Protein 2COP (pdb70)

Structure (mmCIF, N/CA/C/O backbone):
data_2COP
#
_entry.id   2COP
#
loop_
_atom_site.group_PDB
_atom_site.id
_atom_site.type_symbol
_atom_site.label_atom_id
_atom_site.label_alt_id
_atom_site.label_comp_id
_atom_site.label_asym_id
_atom_site.label_entity_id
_atom_site.label_seq_id
_atom_site.pdbx_PDB_ins_code
_atom_site.Cartn_x
_atom_site.Cartn_y
_atom_site.Cartn_z
_atom_site.occupancy
_atom_site.B_iso_or_equiv
_atom_site.auth_seq_id
_atom_site.auth_comp_id
_atom_site.auth_asym_id
_atom_site.auth_atom_id
_atom_site.pdbx_PDB_model_num
ATOM 1 N N . GLY A 1 1 ? -19.188 14.189 -24.913 1.00 0.00 1 GLY A N 1
ATOM 2 C CA . GLY A 1 1 ? -18.427 14.220 -26.149 1.00 0.00 1 GLY A CA 1
ATOM 3 C C . GLY A 1 1 ? -16.938 14.061 -25.916 1.00 0.00 1 GLY A C 1
ATOM 4 O O . GLY A 1 1 ? -16.325 13.110 -26.401 1.00 0.00 1 GLY A O 1
ATOM 8 N N . SER A 1 2 ? -16.353 14.995 -25.173 1.00 0.00 2 SER A N 1
ATOM 9 C CA . SER A 1 2 ? -14.925 14.957 -24.881 1.00 0.00 2 SER A CA 1
ATOM 10 C C . SER A 1 2 ? -14.680 14.761 -23.388 1.00 0.00 2 SER A C 1
ATOM 11 O O . SER A 1 2 ? -15.618 14.737 -22.592 1.00 0.00 2 SER A O 1
ATOM 19 N N . SER A 1 3 ? -13.412 14.622 -23.016 1.00 0.00 3 SER A N 1
ATOM 20 C CA . SER A 1 3 ? -13.042 14.424 -21.620 1.00 0.00 3 SER A CA 1
ATOM 21 C C . SER A 1 3 ? -13.812 15.379 -20.713 1.00 0.00 3 SER A C 1
ATOM 22 O O . SER A 1 3 ? -14.340 16.394 -21.167 1.00 0.00 3 SER A O 1
ATOM 30 N N . GLY A 1 4 ? -13.872 15.046 -19.427 1.00 0.00 4 GLY A N 1
ATOM 31 C CA . GLY A 1 4 ? -14.579 15.884 -18.476 1.00 0.00 4 GLY A CA 1
ATOM 32 C C . GLY A 1 4 ? -13.666 16.881 -17.791 1.00 0.00 4 GLY A C 1
ATOM 33 O O . GLY A 1 4 ? -12.469 16.638 -17.644 1.00 0.00 4 GLY A O 1
ATOM 37 N N . SER A 1 5 ? -14.233 18.008 -17.371 1.00 0.00 5 SER A N 1
ATOM 38 C CA . SER A 1 5 ? -13.460 19.048 -16.702 1.00 0.00 5 SER A CA 1
ATOM 39 C C . SER A 1 5 ? -13.847 19.149 -15.229 1.00 0.00 5 SER A C 1
ATOM 40 O O . SER A 1 5 ? -13.879 20.239 -14.658 1.00 0.00 5 SER A O 1
ATOM 48 N N . SER A 1 6 ? -14.139 18.004 -14.621 1.00 0.00 6 SER A N 1
ATOM 49 C CA . SER A 1 6 ? -14.527 17.963 -13.215 1.00 0.00 6 SER A CA 1
ATOM 50 C C . SER A 1 6 ? -13.309 18.124 -12.311 1.00 0.00 6 SER A C 1
ATOM 51 O O . SER A 1 6 ? -12.173 17.915 -12.736 1.00 0.00 6 SER A O 1
ATOM 59 N N . GLY A 1 7 ? -13.555 18.496 -11.058 1.00 0.00 7 GLY A N 1
ATOM 60 C CA . GLY A 1 7 ? -12.470 18.679 -10.112 1.00 0.00 7 GLY A CA 1
ATOM 61 C C . GLY A 1 7 ? -11.610 17.439 -9.969 1.00 0.00 7 GLY A C 1
ATOM 62 O O . GLY A 1 7 ? -12.050 16.331 -10.276 1.00 0.00 7 GLY A O 1
ATOM 66 N N . LEU A 1 8 ? -10.380 17.625 -9.503 1.00 0.00 8 LEU A N 1
ATOM 67 C CA . LEU A 1 8 ? -9.454 16.512 -9.321 1.00 0.00 8 LEU A CA 1
ATOM 68 C C . LEU A 1 8 ? -9.537 15.961 -7.901 1.00 0.00 8 LEU A C 1
ATOM 69 O O . LEU A 1 8 ? -9.797 14.775 -7.699 1.00 0.00 8 LEU A O 1
ATOM 85 N N . ALA A 1 9 ? -9.318 16.831 -6.920 1.00 0.00 9 ALA A N 1
ATOM 86 C CA . ALA A 1 9 ? -9.372 16.433 -5.519 1.00 0.00 9 ALA A CA 1
ATOM 87 C C . ALA A 1 9 ? -10.635 15.631 -5.225 1.00 0.00 9 ALA A C 1
ATOM 88 O O . ALA A 1 9 ? -10.566 14.506 -4.731 1.00 0.00 9 ALA A O 1
ATOM 95 N N . GLU A 1 10 ? -11.788 16.218 -5.532 1.00 0.00 10 GLU A N 1
ATOM 96 C CA . GLU A 1 10 ? -13.067 15.557 -5.298 1.00 0.00 10 GLU A CA 1
ATOM 97 C C . GLU A 1 10 ? -12.952 14.053 -5.529 1.00 0.00 10 GLU A C 1
ATOM 98 O O . GLU A 1 10 ? -13.439 13.251 -4.730 1.00 0.00 10 GLU A O 1
ATOM 110 N N . LEU A 1 11 ? -12.305 13.677 -6.627 1.00 0.00 11 LEU A N 1
ATOM 111 C CA . LEU A 1 11 ? -12.126 12.269 -6.965 1.00 0.00 11 LEU A CA 1
ATOM 112 C C . LEU A 1 11 ? -11.220 11.577 -5.952 1.00 0.00 11 LEU A C 1
ATOM 113 O O . LEU A 1 11 ? -11.567 10.528 -5.407 1.00 0.00 11 LEU A O 1
ATOM 129 N N . PHE A 1 12 ? -10.058 12.171 -5.702 1.00 0.00 12 PHE A N 1
ATOM 130 C CA . PHE A 1 12 ? -9.102 11.613 -4.753 1.00 0.00 12 PHE A CA 1
ATOM 131 C C . PHE A 1 12 ? -9.795 11.214 -3.453 1.00 0.00 12 PHE A C 1
ATOM 132 O O . PHE A 1 12 ? -9.380 10.270 -2.781 1.00 0.00 12 PHE A O 1
ATOM 149 N N . GLU A 1 13 ? -10.853 11.941 -3.106 1.00 0.00 13 GLU A N 1
ATOM 150 C CA . GLU A 1 13 ? -11.603 11.664 -1.887 1.00 0.00 13 GLU A CA 1
ATOM 151 C C . GLU A 1 13 ? -12.409 10.375 -2.025 1.00 0.00 13 GLU A C 1
ATOM 152 O O . GLU A 1 13 ? -12.359 9.502 -1.158 1.00 0.00 13 GLU A O 1
ATOM 164 N N . LYS A 1 14 ? -13.152 10.264 -3.120 1.00 0.00 14 LYS A N 1
ATOM 165 C CA . LYS A 1 14 ? -13.970 9.083 -3.374 1.00 0.00 14 LYS A CA 1
ATOM 166 C C . LYS A 1 14 ? -13.099 7.838 -3.507 1.00 0.00 14 LYS A C 1
ATOM 167 O O . LYS A 1 14 ? -13.255 6.877 -2.753 1.00 0.00 14 LYS A O 1
ATOM 186 N N . ALA A 1 15 ? -12.182 7.861 -4.468 1.00 0.00 15 ALA A N 1
ATOM 187 C CA . ALA A 1 15 ? -11.285 6.735 -4.696 1.00 0.00 15 ALA A CA 1
ATOM 188 C C . ALA A 1 15 ? -10.745 6.188 -3.379 1.00 0.00 15 ALA A C 1
ATOM 189 O O . ALA A 1 15 ? -10.801 4.985 -3.126 1.00 0.00 15 ALA A O 1
ATOM 196 N N . ALA A 1 16 ? -10.220 7.080 -2.545 1.00 0.00 16 ALA A N 1
ATOM 197 C CA . ALA A 1 16 ? -9.671 6.686 -1.253 1.00 0.00 16 ALA A CA 1
ATOM 198 C C . ALA A 1 16 ? -10.596 5.707 -0.539 1.00 0.00 16 ALA A C 1
ATOM 199 O O . ALA A 1 16 ? -10.152 4.678 -0.029 1.00 0.00 16 ALA A O 1
ATOM 206 N N . ALA A 1 17 ? -11.883 6.034 -0.504 1.00 0.00 17 ALA A N 1
ATOM 207 C CA . ALA A 1 17 ? -12.871 5.182 0.147 1.00 0.00 17 ALA A CA 1
ATOM 208 C C . ALA A 1 17 ? -12.986 3.835 -0.559 1.00 0.00 17 ALA A C 1
ATOM 209 O O . ALA A 1 17 ? -13.276 2.816 0.068 1.00 0.00 17 ALA A O 1
ATOM 216 N N . HIS A 1 18 ? -12.757 3.838 -1.869 1.00 0.00 18 HIS A N 1
ATOM 217 C CA . HIS A 1 18 ? -12.835 2.616 -2.661 1.00 0.00 18 HIS A CA 1
ATOM 218 C C . HIS A 1 18 ? -11.639 1.710 -2.382 1.00 0.00 18 HIS A C 1
ATOM 219 O O . HIS A 1 18 ? -11.753 0.484 -2.422 1.00 0.00 18 HIS A O 1
ATOM 234 N N . LEU A 1 19 ? -10.494 2.321 -2.099 1.00 0.00 19 LEU A N 1
ATOM 235 C CA . LEU A 1 19 ? -9.276 1.570 -1.814 1.00 0.00 19 LEU A CA 1
ATOM 236 C C . LEU A 1 19 ? -9.561 0.411 -0.864 1.00 0.00 19 LEU A C 1
ATOM 237 O O . LEU A 1 19 ? -9.235 -0.739 -1.158 1.00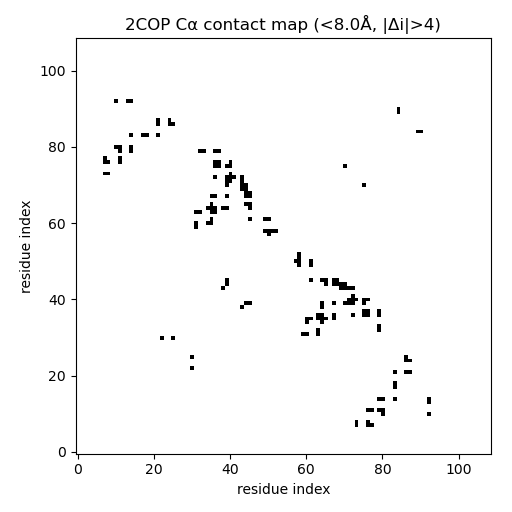 0.00 19 LEU A O 1
ATOM 253 N N . GLN A 1 20 ? -10.173 0.722 0.274 1.00 0.00 20 GLN A N 1
ATOM 254 C CA . GLN A 1 20 ? -10.504 -0.295 1.266 1.00 0.00 20 GLN A CA 1
ATOM 255 C C . GLN A 1 20 ? -11.342 -1.408 0.646 1.00 0.00 20 GLN A C 1
ATOM 256 O O . GLN A 1 20 ? -11.321 -2.547 1.111 1.00 0.00 20 GLN A O 1
ATOM 270 N N . GLY A 1 21 ? -12.080 -1.070 -0.407 1.00 0.00 21 GLY A N 1
ATOM 271 C CA . GLY A 1 21 ? -12.915 -2.052 -1.074 1.00 0.00 21 GLY A CA 1
ATOM 272 C C . GLY A 1 21 ? -12.194 -2.753 -2.208 1.00 0.00 21 GLY A C 1
ATOM 273 O O . GLY A 1 21 ? -12.661 -3.775 -2.713 1.00 0.00 21 GLY A O 1
ATOM 277 N N . LEU A 1 22 ? -11.054 -2.203 -2.612 1.00 0.00 22 LEU A N 1
ATOM 278 C CA . LEU A 1 22 ? -10.268 -2.780 -3.696 1.00 0.00 22 LEU A CA 1
ATOM 279 C C . LEU A 1 22 ? -8.971 -3.385 -3.166 1.00 0.00 22 LEU A C 1
ATOM 280 O O . LEU A 1 22 ? -8.023 -3.603 -3.920 1.00 0.00 22 LEU A O 1
ATOM 296 N N . ILE A 1 23 ? -8.939 -3.654 -1.865 1.00 0.00 23 ILE A N 1
ATOM 297 C CA . ILE A 1 23 ? -7.760 -4.237 -1.235 1.00 0.00 23 ILE A CA 1
ATOM 298 C C . ILE A 1 23 ? -7.521 -5.660 -1.727 1.00 0.00 23 ILE A C 1
ATOM 299 O O . ILE A 1 23 ? -6.380 -6.070 -1.940 1.00 0.00 23 ILE A O 1
ATOM 315 N N . GLN A 1 24 ? -8.605 -6.408 -1.906 1.00 0.00 24 GLN A N 1
ATOM 316 C CA . GLN A 1 24 ? -8.512 -7.786 -2.374 1.00 0.00 24 GLN A CA 1
ATOM 317 C C . GLN A 1 24 ? -8.033 -7.839 -3.821 1.00 0.00 24 GLN A C 1
ATOM 318 O O . GLN A 1 24 ? -7.438 -8.826 -4.253 1.00 0.00 24 GLN A O 1
ATOM 332 N N . VAL A 1 25 ? -8.296 -6.770 -4.565 1.00 0.00 25 VAL A N 1
ATOM 333 C CA . VAL A 1 25 ? -7.891 -6.694 -5.964 1.00 0.00 25 VAL A CA 1
ATOM 334 C C . VAL A 1 25 ? -6.576 -5.937 -6.115 1.00 0.00 25 VAL A C 1
ATOM 335 O O . VAL A 1 25 ? -5.962 -5.945 -7.181 1.00 0.00 25 VAL A O 1
ATOM 348 N N . ALA A 1 26 ? -6.150 -5.282 -5.039 1.00 0.00 26 ALA A N 1
ATOM 349 C CA . ALA A 1 26 ? -4.906 -4.522 -5.051 1.00 0.00 26 ALA A CA 1
ATOM 350 C C . ALA A 1 26 ? -3.755 -5.344 -4.482 1.00 0.00 26 ALA A C 1
ATOM 351 O O . ALA A 1 26 ? -3.857 -5.899 -3.389 1.00 0.00 26 ALA A O 1
ATOM 358 N N . SER A 1 27 ? -2.660 -5.417 -5.232 1.00 0.00 27 SER A N 1
ATOM 359 C CA . SER A 1 27 ? -1.490 -6.176 -4.804 1.00 0.00 27 SER A CA 1
ATOM 360 C C . SER A 1 27 ? -0.670 -5.384 -3.789 1.00 0.00 27 SER A C 1
ATOM 361 O O . SER A 1 27 ? -0.764 -4.158 -3.720 1.00 0.00 27 SER A O 1
ATOM 369 N N . ARG A 1 28 ? 0.133 -6.093 -3.004 1.00 0.00 28 ARG A N 1
ATOM 370 C CA . ARG A 1 28 ? 0.969 -5.458 -1.992 1.00 0.00 28 ARG A CA 1
ATOM 371 C C . ARG A 1 28 ? 1.560 -4.153 -2.516 1.00 0.00 28 ARG A C 1
ATOM 372 O O . ARG A 1 28 ? 1.426 -3.104 -1.887 1.00 0.00 28 ARG A O 1
ATOM 393 N N . GLU A 1 29 ? 2.214 -4.227 -3.672 1.00 0.00 29 GLU A N 1
ATOM 394 C CA . GLU A 1 29 ? 2.826 -3.051 -4.279 1.00 0.00 29 GLU A CA 1
ATOM 395 C C . GLU A 1 29 ? 1.779 -1.980 -4.567 1.00 0.00 29 GLU A C 1
ATOM 396 O O . GLU A 1 29 ? 2.013 -0.792 -4.344 1.00 0.00 29 GLU A O 1
ATOM 408 N N . GLN A 1 30 ? 0.624 -2.409 -5.066 1.00 0.00 30 GLN A N 1
ATOM 409 C CA . GLN A 1 30 ? -0.459 -1.487 -5.386 1.00 0.00 30 GLN A CA 1
ATOM 410 C C . GLN A 1 30 ? -0.876 -0.688 -4.156 1.00 0.00 30 GLN A C 1
ATOM 411 O O . GLN A 1 30 ? -1.177 0.503 -4.249 1.00 0.00 30 GLN A O 1
ATOM 425 N N . LEU A 1 31 ? -0.892 -1.349 -3.004 1.00 0.00 31 LEU A N 1
ATOM 426 C CA . LEU A 1 31 ? -1.272 -0.701 -1.754 1.00 0.00 31 LEU A CA 1
ATOM 427 C C . LEU A 1 31 ? -0.340 0.465 -1.440 1.00 0.00 31 LEU A C 1
ATOM 428 O O . LEU A 1 31 ? -0.785 1.533 -1.017 1.00 0.00 31 LEU A O 1
ATOM 444 N N . LEU A 1 32 ? 0.954 0.255 -1.652 1.00 0.00 32 LEU A N 1
ATOM 445 C CA . LEU A 1 32 ? 1.950 1.290 -1.395 1.00 0.00 32 LEU A CA 1
ATOM 446 C C . LEU A 1 32 ? 1.866 2.399 -2.438 1.00 0.00 32 LEU A C 1
ATOM 447 O O . LEU A 1 32 ? 1.789 3.580 -2.099 1.00 0.00 32 LEU A O 1
ATOM 463 N N . TYR A 1 33 ? 1.878 2.010 -3.709 1.00 0.00 33 TYR A N 1
ATOM 464 C CA . TYR A 1 33 ? 1.804 2.971 -4.803 1.00 0.00 33 TYR A CA 1
ATOM 465 C C . TYR A 1 33 ? 0.842 4.106 -4.466 1.00 0.00 33 TYR A C 1
ATOM 466 O O . TYR A 1 33 ? 1.109 5.272 -4.762 1.00 0.00 33 TYR A O 1
ATOM 484 N N . LEU A 1 34 ? -0.279 3.758 -3.844 1.00 0.00 34 LEU A N 1
ATOM 485 C CA . LEU A 1 34 ? -1.283 4.746 -3.465 1.00 0.00 34 LEU A CA 1
ATOM 486 C C . LEU A 1 34 ? -0.868 5.484 -2.196 1.00 0.00 34 LEU A C 1
ATOM 487 O O . LEU A 1 34 ? -1.150 6.672 -2.036 1.00 0.00 34 LEU A O 1
ATOM 503 N N . TYR A 1 35 ? -0.197 4.773 -1.297 1.00 0.00 35 TYR A N 1
ATOM 504 C CA . TYR A 1 35 ? 0.257 5.360 -0.042 1.00 0.00 35 TYR A CA 1
ATOM 505 C C . TYR A 1 35 ? 1.231 6.507 -0.297 1.00 0.00 35 TYR A C 1
ATOM 506 O O . TYR A 1 35 ? 0.978 7.648 0.089 1.00 0.00 35 TYR A O 1
ATOM 524 N N . ALA A 1 36 ? 2.344 6.194 -0.951 1.00 0.00 36 ALA A N 1
ATOM 525 C CA . ALA A 1 36 ? 3.355 7.197 -1.261 1.00 0.00 36 ALA A CA 1
ATOM 526 C C . ALA A 1 36 ? 2.714 8.487 -1.760 1.00 0.00 36 ALA A C 1
ATOM 527 O O . ALA A 1 36 ? 2.825 9.534 -1.123 1.00 0.00 36 ALA A O 1
ATOM 534 N N . ARG A 1 37 ? 2.042 8.405 -2.905 1.00 0.00 37 ARG A N 1
ATOM 535 C CA . ARG A 1 37 ? 1.384 9.567 -3.490 1.00 0.00 37 ARG A CA 1
ATOM 536 C C . ARG A 1 37 ? 0.406 10.193 -2.501 1.00 0.00 37 ARG A C 1
ATOM 537 O O . ARG A 1 37 ? 0.349 11.415 -2.357 1.00 0.00 37 ARG A O 1
ATOM 558 N N . TYR A 1 38 ? -0.363 9.349 -1.822 1.00 0.00 38 TYR A N 1
ATOM 559 C CA . TYR A 1 38 ? -1.341 9.819 -0.849 1.00 0.00 38 TYR A CA 1
ATOM 560 C C . TYR A 1 38 ? -0.666 10.629 0.255 1.00 0.00 38 TYR A C 1
ATOM 561 O O . TYR A 1 38 ? -1.284 11.496 0.872 1.00 0.00 38 TYR A O 1
ATOM 579 N N . LYS A 1 39 ? 0.608 10.339 0.497 1.00 0.00 39 LYS A N 1
ATOM 580 C CA . LYS A 1 39 ? 1.370 11.040 1.523 1.00 0.00 39 LYS A CA 1
ATOM 581 C C . LYS A 1 39 ? 1.969 12.329 0.972 1.00 0.00 39 LYS A C 1
ATOM 582 O O . LYS A 1 39 ? 2.201 13.283 1.714 1.00 0.00 39 LYS A O 1
ATOM 601 N N . GLN A 1 40 ? 2.215 12.351 -0.334 1.00 0.00 40 GLN A N 1
ATOM 602 C CA . GLN A 1 40 ? 2.786 13.525 -0.984 1.00 0.00 40 GLN A CA 1
ATOM 603 C C . GLN A 1 40 ? 1.723 14.596 -1.204 1.00 0.00 40 GLN A C 1
ATOM 604 O O . GLN A 1 40 ? 2.036 15.780 -1.326 1.00 0.00 40 GLN A O 1
ATOM 618 N N . VAL A 1 41 ? 0.464 14.172 -1.254 1.00 0.00 41 VAL A N 1
ATOM 619 C CA . VAL A 1 41 ? -0.646 15.095 -1.459 1.00 0.00 41 VAL A CA 1
ATOM 620 C C . VAL A 1 41 ? -1.155 15.645 -0.131 1.00 0.00 41 VAL A C 1
ATOM 621 O O . VAL A 1 41 ? -1.638 16.776 -0.058 1.00 0.00 41 VAL A O 1
ATOM 634 N N . LYS A 1 42 ? -1.044 14.838 0.919 1.00 0.00 42 LYS A N 1
ATOM 635 C CA . LYS A 1 42 ? -1.492 15.243 2.246 1.00 0.00 42 LYS A CA 1
ATOM 636 C C . LYS A 1 42 ? -0.394 16.005 2.981 1.00 0.00 42 LYS A C 1
ATOM 637 O O . LYS A 1 42 ? -0.627 17.091 3.513 1.00 0.00 42 LYS A O 1
ATOM 656 N N . VAL A 1 43 ? 0.805 15.431 3.006 1.00 0.00 43 VAL A N 1
ATOM 657 C CA . VAL A 1 43 ? 1.940 16.057 3.673 1.00 0.00 43 VAL A CA 1
ATOM 658 C C . VAL A 1 43 ? 2.799 16.835 2.683 1.00 0.00 43 VAL A C 1
ATOM 659 O O . VAL A 1 43 ? 2.900 18.059 2.761 1.00 0.00 43 VAL A O 1
ATOM 672 N N . GLY A 1 44 ? 3.416 16.116 1.750 1.00 0.00 44 GLY A N 1
ATOM 673 C CA . GLY A 1 44 ? 4.258 16.756 0.757 1.00 0.00 44 GLY A CA 1
ATOM 674 C C . GLY A 1 44 ? 5.674 16.215 0.762 1.00 0.00 44 GLY A C 1
ATOM 675 O O . GLY A 1 44 ? 5.889 15.016 0.587 1.00 0.00 44 GLY A O 1
ATOM 679 N N . ASN A 1 45 ? 6.644 17.101 0.964 1.00 0.00 45 ASN A N 1
ATOM 680 C CA . ASN A 1 45 ? 8.047 16.707 0.989 1.00 0.00 45 ASN A CA 1
ATOM 681 C C . ASN A 1 45 ? 8.314 15.719 2.122 1.00 0.00 45 ASN A C 1
ATOM 682 O O . ASN A 1 45 ? 7.963 15.972 3.275 1.00 0.00 45 ASN A O 1
ATOM 693 N N . CYS A 1 46 ? 8.937 14.596 1.785 1.00 0.00 46 CYS A N 1
ATOM 694 C CA . CYS A 1 46 ? 9.252 13.570 2.772 1.00 0.00 46 CYS A CA 1
ATOM 695 C C . CYS A 1 46 ? 9.646 14.200 4.104 1.00 0.00 46 CYS A C 1
ATOM 696 O O . CYS A 1 46 ? 9.123 13.832 5.155 1.00 0.00 46 CYS A O 1
ATOM 704 N N . ASN A 1 47 ? 10.574 15.150 4.051 1.00 0.00 47 ASN A N 1
ATOM 705 C CA . ASN A 1 47 ? 11.041 15.830 5.254 1.00 0.00 47 ASN A CA 1
ATOM 706 C C . ASN A 1 47 ? 11.076 14.872 6.441 1.00 0.00 47 ASN A C 1
ATOM 707 O O . ASN A 1 47 ? 10.803 15.263 7.577 1.00 0.00 47 ASN A O 1
ATOM 718 N N . THR A 1 48 ? 11.413 13.615 6.172 1.00 0.00 48 THR A N 1
ATOM 719 C CA . THR A 1 48 ? 11.482 12.601 7.217 1.00 0.00 48 THR A CA 1
ATOM 720 C C . THR A 1 48 ? 12.745 11.758 7.081 1.00 0.00 48 THR A C 1
ATOM 721 O O . THR A 1 48 ? 13.242 11.514 5.982 1.00 0.00 48 THR A O 1
ATOM 732 N N . PRO A 1 49 ? 13.277 11.300 8.224 1.00 0.00 49 PRO A N 1
ATOM 733 C CA . PRO A 1 49 ? 14.488 10.475 8.259 1.00 0.00 49 PRO A CA 1
ATOM 734 C C . PRO A 1 49 ? 14.255 9.079 7.693 1.00 0.00 49 PRO A C 1
ATOM 735 O O . PRO A 1 49 ? 13.194 8.486 7.892 1.00 0.00 49 PRO A O 1
ATOM 746 N N . LYS A 1 50 ? 15.253 8.557 6.988 1.00 0.00 50 LYS A N 1
ATOM 747 C CA . LYS A 1 50 ? 15.158 7.228 6.395 1.00 0.00 50 LYS A CA 1
ATOM 748 C C . LYS A 1 50 ? 14.987 6.162 7.472 1.00 0.00 50 LYS A C 1
ATOM 749 O O . LYS A 1 50 ? 15.617 6.206 8.529 1.00 0.00 50 LYS A O 1
ATOM 768 N N . PRO A 1 51 ? 14.115 5.179 7.201 1.00 0.00 51 PRO A N 1
ATOM 769 C CA . PRO A 1 51 ? 13.843 4.082 8.134 1.00 0.00 51 PRO A CA 1
ATOM 770 C C . PRO A 1 51 ? 15.026 3.129 8.269 1.00 0.00 51 PRO A C 1
ATOM 771 O O . PRO A 1 51 ? 15.972 3.183 7.483 1.00 0.00 51 PRO A O 1
ATOM 782 N N . SER A 1 52 ? 14.966 2.257 9.270 1.00 0.00 52 SER A N 1
ATOM 783 C CA . SER A 1 52 ? 16.034 1.294 9.510 1.00 0.00 52 SER A CA 1
ATOM 784 C C . SER A 1 52 ? 16.125 0.287 8.367 1.00 0.00 52 SER A C 1
ATOM 785 O O . SER A 1 52 ? 15.134 0.006 7.692 1.00 0.00 52 SER A O 1
ATOM 793 N N . PHE A 1 53 ? 17.321 -0.252 8.155 1.00 0.00 53 PHE A N 1
ATOM 794 C CA . PHE A 1 53 ? 17.543 -1.226 7.094 1.00 0.00 53 PHE A CA 1
ATOM 795 C C . PHE A 1 53 ? 16.707 -2.482 7.324 1.00 0.00 53 PHE A C 1
ATOM 796 O O . PHE A 1 53 ? 16.016 -2.955 6.422 1.00 0.00 53 PHE A O 1
ATOM 813 N N . PHE A 1 54 ? 16.776 -3.016 8.539 1.00 0.00 54 PHE A N 1
ATOM 814 C CA . PHE A 1 54 ? 16.027 -4.218 8.889 1.00 0.00 54 PHE A CA 1
ATOM 815 C C . PHE A 1 54 ? 14.530 -4.005 8.682 1.00 0.00 54 PHE A C 1
ATOM 816 O O . PHE A 1 54 ? 13.831 -4.886 8.181 1.00 0.00 54 PHE A O 1
ATOM 833 N N . ASP A 1 55 ? 14.046 -2.831 9.071 1.00 0.00 55 ASP A N 1
ATOM 834 C CA . ASP A 1 55 ? 12.633 -2.501 8.928 1.00 0.00 55 ASP A CA 1
ATOM 835 C C . ASP A 1 55 ? 12.258 -2.342 7.458 1.00 0.00 55 ASP A C 1
ATOM 836 O O . ASP A 1 55 ? 12.139 -1.225 6.954 1.00 0.00 55 ASP A O 1
ATOM 845 N N . PHE A 1 56 ? 12.074 -3.466 6.774 1.00 0.00 56 PHE A N 1
ATOM 846 C CA . PHE A 1 56 ? 11.714 -3.452 5.361 1.00 0.00 56 PHE A CA 1
ATOM 847 C C . PHE A 1 56 ? 10.331 -2.841 5.158 1.00 0.00 56 PHE A C 1
ATOM 848 O O . PHE A 1 56 ? 10.184 -1.823 4.483 1.00 0.00 56 PHE A O 1
ATOM 865 N N . GLU A 1 57 ? 9.320 -3.472 5.747 1.00 0.00 57 GLU A N 1
ATOM 866 C CA . GLU A 1 57 ? 7.948 -2.992 5.629 1.00 0.00 57 GLU A CA 1
ATOM 867 C C . GLU A 1 57 ? 7.907 -1.467 5.595 1.00 0.00 57 GLU A C 1
ATOM 868 O O . GLU A 1 57 ? 7.348 -0.870 4.676 1.00 0.00 57 GLU A O 1
ATOM 880 N N . GLY A 1 58 ? 8.503 -0.842 6.606 1.00 0.00 58 GLY A N 1
ATOM 881 C CA . GLY A 1 58 ? 8.522 0.608 6.674 1.00 0.00 58 GLY A CA 1
ATOM 882 C C . GLY A 1 58 ? 9.456 1.223 5.651 1.00 0.00 58 GLY A C 1
ATOM 883 O O . GLY A 1 58 ? 9.237 2.346 5.195 1.00 0.00 58 GLY A O 1
ATOM 887 N N . LYS A 1 59 ? 10.502 0.489 5.289 1.00 0.00 59 LYS A N 1
ATOM 888 C CA . LYS A 1 59 ? 11.474 0.968 4.314 1.00 0.00 59 LYS A CA 1
ATOM 889 C C . LYS A 1 59 ? 10.792 1.328 2.998 1.00 0.00 59 LYS A C 1
ATOM 890 O O . LYS A 1 59 ? 10.839 2.477 2.559 1.00 0.00 59 LYS A O 1
ATOM 909 N N . GLN A 1 60 ? 10.158 0.340 2.375 1.00 0.00 60 GLN A N 1
ATOM 910 C CA . GLN A 1 60 ? 9.465 0.555 1.110 1.00 0.00 60 GLN A CA 1
ATOM 911 C C . GLN A 1 60 ? 8.606 1.813 1.167 1.00 0.00 60 GLN A C 1
ATOM 912 O O . GLN A 1 60 ? 8.666 2.660 0.275 1.00 0.00 60 GLN A O 1
ATOM 926 N N . LYS A 1 61 ? 7.805 1.930 2.221 1.00 0.00 61 LYS A N 1
ATOM 927 C CA . LYS A 1 61 ? 6.932 3.085 2.395 1.00 0.00 61 LYS A CA 1
ATOM 928 C C . LYS A 1 61 ? 7.710 4.385 2.221 1.00 0.00 61 LYS A C 1
ATOM 929 O O . LYS A 1 61 ? 7.447 5.158 1.300 1.00 0.00 61 LYS A O 1
ATOM 948 N N . TRP A 1 62 ? 8.668 4.619 3.110 1.00 0.00 62 TRP A N 1
ATOM 949 C CA . TRP A 1 62 ? 9.486 5.826 3.053 1.00 0.00 62 TRP A CA 1
ATOM 950 C C . TRP A 1 62 ? 10.063 6.027 1.656 1.00 0.00 62 TRP A C 1
ATOM 951 O O . TRP A 1 62 ? 10.089 7.144 1.141 1.00 0.00 62 TRP A O 1
ATOM 972 N N . GLU A 1 63 ? 10.525 4.938 1.049 1.00 0.00 63 GLU A N 1
ATOM 973 C CA . GLU A 1 63 ? 11.103 4.998 -0.288 1.00 0.00 63 GLU A CA 1
ATOM 974 C C . GLU A 1 63 ? 10.098 5.558 -1.291 1.00 0.00 63 GLU A C 1
ATOM 975 O O . GLU A 1 63 ? 10.296 6.638 -1.846 1.00 0.00 63 GLU A O 1
ATOM 987 N N . ALA A 1 64 ? 9.019 4.815 -1.517 1.00 0.00 64 ALA A N 1
ATOM 988 C CA . ALA A 1 64 ? 7.983 5.237 -2.450 1.00 0.00 64 ALA A CA 1
ATOM 989 C C . ALA A 1 64 ? 7.587 6.690 -2.211 1.00 0.00 64 ALA A C 1
ATOM 990 O O . ALA A 1 64 ? 7.471 7.475 -3.153 1.00 0.00 64 ALA A O 1
ATOM 997 N N . TRP A 1 65 ? 7.382 7.042 -0.947 1.00 0.00 65 TRP A N 1
ATOM 998 C CA . TRP A 1 65 ? 6.999 8.402 -0.585 1.00 0.00 65 TRP A CA 1
ATOM 999 C C . TRP A 1 65 ? 8.193 9.346 -0.673 1.00 0.00 65 TRP A C 1
ATOM 1000 O O . TRP A 1 65 ? 8.031 10.557 -0.828 1.00 0.00 65 TRP A O 1
ATOM 1021 N N . LYS A 1 66 ? 9.393 8.785 -0.574 1.00 0.00 66 LYS A N 1
ATOM 1022 C CA . LYS A 1 66 ? 10.616 9.576 -0.644 1.00 0.00 66 LYS A CA 1
ATOM 1023 C C . LYS A 1 66 ? 10.900 10.014 -2.077 1.00 0.00 66 LYS A C 1
ATOM 1024 O O . LYS A 1 66 ? 11.296 11.154 -2.320 1.00 0.00 66 LYS A O 1
ATOM 1043 N N . ALA A 1 67 ? 10.692 9.103 -3.022 1.00 0.00 67 ALA A N 1
ATOM 1044 C CA . ALA A 1 67 ? 10.922 9.398 -4.431 1.00 0.00 67 ALA A CA 1
ATOM 1045 C C . ALA A 1 67 ? 10.176 10.658 -4.857 1.00 0.00 67 ALA A C 1
ATOM 1046 O O . ALA A 1 67 ? 10.581 11.343 -5.797 1.00 0.00 67 ALA A O 1
ATOM 1053 N N . LEU A 1 68 ? 9.084 10.957 -4.162 1.00 0.00 68 LEU A N 1
ATOM 1054 C CA . LEU A 1 68 ? 8.281 12.135 -4.469 1.00 0.00 68 LEU A CA 1
ATOM 1055 C C . LEU A 1 68 ? 8.858 13.378 -3.800 1.00 0.00 68 LEU A C 1
ATOM 1056 O O . LEU A 1 68 ? 8.165 14.078 -3.063 1.00 0.00 68 LEU A O 1
ATOM 1072 N N . GLY A 1 69 ? 10.134 13.647 -4.063 1.00 0.00 69 GLY A N 1
ATOM 1073 C CA . GLY A 1 69 ? 10.783 14.807 -3.481 1.00 0.00 69 GLY A CA 1
ATOM 1074 C C . GLY A 1 69 ? 9.857 16.003 -3.386 1.00 0.00 69 GLY A C 1
ATOM 1075 O O . GLY A 1 69 ? 9.322 16.300 -2.318 1.00 0.00 69 GLY A O 1
ATOM 1079 N N . ASP A 1 70 ? 9.668 16.693 -4.506 1.00 0.00 70 ASP A N 1
ATOM 1080 C CA . ASP A 1 70 ? 8.801 17.864 -4.546 1.00 0.00 70 ASP A CA 1
ATOM 1081 C C . ASP A 1 70 ? 7.719 17.704 -5.609 1.00 0.00 70 ASP A C 1
ATOM 1082 O O . ASP A 1 70 ? 7.522 18.584 -6.447 1.00 0.00 70 ASP A O 1
ATOM 1091 N N . SER A 1 71 ? 7.020 16.574 -5.569 1.00 0.00 71 SER A N 1
ATOM 1092 C CA . SER A 1 71 ? 5.961 16.295 -6.532 1.00 0.00 71 SER A CA 1
ATOM 1093 C C . SER A 1 71 ? 4.675 17.021 -6.150 1.00 0.00 71 SER A C 1
ATOM 1094 O O . SER A 1 71 ? 4.401 17.243 -4.970 1.00 0.00 71 SER A O 1
ATOM 1102 N N . SER A 1 72 ? 3.889 17.389 -7.157 1.00 0.00 72 SER A N 1
ATOM 1103 C CA . SER A 1 72 ? 2.633 18.094 -6.928 1.00 0.00 72 SER A CA 1
ATOM 1104 C C . SER A 1 72 ? 1.571 17.147 -6.378 1.00 0.00 72 SER A C 1
ATOM 1105 O O . SER A 1 72 ? 1.637 15.930 -6.553 1.00 0.00 72 SER A O 1
ATOM 1113 N N . PRO A 1 73 ? 0.567 17.717 -5.696 1.00 0.00 73 PRO A N 1
ATOM 1114 C CA . PRO A 1 73 ? -0.530 16.943 -5.106 1.00 0.00 73 PRO A CA 1
ATOM 1115 C C . PRO A 1 73 ? -1.454 16.349 -6.163 1.00 0.00 73 PRO A C 1
ATOM 1116 O O . PRO A 1 73 ? -1.745 15.153 -6.146 1.00 0.00 73 PRO A O 1
ATOM 1127 N N . SER A 1 74 ? -1.913 17.193 -7.082 1.00 0.00 74 SER A N 1
ATOM 1128 C CA . SER A 1 74 ? -2.808 16.752 -8.146 1.00 0.00 74 SER A CA 1
ATOM 1129 C C . SER A 1 74 ? -2.170 15.633 -8.963 1.00 0.00 74 SER A C 1
ATOM 1130 O O . SER A 1 74 ? -2.816 14.633 -9.275 1.00 0.00 74 SER A O 1
ATOM 1138 N N . GLN A 1 75 ? -0.899 15.811 -9.307 1.00 0.00 75 GLN A N 1
ATOM 1139 C CA . GLN A 1 75 ? -0.173 14.817 -10.089 1.00 0.00 75 GLN A CA 1
ATOM 1140 C C . GLN A 1 75 ? -0.128 13.478 -9.360 1.00 0.00 75 GLN A C 1
ATOM 1141 O O . GLN A 1 75 ? 0.010 12.426 -9.983 1.00 0.00 75 GLN A O 1
ATOM 1155 N N . ALA A 1 76 ? -0.245 13.526 -8.037 1.00 0.00 76 ALA A N 1
ATOM 1156 C CA . ALA A 1 76 ? -0.219 12.316 -7.224 1.00 0.00 76 ALA A CA 1
ATOM 1157 C C . ALA A 1 76 ? -1.608 11.698 -7.115 1.00 0.00 76 ALA A C 1
ATOM 1158 O O . ALA A 1 76 ? -1.747 10.493 -6.909 1.00 0.00 76 ALA A O 1
ATOM 1165 N N . MET A 1 77 ? -2.634 12.531 -7.254 1.00 0.00 77 MET A N 1
ATOM 1166 C CA . MET A 1 77 ? -4.013 12.065 -7.171 1.00 0.00 77 MET A CA 1
ATOM 1167 C C . MET A 1 77 ? -4.449 11.422 -8.483 1.00 0.00 77 MET A C 1
ATOM 1168 O O . MET A 1 77 ? -5.268 10.503 -8.491 1.00 0.00 77 MET A O 1
ATOM 1182 N N . GLN A 1 78 ? -3.897 11.910 -9.589 1.00 0.00 78 GLN A N 1
ATOM 1183 C CA . GLN A 1 78 ? -4.231 11.382 -10.906 1.00 0.00 78 GLN A CA 1
ATOM 1184 C C . GLN A 1 78 ? -3.912 9.893 -10.993 1.00 0.00 78 GLN A C 1
ATOM 1185 O O . GLN A 1 78 ? -4.760 9.089 -11.377 1.00 0.00 78 GLN A O 1
ATOM 1199 N N . GLU A 1 79 ? -2.684 9.534 -10.633 1.00 0.00 79 GLU A N 1
ATOM 1200 C CA . GLU A 1 79 ? -2.253 8.142 -10.672 1.00 0.00 79 GLU A CA 1
ATOM 1201 C C . GLU A 1 79 ? -2.895 7.342 -9.541 1.00 0.00 79 GLU A C 1
ATOM 1202 O O . GLU A 1 79 ? -3.169 6.151 -9.686 1.00 0.00 79 GLU A O 1
ATOM 1214 N N . TYR A 1 80 ? -3.130 8.007 -8.415 1.00 0.00 80 TYR A N 1
ATOM 1215 C CA . TYR A 1 80 ? -3.737 7.359 -7.258 1.00 0.00 80 TYR A CA 1
ATOM 1216 C C . TYR A 1 80 ? -5.164 6.918 -7.566 1.00 0.00 80 TYR A C 1
ATOM 1217 O O . TYR A 1 80 ? -5.684 5.986 -6.951 1.00 0.00 80 TYR A O 1
ATOM 1235 N N . ILE A 1 81 ? -5.792 7.594 -8.522 1.00 0.00 81 ILE A N 1
ATOM 1236 C CA . ILE A 1 81 ? -7.158 7.272 -8.914 1.00 0.00 81 ILE A CA 1
ATOM 1237 C C . ILE A 1 81 ? -7.180 6.247 -10.042 1.00 0.00 81 ILE A C 1
ATOM 1238 O O . ILE A 1 81 ? -7.645 5.121 -9.863 1.00 0.00 81 ILE A O 1
ATOM 1254 N N . ALA A 1 82 ? -6.671 6.642 -11.204 1.00 0.00 82 ALA A N 1
AT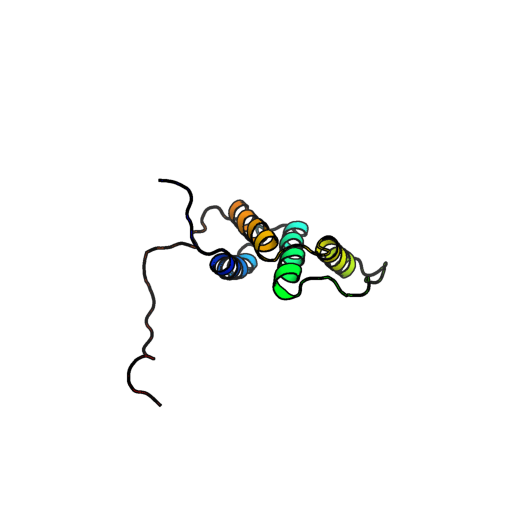OM 1255 C CA . ALA A 1 82 ? -6.628 5.756 -12.361 1.00 0.00 82 ALA A CA 1
ATOM 1256 C C . ALA A 1 82 ? -6.437 4.305 -11.934 1.00 0.00 82 ALA A C 1
ATOM 1257 O O . ALA A 1 82 ? -7.256 3.442 -12.248 1.00 0.00 82 ALA A O 1
ATOM 1264 N N . VAL A 1 83 ? -5.349 4.043 -11.216 1.00 0.00 83 VAL A N 1
ATOM 1265 C CA . VAL A 1 83 ? -5.050 2.696 -10.745 1.00 0.00 83 VAL A CA 1
ATOM 1266 C C . VAL A 1 83 ? -6.313 1.989 -10.264 1.00 0.00 83 VAL A C 1
ATOM 1267 O O . VAL A 1 83 ? -6.688 0.940 -10.788 1.00 0.00 83 VAL A O 1
ATOM 1280 N N . VAL A 1 84 ? -6.965 2.571 -9.263 1.00 0.00 84 VAL A N 1
ATOM 1281 C CA . VAL A 1 84 ? -8.187 1.998 -8.711 1.00 0.00 84 VAL A CA 1
ATOM 1282 C C . VAL A 1 84 ? -9.177 1.648 -9.816 1.00 0.00 84 VAL A C 1
ATOM 1283 O O . VAL A 1 84 ? -9.977 0.722 -9.678 1.00 0.00 84 VAL A O 1
ATOM 1296 N N . LYS A 1 85 ? -9.118 2.393 -10.915 1.00 0.00 85 LYS A N 1
ATOM 1297 C CA . LYS A 1 85 ? -10.008 2.162 -12.046 1.00 0.00 85 LYS A CA 1
ATOM 1298 C C . LYS A 1 85 ? -9.659 0.856 -12.754 1.00 0.00 85 LYS A C 1
ATOM 1299 O O . LYS A 1 85 ? -10.539 0.155 -13.255 1.00 0.00 85 LYS A O 1
ATOM 1318 N N . LYS A 1 86 ? -8.371 0.534 -12.791 1.00 0.00 86 LYS A N 1
ATOM 1319 C CA . LYS A 1 86 ? -7.905 -0.689 -13.434 1.00 0.00 86 LYS A CA 1
ATOM 1320 C C . LYS A 1 86 ? -8.306 -1.917 -12.623 1.00 0.00 86 LYS A C 1
ATOM 1321 O O . LYS A 1 86 ? -8.599 -2.974 -13.183 1.00 0.00 86 LYS A O 1
ATOM 1340 N N . LEU A 1 87 ? -8.318 -1.771 -11.303 1.00 0.00 87 LEU A N 1
ATOM 1341 C CA . LEU A 1 87 ? -8.685 -2.868 -10.415 1.00 0.00 87 LEU A CA 1
ATOM 1342 C C . LEU A 1 87 ? -10.191 -3.109 -10.441 1.00 0.00 87 LEU A C 1
ATOM 1343 O O . LEU A 1 87 ? -10.647 -4.253 -10.410 1.00 0.00 87 LEU A O 1
ATOM 1359 N N . ASP A 1 88 ? -10.958 -2.026 -10.500 1.00 0.00 88 ASP A N 1
ATOM 1360 C CA . ASP A 1 88 ? -12.413 -2.120 -10.534 1.00 0.00 88 ASP A CA 1
ATOM 1361 C C . ASP A 1 88 ? -12.990 -1.212 -11.616 1.00 0.00 88 ASP A C 1
ATOM 1362 O O . ASP A 1 88 ? -13.230 -0.024 -11.401 1.00 0.00 88 ASP A O 1
ATOM 1371 N N . PRO A 1 89 ? -13.219 -1.784 -12.807 1.00 0.00 89 PRO A N 1
ATOM 1372 C CA . PRO A 1 89 ? -13.771 -1.044 -13.947 1.00 0.00 89 PRO A CA 1
ATOM 1373 C C . PRO A 1 89 ? -15.233 -0.665 -13.738 1.00 0.00 89 PRO A C 1
ATOM 1374 O O . PRO A 1 89 ? -15.783 0.154 -14.473 1.00 0.00 89 PRO A O 1
ATOM 1385 N N . GLY A 1 90 ? -15.858 -1.265 -12.729 1.00 0.00 90 GLY A N 1
ATOM 1386 C CA . GLY A 1 90 ? -17.251 -0.976 -12.442 1.00 0.00 90 GLY A CA 1
ATOM 1387 C C . GLY A 1 90 ? -17.414 0.125 -11.413 1.00 0.00 90 GLY A C 1
ATOM 1388 O O . GLY A 1 90 ? -18.321 0.077 -10.582 1.00 0.00 90 GLY A O 1
ATOM 1392 N N . TRP A 1 91 ? -16.535 1.118 -11.468 1.00 0.00 91 TRP A N 1
ATOM 1393 C CA . TRP A 1 91 ? -16.585 2.236 -10.532 1.00 0.00 91 TRP A CA 1
ATOM 1394 C C . TRP A 1 91 ? -17.033 3.513 -11.234 1.00 0.00 91 TRP A C 1
ATOM 1395 O O . TRP A 1 91 ? -16.466 3.903 -12.254 1.00 0.00 91 TRP A O 1
ATOM 1416 N N . ASN A 1 92 ? -18.053 4.161 -10.680 1.00 0.00 92 ASN A N 1
ATOM 1417 C CA . ASN A 1 92 ? -18.576 5.395 -11.254 1.00 0.00 92 ASN A CA 1
ATOM 1418 C C . ASN A 1 92 ? -18.700 6.481 -10.189 1.00 0.00 92 ASN A C 1
ATOM 1419 O O . ASN A 1 92 ? -19.750 6.664 -9.573 1.00 0.00 92 ASN A O 1
ATOM 1430 N N . PRO A 1 93 ? -17.602 7.219 -9.967 1.00 0.00 93 PRO A N 1
ATOM 1431 C CA . PRO A 1 93 ? -17.563 8.300 -8.978 1.00 0.00 93 PRO A CA 1
ATOM 1432 C C . PRO A 1 93 ? -18.405 9.501 -9.396 1.00 0.00 93 PRO A C 1
ATOM 1433 O O . PRO A 1 93 ? -19.079 10.115 -8.570 1.00 0.00 93 PRO A O 1
ATOM 1444 N N . GLN A 1 94 ? -18.361 9.829 -10.684 1.00 0.00 94 GLN A N 1
ATOM 1445 C CA . GLN A 1 94 ? -19.120 10.956 -11.211 1.00 0.00 94 GLN A CA 1
ATOM 1446 C C . GLN A 1 94 ? -20.525 10.523 -11.619 1.00 0.00 94 GLN A C 1
ATOM 1447 O O . GLN A 1 94 ? -20.767 10.182 -12.777 1.00 0.00 94 GLN A O 1
ATOM 1461 N N . ILE A 1 95 ? -21.445 10.539 -10.661 1.00 0.00 95 ILE A N 1
ATOM 1462 C CA . ILE A 1 95 ? -22.825 10.149 -10.921 1.00 0.00 95 ILE A CA 1
ATOM 1463 C C . ILE A 1 95 ? -23.761 11.350 -10.841 1.00 0.00 95 ILE A C 1
ATOM 1464 O O . ILE A 1 95 ? -23.770 12.097 -9.862 1.00 0.00 95 ILE A O 1
ATOM 1480 N N . PRO A 1 96 ? -24.569 11.542 -11.894 1.00 0.00 96 PRO A N 1
ATOM 1481 C CA . PRO A 1 96 ? -25.526 12.651 -11.966 1.00 0.00 96 PRO A CA 1
ATOM 1482 C C . PRO A 1 96 ? -26.681 12.484 -10.986 1.00 0.00 96 PRO A C 1
ATOM 1483 O O . PRO A 1 96 ? -27.159 13.457 -10.405 1.00 0.00 96 PRO A O 1
ATOM 1494 N N . GLU A 1 97 ? -27.125 11.243 -10.806 1.00 0.00 97 GLU A N 1
ATOM 1495 C CA . GLU A 1 97 ? -28.225 10.950 -9.895 1.00 0.00 97 GLU A CA 1
ATOM 1496 C C . GLU A 1 97 ? -28.019 11.645 -8.552 1.00 0.00 97 GLU A C 1
ATOM 1497 O O . GLU A 1 97 ? -26.935 12.151 -8.262 1.00 0.00 97 GLU A O 1
ATOM 1509 N N . LYS A 1 98 ? -29.067 11.665 -7.736 1.00 0.00 98 LYS A N 1
ATOM 1510 C CA . LYS A 1 98 ? -29.003 12.295 -6.423 1.00 0.00 98 LYS A CA 1
ATOM 1511 C C . LYS A 1 98 ? -29.783 11.485 -5.392 1.00 0.00 98 LYS A C 1
ATOM 1512 O O . LYS A 1 98 ? -31.013 11.438 -5.425 1.00 0.00 98 LYS A O 1
ATOM 1531 N N . LYS A 1 99 ? -29.060 10.850 -4.476 1.00 0.00 99 LYS A N 1
ATOM 1532 C CA . LYS A 1 99 ? -29.683 10.044 -3.433 1.00 0.00 99 LYS A CA 1
ATOM 1533 C C . LYS A 1 99 ? -29.140 10.420 -2.058 1.00 0.00 99 LYS A C 1
ATOM 1534 O O . LYS A 1 99 ? -28.087 9.938 -1.643 1.00 0.00 99 LYS A O 1
ATOM 1553 N N . GLY A 1 100 ? -29.867 11.282 -1.354 1.00 0.00 100 GLY A N 1
ATOM 1554 C CA . GLY A 1 100 ? -29.443 11.706 -0.033 1.00 0.00 100 GLY A CA 1
ATOM 1555 C C . GLY A 1 100 ? -30.378 12.733 0.575 1.00 0.00 100 GLY A C 1
ATOM 1556 O O . GLY A 1 100 ? -30.813 13.665 -0.102 1.00 0.00 100 GLY A O 1
ATOM 1560 N N . LYS A 1 101 ? -30.689 12.563 1.855 1.00 0.00 101 LYS A N 1
ATOM 1561 C CA . LYS A 1 101 ? -31.579 13.482 2.555 1.00 0.00 101 LYS A CA 1
ATOM 1562 C C . LYS A 1 101 ? -30.857 14.160 3.716 1.00 0.00 101 LYS A C 1
ATOM 1563 O O . LYS A 1 101 ? -30.261 13.493 4.561 1.00 0.00 101 LYS A O 1
ATOM 1582 N N . GLU A 1 102 ? -30.917 15.487 3.750 1.00 0.00 102 GLU A N 1
ATOM 1583 C CA . GLU A 1 102 ? -30.269 16.254 4.809 1.00 0.00 102 GLU A CA 1
ATOM 1584 C C . GLU A 1 102 ? -31.252 17.225 5.456 1.00 0.00 102 GLU A C 1
ATOM 1585 O O . GLU A 1 102 ? -31.566 18.274 4.894 1.00 0.00 102 GLU A O 1
ATOM 1597 N N . ALA A 1 103 ? -31.734 16.867 6.642 1.00 0.00 103 ALA A N 1
ATOM 1598 C CA . ALA A 1 103 ? -32.679 17.706 7.368 1.00 0.00 103 ALA A CA 1
ATOM 1599 C C . ALA A 1 103 ? -32.062 19.058 7.711 1.00 0.00 103 ALA A C 1
ATOM 1600 O O . ALA A 1 103 ? -32.691 20.101 7.534 1.00 0.00 103 ALA A O 1
ATOM 1607 N N . SER A 1 104 ? -30.828 19.032 8.203 1.00 0.00 104 SER A N 1
ATOM 1608 C CA . SER A 1 104 ? -30.127 20.255 8.575 1.00 0.00 104 SER A CA 1
ATOM 1609 C C . SER A 1 104 ? -30.159 21.268 7.434 1.00 0.00 104 SER A C 1
ATOM 1610 O O . SER A 1 104 ? -29.392 21.166 6.478 1.00 0.00 104 SER A O 1
ATOM 1618 N N . GLY A 1 105 ? -31.053 22.246 7.543 1.00 0.00 105 GLY A N 1
ATOM 1619 C CA . GLY A 1 105 ? -31.168 23.263 6.515 1.00 0.00 105 GLY A CA 1
ATOM 1620 C C . GLY A 1 105 ? -31.769 24.552 7.039 1.00 0.00 105 GLY A C 1
ATOM 1621 O O . GLY A 1 105 ? -31.085 25.566 7.188 1.00 0.00 105 GLY A O 1
ATOM 1625 N N . PRO A 1 106 ? -33.078 24.525 7.328 1.00 0.00 106 PRO A N 1
ATOM 1626 C CA . PRO A 1 106 ? -33.800 25.693 7.843 1.00 0.00 106 PRO A CA 1
ATOM 1627 C C . PRO A 1 106 ? -33.393 26.044 9.269 1.00 0.00 106 PRO A C 1
ATOM 1628 O O . PRO A 1 106 ? -32.482 25.436 9.832 1.00 0.00 106 PRO A O 1
ATOM 1639 N N . SER A 1 107 ? -34.073 27.028 9.849 1.00 0.00 107 SER A N 1
ATOM 1640 C CA . SER A 1 107 ? -33.779 27.463 11.209 1.00 0.00 107 SER A CA 1
ATOM 1641 C C . SER A 1 107 ? -33.598 26.264 12.135 1.00 0.00 107 SER A C 1
ATOM 1642 O O . SER A 1 107 ? -34.430 25.357 12.165 1.00 0.00 107 SER A O 1
ATOM 1650 N N . SER A 1 108 ? -32.504 26.267 12.891 1.00 0.00 108 SER A N 1
ATOM 1651 C CA . SER A 1 108 ? -32.211 25.178 13.816 1.00 0.00 108 SER A CA 1
ATOM 1652 C C . SER A 1 108 ? -31.349 25.668 14.975 1.00 0.00 108 SER A C 1
ATOM 1653 O O . SER A 1 108 ? -30.955 26.832 15.022 1.00 0.00 108 SER A O 1
ATOM 1661 N N . GLY A 1 109 ? -31.060 24.768 15.911 1.00 0.00 109 GLY A N 1
ATOM 1662 C CA . GLY A 1 109 ? -30.247 25.126 17.058 1.00 0.00 109 GLY A CA 1
ATOM 1663 C C . GLY A 1 109 ? -29.551 23.928 17.672 1.00 0.00 109 GLY A C 1
ATOM 1664 O O . GLY A 1 109 ? -28.378 23.675 17.397 1.00 0.00 109 GLY A O 1
ATOM 1668 N N . GLY A 1 1 ? -20.461 12.568 -23.528 1.00 0.00 1 GLY A N 2
ATOM 1669 C CA . GLY A 1 1 ? -19.727 13.585 -24.259 1.00 0.00 1 GLY A CA 2
ATOM 167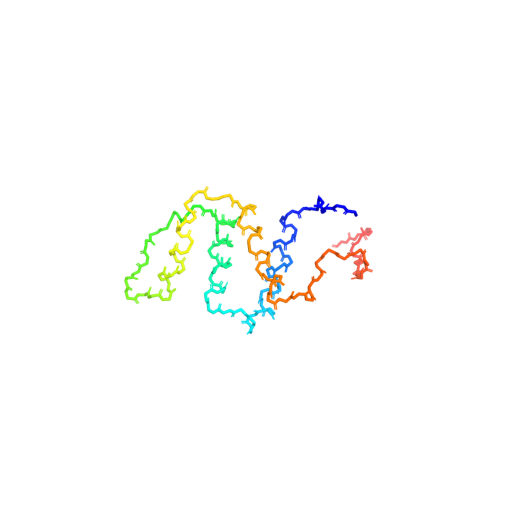0 C C . GLY A 1 1 ? -18.934 14.498 -23.345 1.00 0.00 1 GLY A C 2
ATOM 1671 O O . GLY A 1 1 ? -19.008 15.721 -23.462 1.00 0.00 1 GLY A O 2
ATOM 1675 N N . SER A 1 2 ? -18.175 13.903 -22.431 1.00 0.00 2 SER A N 2
ATOM 1676 C CA . SER A 1 2 ? -17.369 14.671 -21.489 1.00 0.00 2 SER A CA 2
ATOM 1677 C C . SER A 1 2 ? -15.964 14.089 -21.375 1.00 0.00 2 SER A C 2
ATOM 1678 O O . SER A 1 2 ? -15.710 12.963 -21.804 1.00 0.00 2 SER A O 2
ATOM 1686 N N . SER A 1 3 ? -15.054 14.864 -20.793 1.00 0.00 3 SER A N 2
ATOM 1687 C CA . SER A 1 3 ? -13.673 14.428 -20.625 1.00 0.00 3 SER A CA 2
ATOM 1688 C C . SER A 1 3 ? -13.064 15.026 -19.360 1.00 0.00 3 SER A C 2
ATOM 1689 O O . SER A 1 3 ? -13.395 16.144 -18.968 1.00 0.00 3 SER A O 2
ATOM 1697 N N . GLY A 1 4 ? -12.172 14.271 -18.726 1.00 0.00 4 GLY A N 2
ATOM 1698 C CA . GLY A 1 4 ? -11.531 14.741 -17.512 1.00 0.00 4 GLY A CA 2
ATOM 1699 C C . GLY A 1 4 ? -12.524 15.010 -16.399 1.00 0.00 4 GLY A C 2
ATOM 1700 O O . GLY A 1 4 ? -13.325 15.942 -16.484 1.00 0.00 4 GLY A O 2
ATOM 1704 N N . SER A 1 5 ? -12.475 14.192 -15.353 1.00 0.00 5 SER A N 2
ATOM 1705 C CA . SER A 1 5 ? -13.381 14.343 -14.220 1.00 0.00 5 SER A CA 2
ATOM 1706 C C . SER A 1 5 ? -13.007 15.564 -13.385 1.00 0.00 5 SER A C 2
ATOM 1707 O O . SER A 1 5 ? -11.890 15.664 -12.877 1.00 0.00 5 SER A O 2
ATOM 1715 N N . SER A 1 6 ? -13.951 16.490 -13.247 1.00 0.00 6 SER A N 2
ATOM 1716 C CA . SER A 1 6 ? -13.721 17.707 -12.477 1.00 0.00 6 SER A CA 2
ATOM 1717 C C . SER A 1 6 ? -13.514 17.384 -11.000 1.00 0.00 6 SER A C 2
ATOM 1718 O O . SER A 1 6 ? -13.811 16.279 -10.547 1.00 0.00 6 SER A O 2
ATOM 1726 N N . GLY A 1 7 ? -13.003 18.358 -10.254 1.00 0.00 7 GLY A N 2
ATOM 1727 C CA . GLY A 1 7 ? -12.764 18.159 -8.836 1.00 0.00 7 GLY A CA 2
ATOM 1728 C C . GLY A 1 7 ? -11.698 17.116 -8.569 1.00 0.00 7 GLY A C 2
ATOM 1729 O O . GLY A 1 7 ? -11.926 16.161 -7.824 1.00 0.00 7 GLY A O 2
ATOM 1733 N N . LEU A 1 8 ? -10.531 17.295 -9.177 1.00 0.00 8 LEU A N 2
ATOM 1734 C CA . LEU A 1 8 ? -9.425 16.360 -9.002 1.00 0.00 8 LEU A CA 2
ATOM 1735 C C . LEU A 1 8 ? -9.316 15.912 -7.549 1.00 0.00 8 LEU A C 2
ATOM 1736 O O . LEU A 1 8 ? -9.076 14.738 -7.267 1.00 0.00 8 LEU A O 2
ATOM 1752 N N . ALA A 1 9 ? -9.496 16.854 -6.629 1.00 0.00 9 ALA A N 2
ATOM 1753 C CA . ALA A 1 9 ? -9.423 16.555 -5.204 1.00 0.00 9 ALA A CA 2
ATOM 1754 C C . ALA A 1 9 ? -10.637 15.753 -4.748 1.00 0.00 9 ALA A C 2
ATOM 1755 O O . ALA A 1 9 ? -10.500 14.652 -4.215 1.00 0.00 9 ALA A O 2
ATOM 1762 N N . GLU A 1 10 ? -11.824 16.312 -4.961 1.00 0.00 10 GLU A N 2
ATOM 1763 C CA . GLU A 1 10 ? -13.062 15.648 -4.569 1.00 0.00 10 GLU A CA 2
ATOM 1764 C C . GLU A 1 10 ? -12.949 14.137 -4.751 1.00 0.00 10 GLU A C 2
ATOM 1765 O O . GLU A 1 10 ? -13.300 13.365 -3.858 1.00 0.00 10 GLU A O 2
ATOM 1777 N N . LEU A 1 11 ? -12.458 13.722 -5.913 1.00 0.00 11 LEU A N 2
ATOM 1778 C CA . LEU A 1 11 ? -12.300 12.303 -6.214 1.00 0.00 11 LEU A CA 2
ATOM 1779 C C . LEU A 1 11 ? -11.268 11.663 -5.291 1.00 0.00 11 LEU A C 2
ATOM 1780 O O . LEU A 1 11 ? -11.528 10.631 -4.672 1.00 0.00 11 LEU A O 2
ATOM 1796 N N . PHE A 1 12 ? -10.096 12.283 -5.203 1.00 0.00 12 PHE A N 2
ATOM 1797 C CA . PHE A 1 12 ? -9.024 11.775 -4.354 1.00 0.00 12 PHE A CA 2
ATOM 1798 C C . PHE A 1 12 ? -9.565 11.346 -2.993 1.00 0.00 12 PHE A C 2
ATOM 1799 O O . PHE A 1 12 ? -8.973 10.507 -2.315 1.00 0.00 12 PHE A O 2
ATOM 1816 N N . GLU A 1 13 ? -10.692 11.931 -2.600 1.00 0.00 13 GLU A N 2
ATOM 1817 C CA . GLU A 1 13 ? -11.312 11.611 -1.320 1.00 0.00 13 GLU A CA 2
ATOM 1818 C C . GLU A 1 13 ? -12.181 10.361 -1.433 1.00 0.00 13 GLU A C 2
ATOM 1819 O O . GLU A 1 13 ? -12.069 9.439 -0.625 1.00 0.00 13 GLU A O 2
ATOM 1831 N N . LYS A 1 14 ? -13.046 10.339 -2.440 1.00 0.00 14 LYS A N 2
ATOM 1832 C CA . LYS A 1 14 ? -13.934 9.204 -2.662 1.00 0.00 14 LYS A CA 2
ATOM 1833 C C . LYS A 1 14 ? -13.137 7.945 -2.989 1.00 0.00 14 LYS A C 2
ATOM 1834 O O . LYS A 1 14 ? -13.350 6.891 -2.391 1.00 0.00 14 LYS A O 2
ATOM 1853 N N . ALA A 1 15 ? -12.218 8.063 -3.942 1.00 0.00 15 ALA A N 2
ATOM 1854 C CA . ALA A 1 15 ? -11.387 6.936 -4.346 1.00 0.00 15 ALA A CA 2
ATOM 1855 C C . ALA A 1 15 ? -10.766 6.250 -3.134 1.00 0.00 15 ALA A C 2
ATOM 1856 O O . ALA A 1 15 ? -10.780 5.024 -3.028 1.00 0.00 15 ALA A O 2
ATOM 1863 N N . ALA A 1 16 ? -10.221 7.048 -2.222 1.00 0.00 16 ALA A N 2
ATOM 1864 C CA . ALA A 1 16 ? -9.596 6.518 -1.017 1.00 0.00 16 ALA A CA 2
ATOM 1865 C C . ALA A 1 16 ? -10.519 5.532 -0.309 1.00 0.00 16 ALA A C 2
ATOM 1866 O O . ALA A 1 16 ? -10.089 4.461 0.118 1.00 0.00 16 ALA A O 2
ATOM 1873 N N . ALA A 1 17 ? -11.790 5.901 -0.187 1.00 0.00 17 ALA A N 2
ATOM 1874 C CA . ALA A 1 17 ? -12.774 5.048 0.469 1.00 0.00 17 ALA A CA 2
ATOM 1875 C C . ALA A 1 17 ? -12.985 3.754 -0.310 1.00 0.00 17 ALA A C 2
ATOM 1876 O O . ALA A 1 17 ? -13.381 2.735 0.255 1.00 0.00 17 ALA A O 2
ATOM 1883 N N . HIS A 1 18 ? -12.719 3.803 -1.612 1.00 0.00 18 HIS A N 2
ATOM 1884 C CA . HIS A 1 18 ? -12.880 2.633 -2.469 1.00 0.00 18 HIS A CA 2
ATOM 1885 C C . HIS A 1 18 ? -11.684 1.695 -2.339 1.00 0.00 18 HIS A C 2
ATOM 1886 O O . HIS A 1 18 ? -11.806 0.486 -2.536 1.00 0.00 18 HIS A O 2
ATOM 1901 N N . LEU A 1 19 ? -10.529 2.261 -2.007 1.00 0.00 19 LEU A N 2
ATOM 1902 C CA . LEU A 1 19 ? -9.309 1.475 -1.852 1.00 0.00 19 LEU A CA 2
ATOM 1903 C C . LEU A 1 19 ? -9.552 0.265 -0.955 1.00 0.00 19 LEU A C 2
ATOM 1904 O O . LEU A 1 19 ? -9.150 -0.851 -1.281 1.00 0.00 19 LEU A O 2
ATOM 1920 N N . GLN A 1 20 ? -10.212 0.496 0.175 1.00 0.00 20 GLN A N 2
ATOM 1921 C CA . GLN A 1 20 ? -10.510 -0.576 1.118 1.00 0.00 20 GLN A CA 2
ATOM 1922 C C . GLN A 1 20 ? -11.376 -1.649 0.467 1.00 0.00 20 GLN A C 2
ATOM 1923 O O . GLN A 1 20 ? -11.399 -2.797 0.911 1.00 0.00 20 GLN A O 2
ATOM 1937 N N . GLY A 1 21 ? -12.088 -1.268 -0.589 1.00 0.00 21 GLY A N 2
ATOM 1938 C CA . GLY A 1 21 ? -12.947 -2.209 -1.284 1.00 0.00 21 GLY A CA 2
ATOM 1939 C C . GLY A 1 21 ? -12.241 -2.896 -2.437 1.00 0.00 21 GLY A C 2
ATOM 1940 O O . GLY A 1 21 ? -12.755 -3.862 -3.001 1.00 0.00 21 GLY A O 2
ATOM 1944 N N . LEU A 1 22 ? -11.062 -2.395 -2.789 1.00 0.00 22 LEU A N 2
ATOM 1945 C CA . LEU A 1 22 ? -10.285 -2.965 -3.884 1.00 0.00 22 LEU A CA 2
ATOM 1946 C C . LEU A 1 22 ? -9.014 -3.627 -3.362 1.00 0.00 22 LEU A C 2
ATOM 1947 O O . LEU A 1 22 ? -8.077 -3.879 -4.121 1.00 0.00 22 LEU A O 2
ATOM 1963 N N . ILE A 1 23 ? -8.989 -3.907 -2.064 1.00 0.00 23 ILE A N 2
ATOM 1964 C CA . ILE A 1 23 ? -7.833 -4.542 -1.442 1.00 0.00 23 ILE A CA 2
ATOM 1965 C C . ILE A 1 23 ? -7.659 -5.973 -1.940 1.00 0.00 23 ILE A C 2
ATOM 1966 O O . ILE A 1 23 ? -6.536 -6.447 -2.113 1.00 0.00 23 ILE A O 2
ATOM 1982 N N . GLN A 1 24 ? -8.776 -6.655 -2.169 1.00 0.00 24 GLN A N 2
ATOM 1983 C CA . GLN A 1 24 ? -8.746 -8.031 -2.649 1.00 0.00 24 GLN A CA 2
ATOM 1984 C C . GLN A 1 24 ? -8.260 -8.094 -4.093 1.00 0.00 24 GLN A C 2
ATOM 1985 O O . GLN A 1 24 ? -7.753 -9.122 -4.545 1.00 0.00 24 GLN A O 2
ATOM 1999 N N . VAL A 1 25 ? -8.417 -6.988 -4.814 1.00 0.00 25 VAL A N 2
ATOM 2000 C CA . VAL A 1 25 ? -7.993 -6.917 -6.207 1.00 0.00 25 VAL A CA 2
ATOM 2001 C C . VAL A 1 25 ? -6.668 -6.174 -6.342 1.00 0.00 25 VAL A C 2
ATOM 2002 O O . VAL A 1 25 ? -6.015 -6.232 -7.383 1.00 0.00 25 VAL A O 2
ATOM 2015 N N . ALA A 1 26 ? -6.277 -5.477 -5.280 1.00 0.00 26 ALA A N 2
ATOM 2016 C CA . ALA A 1 26 ? -5.029 -4.724 -5.278 1.00 0.00 26 ALA A CA 2
ATOM 2017 C C . ALA A 1 26 ? -3.874 -5.577 -4.765 1.00 0.00 26 ALA A C 2
ATOM 2018 O O . ALA A 1 26 ? -4.024 -6.325 -3.799 1.00 0.00 26 ALA A O 2
ATOM 2025 N N . SER A 1 27 ? -2.722 -5.460 -5.418 1.00 0.00 27 SER A N 2
ATOM 2026 C CA . SER A 1 27 ? -1.543 -6.224 -5.030 1.00 0.00 27 SER A CA 2
ATOM 2027 C C . SER A 1 27 ? -0.716 -5.462 -3.999 1.00 0.00 27 SER A C 2
ATOM 2028 O O . SER A 1 27 ? -0.697 -4.231 -3.990 1.00 0.00 27 SER A O 2
ATOM 2036 N N . ARG A 1 28 ? -0.035 -6.203 -3.130 1.00 0.00 28 ARG A N 2
ATOM 2037 C CA . ARG A 1 28 ? 0.792 -5.598 -2.094 1.00 0.00 28 ARG A CA 2
ATOM 2038 C C . ARG A 1 28 ? 1.535 -4.379 -2.633 1.00 0.00 28 ARG A C 2
ATOM 2039 O O . ARG A 1 28 ? 1.788 -3.421 -1.903 1.00 0.00 28 ARG A O 2
ATOM 2060 N N . GLU A 1 29 ? 1.882 -4.424 -3.916 1.00 0.00 29 GLU A N 2
ATOM 2061 C CA . GLU A 1 29 ? 2.597 -3.324 -4.552 1.00 0.00 29 GLU A CA 2
ATOM 2062 C C . GLU A 1 29 ? 1.668 -2.136 -4.789 1.00 0.00 29 GLU A C 2
ATOM 2063 O O . GLU A 1 29 ? 1.984 -1.006 -4.420 1.00 0.00 29 GLU A O 2
ATOM 2075 N N . GLN A 1 30 ? 0.523 -2.403 -5.409 1.00 0.00 30 GLN A N 2
ATOM 2076 C CA . GLN A 1 30 ? -0.451 -1.357 -5.697 1.00 0.00 30 GLN A CA 2
ATOM 2077 C C . GLN A 1 30 ? -0.804 -0.579 -4.434 1.00 0.00 30 GLN A C 2
ATOM 2078 O O . GLN A 1 30 ? -0.867 0.651 -4.446 1.00 0.00 30 GLN A O 2
ATOM 2092 N N . LEU A 1 31 ? -1.034 -1.304 -3.344 1.00 0.00 31 LEU A N 2
ATOM 2093 C CA . LEU A 1 31 ? -1.382 -0.682 -2.071 1.00 0.00 31 LEU A CA 2
ATOM 2094 C C . LEU A 1 31 ? -0.396 0.428 -1.720 1.00 0.00 31 LEU A C 2
ATOM 2095 O O . LEU A 1 31 ? -0.785 1.479 -1.208 1.00 0.00 31 LEU A O 2
ATOM 2111 N N . LEU A 1 32 ? 0.880 0.188 -2.000 1.00 0.00 32 LEU A N 2
ATOM 2112 C CA . LEU A 1 32 ? 1.922 1.168 -1.715 1.00 0.00 32 LEU A CA 2
ATOM 2113 C C . LEU A 1 32 ? 1.894 2.304 -2.733 1.00 0.00 32 LEU A C 2
ATOM 2114 O O . LEU A 1 32 ? 1.925 3.480 -2.367 1.00 0.00 32 LEU A O 2
ATOM 2130 N N . TYR A 1 33 ? 1.833 1.946 -4.010 1.00 0.00 33 TYR A N 2
ATOM 2131 C CA . TYR A 1 33 ? 1.800 2.935 -5.081 1.00 0.00 33 TYR A CA 2
ATOM 2132 C C . TYR A 1 33 ? 0.862 4.086 -4.731 1.00 0.00 33 TYR A C 2
ATOM 2133 O O . TYR A 1 33 ? 1.122 5.241 -5.071 1.00 0.00 33 TYR A O 2
ATOM 2151 N N . LEU A 1 34 ? -0.231 3.763 -4.048 1.00 0.00 34 LEU A N 2
ATOM 2152 C CA . LEU A 1 34 ? -1.210 4.768 -3.650 1.00 0.00 34 LEU A CA 2
ATOM 2153 C C . LEU A 1 34 ? -0.782 5.464 -2.362 1.00 0.00 34 LEU A C 2
ATOM 2154 O O . LEU A 1 34 ? -1.079 6.641 -2.152 1.00 0.00 34 LEU A O 2
ATOM 2170 N N . TYR A 1 35 ? -0.083 4.731 -1.503 1.00 0.00 35 TYR A N 2
ATOM 2171 C CA . TYR A 1 35 ? 0.386 5.277 -0.236 1.00 0.00 35 TYR A CA 2
ATOM 2172 C C . TYR A 1 35 ? 1.356 6.432 -0.466 1.00 0.00 35 TYR A C 2
ATOM 2173 O O . TYR A 1 35 ? 1.141 7.544 0.017 1.00 0.00 35 TYR A O 2
ATOM 2191 N N . ALA A 1 36 ? 2.424 6.161 -1.208 1.00 0.00 36 ALA A N 2
ATOM 2192 C CA . ALA A 1 36 ? 3.426 7.176 -1.505 1.00 0.00 36 ALA A CA 2
ATOM 2193 C C . ALA A 1 36 ? 2.775 8.458 -2.014 1.00 0.00 36 ALA A C 2
ATOM 2194 O O . ALA A 1 36 ? 2.880 9.511 -1.384 1.00 0.00 36 ALA A O 2
ATOM 2201 N N . ARG A 1 37 ? 2.104 8.361 -3.157 1.00 0.00 37 ARG A N 2
ATOM 2202 C CA . ARG A 1 37 ? 1.437 9.514 -3.751 1.00 0.00 37 ARG A CA 2
ATOM 2203 C C . ARG A 1 37 ? 0.498 10.176 -2.747 1.00 0.00 37 ARG A C 2
ATOM 2204 O O . ARG A 1 37 ? 0.509 11.397 -2.582 1.00 0.00 37 ARG A O 2
ATOM 2225 N N . TYR A 1 38 ? -0.313 9.364 -2.078 1.00 0.00 38 TYR A N 2
ATOM 2226 C CA . TYR A 1 38 ? -1.260 9.871 -1.092 1.00 0.00 38 TYR A CA 2
ATOM 2227 C C . TYR A 1 38 ? -0.533 10.579 0.047 1.00 0.00 38 TYR A C 2
ATOM 2228 O O . TYR A 1 38 ? -1.057 11.519 0.646 1.00 0.00 38 TYR A O 2
ATOM 2246 N N . LYS A 1 39 ? 0.679 10.121 0.343 1.00 0.00 39 LYS A N 2
ATOM 2247 C CA . LYS A 1 39 ? 1.481 10.709 1.409 1.00 0.00 39 LYS A CA 2
ATOM 2248 C C . LYS A 1 39 ? 2.133 12.007 0.945 1.00 0.00 39 LYS A C 2
ATOM 2249 O O . LYS A 1 39 ? 2.468 12.868 1.759 1.00 0.00 39 LYS A O 2
ATOM 2268 N N . GLN A 1 40 ? 2.309 12.141 -0.365 1.00 0.00 40 GLN A N 2
ATOM 2269 C CA . GLN A 1 40 ? 2.921 13.336 -0.935 1.00 0.00 40 GLN A CA 2
ATOM 2270 C C . GLN A 1 40 ? 1.916 14.481 -1.006 1.00 0.00 40 GLN A C 2
ATOM 2271 O O . GLN A 1 40 ? 2.228 15.618 -0.651 1.00 0.00 40 GLN A O 2
ATOM 2285 N N . VAL A 1 41 ? 0.708 14.174 -1.467 1.00 0.00 41 VAL A N 2
ATOM 2286 C CA . VAL A 1 41 ? -0.344 15.177 -1.584 1.00 0.00 41 VAL A CA 2
ATOM 2287 C C . VAL A 1 41 ? -0.787 15.671 -0.212 1.00 0.00 41 VAL A C 2
ATOM 2288 O O . VAL A 1 41 ? -1.301 16.782 -0.075 1.00 0.00 41 VAL A O 2
ATOM 2301 N N . LYS A 1 42 ? -0.584 14.839 0.804 1.00 0.00 42 LYS A N 2
ATOM 2302 C CA . LYS A 1 42 ? -0.961 15.191 2.168 1.00 0.00 42 LYS A CA 2
ATOM 2303 C C . LYS A 1 42 ? 0.190 15.886 2.888 1.00 0.00 42 LYS A C 2
ATOM 2304 O O . LYS A 1 42 ? 0.025 16.975 3.438 1.00 0.00 42 LYS A O 2
ATOM 2323 N N . VAL A 1 43 ? 1.358 15.250 2.881 1.00 0.00 43 VAL A N 2
ATOM 2324 C CA . VAL A 1 43 ? 2.537 15.809 3.531 1.00 0.00 43 VAL A CA 2
ATOM 2325 C C . VAL A 1 43 ? 3.356 16.648 2.556 1.00 0.00 43 VAL A C 2
ATOM 2326 O O . VAL A 1 43 ? 3.504 17.857 2.733 1.00 0.00 43 VAL A O 2
ATOM 2339 N N . GLY A 1 44 ? 3.888 15.997 1.526 1.00 0.00 44 GLY A N 2
ATOM 2340 C CA . GLY A 1 44 ? 4.686 16.699 0.537 1.00 0.00 44 GLY A CA 2
ATOM 2341 C C . GLY A 1 44 ? 6.146 16.292 0.576 1.00 0.00 44 GLY A C 2
ATOM 2342 O O . GLY A 1 44 ? 6.466 15.125 0.795 1.00 0.00 44 GLY A O 2
ATOM 2346 N N . ASN A 1 45 ? 7.033 17.257 0.360 1.00 0.00 45 ASN A N 2
ATOM 2347 C CA . ASN A 1 45 ? 8.467 16.993 0.368 1.00 0.00 45 ASN A CA 2
ATOM 2348 C C . ASN A 1 45 ? 8.856 16.140 1.572 1.00 0.00 45 ASN A C 2
ATOM 2349 O O . ASN A 1 45 ? 8.881 16.621 2.705 1.00 0.00 45 ASN A O 2
ATOM 2360 N N . CYS A 1 46 ? 9.159 14.871 1.318 1.00 0.00 46 CYS A N 2
ATOM 2361 C CA . CYS A 1 46 ? 9.546 13.950 2.381 1.00 0.00 46 CYS A CA 2
ATOM 2362 C C . CYS A 1 46 ? 10.416 14.652 3.418 1.00 0.00 46 CYS A C 2
ATOM 2363 O O . CYS A 1 46 ? 11.403 15.303 3.077 1.00 0.00 46 CYS A O 2
ATOM 2371 N N . ASN A 1 47 ? 10.042 14.516 4.686 1.00 0.00 47 ASN A N 2
ATOM 2372 C CA . ASN A 1 47 ? 10.788 15.139 5.774 1.00 0.00 47 ASN A CA 2
ATOM 2373 C C . ASN A 1 47 ? 11.139 14.115 6.849 1.00 0.00 47 ASN A C 2
ATOM 2374 O O . ASN A 1 47 ? 12.184 14.208 7.494 1.00 0.00 47 ASN A O 2
ATOM 2385 N N . THR A 1 48 ? 10.258 13.138 7.038 1.00 0.00 48 THR A N 2
ATOM 2386 C CA . THR A 1 48 ? 10.473 12.097 8.035 1.00 0.00 48 THR A CA 2
ATOM 2387 C C . THR A 1 48 ? 11.849 11.461 7.877 1.00 0.00 48 THR A C 2
ATOM 2388 O O . THR A 1 48 ? 12.413 11.407 6.784 1.00 0.00 48 THR A O 2
ATOM 2399 N N . PRO A 1 49 ? 12.405 10.965 8.993 1.00 0.00 49 PRO A N 2
ATOM 2400 C CA . PRO A 1 49 ? 13.722 10.322 9.003 1.00 0.00 49 PRO A CA 2
ATOM 2401 C C . PRO A 1 49 ? 13.715 8.974 8.291 1.00 0.00 49 PRO A C 2
ATOM 2402 O O . PRO A 1 49 ? 12.749 8.216 8.384 1.00 0.00 49 PRO A O 2
ATOM 2413 N N . LYS A 1 50 ? 14.798 8.679 7.581 1.00 0.00 50 LYS A N 2
ATOM 2414 C CA . LYS A 1 50 ? 14.918 7.421 6.853 1.00 0.00 50 LYS A CA 2
ATOM 2415 C C . LYS A 1 50 ? 14.788 6.232 7.799 1.00 0.00 50 LYS A C 2
ATOM 2416 O O . LYS A 1 50 ? 15.462 6.149 8.827 1.00 0.00 50 LYS A O 2
ATOM 2435 N N . PRO A 1 51 ? 13.904 5.287 7.446 1.00 0.00 51 PRO A N 2
ATOM 2436 C CA . PRO A 1 51 ? 13.667 4.084 8.250 1.00 0.00 51 PRO A CA 2
ATOM 2437 C C . PRO A 1 51 ? 14.852 3.125 8.219 1.00 0.00 51 PRO A C 2
ATOM 2438 O O . PRO A 1 51 ? 15.377 2.806 7.152 1.00 0.00 51 PRO A O 2
ATOM 2449 N N . SER A 1 52 ? 15.267 2.666 9.396 1.00 0.00 52 SER A N 2
ATOM 2450 C CA . SER A 1 52 ? 16.392 1.745 9.503 1.00 0.00 52 SER A CA 2
ATOM 2451 C C . SER A 1 52 ? 16.248 0.594 8.513 1.00 0.00 52 SER A C 2
ATOM 2452 O O . SER A 1 52 ? 15.138 0.220 8.135 1.00 0.00 52 SER A O 2
ATOM 2460 N N . PHE A 1 53 ? 17.380 0.036 8.095 1.00 0.00 53 PHE A N 2
ATOM 2461 C CA . PHE A 1 53 ? 17.382 -1.072 7.148 1.00 0.00 53 PHE A CA 2
ATOM 2462 C C . PHE A 1 53 ? 16.504 -2.216 7.647 1.00 0.00 53 PHE A C 2
ATOM 2463 O O . PHE A 1 53 ? 15.715 -2.784 6.891 1.00 0.00 53 PHE A O 2
ATOM 2480 N N . PHE A 1 54 ? 16.648 -2.551 8.925 1.00 0.00 54 PHE A N 2
ATOM 2481 C CA . PHE A 1 54 ? 15.871 -3.628 9.526 1.00 0.00 54 PHE A CA 2
ATOM 2482 C C . PHE A 1 54 ? 14.385 -3.461 9.222 1.00 0.00 54 PHE A C 2
ATOM 2483 O O . PHE A 1 54 ? 13.712 -4.410 8.820 1.00 0.00 54 PHE A O 2
ATOM 2500 N N . ASP A 1 55 ? 13.880 -2.248 9.418 1.00 0.00 55 ASP A N 2
ATOM 2501 C CA . ASP A 1 55 ? 12.474 -1.954 9.166 1.00 0.00 55 ASP A CA 2
ATOM 2502 C C . ASP A 1 55 ? 12.194 -1.887 7.668 1.00 0.00 55 ASP A C 2
ATOM 2503 O O . ASP A 1 55 ? 12.072 -0.803 7.097 1.00 0.00 55 ASP A O 2
ATOM 2512 N N . PHE A 1 56 ? 12.094 -3.052 7.037 1.00 0.00 56 PHE A N 2
ATOM 2513 C CA . PHE A 1 56 ? 11.830 -3.125 5.604 1.00 0.00 56 PHE A CA 2
ATOM 2514 C C . PHE A 1 56 ? 10.433 -2.604 5.281 1.00 0.00 56 PHE A C 2
ATOM 2515 O O . PHE A 1 56 ? 10.275 -1.660 4.508 1.00 0.00 56 PHE A O 2
ATOM 2532 N N . GLU A 1 57 ? 9.422 -3.227 5.879 1.00 0.00 57 GLU A N 2
ATOM 2533 C CA . GLU A 1 57 ? 8.038 -2.826 5.654 1.00 0.00 57 GLU A CA 2
ATOM 2534 C C . GLU A 1 57 ? 7.920 -1.308 5.558 1.00 0.00 57 GLU A C 2
ATOM 2535 O O . GLU A 1 57 ? 7.416 -0.775 4.570 1.00 0.00 57 GLU A O 2
ATOM 2547 N N . GLY A 1 58 ? 8.388 -0.617 6.592 1.00 0.00 58 GLY A N 2
ATOM 2548 C CA . GLY A 1 58 ? 8.325 0.833 6.606 1.00 0.00 58 GLY A CA 2
ATOM 2549 C C . GLY A 1 58 ? 9.285 1.464 5.617 1.00 0.00 58 GLY A C 2
ATOM 2550 O O . GLY A 1 58 ? 9.112 2.618 5.222 1.00 0.00 58 GLY A O 2
ATOM 2554 N N . LYS A 1 59 ? 10.301 0.708 5.216 1.00 0.00 59 LYS A N 2
ATOM 2555 C CA . LYS A 1 59 ? 11.293 1.199 4.267 1.00 0.00 59 LYS A CA 2
ATOM 2556 C C . LYS A 1 59 ? 10.657 1.474 2.908 1.00 0.00 59 LYS A C 2
ATOM 2557 O O . LYS A 1 59 ? 10.760 2.579 2.377 1.00 0.00 59 LYS A O 2
ATOM 2576 N N . GLN A 1 60 ? 9.999 0.462 2.352 1.00 0.00 60 GLN A N 2
ATOM 2577 C CA . GLN A 1 60 ? 9.346 0.596 1.056 1.00 0.00 60 GLN A CA 2
ATOM 2578 C C . GLN A 1 60 ? 8.411 1.801 1.039 1.00 0.00 60 GLN A C 2
ATOM 2579 O O . GLN A 1 60 ? 8.389 2.570 0.078 1.00 0.00 60 GLN A O 2
ATOM 2593 N N . LYS A 1 61 ? 7.640 1.960 2.109 1.00 0.00 61 LYS A N 2
ATOM 2594 C CA . LYS A 1 61 ? 6.703 3.072 2.220 1.00 0.00 61 LYS A CA 2
ATOM 2595 C C . LYS A 1 61 ? 7.439 4.408 2.200 1.00 0.00 61 LYS A C 2
ATOM 2596 O O . LYS A 1 61 ? 7.050 5.331 1.484 1.00 0.00 61 LYS A O 2
ATOM 2615 N N . TRP A 1 62 ? 8.504 4.503 2.988 1.00 0.00 62 TRP A N 2
ATOM 2616 C CA . TRP A 1 62 ? 9.295 5.726 3.059 1.00 0.00 62 TRP A CA 2
ATOM 2617 C C . TRP A 1 62 ? 9.929 6.044 1.709 1.00 0.00 62 TRP A C 2
ATOM 2618 O O . TRP A 1 62 ? 9.920 7.191 1.265 1.00 0.00 62 TRP A O 2
ATOM 2639 N N . GLU A 1 63 ? 10.477 5.020 1.062 1.00 0.00 63 GLU A N 2
ATOM 2640 C CA . GLU A 1 63 ? 11.115 5.193 -0.238 1.00 0.00 63 GLU A CA 2
ATOM 2641 C C . GLU A 1 63 ? 10.128 5.753 -1.259 1.00 0.00 63 GLU A C 2
ATOM 2642 O O . GLU A 1 63 ? 10.289 6.873 -1.743 1.00 0.00 63 GLU A O 2
ATOM 2654 N N . ALA A 1 64 ? 9.108 4.965 -1.581 1.00 0.00 64 ALA A N 2
ATOM 2655 C CA . ALA A 1 64 ? 8.094 5.382 -2.542 1.00 0.00 64 ALA A CA 2
ATOM 2656 C C . ALA A 1 64 ? 7.750 6.858 -2.371 1.00 0.00 64 ALA A C 2
ATOM 2657 O O . ALA A 1 64 ? 7.806 7.632 -3.326 1.00 0.00 64 ALA A O 2
ATOM 2664 N N . TRP A 1 65 ? 7.393 7.240 -1.150 1.00 0.00 65 TRP A N 2
ATOM 2665 C CA . TRP A 1 65 ? 7.038 8.623 -0.856 1.00 0.00 65 TRP A CA 2
ATOM 2666 C C . TRP A 1 65 ? 8.252 9.536 -0.987 1.00 0.00 65 TRP A C 2
ATOM 2667 O O . TRP A 1 65 ? 8.141 10.672 -1.449 1.00 0.00 65 TRP A O 2
ATOM 2688 N N . LYS A 1 66 ? 9.412 9.033 -0.578 1.00 0.00 66 LYS A N 2
ATOM 2689 C CA . LYS A 1 66 ? 10.649 9.802 -0.651 1.00 0.00 66 LYS A CA 2
ATOM 2690 C C . LYS A 1 66 ? 10.924 10.255 -2.081 1.00 0.00 66 LYS A C 2
ATOM 2691 O O . LYS A 1 66 ? 11.172 11.434 -2.332 1.00 0.00 66 LYS A O 2
ATOM 2710 N N . ALA A 1 67 ? 10.878 9.311 -3.015 1.00 0.00 67 ALA A N 2
ATOM 2711 C CA . ALA A 1 67 ? 11.119 9.613 -4.420 1.00 0.00 67 ALA A CA 2
ATOM 2712 C C . ALA A 1 67 ? 10.350 10.857 -4.854 1.00 0.00 67 ALA A C 2
ATOM 2713 O O . ALA A 1 67 ? 10.835 11.649 -5.663 1.00 0.00 67 ALA A O 2
ATOM 2720 N N . LEU A 1 68 ? 9.148 11.022 -4.311 1.00 0.00 68 LEU A N 2
ATOM 2721 C CA . LEU A 1 68 ? 8.311 12.170 -4.643 1.00 0.00 68 LEU A CA 2
ATOM 2722 C C . LEU A 1 68 ? 8.800 13.425 -3.927 1.00 0.00 68 LEU A C 2
ATOM 2723 O O . LEU A 1 68 ? 8.020 14.134 -3.293 1.00 0.00 68 LEU A O 2
ATOM 2739 N N . GLY A 1 69 ? 10.097 13.695 -4.036 1.00 0.00 69 GLY A N 2
ATOM 2740 C CA . GLY A 1 69 ? 10.667 14.867 -3.396 1.00 0.00 69 GLY A CA 2
ATOM 2741 C C . GLY A 1 69 ? 9.830 16.111 -3.614 1.00 0.00 69 GLY A C 2
ATOM 2742 O O . GLY A 1 69 ? 9.143 16.573 -2.702 1.00 0.00 69 GLY A O 2
ATOM 2746 N N . ASP A 1 70 ? 9.888 16.657 -4.824 1.00 0.00 70 ASP A N 2
ATOM 2747 C CA . ASP A 1 70 ? 9.130 17.857 -5.159 1.00 0.00 70 ASP A CA 2
ATOM 2748 C C . ASP A 1 70 ? 8.047 17.546 -6.187 1.00 0.00 70 ASP A C 2
ATOM 2749 O O . ASP A 1 70 ? 7.925 18.231 -7.202 1.00 0.00 70 ASP A O 2
ATOM 2758 N N . SER A 1 71 ? 7.262 16.507 -5.918 1.00 0.00 71 SER A N 2
ATOM 2759 C CA . SER A 1 71 ? 6.193 16.102 -6.822 1.00 0.00 71 SER A CA 2
ATOM 2760 C C . SER A 1 71 ? 4.887 16.808 -6.469 1.00 0.00 71 SER A C 2
ATOM 2761 O O . SER A 1 71 ? 4.526 16.921 -5.298 1.00 0.00 71 SER A O 2
ATOM 2769 N N . SER A 1 72 ? 4.183 17.281 -7.492 1.00 0.00 72 SER A N 2
ATOM 2770 C CA . SER A 1 72 ? 2.918 17.980 -7.292 1.00 0.00 72 SER A CA 2
ATOM 2771 C C . SER A 1 72 ? 1.878 17.053 -6.672 1.00 0.00 72 SER A C 2
ATOM 2772 O O . SER A 1 72 ? 1.895 15.838 -6.870 1.00 0.00 72 SER A O 2
ATOM 2780 N N . PRO A 1 73 ? 0.948 17.638 -5.902 1.00 0.00 73 PRO A N 2
ATOM 2781 C CA . PRO A 1 73 ? -0.118 16.884 -5.237 1.00 0.00 73 PRO A CA 2
ATOM 2782 C C . PRO A 1 73 ? -1.142 16.335 -6.224 1.00 0.00 73 PRO A C 2
ATOM 2783 O O . PRO A 1 73 ? -1.471 15.149 -6.196 1.00 0.00 73 PRO A O 2
ATOM 2794 N N . SER A 1 74 ? -1.642 17.204 -7.097 1.00 0.00 74 SER A N 2
ATOM 2795 C CA . SER A 1 74 ? -2.631 16.806 -8.091 1.00 0.00 74 SER A CA 2
ATOM 2796 C C . SER A 1 74 ? -2.120 15.636 -8.927 1.00 0.00 74 SER A C 2
ATOM 2797 O O . SER A 1 74 ? -2.840 14.665 -9.159 1.00 0.00 74 SER A O 2
ATOM 2805 N N . GLN A 1 75 ? -0.874 15.739 -9.377 1.00 0.00 75 GLN A N 2
ATOM 2806 C CA . GLN A 1 75 ? -0.267 14.690 -10.188 1.00 0.00 75 GLN A CA 2
ATOM 2807 C C . GLN A 1 75 ? -0.272 13.357 -9.448 1.00 0.00 75 GLN A C 2
ATOM 2808 O O . GLN A 1 75 ? -0.291 12.293 -10.065 1.00 0.00 75 GLN A O 2
ATOM 2822 N N . ALA A 1 76 ? -0.255 13.423 -8.120 1.00 0.00 76 ALA A N 2
ATOM 2823 C CA . ALA A 1 76 ? -0.259 12.221 -7.295 1.00 0.00 76 ALA A CA 2
ATOM 2824 C C . ALA A 1 76 ? -1.675 11.684 -7.116 1.00 0.00 76 ALA A C 2
ATOM 2825 O O . ALA A 1 76 ? -1.871 10.491 -6.885 1.00 0.00 76 ALA A O 2
ATOM 2832 N N . MET A 1 77 ? -2.658 12.572 -7.223 1.00 0.00 77 MET A N 2
ATOM 2833 C CA . MET A 1 77 ? -4.056 12.185 -7.073 1.00 0.00 77 MET A CA 2
ATOM 2834 C C . MET A 1 77 ? -4.577 11.525 -8.346 1.00 0.00 77 MET A C 2
ATOM 2835 O O . MET A 1 77 ? -5.427 10.637 -8.291 1.00 0.00 77 MET A O 2
ATOM 2849 N N . GLN A 1 78 ? -4.063 11.966 -9.489 1.00 0.00 78 GLN A N 2
ATOM 2850 C CA . GLN A 1 78 ? -4.478 11.418 -10.775 1.00 0.00 78 GLN A CA 2
ATOM 2851 C C . GLN A 1 78 ? -4.201 9.920 -10.843 1.00 0.00 78 GLN A C 2
ATOM 2852 O O . GLN A 1 78 ? -5.098 9.126 -11.125 1.00 0.00 78 GLN A O 2
ATOM 2866 N N . GLU A 1 79 ? -2.953 9.541 -10.583 1.00 0.00 79 GLU A N 2
ATOM 2867 C CA . GLU A 1 79 ? -2.559 8.138 -10.617 1.00 0.00 79 GLU A CA 2
ATOM 2868 C C . GLU A 1 79 ? -3.240 7.354 -9.498 1.00 0.00 79 GLU A C 2
ATOM 2869 O O . GLU A 1 79 ? -3.733 6.247 -9.713 1.00 0.00 79 GLU A O 2
ATOM 2881 N N . TYR A 1 80 ? -3.264 7.937 -8.305 1.00 0.00 80 TYR A N 2
ATOM 2882 C CA . TYR A 1 80 ? -3.882 7.294 -7.152 1.00 0.00 80 TYR A CA 2
ATOM 2883 C C . TYR A 1 80 ? -5.315 6.874 -7.465 1.00 0.00 80 TYR A C 2
ATOM 2884 O O . TYR A 1 80 ? -5.780 5.828 -7.011 1.00 0.00 80 TYR A O 2
ATOM 2902 N N . ILE A 1 81 ? -6.008 7.697 -8.244 1.00 0.00 81 ILE A N 2
ATOM 2903 C CA . ILE A 1 81 ? -7.387 7.412 -8.620 1.00 0.00 81 ILE A CA 2
ATOM 2904 C C . ILE A 1 81 ? -7.447 6.446 -9.798 1.00 0.00 81 ILE A C 2
ATOM 2905 O O . ILE A 1 81 ? -7.918 5.317 -9.665 1.00 0.00 81 ILE A O 2
ATOM 2921 N N . ALA A 1 82 ? -6.965 6.897 -10.952 1.00 0.00 82 ALA A N 2
ATOM 2922 C CA . ALA A 1 82 ? -6.960 6.072 -12.153 1.00 0.00 82 ALA A CA 2
ATOM 2923 C C . ALA A 1 82 ? -6.771 4.599 -11.806 1.00 0.00 82 ALA A C 2
ATOM 2924 O O . ALA A 1 82 ? -7.595 3.756 -12.162 1.00 0.00 82 ALA A O 2
ATOM 2931 N N . VAL A 1 83 ? -5.681 4.294 -11.109 1.00 0.00 83 VAL A N 2
ATOM 2932 C CA . VAL A 1 83 ? -5.384 2.923 -10.714 1.00 0.00 83 VAL A CA 2
ATOM 2933 C C . VAL A 1 83 ? -6.623 2.232 -10.154 1.00 0.00 83 VAL A C 2
ATOM 2934 O O . VAL A 1 83 ? -7.034 1.179 -10.641 1.00 0.00 83 VAL A O 2
ATOM 2947 N N . VAL A 1 84 ? -7.215 2.834 -9.127 1.00 0.00 84 VAL A N 2
ATOM 2948 C CA . VAL A 1 84 ? -8.409 2.278 -8.500 1.00 0.00 84 VAL A CA 2
ATOM 2949 C C . VAL A 1 84 ? -9.473 1.947 -9.541 1.00 0.00 84 VAL A C 2
ATOM 2950 O O . VAL A 1 84 ? -10.347 1.112 -9.309 1.00 0.00 84 VAL A O 2
ATOM 2963 N N . LYS A 1 85 ? -9.392 2.608 -10.691 1.00 0.00 85 LYS A N 2
ATOM 2964 C CA . LYS A 1 85 ? -10.347 2.384 -11.771 1.00 0.00 85 LYS A CA 2
ATOM 2965 C C . LYS A 1 85 ? -10.014 1.106 -12.534 1.00 0.00 85 LYS A C 2
ATOM 2966 O O . LYS A 1 85 ? -10.908 0.360 -12.936 1.00 0.00 85 LYS A O 2
ATOM 2985 N N . LYS A 1 86 ? -8.724 0.858 -12.731 1.00 0.00 86 LYS A N 2
ATOM 2986 C CA . LYS A 1 86 ? -8.272 -0.331 -13.443 1.00 0.00 86 LYS A CA 2
ATOM 2987 C C . LYS A 1 86 ? -8.647 -1.598 -12.680 1.00 0.00 86 LYS A C 2
ATOM 2988 O O . LYS A 1 86 ? -8.871 -2.651 -13.278 1.00 0.00 86 LYS A O 2
ATOM 3007 N N . LEU A 1 87 ? -8.714 -1.488 -11.358 1.00 0.00 87 LEU A N 2
ATOM 3008 C CA . LEU A 1 87 ? -9.064 -2.625 -10.513 1.00 0.00 87 LEU A CA 2
ATOM 3009 C C . LEU A 1 87 ? -10.572 -2.850 -10.500 1.00 0.00 87 LEU A C 2
ATOM 3010 O O . LEU A 1 87 ? -11.040 -3.988 -10.546 1.00 0.00 87 LEU A O 2
ATOM 3026 N N . ASP A 1 88 ? -11.328 -1.759 -10.440 1.00 0.00 88 ASP A N 2
ATOM 3027 C CA . ASP A 1 88 ? -12.784 -1.837 -10.424 1.00 0.00 88 ASP A CA 2
ATOM 3028 C C . ASP A 1 88 ? -13.393 -0.822 -11.386 1.00 0.00 88 ASP A C 2
ATOM 3029 O O . ASP A 1 88 ? -13.607 0.342 -11.045 1.00 0.00 88 ASP A O 2
ATOM 3038 N N . PRO A 1 89 ? -13.678 -1.270 -12.618 1.00 0.00 89 PRO A N 2
ATOM 3039 C CA . PRO A 1 89 ? -14.265 -0.416 -13.654 1.00 0.00 89 PRO A CA 2
ATOM 3040 C C . PRO A 1 89 ? -15.712 -0.044 -13.348 1.00 0.00 89 PRO A C 2
ATOM 3041 O O . PRO A 1 89 ? -16.314 0.772 -14.044 1.00 0.00 89 PRO A O 2
ATOM 3052 N N . GLY A 1 90 ? -16.265 -0.650 -12.301 1.00 0.00 90 GLY A N 2
ATOM 3053 C CA . GLY A 1 90 ? -17.637 -0.369 -11.921 1.00 0.00 90 GLY A CA 2
ATOM 3054 C C . GLY A 1 90 ? -17.736 0.701 -10.852 1.00 0.00 90 GLY A C 2
ATOM 3055 O O . GLY A 1 90 ? -18.478 0.551 -9.881 1.00 0.00 90 GLY A O 2
ATOM 3059 N N . TRP A 1 91 ? -16.985 1.782 -11.028 1.00 0.00 91 TRP A N 2
ATOM 3060 C CA . TRP A 1 91 ? -16.990 2.880 -10.069 1.00 0.00 91 TRP A CA 2
ATOM 3061 C C . TRP A 1 91 ? -17.275 4.208 -10.763 1.00 0.00 91 TRP A C 2
ATOM 3062 O O . TRP A 1 91 ? -16.593 4.579 -11.716 1.00 0.00 91 TRP A O 2
ATOM 3083 N N . ASN A 1 92 ? -18.288 4.919 -10.277 1.00 0.00 92 ASN A N 2
ATOM 3084 C CA . ASN A 1 92 ? -18.663 6.206 -10.852 1.00 0.00 92 ASN A CA 2
ATOM 3085 C C . ASN A 1 92 ? -18.866 7.251 -9.759 1.00 0.00 92 ASN A C 2
ATOM 3086 O O . ASN A 1 92 ? -19.979 7.481 -9.285 1.00 0.00 92 ASN A O 2
ATOM 3097 N N . PRO A 1 93 ? -17.766 7.901 -9.350 1.00 0.00 93 PRO A N 2
ATOM 3098 C CA . PRO A 1 93 ? -17.798 8.933 -8.310 1.00 0.00 93 PRO A CA 2
ATOM 3099 C C . PRO A 1 93 ? -18.495 10.206 -8.778 1.00 0.00 93 PRO A C 2
ATOM 3100 O O . PRO A 1 93 ? -18.950 11.009 -7.964 1.00 0.00 93 PRO A O 2
ATOM 3111 N N . GLN A 1 94 ? -18.575 10.382 -10.093 1.00 0.00 94 GLN A N 2
ATOM 3112 C CA . GLN A 1 94 ? -19.217 11.559 -10.667 1.00 0.00 94 GLN A CA 2
ATOM 3113 C C . GLN A 1 94 ? -19.768 11.254 -12.056 1.00 0.00 94 GLN A C 2
ATOM 3114 O O . GLN A 1 94 ? -19.045 10.770 -12.929 1.00 0.00 94 GLN A O 2
ATOM 3128 N N . ILE A 1 95 ? -21.050 11.540 -12.255 1.00 0.00 95 ILE A N 2
ATOM 3129 C CA . ILE A 1 95 ? -21.697 11.297 -13.539 1.00 0.00 95 ILE A CA 2
ATOM 3130 C C . ILE A 1 95 ? -21.840 12.589 -14.335 1.00 0.00 95 ILE A C 2
ATOM 3131 O O . ILE A 1 95 ? -22.302 13.612 -13.829 1.00 0.00 95 ILE A O 2
ATOM 3147 N N . PRO A 1 96 ? -21.436 12.544 -15.614 1.00 0.00 96 PRO A N 2
ATOM 3148 C CA . PRO A 1 96 ? -21.512 13.702 -16.509 1.00 0.00 96 PRO A CA 2
ATOM 3149 C C . PRO A 1 96 ? -22.948 14.061 -16.873 1.00 0.00 96 PRO A C 2
ATOM 3150 O O . PRO A 1 96 ? -23.343 15.224 -16.804 1.00 0.00 96 PRO A O 2
ATOM 3161 N N . GLU A 1 97 ? -23.725 13.054 -17.260 1.00 0.00 97 GLU A N 2
ATOM 3162 C CA . GLU A 1 97 ? -25.118 13.265 -17.635 1.00 0.00 97 GLU A CA 2
ATOM 3163 C C . GLU A 1 97 ? -25.828 14.152 -16.616 1.00 0.00 97 GLU A C 2
ATOM 3164 O O . GLU A 1 97 ? -25.454 14.192 -15.443 1.00 0.00 97 GLU A O 2
ATOM 3176 N N . LYS A 1 98 ? -26.853 14.863 -17.071 1.00 0.00 98 LYS A N 2
ATOM 3177 C CA . LYS A 1 98 ? -27.617 15.750 -16.201 1.00 0.00 98 LYS A CA 2
ATOM 3178 C C . LYS A 1 98 ? -29.116 15.545 -16.397 1.00 0.00 98 LYS A C 2
ATOM 3179 O O . LYS A 1 98 ? -29.560 15.107 -17.458 1.00 0.00 98 LYS A O 2
ATOM 3198 N N . LYS A 1 99 ? -29.891 15.866 -15.367 1.00 0.00 99 LYS A N 2
ATOM 3199 C CA . LYS A 1 99 ? -31.341 15.721 -15.425 1.00 0.00 99 LYS A CA 2
ATOM 3200 C C . LYS A 1 99 ? -31.999 17.012 -15.901 1.00 0.00 99 LYS A C 2
ATOM 3201 O O . LYS A 1 99 ? -31.803 18.074 -15.311 1.00 0.00 99 LYS A O 2
ATOM 3220 N N . GLY A 1 100 ? -32.781 16.913 -16.972 1.00 0.00 100 GLY A N 2
ATOM 3221 C CA . GLY A 1 100 ? -33.456 18.081 -17.507 1.00 0.00 100 GLY A CA 2
ATOM 3222 C C . GLY A 1 100 ? -34.603 17.715 -18.430 1.00 0.00 100 GLY A C 2
ATOM 3223 O O . GLY A 1 100 ? -34.527 16.732 -19.167 1.00 0.00 100 GLY A O 2
ATOM 3227 N N . LYS A 1 101 ? -35.669 18.507 -18.388 1.00 0.00 101 LYS A N 2
ATOM 3228 C CA . LYS A 1 101 ? -36.837 18.262 -19.226 1.00 0.00 101 LYS A CA 2
ATOM 3229 C C . LYS A 1 101 ? -36.604 18.767 -20.646 1.00 0.00 101 LYS A C 2
ATOM 3230 O O . LYS A 1 101 ? -36.151 19.893 -20.847 1.00 0.00 101 LYS A O 2
ATOM 3249 N N . GLU A 1 102 ? -36.917 17.926 -21.627 1.00 0.00 102 GLU A N 2
ATOM 3250 C CA . GLU A 1 102 ? -36.741 18.289 -23.028 1.00 0.00 102 GLU A CA 2
ATOM 3251 C C . GLU A 1 102 ? -37.415 19.624 -23.333 1.00 0.00 102 GLU A C 2
ATOM 3252 O O . GLU A 1 102 ? -38.578 19.667 -23.733 1.00 0.00 102 GLU A O 2
ATOM 3264 N N . ALA A 1 103 ? -36.676 20.711 -23.141 1.00 0.00 103 ALA A N 2
ATOM 3265 C CA . ALA A 1 103 ? -37.200 22.047 -23.396 1.00 0.00 103 ALA A CA 2
ATOM 3266 C C . ALA A 1 103 ? -37.790 22.146 -24.799 1.00 0.00 103 ALA A C 2
ATOM 3267 O O . ALA A 1 103 ? -37.082 21.987 -25.793 1.00 0.00 103 ALA A O 2
ATOM 3274 N N . SER A 1 104 ? -39.091 22.409 -24.872 1.00 0.00 104 SER A N 2
ATOM 3275 C CA . SER A 1 104 ? -39.777 22.524 -26.153 1.00 0.00 104 SER A CA 2
ATOM 3276 C C . SER A 1 104 ? -39.255 23.721 -26.943 1.00 0.00 104 SER A C 2
ATOM 3277 O O . SER A 1 104 ? -38.780 24.699 -26.368 1.00 0.00 104 SER A O 2
ATOM 3285 N N . GLY A 1 105 ? -39.348 23.635 -28.266 1.00 0.00 105 GLY A N 2
ATOM 3286 C CA . GLY A 1 105 ? -38.881 24.716 -29.115 1.00 0.00 105 GLY A CA 2
ATOM 3287 C C . GLY A 1 105 ? -38.094 24.217 -30.310 1.00 0.00 105 GLY A C 2
ATOM 3288 O O . GLY A 1 105 ? -36.866 24.302 -30.351 1.00 0.00 105 GLY A O 2
ATOM 3292 N N . PRO A 1 106 ? -38.807 23.680 -31.311 1.00 0.00 106 PRO A N 2
ATOM 3293 C CA . PRO A 1 106 ? -38.187 23.153 -32.530 1.00 0.00 106 PRO A CA 2
ATOM 3294 C C . PRO A 1 106 ? -37.604 24.256 -33.407 1.00 0.00 106 PRO A C 2
ATOM 3295 O O . PRO A 1 106 ? -38.171 25.343 -33.513 1.00 0.00 106 PRO A O 2
ATOM 3306 N N . SER A 1 107 ? -36.467 23.969 -34.034 1.00 0.00 107 SER A N 2
ATOM 3307 C CA . SER A 1 107 ? -35.805 24.938 -34.899 1.00 0.00 107 SER A CA 2
ATOM 3308 C C . SER A 1 107 ? -35.305 24.272 -36.178 1.00 0.00 107 SER A C 2
ATOM 3309 O O . SER A 1 107 ? -34.987 23.084 -36.188 1.00 0.00 107 SER A O 2
ATOM 3317 N N . SER A 1 108 ? -35.240 25.049 -37.254 1.00 0.00 108 SER A N 2
ATOM 3318 C CA . SER A 1 108 ? -34.783 24.535 -38.540 1.00 0.00 108 SER A CA 2
ATOM 3319 C C . SER A 1 108 ? -35.523 23.253 -38.907 1.00 0.00 108 SER A C 2
ATOM 3320 O O . SER A 1 108 ? -34.925 22.295 -39.395 1.00 0.00 108 SER A O 2
ATOM 3328 N N . GLY A 1 109 ? -36.831 23.243 -38.669 1.00 0.00 109 GLY A N 2
ATOM 3329 C CA . GLY A 1 109 ? -37.633 22.074 -38.979 1.00 0.00 109 GLY A CA 2
ATOM 3330 C C . GLY A 1 109 ? -37.198 20.849 -38.200 1.00 0.00 109 GLY A C 2
ATOM 3331 O O . GLY A 1 109 ? -37.283 19.726 -38.698 1.00 0.00 109 GLY A O 2
ATOM 3335 N N . GLY A 1 1 ? -4.416 13.728 -22.607 1.00 0.00 1 GLY A N 3
ATOM 3336 C CA . GLY A 1 1 ? -5.795 13.439 -22.954 1.00 0.00 1 GLY A CA 3
ATOM 3337 C C . GLY A 1 1 ? -6.782 14.212 -22.102 1.00 0.00 1 GLY A C 3
ATOM 3338 O O . GLY A 1 1 ? -7.394 13.656 -21.191 1.00 0.00 1 GLY A O 3
ATOM 3342 N N . SER A 1 2 ? -6.934 15.499 -22.396 1.00 0.00 2 SER A N 3
ATOM 3343 C CA . SER A 1 2 ? -7.849 16.352 -21.646 1.00 0.00 2 SER A CA 3
ATOM 3344 C C . SER A 1 2 ? -9.299 15.959 -21.912 1.00 0.00 2 SER A C 3
ATOM 3345 O O . SER A 1 2 ? -9.907 16.408 -22.884 1.00 0.00 2 SER A O 3
ATOM 3353 N N . SER A 1 3 ? -9.847 15.118 -21.042 1.00 0.00 3 SER A N 3
ATOM 3354 C CA . SER A 1 3 ? -11.225 14.661 -21.184 1.00 0.00 3 SER A CA 3
ATOM 3355 C C . SER A 1 3 ? -12.194 15.646 -20.538 1.00 0.00 3 SER A C 3
ATOM 3356 O O . SER A 1 3 ? -13.125 16.130 -21.180 1.00 0.00 3 SER A O 3
ATOM 3364 N N . GLY A 1 4 ? -11.966 15.940 -19.261 1.00 0.00 4 GLY A N 3
ATOM 3365 C CA . GLY A 1 4 ? -12.827 16.866 -18.548 1.00 0.00 4 GLY A CA 3
ATOM 3366 C C . GLY A 1 4 ? -13.007 16.486 -17.092 1.00 0.00 4 GLY A C 3
ATOM 3367 O O . GLY A 1 4 ? -14.130 16.289 -16.629 1.00 0.00 4 GLY A O 3
ATOM 3371 N N . SER A 1 5 ? -11.897 16.380 -16.367 1.00 0.00 5 SER A N 3
ATOM 3372 C CA . SER A 1 5 ? -11.937 16.016 -14.956 1.00 0.00 5 SER A CA 3
ATOM 3373 C C . SER A 1 5 ? -11.700 17.237 -14.072 1.00 0.00 5 SER A C 3
ATOM 3374 O O . SER A 1 5 ? -10.562 17.563 -13.738 1.00 0.00 5 SER A O 3
ATOM 3382 N N . SER A 1 6 ? -12.785 17.908 -13.699 1.00 0.00 6 SER A N 3
ATOM 3383 C CA . SER A 1 6 ? -12.697 19.096 -12.857 1.00 0.00 6 SER A CA 3
ATOM 3384 C C . SER A 1 6 ? -12.938 18.743 -11.393 1.00 0.00 6 SER A C 3
ATOM 3385 O O . SER A 1 6 ? -13.977 18.186 -11.040 1.00 0.00 6 SER A O 3
ATOM 3393 N N . GLY A 1 7 ? -11.969 19.072 -10.543 1.00 0.00 7 GLY A N 3
ATOM 3394 C CA . GLY A 1 7 ? -12.095 18.783 -9.127 1.00 0.00 7 GLY A CA 3
ATOM 3395 C C . GLY A 1 7 ? -11.340 17.533 -8.721 1.00 0.00 7 GLY A C 3
ATOM 3396 O O . GLY A 1 7 ? -11.811 16.755 -7.890 1.00 0.00 7 GLY A O 3
ATOM 3400 N N . LEU A 1 8 ? -10.165 17.336 -9.310 1.00 0.00 8 LEU A N 3
ATOM 3401 C CA . LEU A 1 8 ? -9.343 16.170 -9.006 1.00 0.00 8 LEU A CA 3
ATOM 3402 C C . LEU A 1 8 ? -9.481 15.773 -7.540 1.00 0.00 8 LEU A C 3
ATOM 3403 O O . LEU A 1 8 ? -9.702 14.605 -7.221 1.00 0.00 8 LEU A O 3
ATOM 3419 N N . ALA A 1 9 ? -9.350 16.753 -6.652 1.00 0.00 9 ALA A N 3
ATOM 3420 C CA . ALA A 1 9 ? -9.464 16.507 -5.220 1.00 0.00 9 ALA A CA 3
ATOM 3421 C C . ALA A 1 9 ? -10.683 15.647 -4.906 1.00 0.00 9 ALA A C 3
ATOM 3422 O O . ALA A 1 9 ? -10.553 14.530 -4.408 1.00 0.00 9 ALA A O 3
ATOM 3429 N N . GLU A 1 10 ? -11.866 16.176 -5.201 1.00 0.00 10 GLU A N 3
ATOM 3430 C CA . GLU A 1 10 ? -13.109 15.455 -4.948 1.00 0.00 10 GLU A CA 3
ATOM 3431 C C . GLU A 1 10 ? -12.926 13.958 -5.178 1.00 0.00 10 GLU A C 3
ATOM 3432 O O . GLU A 1 10 ? -13.250 13.141 -4.315 1.00 0.00 10 GLU A O 3
ATOM 3444 N N . LEU A 1 11 ? -12.404 13.605 -6.348 1.00 0.00 11 LEU A N 3
ATOM 3445 C CA . LEU A 1 11 ? -12.178 12.206 -6.693 1.00 0.00 11 LEU A CA 3
ATOM 3446 C C . LEU A 1 11 ? -11.202 11.555 -5.718 1.00 0.00 11 LEU A C 3
ATOM 3447 O O . LEU A 1 11 ? -11.439 10.449 -5.232 1.00 0.00 11 LEU A O 3
ATOM 3463 N N . PHE A 1 12 ? -10.105 12.250 -5.435 1.00 0.00 12 PHE A N 3
ATOM 3464 C CA . PHE A 1 12 ? -9.093 11.740 -4.516 1.00 0.00 12 PHE A CA 3
ATOM 3465 C C . PHE A 1 12 ? -9.734 11.239 -3.225 1.00 0.00 12 PHE A C 3
ATOM 3466 O O . PHE A 1 12 ? -9.303 10.237 -2.655 1.00 0.00 12 PHE A O 3
ATOM 3483 N N . GLU A 1 13 ? -10.765 11.944 -2.771 1.00 0.00 13 GLU A N 3
ATOM 3484 C CA . GLU A 1 13 ? -11.464 11.571 -1.546 1.00 0.00 13 GLU A CA 3
ATOM 3485 C C . GLU A 1 13 ? -12.244 10.273 -1.739 1.00 0.00 13 GLU A C 3
ATOM 3486 O O . GLU A 1 13 ? -12.041 9.299 -1.014 1.00 0.00 13 GLU A O 3
ATOM 3498 N N . LYS A 1 14 ? -13.139 10.268 -2.721 1.00 0.00 14 LYS A N 3
ATOM 3499 C CA . LYS A 1 14 ? -13.950 9.092 -3.011 1.00 0.00 14 LYS A CA 3
ATOM 3500 C C . LYS A 1 14 ? -13.071 7.868 -3.243 1.00 0.00 14 LYS A C 3
ATOM 3501 O O . LYS A 1 14 ? -13.207 6.855 -2.557 1.00 0.00 14 LYS A O 3
ATOM 3520 N N . ALA A 1 15 ? -12.167 7.968 -4.213 1.00 0.00 15 ALA A N 3
ATOM 3521 C CA . ALA A 1 15 ? -11.263 6.871 -4.531 1.00 0.00 15 ALA A CA 3
ATOM 3522 C C . ALA A 1 15 ? -10.736 6.207 -3.263 1.00 0.00 15 ALA A C 3
ATOM 3523 O O . ALA A 1 15 ? -10.850 4.994 -3.093 1.00 0.00 15 ALA A O 3
ATOM 3530 N N . ALA A 1 16 ? -10.159 7.012 -2.377 1.00 0.00 16 ALA A N 3
ATOM 3531 C CA . ALA A 1 16 ? -9.616 6.502 -1.123 1.00 0.00 16 ALA A CA 3
ATOM 3532 C C . ALA A 1 16 ? -10.587 5.534 -0.457 1.00 0.00 16 ALA A C 3
ATOM 3533 O O . ALA A 1 16 ? -10.198 4.452 -0.019 1.00 0.00 16 ALA A O 3
ATOM 3540 N N . ALA A 1 17 ? -11.854 5.931 -0.384 1.00 0.00 17 ALA A N 3
ATOM 3541 C CA . ALA A 1 17 ? -12.881 5.097 0.228 1.00 0.00 17 ALA A CA 3
ATOM 3542 C C . ALA A 1 17 ? -13.036 3.778 -0.521 1.00 0.00 17 ALA A C 3
ATOM 3543 O O . ALA A 1 17 ? -13.414 2.762 0.062 1.00 0.00 17 ALA A O 3
ATOM 3550 N N . HIS A 1 18 ? -12.741 3.801 -1.817 1.00 0.00 18 HIS A N 3
ATOM 3551 C CA . HIS A 1 18 ? -12.848 2.605 -2.646 1.00 0.00 18 HIS A CA 3
ATOM 3552 C C . HIS A 1 18 ? -11.659 1.677 -2.416 1.00 0.00 18 HIS A C 3
ATOM 3553 O O . HIS A 1 18 ? -11.776 0.457 -2.548 1.00 0.00 18 HIS A O 3
ATOM 3568 N N . LEU A 1 19 ? -10.516 2.260 -2.073 1.00 0.00 19 LEU A N 3
ATOM 3569 C CA . LEU A 1 19 ? -9.306 1.485 -1.825 1.00 0.00 19 LEU A CA 3
ATOM 3570 C C . LEU A 1 19 ? -9.604 0.275 -0.946 1.00 0.00 19 LEU A C 3
ATOM 3571 O O . LEU A 1 19 ? -9.190 -0.843 -1.252 1.00 0.00 19 LEU A O 3
ATOM 3587 N N . GLN A 1 20 ? -10.327 0.506 0.145 1.00 0.00 20 GLN A N 3
ATOM 3588 C CA . GLN A 1 20 ? -10.683 -0.567 1.066 1.00 0.00 20 GLN A CA 3
ATOM 3589 C C . GLN A 1 20 ? -11.435 -1.679 0.343 1.00 0.00 20 GLN A C 3
ATOM 3590 O O . GLN A 1 20 ? -11.355 -2.846 0.724 1.00 0.00 20 GLN A O 3
ATOM 3604 N N . GLY A 1 21 ? -12.167 -1.309 -0.703 1.00 0.00 21 GLY A N 3
ATOM 3605 C CA . GLY A 1 21 ? -12.924 -2.287 -1.463 1.00 0.00 21 GLY A CA 3
ATOM 3606 C C . GLY A 1 21 ? -12.097 -2.941 -2.552 1.00 0.00 21 GLY A C 3
ATOM 3607 O O . GLY A 1 21 ? -12.498 -3.957 -3.121 1.00 0.00 21 GLY A O 3
ATOM 3611 N N . LEU A 1 22 ? -10.940 -2.358 -2.844 1.00 0.00 22 LEU A N 3
ATOM 3612 C CA . LEU A 1 22 ? -10.054 -2.890 -3.874 1.00 0.00 22 LEU A CA 3
ATOM 3613 C C . LEU A 1 22 ? -8.828 -3.550 -3.251 1.00 0.00 22 LEU A C 3
ATOM 3614 O O . LEU A 1 22 ? -7.821 -3.771 -3.923 1.00 0.00 22 LEU A O 3
ATOM 3630 N N . ILE A 1 23 ? -8.923 -3.865 -1.963 1.00 0.00 23 ILE A N 3
ATOM 3631 C CA . ILE A 1 23 ? -7.823 -4.503 -1.250 1.00 0.00 23 ILE A CA 3
ATOM 3632 C C . ILE A 1 23 ? -7.580 -5.917 -1.767 1.00 0.00 23 ILE A C 3
ATOM 3633 O O . ILE A 1 23 ? -6.453 -6.410 -1.747 1.00 0.00 23 ILE A O 3
ATOM 3649 N N . GLN A 1 24 ? -8.645 -6.562 -2.232 1.00 0.00 24 GLN A N 3
ATOM 3650 C CA . GLN A 1 24 ? -8.546 -7.920 -2.755 1.00 0.00 24 GLN A CA 3
ATOM 3651 C C . GLN A 1 24 ? -8.043 -7.913 -4.195 1.00 0.00 24 GLN A C 3
ATOM 3652 O O . GLN A 1 24 ? -7.568 -8.928 -4.703 1.00 0.00 24 GLN A O 3
ATOM 3666 N N . VAL A 1 25 ? -8.152 -6.760 -4.849 1.00 0.00 25 VAL A N 3
ATOM 3667 C CA . VAL A 1 25 ? -7.707 -6.620 -6.230 1.00 0.00 25 VAL A CA 3
ATOM 3668 C C . VAL A 1 25 ? -6.389 -5.859 -6.309 1.00 0.00 25 VAL A C 3
ATOM 3669 O O . VAL A 1 25 ? -5.711 -5.876 -7.336 1.00 0.00 25 VAL A O 3
ATOM 3682 N N . ALA A 1 26 ? -6.030 -5.193 -5.216 1.00 0.00 26 ALA A N 3
ATOM 3683 C CA . ALA A 1 26 ? -4.791 -4.427 -5.161 1.00 0.00 26 ALA A CA 3
ATOM 3684 C C . ALA A 1 26 ? -3.640 -5.283 -4.644 1.00 0.00 26 ALA A C 3
ATOM 3685 O O . ALA A 1 26 ? -3.713 -5.844 -3.551 1.00 0.00 26 ALA A O 3
ATOM 3692 N N . SER A 1 27 ? -2.578 -5.380 -5.438 1.00 0.00 27 SER A N 3
ATOM 3693 C CA . SER A 1 27 ? -1.412 -6.172 -5.062 1.00 0.00 27 SER A CA 3
ATOM 3694 C C . SER A 1 27 ? -0.620 -5.482 -3.956 1.00 0.00 27 SER A C 3
ATOM 3695 O O . SER A 1 27 ? -0.683 -4.262 -3.801 1.00 0.00 27 SER A O 3
ATOM 3703 N N . ARG A 1 28 ? 0.125 -6.271 -3.190 1.00 0.00 28 ARG A N 3
ATOM 3704 C CA . ARG A 1 28 ? 0.929 -5.738 -2.097 1.00 0.00 28 ARG A CA 3
ATOM 3705 C C . ARG A 1 28 ? 1.624 -4.445 -2.514 1.00 0.00 28 ARG A C 3
ATOM 3706 O O . ARG A 1 28 ? 1.852 -3.559 -1.691 1.00 0.00 28 ARG A O 3
ATOM 3727 N N . GLU A 1 29 ? 1.957 -4.346 -3.797 1.00 0.00 29 GLU A N 3
ATOM 3728 C CA . GLU A 1 29 ? 2.627 -3.162 -4.322 1.00 0.00 29 GLU A CA 3
ATOM 3729 C C . GLU A 1 29 ? 1.645 -2.004 -4.476 1.00 0.00 29 GLU A C 3
ATOM 3730 O O . GLU A 1 29 ? 1.937 -0.874 -4.085 1.00 0.00 29 GLU A O 3
ATOM 3742 N N . GLN A 1 30 ? 0.482 -2.295 -5.049 1.00 0.00 30 GLN A N 3
ATOM 3743 C CA . GLN A 1 30 ? -0.543 -1.278 -5.255 1.00 0.00 30 GLN A CA 3
ATOM 3744 C C . GLN A 1 30 ? -0.879 -0.570 -3.947 1.00 0.00 30 GLN A C 3
ATOM 3745 O O . GLN A 1 30 ? -0.971 0.657 -3.898 1.00 0.00 30 GLN A O 3
ATOM 3759 N N . LEU A 1 31 ? -1.062 -1.351 -2.888 1.00 0.00 31 LEU A N 3
ATOM 3760 C CA . LEU A 1 31 ? -1.389 -0.799 -1.578 1.00 0.00 31 LEU A CA 3
ATOM 3761 C C . LEU A 1 31 ? -0.425 0.321 -1.203 1.00 0.00 31 LEU A C 3
ATOM 3762 O O . LEU A 1 31 ? -0.838 1.371 -0.709 1.00 0.00 31 LEU A O 3
ATOM 3778 N N . LEU A 1 32 ? 0.862 0.092 -1.442 1.00 0.00 32 LEU A N 3
ATOM 3779 C CA . LEU A 1 32 ? 1.886 1.083 -1.132 1.00 0.00 32 LEU A CA 3
ATOM 3780 C C . LEU A 1 32 ? 1.839 2.243 -2.121 1.00 0.00 32 LEU A C 3
ATOM 3781 O O . LEU A 1 32 ? 1.916 3.408 -1.731 1.00 0.00 32 LEU A O 3
ATOM 3797 N N . TYR A 1 33 ? 1.710 1.916 -3.402 1.00 0.00 33 TYR A N 3
ATOM 3798 C CA . TYR A 1 33 ? 1.652 2.931 -4.448 1.00 0.00 33 TYR A CA 3
ATOM 3799 C C . TYR A 1 33 ? 0.673 4.040 -4.077 1.00 0.00 33 TYR A C 3
ATOM 3800 O O . TYR A 1 33 ? 1.018 5.223 -4.101 1.00 0.00 33 TYR A O 3
ATOM 3818 N N . LEU A 1 34 ? -0.550 3.651 -3.734 1.00 0.00 34 LEU A N 3
ATOM 3819 C CA . LEU A 1 34 ? -1.581 4.611 -3.357 1.00 0.00 34 LEU A CA 3
ATOM 3820 C C . LEU A 1 34 ? -1.176 5.381 -2.103 1.00 0.00 34 LEU A C 3
ATOM 3821 O O . LEU A 1 34 ? -1.646 6.494 -1.868 1.00 0.00 34 LEU A O 3
ATOM 3837 N N . TYR A 1 35 ? -0.301 4.781 -1.304 1.00 0.00 35 TYR A N 3
ATOM 3838 C CA . TYR A 1 35 ? 0.167 5.410 -0.075 1.00 0.00 35 TYR A CA 3
ATOM 3839 C C . TYR A 1 35 ? 1.249 6.445 -0.370 1.00 0.00 35 TYR A C 3
ATOM 3840 O O . TYR A 1 35 ? 1.217 7.558 0.154 1.00 0.00 35 TYR A O 3
ATOM 3858 N N . ALA A 1 36 ? 2.204 6.069 -1.214 1.00 0.00 36 ALA A N 3
ATOM 3859 C CA . ALA A 1 36 ? 3.294 6.964 -1.582 1.00 0.00 36 ALA A CA 3
ATOM 3860 C C . ALA A 1 36 ? 2.767 8.342 -1.964 1.00 0.00 36 ALA A C 3
ATOM 3861 O O . ALA A 1 36 ? 3.060 9.336 -1.299 1.00 0.00 36 ALA A O 3
ATOM 3868 N N . ARG A 1 37 ? 1.988 8.395 -3.040 1.00 0.00 37 ARG A N 3
ATOM 3869 C CA . ARG A 1 37 ? 1.422 9.653 -3.512 1.00 0.00 37 ARG A CA 3
ATOM 3870 C C . ARG A 1 37 ? 0.450 10.230 -2.487 1.00 0.00 37 ARG A C 3
ATOM 3871 O O . ARG A 1 37 ? 0.507 11.416 -2.161 1.00 0.00 37 ARG A O 3
ATOM 3892 N N . TYR A 1 38 ? -0.441 9.384 -1.983 1.00 0.00 38 TYR A N 3
ATOM 3893 C CA . TYR A 1 38 ? -1.428 9.810 -0.997 1.00 0.00 38 TYR A CA 3
ATOM 3894 C C . TYR A 1 38 ? -0.769 10.610 0.123 1.00 0.00 38 TYR A C 3
ATOM 3895 O O . TYR A 1 38 ? -1.310 11.613 0.588 1.00 0.00 38 TYR A O 3
ATOM 3913 N N . LYS A 1 39 ? 0.405 10.158 0.551 1.00 0.00 39 LYS A N 3
ATOM 3914 C CA . LYS A 1 39 ? 1.142 10.830 1.615 1.00 0.00 39 LYS A CA 3
ATOM 3915 C C . LYS A 1 39 ? 1.811 12.099 1.096 1.00 0.00 39 LYS A C 3
ATOM 3916 O O . LYS A 1 39 ? 2.023 13.051 1.846 1.00 0.00 39 LYS A O 3
ATOM 3935 N N . GLN A 1 40 ? 2.141 12.104 -0.192 1.00 0.00 40 GLN A N 3
ATOM 3936 C CA . GLN A 1 40 ? 2.785 13.257 -0.810 1.00 0.00 40 GLN A CA 3
ATOM 3937 C C . GLN A 1 40 ? 1.794 14.400 -0.996 1.00 0.00 40 GLN A C 3
ATOM 3938 O O . GLN A 1 40 ? 2.154 15.572 -0.888 1.00 0.00 40 GLN A O 3
ATOM 3952 N N . VAL A 1 41 ? 0.542 14.052 -1.277 1.00 0.00 41 VAL A N 3
ATOM 3953 C CA . VAL A 1 41 ? -0.503 15.049 -1.478 1.00 0.00 41 VAL A CA 3
ATOM 3954 C C . VAL A 1 41 ? -0.996 15.604 -0.146 1.00 0.00 41 VAL A C 3
ATOM 3955 O O . VAL A 1 41 ? -1.510 16.720 -0.078 1.00 0.00 41 VAL A O 3
ATOM 3968 N N . LYS A 1 42 ? -0.835 14.817 0.912 1.00 0.00 42 LYS A N 3
ATOM 3969 C CA . LYS A 1 42 ? -1.262 15.228 2.244 1.00 0.00 42 LYS A CA 3
ATOM 3970 C C . LYS A 1 42 ? -0.159 16.010 2.951 1.00 0.00 42 LYS A C 3
ATOM 3971 O O . LYS A 1 42 ? -0.396 17.095 3.482 1.00 0.00 42 LYS A O 3
ATOM 3990 N N . VAL A 1 43 ? 1.047 15.452 2.954 1.00 0.00 43 VAL A N 3
ATOM 3991 C CA . VAL A 1 43 ? 2.187 16.098 3.593 1.00 0.00 43 VAL A CA 3
ATOM 3992 C C . VAL A 1 43 ? 3.000 16.902 2.585 1.00 0.00 43 VAL A C 3
ATOM 3993 O O . VAL A 1 43 ? 3.072 18.128 2.667 1.00 0.00 43 VAL A O 3
ATOM 4006 N N . GLY A 1 44 ? 3.611 16.203 1.633 1.00 0.00 44 GLY A N 3
ATOM 4007 C CA . GLY A 1 44 ? 4.411 16.869 0.622 1.00 0.00 44 GLY A CA 3
ATOM 4008 C C . GLY A 1 44 ? 5.836 16.354 0.577 1.00 0.00 44 GLY A C 3
ATOM 4009 O O . GLY A 1 44 ? 6.075 15.157 0.732 1.00 0.00 44 GLY A O 3
ATOM 4013 N N . ASN A 1 45 ? 6.785 17.260 0.364 1.00 0.00 45 ASN A N 3
ATOM 4014 C CA . ASN A 1 45 ? 8.194 16.889 0.297 1.00 0.00 45 ASN A CA 3
ATOM 4015 C C . ASN A 1 45 ? 8.577 15.993 1.471 1.00 0.00 45 ASN A C 3
ATOM 4016 O O . ASN A 1 45 ? 8.402 16.365 2.632 1.00 0.00 45 ASN A O 3
ATOM 4027 N N . CYS A 1 46 ? 9.100 14.812 1.160 1.00 0.00 46 CYS A N 3
ATOM 4028 C CA . CYS A 1 46 ? 9.508 13.862 2.189 1.00 0.00 46 CYS A CA 3
ATOM 4029 C C . CYS A 1 46 ? 10.550 14.479 3.116 1.00 0.00 46 CYS A C 3
ATOM 4030 O O . CYS A 1 46 ? 11.658 14.806 2.691 1.00 0.00 46 CYS A O 3
ATOM 4038 N N . ASN A 1 47 ? 10.187 14.638 4.384 1.00 0.00 47 ASN A N 3
ATOM 4039 C CA . ASN A 1 47 ? 11.090 15.218 5.372 1.00 0.00 47 ASN A CA 3
ATOM 4040 C C . ASN A 1 47 ? 11.460 14.193 6.439 1.00 0.00 47 ASN A C 3
ATOM 4041 O O . ASN A 1 47 ? 12.581 14.187 6.949 1.00 0.00 47 ASN A O 3
ATOM 4052 N N . THR A 1 48 ? 10.509 13.326 6.775 1.00 0.00 48 THR A N 3
ATOM 4053 C CA . THR A 1 48 ? 10.734 12.297 7.782 1.00 0.00 48 THR A CA 3
ATOM 4054 C C . THR A 1 48 ? 12.086 11.622 7.585 1.00 0.00 48 THR A C 3
ATOM 4055 O O . THR A 1 48 ? 12.582 11.484 6.467 1.00 0.00 48 THR A O 3
ATOM 4066 N N . PRO A 1 49 ? 12.699 11.189 8.697 1.00 0.00 49 PRO A N 3
ATOM 4067 C CA . PRO A 1 49 ? 14.003 10.519 8.672 1.00 0.00 49 PRO A CA 3
ATOM 4068 C C . PRO A 1 49 ? 13.928 9.127 8.054 1.00 0.00 49 PRO A C 3
ATOM 4069 O O . PRO A 1 49 ? 12.948 8.405 8.240 1.00 0.00 49 PRO A O 3
ATOM 4080 N N . LYS A 1 50 ? 14.969 8.756 7.317 1.00 0.00 50 LYS A N 3
ATOM 4081 C CA . LYS A 1 50 ? 15.023 7.449 6.671 1.00 0.00 50 LYS A CA 3
ATOM 4082 C C . LYS A 1 50 ? 14.867 6.330 7.695 1.00 0.00 50 LYS A C 3
ATOM 4083 O O . LYS A 1 50 ? 15.459 6.356 8.775 1.00 0.00 50 LYS A O 3
ATOM 4102 N N . PRO A 1 51 ? 14.052 5.321 7.351 1.00 0.00 51 PRO A N 3
ATOM 4103 C CA . PRO A 1 51 ? 13.801 4.172 8.226 1.00 0.00 51 PRO A CA 3
ATOM 4104 C C . PRO A 1 51 ? 15.022 3.269 8.362 1.00 0.00 51 PRO A C 3
ATOM 4105 O O . PRO A 1 51 ? 16.028 3.462 7.679 1.00 0.00 51 PRO A O 3
ATOM 4116 N N . SER A 1 52 ? 14.927 2.283 9.248 1.00 0.00 52 SER A N 3
ATOM 4117 C CA . SER A 1 52 ? 16.026 1.351 9.476 1.00 0.00 52 SER A CA 3
ATOM 4118 C C . SER A 1 52 ? 16.068 0.284 8.386 1.00 0.00 52 SER A C 3
ATOM 4119 O O . SER A 1 52 ? 15.029 -0.194 7.929 1.00 0.00 52 SER A O 3
ATOM 4127 N N . PHE A 1 53 ? 17.276 -0.086 7.975 1.00 0.00 53 PHE A N 3
ATOM 4128 C CA . PHE A 1 53 ? 17.455 -1.096 6.939 1.00 0.00 53 PHE A CA 3
ATOM 4129 C C . PHE A 1 53 ? 16.640 -2.347 7.253 1.00 0.00 53 PHE A C 3
ATOM 4130 O O . PHE A 1 53 ? 15.926 -2.868 6.396 1.00 0.00 53 PHE A O 3
ATOM 4147 N N . PHE A 1 54 ? 16.753 -2.825 8.488 1.00 0.00 54 PHE A N 3
ATOM 4148 C CA . PHE A 1 54 ? 16.029 -4.016 8.915 1.00 0.00 54 PHE A CA 3
ATOM 4149 C C . PHE A 1 54 ? 14.522 -3.817 8.774 1.00 0.00 54 PHE A C 3
ATOM 4150 O O . PHE A 1 54 ? 13.790 -4.751 8.445 1.00 0.00 54 PHE A O 3
ATOM 4167 N N . ASP A 1 55 ? 14.068 -2.594 9.024 1.00 0.00 55 ASP A N 3
ATOM 4168 C CA . ASP A 1 55 ? 12.649 -2.271 8.924 1.00 0.00 55 ASP A CA 3
ATOM 4169 C C . ASP A 1 55 ? 12.219 -2.156 7.465 1.00 0.00 55 ASP A C 3
ATOM 4170 O O . ASP A 1 55 ? 12.071 -1.055 6.935 1.00 0.00 55 ASP A O 3
ATOM 4179 N N . PHE A 1 56 ? 12.021 -3.301 6.820 1.00 0.00 56 PHE A N 3
ATOM 4180 C CA . PHE A 1 56 ? 11.610 -3.330 5.422 1.00 0.00 56 PHE A CA 3
ATOM 4181 C C . PHE A 1 56 ? 10.229 -2.705 5.248 1.00 0.00 56 PHE A C 3
ATOM 4182 O O . PHE A 1 56 ? 10.057 -1.762 4.476 1.00 0.00 56 PHE A O 3
ATOM 4199 N N . GLU A 1 57 ? 9.249 -3.238 5.970 1.00 0.00 57 GLU A N 3
ATOM 4200 C CA . GLU A 1 57 ? 7.883 -2.734 5.895 1.00 0.00 57 GLU A CA 3
ATOM 4201 C C . GLU A 1 57 ? 7.872 -1.221 5.694 1.00 0.00 57 GLU A C 3
ATOM 4202 O O . GLU A 1 57 ? 7.310 -0.717 4.723 1.00 0.00 57 GLU A O 3
ATOM 4214 N N . GLY A 1 58 ? 8.498 -0.502 6.622 1.00 0.00 58 GLY A N 3
ATOM 4215 C CA . GLY A 1 58 ? 8.548 0.945 6.529 1.00 0.00 58 GLY A CA 3
ATOM 4216 C C . GLY A 1 58 ? 9.463 1.424 5.420 1.00 0.00 58 GLY A C 3
ATOM 4217 O O . GLY A 1 58 ? 9.125 2.348 4.681 1.00 0.00 58 GLY A O 3
ATOM 4221 N N . LYS A 1 59 ? 10.628 0.796 5.303 1.00 0.00 59 LYS A N 3
ATOM 4222 C CA . LYS A 1 59 ? 11.597 1.162 4.277 1.00 0.00 59 LYS A CA 3
ATOM 4223 C C . LYS A 1 59 ? 10.900 1.453 2.951 1.00 0.00 59 LYS A C 3
ATOM 4224 O O . LYS A 1 59 ? 11.048 2.536 2.387 1.00 0.00 59 LYS A O 3
ATOM 4243 N N . GLN A 1 60 ? 10.141 0.479 2.461 1.00 0.00 60 GLN A N 3
ATOM 4244 C CA . GLN A 1 60 ? 9.421 0.631 1.202 1.00 0.00 60 GLN A CA 3
ATOM 4245 C C . GLN A 1 60 ? 8.527 1.867 1.232 1.00 0.00 60 GLN A C 3
ATOM 4246 O O . GLN A 1 60 ? 8.474 2.632 0.269 1.00 0.00 60 GLN A O 3
ATOM 4260 N N . LYS A 1 61 ? 7.825 2.056 2.345 1.00 0.00 61 LYS A N 3
ATOM 4261 C CA . LYS A 1 61 ? 6.933 3.198 2.502 1.00 0.00 61 LYS A CA 3
ATOM 4262 C C . LYS A 1 61 ? 7.696 4.510 2.345 1.00 0.00 61 LYS A C 3
ATOM 4263 O O . LYS A 1 61 ? 7.397 5.309 1.458 1.00 0.00 61 LYS A O 3
ATOM 4282 N N . TRP A 1 62 ? 8.682 4.723 3.208 1.00 0.00 62 TRP A N 3
ATOM 4283 C CA . TRP A 1 62 ? 9.488 5.937 3.163 1.00 0.00 62 TRP A CA 3
ATOM 4284 C C . TRP A 1 62 ? 10.118 6.121 1.787 1.00 0.00 62 TRP A C 3
ATOM 4285 O O . TRP A 1 62 ? 10.208 7.240 1.281 1.00 0.00 62 TRP A O 3
ATOM 4306 N N . GLU A 1 63 ? 10.552 5.018 1.187 1.00 0.00 63 GLU A N 3
ATOM 4307 C CA . GLU A 1 63 ? 11.174 5.060 -0.132 1.00 0.00 63 GLU A CA 3
ATOM 4308 C C . GLU A 1 63 ? 10.191 5.571 -1.181 1.00 0.00 63 GLU A C 3
ATOM 4309 O O . GLU A 1 63 ? 10.320 6.691 -1.675 1.00 0.00 63 GLU A O 3
ATOM 4321 N N . ALA A 1 64 ? 9.208 4.741 -1.516 1.00 0.00 64 ALA A N 3
ATOM 4322 C CA . ALA A 1 64 ? 8.202 5.109 -2.505 1.00 0.00 64 ALA A CA 3
ATOM 4323 C C . ALA A 1 64 ? 7.822 6.580 -2.381 1.00 0.00 64 ALA A C 3
ATOM 4324 O O . ALA A 1 64 ? 7.926 7.341 -3.343 1.00 0.00 64 ALA A O 3
ATOM 4331 N N . TRP A 1 65 ? 7.382 6.974 -1.191 1.00 0.00 65 TRP A N 3
ATOM 4332 C CA . TRP A 1 65 ? 6.985 8.355 -0.942 1.00 0.00 65 TRP A CA 3
ATOM 4333 C C . TRP A 1 65 ? 8.170 9.301 -1.111 1.00 0.00 65 TRP A C 3
ATOM 4334 O O . TRP A 1 65 ? 8.050 10.358 -1.731 1.00 0.00 65 TRP A O 3
ATOM 4355 N N . LYS A 1 66 ? 9.313 8.914 -0.556 1.00 0.00 66 LYS A N 3
ATOM 4356 C CA . LYS A 1 66 ? 10.521 9.726 -0.646 1.00 0.00 66 LYS A CA 3
ATOM 4357 C C . LYS A 1 66 ? 10.781 10.156 -2.087 1.00 0.00 66 LYS A C 3
ATOM 4358 O O . LYS A 1 66 ? 11.058 11.325 -2.355 1.00 0.00 66 LYS A O 3
ATOM 4377 N N . ALA A 1 67 ? 10.689 9.204 -3.010 1.00 0.00 67 ALA A N 3
ATOM 4378 C CA . ALA A 1 67 ? 10.911 9.486 -4.422 1.00 0.00 67 ALA A CA 3
ATOM 4379 C C . ALA A 1 67 ? 10.089 10.687 -4.878 1.00 0.00 67 ALA A C 3
ATOM 4380 O O . ALA A 1 67 ? 10.456 11.379 -5.829 1.00 0.00 67 ALA A O 3
ATOM 4387 N N . LEU A 1 68 ? 8.976 10.930 -4.195 1.00 0.00 68 LEU A N 3
ATOM 4388 C CA . LEU A 1 68 ? 8.101 12.048 -4.530 1.00 0.00 68 LEU A CA 3
ATOM 4389 C C . LEU A 1 68 ? 8.508 13.305 -3.768 1.00 0.00 68 LEU A C 3
ATOM 4390 O O . LEU A 1 68 ? 7.677 13.953 -3.132 1.00 0.00 68 LEU A O 3
ATOM 4406 N N . GLY A 1 69 ? 9.791 13.645 -3.837 1.00 0.00 69 GLY A N 3
ATOM 4407 C CA . GLY A 1 69 ? 10.285 14.824 -3.151 1.00 0.00 69 GLY A CA 3
ATOM 4408 C C . GLY A 1 69 ? 9.842 16.112 -3.818 1.00 0.00 69 GLY A C 3
ATOM 4409 O O . GLY A 1 69 ? 9.371 17.034 -3.152 1.00 0.00 69 GLY A O 3
ATOM 4413 N N . ASP A 1 70 ? 9.995 16.176 -5.136 1.00 0.00 70 ASP A N 3
ATOM 4414 C CA . ASP A 1 70 ? 9.608 17.360 -5.894 1.00 0.00 70 ASP A CA 3
ATOM 4415 C C . ASP A 1 70 ? 8.355 17.090 -6.721 1.00 0.00 70 ASP A C 3
ATOM 4416 O O . ASP A 1 70 ? 8.210 17.602 -7.831 1.00 0.00 70 ASP A O 3
ATOM 4425 N N . SER A 1 71 ? 7.452 16.283 -6.172 1.00 0.00 71 SER A N 3
ATOM 4426 C CA . SER A 1 71 ? 6.213 15.942 -6.861 1.00 0.00 71 SER A CA 3
ATOM 4427 C C . SER A 1 71 ? 5.052 16.783 -6.340 1.00 0.00 71 SER A C 3
ATOM 4428 O O . SER A 1 71 ? 4.984 17.099 -5.152 1.00 0.00 71 SER A O 3
ATOM 4436 N N . SER A 1 72 ? 4.140 17.142 -7.237 1.00 0.00 72 SER A N 3
ATOM 4437 C CA . SER A 1 72 ? 2.983 17.951 -6.870 1.00 0.00 72 SER A CA 3
ATOM 4438 C C . SER A 1 72 ? 1.873 17.078 -6.293 1.00 0.00 72 SER A C 3
ATOM 4439 O O . SER A 1 72 ? 1.844 15.862 -6.479 1.00 0.00 72 SER A O 3
ATOM 4447 N N . PRO A 1 73 ? 0.935 17.714 -5.574 1.00 0.00 73 PRO A N 3
ATOM 4448 C CA . PRO A 1 73 ? -0.195 17.017 -4.954 1.00 0.00 73 PRO A CA 3
ATOM 4449 C C . PRO A 1 73 ? -1.195 16.503 -5.985 1.00 0.00 73 PRO A C 3
ATOM 4450 O O . PRO A 1 73 ? -1.573 15.331 -5.966 1.00 0.00 73 PRO A O 3
ATOM 4461 N N . SER A 1 74 ? -1.618 17.386 -6.884 1.00 0.00 74 SER A N 3
ATOM 4462 C CA . SER A 1 74 ? -2.577 17.021 -7.920 1.00 0.00 74 SER A CA 3
ATOM 4463 C C . SER A 1 74 ? -2.017 15.919 -8.815 1.00 0.00 74 SER A C 3
ATOM 4464 O O . SER A 1 74 ? -2.713 14.959 -9.143 1.00 0.00 74 SER A O 3
ATOM 4472 N N . GLN A 1 75 ? -0.754 16.066 -9.204 1.00 0.00 75 GLN A N 3
ATOM 4473 C CA . GLN A 1 75 ? -0.101 15.084 -10.061 1.00 0.00 75 GLN A CA 3
ATOM 4474 C C . GLN A 1 75 ? -0.037 13.722 -9.377 1.00 0.00 75 GLN A C 3
ATOM 4475 O O . GLN A 1 75 ? 0.208 12.703 -10.023 1.00 0.00 75 GLN A O 3
ATOM 4489 N N . ALA A 1 76 ? -0.258 13.712 -8.067 1.00 0.00 76 ALA A N 3
ATOM 4490 C CA . ALA A 1 76 ? -0.227 12.476 -7.296 1.00 0.00 76 ALA A CA 3
ATOM 4491 C C . ALA A 1 76 ? -1.621 11.869 -7.174 1.00 0.00 76 ALA A C 3
ATOM 4492 O O . ALA A 1 76 ? -1.770 10.656 -7.037 1.00 0.00 76 ALA A O 3
ATOM 4499 N N . MET A 1 77 ? -2.638 12.723 -7.224 1.00 0.00 77 MET A N 3
ATOM 4500 C CA . MET A 1 77 ? -4.020 12.270 -7.119 1.00 0.00 77 MET A CA 3
ATOM 4501 C C . MET A 1 77 ? -4.485 11.634 -8.426 1.00 0.00 77 MET A C 3
ATOM 4502 O O . MET A 1 77 ? -5.301 10.714 -8.423 1.00 0.00 77 MET A O 3
ATOM 4516 N N . GLN A 1 78 ? -3.959 12.132 -9.541 1.00 0.00 78 GLN A N 3
ATOM 4517 C CA . GLN A 1 78 ? -4.321 11.613 -10.854 1.00 0.00 78 GLN A CA 3
ATOM 4518 C C . GLN A 1 78 ? -4.022 10.120 -10.951 1.00 0.00 78 GLN A C 3
ATOM 4519 O O . GLN A 1 78 ? -4.851 9.342 -11.420 1.00 0.00 78 GLN A O 3
ATOM 4533 N N . GLU A 1 79 ? -2.833 9.730 -10.503 1.00 0.00 79 GLU A N 3
ATOM 4534 C CA . GLU A 1 79 ? -2.425 8.330 -10.541 1.00 0.00 79 GLU A CA 3
ATOM 4535 C C . GLU A 1 79 ? -3.108 7.535 -9.432 1.00 0.00 79 GLU A C 3
ATOM 4536 O O . GLU A 1 79 ? -3.494 6.382 -9.628 1.00 0.00 79 GLU A O 3
ATOM 4548 N N . TYR A 1 80 ? -3.253 8.158 -8.269 1.00 0.00 80 TYR A N 3
ATOM 4549 C CA . TYR A 1 80 ? -3.887 7.508 -7.127 1.00 0.00 80 TYR A CA 3
ATOM 4550 C C . TYR A 1 80 ? -5.320 7.103 -7.457 1.00 0.00 80 TYR A C 3
ATOM 4551 O O . TYR A 1 80 ? -5.869 6.180 -6.855 1.00 0.00 80 TYR A O 3
ATOM 4569 N N . ILE A 1 81 ? -5.918 7.799 -8.417 1.00 0.00 81 ILE A N 3
ATOM 4570 C CA . ILE A 1 81 ? -7.287 7.511 -8.829 1.00 0.00 81 ILE A CA 3
ATOM 4571 C C . ILE A 1 81 ? -7.315 6.512 -9.981 1.00 0.00 81 ILE A C 3
ATOM 4572 O O . ILE A 1 81 ? -7.802 5.391 -9.832 1.00 0.00 81 ILE A O 3
ATOM 4588 N N . ALA A 1 82 ? -6.788 6.925 -11.129 1.00 0.00 82 ALA A N 3
ATOM 4589 C CA . ALA A 1 82 ? -6.749 6.065 -12.305 1.00 0.00 82 ALA A CA 3
ATOM 4590 C C . ALA A 1 82 ? -6.578 4.602 -11.909 1.00 0.00 82 ALA A C 3
ATOM 4591 O O . ALA A 1 82 ? -7.383 3.749 -12.285 1.00 0.00 82 ALA A O 3
ATOM 4598 N N . VAL A 1 83 ? -5.525 4.318 -11.150 1.00 0.00 83 VAL A N 3
ATOM 4599 C CA . VAL A 1 83 ? -5.249 2.957 -10.704 1.00 0.00 83 VAL A CA 3
ATOM 4600 C C . VAL A 1 83 ? -6.517 2.274 -10.205 1.00 0.00 83 VAL A C 3
ATOM 4601 O O . VAL A 1 83 ? -6.919 1.232 -10.724 1.00 0.00 83 VAL A O 3
ATOM 4614 N N . VAL A 1 84 ? -7.145 2.869 -9.196 1.00 0.00 84 VAL A N 3
ATOM 4615 C CA . VAL A 1 84 ? -8.370 2.319 -8.627 1.00 0.00 84 VAL A CA 3
ATOM 4616 C C . VAL A 1 84 ? -9.381 1.985 -9.718 1.00 0.00 84 VAL A C 3
ATOM 4617 O O . VAL A 1 84 ? -10.279 1.168 -9.519 1.00 0.00 84 VAL A O 3
ATOM 4630 N N . LYS A 1 85 ? -9.228 2.623 -10.874 1.00 0.00 85 LYS A N 3
ATOM 4631 C CA . LYS A 1 85 ? -10.126 2.394 -12.000 1.00 0.00 85 LYS A CA 3
ATOM 4632 C C . LYS A 1 85 ? -9.757 1.111 -12.737 1.00 0.00 85 LYS A C 3
ATOM 4633 O O . LYS A 1 85 ? -10.629 0.380 -13.208 1.00 0.00 85 LYS A O 3
ATOM 4652 N N . LYS A 1 86 ? -8.459 0.842 -12.834 1.00 0.00 86 LYS A N 3
ATOM 4653 C CA . LYS A 1 86 ? -7.974 -0.354 -13.512 1.00 0.00 86 LYS A CA 3
ATOM 4654 C C . LYS A 1 86 ? -8.371 -1.612 -12.746 1.00 0.00 86 LYS A C 3
ATOM 4655 O O . LYS A 1 86 ? -8.538 -2.682 -13.334 1.00 0.00 86 LYS A O 3
ATOM 4674 N N . LEU A 1 87 ? -8.522 -1.477 -11.433 1.00 0.00 87 LEU A N 3
ATOM 4675 C CA . LEU A 1 87 ? -8.901 -2.603 -10.587 1.00 0.00 87 LEU A CA 3
ATOM 4676 C C . LEU A 1 87 ? -10.413 -2.807 -10.597 1.00 0.00 87 LEU A C 3
ATOM 4677 O O . LEU A 1 87 ? -10.896 -3.939 -10.576 1.00 0.00 87 LEU A O 3
ATOM 4693 N N . ASP A 1 88 ? -11.153 -1.705 -10.632 1.00 0.00 88 ASP A N 3
ATOM 4694 C CA . ASP A 1 88 ? -12.610 -1.762 -10.649 1.00 0.00 88 ASP A CA 3
ATOM 4695 C C . ASP A 1 88 ? -13.179 -0.807 -11.693 1.00 0.00 88 ASP A C 3
ATOM 4696 O O . ASP A 1 88 ? -13.399 0.376 -11.433 1.00 0.00 88 ASP A O 3
ATOM 4705 N N . PRO A 1 89 ? -13.424 -1.331 -12.904 1.00 0.00 89 PRO A N 3
ATOM 4706 C CA . PRO A 1 89 ? -13.971 -0.542 -14.012 1.00 0.00 89 PRO A CA 3
ATOM 4707 C C . PRO A 1 89 ? -15.425 -0.147 -13.780 1.00 0.00 89 PRO A C 3
ATOM 4708 O O . PRO A 1 89 ? -15.991 0.645 -14.532 1.00 0.00 89 PRO A O 3
ATOM 4719 N N . GLY A 1 90 ? -16.026 -0.705 -12.733 1.00 0.00 90 GLY A N 3
ATOM 4720 C CA . GLY A 1 90 ? -17.410 -0.399 -12.421 1.00 0.00 90 GLY A CA 3
ATOM 4721 C C . GLY A 1 90 ? -17.547 0.818 -11.528 1.00 0.00 90 GLY A C 3
ATOM 4722 O O . GLY A 1 90 ? -18.650 1.323 -11.322 1.00 0.00 90 GLY A O 3
ATOM 4726 N N . TRP A 1 91 ? -16.425 1.288 -10.995 1.00 0.00 91 TRP A N 3
ATOM 4727 C CA . TRP A 1 91 ? -16.425 2.452 -10.116 1.00 0.00 91 TRP A CA 3
ATOM 4728 C C . TRP A 1 91 ? -16.770 3.719 -10.892 1.00 0.00 91 TRP A C 3
ATOM 4729 O O . TRP A 1 91 ? -16.129 4.039 -11.892 1.00 0.00 91 TRP A O 3
ATOM 4750 N N . ASN A 1 92 ? -17.786 4.437 -10.423 1.00 0.00 92 ASN A N 3
ATOM 4751 C CA . ASN A 1 92 ? -18.215 5.669 -11.074 1.00 0.00 92 ASN A CA 3
ATOM 4752 C C . ASN A 1 92 ? -18.458 6.771 -10.047 1.00 0.00 92 ASN A C 3
ATOM 4753 O O . ASN A 1 92 ? -19.579 6.989 -9.587 1.00 0.00 92 ASN A O 3
ATOM 4764 N N . PRO A 1 93 ? -17.383 7.483 -9.678 1.00 0.00 93 PRO A N 3
ATOM 4765 C CA . PRO A 1 93 ? -17.453 8.575 -8.702 1.00 0.00 93 PRO A CA 3
ATOM 4766 C C . PRO A 1 93 ? -18.194 9.791 -9.246 1.00 0.00 93 PRO A C 3
ATOM 4767 O O . PRO A 1 93 ? -18.991 10.409 -8.541 1.00 0.00 93 PRO A O 3
ATOM 4778 N N . GLN A 1 94 ? -17.926 10.129 -10.503 1.00 0.00 94 GLN A N 3
ATOM 4779 C CA . GLN A 1 94 ? -18.568 11.272 -11.141 1.00 0.00 94 GLN A CA 3
ATOM 4780 C C . GLN A 1 94 ? -19.432 10.826 -12.316 1.00 0.00 94 GLN A C 3
ATOM 4781 O O . GLN A 1 94 ? -18.925 10.292 -13.303 1.00 0.00 94 GLN A O 3
ATOM 4795 N N . ILE A 1 95 ? -20.737 11.049 -12.203 1.00 0.00 95 ILE A N 3
ATOM 4796 C CA . ILE A 1 95 ? -21.670 10.670 -13.257 1.00 0.00 95 ILE A CA 3
ATOM 4797 C C . ILE A 1 95 ? -22.155 11.894 -14.027 1.00 0.00 95 ILE A C 3
ATOM 4798 O O . ILE A 1 95 ? -22.597 12.887 -13.449 1.00 0.00 95 ILE A O 3
ATOM 4814 N N . PRO A 1 96 ? -22.072 11.822 -15.364 1.00 0.00 96 PRO A N 3
ATOM 4815 C CA . PRO A 1 96 ? -22.500 12.914 -16.243 1.00 0.00 96 PRO A CA 3
ATOM 4816 C C . PRO A 1 96 ? -24.014 13.095 -16.248 1.00 0.00 96 PRO A C 3
ATOM 4817 O O . PRO A 1 96 ? -24.514 14.219 -16.213 1.00 0.00 96 PRO A O 3
ATOM 4828 N N . GLU A 1 97 ? -24.739 11.981 -16.292 1.00 0.00 97 GLU A N 3
ATOM 4829 C CA . GLU A 1 97 ? -26.196 12.018 -16.302 1.00 0.00 97 GLU A CA 3
ATOM 4830 C C . GLU A 1 97 ? -26.727 12.841 -15.132 1.00 0.00 97 GLU A C 3
ATOM 4831 O O . GLU A 1 97 ? -26.091 12.930 -14.081 1.00 0.00 97 GLU A O 3
ATOM 4843 N N . LYS A 1 98 ? -27.898 13.441 -15.321 1.00 0.00 98 LYS A N 3
ATOM 4844 C CA . LYS A 1 98 ? -28.517 14.256 -14.283 1.00 0.00 98 LYS A CA 3
ATOM 4845 C C . LYS A 1 98 ? -30.006 13.947 -14.163 1.00 0.00 98 LYS A C 3
ATOM 4846 O O . LYS A 1 98 ? -30.663 13.615 -15.151 1.00 0.00 98 LYS A O 3
ATOM 4865 N N . LYS A 1 99 ? -30.533 14.058 -12.949 1.00 0.00 99 LYS A N 3
ATOM 4866 C CA . LYS A 1 99 ? -31.945 13.793 -12.700 1.00 0.00 99 LYS A CA 3
ATOM 4867 C C . LYS A 1 99 ? -32.825 14.588 -13.659 1.00 0.00 99 LYS A C 3
ATOM 4868 O O . LYS A 1 99 ? -32.343 15.461 -14.380 1.00 0.00 99 LYS A O 3
ATOM 4887 N N . GLY A 1 100 ? -34.119 14.281 -13.662 1.00 0.00 100 GLY A N 3
ATOM 4888 C CA . GLY A 1 100 ? -35.045 14.977 -14.535 1.00 0.00 100 GLY A CA 3
ATOM 4889 C C . GLY A 1 100 ? -35.776 16.101 -13.828 1.00 0.00 100 GLY A C 3
ATOM 4890 O O . GLY A 1 100 ? -36.965 15.988 -13.531 1.00 0.00 100 GLY A O 3
ATOM 4894 N N . LYS A 1 101 ? -35.063 17.188 -13.555 1.00 0.00 101 LYS A N 3
ATOM 4895 C CA . LYS A 1 101 ? -35.650 18.338 -12.877 1.00 0.00 101 LYS A CA 3
ATOM 4896 C C . LYS A 1 101 ? -35.805 19.514 -13.836 1.00 0.00 101 LYS A C 3
ATOM 4897 O O . LYS A 1 101 ? -35.528 20.659 -13.478 1.00 0.00 101 LYS A O 3
ATOM 4916 N N . GLU A 1 102 ? -36.250 19.224 -15.055 1.00 0.00 102 GLU A N 3
ATOM 4917 C CA . GLU A 1 102 ? -36.442 20.259 -16.064 1.00 0.00 102 GLU A CA 3
ATOM 4918 C C . GLU A 1 102 ? -37.877 20.254 -16.582 1.00 0.00 102 GLU A C 3
ATOM 4919 O O . GLU A 1 102 ? -38.445 19.197 -16.857 1.00 0.00 102 GLU A O 3
ATOM 4931 N N . ALA A 1 103 ? -38.457 21.442 -16.713 1.00 0.00 103 ALA A N 3
ATOM 4932 C CA . ALA A 1 103 ? -39.825 21.575 -17.200 1.00 0.00 103 ALA A CA 3
ATOM 4933 C C . ALA A 1 103 ? -40.188 23.039 -17.425 1.00 0.00 103 ALA A C 3
ATOM 4934 O O . ALA A 1 103 ? -39.811 23.910 -16.639 1.00 0.00 103 ALA A O 3
ATOM 4941 N N . SER A 1 104 ? -40.920 23.304 -18.502 1.00 0.00 104 SER A N 3
ATOM 4942 C CA . SER A 1 104 ? -41.329 24.664 -18.832 1.00 0.00 104 SER A CA 3
ATOM 4943 C C . SER A 1 104 ? -42.120 25.287 -17.686 1.00 0.00 104 SER A C 3
ATOM 4944 O O . SER A 1 104 ? -41.816 26.391 -17.235 1.00 0.00 104 SER A O 3
ATOM 4952 N N . GLY A 1 105 ? -43.138 24.570 -17.219 1.00 0.00 105 GLY A N 3
ATOM 4953 C CA . GLY A 1 105 ? -43.957 25.068 -16.129 1.00 0.00 105 GLY A CA 3
ATOM 4954 C C . GLY A 1 105 ? -45.158 25.852 -16.618 1.00 0.00 105 GLY A C 3
ATOM 4955 O O . GLY A 1 105 ? -45.168 26.387 -17.727 1.00 0.00 105 GLY A O 3
ATOM 4959 N N . PRO A 1 106 ? -46.203 25.926 -15.780 1.00 0.00 106 PRO A N 3
ATOM 4960 C CA . PRO A 1 106 ? -47.435 26.648 -16.113 1.00 0.00 106 PRO A CA 3
ATOM 4961 C C . PRO A 1 106 ? -47.231 28.158 -16.148 1.00 0.00 106 PRO A C 3
ATOM 4962 O O . PRO A 1 106 ? -48.175 28.917 -16.366 1.00 0.00 106 PRO A O 3
ATOM 4973 N N . SER A 1 107 ? -45.992 28.588 -15.933 1.00 0.00 107 SER A N 3
ATOM 4974 C CA . SER A 1 107 ? -45.664 30.010 -15.937 1.00 0.00 107 SER A CA 3
ATOM 4975 C C . SER A 1 107 ? -46.495 30.755 -16.977 1.00 0.00 107 SER A C 3
ATOM 4976 O O . SER A 1 107 ? -47.146 31.754 -16.668 1.00 0.00 107 SER A O 3
ATOM 4984 N N . SER A 1 108 ? -46.467 30.262 -18.211 1.00 0.00 108 SER A N 3
ATOM 4985 C CA . SER A 1 108 ? -47.214 30.883 -19.299 1.00 0.00 108 SER A CA 3
ATOM 4986 C C . SER A 1 108 ? -46.631 32.250 -19.648 1.00 0.00 108 SER A C 3
ATOM 4987 O O . SER A 1 108 ? -47.360 33.231 -19.783 1.00 0.00 108 SER A O 3
ATOM 4995 N N . GLY A 1 109 ? -45.310 32.303 -19.791 1.00 0.00 109 GLY A N 3
ATOM 4996 C CA . GLY A 1 109 ? -44.651 33.553 -20.122 1.00 0.00 109 GLY A CA 3
ATOM 4997 C C . GLY A 1 109 ? -44.532 34.480 -18.929 1.00 0.00 109 GLY A C 3
ATOM 4998 O O . GLY A 1 109 ? -44.281 35.675 -19.085 1.00 0.00 109 GLY A O 3
ATOM 5002 N N . GLY A 1 1 ? -27.648 28.082 -16.536 1.00 0.00 1 GLY A N 4
ATOM 5003 C CA . GLY A 1 1 ? -26.214 28.101 -16.311 1.00 0.00 1 GLY A CA 4
ATOM 5004 C C . GLY A 1 1 ? -25.547 26.801 -16.715 1.00 0.00 1 GLY A C 4
ATOM 5005 O O . GLY A 1 1 ? -25.774 25.761 -16.098 1.00 0.00 1 GLY A O 4
ATOM 5009 N N . SER A 1 2 ? -24.722 26.860 -17.756 1.00 0.00 2 SER A N 4
ATOM 5010 C CA . SER A 1 2 ? -24.024 25.678 -18.246 1.00 0.00 2 SER A CA 4
ATOM 5011 C C . SER A 1 2 ? -22.733 25.447 -17.465 1.00 0.00 2 SER A C 4
ATOM 5012 O O . SER A 1 2 ? -21.654 25.855 -17.894 1.00 0.00 2 SER A O 4
ATOM 5020 N N . SER A 1 3 ? -22.853 24.789 -16.317 1.00 0.00 3 SER A N 4
ATOM 5021 C CA . SER A 1 3 ? -21.698 24.506 -15.473 1.00 0.00 3 SER A CA 4
ATOM 5022 C C . SER A 1 3 ? -21.049 23.182 -15.866 1.00 0.00 3 SER A C 4
ATOM 5023 O O . SER A 1 3 ? -21.674 22.338 -16.507 1.00 0.00 3 SER A O 4
ATOM 5031 N N . GLY A 1 4 ? -19.790 23.008 -15.477 1.00 0.00 4 GLY A N 4
ATOM 5032 C CA . GLY A 1 4 ? -19.077 21.786 -15.796 1.00 0.00 4 GLY A CA 4
ATOM 5033 C C . GLY A 1 4 ? -17.681 21.757 -15.205 1.00 0.00 4 GLY A C 4
ATOM 5034 O O . GLY A 1 4 ? -16.732 21.323 -15.857 1.00 0.00 4 GLY A O 4
ATOM 5038 N N . SER A 1 5 ? -17.555 22.223 -13.966 1.00 0.00 5 SER A N 4
ATOM 5039 C CA . SER A 1 5 ? -16.264 22.254 -13.289 1.00 0.00 5 SER A CA 4
ATOM 5040 C C . SER A 1 5 ? -15.743 20.840 -13.047 1.00 0.00 5 SER A C 4
ATOM 5041 O O . SER A 1 5 ? -16.511 19.927 -12.743 1.00 0.00 5 SER A O 4
ATOM 5049 N N . SER A 1 6 ? -14.433 20.668 -13.186 1.00 0.00 6 SER A N 4
ATOM 5050 C CA . SER A 1 6 ? -13.808 19.365 -12.987 1.00 0.00 6 SER A CA 4
ATOM 5051 C C . SER A 1 6 ? -12.870 19.391 -11.784 1.00 0.00 6 SER A C 4
ATOM 5052 O O . SER A 1 6 ? -11.756 19.907 -11.863 1.00 0.00 6 SER A O 4
ATOM 5060 N N . GLY A 1 7 ? -13.330 18.829 -10.670 1.00 0.00 7 GLY A N 4
ATOM 5061 C CA . GLY A 1 7 ? -12.521 18.798 -9.466 1.00 0.00 7 GLY A CA 4
ATOM 5062 C C . GLY A 1 7 ? -11.801 17.476 -9.286 1.00 0.00 7 GLY A C 4
ATOM 5063 O O . GLY A 1 7 ? -12.428 16.417 -9.260 1.00 0.00 7 GLY A O 4
ATOM 5067 N N . LEU A 1 8 ? -10.479 17.537 -9.162 1.00 0.00 8 LEU A N 4
ATOM 5068 C CA . LEU A 1 8 ? -9.672 16.335 -8.985 1.00 0.00 8 LEU A CA 4
ATOM 5069 C C . LEU A 1 8 ? -9.656 15.900 -7.524 1.00 0.00 8 LEU A C 4
ATOM 5070 O O . LEU A 1 8 ? -9.925 14.741 -7.208 1.00 0.00 8 LEU A O 4
ATOM 5086 N N . ALA A 1 9 ? -9.341 16.837 -6.636 1.00 0.00 9 ALA A N 4
ATOM 5087 C CA . ALA A 1 9 ? -9.295 16.552 -5.207 1.00 0.00 9 ALA A CA 4
ATOM 5088 C C . ALA A 1 9 ? -10.552 15.819 -4.753 1.00 0.00 9 ALA A C 4
ATOM 5089 O O . ALA A 1 9 ? -10.473 14.769 -4.115 1.00 0.00 9 ALA A O 4
ATOM 5096 N N . GLU A 1 10 ? -11.711 16.379 -5.085 1.00 0.00 10 GLU A N 4
ATOM 5097 C CA . GLU A 1 10 ? -12.985 15.778 -4.709 1.00 0.00 10 GLU A CA 4
ATOM 5098 C C . GLU A 1 10 ? -12.958 14.267 -4.922 1.00 0.00 10 GLU A C 4
ATOM 5099 O O . GLU A 1 10 ? -13.416 13.501 -4.073 1.00 0.00 10 GLU A O 4
ATOM 5111 N N . LEU A 1 11 ? -12.418 13.846 -6.060 1.00 0.00 11 LEU A N 4
ATOM 5112 C CA . LEU A 1 11 ? -12.330 12.427 -6.386 1.00 0.00 11 LEU A CA 4
ATOM 5113 C C . LEU A 1 11 ? -11.317 11.723 -5.489 1.00 0.00 11 LEU A C 4
ATOM 5114 O O . LEU A 1 11 ? -11.622 10.703 -4.872 1.00 0.00 11 LEU A O 4
ATOM 5130 N N . PHE A 1 12 ? -10.111 12.277 -5.421 1.00 0.00 12 PHE A N 4
ATOM 5131 C CA . PHE A 1 12 ? -9.052 11.703 -4.598 1.00 0.00 12 PHE A CA 4
ATOM 5132 C C . PHE A 1 12 ? -9.594 11.268 -3.240 1.00 0.00 12 PHE A C 4
ATOM 5133 O O . PHE A 1 12 ? -9.156 10.264 -2.678 1.00 0.00 12 PHE A O 4
ATOM 5150 N N . GLU A 1 13 ? -10.549 12.031 -2.718 1.00 0.00 13 GLU A N 4
ATOM 5151 C CA . GLU A 1 13 ? -11.150 11.725 -1.425 1.00 0.00 13 GLU A CA 4
ATOM 5152 C C . GLU A 1 13 ? -11.967 10.438 -1.496 1.00 0.00 13 GLU A C 4
ATOM 5153 O O . GLU A 1 13 ? -11.756 9.512 -0.712 1.00 0.00 13 GLU A O 4
ATOM 5165 N N . LYS A 1 14 ? -12.900 10.387 -2.440 1.00 0.00 14 LYS A N 4
ATOM 5166 C CA . LYS A 1 14 ? -13.748 9.215 -2.616 1.00 0.00 14 LYS A CA 4
ATOM 5167 C C . LYS A 1 14 ? -12.910 7.974 -2.905 1.00 0.00 14 LYS A C 4
ATOM 5168 O O . LYS A 1 14 ? -12.989 6.978 -2.185 1.00 0.00 14 LYS A O 4
ATOM 5187 N N . ALA A 1 15 ? -12.106 8.041 -3.961 1.00 0.00 15 ALA A N 4
ATOM 5188 C CA . ALA A 1 15 ? -11.250 6.925 -4.342 1.00 0.00 15 ALA A CA 4
ATOM 5189 C C . ALA A 1 15 ? -10.623 6.270 -3.116 1.00 0.00 15 ALA A C 4
ATOM 5190 O O . ALA A 1 15 ? -10.640 5.047 -2.976 1.00 0.00 15 ALA A O 4
ATOM 5197 N N . ALA A 1 16 ? -10.070 7.091 -2.229 1.00 0.00 16 ALA A N 4
ATOM 5198 C CA . ALA A 1 16 ? -9.439 6.591 -1.014 1.00 0.00 16 ALA A CA 4
ATOM 5199 C C . ALA A 1 16 ? -10.356 5.620 -0.279 1.00 0.00 16 ALA A C 4
ATOM 5200 O O . ALA A 1 16 ? -9.921 4.561 0.171 1.00 0.00 16 ALA A O 4
ATOM 5207 N N . ALA A 1 17 ? -11.628 5.989 -0.161 1.00 0.00 17 ALA A N 4
ATOM 5208 C CA . ALA A 1 17 ? -12.606 5.149 0.519 1.00 0.00 17 ALA A CA 4
ATOM 5209 C C . ALA A 1 17 ? -12.800 3.827 -0.216 1.00 0.00 17 ALA A C 4
ATOM 5210 O O . ALA A 1 17 ? -13.124 2.808 0.395 1.00 0.00 17 ALA A O 4
ATOM 5217 N N . HIS A 1 18 ? -12.601 3.851 -1.530 1.00 0.00 18 HIS A N 4
ATOM 5218 C CA . HIS A 1 18 ? -12.755 2.653 -2.348 1.00 0.00 18 HIS A CA 4
ATOM 5219 C C . HIS A 1 18 ? -11.564 1.716 -2.168 1.00 0.00 18 HIS A C 4
ATOM 5220 O O . HIS A 1 18 ? -11.714 0.494 -2.189 1.00 0.00 18 HIS A O 4
ATOM 5235 N N . LEU A 1 19 ? -10.382 2.296 -1.991 1.00 0.00 19 LEU A N 4
ATOM 5236 C CA . LEU A 1 19 ? -9.165 1.513 -1.808 1.00 0.00 19 LEU A CA 4
ATOM 5237 C C . LEU A 1 19 ? -9.408 0.343 -0.860 1.00 0.00 19 LEU A C 4
ATOM 5238 O O . LEU A 1 19 ? -9.008 -0.786 -1.139 1.00 0.00 19 LEU A O 4
ATOM 5254 N N . GLN A 1 20 ? -10.069 0.622 0.259 1.00 0.00 20 GLN A N 4
ATOM 5255 C CA . GLN A 1 20 ? -10.366 -0.408 1.247 1.00 0.00 20 GLN A CA 4
ATOM 5256 C C . GLN A 1 20 ? -11.233 -1.508 0.642 1.00 0.00 20 GLN A C 4
ATOM 5257 O O . GLN A 1 20 ? -11.127 -2.674 1.020 1.00 0.00 20 GLN A O 4
ATOM 5271 N N . GLY A 1 21 ? -12.092 -1.127 -0.299 1.00 0.00 21 GLY A N 4
ATOM 5272 C CA . GLY A 1 21 ? -12.965 -2.093 -0.940 1.00 0.00 21 GLY A CA 4
ATOM 5273 C C . GLY A 1 21 ? -12.295 -2.799 -2.102 1.00 0.00 21 GLY A C 4
ATOM 5274 O O . GLY A 1 21 ? -12.844 -3.750 -2.660 1.00 0.00 21 GLY A O 4
ATOM 5278 N N . LEU A 1 22 ? -11.106 -2.333 -2.469 1.00 0.00 22 LEU A N 4
ATOM 5279 C CA . LEU A 1 22 ? -10.360 -2.925 -3.574 1.00 0.00 22 LEU A CA 4
ATOM 5280 C C . LEU A 1 22 ? -9.092 -3.608 -3.070 1.00 0.00 22 LEU A C 4
ATOM 5281 O O . LEU A 1 22 ? -8.217 -3.971 -3.857 1.00 0.00 22 LEU A O 4
ATOM 5297 N N . ILE A 1 23 ? -9.002 -3.782 -1.756 1.00 0.00 23 ILE A N 4
ATOM 5298 C CA . ILE A 1 23 ? -7.843 -4.425 -1.149 1.00 0.00 23 ILE A CA 4
ATOM 5299 C C . ILE A 1 23 ? -7.693 -5.862 -1.637 1.00 0.00 23 ILE A C 4
ATOM 5300 O O . ILE A 1 23 ? -6.583 -6.387 -1.715 1.00 0.00 23 ILE A O 4
ATOM 5316 N N . GLN A 1 24 ? -8.817 -6.490 -1.966 1.00 0.00 24 GLN A N 4
ATOM 5317 C CA . GLN A 1 24 ? -8.810 -7.866 -2.448 1.00 0.00 24 GLN A CA 4
ATOM 5318 C C . GLN A 1 24 ? -8.372 -7.929 -3.907 1.00 0.00 24 GLN A C 4
ATOM 5319 O O . GLN A 1 24 ? -7.981 -8.986 -4.404 1.00 0.00 24 GLN A O 4
ATOM 5333 N N . VAL A 1 25 ? -8.440 -6.791 -4.590 1.00 0.00 25 VAL A N 4
ATOM 5334 C CA . VAL A 1 25 ? -8.050 -6.717 -5.993 1.00 0.00 25 VAL A CA 4
ATOM 5335 C C . VAL A 1 25 ? -6.727 -5.977 -6.157 1.00 0.00 25 VAL A C 4
ATOM 5336 O O . VAL A 1 25 ? -6.122 -5.997 -7.228 1.00 0.00 25 VAL A O 4
ATOM 5349 N N . ALA A 1 26 ? -6.285 -5.323 -5.088 1.00 0.00 26 ALA A N 4
ATOM 5350 C CA . ALA A 1 26 ? -5.032 -4.578 -5.113 1.00 0.00 26 ALA A CA 4
ATOM 5351 C C . ALA A 1 26 ? -3.864 -5.452 -4.669 1.00 0.00 26 ALA A C 4
ATOM 5352 O O . ALA A 1 26 ? -3.970 -6.199 -3.696 1.00 0.00 26 ALA A O 4
ATOM 5359 N N . SER A 1 27 ? -2.751 -5.355 -5.389 1.00 0.00 27 SER A N 4
ATOM 5360 C CA . SER A 1 27 ? -1.565 -6.141 -5.072 1.00 0.00 27 SER A CA 4
ATOM 5361 C C . SER A 1 27 ? -0.709 -5.434 -4.025 1.00 0.00 27 SER A C 4
ATOM 5362 O O . SER A 1 27 ? -0.715 -4.207 -3.927 1.00 0.00 27 SER A O 4
ATOM 5370 N N . ARG A 1 28 ? 0.026 -6.218 -3.243 1.00 0.00 28 ARG A N 4
ATOM 5371 C CA . ARG A 1 28 ? 0.887 -5.669 -2.202 1.00 0.00 28 ARG A CA 4
ATOM 5372 C C . ARG A 1 28 ? 1.671 -4.468 -2.722 1.00 0.00 28 ARG A C 4
ATOM 5373 O O . ARG A 1 28 ? 1.989 -3.549 -1.968 1.00 0.00 28 ARG A O 4
ATOM 5394 N N . GLU A 1 29 ? 1.978 -4.483 -4.016 1.00 0.00 29 GLU A N 4
ATOM 5395 C CA . GLU A 1 29 ? 2.726 -3.395 -4.635 1.00 0.00 29 GLU A CA 4
ATOM 5396 C C . GLU A 1 29 ? 1.814 -2.209 -4.934 1.00 0.00 29 GLU A C 4
ATOM 5397 O O . GLU A 1 29 ? 2.209 -1.055 -4.776 1.00 0.00 29 GLU A O 4
ATOM 5409 N N . GLN A 1 30 ? 0.592 -2.504 -5.367 1.00 0.00 30 GLN A N 4
ATOM 5410 C CA . GLN A 1 30 ? -0.376 -1.462 -5.690 1.00 0.00 30 GLN A CA 4
ATOM 5411 C C . GLN A 1 30 ? -0.739 -0.654 -4.448 1.00 0.00 30 GLN A C 4
ATOM 5412 O O . GLN A 1 30 ? -0.835 0.573 -4.499 1.00 0.00 30 GLN A O 4
ATOM 5426 N N . LEU A 1 31 ? -0.941 -1.349 -3.334 1.00 0.00 31 LEU A N 4
ATOM 5427 C CA . LEU A 1 31 ? -1.295 -0.696 -2.079 1.00 0.00 31 LEU A CA 4
ATOM 5428 C C . LEU A 1 31 ? -0.283 0.388 -1.725 1.00 0.00 31 LEU A C 4
ATOM 5429 O O . LEU A 1 31 ? -0.649 1.460 -1.241 1.00 0.00 31 LEU A O 4
ATOM 5445 N N . LEU A 1 32 ? 0.991 0.104 -1.972 1.00 0.00 32 LEU A N 4
ATOM 5446 C CA . LEU A 1 32 ? 2.058 1.057 -1.681 1.00 0.00 32 LEU A CA 4
ATOM 5447 C C . LEU A 1 32 ? 2.046 2.208 -2.682 1.00 0.00 32 LEU A C 4
ATOM 5448 O O . LEU A 1 32 ? 2.178 3.373 -2.304 1.00 0.00 32 LEU A O 4
ATOM 5464 N N . TYR A 1 33 ? 1.886 1.875 -3.957 1.00 0.00 33 TYR A N 4
ATOM 5465 C CA . TYR A 1 33 ? 1.858 2.881 -5.012 1.00 0.00 33 TYR A CA 4
ATOM 5466 C C . TYR A 1 33 ? 0.930 4.034 -4.641 1.00 0.00 33 TYR A C 4
ATOM 5467 O O . TYR A 1 33 ? 1.228 5.198 -4.912 1.00 0.00 33 TYR A O 4
ATOM 5485 N N . LEU A 1 34 ? -0.196 3.702 -4.018 1.00 0.00 34 LEU A N 4
ATOM 5486 C CA . LEU A 1 34 ? -1.169 4.708 -3.608 1.00 0.00 34 LEU A CA 4
ATOM 5487 C C . LEU A 1 34 ? -0.749 5.369 -2.299 1.00 0.00 34 LEU A C 4
ATOM 5488 O O . LEU A 1 34 ? -1.193 6.471 -1.978 1.00 0.00 34 LEU A O 4
ATOM 5504 N N . TYR A 1 35 ? 0.110 4.689 -1.548 1.00 0.00 35 TYR A N 4
ATOM 5505 C CA . TYR A 1 35 ? 0.590 5.210 -0.273 1.00 0.00 35 TYR A CA 4
ATOM 5506 C C . TYR A 1 35 ? 1.570 6.360 -0.489 1.00 0.00 35 TYR A C 4
ATOM 5507 O O . TYR A 1 35 ? 1.490 7.391 0.178 1.00 0.00 35 TYR A O 4
ATOM 5525 N N . ALA A 1 36 ? 2.493 6.174 -1.426 1.00 0.00 36 ALA A N 4
ATOM 5526 C CA . ALA A 1 36 ? 3.487 7.195 -1.732 1.00 0.00 36 ALA A CA 4
ATOM 5527 C C . ALA A 1 36 ? 2.822 8.486 -2.197 1.00 0.00 36 ALA A C 4
ATOM 5528 O O . ALA A 1 36 ? 2.928 9.522 -1.540 1.00 0.00 36 ALA A O 4
ATOM 5535 N N . ARG A 1 37 ? 2.136 8.417 -3.334 1.00 0.00 37 ARG A N 4
ATOM 5536 C CA . ARG A 1 37 ? 1.456 9.582 -3.887 1.00 0.00 37 ARG A CA 4
ATOM 5537 C C . ARG A 1 37 ? 0.502 10.191 -2.864 1.00 0.00 37 ARG A C 4
ATOM 5538 O O . ARG A 1 37 ? 0.489 11.405 -2.657 1.00 0.00 37 ARG A O 4
ATOM 5559 N N . TYR A 1 38 ? -0.295 9.341 -2.226 1.00 0.00 38 TYR A N 4
ATOM 5560 C CA . TYR A 1 38 ? -1.255 9.796 -1.227 1.00 0.00 38 TYR A CA 4
ATOM 5561 C C . TYR A 1 38 ? -0.552 10.543 -0.097 1.00 0.00 38 TYR A C 4
ATOM 5562 O O . TYR A 1 38 ? -1.041 11.563 0.388 1.00 0.00 38 TYR A O 4
ATOM 5580 N N . LYS A 1 39 ? 0.600 10.027 0.317 1.00 0.00 39 LYS A N 4
ATOM 5581 C CA . LYS A 1 39 ? 1.374 10.643 1.388 1.00 0.00 39 LYS A CA 4
ATOM 5582 C C . LYS A 1 39 ? 2.013 11.946 0.917 1.00 0.00 39 LYS A C 4
ATOM 5583 O O . LYS A 1 39 ? 2.406 12.783 1.729 1.00 0.00 39 LYS A O 4
ATOM 5602 N N . GLN A 1 40 ? 2.111 12.110 -0.398 1.00 0.00 40 GLN A N 4
ATOM 5603 C CA . GLN A 1 40 ? 2.701 13.312 -0.976 1.00 0.00 40 GLN A CA 4
ATOM 5604 C C . GLN A 1 40 ? 1.681 14.445 -1.035 1.00 0.00 40 GLN A C 4
ATOM 5605 O O . GLN A 1 40 ? 1.969 15.575 -0.640 1.00 0.00 40 GLN A O 4
ATOM 5619 N N . VAL A 1 41 ? 0.488 14.135 -1.533 1.00 0.00 41 VAL A N 4
ATOM 5620 C CA . VAL A 1 41 ? -0.575 15.126 -1.643 1.00 0.00 41 VAL A CA 4
ATOM 5621 C C . VAL A 1 41 ? -1.039 15.590 -0.267 1.00 0.00 41 VAL A C 4
ATOM 5622 O O . VAL A 1 41 ? -1.527 16.710 -0.108 1.00 0.00 41 VAL A O 4
ATOM 5635 N N . LYS A 1 42 ? -0.885 14.722 0.727 1.00 0.00 42 LYS A N 4
ATOM 5636 C CA . LYS A 1 42 ? -1.287 15.041 2.091 1.00 0.00 42 LYS A CA 4
ATOM 5637 C C . LYS A 1 42 ? -0.164 15.758 2.835 1.00 0.00 42 LYS A C 4
ATOM 5638 O O . LYS A 1 42 ? -0.376 16.816 3.429 1.00 0.00 42 LYS A O 4
ATOM 5657 N N . VAL A 1 43 ? 1.030 15.176 2.798 1.00 0.00 43 VAL A N 4
ATOM 5658 C CA . VAL A 1 43 ? 2.187 15.761 3.466 1.00 0.00 43 VAL A CA 4
ATOM 5659 C C . VAL A 1 43 ? 3.005 16.613 2.503 1.00 0.00 43 VAL A C 4
ATOM 5660 O O . VAL A 1 43 ? 3.113 17.827 2.669 1.00 0.00 43 VAL A O 4
ATOM 5673 N N . GLY A 1 44 ? 3.581 15.968 1.492 1.00 0.00 44 GLY A N 4
ATOM 5674 C CA . GLY A 1 44 ? 4.382 16.682 0.516 1.00 0.00 44 GLY A CA 4
ATOM 5675 C C . GLY A 1 44 ? 5.825 16.219 0.500 1.00 0.00 44 GLY A C 4
ATOM 5676 O O . GLY A 1 44 ? 6.098 15.020 0.455 1.00 0.00 44 GLY A O 4
ATOM 5680 N N . ASN A 1 45 ? 6.752 17.171 0.536 1.00 0.00 45 ASN A N 4
ATOM 5681 C CA . ASN A 1 45 ? 8.175 16.854 0.522 1.00 0.00 45 ASN A CA 4
ATOM 5682 C C . ASN A 1 45 ? 8.548 15.977 1.714 1.00 0.00 45 ASN A C 4
ATOM 5683 O O . ASN A 1 45 ? 8.341 16.359 2.867 1.00 0.00 45 ASN A O 4
ATOM 5694 N N . CYS A 1 46 ? 9.100 14.803 1.429 1.00 0.00 46 CYS A N 4
ATOM 5695 C CA . CYS A 1 46 ? 9.502 13.872 2.477 1.00 0.00 46 CYS A CA 4
ATOM 5696 C C . CYS A 1 46 ? 10.250 14.597 3.591 1.00 0.00 46 CYS A C 4
ATOM 5697 O O . CYS A 1 46 ? 11.312 15.174 3.365 1.00 0.00 46 CYS A O 4
ATOM 5705 N N . ASN A 1 47 ? 9.685 14.565 4.794 1.00 0.00 47 ASN A N 4
ATOM 5706 C CA . ASN A 1 47 ? 10.298 15.222 5.943 1.00 0.00 47 ASN A CA 4
ATOM 5707 C C . ASN A 1 47 ? 10.713 14.199 6.996 1.00 0.00 47 ASN A C 4
ATOM 5708 O O . ASN A 1 47 ? 11.670 14.412 7.741 1.00 0.00 47 ASN A O 4
ATOM 5719 N N . THR A 1 48 ? 9.988 13.087 7.052 1.00 0.00 48 THR A N 4
ATOM 5720 C CA . THR A 1 48 ? 10.280 12.031 8.013 1.00 0.00 48 THR A CA 4
ATOM 5721 C C . THR A 1 48 ? 11.683 11.473 7.807 1.00 0.00 48 THR A C 4
ATOM 5722 O O . THR A 1 48 ? 12.193 11.406 6.688 1.00 0.00 48 THR A O 4
ATOM 5733 N N . PRO A 1 49 ? 12.325 11.061 8.911 1.00 0.00 49 PRO A N 4
ATOM 5734 C CA . PRO A 1 49 ? 13.679 10.500 8.876 1.00 0.00 49 PRO A CA 4
ATOM 5735 C C . PRO A 1 49 ? 13.720 9.124 8.220 1.00 0.00 49 PRO A C 4
ATOM 5736 O O . PRO A 1 49 ? 12.788 8.331 8.359 1.00 0.00 49 PRO A O 4
ATOM 5747 N N . LYS A 1 50 ? 14.805 8.846 7.505 1.00 0.00 50 LYS A N 4
ATOM 5748 C CA . LYS A 1 50 ? 14.969 7.565 6.829 1.00 0.00 50 LYS A CA 4
ATOM 5749 C C . LYS A 1 50 ? 14.831 6.408 7.813 1.00 0.00 50 LYS A C 4
ATOM 5750 O O . LYS A 1 50 ? 15.469 6.379 8.866 1.00 0.00 50 LYS A O 4
ATOM 5769 N N . PRO A 1 51 ? 13.981 5.431 7.465 1.00 0.00 51 PRO A N 4
ATOM 5770 C CA . PRO A 1 51 ? 13.743 4.253 8.304 1.00 0.00 51 PRO A CA 4
ATOM 5771 C C . PRO A 1 51 ? 14.949 3.321 8.351 1.00 0.00 51 PRO A C 4
ATOM 5772 O O . PRO A 1 51 ? 15.887 3.464 7.568 1.00 0.00 51 PRO A O 4
ATOM 5783 N N . SER A 1 52 ? 14.917 2.365 9.275 1.00 0.00 52 SER A N 4
ATOM 5784 C CA . SER A 1 52 ? 16.009 1.412 9.426 1.00 0.00 52 SER A CA 4
ATOM 5785 C C . SER A 1 52 ? 16.050 0.441 8.250 1.00 0.00 52 SER A C 4
ATOM 5786 O O . SER A 1 52 ? 15.039 0.209 7.586 1.00 0.00 52 SER A O 4
ATOM 5794 N N . PHE A 1 53 ? 17.226 -0.124 7.997 1.00 0.00 53 PHE A N 4
ATOM 5795 C CA . PHE A 1 53 ? 17.400 -1.069 6.901 1.00 0.00 53 PHE A CA 4
ATOM 5796 C C . PHE A 1 53 ? 16.582 -2.335 7.139 1.00 0.00 53 PHE A C 4
ATOM 5797 O O . PHE A 1 53 ? 15.934 -2.850 6.227 1.00 0.00 53 PHE A O 4
ATOM 5814 N N . PHE A 1 54 ? 16.619 -2.833 8.371 1.00 0.00 54 PHE A N 4
ATOM 5815 C CA . PHE A 1 54 ? 15.883 -4.040 8.729 1.00 0.00 54 PHE A CA 4
ATOM 5816 C C . PHE A 1 54 ? 14.378 -3.790 8.694 1.00 0.00 54 PHE A C 4
ATOM 5817 O O . PHE A 1 54 ? 13.589 -4.713 8.492 1.00 0.00 54 PHE A O 4
ATOM 5834 N N . ASP A 1 55 ? 13.988 -2.536 8.893 1.00 0.00 55 ASP A N 4
ATOM 5835 C CA . ASP A 1 55 ? 12.578 -2.163 8.884 1.00 0.00 55 ASP A CA 4
ATOM 5836 C C . ASP A 1 55 ? 12.064 -2.016 7.455 1.00 0.00 55 ASP A C 4
ATOM 5837 O O . ASP A 1 55 ? 11.581 -0.954 7.064 1.00 0.00 55 ASP A O 4
ATOM 5846 N N . PHE A 1 56 ? 12.172 -3.090 6.680 1.00 0.00 56 PHE A N 4
ATOM 5847 C CA . PHE A 1 56 ? 11.721 -3.081 5.293 1.00 0.00 56 PHE A CA 4
ATOM 5848 C C . PHE A 1 56 ? 10.278 -2.593 5.195 1.00 0.00 56 PHE A C 4
ATOM 5849 O O . PHE A 1 56 ? 9.982 -1.642 4.472 1.00 0.00 56 PHE A O 4
ATOM 5866 N N . GLU A 1 57 ? 9.385 -3.253 5.926 1.00 0.00 57 GLU A N 4
ATOM 5867 C CA . GLU A 1 57 ? 7.974 -2.887 5.920 1.00 0.00 57 GLU A CA 4
ATOM 5868 C C . GLU A 1 57 ? 7.805 -1.370 5.923 1.00 0.00 57 GLU A C 4
ATOM 5869 O O . GLU A 1 57 ? 7.020 -0.821 5.151 1.00 0.00 57 GLU A O 4
ATOM 5881 N N . GLY A 1 58 ? 8.547 -0.700 6.798 1.00 0.00 58 GLY A N 4
ATOM 5882 C CA . GLY A 1 58 ? 8.465 0.747 6.887 1.00 0.00 58 GLY A CA 4
ATOM 5883 C C . GLY A 1 58 ? 9.430 1.441 5.947 1.00 0.00 58 GLY A C 4
ATOM 5884 O O . GLY A 1 58 ? 9.310 2.641 5.697 1.00 0.00 58 GLY A O 4
ATOM 5888 N N . LYS A 1 59 ? 10.390 0.686 5.424 1.00 0.00 59 LYS A N 4
ATOM 5889 C CA . LYS A 1 59 ? 11.381 1.235 4.506 1.00 0.00 59 LYS A CA 4
ATOM 5890 C C . LYS A 1 59 ? 10.750 1.561 3.156 1.00 0.00 59 LYS A C 4
ATOM 5891 O O . LYS A 1 59 ? 10.689 2.723 2.754 1.00 0.00 59 LYS A O 4
ATOM 5910 N N . GLN A 1 60 ? 10.282 0.529 2.462 1.00 0.00 60 GLN A N 4
ATOM 5911 C CA . GLN A 1 60 ? 9.655 0.707 1.157 1.00 0.00 60 GLN A CA 4
ATOM 5912 C C . GLN A 1 60 ? 8.702 1.897 1.170 1.00 0.00 60 GLN A C 4
ATOM 5913 O O . GLN A 1 60 ? 8.786 2.782 0.319 1.00 0.00 60 GLN A O 4
ATOM 5927 N N . LYS A 1 61 ? 7.794 1.911 2.140 1.00 0.00 61 LYS A N 4
ATOM 5928 C CA . LYS A 1 61 ? 6.824 2.992 2.265 1.00 0.00 61 LYS A CA 4
ATOM 5929 C C . LYS A 1 61 ? 7.516 4.351 2.234 1.00 0.00 61 LYS A C 4
ATOM 5930 O O . LYS A 1 61 ? 7.180 5.211 1.420 1.00 0.00 61 LYS A O 4
ATOM 5949 N N . TRP A 1 62 ? 8.484 4.536 3.124 1.00 0.00 62 TRP A N 4
ATOM 5950 C CA . TRP A 1 62 ? 9.225 5.791 3.198 1.00 0.00 62 TRP A CA 4
ATOM 5951 C C . TRP A 1 62 ? 9.897 6.104 1.866 1.00 0.00 62 TRP A C 4
ATOM 5952 O O . TRP A 1 62 ? 9.937 7.257 1.437 1.00 0.00 62 TRP A O 4
ATOM 5973 N N . GLU A 1 63 ? 10.424 5.071 1.216 1.00 0.00 63 GLU A N 4
ATOM 5974 C CA . GLU A 1 63 ? 11.095 5.239 -0.068 1.00 0.00 63 GLU A CA 4
ATOM 5975 C C . GLU A 1 63 ? 10.128 5.770 -1.122 1.00 0.00 63 GLU A C 4
ATOM 5976 O O . GLU A 1 63 ? 10.251 6.907 -1.577 1.00 0.00 63 GLU A O 4
ATOM 5988 N N . ALA A 1 64 ? 9.166 4.937 -1.507 1.00 0.00 64 ALA A N 4
ATOM 5989 C CA . ALA A 1 64 ? 8.177 5.322 -2.506 1.00 0.00 64 ALA A CA 4
ATOM 5990 C C . ALA A 1 64 ? 7.790 6.790 -2.358 1.00 0.00 64 ALA A C 4
ATOM 5991 O O . ALA A 1 64 ? 7.815 7.548 -3.328 1.00 0.00 64 ALA A O 4
ATOM 5998 N N . TRP A 1 65 ? 7.432 7.182 -1.141 1.00 0.00 65 TRP A N 4
ATOM 5999 C CA . TRP A 1 65 ? 7.039 8.560 -0.868 1.00 0.00 65 TRP A CA 4
ATOM 6000 C C . TRP A 1 65 ? 8.241 9.494 -0.943 1.00 0.00 65 TRP A C 4
ATOM 6001 O O . TRP A 1 65 ? 8.117 10.651 -1.347 1.00 0.00 65 TRP A O 4
ATOM 6022 N N . LYS A 1 66 ? 9.405 8.987 -0.551 1.00 0.00 66 LYS A N 4
ATOM 6023 C CA . LYS A 1 66 ? 10.631 9.775 -0.574 1.00 0.00 66 LYS A CA 4
ATOM 6024 C C . LYS A 1 66 ? 10.980 10.196 -1.998 1.00 0.00 66 LYS A C 4
ATOM 6025 O O . LYS A 1 66 ? 11.314 11.353 -2.249 1.00 0.00 66 LYS A O 4
ATOM 6044 N N . ALA A 1 67 ? 10.899 9.249 -2.927 1.00 0.00 67 ALA A N 4
ATOM 6045 C CA . ALA A 1 67 ? 11.203 9.522 -4.326 1.00 0.00 67 ALA A CA 4
ATOM 6046 C C . ALA A 1 67 ? 10.411 10.722 -4.835 1.00 0.00 67 ALA A C 4
ATOM 6047 O O . ALA A 1 67 ? 10.798 11.365 -5.812 1.00 0.00 67 ALA A O 4
ATOM 6054 N N . LEU A 1 68 ? 9.300 11.018 -4.169 1.00 0.00 68 LEU A N 4
ATOM 6055 C CA . LEU A 1 68 ? 8.453 12.141 -4.555 1.00 0.00 68 LEU A CA 4
ATOM 6056 C C . LEU A 1 68 ? 8.892 13.421 -3.851 1.00 0.00 68 LEU A C 4
ATOM 6057 O O . LEU A 1 68 ? 8.084 14.104 -3.223 1.00 0.00 68 LEU A O 4
ATOM 6073 N N . GLY A 1 69 ? 10.177 13.741 -3.963 1.00 0.00 69 GLY A N 4
ATOM 6074 C CA . GLY A 1 69 ? 10.701 14.940 -3.334 1.00 0.00 69 GLY A CA 4
ATOM 6075 C C . GLY A 1 69 ? 9.832 16.155 -3.590 1.00 0.00 69 GLY A C 4
ATOM 6076 O O . GLY A 1 69 ? 9.130 16.624 -2.694 1.00 0.00 69 GLY A O 4
ATOM 6080 N N . ASP A 1 70 ? 9.879 16.668 -4.814 1.00 0.00 70 ASP A N 4
ATOM 6081 C CA . ASP A 1 70 ? 9.090 17.837 -5.185 1.00 0.00 70 ASP A CA 4
ATOM 6082 C C . ASP A 1 70 ? 7.962 17.451 -6.136 1.00 0.00 70 ASP A C 4
ATOM 6083 O O . ASP A 1 70 ? 7.794 18.057 -7.195 1.00 0.00 70 ASP A O 4
ATOM 6092 N N . SER A 1 71 ? 7.190 16.440 -5.751 1.00 0.00 71 SER A N 4
ATOM 6093 C CA . SER A 1 71 ? 6.080 15.970 -6.571 1.00 0.00 71 SER A CA 4
ATOM 6094 C C . SER A 1 71 ? 4.794 16.714 -6.224 1.00 0.00 71 SER A C 4
ATOM 6095 O O . SER A 1 71 ? 4.438 16.847 -5.053 1.00 0.00 71 SER A O 4
ATOM 6103 N N . SER A 1 72 ? 4.102 17.199 -7.250 1.00 0.00 72 SER A N 4
ATOM 6104 C CA . SER A 1 72 ? 2.858 17.934 -7.054 1.00 0.00 72 SER A CA 4
ATOM 6105 C C . SER A 1 72 ? 1.765 17.017 -6.515 1.00 0.00 72 SER A C 4
ATOM 6106 O O . SER A 1 72 ? 1.792 15.800 -6.701 1.00 0.00 72 SER A O 4
ATOM 6114 N N . PRO A 1 73 ? 0.778 17.613 -5.829 1.00 0.00 73 PRO A N 4
ATOM 6115 C CA . PRO A 1 73 ? -0.344 16.870 -5.249 1.00 0.00 73 PRO A CA 4
ATOM 6116 C C . PRO A 1 73 ? -1.285 16.317 -6.313 1.00 0.00 73 PRO A C 4
ATOM 6117 O O . PRO A 1 73 ? -1.615 15.131 -6.308 1.00 0.00 73 PRO A O 4
ATOM 6128 N N . SER A 1 74 ? -1.715 17.183 -7.225 1.00 0.00 74 SER A N 4
ATOM 6129 C CA . SER A 1 74 ? -2.621 16.782 -8.294 1.00 0.00 74 SER A CA 4
ATOM 6130 C C . SER A 1 74 ? -2.033 15.627 -9.100 1.00 0.00 74 SER A C 4
ATOM 6131 O O . SER A 1 74 ? -2.719 14.647 -9.391 1.00 0.00 74 SER A O 4
ATOM 6139 N N . GLN A 1 75 ? -0.759 15.751 -9.456 1.00 0.00 75 GLN A N 4
ATOM 6140 C CA . GLN A 1 75 ? -0.079 14.718 -10.229 1.00 0.00 75 GLN A CA 4
ATOM 6141 C C . GLN A 1 75 ? -0.049 13.398 -9.466 1.00 0.00 75 GLN A C 4
ATOM 6142 O O . GLN A 1 75 ? 0.131 12.333 -10.056 1.00 0.00 75 GLN A O 4
ATOM 6156 N N . ALA A 1 76 ? -0.228 13.476 -8.151 1.00 0.00 76 ALA A N 4
ATOM 6157 C CA . ALA A 1 76 ? -0.224 12.287 -7.308 1.00 0.00 76 ALA A CA 4
ATOM 6158 C C . ALA A 1 76 ? -1.632 11.726 -7.143 1.00 0.00 76 ALA A C 4
ATOM 6159 O O . ALA A 1 76 ? -1.809 10.552 -6.818 1.00 0.00 76 ALA A O 4
ATOM 6166 N N . MET A 1 77 ? -2.632 12.573 -7.368 1.00 0.00 77 MET A N 4
ATOM 6167 C CA . MET A 1 77 ? -4.025 12.160 -7.245 1.00 0.00 77 MET A CA 4
ATOM 6168 C C . MET A 1 77 ? -4.533 11.563 -8.553 1.00 0.00 77 MET A C 4
ATOM 6169 O O . MET A 1 77 ? -5.429 10.719 -8.554 1.00 0.00 77 MET A O 4
ATOM 6183 N N . GLN A 1 78 ? -3.956 12.007 -9.665 1.00 0.00 78 GLN A N 4
ATOM 6184 C CA . GLN A 1 78 ? -4.352 11.517 -10.980 1.00 0.00 78 GLN A CA 4
ATOM 6185 C C . GLN A 1 78 ? -4.084 10.021 -11.107 1.00 0.00 78 GLN A C 4
ATOM 6186 O O . GLN A 1 78 ? -4.958 9.257 -11.513 1.00 0.00 78 GLN A O 4
ATOM 6200 N N . GLU A 1 79 ? -2.868 9.611 -10.756 1.00 0.00 79 GLU A N 4
ATOM 6201 C CA . GLU A 1 79 ? -2.486 8.206 -10.833 1.00 0.00 79 GLU A CA 4
ATOM 6202 C C . GLU A 1 79 ? -3.089 7.414 -9.676 1.00 0.00 79 GLU A C 4
ATOM 6203 O O . GLU A 1 79 ? -3.404 6.232 -9.817 1.00 0.00 79 GLU A O 4
ATOM 6215 N N . TYR A 1 80 ? -3.246 8.074 -8.534 1.00 0.00 80 TYR A N 4
ATOM 6216 C CA . TYR A 1 80 ? -3.808 7.432 -7.352 1.00 0.00 80 TYR A CA 4
ATOM 6217 C C . TYR A 1 80 ? -5.247 6.991 -7.603 1.00 0.00 80 TYR A C 4
ATOM 6218 O O . TYR A 1 80 ? -5.712 6.000 -7.040 1.00 0.00 80 TYR A O 4
ATOM 6236 N N . ILE A 1 81 ? -5.946 7.735 -8.454 1.00 0.00 81 ILE A N 4
ATOM 6237 C CA . ILE A 1 81 ? -7.331 7.421 -8.783 1.00 0.00 81 ILE A CA 4
ATOM 6238 C C . ILE A 1 81 ? -7.410 6.396 -9.910 1.00 0.00 81 ILE A C 4
ATOM 6239 O O . ILE A 1 81 ? -7.881 5.277 -9.712 1.00 0.00 81 ILE A O 4
ATOM 6255 N N . ALA A 1 82 ? -6.945 6.788 -11.091 1.00 0.00 82 ALA A N 4
ATOM 6256 C CA . ALA A 1 82 ? -6.959 5.902 -12.249 1.00 0.00 82 ALA A CA 4
ATOM 6257 C C . ALA A 1 82 ? -6.766 4.449 -11.831 1.00 0.00 82 ALA A C 4
ATOM 6258 O O . ALA A 1 82 ? -7.604 3.593 -12.117 1.00 0.00 82 ALA A O 4
ATOM 6265 N N . VAL A 1 83 ? -5.656 4.175 -11.152 1.00 0.00 83 VAL A N 4
ATOM 6266 C CA . VAL A 1 83 ? -5.353 2.824 -10.695 1.00 0.00 83 VAL A CA 4
ATOM 6267 C C . VAL A 1 83 ? -6.589 2.154 -10.106 1.00 0.00 83 VAL A C 4
ATOM 6268 O O . VAL A 1 83 ? -7.031 1.110 -10.587 1.00 0.00 83 VAL A O 4
ATOM 6281 N N . VAL A 1 84 ? -7.145 2.761 -9.062 1.00 0.00 84 VAL A N 4
ATOM 6282 C CA . VAL A 1 84 ? -8.332 2.223 -8.408 1.00 0.00 84 VAL A CA 4
ATOM 6283 C C . VAL A 1 84 ? -9.420 1.899 -9.424 1.00 0.00 84 VAL A C 4
ATOM 6284 O O . VAL A 1 84 ? -10.290 1.065 -9.175 1.00 0.00 84 VAL A O 4
ATOM 6297 N N . LYS A 1 85 ? -9.366 2.565 -10.573 1.00 0.00 85 LYS A N 4
ATOM 6298 C CA . LYS A 1 85 ? -10.346 2.347 -11.631 1.00 0.00 85 LYS A CA 4
ATOM 6299 C C . LYS A 1 85 ? -10.065 1.045 -12.374 1.00 0.00 85 LYS A C 4
ATOM 6300 O O . LYS A 1 85 ? -10.978 0.268 -12.654 1.00 0.00 85 LYS A O 4
ATOM 6319 N N . LYS A 1 86 ? -8.796 0.811 -12.689 1.00 0.00 86 LYS A N 4
ATOM 6320 C CA . LYS A 1 86 ? -8.393 -0.398 -13.397 1.00 0.00 86 LYS A CA 4
ATOM 6321 C C . LYS A 1 86 ? -8.782 -1.645 -12.609 1.00 0.00 86 LYS A C 4
ATOM 6322 O O . LYS A 1 86 ? -9.059 -2.697 -13.188 1.00 0.00 86 LYS A O 4
ATOM 6341 N N . LEU A 1 87 ? -8.802 -1.521 -11.287 1.00 0.00 87 LEU A N 4
ATOM 6342 C CA . LEU A 1 87 ? -9.159 -2.638 -10.418 1.00 0.00 87 LEU A CA 4
ATOM 6343 C C . LEU A 1 87 ? -10.670 -2.848 -10.394 1.00 0.00 87 LEU A C 4
ATOM 6344 O O . LEU A 1 87 ? -11.150 -3.979 -10.459 1.00 0.00 87 LEU A O 4
ATOM 6360 N N . ASP A 1 88 ? -11.413 -1.750 -10.303 1.00 0.00 88 ASP A N 4
ATOM 6361 C CA . ASP A 1 88 ? -12.869 -1.814 -10.274 1.00 0.00 88 ASP A CA 4
ATOM 6362 C C . ASP A 1 88 ? -13.476 -0.820 -11.260 1.00 0.00 88 ASP A C 4
ATOM 6363 O O . ASP A 1 88 ? -13.670 0.356 -10.954 1.00 0.00 88 ASP A O 4
ATOM 6372 N N . PRO A 1 89 ? -13.783 -1.303 -12.473 1.00 0.00 89 PRO A N 4
ATOM 6373 C CA . PRO A 1 89 ? -14.372 -0.474 -13.529 1.00 0.00 89 PRO A CA 4
ATOM 6374 C C . PRO A 1 89 ? -15.809 -0.073 -13.217 1.00 0.00 89 PRO A C 4
ATOM 6375 O O . PRO A 1 89 ? -16.337 0.879 -13.791 1.00 0.00 89 PRO A O 4
ATOM 6386 N N . GLY A 1 90 ? -16.439 -0.806 -12.304 1.00 0.00 90 GLY A N 4
ATOM 6387 C CA . GLY A 1 90 ? -17.810 -0.510 -11.932 1.00 0.00 90 GLY A CA 4
ATOM 6388 C C . GLY A 1 90 ? -17.901 0.527 -10.829 1.00 0.00 90 GLY A C 4
ATOM 6389 O O . GLY A 1 90 ? -18.827 0.501 -10.019 1.00 0.00 90 GLY A O 4
ATOM 6393 N N . TRP A 1 91 ? -16.937 1.439 -10.798 1.00 0.00 91 TRP A N 4
ATOM 6394 C CA . TRP A 1 91 ? -16.911 2.489 -9.785 1.00 0.00 91 TRP A CA 4
ATOM 6395 C C . TRP A 1 91 ? -17.475 3.793 -10.338 1.00 0.00 91 TRP A C 4
ATOM 6396 O O . TRP A 1 91 ? -16.952 4.345 -11.305 1.00 0.00 91 TRP A O 4
ATOM 6417 N N . ASN A 1 92 ? -18.544 4.281 -9.717 1.00 0.00 92 ASN A N 4
ATOM 6418 C CA . ASN A 1 92 ? -19.179 5.521 -10.149 1.00 0.00 92 ASN A CA 4
ATOM 6419 C C . ASN A 1 92 ? -19.246 6.526 -9.002 1.00 0.00 92 ASN A C 4
ATOM 6420 O O . ASN A 1 92 ? -20.250 6.637 -8.299 1.00 0.00 92 ASN A O 4
ATOM 6431 N N . PRO A 1 93 ? -18.151 7.276 -8.809 1.00 0.00 93 PRO A N 4
ATOM 6432 C CA . PRO A 1 93 ? -18.060 8.286 -7.750 1.00 0.00 93 PRO A CA 4
ATOM 6433 C C . PRO A 1 93 ? -18.958 9.489 -8.018 1.00 0.00 93 PRO A C 4
ATOM 6434 O O . PRO A 1 93 ? -19.695 9.932 -7.138 1.00 0.00 93 PRO A O 4
ATOM 6445 N N . GLN A 1 94 ? -18.890 10.012 -9.238 1.00 0.00 94 GLN A N 4
ATOM 6446 C CA . GLN A 1 94 ? -19.697 11.165 -9.620 1.00 0.00 94 GLN A CA 4
ATOM 6447 C C . GLN A 1 94 ? -21.015 10.723 -10.247 1.00 0.00 94 GLN A C 4
ATOM 6448 O O . GLN A 1 94 ? -21.030 10.100 -11.310 1.00 0.00 94 GLN A O 4
ATOM 6462 N N . ILE A 1 95 ? -22.119 11.048 -9.583 1.00 0.00 95 ILE A N 4
ATOM 6463 C CA . ILE A 1 95 ? -23.441 10.684 -10.076 1.00 0.00 95 ILE A CA 4
ATOM 6464 C C . ILE A 1 95 ? -24.390 11.877 -10.034 1.00 0.00 95 ILE A C 4
ATOM 6465 O O . ILE A 1 95 ? -24.602 12.497 -8.991 1.00 0.00 95 ILE A O 4
ATOM 6481 N N . PRO A 1 96 ? -24.978 12.207 -11.193 1.00 0.00 96 PRO A N 4
ATOM 6482 C CA . PRO A 1 96 ? -25.917 13.326 -11.315 1.00 0.00 96 PRO A CA 4
ATOM 6483 C C . PRO A 1 96 ? -27.241 13.052 -10.609 1.00 0.00 96 PRO A C 4
ATOM 6484 O O . PRO A 1 96 ? -27.819 13.943 -9.988 1.00 0.00 96 PRO A O 4
ATOM 6495 N N . GLU A 1 97 ? -27.713 11.813 -10.708 1.00 0.00 97 GLU A N 4
ATOM 6496 C CA . GLU A 1 97 ? -28.970 11.423 -10.078 1.00 0.00 97 GLU A CA 4
ATOM 6497 C C . GLU A 1 97 ? -28.965 11.774 -8.593 1.00 0.00 97 GLU A C 4
ATOM 6498 O O . GLU A 1 97 ? -27.909 11.867 -7.968 1.00 0.00 97 GLU A O 4
ATOM 6510 N N . LYS A 1 98 ? -30.155 11.968 -8.034 1.00 0.00 98 LYS A N 4
ATOM 6511 C CA . LYS A 1 98 ? -30.291 12.307 -6.622 1.00 0.00 98 LYS A CA 4
ATOM 6512 C C . LYS A 1 98 ? -31.094 11.242 -5.881 1.00 0.00 98 LYS A C 4
ATOM 6513 O O . LYS A 1 98 ? -32.006 10.636 -6.442 1.00 0.00 98 LYS A O 4
ATOM 6532 N N . LYS A 1 99 ? -30.749 11.021 -4.617 1.00 0.00 99 LYS A N 4
ATOM 6533 C CA . LYS A 1 99 ? -31.438 10.031 -3.798 1.00 0.00 99 LYS A CA 4
ATOM 6534 C C . LYS A 1 99 ? -32.880 10.453 -3.534 1.00 0.00 99 LYS A C 4
ATOM 6535 O O . LYS A 1 99 ? -33.149 11.607 -3.201 1.00 0.00 99 LYS A O 4
ATOM 6554 N N . GLY A 1 100 ? -33.805 9.510 -3.684 1.00 0.00 100 GLY A N 4
ATOM 6555 C CA . GLY A 1 100 ? -35.208 9.804 -3.457 1.00 0.00 100 GLY A CA 4
ATOM 6556 C C . GLY A 1 100 ? -35.919 10.250 -4.719 1.00 0.00 100 GLY A C 4
ATOM 6557 O O . GLY A 1 100 ? -35.920 9.540 -5.724 1.00 0.00 100 GLY A O 4
ATOM 6561 N N . LYS A 1 101 ? -36.527 11.431 -4.667 1.00 0.00 101 LYS A N 4
ATOM 6562 C CA . LYS A 1 101 ? -37.246 11.972 -5.814 1.00 0.00 101 LYS A CA 4
ATOM 6563 C C . LYS A 1 101 ? -37.685 13.410 -5.552 1.00 0.00 101 LYS A C 4
ATOM 6564 O O . LYS A 1 101 ? -38.530 13.663 -4.695 1.00 0.00 101 LYS A O 4
ATOM 6583 N N . GLU A 1 102 ? -37.105 14.346 -6.297 1.00 0.00 102 GLU A N 4
ATOM 6584 C CA . GLU A 1 102 ? -37.438 15.757 -6.144 1.00 0.00 102 GLU A CA 4
ATOM 6585 C C . GLU A 1 102 ? -38.432 16.201 -7.214 1.00 0.00 102 GLU A C 4
ATOM 6586 O O . GLU A 1 102 ? -38.664 15.492 -8.193 1.00 0.00 102 GLU A O 4
ATOM 6598 N N . ALA A 1 103 ? -39.017 17.378 -7.018 1.00 0.00 103 ALA A N 4
ATOM 6599 C CA . ALA A 1 103 ? -39.985 17.917 -7.965 1.00 0.00 103 ALA A CA 4
ATOM 6600 C C . ALA A 1 103 ? -39.287 18.633 -9.115 1.00 0.00 103 ALA A C 4
ATOM 6601 O O . ALA A 1 103 ? -39.716 19.705 -9.544 1.00 0.00 103 ALA A O 4
ATOM 6608 N N . SER A 1 104 ? -38.209 18.035 -9.612 1.00 0.00 104 SER A N 4
ATOM 6609 C CA . SER A 1 104 ? -37.448 18.619 -10.710 1.00 0.00 104 SER A CA 4
ATOM 6610 C C . SER A 1 104 ? -38.380 19.243 -11.745 1.00 0.00 104 SER A C 4
ATOM 6611 O O . SER A 1 104 ? -38.437 20.463 -11.889 1.00 0.00 104 SER A O 4
ATOM 6619 N N . GLY A 1 105 ? -39.109 18.394 -12.464 1.00 0.00 105 GLY A N 4
ATOM 6620 C CA . GLY A 1 105 ? -40.028 18.880 -13.476 1.00 0.00 105 GLY A CA 4
ATOM 6621 C C . GLY A 1 105 ? -40.252 17.873 -14.587 1.00 0.00 105 GLY A C 4
ATOM 6622 O O . GLY A 1 105 ? -40.055 16.670 -14.412 1.00 0.00 105 GLY A O 4
ATOM 6626 N N . PRO A 1 106 ? -40.675 18.365 -15.761 1.00 0.00 106 PRO A N 4
ATOM 6627 C CA . PRO A 1 106 ? -40.936 17.516 -16.927 1.00 0.00 106 PRO A CA 4
ATOM 6628 C C . PRO A 1 106 ? -39.657 16.935 -17.520 1.00 0.00 106 PRO A C 4
ATOM 6629 O O . PRO A 1 106 ? -39.700 16.162 -18.476 1.00 0.00 106 PRO A O 4
ATOM 6640 N N . SER A 1 107 ? -38.519 17.314 -16.945 1.00 0.00 107 SER A N 4
ATOM 6641 C CA . SER A 1 107 ? -37.227 16.833 -17.419 1.00 0.00 107 SER A CA 4
ATOM 6642 C C . SER A 1 107 ? -36.787 15.598 -16.639 1.00 0.00 107 SER A C 4
ATOM 6643 O O . SER A 1 107 ? -35.676 15.548 -16.110 1.00 0.00 107 SER A O 4
ATOM 6651 N N . SER A 1 108 ? -37.666 14.604 -16.571 1.00 0.00 108 SER A N 4
ATOM 6652 C CA . SER A 1 108 ? -37.371 13.370 -15.852 1.00 0.00 108 SER A CA 4
ATOM 6653 C C . SER A 1 108 ? -37.556 12.156 -16.758 1.00 0.00 108 SER A C 4
ATOM 6654 O O . SER A 1 108 ? -36.614 11.404 -17.007 1.00 0.00 108 SER A O 4
ATOM 6662 N N . GLY A 1 109 ? -38.778 11.972 -17.248 1.00 0.00 109 GLY A N 4
ATOM 6663 C CA . GLY A 1 109 ? -39.065 10.848 -18.121 1.00 0.00 109 GLY A CA 4
ATOM 6664 C C . GLY A 1 109 ? -40.350 11.036 -18.904 1.00 0.00 109 GLY A C 4
ATOM 6665 O O . GLY A 1 109 ? -41.039 12.044 -18.746 1.00 0.00 109 GLY A O 4
ATOM 6669 N N . GLY A 1 1 ? -16.289 9.282 -18.614 1.00 0.00 1 GLY A N 5
ATOM 6670 C CA . GLY A 1 1 ? -15.235 10.280 -18.634 1.00 0.00 1 GLY A CA 5
ATOM 6671 C C . GLY A 1 1 ? -14.184 10.035 -17.569 1.00 0.00 1 GLY A C 5
ATOM 6672 O O . GLY A 1 1 ? -14.510 9.861 -16.395 1.00 0.00 1 GLY A O 5
ATOM 6676 N N . SER A 1 2 ? -12.920 10.020 -17.980 1.00 0.00 2 SER A N 5
ATOM 6677 C CA . SER A 1 2 ? -11.818 9.788 -17.053 1.00 0.00 2 SER A CA 5
ATOM 6678 C C . SER A 1 2 ? -10.945 11.033 -16.926 1.00 0.00 2 SER A C 5
ATOM 6679 O O . SER A 1 2 ? -9.717 10.944 -16.918 1.00 0.00 2 SER A O 5
ATOM 6687 N N . SER A 1 3 ? -11.588 12.192 -16.828 1.00 0.00 3 SER A N 5
ATOM 6688 C CA . SER A 1 3 ? -10.871 13.456 -16.705 1.00 0.00 3 SER A CA 5
ATOM 6689 C C . SER A 1 3 ? -11.656 14.445 -15.850 1.00 0.00 3 SER A C 5
ATOM 6690 O O . SER A 1 3 ? -12.830 14.230 -15.551 1.00 0.00 3 SER A O 5
ATOM 6698 N N . GLY A 1 4 ? -10.998 15.532 -15.459 1.00 0.00 4 GLY A N 5
ATOM 6699 C CA . GLY A 1 4 ? -11.648 16.539 -14.641 1.00 0.00 4 GLY A CA 5
ATOM 6700 C C . GLY A 1 4 ? -10.798 17.782 -14.467 1.00 0.00 4 GLY A C 5
ATOM 6701 O O . GLY A 1 4 ? -9.710 17.723 -13.896 1.00 0.00 4 GLY A O 5
ATOM 6705 N N . SER A 1 5 ? -11.295 18.912 -14.962 1.00 0.00 5 SER A N 5
ATOM 6706 C CA . SER A 1 5 ? -10.571 20.174 -14.863 1.00 0.00 5 SER A CA 5
ATOM 6707 C C . SER A 1 5 ? -10.748 20.794 -13.480 1.00 0.00 5 SER A C 5
ATOM 6708 O O . SER A 1 5 ? -9.772 21.078 -12.786 1.00 0.00 5 SER A O 5
ATOM 6716 N N . SER A 1 6 ? -12.001 21.002 -13.087 1.00 0.00 6 SER A N 5
ATOM 6717 C CA . SER A 1 6 ? -12.307 21.592 -11.790 1.00 0.00 6 SER A CA 5
ATOM 6718 C C . SER A 1 6 ? -12.983 20.574 -10.876 1.00 0.00 6 SER A C 5
ATOM 6719 O O . SER A 1 6 ? -14.207 20.456 -10.858 1.00 0.00 6 SER A O 5
ATOM 6727 N N . GLY A 1 7 ? -12.173 19.841 -10.117 1.00 0.00 7 GLY A N 5
ATOM 6728 C CA . GLY A 1 7 ? -12.709 18.842 -9.211 1.00 0.00 7 GLY A CA 5
ATOM 6729 C C . GLY A 1 7 ? -11.865 17.585 -9.169 1.00 0.00 7 GLY A C 5
ATOM 6730 O O . GLY A 1 7 ? -12.356 16.488 -9.442 1.00 0.00 7 GLY A O 5
ATOM 6734 N N . LEU A 1 8 ? -10.590 17.741 -8.828 1.00 0.00 8 LEU A N 5
ATOM 6735 C CA . LEU A 1 8 ? -9.674 16.608 -8.753 1.00 0.00 8 LEU A CA 5
ATOM 6736 C C . LEU A 1 8 ? -9.668 16.004 -7.352 1.00 0.00 8 LEU A C 5
ATOM 6737 O O . LEU A 1 8 ? -9.906 14.809 -7.180 1.00 0.00 8 LEU A O 5
ATOM 6753 N N . ALA A 1 9 ? -9.396 16.839 -6.355 1.00 0.00 9 ALA A N 5
ATOM 6754 C CA . ALA A 1 9 ? -9.364 16.388 -4.969 1.00 0.00 9 ALA A CA 5
ATOM 6755 C C . ALA A 1 9 ? -10.632 15.621 -4.611 1.00 0.00 9 ALA A C 5
ATOM 6756 O O . ALA A 1 9 ? -10.569 14.491 -4.130 1.00 0.00 9 ALA A O 5
ATOM 6763 N N . GLU A 1 10 ? -11.782 16.244 -4.850 1.00 0.00 10 GLU A N 5
ATOM 6764 C CA . GLU A 1 10 ? -13.065 15.619 -4.551 1.00 0.00 10 GLU A CA 5
ATOM 6765 C C . GLU A 1 10 ? -13.018 14.119 -4.828 1.00 0.00 10 GLU A C 5
ATOM 6766 O O . GLU A 1 10 ? -13.571 13.319 -4.073 1.00 0.00 10 GLU A O 5
ATOM 6778 N N . LEU A 1 11 ? -12.354 13.746 -5.917 1.00 0.00 11 LEU A N 5
ATOM 6779 C CA . LEU A 1 11 ? -12.233 12.343 -6.296 1.00 0.00 11 LEU A CA 5
ATOM 6780 C C . LEU A 1 11 ? -11.228 11.622 -5.403 1.00 0.00 11 LEU A C 5
ATOM 6781 O O . LEU A 1 11 ? -11.478 10.508 -4.941 1.00 0.00 11 LEU A O 5
ATOM 6797 N N . PHE A 1 12 ? -10.090 12.265 -5.163 1.00 0.00 12 PHE A N 5
ATOM 6798 C CA . PHE A 1 12 ? -9.047 11.686 -4.325 1.00 0.00 12 PHE A CA 5
ATOM 6799 C C . PHE A 1 12 ? -9.622 11.206 -2.995 1.00 0.00 12 PHE A C 5
ATOM 6800 O O . PHE A 1 12 ? -9.118 10.256 -2.397 1.00 0.00 12 PHE A O 5
ATOM 6817 N N . GLU A 1 13 ? -10.679 11.871 -2.540 1.00 0.00 13 GLU A N 5
ATOM 6818 C CA . GLU A 1 13 ? -11.321 11.513 -1.280 1.00 0.00 13 GLU A CA 5
ATOM 6819 C C . GLU A 1 13 ? -12.163 10.250 -1.439 1.00 0.00 13 GLU A C 5
ATOM 6820 O O . GLU A 1 13 ? -12.047 9.310 -0.652 1.00 0.00 13 GLU A O 5
ATOM 6832 N N . LYS A 1 14 ? -13.011 10.236 -2.461 1.00 0.00 14 LYS A N 5
ATOM 6833 C CA . LYS A 1 14 ? -13.873 9.090 -2.725 1.00 0.00 14 LYS A CA 5
ATOM 6834 C C . LYS A 1 14 ? -13.046 7.843 -3.021 1.00 0.00 14 LYS A C 5
ATOM 6835 O O . LYS A 1 14 ? -13.175 6.825 -2.342 1.00 0.00 14 LYS A O 5
ATOM 6854 N N . ALA A 1 15 ? -12.195 7.931 -4.039 1.00 0.00 15 ALA A N 5
ATOM 6855 C CA . ALA A 1 15 ? -11.344 6.812 -4.422 1.00 0.00 15 ALA A CA 5
ATOM 6856 C C . ALA A 1 15 ? -10.739 6.137 -3.195 1.00 0.00 15 ALA A C 5
ATOM 6857 O O . ALA A 1 15 ? -10.830 4.921 -3.036 1.00 0.00 15 ALA A O 5
ATOM 6864 N N . ALA A 1 16 ? -10.120 6.936 -2.332 1.00 0.00 16 ALA A N 5
ATOM 6865 C CA . ALA A 1 16 ? -9.501 6.415 -1.119 1.00 0.00 16 ALA A CA 5
ATOM 6866 C C . ALA A 1 16 ? -10.421 5.425 -0.414 1.00 0.00 16 ALA A C 5
ATOM 6867 O O . ALA A 1 16 ? -9.989 4.352 0.005 1.00 0.00 16 ALA A O 5
ATOM 6874 N N . ALA A 1 17 ? -11.692 5.792 -0.288 1.00 0.00 17 ALA A N 5
ATOM 6875 C CA . ALA A 1 17 ? -12.674 4.934 0.365 1.00 0.00 17 ALA A CA 5
ATOM 6876 C C . ALA A 1 17 ? -12.848 3.623 -0.393 1.00 0.00 17 ALA A C 5
ATOM 6877 O O . ALA A 1 17 ? -13.091 2.575 0.206 1.00 0.00 17 ALA A O 5
ATOM 6884 N N . HIS A 1 18 ? -12.722 3.688 -1.715 1.00 0.00 18 HIS A N 5
ATOM 6885 C CA . HIS A 1 18 ? -12.866 2.505 -2.556 1.00 0.00 18 HIS A CA 5
ATOM 6886 C C . HIS A 1 18 ? -11.673 1.569 -2.385 1.00 0.00 18 HIS A C 5
ATOM 6887 O O . HIS A 1 18 ? -11.813 0.347 -2.460 1.00 0.00 18 HIS A O 5
ATOM 6902 N N . LEU A 1 19 ? -10.500 2.149 -2.155 1.00 0.00 19 LEU A N 5
ATOM 6903 C CA . LEU A 1 19 ? -9.282 1.367 -1.973 1.00 0.00 19 LEU A CA 5
ATOM 6904 C C . LEU A 1 19 ? -9.536 0.164 -1.070 1.00 0.00 19 LEU A C 5
ATOM 6905 O O . LEU A 1 19 ? -9.250 -0.974 -1.441 1.00 0.00 19 LEU A O 5
ATOM 6921 N N . GLN A 1 20 ? -10.077 0.426 0.116 1.00 0.00 20 GLN A N 5
ATOM 6922 C CA . GLN A 1 20 ? -10.371 -0.636 1.071 1.00 0.00 20 GLN A CA 5
ATOM 6923 C C . GLN A 1 20 ? -11.202 -1.738 0.422 1.00 0.00 20 GLN A C 5
ATOM 6924 O O . GLN A 1 20 ? -11.088 -2.909 0.782 1.00 0.00 20 GLN A O 5
ATOM 6938 N N . GLY A 1 21 ? -12.039 -1.354 -0.537 1.00 0.00 21 GLY A N 5
ATOM 6939 C CA . GLY A 1 21 ? -12.877 -2.322 -1.221 1.00 0.00 21 GLY A CA 5
ATOM 6940 C C . GLY A 1 21 ? -12.164 -2.990 -2.380 1.00 0.00 21 GLY A C 5
ATOM 6941 O O . GLY A 1 21 ? -12.639 -3.993 -2.915 1.00 0.00 21 GLY A O 5
ATOM 6945 N N . LEU A 1 22 ? -11.022 -2.434 -2.770 1.00 0.00 22 LEU A N 5
ATOM 6946 C CA . LEU A 1 22 ? -10.243 -2.982 -3.875 1.00 0.00 22 LEU A CA 5
ATOM 6947 C C . LEU A 1 22 ? -8.958 -3.628 -3.367 1.00 0.00 22 LEU A C 5
ATOM 6948 O O . LEU A 1 22 ? -8.030 -3.877 -4.137 1.00 0.00 22 LEU A O 5
ATOM 6964 N N . ILE A 1 23 ? -8.913 -3.900 -2.067 1.00 0.00 23 ILE A N 5
ATOM 6965 C CA . ILE A 1 23 ? -7.743 -4.521 -1.457 1.00 0.00 23 ILE A CA 5
ATOM 6966 C C . ILE A 1 23 ? -7.543 -5.942 -1.974 1.00 0.00 23 ILE A C 5
ATOM 6967 O O . ILE A 1 23 ? -6.414 -6.418 -2.086 1.00 0.00 23 ILE A O 5
ATOM 6983 N N . GLN A 1 24 ? -8.647 -6.612 -2.287 1.00 0.00 24 GLN A N 5
ATOM 6984 C CA . GLN A 1 24 ? -8.592 -7.979 -2.794 1.00 0.00 24 GLN A CA 5
ATOM 6985 C C . GLN A 1 24 ? -8.128 -8.003 -4.246 1.00 0.00 24 GLN A C 5
ATOM 6986 O O . GLN A 1 24 ? -7.706 -9.041 -4.757 1.00 0.00 24 GLN A O 5
ATOM 7000 N N . VAL A 1 25 ? -8.209 -6.853 -4.907 1.00 0.00 25 VAL A N 5
ATOM 7001 C CA . VAL A 1 25 ? -7.796 -6.742 -6.301 1.00 0.00 25 VAL A CA 5
ATOM 7002 C C . VAL A 1 25 ? -6.489 -5.967 -6.428 1.00 0.00 25 VAL A C 5
ATOM 7003 O O . VAL A 1 25 ? -5.856 -5.966 -7.483 1.00 0.00 25 VAL A O 5
ATOM 7016 N N . ALA A 1 26 ? -6.091 -5.309 -5.344 1.00 0.00 26 ALA A N 5
ATOM 7017 C CA . ALA A 1 26 ? -4.857 -4.532 -5.333 1.00 0.00 26 ALA A CA 5
ATOM 7018 C C . ALA A 1 26 ? -3.696 -5.355 -4.785 1.00 0.00 26 ALA A C 5
ATOM 7019 O O . ALA A 1 26 ? -3.750 -5.851 -3.660 1.00 0.00 26 ALA A O 5
ATOM 7026 N N . SER A 1 27 ? -2.645 -5.495 -5.587 1.00 0.00 27 SER A N 5
ATOM 7027 C CA . SER A 1 27 ? -1.472 -6.261 -5.184 1.00 0.00 27 SER A CA 5
ATOM 7028 C C . SER A 1 27 ? -0.657 -5.499 -4.144 1.00 0.00 27 SER A C 5
ATOM 7029 O O . SER A 1 27 ? -0.674 -4.269 -4.106 1.00 0.00 27 SER A O 5
ATOM 7037 N N . ARG A 1 28 ? 0.056 -6.240 -3.301 1.00 0.00 28 ARG A N 5
ATOM 7038 C CA . ARG A 1 28 ? 0.877 -5.635 -2.259 1.00 0.00 28 ARG A CA 5
ATOM 7039 C C . ARG A 1 28 ? 1.490 -4.324 -2.742 1.00 0.00 28 ARG A C 5
ATOM 7040 O O . ARG A 1 28 ? 1.372 -3.293 -2.082 1.00 0.00 28 ARG A O 5
ATOM 7061 N N . GLU A 1 29 ? 2.146 -4.374 -3.898 1.00 0.00 29 GLU A N 5
ATOM 7062 C CA . GLU A 1 29 ? 2.779 -3.191 -4.468 1.00 0.00 29 GLU A CA 5
ATOM 7063 C C . GLU A 1 29 ? 1.752 -2.088 -4.710 1.00 0.00 29 GLU A C 5
ATOM 7064 O O . GLU A 1 29 ? 1.967 -0.935 -4.338 1.00 0.00 29 GLU A O 5
ATOM 7076 N N . GLN A 1 30 ? 0.638 -2.452 -5.336 1.00 0.00 30 GLN A N 5
ATOM 7077 C CA . GLN A 1 30 ? -0.421 -1.494 -5.629 1.00 0.00 30 GLN A CA 5
ATOM 7078 C C . GLN A 1 30 ? -0.792 -0.695 -4.384 1.00 0.00 30 GLN A C 5
ATOM 7079 O O . GLN A 1 30 ? -0.945 0.526 -4.440 1.00 0.00 30 GLN A O 5
ATOM 7093 N N . LEU A 1 31 ? -0.937 -1.391 -3.262 1.00 0.00 31 LEU A N 5
ATOM 7094 C CA . LEU A 1 31 ? -1.290 -0.746 -2.002 1.00 0.00 31 LEU A CA 5
ATOM 7095 C C . LEU A 1 31 ? -0.340 0.407 -1.695 1.00 0.00 31 LEU A C 5
ATOM 7096 O O . LEU A 1 31 ? -0.774 1.532 -1.441 1.00 0.00 31 LEU A O 5
ATOM 7112 N N . LEU A 1 32 ? 0.957 0.121 -1.721 1.00 0.00 32 LEU A N 5
ATOM 7113 C CA . LEU A 1 32 ? 1.969 1.135 -1.448 1.00 0.00 32 LEU A CA 5
ATOM 7114 C C . LEU A 1 32 ? 1.927 2.243 -2.495 1.00 0.00 32 LEU A C 5
ATOM 7115 O O . LEU A 1 32 ? 2.021 3.426 -2.167 1.00 0.00 32 LEU A O 5
ATOM 7131 N N . TYR A 1 33 ? 1.784 1.852 -3.757 1.00 0.00 33 TYR A N 5
ATOM 7132 C CA . TYR A 1 33 ? 1.729 2.812 -4.853 1.00 0.00 33 TYR A CA 5
ATOM 7133 C C . TYR A 1 33 ? 0.796 3.971 -4.516 1.00 0.00 33 TYR A C 5
ATOM 7134 O O . TYR A 1 33 ? 1.073 5.124 -4.849 1.00 0.00 33 TYR A O 5
ATOM 7152 N N . LEU A 1 34 ? -0.311 3.657 -3.852 1.00 0.00 34 LEU A N 5
ATOM 7153 C CA . LEU A 1 34 ? -1.286 4.672 -3.468 1.00 0.00 34 LEU A CA 5
ATOM 7154 C C . LEU A 1 34 ? -0.875 5.358 -2.169 1.00 0.00 34 LEU A C 5
ATOM 7155 O O . LEU A 1 34 ? -1.242 6.506 -1.919 1.00 0.00 34 LEU A O 5
ATOM 7171 N N . TYR A 1 35 ? -0.111 4.647 -1.347 1.00 0.00 35 TYR A N 5
ATOM 7172 C CA . TYR A 1 35 ? 0.350 5.188 -0.073 1.00 0.00 35 TYR A CA 5
ATOM 7173 C C . TYR A 1 35 ? 1.338 6.329 -0.291 1.00 0.00 35 TYR A C 5
ATOM 7174 O O . TYR A 1 35 ? 1.206 7.400 0.300 1.00 0.00 35 TYR A O 5
ATOM 7192 N N . ALA A 1 36 ? 2.328 6.091 -1.146 1.00 0.00 36 ALA A N 5
ATOM 7193 C CA . ALA A 1 36 ? 3.338 7.099 -1.445 1.00 0.00 36 ALA A CA 5
ATOM 7194 C C . ALA A 1 36 ? 2.692 8.419 -1.853 1.00 0.00 36 ALA A C 5
ATOM 7195 O O . ALA A 1 36 ? 2.857 9.435 -1.178 1.00 0.00 36 ALA A O 5
ATOM 7202 N N . ARG A 1 37 ? 1.957 8.396 -2.960 1.00 0.00 37 ARG A N 5
ATOM 7203 C CA . ARG A 1 37 ? 1.288 9.592 -3.458 1.00 0.00 37 ARG A CA 5
ATOM 7204 C C . ARG A 1 37 ? 0.408 10.212 -2.377 1.00 0.00 37 ARG A C 5
ATOM 7205 O O . ARG A 1 37 ? 0.536 11.395 -2.061 1.00 0.00 37 ARG A O 5
ATOM 7226 N N . TYR A 1 38 ? -0.486 9.406 -1.815 1.00 0.00 38 TYR A N 5
ATOM 7227 C CA . TYR A 1 38 ? -1.390 9.876 -0.772 1.00 0.00 38 TYR A CA 5
ATOM 7228 C C . TYR A 1 38 ? -0.626 10.632 0.311 1.00 0.00 38 TYR A C 5
ATOM 7229 O O . TYR A 1 38 ? -1.115 11.622 0.857 1.00 0.00 38 TYR A O 5
ATOM 7247 N N . LYS A 1 39 ? 0.578 10.160 0.616 1.00 0.00 39 LYS A N 5
ATOM 7248 C CA . LYS A 1 39 ? 1.413 10.790 1.632 1.00 0.00 39 LYS A CA 5
ATOM 7249 C C . LYS A 1 39 ? 2.068 12.055 1.088 1.00 0.00 39 LYS A C 5
ATOM 7250 O O . LYS A 1 39 ? 2.479 12.928 1.852 1.00 0.00 39 LYS A O 5
ATOM 7269 N N . GLN A 1 40 ? 2.161 12.147 -0.234 1.00 0.00 40 GLN A N 5
ATOM 7270 C CA . GLN A 1 40 ? 2.766 13.307 -0.879 1.00 0.00 40 GLN A CA 5
ATOM 7271 C C . GLN A 1 40 ? 1.756 14.442 -1.017 1.00 0.00 40 GLN A C 5
ATOM 7272 O O . GLN A 1 40 ? 2.109 15.617 -0.920 1.00 0.00 40 GLN A O 5
ATOM 7286 N N . VAL A 1 41 ? 0.497 14.082 -1.245 1.00 0.00 41 VAL A N 5
ATOM 7287 C CA . VAL A 1 41 ? -0.565 15.069 -1.397 1.00 0.00 41 VAL A CA 5
ATOM 7288 C C . VAL A 1 41 ? -1.009 15.611 -0.042 1.00 0.00 41 VAL A C 5
ATOM 7289 O O . VAL A 1 41 ? -1.524 16.725 0.055 1.00 0.00 41 VAL A O 5
ATOM 7302 N N . LYS A 1 42 ? -0.806 14.815 1.002 1.00 0.00 42 LYS A N 5
ATOM 7303 C CA . LYS A 1 42 ? -1.183 15.214 2.353 1.00 0.00 42 LYS A CA 5
ATOM 7304 C C . LYS A 1 42 ? -0.028 15.920 3.055 1.00 0.00 42 LYS A C 5
ATOM 7305 O O . LYS A 1 42 ? -0.218 16.945 3.708 1.00 0.00 42 LYS A O 5
ATOM 7324 N N . VAL A 1 43 ? 1.172 15.365 2.914 1.00 0.00 43 VAL A N 5
ATOM 7325 C CA . VAL A 1 43 ? 2.359 15.943 3.532 1.00 0.00 43 VAL A CA 5
ATOM 7326 C C . VAL A 1 43 ? 3.153 16.771 2.528 1.00 0.00 43 VAL A C 5
ATOM 7327 O O . VAL A 1 43 ? 3.254 17.991 2.656 1.00 0.00 43 VAL A O 5
ATOM 7340 N N . GLY A 1 44 ? 3.716 16.100 1.528 1.00 0.00 44 GLY A N 5
ATOM 7341 C CA . GLY A 1 44 ? 4.494 16.790 0.516 1.00 0.00 44 GLY A CA 5
ATOM 7342 C C . GLY A 1 44 ? 5.938 16.331 0.482 1.00 0.00 44 GLY A C 5
ATOM 7343 O O . GLY A 1 44 ? 6.219 15.137 0.570 1.00 0.00 44 GLY A O 5
ATOM 7347 N N . ASN A 1 45 ? 6.857 17.283 0.353 1.00 0.00 45 ASN A N 5
ATOM 7348 C CA . ASN A 1 45 ? 8.281 16.970 0.306 1.00 0.00 45 ASN A CA 5
ATOM 7349 C C . ASN A 1 45 ? 8.695 16.137 1.515 1.00 0.00 45 ASN A C 5
ATOM 7350 O O . ASN A 1 45 ? 8.756 16.640 2.637 1.00 0.00 45 ASN A O 5
ATOM 7361 N N . CYS A 1 46 ? 8.980 14.861 1.278 1.00 0.00 46 CYS A N 5
ATOM 7362 C CA . CYS A 1 46 ? 9.388 13.957 2.347 1.00 0.00 46 CYS A CA 5
ATOM 7363 C C . CYS A 1 46 ? 10.257 14.683 3.370 1.00 0.00 46 CYS A C 5
ATOM 7364 O O . CYS A 1 46 ? 11.419 14.990 3.105 1.00 0.00 46 CYS A O 5
ATOM 7372 N N . ASN A 1 47 ? 9.685 14.955 4.538 1.00 0.00 47 ASN A N 5
ATOM 7373 C CA . ASN A 1 47 ? 10.406 15.647 5.600 1.00 0.00 47 ASN A CA 5
ATOM 7374 C C . ASN A 1 47 ? 10.650 14.719 6.786 1.00 0.00 47 ASN A C 5
ATOM 7375 O O . ASN A 1 47 ? 10.632 15.149 7.940 1.00 0.00 47 ASN A O 5
ATOM 7386 N N . THR A 1 48 ? 10.879 13.442 6.494 1.00 0.00 48 THR A N 5
ATOM 7387 C CA . THR A 1 48 ? 11.126 12.452 7.535 1.00 0.00 48 THR A CA 5
ATOM 7388 C C . THR A 1 48 ? 12.457 11.742 7.314 1.00 0.00 48 THR A C 5
ATOM 7389 O O . THR A 1 48 ? 12.911 11.561 6.184 1.00 0.00 48 THR A O 5
ATOM 7400 N N . PRO A 1 49 ? 13.099 11.330 8.417 1.00 0.00 49 PRO A N 5
ATOM 7401 C CA . PRO A 1 49 ? 14.387 10.632 8.369 1.00 0.00 49 PRO A CA 5
ATOM 7402 C C . PRO A 1 49 ? 14.262 9.224 7.797 1.00 0.00 49 PRO A C 5
ATOM 7403 O O . PRO A 1 49 ? 13.232 8.567 7.954 1.00 0.00 49 PRO A O 5
ATOM 7414 N N . LYS A 1 50 ? 15.317 8.765 7.132 1.00 0.00 50 LYS A N 5
ATOM 7415 C CA . LYS A 1 50 ? 15.327 7.434 6.537 1.00 0.00 50 LYS A CA 5
ATOM 7416 C C . LYS A 1 50 ? 15.091 6.362 7.596 1.00 0.00 50 LYS A C 5
ATOM 7417 O O . LYS A 1 50 ? 15.637 6.414 8.699 1.00 0.00 50 LYS A O 5
ATOM 7436 N N . PRO A 1 51 ? 14.259 5.366 7.257 1.00 0.00 51 PRO A N 5
ATOM 7437 C CA . PRO A 1 51 ? 13.934 4.262 8.165 1.00 0.00 51 PRO A CA 5
ATOM 7438 C C . PRO A 1 51 ? 15.119 3.328 8.390 1.00 0.00 51 PRO A C 5
ATOM 7439 O O . PRO A 1 51 ? 16.212 3.562 7.875 1.00 0.00 51 PRO A O 5
ATOM 7450 N N . SER A 1 52 ? 14.894 2.270 9.161 1.00 0.00 52 SER A N 5
ATOM 7451 C CA . SER A 1 52 ? 15.944 1.302 9.457 1.00 0.00 52 SER A CA 5
ATOM 7452 C C . SER A 1 52 ? 16.036 0.248 8.358 1.00 0.00 52 SER A C 5
ATOM 7453 O O . SER A 1 52 ? 15.101 0.063 7.579 1.00 0.00 52 SER A O 5
ATOM 7461 N N . PHE A 1 53 ? 17.170 -0.442 8.303 1.00 0.00 53 PHE A N 5
ATOM 7462 C CA . PHE A 1 53 ? 17.387 -1.478 7.300 1.00 0.00 53 PHE A CA 5
ATOM 7463 C C . PHE A 1 53 ? 16.473 -2.675 7.547 1.00 0.00 53 PHE A C 5
ATOM 7464 O O . PHE A 1 53 ? 15.952 -3.277 6.608 1.00 0.00 53 PHE A O 5
ATOM 7481 N N . PHE A 1 54 ? 16.283 -3.014 8.818 1.00 0.00 54 PHE A N 5
ATOM 7482 C CA . PHE A 1 54 ? 15.434 -4.139 9.190 1.00 0.00 54 PHE A CA 5
ATOM 7483 C C . PHE A 1 54 ? 13.961 -3.800 8.984 1.00 0.00 54 PHE A C 5
ATOM 7484 O O . PHE A 1 54 ? 13.172 -4.644 8.556 1.00 0.00 54 PHE A O 5
ATOM 7501 N N . ASP A 1 55 ? 13.597 -2.560 9.290 1.00 0.00 55 ASP A N 5
ATOM 7502 C CA . ASP A 1 55 ? 12.219 -2.107 9.138 1.00 0.00 55 ASP A CA 5
ATOM 7503 C C . ASP A 1 55 ? 11.837 -2.013 7.664 1.00 0.00 55 ASP A C 5
ATOM 7504 O O . ASP A 1 55 ? 11.836 -0.929 7.081 1.00 0.00 55 ASP A O 5
ATOM 7513 N N . PHE A 1 56 ? 11.516 -3.156 7.067 1.00 0.00 56 PHE A N 5
ATOM 7514 C CA . PHE A 1 56 ? 11.135 -3.202 5.660 1.00 0.00 56 PHE A CA 5
ATOM 7515 C C . PHE A 1 56 ? 9.810 -2.480 5.431 1.00 0.00 56 PHE A C 5
ATOM 7516 O O . PHE A 1 56 ? 9.726 -1.558 4.621 1.00 0.00 56 PHE A O 5
ATOM 7533 N N . GLU A 1 57 ? 8.777 -2.908 6.151 1.00 0.00 57 GLU A N 5
ATOM 7534 C CA . GLU A 1 57 ? 7.457 -2.303 6.026 1.00 0.00 57 GLU A CA 5
ATOM 7535 C C . GLU A 1 57 ? 7.560 -0.783 5.947 1.00 0.00 57 GLU A C 5
ATOM 7536 O O . GLU A 1 57 ? 6.924 -0.149 5.106 1.00 0.00 57 GLU A O 5
ATOM 7548 N N . GLY A 1 58 ? 8.365 -0.203 6.833 1.00 0.00 58 GLY A N 5
ATOM 7549 C CA . GLY A 1 58 ? 8.537 1.238 6.848 1.00 0.00 58 GLY A CA 5
ATOM 7550 C C . GLY A 1 58 ? 9.541 1.713 5.817 1.00 0.00 58 GLY A C 5
ATOM 7551 O O . GLY A 1 58 ? 9.583 2.896 5.479 1.00 0.00 58 GLY A O 5
ATOM 7555 N N . LYS A 1 59 ? 10.353 0.790 5.315 1.00 0.00 59 LYS A N 5
ATOM 7556 C CA . LYS A 1 59 ? 11.363 1.120 4.316 1.00 0.00 59 LYS A CA 5
ATOM 7557 C C . LYS A 1 59 ? 10.715 1.447 2.975 1.00 0.00 59 LYS A C 5
ATOM 7558 O O . LYS A 1 59 ? 10.834 2.565 2.475 1.00 0.00 59 LYS A O 5
ATOM 7577 N N . GLN A 1 60 ? 10.029 0.464 2.399 1.00 0.00 60 GLN A N 5
ATOM 7578 C CA . GLN A 1 60 ? 9.361 0.650 1.116 1.00 0.00 60 GLN A CA 5
ATOM 7579 C C . GLN A 1 60 ? 8.486 1.898 1.133 1.00 0.00 60 GLN A C 5
ATOM 7580 O O . GLN A 1 60 ? 8.502 2.695 0.194 1.00 0.00 60 GLN A O 5
ATOM 7594 N N . LYS A 1 61 ? 7.720 2.063 2.207 1.00 0.00 61 LYS A N 5
ATOM 7595 C CA . LYS A 1 61 ? 6.838 3.215 2.348 1.00 0.00 61 LYS A CA 5
ATOM 7596 C C . LYS A 1 61 ? 7.621 4.519 2.230 1.00 0.00 61 LYS A C 5
ATOM 7597 O O . LYS A 1 61 ? 7.389 5.312 1.318 1.00 0.00 61 LYS A O 5
ATOM 7616 N N . TRP A 1 62 ? 8.548 4.732 3.156 1.00 0.00 62 TRP A N 5
ATOM 7617 C CA . TRP A 1 62 ? 9.366 5.939 3.155 1.00 0.00 62 TRP A CA 5
ATOM 7618 C C . TRP A 1 62 ? 9.992 6.171 1.784 1.00 0.00 62 TRP A C 5
ATOM 7619 O O . TRP A 1 62 ? 10.043 7.300 1.299 1.00 0.00 62 TRP A O 5
ATOM 7640 N N . GLU A 1 63 ? 10.466 5.094 1.164 1.00 0.00 63 GLU A N 5
ATOM 7641 C CA . GLU A 1 63 ? 11.088 5.183 -0.151 1.00 0.00 63 GLU A CA 5
ATOM 7642 C C . GLU A 1 63 ? 10.099 5.709 -1.187 1.00 0.00 63 GLU A C 5
ATOM 7643 O O . GLU A 1 63 ? 10.214 6.843 -1.651 1.00 0.00 63 GLU A O 5
ATOM 7655 N N . ALA A 1 64 ? 9.127 4.875 -1.545 1.00 0.00 64 ALA A N 5
ATOM 7656 C CA . ALA A 1 64 ? 8.117 5.256 -2.524 1.00 0.00 64 ALA A CA 5
ATOM 7657 C C . ALA A 1 64 ? 7.750 6.730 -2.390 1.00 0.00 64 ALA A C 5
ATOM 7658 O O . ALA A 1 64 ? 7.761 7.474 -3.371 1.00 0.00 64 ALA A O 5
ATOM 7665 N N . TRP A 1 65 ? 7.424 7.144 -1.171 1.00 0.00 65 TRP A N 5
ATOM 7666 C CA . TRP A 1 65 ? 7.053 8.530 -0.910 1.00 0.00 65 TRP A CA 5
ATOM 7667 C C . TRP A 1 65 ? 8.267 9.447 -1.009 1.00 0.00 65 TRP A C 5
ATOM 7668 O O . TRP A 1 65 ? 8.156 10.596 -1.437 1.00 0.00 65 TRP A O 5
ATOM 7689 N N . LYS A 1 66 ? 9.425 8.933 -0.611 1.00 0.00 66 LYS A N 5
ATOM 7690 C CA . LYS A 1 66 ? 10.661 9.705 -0.656 1.00 0.00 66 LYS A CA 5
ATOM 7691 C C . LYS A 1 66 ? 10.980 10.139 -2.083 1.00 0.00 66 LYS A C 5
ATOM 7692 O O . LYS A 1 66 ? 11.425 11.262 -2.316 1.00 0.00 66 LYS A O 5
ATOM 7711 N N . ALA A 1 67 ? 10.747 9.242 -3.035 1.00 0.00 67 ALA A N 5
ATOM 7712 C CA . ALA A 1 67 ? 11.006 9.534 -4.440 1.00 0.00 67 ALA A CA 5
ATOM 7713 C C . ALA A 1 67 ? 10.172 10.718 -4.917 1.00 0.00 67 ALA A C 5
ATOM 7714 O O . ALA A 1 67 ? 10.534 11.398 -5.878 1.00 0.00 67 ALA A O 5
ATOM 7721 N N . LEU A 1 68 ? 9.054 10.958 -4.242 1.00 0.00 68 LEU A N 5
ATOM 7722 C CA . LEU A 1 68 ? 8.167 12.061 -4.597 1.00 0.00 68 LEU A CA 5
ATOM 7723 C C . LEU A 1 68 ? 8.547 13.331 -3.842 1.00 0.00 68 LEU A C 5
ATOM 7724 O O . LEU A 1 68 ? 7.700 13.972 -3.221 1.00 0.00 68 LEU A O 5
ATOM 7740 N N . GLY A 1 69 ? 9.826 13.689 -3.902 1.00 0.00 69 GLY A N 5
ATOM 7741 C CA . GLY A 1 69 ? 10.295 14.882 -3.222 1.00 0.00 69 GLY A CA 5
ATOM 7742 C C . GLY A 1 69 ? 9.877 16.155 -3.929 1.00 0.00 69 GLY A C 5
ATOM 7743 O O . GLY A 1 69 ? 9.341 17.072 -3.306 1.00 0.00 69 GLY A O 5
ATOM 7747 N N . ASP A 1 70 ? 10.123 16.214 -5.233 1.00 0.00 70 ASP A N 5
ATOM 7748 C CA . ASP A 1 70 ? 9.769 17.385 -6.027 1.00 0.00 70 ASP A CA 5
ATOM 7749 C C . ASP A 1 70 ? 8.474 17.148 -6.798 1.00 0.00 70 ASP A C 5
ATOM 7750 O O . ASP A 1 70 ? 8.209 17.806 -7.804 1.00 0.00 70 ASP A O 5
ATOM 7759 N N . SER A 1 71 ? 7.671 16.202 -6.320 1.00 0.00 71 SER A N 5
ATOM 7760 C CA . SER A 1 71 ? 6.406 15.875 -6.967 1.00 0.00 71 SER A CA 5
ATOM 7761 C C . SER A 1 71 ? 5.320 16.871 -6.572 1.00 0.00 71 SER A C 5
ATOM 7762 O O . SER A 1 71 ? 5.558 17.785 -5.783 1.00 0.00 71 SER A O 5
ATOM 7770 N N . SER A 1 72 ? 4.127 16.687 -7.128 1.00 0.00 72 SER A N 5
ATOM 7771 C CA . SER A 1 72 ? 3.004 17.571 -6.838 1.00 0.00 72 SER A CA 5
ATOM 7772 C C . SER A 1 72 ? 1.819 16.782 -6.288 1.00 0.00 72 SER A C 5
ATOM 7773 O O . SER A 1 72 ? 1.688 15.577 -6.506 1.00 0.00 72 SER A O 5
ATOM 7781 N N . PRO A 1 73 ? 0.935 17.477 -5.558 1.00 0.00 73 PRO A N 5
ATOM 7782 C CA . PRO A 1 73 ? -0.255 16.863 -4.961 1.00 0.00 73 PRO A CA 5
ATOM 7783 C C . PRO A 1 73 ? -1.288 16.463 -6.009 1.00 0.00 73 PRO A C 5
ATOM 7784 O O . PRO A 1 73 ? -1.769 15.329 -6.019 1.00 0.00 73 PRO A O 5
ATOM 7795 N N . SER A 1 74 ? -1.625 17.399 -6.890 1.00 0.00 74 SER A N 5
ATOM 7796 C CA . SER A 1 74 ? -2.603 17.144 -7.941 1.00 0.00 74 SER A CA 5
ATOM 7797 C C . SER A 1 74 ? -2.115 16.049 -8.884 1.00 0.00 74 SER A C 5
ATOM 7798 O O . SER A 1 74 ? -2.910 15.279 -9.421 1.00 0.00 74 SER A O 5
ATOM 7806 N N . GLN A 1 75 ? -0.802 15.986 -9.078 1.00 0.00 75 GLN A N 5
ATOM 7807 C CA . GLN A 1 75 ? -0.207 14.986 -9.957 1.00 0.00 75 GLN A CA 5
ATOM 7808 C C . GLN A 1 75 ? -0.187 13.616 -9.286 1.00 0.00 75 GLN A C 5
ATOM 7809 O O . GLN A 1 75 ? -0.072 12.589 -9.954 1.00 0.00 75 GLN A O 5
ATOM 7823 N N . ALA A 1 76 ? -0.299 13.609 -7.962 1.00 0.00 76 ALA A N 5
ATOM 7824 C CA . ALA A 1 76 ? -0.295 12.365 -7.202 1.00 0.00 76 ALA A CA 5
ATOM 7825 C C . ALA A 1 76 ? -1.696 11.769 -7.118 1.00 0.00 76 ALA A C 5
ATOM 7826 O O . ALA A 1 76 ? -1.858 10.570 -6.896 1.00 0.00 76 ALA A O 5
ATOM 7833 N N . MET A 1 77 ? -2.706 12.615 -7.296 1.00 0.00 77 MET A N 5
ATOM 7834 C CA . MET A 1 77 ? -4.094 12.170 -7.240 1.00 0.00 77 MET A CA 5
ATOM 7835 C C . MET A 1 77 ? -4.508 11.518 -8.555 1.00 0.00 77 MET A C 5
ATOM 7836 O O . MET A 1 77 ? -5.128 10.455 -8.562 1.00 0.00 77 MET A O 5
ATOM 7850 N N . GLN A 1 78 ? -4.162 12.161 -9.665 1.00 0.00 78 GLN A N 5
ATOM 7851 C CA . GLN A 1 78 ? -4.500 11.643 -10.985 1.00 0.00 78 GLN A CA 5
ATOM 7852 C C . GLN A 1 78 ? -4.154 10.161 -11.093 1.00 0.00 78 GLN A C 5
ATOM 7853 O O . GLN A 1 78 ? -4.967 9.357 -11.547 1.00 0.00 78 GLN A O 5
ATOM 7867 N N . GLU A 1 79 ? -2.943 9.810 -10.674 1.00 0.00 79 GLU A N 5
ATOM 7868 C CA . GLU A 1 79 ? -2.490 8.425 -10.725 1.00 0.00 79 GLU A CA 5
ATOM 7869 C C . GLU A 1 79 ? -3.123 7.603 -9.605 1.00 0.00 79 GLU A C 5
ATOM 7870 O O . GLU A 1 79 ? -3.605 6.493 -9.832 1.00 0.00 79 GLU A O 5
ATOM 7882 N N . TYR A 1 80 ? -3.117 8.156 -8.398 1.00 0.00 80 TYR A N 5
ATOM 7883 C CA . TYR A 1 80 ? -3.687 7.475 -7.242 1.00 0.00 80 TYR A CA 5
ATOM 7884 C C . TYR A 1 80 ? -5.114 7.017 -7.529 1.00 0.00 80 TYR A C 5
ATOM 7885 O O . TYR A 1 80 ? -5.561 5.987 -7.023 1.00 0.00 80 TYR A O 5
ATOM 7903 N N . ILE A 1 81 ? -5.823 7.790 -8.344 1.00 0.00 81 ILE A N 5
ATOM 7904 C CA . ILE A 1 81 ? -7.199 7.465 -8.700 1.00 0.00 81 ILE A CA 5
ATOM 7905 C C . ILE A 1 81 ? -7.247 6.482 -9.866 1.00 0.00 81 ILE A C 5
ATOM 7906 O O . ILE A 1 81 ? -7.702 5.348 -9.716 1.00 0.00 81 ILE A O 5
ATOM 7922 N N . ALA A 1 82 ? -6.773 6.925 -11.026 1.00 0.00 82 ALA A N 5
ATOM 7923 C CA . ALA A 1 82 ? -6.758 6.083 -12.216 1.00 0.00 82 ALA A CA 5
ATOM 7924 C C . ALA A 1 82 ? -6.551 4.618 -11.849 1.00 0.00 82 ALA A C 5
ATOM 7925 O O . ALA A 1 82 ? -7.362 3.759 -12.197 1.00 0.00 82 ALA A O 5
ATOM 7932 N N . VAL A 1 83 ? -5.458 4.338 -11.146 1.00 0.00 83 VAL A N 5
ATOM 7933 C CA . VAL A 1 83 ? -5.144 2.975 -10.731 1.00 0.00 83 VAL A CA 5
ATOM 7934 C C . VAL A 1 83 ? -6.386 2.257 -10.216 1.00 0.00 83 VAL A C 5
ATOM 7935 O O . VAL A 1 83 ? -6.757 1.197 -10.719 1.00 0.00 83 VAL A O 5
ATOM 7948 N N . VAL A 1 84 ? -7.025 2.843 -9.208 1.00 0.00 84 VAL A N 5
ATOM 7949 C CA . VAL A 1 84 ? -8.228 2.260 -8.624 1.00 0.00 84 VAL A CA 5
ATOM 7950 C C . VAL A 1 84 ? -9.254 1.925 -9.700 1.00 0.00 84 VAL A C 5
ATOM 7951 O O . VAL A 1 84 ? -10.078 1.026 -9.530 1.00 0.00 84 VAL A O 5
ATOM 7964 N N . LYS A 1 85 ? -9.199 2.654 -10.810 1.00 0.00 85 LYS A N 5
ATOM 7965 C CA . LYS A 1 85 ? -10.123 2.434 -11.917 1.00 0.00 85 LYS A CA 5
ATOM 7966 C C . LYS A 1 85 ? -9.791 1.141 -12.654 1.00 0.00 85 LYS A C 5
ATOM 7967 O O . LYS A 1 85 ? -10.682 0.445 -13.141 1.00 0.00 85 LYS A O 5
ATOM 7986 N N . LYS A 1 86 ? -8.503 0.823 -12.732 1.00 0.00 86 LYS A N 5
ATOM 7987 C CA . LYS A 1 86 ? -8.052 -0.388 -13.407 1.00 0.00 86 LYS A CA 5
ATOM 7988 C C . LYS A 1 86 ? -8.413 -1.629 -12.597 1.00 0.00 86 LYS A C 5
ATOM 7989 O O . LYS A 1 86 ? -8.689 -2.690 -13.158 1.00 0.00 86 LYS A O 5
ATOM 8008 N N . LEU A 1 87 ? -8.411 -1.489 -11.276 1.00 0.00 87 LEU A N 5
ATOM 8009 C CA . LEU A 1 87 ? -8.741 -2.599 -10.388 1.00 0.00 87 LEU A CA 5
ATOM 8010 C C . LEU A 1 87 ? -10.239 -2.883 -10.405 1.00 0.00 87 LEU A C 5
ATOM 8011 O O . LEU A 1 87 ? -10.662 -4.039 -10.401 1.00 0.00 87 LEU A O 5
ATOM 8027 N N . ASP A 1 88 ? -11.037 -1.821 -10.426 1.00 0.00 88 ASP A N 5
ATOM 8028 C CA . ASP A 1 88 ? -12.489 -1.956 -10.447 1.00 0.00 88 ASP A CA 5
ATOM 8029 C C . ASP A 1 88 ? -13.115 -0.951 -11.409 1.00 0.00 88 ASP A C 5
ATOM 8030 O O . ASP A 1 88 ? -13.205 0.243 -11.124 1.00 0.00 88 ASP A O 5
ATOM 8039 N N . PRO A 1 89 ? -13.556 -1.444 -12.576 1.00 0.00 89 PRO A N 5
ATOM 8040 C CA . PRO A 1 89 ? -14.181 -0.605 -13.603 1.00 0.00 89 PRO A CA 5
ATOM 8041 C C . PRO A 1 89 ? -15.557 -0.101 -13.183 1.00 0.00 89 PRO A C 5
ATOM 8042 O O . PRO A 1 89 ? -15.952 1.013 -13.524 1.00 0.00 89 PRO A O 5
ATOM 8053 N N . GLY A 1 90 ? -16.284 -0.930 -12.439 1.00 0.00 90 GLY A N 5
ATOM 8054 C CA . GLY A 1 90 ? -17.609 -0.549 -11.984 1.00 0.00 90 GLY A CA 5
ATOM 8055 C C . GLY A 1 90 ? -17.566 0.448 -10.844 1.00 0.00 90 GLY A C 5
ATOM 8056 O O . GLY A 1 90 ? -18.227 0.262 -9.823 1.00 0.00 90 GLY A O 5
ATOM 8060 N N . TRP A 1 91 ? -16.785 1.509 -11.017 1.00 0.00 91 TRP A N 5
ATOM 8061 C CA . TRP A 1 91 ? -16.658 2.539 -9.992 1.00 0.00 91 TRP A CA 5
ATOM 8062 C C . TRP A 1 91 ? -17.293 3.846 -10.453 1.00 0.00 91 TRP A C 5
ATOM 8063 O O . TRP A 1 91 ? -16.935 4.386 -11.499 1.00 0.00 91 TRP A O 5
ATOM 8084 N N . ASN A 1 92 ? -18.237 4.350 -9.665 1.00 0.00 92 ASN A N 5
ATOM 8085 C CA . ASN A 1 92 ? -18.922 5.595 -9.993 1.00 0.00 92 ASN A CA 5
ATOM 8086 C C . ASN A 1 92 ? -18.854 6.577 -8.827 1.00 0.00 92 ASN A C 5
ATOM 8087 O O . ASN A 1 92 ? -19.675 6.549 -7.910 1.00 0.00 92 ASN A O 5
ATOM 8098 N N . PRO A 1 93 ? -17.851 7.468 -8.862 1.00 0.00 93 PRO A N 5
ATOM 8099 C CA . PRO A 1 93 ? -17.652 8.477 -7.817 1.00 0.00 93 PRO A CA 5
ATOM 8100 C C . PRO A 1 93 ? -18.736 9.549 -7.832 1.00 0.00 93 PRO A C 5
ATOM 8101 O O . PRO A 1 93 ? -19.056 10.135 -6.799 1.00 0.00 93 PRO A O 5
ATOM 8112 N N . GLN A 1 94 ? -19.298 9.800 -9.011 1.00 0.00 94 GLN A N 5
ATOM 8113 C CA . GLN A 1 94 ? -20.346 10.802 -9.159 1.00 0.00 94 GLN A CA 5
ATOM 8114 C C . GLN A 1 94 ? -21.499 10.264 -10.000 1.00 0.00 94 GLN A C 5
ATOM 8115 O O . GLN A 1 94 ? -21.297 9.804 -11.125 1.00 0.00 94 GLN A O 5
ATOM 8129 N N . ILE A 1 95 ? -22.706 10.325 -9.449 1.00 0.00 95 ILE A N 5
ATOM 8130 C CA . ILE A 1 95 ? -23.891 9.844 -10.150 1.00 0.00 95 ILE A CA 5
ATOM 8131 C C . ILE A 1 95 ? -24.838 10.993 -10.479 1.00 0.00 95 ILE A C 5
ATOM 8132 O O . ILE A 1 95 ? -25.129 11.849 -9.645 1.00 0.00 95 ILE A O 5
ATOM 8148 N N . PRO A 1 96 ? -25.333 11.012 -11.726 1.00 0.00 96 PRO A N 5
ATOM 8149 C CA . PRO A 1 96 ? -26.257 12.049 -12.195 1.00 0.00 96 PRO A CA 5
ATOM 8150 C C . PRO A 1 96 ? -27.632 11.936 -11.545 1.00 0.00 96 PRO A C 5
ATOM 8151 O O . PRO A 1 96 ? -28.208 12.934 -11.113 1.00 0.00 96 PRO A O 5
ATOM 8162 N N . GLU A 1 97 ? -28.153 10.714 -11.480 1.00 0.00 97 GLU A N 5
ATOM 8163 C CA . GLU A 1 97 ? -29.461 10.473 -10.883 1.00 0.00 97 GLU A CA 5
ATOM 8164 C C . GLU A 1 97 ? -29.566 11.140 -9.514 1.00 0.00 97 GLU A C 5
ATOM 8165 O O . GLU A 1 97 ? -28.580 11.650 -8.982 1.00 0.00 97 GLU A O 5
ATOM 8177 N N . LYS A 1 98 ? -30.769 11.132 -8.949 1.00 0.00 98 LYS A N 5
ATOM 8178 C CA . LYS A 1 98 ? -31.005 11.734 -7.643 1.00 0.00 98 LYS A CA 5
ATOM 8179 C C . LYS A 1 98 ? -31.712 10.754 -6.712 1.00 0.00 98 LYS A C 5
ATOM 8180 O O . LYS A 1 98 ? -32.731 10.165 -7.071 1.00 0.00 98 LYS A O 5
ATOM 8199 N N . LYS A 1 99 ? -31.165 10.586 -5.513 1.00 0.00 99 LYS A N 5
ATOM 8200 C CA . LYS A 1 99 ? -31.744 9.680 -4.528 1.00 0.00 99 LYS A CA 5
ATOM 8201 C C . LYS A 1 99 ? -31.646 10.268 -3.124 1.00 0.00 99 LYS A C 5
ATOM 8202 O O . LYS A 1 99 ? -30.555 10.555 -2.635 1.00 0.00 99 LYS A O 5
ATOM 8221 N N . GLY A 1 100 ? -32.796 10.443 -2.479 1.00 0.00 100 GLY A N 5
ATOM 8222 C CA . GLY A 1 100 ? -32.817 10.995 -1.137 1.00 0.00 100 GLY A CA 5
ATOM 8223 C C . GLY A 1 100 ? -32.545 9.948 -0.075 1.00 0.00 100 GLY A C 5
ATOM 8224 O O . GLY A 1 100 ? -31.410 9.501 0.091 1.00 0.00 100 GLY A O 5
ATOM 8228 N N . LYS A 1 101 ? -33.589 9.555 0.647 1.00 0.00 101 LYS A N 5
ATOM 8229 C CA . LYS A 1 101 ? -33.458 8.554 1.699 1.00 0.00 101 LYS A CA 5
ATOM 8230 C C . LYS A 1 101 ? -32.692 7.334 1.198 1.00 0.00 101 LYS A C 5
ATOM 8231 O O . LYS A 1 101 ? -33.063 6.727 0.194 1.00 0.00 101 LYS A O 5
ATOM 8250 N N . GLU A 1 102 ? -31.623 6.980 1.904 1.00 0.00 102 GLU A N 5
ATOM 8251 C CA . GLU A 1 102 ? -30.806 5.832 1.530 1.00 0.00 102 GLU A CA 5
ATOM 8252 C C . GLU A 1 102 ? -30.984 4.690 2.526 1.00 0.00 102 GLU A C 5
ATOM 8253 O O . GLU A 1 102 ? -31.596 4.861 3.579 1.00 0.00 102 GLU A O 5
ATOM 8265 N N . ALA A 1 103 ? -30.445 3.524 2.182 1.00 0.00 103 ALA A N 5
ATOM 8266 C CA . ALA A 1 103 ? -30.542 2.354 3.046 1.00 0.00 103 ALA A CA 5
ATOM 8267 C C . ALA A 1 103 ? -29.306 2.218 3.929 1.00 0.00 103 ALA A C 5
ATOM 8268 O O . ALA A 1 103 ? -28.258 2.794 3.638 1.00 0.00 103 ALA A O 5
ATOM 8275 N N . SER A 1 104 ? -29.437 1.454 5.008 1.00 0.00 104 SER A N 5
ATOM 8276 C CA . SER A 1 104 ? -28.331 1.247 5.936 1.00 0.00 104 SER A CA 5
ATOM 8277 C C . SER A 1 104 ? -27.801 -0.180 5.840 1.00 0.00 104 SER A C 5
ATOM 8278 O O . SER A 1 104 ? -26.592 -0.407 5.842 1.00 0.00 104 SER A O 5
ATOM 8286 N N . GLY A 1 105 ? -28.717 -1.141 5.754 1.00 0.00 105 GLY A N 5
ATOM 8287 C CA . GLY A 1 105 ? -28.323 -2.534 5.658 1.00 0.00 105 GLY A CA 5
ATOM 8288 C C . GLY A 1 105 ? -28.614 -3.308 6.928 1.00 0.00 105 GLY A C 5
ATOM 8289 O O . GLY A 1 105 ? -28.530 -2.778 8.037 1.00 0.00 105 GLY A O 5
ATOM 8293 N N . PRO A 1 106 ? -28.969 -4.592 6.775 1.00 0.00 106 PRO A N 5
ATOM 8294 C CA . PRO A 1 106 ? -29.282 -5.468 7.909 1.00 0.00 106 PRO A CA 5
ATOM 8295 C C . PRO A 1 106 ? -28.048 -5.805 8.739 1.00 0.00 106 PRO A C 5
ATOM 8296 O O . PRO A 1 106 ? -27.107 -6.426 8.246 1.00 0.00 106 PRO A O 5
ATOM 8307 N N . SER A 1 107 ? -28.060 -5.392 10.003 1.00 0.00 107 SER A N 5
ATOM 8308 C CA . SER A 1 107 ? -26.940 -5.648 10.901 1.00 0.00 107 SER A CA 5
ATOM 8309 C C . SER A 1 107 ? -26.405 -7.064 10.712 1.00 0.00 107 SER A C 5
ATOM 8310 O O . SER A 1 107 ? -25.223 -7.261 10.429 1.00 0.00 107 SER A O 5
ATOM 8318 N N . SER A 1 108 ? -27.285 -8.048 10.871 1.00 0.00 108 SER A N 5
ATOM 8319 C CA . SER A 1 108 ? -26.901 -9.447 10.723 1.00 0.00 108 SER A CA 5
ATOM 8320 C C . SER A 1 108 ? -28.129 -10.327 10.508 1.00 0.00 108 SER A C 5
ATOM 8321 O O . SER A 1 108 ? -29.102 -10.249 11.257 1.00 0.00 108 SER A O 5
ATOM 8329 N N . GLY A 1 109 ? -28.076 -11.166 9.477 1.00 0.00 109 GLY A N 5
ATOM 8330 C CA . GLY A 1 109 ? -29.189 -12.048 9.181 1.00 0.00 109 GLY A CA 5
ATOM 8331 C C . GLY A 1 109 ? -28.750 -13.483 8.964 1.00 0.00 109 GLY A C 5
ATOM 8332 O O . GLY A 1 109 ? -28.907 -14.029 7.873 1.00 0.00 109 GLY A O 5
ATOM 8336 N N . GLY A 1 1 ? -11.961 23.279 -28.519 1.00 0.00 1 GLY A N 6
ATOM 8337 C CA . GLY A 1 1 ? -13.127 24.133 -28.388 1.00 0.00 1 GLY A CA 6
ATOM 8338 C C . GLY A 1 1 ? -13.474 24.423 -26.941 1.00 0.00 1 GLY A C 6
ATOM 8339 O O . GLY A 1 1 ? -13.153 25.491 -26.420 1.00 0.00 1 GLY A O 6
ATOM 8343 N N . SER A 1 2 ? -14.133 23.469 -26.290 1.00 0.00 2 SER A N 6
ATOM 8344 C CA . SER A 1 2 ? -14.529 23.629 -24.896 1.00 0.00 2 SER A CA 6
ATOM 8345 C C . SER A 1 2 ? -13.442 23.111 -23.959 1.00 0.00 2 SER A C 6
ATOM 8346 O O . SER A 1 2 ? -13.283 21.903 -23.784 1.00 0.00 2 SER A O 6
ATOM 8354 N N . SER A 1 3 ? -12.697 24.034 -23.360 1.00 0.00 3 SER A N 6
ATOM 8355 C CA . SER A 1 3 ? -11.621 23.671 -22.444 1.00 0.00 3 SER A CA 6
ATOM 8356 C C . SER A 1 3 ? -11.915 24.177 -21.035 1.00 0.00 3 SER A C 6
ATOM 8357 O O . SER A 1 3 ? -11.768 25.364 -20.746 1.00 0.00 3 SER A O 6
ATOM 8365 N N . GLY A 1 4 ? -12.331 23.266 -20.160 1.00 0.00 4 GLY A N 6
ATOM 8366 C CA . GLY A 1 4 ? -12.638 23.638 -18.791 1.00 0.00 4 GLY A CA 6
ATOM 8367 C C . GLY A 1 4 ? -12.672 22.443 -17.860 1.00 0.00 4 GLY A C 6
ATOM 8368 O O . GLY A 1 4 ? -13.710 22.133 -17.274 1.00 0.00 4 GLY A O 6
ATOM 8372 N N . SER A 1 5 ? -11.535 21.768 -17.723 1.00 0.00 5 SER A N 6
ATOM 8373 C CA . SER A 1 5 ? -11.440 20.597 -16.860 1.00 0.00 5 SER A CA 6
ATOM 8374 C C . SER A 1 5 ? -11.050 20.998 -15.440 1.00 0.00 5 SER A C 6
ATOM 8375 O O . SER A 1 5 ? -10.005 21.610 -15.221 1.00 0.00 5 SER A O 6
ATOM 8383 N N . SER A 1 6 ? -11.899 20.648 -14.479 1.00 0.00 6 SER A N 6
ATOM 8384 C CA . SER A 1 6 ? -11.647 20.974 -13.080 1.00 0.00 6 SER A CA 6
ATOM 8385 C C . SER A 1 6 ? -12.410 20.031 -12.156 1.00 0.00 6 SER A C 6
ATOM 8386 O O . SER A 1 6 ? -13.526 19.612 -12.462 1.00 0.00 6 SER A O 6
ATOM 8394 N N . GLY A 1 7 ? -11.800 19.700 -11.022 1.00 0.00 7 GLY A N 6
ATOM 8395 C CA . GLY A 1 7 ? -12.436 18.809 -10.070 1.00 0.00 7 GLY A CA 6
ATOM 8396 C C . GLY A 1 7 ? -11.694 17.495 -9.920 1.00 0.00 7 GLY A C 6
ATOM 8397 O O . GLY A 1 7 ? -12.275 16.423 -10.088 1.00 0.00 7 GLY A O 6
ATOM 8401 N N . LEU A 1 8 ? -10.406 17.578 -9.606 1.00 0.00 8 LEU A N 6
ATOM 8402 C CA . LEU A 1 8 ? -9.582 16.386 -9.435 1.00 0.00 8 LEU A CA 6
ATOM 8403 C C . LEU A 1 8 ? -9.651 15.878 -7.999 1.00 0.00 8 LEU A C 6
ATOM 8404 O O . LEU A 1 8 ? -10.002 14.724 -7.755 1.00 0.00 8 LEU A O 6
ATOM 8420 N N . ALA A 1 9 ? -9.316 16.747 -7.052 1.00 0.00 9 ALA A N 6
ATOM 8421 C CA . ALA A 1 9 ? -9.344 16.387 -5.640 1.00 0.00 9 ALA A CA 6
ATOM 8422 C C . ALA A 1 9 ? -10.637 15.662 -5.284 1.00 0.00 9 ALA A C 6
ATOM 8423 O O . ALA A 1 9 ? -10.611 14.576 -4.707 1.00 0.00 9 ALA A O 6
ATOM 8430 N N . GLU A 1 10 ? -11.767 16.271 -5.631 1.00 0.00 10 GLU A N 6
ATOM 8431 C CA . GLU A 1 10 ? -13.070 15.682 -5.346 1.00 0.00 10 GLU A CA 6
ATOM 8432 C C . GLU A 1 10 ? -13.043 14.172 -5.559 1.00 0.00 10 GLU A C 6
ATOM 8433 O O . GLU A 1 10 ? -13.683 13.418 -4.824 1.00 0.00 10 GLU A O 6
ATOM 8445 N N . LEU A 1 11 ? -12.299 13.736 -6.569 1.00 0.00 11 LEU A N 6
ATOM 8446 C CA . LEU A 1 11 ? -12.187 12.315 -6.880 1.00 0.00 11 LEU A CA 6
ATOM 8447 C C . LEU A 1 11 ? -11.240 11.617 -5.910 1.00 0.00 11 LEU A C 6
ATOM 8448 O O . LEU A 1 11 ? -11.537 10.534 -5.406 1.00 0.00 11 LEU A O 6
ATOM 8464 N N . PHE A 1 12 ? -10.098 12.246 -5.650 1.00 0.00 12 PHE A N 6
ATOM 8465 C CA . PHE A 1 12 ? -9.107 11.687 -4.739 1.00 0.00 12 PHE A CA 6
ATOM 8466 C C . PHE A 1 12 ? -9.763 11.219 -3.443 1.00 0.00 12 PHE A C 6
ATOM 8467 O O . PHE A 1 12 ? -9.342 10.230 -2.844 1.00 0.00 12 PHE A O 6
ATOM 8484 N N . GLU A 1 13 ? -10.796 11.938 -3.016 1.00 0.00 13 GLU A N 6
ATOM 8485 C CA . GLU A 1 13 ? -11.509 11.598 -1.791 1.00 0.00 13 GLU A CA 6
ATOM 8486 C C . GLU A 1 13 ? -12.354 10.341 -1.984 1.00 0.00 13 GLU A C 6
ATOM 8487 O O . GLU A 1 13 ? -12.251 9.385 -1.215 1.00 0.00 13 GLU A O 6
ATOM 8499 N N . LYS A 1 14 ? -13.190 10.350 -3.017 1.00 0.00 14 LYS A N 6
ATOM 8500 C CA . LYS A 1 14 ? -14.052 9.213 -3.313 1.00 0.00 14 LYS A CA 6
ATOM 8501 C C . LYS A 1 14 ? -13.229 7.948 -3.533 1.00 0.00 14 LYS A C 6
ATOM 8502 O O . LYS A 1 14 ? -13.460 6.926 -2.888 1.00 0.00 14 LYS A O 6
ATOM 8521 N N . ALA A 1 15 ? -12.266 8.025 -4.446 1.00 0.00 15 ALA A N 6
ATOM 8522 C CA . ALA A 1 15 ? -11.406 6.888 -4.748 1.00 0.00 15 ALA A CA 6
ATOM 8523 C C . ALA A 1 15 ? -10.856 6.262 -3.471 1.00 0.00 15 ALA A C 6
ATOM 8524 O O . ALA A 1 15 ? -10.938 5.049 -3.277 1.00 0.00 15 ALA A O 6
ATOM 8531 N N . ALA A 1 16 ? -10.295 7.097 -2.603 1.00 0.00 16 ALA A N 6
ATOM 8532 C CA . ALA A 1 16 ? -9.732 6.625 -1.343 1.00 0.00 16 ALA A CA 6
ATOM 8533 C C . ALA A 1 16 ? -10.691 5.674 -0.635 1.00 0.00 16 ALA A C 6
ATOM 8534 O O . ALA A 1 16 ? -10.289 4.614 -0.158 1.00 0.00 16 ALA A O 6
ATOM 8541 N N . ALA A 1 17 ? -11.961 6.062 -0.570 1.00 0.00 17 ALA A N 6
ATOM 8542 C CA . ALA A 1 17 ? -12.977 5.244 0.079 1.00 0.00 17 ALA A CA 6
ATOM 8543 C C . ALA A 1 17 ? -13.138 3.904 -0.631 1.00 0.00 17 ALA A C 6
ATOM 8544 O O . ALA A 1 17 ? -13.583 2.923 -0.034 1.00 0.00 17 ALA A O 6
ATOM 8551 N N . HIS A 1 18 ? -12.774 3.869 -1.909 1.00 0.00 18 HIS A N 6
ATOM 8552 C CA . HIS A 1 18 ? -12.879 2.648 -2.700 1.00 0.00 18 HIS A CA 6
ATOM 8553 C C . HIS A 1 18 ? -11.684 1.733 -2.447 1.00 0.00 18 HIS A C 6
ATOM 8554 O O . HIS A 1 18 ? -11.806 0.508 -2.499 1.00 0.00 18 HIS A O 6
ATOM 8569 N N . LEU A 1 19 ? -10.532 2.334 -2.176 1.00 0.00 19 LEU A N 6
ATOM 8570 C CA . LEU A 1 19 ? -9.314 1.573 -1.916 1.00 0.00 19 LEU A CA 6
ATOM 8571 C C . LEU A 1 19 ? -9.586 0.426 -0.948 1.00 0.00 19 LEU A C 6
ATOM 8572 O O . LEU A 1 19 ? -9.155 -0.704 -1.176 1.00 0.00 19 LEU A O 6
ATOM 8588 N N . GLN A 1 20 ? -10.304 0.724 0.129 1.00 0.00 20 GLN A N 6
ATOM 8589 C CA . GLN A 1 20 ? -10.634 -0.284 1.130 1.00 0.00 20 GLN A CA 6
ATOM 8590 C C . GLN A 1 20 ? -11.427 -1.429 0.509 1.00 0.00 20 GLN A C 6
ATOM 8591 O O . GLN A 1 20 ? -11.302 -2.580 0.923 1.00 0.00 20 GLN A O 6
ATOM 8605 N N . GLY A 1 21 ? -12.245 -1.103 -0.488 1.00 0.00 21 GLY A N 6
ATOM 8606 C CA . GLY A 1 21 ? -13.047 -2.115 -1.150 1.00 0.00 21 GLY A CA 6
ATOM 8607 C C . GLY A 1 21 ? -12.292 -2.818 -2.261 1.00 0.00 21 GLY A C 6
ATOM 8608 O O . GLY A 1 21 ? -12.733 -3.853 -2.762 1.00 0.00 21 GLY A O 6
ATOM 8612 N N . LEU A 1 22 ? -11.153 -2.256 -2.647 1.00 0.00 22 LEU A N 6
ATOM 8613 C CA . LEU A 1 22 ? -10.335 -2.835 -3.708 1.00 0.00 22 LEU A CA 6
ATOM 8614 C C . LEU A 1 22 ? -9.088 -3.499 -3.133 1.00 0.00 22 LEU A C 6
ATOM 8615 O O . LEU A 1 22 ? -8.146 -3.809 -3.862 1.00 0.00 22 LEU A O 6
ATOM 8631 N N . ILE A 1 23 ? -9.091 -3.717 -1.822 1.00 0.00 23 ILE A N 6
ATOM 8632 C CA . ILE A 1 23 ? -7.962 -4.347 -1.150 1.00 0.00 23 ILE A CA 6
ATOM 8633 C C . ILE A 1 23 ? -7.795 -5.796 -1.598 1.00 0.00 23 ILE A C 6
ATOM 8634 O O . ILE A 1 23 ? -6.680 -6.313 -1.654 1.00 0.00 23 ILE A O 6
ATOM 8650 N N . GLN A 1 24 ? -8.911 -6.443 -1.916 1.00 0.00 24 GLN A N 6
ATOM 8651 C CA . GLN A 1 24 ? -8.888 -7.832 -2.360 1.00 0.00 24 GLN A CA 6
ATOM 8652 C C . GLN A 1 24 ? -8.400 -7.935 -3.801 1.00 0.00 24 GLN A C 6
ATOM 8653 O O . GLN A 1 24 ? -7.946 -8.992 -4.240 1.00 0.00 24 GLN A O 6
ATOM 8667 N N . VAL A 1 25 ? -8.497 -6.830 -4.534 1.00 0.00 25 VAL A N 6
ATOM 8668 C CA . VAL A 1 25 ? -8.064 -6.795 -5.926 1.00 0.00 25 VAL A CA 6
ATOM 8669 C C . VAL A 1 25 ? -6.727 -6.078 -6.068 1.00 0.00 25 VAL A C 6
ATOM 8670 O O . VAL A 1 25 ? -6.082 -6.146 -7.115 1.00 0.00 25 VAL A O 6
ATOM 8683 N N . ALA A 1 26 ? -6.314 -5.391 -5.008 1.00 0.00 26 ALA A N 6
ATOM 8684 C CA . ALA A 1 26 ? -5.052 -4.662 -5.014 1.00 0.00 26 ALA A CA 6
ATOM 8685 C C . ALA A 1 26 ? -3.916 -5.528 -4.479 1.00 0.00 26 ALA A C 6
ATOM 8686 O O . ALA A 1 26 ? -4.066 -6.209 -3.465 1.00 0.00 26 ALA A O 6
ATOM 8693 N N . SER A 1 27 ? -2.780 -5.498 -5.169 1.00 0.00 27 SER A N 6
ATOM 8694 C CA . SER A 1 27 ? -1.620 -6.285 -4.766 1.00 0.00 27 SER A CA 6
ATOM 8695 C C . SER A 1 27 ? -0.789 -5.534 -3.730 1.00 0.00 27 SER A C 6
ATOM 8696 O O . SER A 1 27 ? -0.686 -4.308 -3.770 1.00 0.00 27 SER A O 6
ATOM 8704 N N . ARG A 1 28 ? -0.197 -6.280 -2.803 1.00 0.00 28 ARG A N 6
ATOM 8705 C CA . ARG A 1 28 ? 0.624 -5.686 -1.755 1.00 0.00 28 ARG A CA 6
ATOM 8706 C C . ARG A 1 28 ? 1.431 -4.510 -2.297 1.00 0.00 28 ARG A C 6
ATOM 8707 O O . ARG A 1 28 ? 1.721 -3.558 -1.573 1.00 0.00 28 ARG A O 6
ATOM 8728 N N . GLU A 1 29 ? 1.789 -4.583 -3.575 1.00 0.00 29 GLU A N 6
ATOM 8729 C CA . GLU A 1 29 ? 2.563 -3.525 -4.213 1.00 0.00 29 GLU A CA 6
ATOM 8730 C C . GLU A 1 29 ? 1.686 -2.312 -4.508 1.00 0.00 29 GLU A C 6
ATOM 8731 O O . GLU A 1 29 ? 2.048 -1.179 -4.190 1.00 0.00 29 GLU A O 6
ATOM 8743 N N . GLN A 1 30 ? 0.531 -2.558 -5.118 1.00 0.00 30 GLN A N 6
ATOM 8744 C CA . GLN A 1 30 ? -0.398 -1.487 -5.457 1.00 0.00 30 GLN A CA 6
ATOM 8745 C C . GLN A 1 30 ? -0.788 -0.691 -4.216 1.00 0.00 30 GLN A C 6
ATOM 8746 O O . GLN A 1 30 ? -1.005 0.519 -4.284 1.00 0.00 30 GLN A O 6
ATOM 8760 N N . LEU A 1 31 ? -0.876 -1.379 -3.082 1.00 0.00 31 LEU A N 6
ATOM 8761 C CA . LEU A 1 31 ? -1.241 -0.737 -1.824 1.00 0.00 31 LEU A CA 6
ATOM 8762 C C . LEU A 1 31 ? -0.241 0.356 -1.461 1.00 0.00 31 LEU A C 6
ATOM 8763 O O . LEU A 1 31 ? -0.616 1.406 -0.937 1.00 0.00 31 LEU A O 6
ATOM 8779 N N . LEU A 1 32 ? 1.032 0.104 -1.743 1.00 0.00 32 LEU A N 6
ATOM 8780 C CA . LEU A 1 32 ? 2.087 1.067 -1.448 1.00 0.00 32 LEU A CA 6
ATOM 8781 C C . LEU A 1 32 ? 2.098 2.195 -2.475 1.00 0.00 32 LEU A C 6
ATOM 8782 O O . LEU A 1 32 ? 2.303 3.359 -2.132 1.00 0.00 32 LEU A O 6
ATOM 8798 N N . TYR A 1 33 ? 1.872 1.841 -3.736 1.00 0.00 33 TYR A N 6
ATOM 8799 C CA . TYR A 1 33 ? 1.856 2.824 -4.814 1.00 0.00 33 TYR A CA 6
ATOM 8800 C C . TYR A 1 33 ? 0.942 3.995 -4.469 1.00 0.00 33 TYR A C 6
ATOM 8801 O O . TYR A 1 33 ? 1.238 5.146 -4.793 1.00 0.00 33 TYR A O 6
ATOM 8819 N N . LEU A 1 34 ? -0.172 3.694 -3.810 1.00 0.00 34 LEU A N 6
ATOM 8820 C CA . LEU A 1 34 ? -1.131 4.721 -3.420 1.00 0.00 34 LEU A CA 6
ATOM 8821 C C . LEU A 1 34 ? -0.707 5.396 -2.119 1.00 0.00 34 LEU A C 6
ATOM 8822 O O . LEU A 1 34 ? -1.113 6.523 -1.832 1.00 0.00 34 LEU A O 6
ATOM 8838 N N . TYR A 1 35 ? 0.113 4.702 -1.339 1.00 0.00 35 TYR A N 6
ATOM 8839 C CA . TYR A 1 35 ? 0.592 5.235 -0.069 1.00 0.00 35 TYR A CA 6
ATOM 8840 C C . TYR A 1 35 ? 1.539 6.410 -0.293 1.00 0.00 35 TYR A C 6
ATOM 8841 O O . TYR A 1 35 ? 1.436 7.440 0.372 1.00 0.00 35 TYR A O 6
ATOM 8859 N N . ALA A 1 36 ? 2.460 6.247 -1.237 1.00 0.00 36 ALA A N 6
ATOM 8860 C CA . ALA A 1 36 ? 3.424 7.295 -1.552 1.00 0.00 36 ALA A CA 6
ATOM 8861 C C . ALA A 1 36 ? 2.720 8.574 -1.992 1.00 0.00 36 ALA A C 6
ATOM 8862 O O . ALA A 1 36 ? 2.802 9.602 -1.319 1.00 0.00 36 ALA A O 6
ATOM 8869 N N . ARG A 1 37 ? 2.028 8.504 -3.125 1.00 0.00 37 ARG A N 6
ATOM 8870 C CA . ARG A 1 37 ? 1.311 9.657 -3.655 1.00 0.00 37 ARG A CA 6
ATOM 8871 C C . ARG A 1 37 ? 0.348 10.224 -2.616 1.00 0.00 37 ARG A C 6
ATOM 8872 O O . ARG A 1 37 ? 0.267 11.437 -2.426 1.00 0.00 37 ARG A O 6
ATOM 8893 N N . TYR A 1 38 ? -0.380 9.337 -1.946 1.00 0.00 38 TYR A N 6
ATOM 8894 C CA . TYR A 1 38 ? -1.339 9.748 -0.928 1.00 0.00 38 TYR A CA 6
ATOM 8895 C C . TYR A 1 38 ? -0.639 10.460 0.225 1.00 0.00 38 TYR A C 6
ATOM 8896 O O . TYR A 1 38 ? -1.214 11.336 0.871 1.00 0.00 38 TYR A O 6
ATOM 8914 N N . LYS A 1 39 ? 0.608 10.076 0.478 1.00 0.00 39 LYS A N 6
ATOM 8915 C CA . LYS A 1 39 ? 1.391 10.677 1.552 1.00 0.00 39 LYS A CA 6
ATOM 8916 C C . LYS A 1 39 ? 2.022 11.989 1.097 1.00 0.00 39 LYS A C 6
ATOM 8917 O O . LYS A 1 39 ? 2.473 12.788 1.917 1.00 0.00 39 LYS A O 6
ATOM 8936 N N . GLN A 1 40 ? 2.047 12.205 -0.215 1.00 0.00 40 GLN A N 6
ATOM 8937 C CA . GLN A 1 40 ? 2.622 13.421 -0.777 1.00 0.00 40 GLN A CA 6
ATOM 8938 C C . GLN A 1 40 ? 1.566 14.514 -0.904 1.00 0.00 40 GLN A C 6
ATOM 8939 O O . GLN A 1 40 ? 1.844 15.691 -0.671 1.00 0.00 40 GLN A O 6
ATOM 8953 N N . VAL A 1 41 ? 0.352 14.118 -1.275 1.00 0.00 41 VAL A N 6
ATOM 8954 C CA . VAL A 1 41 ? -0.746 15.064 -1.432 1.00 0.00 41 VAL A CA 6
ATOM 8955 C C . VAL A 1 41 ? -1.258 15.541 -0.078 1.00 0.00 41 VAL A C 6
ATOM 8956 O O . VAL A 1 41 ? -1.864 16.608 0.029 1.00 0.00 41 VAL A O 6
ATOM 8969 N N . LYS A 1 42 ? -1.010 14.745 0.957 1.00 0.00 42 LYS A N 6
ATOM 8970 C CA . LYS A 1 42 ? -1.444 15.085 2.306 1.00 0.00 42 LYS A CA 6
ATOM 8971 C C . LYS A 1 42 ? -0.332 15.796 3.072 1.00 0.00 42 LYS A C 6
ATOM 8972 O O . LYS A 1 42 ? -0.547 16.860 3.652 1.00 0.00 42 LYS A O 6
ATOM 8991 N N . VAL A 1 43 ? 0.857 15.202 3.068 1.00 0.00 43 VAL A N 6
ATOM 8992 C CA . VAL A 1 43 ? 2.002 15.780 3.760 1.00 0.00 43 VAL A CA 6
ATOM 8993 C C . VAL A 1 43 ? 2.803 16.687 2.833 1.00 0.00 43 VAL A C 6
ATOM 8994 O O . VAL A 1 43 ? 2.811 17.907 2.996 1.00 0.00 43 VAL A O 6
ATOM 9007 N N . GLY A 1 44 ? 3.478 16.083 1.859 1.00 0.00 44 GLY A N 6
ATOM 9008 C CA . GLY A 1 44 ? 4.273 16.852 0.920 1.00 0.00 44 GLY A CA 6
ATOM 9009 C C . GLY A 1 44 ? 5.723 16.413 0.892 1.00 0.00 44 GLY A C 6
ATOM 9010 O O . GLY A 1 44 ? 6.028 15.242 1.116 1.00 0.00 44 GLY A O 6
ATOM 9014 N N . ASN A 1 45 ? 6.620 17.353 0.615 1.00 0.00 45 ASN A N 6
ATOM 9015 C CA . ASN A 1 45 ? 8.046 17.056 0.556 1.00 0.00 45 ASN A CA 6
ATOM 9016 C C . ASN A 1 45 ? 8.458 16.137 1.702 1.00 0.00 45 ASN A C 6
ATOM 9017 O O . ASN A 1 45 ? 8.246 16.455 2.873 1.00 0.00 45 ASN A O 6
ATOM 9028 N N . CYS A 1 46 ? 9.049 14.998 1.356 1.00 0.00 46 CYS A N 6
ATOM 9029 C CA . CYS A 1 46 ? 9.491 14.033 2.356 1.00 0.00 46 CYS A CA 6
ATOM 9030 C C . CYS A 1 46 ? 10.526 14.651 3.289 1.00 0.00 46 CYS A C 6
ATOM 9031 O O . CYS A 1 46 ? 11.633 14.987 2.869 1.00 0.00 46 CYS A O 6
ATOM 9039 N N . ASN A 1 47 ? 10.158 14.801 4.558 1.00 0.00 47 ASN A N 6
ATOM 9040 C CA . ASN A 1 47 ? 11.054 15.382 5.550 1.00 0.00 47 ASN A CA 6
ATOM 9041 C C . ASN A 1 47 ? 11.486 14.335 6.572 1.00 0.00 47 ASN A C 6
ATOM 9042 O O . ASN A 1 47 ? 12.625 14.340 7.041 1.00 0.00 47 ASN A O 6
ATOM 9053 N N . THR A 1 48 ? 10.568 13.435 6.914 1.00 0.00 48 THR A N 6
ATOM 9054 C CA . THR A 1 48 ? 10.852 12.382 7.880 1.00 0.00 48 THR A CA 6
ATOM 9055 C C . THR A 1 48 ? 12.187 11.709 7.583 1.00 0.00 48 THR A C 6
ATOM 9056 O O . THR A 1 48 ? 12.615 11.605 6.433 1.00 0.00 48 THR A O 6
ATOM 9067 N N . PRO A 1 49 ? 12.863 11.238 8.642 1.00 0.00 49 PRO A N 6
ATOM 9068 C CA . PRO A 1 49 ? 14.159 10.565 8.519 1.00 0.00 49 PRO A CA 6
ATOM 9069 C C . PRO A 1 49 ? 14.040 9.194 7.862 1.00 0.00 49 PRO A C 6
ATOM 9070 O O . PRO A 1 49 ? 12.987 8.558 7.914 1.00 0.00 49 PRO A O 6
ATOM 9081 N N . LYS A 1 50 ? 15.126 8.743 7.243 1.00 0.00 50 LYS A N 6
ATOM 9082 C CA . LYS A 1 50 ? 15.145 7.447 6.577 1.00 0.00 50 LYS A CA 6
ATOM 9083 C C . LYS A 1 50 ? 15.035 6.312 7.591 1.00 0.00 50 LYS A C 6
ATOM 9084 O O . LYS A 1 50 ? 15.675 6.323 8.643 1.00 0.00 50 LYS A O 6
ATOM 9103 N N . PRO A 1 51 ? 14.205 5.309 7.270 1.00 0.00 51 PRO A N 6
ATOM 9104 C CA . PRO A 1 51 ? 13.994 4.148 8.139 1.00 0.00 51 PRO A CA 6
ATOM 9105 C C . PRO A 1 51 ? 15.219 3.243 8.207 1.00 0.00 51 PRO A C 6
ATOM 9106 O O . PRO A 1 51 ? 16.165 3.405 7.436 1.00 0.00 51 PRO A O 6
ATOM 9117 N N . SER A 1 52 ? 15.196 2.290 9.133 1.00 0.00 52 SER A N 6
ATOM 9118 C CA . SER A 1 52 ? 16.307 1.362 9.304 1.00 0.00 52 SER A CA 6
ATOM 9119 C C . SER A 1 52 ? 16.370 0.372 8.145 1.00 0.00 52 SER A C 6
ATOM 9120 O O . SER A 1 52 ? 15.350 0.040 7.541 1.00 0.00 52 SER A O 6
ATOM 9128 N N . PHE A 1 53 ? 17.575 -0.097 7.840 1.00 0.00 53 PHE A N 6
ATOM 9129 C CA . PHE A 1 53 ? 17.773 -1.049 6.753 1.00 0.00 53 PHE A CA 6
ATOM 9130 C C . PHE A 1 53 ? 16.996 -2.337 7.010 1.00 0.00 53 PHE A C 6
ATOM 9131 O O . PHE A 1 53 ? 16.388 -2.900 6.099 1.00 0.00 53 PHE A O 6
ATOM 9148 N N . PHE A 1 54 ? 17.021 -2.798 8.256 1.00 0.00 54 PHE A N 6
ATOM 9149 C CA . PHE A 1 54 ? 16.321 -4.020 8.633 1.00 0.00 54 PHE A CA 6
ATOM 9150 C C . PHE A 1 54 ? 14.810 -3.840 8.512 1.00 0.00 54 PHE A C 6
ATOM 9151 O O . PHE A 1 54 ? 14.095 -4.761 8.119 1.00 0.00 54 PHE A O 6
ATOM 9168 N N . ASP A 1 55 ? 14.333 -2.649 8.854 1.00 0.00 55 ASP A N 6
ATOM 9169 C CA . ASP A 1 55 ? 12.908 -2.347 8.784 1.00 0.00 55 ASP A CA 6
ATOM 9170 C C . ASP A 1 55 ? 12.462 -2.164 7.337 1.00 0.00 55 ASP A C 6
ATOM 9171 O O . ASP A 1 55 ? 12.257 -1.041 6.877 1.00 0.00 55 ASP A O 6
ATOM 9180 N N . PHE A 1 56 ? 12.314 -3.276 6.624 1.00 0.00 56 PHE A N 6
ATOM 9181 C CA . PHE A 1 56 ? 11.894 -3.239 5.228 1.00 0.00 56 PHE A CA 6
ATOM 9182 C C . PHE A 1 56 ? 10.489 -2.657 5.098 1.00 0.00 56 PHE A C 6
ATOM 9183 O O . PHE A 1 56 ? 10.273 -1.686 4.374 1.00 0.00 56 PHE A O 6
ATOM 9200 N N . GLU A 1 57 ? 9.538 -3.260 5.804 1.00 0.00 57 GLU A N 6
ATOM 9201 C CA . GLU A 1 57 ? 8.154 -2.803 5.767 1.00 0.00 57 GLU A CA 6
ATOM 9202 C C . GLU A 1 57 ? 8.085 -1.280 5.723 1.00 0.00 57 GLU A C 6
ATOM 9203 O O . GLU A 1 57 ? 7.505 -0.700 4.806 1.00 0.00 57 GLU A O 6
ATOM 9215 N N . GLY A 1 58 ? 8.681 -0.637 6.722 1.00 0.00 58 GLY A N 6
ATOM 9216 C CA . GLY A 1 58 ? 8.676 0.813 6.780 1.00 0.00 58 GLY A CA 6
ATOM 9217 C C . GLY A 1 58 ? 9.626 1.437 5.777 1.00 0.00 58 GLY A C 6
ATOM 9218 O O . GLY A 1 58 ? 9.544 2.632 5.492 1.00 0.00 58 GLY A O 6
ATOM 9222 N N . LYS A 1 59 ? 10.532 0.627 5.241 1.00 0.00 59 LYS A N 6
ATOM 9223 C CA . LYS A 1 59 ? 11.504 1.105 4.264 1.00 0.00 59 LYS A CA 6
ATOM 9224 C C . LYS A 1 59 ? 10.841 1.350 2.912 1.00 0.00 59 LYS A C 6
ATOM 9225 O O . LYS A 1 59 ? 11.061 2.384 2.282 1.00 0.00 59 LYS A O 6
ATOM 9244 N N . GLN A 1 60 ? 10.028 0.393 2.475 1.00 0.00 60 GLN A N 6
ATOM 9245 C CA . GLN A 1 60 ? 9.333 0.507 1.198 1.00 0.00 60 GLN A CA 6
ATOM 9246 C C . GLN A 1 60 ? 8.384 1.700 1.200 1.00 0.00 60 GLN A C 6
ATOM 9247 O O . GLN A 1 60 ? 8.331 2.467 0.238 1.00 0.00 60 GLN A O 6
ATOM 9261 N N . LYS A 1 61 ? 7.634 1.852 2.286 1.00 0.00 61 LYS A N 6
ATOM 9262 C CA . LYS A 1 61 ? 6.686 2.953 2.414 1.00 0.00 61 LYS A CA 6
ATOM 9263 C C . LYS A 1 61 ? 7.404 4.298 2.365 1.00 0.00 61 LYS A C 6
ATOM 9264 O O . LYS A 1 61 ? 7.070 5.160 1.552 1.00 0.00 61 LYS A O 6
ATOM 9283 N N . TRP A 1 62 ? 8.391 4.469 3.237 1.00 0.00 62 TRP A N 6
ATOM 9284 C CA . TRP A 1 62 ? 9.157 5.709 3.291 1.00 0.00 62 TRP A CA 6
ATOM 9285 C C . TRP A 1 62 ? 9.831 5.991 1.953 1.00 0.00 62 TRP A C 6
ATOM 9286 O O . TRP A 1 62 ? 9.874 7.134 1.499 1.00 0.00 62 TRP A O 6
ATOM 9307 N N . GLU A 1 63 ? 10.355 4.942 1.326 1.00 0.00 63 GLU A N 6
ATOM 9308 C CA . GLU A 1 63 ? 11.028 5.079 0.040 1.00 0.00 63 GLU A CA 6
ATOM 9309 C C . GLU A 1 63 ? 10.070 5.616 -1.020 1.00 0.00 63 GLU A C 6
ATOM 9310 O O . GLU A 1 63 ? 10.197 6.756 -1.466 1.00 0.00 63 GLU A O 6
ATOM 9322 N N . ALA A 1 64 ? 9.113 4.785 -1.419 1.00 0.00 64 ALA A N 6
ATOM 9323 C CA . ALA A 1 64 ? 8.133 5.176 -2.425 1.00 0.00 64 ALA A CA 6
ATOM 9324 C C . ALA A 1 64 ? 7.740 6.641 -2.269 1.00 0.00 64 ALA A C 6
ATOM 9325 O O . ALA A 1 64 ? 7.736 7.398 -3.240 1.00 0.00 64 ALA A O 6
ATOM 9332 N N . TRP A 1 65 ? 7.411 7.033 -1.044 1.00 0.00 65 TRP A N 6
ATOM 9333 C CA . TRP A 1 65 ? 7.016 8.409 -0.762 1.00 0.00 65 TRP A CA 6
ATOM 9334 C C . TRP A 1 65 ? 8.209 9.352 -0.877 1.00 0.00 65 TRP A C 6
ATOM 9335 O O . TRP A 1 65 ? 8.067 10.500 -1.298 1.00 0.00 65 TRP A O 6
ATOM 9356 N N . LYS A 1 66 ? 9.384 8.861 -0.499 1.00 0.00 66 LYS A N 6
ATOM 9357 C CA . LYS A 1 66 ? 10.603 9.659 -0.560 1.00 0.00 66 LYS A CA 6
ATOM 9358 C C . LYS A 1 66 ? 10.900 10.089 -1.993 1.00 0.00 66 LYS A C 6
ATOM 9359 O O . LYS A 1 66 ? 11.286 11.231 -2.241 1.00 0.00 66 LYS A O 6
ATOM 9378 N N . ALA A 1 67 ? 10.716 9.168 -2.933 1.00 0.00 67 ALA A N 6
ATOM 9379 C CA . ALA A 1 67 ? 10.961 9.453 -4.341 1.00 0.00 67 ALA A CA 6
ATOM 9380 C C . ALA A 1 67 ? 10.209 10.703 -4.787 1.00 0.00 67 ALA A C 6
ATOM 9381 O O . ALA A 1 67 ? 10.642 11.407 -5.700 1.00 0.00 67 ALA A O 6
ATOM 9388 N N . LEU A 1 68 ? 9.082 10.972 -4.138 1.00 0.00 68 LEU A N 6
ATOM 9389 C CA . LEU A 1 68 ? 8.269 12.138 -4.468 1.00 0.00 68 LEU A CA 6
ATOM 9390 C C . LEU A 1 68 ? 8.783 13.381 -3.749 1.00 0.00 68 LEU A C 6
ATOM 9391 O O . LEU A 1 68 ? 8.020 14.093 -3.097 1.00 0.00 68 LEU A O 6
ATOM 9407 N N . GLY A 1 69 ? 10.081 13.638 -3.876 1.00 0.00 69 GLY A N 6
ATOM 9408 C CA . GLY A 1 69 ? 10.674 14.797 -3.235 1.00 0.00 69 GLY A CA 6
ATOM 9409 C C . GLY A 1 69 ? 9.904 16.072 -3.516 1.00 0.00 69 GLY A C 6
ATOM 9410 O O . GLY A 1 69 ? 9.171 16.564 -2.659 1.00 0.00 69 GLY A O 6
ATOM 9414 N N . ASP A 1 70 ? 10.072 16.610 -4.719 1.00 0.00 70 ASP A N 6
ATOM 9415 C CA . ASP A 1 70 ? 9.387 17.836 -5.111 1.00 0.00 70 ASP A CA 6
ATOM 9416 C C . ASP A 1 70 ? 8.220 17.532 -6.045 1.00 0.00 70 ASP A C 6
ATOM 9417 O O . ASP A 1 70 ? 8.104 18.117 -7.122 1.00 0.00 70 ASP A O 6
ATOM 9426 N N . SER A 1 71 ? 7.357 16.613 -5.625 1.00 0.00 71 SER A N 6
ATOM 9427 C CA . SER A 1 71 ? 6.200 16.227 -6.425 1.00 0.00 71 SER A CA 6
ATOM 9428 C C . SER A 1 71 ? 5.015 17.146 -6.145 1.00 0.00 71 SER A C 6
ATOM 9429 O O . SER A 1 71 ? 5.068 17.992 -5.252 1.00 0.00 71 SER A O 6
ATOM 9437 N N . SER A 1 72 ? 3.946 16.973 -6.915 1.00 0.00 72 SER A N 6
ATOM 9438 C CA . SER A 1 72 ? 2.747 17.789 -6.754 1.00 0.00 72 SER A CA 6
ATOM 9439 C C . SER A 1 72 ? 1.586 16.950 -6.229 1.00 0.00 72 SER A C 6
ATOM 9440 O O . SER A 1 72 ? 1.538 15.732 -6.403 1.00 0.00 72 SER A O 6
ATOM 9448 N N . PRO A 1 73 ? 0.626 17.616 -5.572 1.00 0.00 73 PRO A N 6
ATOM 9449 C CA . PRO A 1 73 ? -0.554 16.953 -5.008 1.00 0.00 73 PRO A CA 6
ATOM 9450 C C . PRO A 1 73 ? -1.507 16.450 -6.087 1.00 0.00 73 PRO A C 6
ATOM 9451 O O . PRO A 1 73 ? -1.912 15.287 -6.077 1.00 0.00 73 PRO A O 6
ATOM 9462 N N . SER A 1 74 ? -1.859 17.331 -7.018 1.00 0.00 74 SER A N 6
ATOM 9463 C CA . SER A 1 74 ? -2.767 16.976 -8.102 1.00 0.00 74 SER A CA 6
ATOM 9464 C C . SER A 1 74 ? -2.171 15.871 -8.969 1.00 0.00 74 SER A C 6
ATOM 9465 O O . SER A 1 74 ? -2.868 14.940 -9.371 1.00 0.00 74 SER A O 6
ATOM 9473 N N . GLN A 1 75 ? -0.878 15.983 -9.253 1.00 0.00 75 GLN A N 6
ATOM 9474 C CA . GLN A 1 75 ? -0.188 14.994 -10.073 1.00 0.00 75 GLN A CA 6
ATOM 9475 C C . GLN A 1 75 ? -0.112 13.650 -9.357 1.00 0.00 75 GLN A C 6
ATOM 9476 O O . GLN A 1 75 ? 0.090 12.611 -9.985 1.00 0.00 75 GLN A O 6
ATOM 9490 N N . ALA A 1 76 ? -0.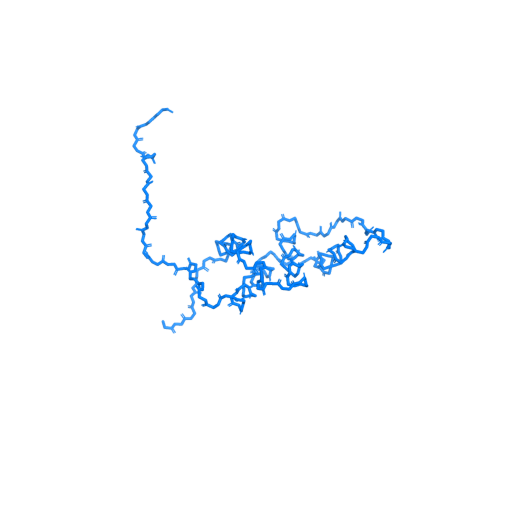276 13.678 -8.038 1.00 0.00 76 ALA A N 6
ATOM 9491 C CA . ALA A 1 76 ? -0.229 12.461 -7.236 1.00 0.00 76 ALA A CA 6
ATOM 9492 C C . ALA A 1 76 ? -1.608 11.819 -7.130 1.00 0.00 76 ALA A C 6
ATOM 9493 O O . ALA A 1 76 ? -1.728 10.630 -6.838 1.00 0.00 76 ALA A O 6
ATOM 9500 N N . MET A 1 77 ? -2.645 12.614 -7.369 1.00 0.00 77 MET A N 6
ATOM 9501 C CA . MET A 1 77 ? -4.016 12.122 -7.300 1.00 0.00 77 MET A CA 6
ATOM 9502 C C . MET A 1 77 ? -4.419 11.452 -8.610 1.00 0.00 77 MET A C 6
ATOM 9503 O O . MET A 1 77 ? -5.153 10.464 -8.611 1.00 0.00 77 MET A O 6
ATOM 9517 N N . GLN A 1 78 ? -3.935 11.996 -9.722 1.00 0.00 78 GLN A N 6
ATOM 9518 C CA . GLN A 1 78 ? -4.247 11.450 -11.037 1.00 0.00 78 GLN A CA 6
ATOM 9519 C C . GLN A 1 78 ? -3.885 9.970 -11.112 1.00 0.00 78 GLN A C 6
ATOM 9520 O O . GLN A 1 78 ? -4.701 9.142 -11.516 1.00 0.00 78 GLN A O 6
ATOM 9534 N N . GLU A 1 79 ? -2.656 9.646 -10.722 1.00 0.00 79 GLU A N 6
ATOM 9535 C CA . GLU A 1 79 ? -2.187 8.265 -10.746 1.00 0.00 79 GLU A CA 6
ATOM 9536 C C . GLU A 1 79 ? -2.841 7.448 -9.636 1.00 0.00 79 GLU A C 6
ATOM 9537 O O . GLU A 1 79 ? -3.271 6.315 -9.855 1.00 0.00 79 GLU A O 6
ATOM 9549 N N . TYR A 1 80 ? -2.913 8.031 -8.445 1.00 0.00 80 TYR A N 6
ATOM 9550 C CA . TYR A 1 80 ? -3.512 7.357 -7.299 1.00 0.00 80 TYR A CA 6
ATOM 9551 C C . TYR A 1 80 ? -4.948 6.939 -7.602 1.00 0.00 80 TYR A C 6
ATOM 9552 O O . TYR A 1 80 ? -5.465 5.987 -7.018 1.00 0.00 80 TYR A O 6
ATOM 9570 N N . ILE A 1 81 ? -5.585 7.658 -8.521 1.00 0.00 81 ILE A N 6
ATOM 9571 C CA . ILE A 1 81 ? -6.960 7.362 -8.903 1.00 0.00 81 ILE A CA 6
ATOM 9572 C C . ILE A 1 81 ? -7.007 6.349 -10.042 1.00 0.00 81 ILE A C 6
ATOM 9573 O O . ILE A 1 81 ? -7.503 5.235 -9.876 1.00 0.00 81 ILE A O 6
ATOM 9589 N N . ALA A 1 82 ? -6.486 6.743 -11.200 1.00 0.00 82 ALA A N 6
ATOM 9590 C CA . ALA A 1 82 ? -6.465 5.869 -12.366 1.00 0.00 82 ALA A CA 6
ATOM 9591 C C . ALA A 1 82 ? -6.310 4.409 -11.954 1.00 0.00 82 ALA A C 6
ATOM 9592 O O . ALA A 1 82 ? -7.134 3.564 -12.304 1.00 0.00 82 ALA A O 6
ATOM 9599 N N . VAL A 1 83 ? -5.249 4.118 -11.209 1.00 0.00 83 VAL A N 6
ATOM 9600 C CA . VAL A 1 83 ? -4.986 2.759 -10.749 1.00 0.00 83 VAL A CA 6
ATOM 9601 C C . VAL A 1 83 ? -6.258 2.100 -10.227 1.00 0.00 83 VAL A C 6
ATOM 9602 O O . VAL A 1 83 ? -6.668 1.046 -10.713 1.00 0.00 83 VAL A O 6
ATOM 9615 N N . VAL A 1 84 ? -6.880 2.729 -9.235 1.00 0.00 84 VAL A N 6
ATOM 9616 C CA . VAL A 1 84 ? -8.107 2.205 -8.647 1.00 0.00 84 VAL A CA 6
ATOM 9617 C C . VAL A 1 84 ? -9.134 1.875 -9.724 1.00 0.00 84 VAL A C 6
ATOM 9618 O O . VAL A 1 84 ? -10.025 1.050 -9.517 1.00 0.00 84 VAL A O 6
ATOM 9631 N N . LYS A 1 85 ? -9.005 2.523 -10.876 1.00 0.00 85 LYS A N 6
ATOM 9632 C CA . LYS A 1 85 ? -9.920 2.298 -11.989 1.00 0.00 85 LYS A CA 6
ATOM 9633 C C . LYS A 1 85 ? -9.608 0.981 -12.693 1.00 0.00 85 LYS A C 6
ATOM 9634 O O . LYS A 1 85 ? -10.506 0.305 -13.193 1.00 0.00 85 LYS A O 6
ATOM 9653 N N . LYS A 1 86 ? -8.329 0.622 -12.726 1.00 0.00 86 LYS A N 6
ATOM 9654 C CA . LYS A 1 86 ? -7.898 -0.615 -13.365 1.00 0.00 86 LYS A CA 6
ATOM 9655 C C . LYS A 1 86 ? -8.316 -1.828 -12.540 1.00 0.00 86 LYS A C 6
ATOM 9656 O O . LYS A 1 86 ? -8.599 -2.895 -13.086 1.00 0.00 86 LYS A O 6
ATOM 9675 N N . LEU A 1 87 ? -8.354 -1.658 -11.223 1.00 0.00 87 LEU A N 6
ATOM 9676 C CA . LEU A 1 87 ? -8.739 -2.739 -10.323 1.00 0.00 87 LEU A CA 6
ATOM 9677 C C . LEU A 1 87 ? -10.240 -3.000 -10.396 1.00 0.00 87 LEU A C 6
ATOM 9678 O O . LEU A 1 87 ? -10.681 -4.149 -10.397 1.00 0.00 87 LEU A O 6
ATOM 9694 N N . ASP A 1 88 ? -11.019 -1.926 -10.460 1.00 0.00 88 ASP A N 6
ATOM 9695 C CA . ASP A 1 88 ? -12.471 -2.038 -10.538 1.00 0.00 88 ASP A CA 6
ATOM 9696 C C . ASP A 1 88 ? -13.039 -1.055 -11.557 1.00 0.00 88 ASP A C 6
ATOM 9697 O O . ASP A 1 88 ? -13.120 0.149 -11.315 1.00 0.00 88 ASP A O 6
ATOM 9706 N N . PRO A 1 89 ? -13.440 -1.579 -12.725 1.00 0.00 89 PRO A N 6
ATOM 9707 C CA . PRO A 1 89 ? -14.006 -0.765 -13.804 1.00 0.00 89 PRO A CA 6
ATOM 9708 C C . PRO A 1 89 ? -15.390 -0.225 -13.459 1.00 0.00 89 PRO A C 6
ATOM 9709 O O . PRO A 1 89 ? -15.792 0.834 -13.939 1.00 0.00 89 PRO A O 6
ATOM 9720 N N . GLY A 1 90 ? -16.115 -0.961 -12.621 1.00 0.00 90 GLY A N 6
ATOM 9721 C CA . GLY A 1 90 ? -17.446 -0.539 -12.225 1.00 0.00 90 GLY A CA 6
ATOM 9722 C C . GLY A 1 90 ? -17.425 0.434 -11.063 1.00 0.00 90 GLY A C 6
ATOM 9723 O O . GLY A 1 90 ? -18.100 0.223 -10.056 1.00 0.00 90 GLY A O 6
ATOM 9727 N N . TRP A 1 91 ? -16.647 1.501 -11.202 1.00 0.00 91 TRP A N 6
ATOM 9728 C CA . TRP A 1 91 ? -16.539 2.510 -10.154 1.00 0.00 91 TRP A CA 6
ATOM 9729 C C . TRP A 1 91 ? -17.198 3.815 -10.585 1.00 0.00 91 TRP A C 6
ATOM 9730 O O . TRP A 1 91 ? -16.762 4.456 -11.540 1.00 0.00 91 TRP A O 6
ATOM 9751 N N . ASN A 1 92 ? -18.252 4.204 -9.874 1.00 0.00 92 ASN A N 6
ATOM 9752 C CA . ASN A 1 92 ? -18.972 5.434 -10.184 1.00 0.00 92 ASN A CA 6
ATOM 9753 C C . ASN A 1 92 ? -18.802 6.460 -9.068 1.00 0.00 92 ASN A C 6
ATOM 9754 O O . ASN A 1 92 ? -19.618 6.558 -8.152 1.00 0.00 92 ASN A O 6
ATOM 9765 N N . PRO A 1 93 ? -17.716 7.243 -9.145 1.00 0.00 93 PRO A N 6
ATOM 9766 C CA . PRO A 1 93 ? -17.413 8.277 -8.151 1.00 0.00 93 PRO A CA 6
ATOM 9767 C C . PRO A 1 93 ? -18.385 9.450 -8.220 1.00 0.00 93 PRO A C 6
ATOM 9768 O O . PRO A 1 93 ? -18.708 10.060 -7.201 1.00 0.00 93 PRO A O 6
ATOM 9779 N N . GLN A 1 94 ? -18.847 9.759 -9.427 1.00 0.00 94 GLN A N 6
ATOM 9780 C CA . GLN A 1 94 ? -19.782 10.860 -9.627 1.00 0.00 94 GLN A CA 6
ATOM 9781 C C . GLN A 1 94 ? -21.222 10.358 -9.626 1.00 0.00 94 GLN A C 6
ATOM 9782 O O . GLN A 1 94 ? -21.795 10.085 -10.681 1.00 0.00 94 GLN A O 6
ATOM 9796 N N . ILE A 1 95 ? -21.801 10.238 -8.436 1.00 0.00 95 ILE A N 6
ATOM 9797 C CA . ILE A 1 95 ? -23.174 9.769 -8.298 1.00 0.00 95 ILE A CA 6
ATOM 9798 C C . ILE A 1 95 ? -24.095 10.893 -7.836 1.00 0.00 95 ILE A C 6
ATOM 9799 O O . ILE A 1 95 ? -23.797 11.624 -6.891 1.00 0.00 95 ILE A O 6
ATOM 9815 N N . PRO A 1 96 ? -25.243 11.035 -8.515 1.00 0.00 96 PRO A N 6
ATOM 9816 C CA . PRO A 1 96 ? -26.233 12.066 -8.190 1.00 0.00 96 PRO A CA 6
ATOM 9817 C C . PRO A 1 96 ? -26.936 11.797 -6.864 1.00 0.00 96 PRO A C 6
ATOM 9818 O O . PRO A 1 96 ? -27.025 12.678 -6.009 1.00 0.00 96 PRO A O 6
ATOM 9829 N N . GLU A 1 97 ? -27.435 10.576 -6.701 1.00 0.00 97 GLU A N 6
ATOM 9830 C CA . GLU A 1 97 ? -28.131 10.193 -5.478 1.00 0.00 97 GLU A CA 6
ATOM 9831 C C . GLU A 1 97 ? -27.367 10.668 -4.246 1.00 0.00 97 GLU A C 6
ATOM 9832 O O . GLU A 1 97 ? -26.213 11.088 -4.339 1.00 0.00 97 GLU A O 6
ATOM 9844 N N . LYS A 1 98 ? -28.019 10.600 -3.090 1.00 0.00 98 LYS A N 6
ATOM 9845 C CA . LYS A 1 98 ? -27.404 11.022 -1.838 1.00 0.00 98 LYS A CA 6
ATOM 9846 C C . LYS A 1 98 ? -27.964 10.228 -0.662 1.00 0.00 98 LYS A C 6
ATOM 9847 O O . LYS A 1 98 ? -29.173 10.018 -0.561 1.00 0.00 98 LYS A O 6
ATOM 9866 N N . LYS A 1 99 ? -27.079 9.790 0.227 1.00 0.00 99 LYS A N 6
ATOM 9867 C CA . LYS A 1 99 ? -27.484 9.022 1.398 1.00 0.00 99 LYS A CA 6
ATOM 9868 C C . LYS A 1 99 ? -28.663 9.686 2.103 1.00 0.00 99 LYS A C 6
ATOM 9869 O O . LYS A 1 99 ? -29.672 9.042 2.385 1.00 0.00 99 LYS A O 6
ATOM 9888 N N . GLY A 1 100 ? -28.527 10.979 2.383 1.00 0.00 100 GLY A N 6
ATOM 9889 C CA . GLY A 1 100 ? -29.589 11.708 3.051 1.00 0.00 100 GLY A CA 6
ATOM 9890 C C . GLY A 1 100 ? -29.064 12.653 4.114 1.00 0.00 100 GLY A C 6
ATOM 9891 O O . GLY A 1 100 ? -27.987 12.437 4.671 1.00 0.00 100 GLY A O 6
ATOM 9895 N N . LYS A 1 101 ? -29.824 13.706 4.395 1.00 0.00 101 LYS A N 6
ATOM 9896 C CA . LYS A 1 101 ? -29.430 14.689 5.398 1.00 0.00 101 LYS A CA 6
ATOM 9897 C C . LYS A 1 101 ? -30.047 14.361 6.753 1.00 0.00 101 LYS A C 6
ATOM 9898 O O . LYS A 1 101 ? -31.128 13.777 6.828 1.00 0.00 101 LYS A O 6
ATOM 9917 N N . GLU A 1 102 ? -29.354 14.742 7.822 1.00 0.00 102 GLU A N 6
ATOM 9918 C CA . GLU A 1 102 ? -29.837 14.488 9.175 1.00 0.00 102 GLU A CA 6
ATOM 9919 C C . GLU A 1 102 ? -31.323 14.811 9.292 1.00 0.00 102 GLU A C 6
ATOM 9920 O O . GLU A 1 102 ? -31.849 15.643 8.553 1.00 0.00 102 GLU A O 6
ATOM 9932 N N . ALA A 1 103 ? -31.996 14.145 10.225 1.00 0.00 103 ALA A N 6
ATOM 9933 C CA . ALA A 1 103 ? -33.421 14.362 10.441 1.00 0.00 103 ALA A CA 6
ATOM 9934 C C . ALA A 1 103 ? -33.663 15.577 11.330 1.00 0.00 103 ALA A C 6
ATOM 9935 O O . ALA A 1 103 ? -34.504 15.543 12.229 1.00 0.00 103 ALA A O 6
ATOM 9942 N N . SER A 1 104 ? -32.922 16.650 11.073 1.00 0.00 104 SER A N 6
ATOM 9943 C CA . SER A 1 104 ? -33.053 17.875 11.853 1.00 0.00 104 SER A CA 6
ATOM 9944 C C . SER A 1 104 ? -34.472 18.427 11.762 1.00 0.00 104 SER A C 6
ATOM 9945 O O . SER A 1 104 ? -34.757 19.309 10.954 1.00 0.00 104 SER A O 6
ATOM 9953 N N . GLY A 1 105 ? -35.361 17.899 12.599 1.00 0.00 105 GLY A N 6
ATOM 9954 C CA . GLY A 1 105 ? -36.740 18.350 12.598 1.00 0.00 105 GLY A CA 6
ATOM 9955 C C . GLY A 1 105 ? -37.709 17.252 12.205 1.00 0.00 105 GLY A C 6
ATOM 9956 O O . GLY A 1 105 ? -37.416 16.412 11.354 1.00 0.00 105 GLY A O 6
ATOM 9960 N N . PRO A 1 106 ? -38.893 17.249 12.836 1.00 0.00 106 PRO A N 6
ATOM 9961 C CA . PRO A 1 106 ? -39.931 16.250 12.564 1.00 0.00 106 PRO A CA 6
ATOM 9962 C C . PRO A 1 106 ? -40.556 16.425 11.184 1.00 0.00 106 PRO A C 6
ATOM 9963 O O . PRO A 1 106 ? -41.336 15.585 10.735 1.00 0.00 106 PRO A O 6
ATOM 9974 N N . SER A 1 107 ? -40.208 17.520 10.516 1.00 0.00 107 SER A N 6
ATOM 9975 C CA . SER A 1 107 ? -40.737 17.805 9.187 1.00 0.00 107 SER A CA 6
ATOM 9976 C C . SER A 1 107 ? -40.744 16.548 8.323 1.00 0.00 107 SER A C 6
ATOM 9977 O O . SER A 1 107 ? -39.712 15.904 8.137 1.00 0.00 107 SER A O 6
ATOM 9985 N N . SER A 1 108 ? -41.916 16.204 7.798 1.00 0.00 108 SER A N 6
ATOM 9986 C CA . SER A 1 108 ? -42.060 15.022 6.957 1.00 0.00 108 SER A CA 6
ATOM 9987 C C . SER A 1 108 ? -42.412 15.414 5.525 1.00 0.00 108 SER A C 6
ATOM 9988 O O . SER A 1 108 ? -43.347 16.179 5.291 1.00 0.00 108 SER A O 6
ATOM 9996 N N . GLY A 1 109 ? -41.656 14.882 4.569 1.00 0.00 109 GLY A N 6
ATOM 9997 C CA . GLY A 1 109 ? -41.903 15.187 3.172 1.00 0.00 109 GLY A CA 6
ATOM 9998 C C . GLY A 1 109 ? -42.929 14.262 2.549 1.00 0.00 109 GLY A C 6
ATOM 9999 O O . GLY A 1 109 ? -43.929 13.918 3.180 1.00 0.00 109 GLY A O 6
ATOM 10003 N N . GLY A 1 1 ? -17.843 16.460 -23.975 1.00 0.00 1 GLY A N 7
ATOM 10004 C CA . GLY A 1 1 ? -17.858 16.747 -22.552 1.00 0.00 1 GLY A CA 7
ATOM 10005 C C . GLY A 1 1 ? -19.230 17.161 -22.059 1.00 0.00 1 GLY A C 7
ATOM 10006 O O . GLY A 1 1 ? -19.808 18.130 -22.551 1.00 0.00 1 GLY A O 7
ATOM 10010 N N . SER A 1 2 ? -19.754 16.424 -21.084 1.00 0.00 2 SER A N 7
ATOM 10011 C CA . SER A 1 2 ? -21.070 16.717 -20.528 1.00 0.00 2 SER A CA 7
ATOM 10012 C C . SER A 1 2 ? -21.100 18.110 -19.907 1.00 0.00 2 SER A C 7
ATOM 10013 O O . SER A 1 2 ? -20.064 18.758 -19.761 1.00 0.00 2 SER A O 7
ATOM 10021 N N . SER A 1 3 ? -22.295 18.564 -19.544 1.00 0.00 3 SER A N 7
ATOM 10022 C CA . SER A 1 3 ? -22.462 19.882 -18.942 1.00 0.00 3 SER A CA 7
ATOM 10023 C C . SER A 1 3 ? -22.472 19.786 -17.420 1.00 0.00 3 SER A C 7
ATOM 10024 O O . SER A 1 3 ? -23.527 19.654 -16.802 1.00 0.00 3 SER A O 7
ATOM 10032 N N . GLY A 1 4 ? -21.287 19.854 -16.821 1.00 0.00 4 GLY A N 7
ATOM 10033 C CA . GLY A 1 4 ? -21.180 19.774 -15.375 1.00 0.00 4 GLY A CA 7
ATOM 10034 C C . GLY A 1 4 ? -19.844 20.275 -14.864 1.00 0.00 4 GLY A C 7
ATOM 10035 O O . GLY A 1 4 ? -18.887 20.399 -15.627 1.00 0.00 4 GLY A O 7
ATOM 10039 N N . SER A 1 5 ? -19.780 20.564 -13.568 1.00 0.00 5 SER A N 7
ATOM 10040 C CA . SER A 1 5 ? -18.552 21.060 -12.956 1.00 0.00 5 SER A CA 7
ATOM 10041 C C . SER A 1 5 ? -17.500 19.958 -12.878 1.00 0.00 5 SER A C 7
ATOM 10042 O O . SER A 1 5 ? -17.825 18.771 -12.916 1.00 0.00 5 SER A O 7
ATOM 10050 N N . SER A 1 6 ? -16.238 20.360 -12.770 1.00 0.00 6 SER A N 7
ATOM 10051 C CA . SER A 1 6 ? -15.137 19.407 -12.691 1.00 0.00 6 SER A CA 7
ATOM 10052 C C . SER A 1 6 ? -14.411 19.526 -11.355 1.00 0.00 6 SER A C 7
ATOM 10053 O O . SER A 1 6 ? -14.662 20.447 -10.578 1.00 0.00 6 SER A O 7
ATOM 10061 N N . GLY A 1 7 ? -13.508 18.585 -11.093 1.00 0.00 7 GLY A N 7
ATOM 10062 C CA . GLY A 1 7 ? -12.759 18.601 -9.850 1.00 0.00 7 GLY A CA 7
ATOM 10063 C C . GLY A 1 7 ? -11.940 17.341 -9.650 1.00 0.00 7 GLY A C 7
ATOM 10064 O O . GLY A 1 7 ? -12.441 16.231 -9.833 1.00 0.00 7 GLY A O 7
ATOM 10068 N N . LEU A 1 8 ? -10.677 17.512 -9.276 1.00 0.00 8 LEU A N 7
ATOM 10069 C CA . LEU A 1 8 ? -9.786 16.379 -9.052 1.00 0.00 8 LEU A CA 7
ATOM 10070 C C . LEU A 1 8 ? -9.848 15.915 -7.601 1.00 0.00 8 LEU A C 7
ATOM 10071 O O . LEU A 1 8 ? -10.227 14.779 -7.318 1.00 0.00 8 LEU A O 7
ATOM 10087 N N . ALA A 1 9 ? -9.476 16.803 -6.685 1.00 0.00 9 ALA A N 7
ATOM 10088 C CA . ALA A 1 9 ? -9.494 16.486 -5.262 1.00 0.00 9 ALA A CA 7
ATOM 10089 C C . ALA A 1 9 ? -10.743 15.693 -4.892 1.00 0.00 9 ALA A C 7
ATOM 10090 O O . ALA A 1 9 ? -10.651 14.597 -4.340 1.00 0.00 9 ALA A O 7
ATOM 10097 N N . GLU A 1 10 ? -11.907 16.255 -5.198 1.00 0.00 10 GLU A N 7
ATOM 10098 C CA . GLU A 1 10 ? -13.174 15.600 -4.895 1.00 0.00 10 GLU A CA 7
ATOM 10099 C C . GLU A 1 10 ? -13.062 14.089 -5.077 1.00 0.00 10 GLU A C 7
ATOM 10100 O O . GLU A 1 10 ? -13.401 13.317 -4.179 1.00 0.00 10 GLU A O 7
ATOM 10112 N N . LEU A 1 11 ? -12.586 13.673 -6.245 1.00 0.00 11 LEU A N 7
ATOM 10113 C CA . LEU A 1 11 ? -12.429 12.255 -6.546 1.00 0.00 11 LEU A CA 7
ATOM 10114 C C . LEU A 1 11 ? -11.430 11.603 -5.595 1.00 0.00 11 LEU A C 7
ATOM 10115 O O . LEU A 1 11 ? -11.732 10.594 -4.957 1.00 0.00 11 LEU A O 7
ATOM 10131 N N . PHE A 1 12 ? -10.241 12.188 -5.503 1.00 0.00 12 PHE A N 7
ATOM 10132 C CA . PHE A 1 12 ? -9.198 11.665 -4.628 1.00 0.00 12 PHE A CA 7
ATOM 10133 C C . PHE A 1 12 ? -9.771 11.281 -3.267 1.00 0.00 12 PHE A C 7
ATOM 10134 O O . PHE A 1 12 ? -9.328 10.316 -2.645 1.00 0.00 12 PHE A O 7
ATOM 10151 N N . GLU A 1 13 ? -10.759 12.045 -2.811 1.00 0.00 13 GLU A N 7
ATOM 10152 C CA . GLU A 1 13 ? -11.392 11.785 -1.523 1.00 0.00 13 GLU A CA 7
ATOM 10153 C C . GLU A 1 13 ? -12.243 10.520 -1.580 1.00 0.00 13 GLU A C 7
ATOM 10154 O O . GLU A 1 13 ? -12.192 9.682 -0.679 1.00 0.00 13 GLU A O 7
ATOM 10166 N N . LYS A 1 14 ? -13.026 10.388 -2.646 1.00 0.00 14 LYS A N 7
ATOM 10167 C CA . LYS A 1 14 ? -13.889 9.226 -2.823 1.00 0.00 14 LYS A CA 7
ATOM 10168 C C . LYS A 1 14 ? -13.064 7.974 -3.105 1.00 0.00 14 LYS A C 7
ATOM 10169 O O . LYS A 1 14 ? -13.186 6.969 -2.406 1.00 0.00 14 LYS A O 7
ATOM 10188 N N . ALA A 1 15 ? -12.224 8.044 -4.132 1.00 0.00 15 ALA A N 7
ATOM 10189 C CA . ALA A 1 15 ? -11.376 6.917 -4.504 1.00 0.00 15 ALA A CA 7
ATOM 10190 C C . ALA A 1 15 ? -10.785 6.245 -3.270 1.00 0.00 15 ALA A C 7
ATOM 10191 O O . ALA A 1 15 ? -10.818 5.021 -3.142 1.00 0.00 15 ALA A O 7
ATOM 10198 N N . ALA A 1 16 ? -10.243 7.053 -2.364 1.00 0.00 16 ALA A N 7
ATOM 10199 C CA . ALA A 1 16 ? -9.645 6.535 -1.139 1.00 0.00 16 ALA A CA 7
ATOM 10200 C C . ALA A 1 16 ? -10.561 5.517 -0.469 1.00 0.00 16 ALA A C 7
ATOM 10201 O O . ALA A 1 16 ? -10.130 4.422 -0.110 1.00 0.00 16 ALA A O 7
ATOM 10208 N N . ALA A 1 17 ? -11.827 5.887 -0.301 1.00 0.00 17 ALA A N 7
ATOM 10209 C CA . ALA A 1 17 ? -12.804 5.006 0.325 1.00 0.00 17 ALA A CA 7
ATOM 10210 C C . ALA A 1 17 ? -12.934 3.696 -0.444 1.00 0.00 17 ALA A C 7
ATOM 10211 O O . ALA A 1 17 ? -13.090 2.628 0.149 1.00 0.00 17 ALA A O 7
ATOM 10218 N N . HIS A 1 18 ? -12.871 3.784 -1.769 1.00 0.00 18 HIS A N 7
ATOM 10219 C CA . HIS A 1 18 ? -12.982 2.605 -2.620 1.00 0.00 18 HIS A CA 7
ATOM 10220 C C . HIS A 1 18 ? -11.795 1.670 -2.411 1.00 0.00 18 HIS A C 7
ATOM 10221 O O . HIS A 1 18 ? -11.922 0.450 -2.532 1.00 0.00 18 HIS A O 7
ATOM 10236 N N . LEU A 1 19 ? -10.641 2.248 -2.097 1.00 0.00 19 LEU A N 7
ATOM 10237 C CA . LEU A 1 19 ? -9.430 1.466 -1.872 1.00 0.00 19 LEU A CA 7
ATOM 10238 C C . LEU A 1 19 ? -9.721 0.251 -0.997 1.00 0.00 19 LEU A C 7
ATOM 10239 O O . LEU A 1 19 ? -9.407 -0.880 -1.367 1.00 0.00 19 LEU A O 7
ATOM 10255 N N . GLN A 1 20 ? -10.324 0.493 0.162 1.00 0.00 20 GLN A N 7
ATOM 10256 C CA . GLN A 1 20 ? -10.659 -0.582 1.088 1.00 0.00 20 GLN A CA 7
ATOM 10257 C C . GLN A 1 20 ? -11.466 -1.671 0.388 1.00 0.00 20 GLN A C 7
ATOM 10258 O O . GLN A 1 20 ? -11.422 -2.838 0.777 1.00 0.00 20 GLN A O 7
ATOM 10272 N N . GLY A 1 21 ? -12.205 -1.281 -0.647 1.00 0.00 21 GLY A N 7
ATOM 10273 C CA . GLY A 1 21 ? -13.012 -2.236 -1.384 1.00 0.00 21 GLY A CA 7
ATOM 10274 C C . GLY A 1 21 ? -12.240 -2.906 -2.503 1.00 0.00 21 GLY A C 7
ATOM 10275 O O . GLY A 1 21 ? -12.693 -3.900 -3.072 1.00 0.00 21 GLY A O 7
ATOM 10279 N N . LEU A 1 22 ? -11.071 -2.361 -2.822 1.00 0.00 22 LEU A N 7
ATOM 10280 C CA . LEU A 1 22 ? -10.234 -2.912 -3.883 1.00 0.00 22 LEU A CA 7
ATOM 10281 C C . LEU A 1 22 ? -8.982 -3.563 -3.305 1.00 0.00 22 LEU A C 7
ATOM 10282 O O . LEU A 1 22 ? -8.014 -3.816 -4.024 1.00 0.00 22 LEU A O 7
ATOM 10298 N N . ILE A 1 23 ? -9.008 -3.835 -2.005 1.00 0.00 23 ILE A N 7
ATOM 10299 C CA . ILE A 1 23 ? -7.876 -4.460 -1.333 1.00 0.00 23 ILE A CA 7
ATOM 10300 C C . ILE A 1 23 ? -7.621 -5.863 -1.875 1.00 0.00 23 ILE A C 7
ATOM 10301 O O . ILE A 1 23 ? -6.475 -6.297 -1.985 1.00 0.00 23 ILE A O 7
ATOM 10317 N N . GLN A 1 24 ? -8.698 -6.565 -2.214 1.00 0.00 24 GLN A N 7
ATOM 10318 C CA . GLN A 1 24 ? -8.590 -7.918 -2.747 1.00 0.00 24 GLN A CA 7
ATOM 10319 C C . GLN A 1 24 ? -8.034 -7.901 -4.167 1.00 0.00 24 GLN A C 7
ATOM 10320 O O . GLN A 1 24 ? -7.575 -8.923 -4.678 1.00 0.00 24 GLN A O 7
ATOM 10334 N N . VAL A 1 25 ? -8.078 -6.734 -4.801 1.00 0.00 25 VAL A N 7
ATOM 10335 C CA . VAL A 1 25 ? -7.578 -6.583 -6.162 1.00 0.00 25 VAL A CA 7
ATOM 10336 C C . VAL A 1 25 ? -6.280 -5.783 -6.186 1.00 0.00 25 VAL A C 7
ATOM 10337 O O . VAL A 1 25 ? -5.559 -5.781 -7.183 1.00 0.00 25 VAL A O 7
ATOM 10350 N N . ALA A 1 26 ? -5.989 -5.106 -5.081 1.00 0.00 26 ALA A N 7
ATOM 10351 C CA . ALA A 1 26 ? -4.777 -4.303 -4.973 1.00 0.00 26 ALA A CA 7
ATOM 10352 C C . ALA A 1 26 ? -3.595 -5.152 -4.515 1.00 0.00 26 ALA A C 7
ATOM 10353 O O . ALA A 1 26 ? -3.575 -5.648 -3.389 1.00 0.00 26 ALA A O 7
ATOM 10360 N N . SER A 1 27 ? -2.613 -5.316 -5.396 1.00 0.00 27 SER A N 7
ATOM 10361 C CA . SER A 1 27 ? -1.430 -6.109 -5.083 1.00 0.00 27 SER A CA 7
ATOM 10362 C C . SER A 1 27 ? -0.620 -5.458 -3.966 1.00 0.00 27 SER A C 7
ATOM 10363 O O . SER A 1 27 ? -0.660 -4.241 -3.782 1.00 0.00 27 SER A O 7
ATOM 10371 N N . ARG A 1 28 ? 0.115 -6.278 -3.221 1.00 0.00 28 ARG A N 7
ATOM 10372 C CA . ARG A 1 28 ? 0.934 -5.784 -2.121 1.00 0.00 28 ARG A CA 7
ATOM 10373 C C . ARG A 1 28 ? 1.620 -4.475 -2.499 1.00 0.00 28 ARG A C 7
ATOM 10374 O O . ARG A 1 28 ? 1.805 -3.595 -1.659 1.00 0.00 28 ARG A O 7
ATOM 10395 N N . GLU A 1 29 ? 1.995 -4.354 -3.769 1.00 0.00 29 GLU A N 7
ATOM 10396 C CA . GLU A 1 29 ? 2.662 -3.153 -4.257 1.00 0.00 29 GLU A CA 7
ATOM 10397 C C . GLU A 1 29 ? 1.664 -2.012 -4.438 1.00 0.00 29 GLU A C 7
ATOM 10398 O O . GLU A 1 29 ? 1.930 -0.875 -4.049 1.00 0.00 29 GLU A O 7
ATOM 10410 N N . GLN A 1 30 ? 0.516 -2.326 -5.030 1.00 0.00 30 GLN A N 7
ATOM 10411 C CA . GLN A 1 30 ? -0.520 -1.328 -5.263 1.00 0.00 30 GLN A CA 7
ATOM 10412 C C . GLN A 1 30 ? -0.903 -0.626 -3.964 1.00 0.00 30 GLN A C 7
ATOM 10413 O O . GLN A 1 30 ? -1.126 0.585 -3.942 1.00 0.00 30 GLN A O 7
ATOM 10427 N N . LEU A 1 31 ? -0.978 -1.395 -2.883 1.00 0.00 31 LEU A N 7
ATOM 10428 C CA . LEU A 1 31 ? -1.335 -0.848 -1.578 1.00 0.00 31 LEU A CA 7
ATOM 10429 C C . LEU A 1 31 ? -0.399 0.293 -1.192 1.00 0.00 31 LEU A C 7
ATOM 10430 O O . LEU A 1 31 ? -0.837 1.320 -0.671 1.00 0.00 31 LEU A O 7
ATOM 10446 N N . LEU A 1 32 ? 0.890 0.108 -1.454 1.00 0.00 32 LEU A N 7
ATOM 10447 C CA . LEU A 1 32 ? 1.889 1.123 -1.136 1.00 0.00 32 LEU A CA 7
ATOM 10448 C C . LEU A 1 32 ? 1.822 2.282 -2.126 1.00 0.00 32 LEU A C 7
ATOM 10449 O O . LEU A 1 32 ? 1.804 3.448 -1.733 1.00 0.00 32 LEU A O 7
ATOM 10465 N N . TYR A 1 33 ? 1.784 1.952 -3.412 1.00 0.00 33 TYR A N 7
ATOM 10466 C CA . TYR A 1 33 ? 1.719 2.964 -4.459 1.00 0.00 33 TYR A CA 7
ATOM 10467 C C . TYR A 1 33 ? 0.741 4.074 -4.085 1.00 0.00 33 TYR A C 7
ATOM 10468 O O . TYR A 1 33 ? 1.095 5.254 -4.081 1.00 0.00 33 TYR A O 7
ATOM 10486 N N . LEU A 1 34 ? -0.490 3.687 -3.769 1.00 0.00 34 LEU A N 7
ATOM 10487 C CA . LEU A 1 34 ? -1.521 4.648 -3.392 1.00 0.00 34 LEU A CA 7
ATOM 10488 C C . LEU A 1 34 ? -1.101 5.439 -2.157 1.00 0.00 34 LEU A C 7
ATOM 10489 O O . LEU A 1 34 ? -1.434 6.617 -2.019 1.00 0.00 34 LEU A O 7
ATOM 10505 N N . TYR A 1 35 ? -0.367 4.786 -1.263 1.00 0.00 35 TYR A N 7
ATOM 10506 C CA . TYR A 1 35 ? 0.098 5.428 -0.040 1.00 0.00 35 TYR A CA 7
ATOM 10507 C C . TYR A 1 35 ? 1.142 6.497 -0.349 1.00 0.00 35 TYR A C 7
ATOM 10508 O O . TYR A 1 35 ? 1.011 7.647 0.068 1.00 0.00 35 TYR A O 7
ATOM 10526 N N . ALA A 1 36 ? 2.178 6.107 -1.083 1.00 0.00 36 ALA A N 7
ATOM 10527 C CA . ALA A 1 36 ? 3.244 7.031 -1.452 1.00 0.00 36 ALA A CA 7
ATOM 10528 C C . ALA A 1 36 ? 2.679 8.390 -1.852 1.00 0.00 36 ALA A C 7
ATOM 10529 O O . ALA A 1 36 ? 2.846 9.377 -1.136 1.00 0.00 36 ALA A O 7
ATOM 10536 N N . ARG A 1 37 ? 2.011 8.433 -3.000 1.00 0.00 37 ARG A N 7
ATOM 10537 C CA . ARG A 1 37 ? 1.423 9.671 -3.496 1.00 0.00 37 ARG A CA 7
ATOM 10538 C C . ARG A 1 37 ? 0.416 10.233 -2.497 1.00 0.00 37 ARG A C 7
ATOM 10539 O O . ARG A 1 37 ? 0.422 11.428 -2.199 1.00 0.00 37 ARG A O 7
ATOM 10560 N N . TYR A 1 38 ? -0.449 9.364 -1.985 1.00 0.00 38 TYR A N 7
ATOM 10561 C CA . TYR A 1 38 ? -1.464 9.774 -1.022 1.00 0.00 38 TYR A CA 7
ATOM 10562 C C . TYR A 1 38 ? -0.841 10.567 0.123 1.00 0.00 38 TYR A C 7
ATOM 10563 O O . TYR A 1 38 ? -1.473 11.455 0.695 1.00 0.00 38 TYR A O 7
ATOM 10581 N N . LYS A 1 39 ? 0.404 10.239 0.452 1.00 0.00 39 LYS A N 7
ATOM 10582 C CA . LYS A 1 39 ? 1.116 10.920 1.527 1.00 0.00 39 LYS A CA 7
ATOM 10583 C C . LYS A 1 39 ? 1.760 12.207 1.022 1.00 0.00 39 LYS A C 7
ATOM 10584 O O . LYS A 1 39 ? 1.939 13.160 1.780 1.00 0.00 39 LYS A O 7
ATOM 10603 N N . GLN A 1 40 ? 2.106 12.228 -0.261 1.00 0.00 40 GLN A N 7
ATOM 10604 C CA . GLN A 1 40 ? 2.729 13.399 -0.866 1.00 0.00 40 GLN A CA 7
ATOM 10605 C C . GLN A 1 40 ? 1.724 14.536 -1.013 1.00 0.00 40 GLN A C 7
ATOM 10606 O O . GLN A 1 40 ? 2.074 15.709 -0.881 1.00 0.00 40 GLN A O 7
ATOM 10620 N N . VAL A 1 41 ? 0.473 14.181 -1.288 1.00 0.00 41 VAL A N 7
ATOM 10621 C CA . VAL A 1 41 ? -0.585 15.172 -1.452 1.00 0.00 41 VAL A CA 7
ATOM 10622 C C . VAL A 1 41 ? -0.995 15.766 -0.109 1.00 0.00 41 VAL A C 7
ATOM 10623 O O . VAL A 1 41 ? -1.481 16.895 -0.040 1.00 0.00 41 VAL A O 7
ATOM 10636 N N . LYS A 1 42 ? -0.795 14.999 0.957 1.00 0.00 42 LYS A N 7
ATOM 10637 C CA . LYS A 1 42 ? -1.142 15.448 2.300 1.00 0.00 42 LYS A CA 7
ATOM 10638 C C . LYS A 1 42 ? 0.017 16.211 2.934 1.00 0.00 42 LYS A C 7
ATOM 10639 O O . LYS A 1 42 ? -0.157 17.323 3.432 1.00 0.00 42 LYS A O 7
ATOM 10658 N N . VAL A 1 43 ? 1.201 15.606 2.912 1.00 0.00 43 VAL A N 7
ATOM 10659 C CA . VAL A 1 43 ? 2.389 16.230 3.482 1.00 0.00 43 VAL A CA 7
ATOM 10660 C C . VAL A 1 43 ? 3.219 16.919 2.405 1.00 0.00 43 VAL A C 7
ATOM 10661 O O . VAL A 1 43 ? 3.367 18.140 2.408 1.00 0.00 43 VAL A O 7
ATOM 10674 N N . GLY A 1 44 ? 3.759 16.126 1.484 1.00 0.00 44 GLY A N 7
ATOM 10675 C CA . GLY A 1 44 ? 4.568 16.678 0.413 1.00 0.00 44 GLY A CA 7
ATOM 10676 C C . GLY A 1 44 ? 5.998 16.179 0.451 1.00 0.00 44 GLY A C 7
ATOM 10677 O O . GLY A 1 44 ? 6.248 14.981 0.324 1.00 0.00 44 GLY A O 7
ATOM 10681 N N . ASN A 1 45 ? 6.940 17.100 0.625 1.00 0.00 45 ASN A N 7
ATOM 10682 C CA . ASN A 1 45 ? 8.355 16.747 0.677 1.00 0.00 45 ASN A CA 7
ATOM 10683 C C . ASN A 1 45 ? 8.652 15.868 1.888 1.00 0.00 45 ASN A C 7
ATOM 10684 O O . ASN A 1 45 ? 8.188 16.142 2.995 1.00 0.00 45 ASN A O 7
ATOM 10695 N N . CYS A 1 46 ? 9.427 14.813 1.669 1.00 0.00 46 CYS A N 7
ATOM 10696 C CA . CYS A 1 46 ? 9.787 13.893 2.742 1.00 0.00 46 CYS A CA 7
ATOM 10697 C C . CYS A 1 46 ? 9.982 14.641 4.057 1.00 0.00 46 CYS A C 7
ATOM 10698 O O . CYS A 1 46 ? 10.988 15.320 4.253 1.00 0.00 46 CYS A O 7
ATOM 10706 N N . ASN A 1 47 ? 9.011 14.511 4.955 1.00 0.00 47 ASN A N 7
ATOM 10707 C CA . ASN A 1 47 ? 9.074 15.177 6.251 1.00 0.00 47 ASN A CA 7
ATOM 10708 C C . ASN A 1 47 ? 9.360 14.174 7.365 1.00 0.00 47 ASN A C 7
ATOM 10709 O O . ASN A 1 47 ? 9.036 14.412 8.529 1.00 0.00 47 ASN A O 7
ATOM 10720 N N . THR A 1 48 ? 9.969 13.050 7.000 1.00 0.00 48 THR A N 7
ATOM 10721 C CA . THR A 1 48 ? 10.298 12.010 7.966 1.00 0.00 48 THR A CA 7
ATOM 10722 C C . THR A 1 48 ? 11.701 11.465 7.731 1.00 0.00 48 THR A C 7
ATOM 10723 O O . THR A 1 48 ? 12.230 11.503 6.619 1.00 0.00 48 THR A O 7
ATOM 10734 N N . PRO A 1 49 ? 12.321 10.943 8.799 1.00 0.00 49 PRO A N 7
ATOM 10735 C CA . PRO A 1 49 ? 13.672 10.378 8.733 1.00 0.00 49 PRO A CA 7
ATOM 10736 C C . PRO A 1 49 ? 13.717 9.072 7.948 1.00 0.00 49 PRO A C 7
ATOM 10737 O O . PRO A 1 49 ? 12.696 8.405 7.774 1.00 0.00 49 PRO A O 7
ATOM 10748 N N . LYS A 1 50 ? 14.905 8.710 7.475 1.00 0.00 50 LYS A N 7
ATOM 10749 C CA . LYS A 1 50 ? 15.083 7.483 6.709 1.00 0.00 50 LYS A CA 7
ATOM 10750 C C . LYS A 1 50 ? 14.973 6.258 7.612 1.00 0.00 50 LYS A C 7
ATOM 10751 O O . LYS A 1 50 ? 15.620 6.166 8.656 1.00 0.00 50 LYS A O 7
ATOM 10770 N N . PRO A 1 51 ? 14.137 5.293 7.201 1.00 0.00 51 PRO A N 7
ATOM 10771 C CA . PRO A 1 51 ? 13.925 4.055 7.957 1.00 0.00 51 PRO A CA 7
ATOM 10772 C C . PRO A 1 51 ? 15.147 3.143 7.932 1.00 0.00 51 PRO A C 7
ATOM 10773 O O . PRO A 1 51 ? 15.894 3.118 6.954 1.00 0.00 51 PRO A O 7
ATOM 10784 N N . SER A 1 52 ? 15.345 2.395 9.012 1.00 0.00 52 SER A N 7
ATOM 10785 C CA . SER A 1 52 ? 16.479 1.483 9.114 1.00 0.00 52 SER A CA 7
ATOM 10786 C C . SER A 1 52 ? 16.422 0.421 8.021 1.00 0.00 52 SER A C 7
ATOM 10787 O O . SER A 1 52 ? 15.424 0.298 7.310 1.00 0.00 52 SER A O 7
ATOM 10795 N N . PHE A 1 53 ? 17.501 -0.344 7.892 1.00 0.00 53 PHE A N 7
ATOM 10796 C CA . PHE A 1 53 ? 17.576 -1.396 6.884 1.00 0.00 53 PHE A CA 7
ATOM 10797 C C . PHE A 1 53 ? 16.758 -2.613 7.307 1.00 0.00 53 PHE A C 7
ATOM 10798 O O . PHE A 1 53 ? 16.129 -3.270 6.477 1.00 0.00 53 PHE A O 7
ATOM 10815 N N . PHE A 1 54 ? 16.773 -2.907 8.602 1.00 0.00 54 PHE A N 7
ATOM 10816 C CA . PHE A 1 54 ? 16.034 -4.046 9.136 1.00 0.00 54 PHE A CA 7
ATOM 10817 C C . PHE A 1 54 ? 14.531 -3.848 8.964 1.00 0.00 54 PHE A C 7
ATOM 10818 O O . PHE A 1 54 ? 13.787 -4.809 8.765 1.00 0.00 54 PHE A O 7
ATOM 10835 N N . ASP A 1 55 ? 14.092 -2.597 9.042 1.00 0.00 55 ASP A N 7
ATOM 10836 C CA . ASP A 1 55 ? 12.678 -2.272 8.894 1.00 0.00 55 ASP A CA 7
ATOM 10837 C C . ASP A 1 55 ? 12.307 -2.119 7.423 1.00 0.00 55 ASP A C 7
ATOM 10838 O O . ASP A 1 55 ? 12.196 -1.004 6.912 1.00 0.00 55 ASP A O 7
ATOM 10847 N N . PHE A 1 56 ? 12.117 -3.247 6.746 1.00 0.00 56 PHE A N 7
ATOM 10848 C CA . PHE A 1 56 ? 11.759 -3.239 5.332 1.00 0.00 56 PHE A CA 7
ATOM 10849 C C . PHE A 1 56 ? 10.380 -2.621 5.123 1.00 0.00 56 PHE A C 7
ATOM 10850 O O . PHE A 1 56 ? 10.233 -1.636 4.401 1.00 0.00 56 PHE A O 7
ATOM 10867 N N . GLU A 1 57 ? 9.372 -3.209 5.760 1.00 0.00 57 GLU A N 7
ATOM 10868 C CA . GLU A 1 57 ? 8.004 -2.717 5.643 1.00 0.00 57 GLU A CA 7
ATOM 10869 C C . GLU A 1 57 ? 7.981 -1.196 5.529 1.00 0.00 57 GLU A C 7
ATOM 10870 O O . GLU A 1 57 ? 7.497 -0.643 4.542 1.00 0.00 57 GLU A O 7
ATOM 10882 N N . GLY A 1 58 ? 8.508 -0.523 6.548 1.00 0.00 58 GLY A N 7
ATOM 10883 C CA . GLY A 1 58 ? 8.537 0.927 6.544 1.00 0.00 58 GLY A CA 7
ATOM 10884 C C . GLY A 1 58 ? 9.477 1.485 5.494 1.00 0.00 58 GLY A C 7
ATOM 10885 O O . GLY A 1 58 ? 9.248 2.569 4.957 1.00 0.00 58 GLY A O 7
ATOM 10889 N N . LYS A 1 59 ? 10.541 0.744 5.201 1.00 0.00 59 LYS A N 7
ATOM 10890 C CA . LYS A 1 59 ? 11.520 1.170 4.209 1.00 0.00 59 LYS A CA 7
ATOM 10891 C C . LYS A 1 59 ? 10.839 1.541 2.895 1.00 0.00 59 LYS A C 7
ATOM 10892 O O . LYS A 1 59 ? 10.986 2.659 2.404 1.00 0.00 59 LYS A O 7
ATOM 10911 N N . GLN A 1 60 ? 10.094 0.595 2.333 1.00 0.00 60 GLN A N 7
ATOM 10912 C CA . GLN A 1 60 ? 9.390 0.823 1.077 1.00 0.00 60 GLN A CA 7
ATOM 10913 C C . GLN A 1 60 ? 8.501 2.060 1.168 1.00 0.00 60 GLN A C 7
ATOM 10914 O O . GLN A 1 60 ? 8.459 2.877 0.248 1.00 0.00 60 GLN A O 7
ATOM 10928 N N . LYS A 1 61 ? 7.791 2.190 2.284 1.00 0.00 61 LYS A N 7
ATOM 10929 C CA . LYS A 1 61 ? 6.903 3.327 2.497 1.00 0.00 61 LYS A CA 7
ATOM 10930 C C . LYS A 1 61 ? 7.660 4.643 2.355 1.00 0.00 61 LYS A C 7
ATOM 10931 O O . LYS A 1 61 ? 7.282 5.505 1.562 1.00 0.00 61 LYS A O 7
ATOM 10950 N N . TRP A 1 62 ? 8.731 4.790 3.127 1.00 0.00 62 TRP A N 7
ATOM 10951 C CA . TRP A 1 62 ? 9.542 6.002 3.086 1.00 0.00 62 TRP A CA 7
ATOM 10952 C C . TRP A 1 62 ? 10.139 6.211 1.699 1.00 0.00 62 TRP A C 7
ATOM 10953 O O . TRP A 1 62 ? 10.079 7.309 1.147 1.00 0.00 62 TRP A O 7
ATOM 10974 N N . GLU A 1 63 ? 10.713 5.150 1.140 1.00 0.00 63 GLU A N 7
ATOM 10975 C CA . GLU A 1 63 ? 11.321 5.219 -0.183 1.00 0.00 63 GLU A CA 7
ATOM 10976 C C . GLU A 1 63 ? 10.309 5.693 -1.223 1.00 0.00 63 GLU A C 7
ATOM 10977 O O . GLU A 1 63 ? 10.454 6.770 -1.800 1.00 0.00 63 GLU A O 7
ATOM 10989 N N . ALA A 1 64 ? 9.284 4.880 -1.455 1.00 0.00 64 ALA A N 7
ATOM 10990 C CA . ALA A 1 64 ? 8.247 5.216 -2.423 1.00 0.00 64 ALA A CA 7
ATOM 10991 C C . ALA A 1 64 ? 7.846 6.683 -2.312 1.00 0.00 64 ALA A C 7
ATOM 10992 O O . ALA A 1 64 ? 7.847 7.413 -3.303 1.00 0.00 64 ALA A O 7
ATOM 10999 N N . TRP A 1 65 ? 7.504 7.107 -1.101 1.00 0.00 65 TRP A N 7
ATOM 11000 C CA . TRP A 1 65 ? 7.101 8.488 -0.861 1.00 0.00 65 TRP A CA 7
ATOM 11001 C C . TRP A 1 65 ? 8.297 9.429 -0.952 1.00 0.00 65 TRP A C 7
ATOM 11002 O O . TRP A 1 65 ? 8.147 10.613 -1.255 1.00 0.00 65 TRP A O 7
ATOM 11023 N N . LYS A 1 66 ? 9.485 8.895 -0.689 1.00 0.00 66 LYS A N 7
ATOM 11024 C CA . LYS A 1 66 ? 10.709 9.687 -0.744 1.00 0.00 66 LYS A CA 7
ATOM 11025 C C . LYS A 1 66 ? 11.036 10.084 -2.179 1.00 0.00 66 LYS A C 7
ATOM 11026 O O . LYS A 1 66 ? 11.439 11.217 -2.443 1.00 0.00 66 LYS A O 7
ATOM 11045 N N . ALA A 1 67 ? 10.860 9.146 -3.103 1.00 0.00 67 ALA A N 7
ATOM 11046 C CA . ALA A 1 67 ? 11.134 9.400 -4.512 1.00 0.00 67 ALA A CA 7
ATOM 11047 C C . ALA A 1 67 ? 10.334 10.595 -5.020 1.00 0.00 67 ALA A C 7
ATOM 11048 O O . ALA A 1 67 ? 10.673 11.193 -6.042 1.00 0.00 67 ALA A O 7
ATOM 11055 N N . LEU A 1 68 ? 9.271 10.938 -4.301 1.00 0.00 68 LEU A N 7
ATOM 11056 C CA . LEU A 1 68 ? 8.422 12.062 -4.679 1.00 0.00 68 LEU A CA 7
ATOM 11057 C C . LEU A 1 68 ? 8.871 13.342 -3.983 1.00 0.00 68 LEU A C 7
ATOM 11058 O O . LEU A 1 68 ? 8.069 14.038 -3.362 1.00 0.00 68 LEU A O 7
ATOM 11074 N N . GLY A 1 69 ? 10.161 13.649 -4.094 1.00 0.00 69 GLY A N 7
ATOM 11075 C CA . GLY A 1 69 ? 10.694 14.846 -3.472 1.00 0.00 69 GLY A CA 7
ATOM 11076 C C . GLY A 1 69 ? 10.271 16.111 -4.192 1.00 0.00 69 GLY A C 7
ATOM 11077 O O . GLY A 1 69 ? 9.960 17.120 -3.558 1.00 0.00 69 GLY A O 7
ATOM 11081 N N . ASP A 1 70 ? 10.262 16.059 -5.519 1.00 0.00 70 ASP A N 7
ATOM 11082 C CA . ASP A 1 70 ? 9.875 17.210 -6.326 1.00 0.00 70 ASP A CA 7
ATOM 11083 C C . ASP A 1 70 ? 8.591 16.924 -7.100 1.00 0.00 70 ASP A C 7
ATOM 11084 O O . ASP A 1 70 ? 8.443 17.337 -8.251 1.00 0.00 70 ASP A O 7
ATOM 11093 N N . SER A 1 71 ? 7.667 16.214 -6.462 1.00 0.00 71 SER A N 7
ATOM 11094 C CA . SER A 1 71 ? 6.398 15.869 -7.092 1.00 0.00 71 SER A CA 7
ATOM 11095 C C . SER A 1 71 ? 5.327 16.902 -6.758 1.00 0.00 71 SER A C 7
ATOM 11096 O O . SER A 1 71 ? 5.605 17.917 -6.119 1.00 0.00 71 SER A O 7
ATOM 11104 N N . SER A 1 72 ? 4.100 16.636 -7.196 1.00 0.00 72 SER A N 7
ATOM 11105 C CA . SER A 1 72 ? 2.986 17.544 -6.948 1.00 0.00 72 SER A CA 7
ATOM 11106 C C . SER A 1 72 ? 1.789 16.791 -6.376 1.00 0.00 72 SER A C 7
ATOM 11107 O O . SER A 1 72 ? 1.647 15.579 -6.542 1.00 0.00 72 SER A O 7
ATOM 11115 N N . PRO A 1 73 ? 0.904 17.526 -5.685 1.00 0.00 73 PRO A N 7
ATOM 11116 C CA . PRO A 1 73 ? -0.297 16.950 -5.074 1.00 0.00 73 PRO A CA 7
ATOM 11117 C C . PRO A 1 73 ? -1.324 16.514 -6.114 1.00 0.00 73 PRO A C 7
ATOM 11118 O O . PRO A 1 73 ? -1.812 15.384 -6.082 1.00 0.00 73 PRO A O 7
ATOM 11129 N N . SER A 1 74 ? -1.647 17.416 -7.035 1.00 0.00 74 SER A N 7
ATOM 11130 C CA . SER A 1 74 ? -2.618 17.125 -8.083 1.00 0.00 74 SER A CA 7
ATOM 11131 C C . SER A 1 74 ? -2.125 15.996 -8.982 1.00 0.00 74 SER A C 7
ATOM 11132 O O . SER A 1 74 ? -2.910 15.164 -9.438 1.00 0.00 74 SER A O 7
ATOM 11140 N N . GLN A 1 75 ? -0.820 15.974 -9.232 1.00 0.00 75 GLN A N 7
ATOM 11141 C CA . GLN A 1 75 ? -0.222 14.947 -10.078 1.00 0.00 75 GLN A CA 7
ATOM 11142 C C . GLN A 1 75 ? -0.178 13.605 -9.355 1.00 0.00 75 GLN A C 7
ATOM 11143 O O . GLN A 1 75 ? -0.065 12.553 -9.985 1.00 0.00 75 GLN A O 7
ATOM 11157 N N . ALA A 1 76 ? -0.268 13.648 -8.030 1.00 0.00 76 ALA A N 7
ATOM 11158 C CA . ALA A 1 76 ? -0.239 12.436 -7.222 1.00 0.00 76 ALA A CA 7
ATOM 11159 C C . ALA A 1 76 ? -1.631 11.824 -7.101 1.00 0.00 76 ALA A C 7
ATOM 11160 O O . ALA A 1 76 ? -1.773 10.619 -6.896 1.00 0.00 76 ALA A O 7
ATOM 11167 N N . MET A 1 77 ? -2.654 12.662 -7.228 1.00 0.00 77 MET A N 7
ATOM 11168 C CA . MET A 1 77 ? -4.035 12.203 -7.134 1.00 0.00 77 MET A CA 7
ATOM 11169 C C . MET A 1 77 ? -4.467 11.513 -8.424 1.00 0.00 77 MET A C 7
ATOM 11170 O O . MET A 1 77 ? -5.276 10.585 -8.400 1.00 0.00 77 MET A O 7
ATOM 11184 N N . GLN A 1 78 ? -3.924 11.972 -9.546 1.00 0.00 78 GLN A N 7
ATOM 11185 C CA . GLN A 1 78 ? -4.256 11.399 -10.846 1.00 0.00 78 GLN A CA 7
ATOM 11186 C C . GLN A 1 78 ? -3.922 9.912 -10.886 1.00 0.00 78 GLN A C 7
ATOM 11187 O O . GLN A 1 78 ? -4.748 9.092 -11.286 1.00 0.00 78 GLN A O 7
ATOM 11201 N N . GLU A 1 79 ? -2.707 9.571 -10.468 1.00 0.00 79 GLU A N 7
ATOM 11202 C CA . GLU A 1 79 ? -2.265 8.182 -10.458 1.00 0.00 79 GLU A CA 7
ATOM 11203 C C . GLU A 1 79 ? -2.955 7.399 -9.345 1.00 0.00 79 GLU A C 7
ATOM 11204 O O . GLU A 1 79 ? -3.259 6.216 -9.499 1.00 0.00 79 GLU A O 7
ATOM 11216 N N . TYR A 1 80 ? -3.198 8.068 -8.223 1.00 0.00 80 TYR A N 7
ATOM 11217 C CA . TYR A 1 80 ? -3.850 7.436 -7.082 1.00 0.00 80 TYR A CA 7
ATOM 11218 C C . TYR A 1 80 ? -5.280 7.033 -7.426 1.00 0.00 80 TYR A C 7
ATOM 11219 O O . TYR A 1 80 ? -5.825 6.087 -6.856 1.00 0.00 80 TYR A O 7
ATOM 11237 N N . ILE A 1 81 ? -5.883 7.758 -8.362 1.00 0.00 81 ILE A N 7
ATOM 11238 C CA . ILE A 1 81 ? -7.250 7.476 -8.784 1.00 0.00 81 ILE A CA 7
ATOM 11239 C C . ILE A 1 81 ? -7.274 6.486 -9.944 1.00 0.00 81 ILE A C 7
ATOM 11240 O O . ILE A 1 81 ? -7.751 5.361 -9.803 1.00 0.00 81 ILE A O 7
ATOM 11256 N N . ALA A 1 82 ? -6.754 6.913 -11.090 1.00 0.00 82 ALA A N 7
ATOM 11257 C CA . ALA A 1 82 ? -6.712 6.063 -12.273 1.00 0.00 82 ALA A CA 7
ATOM 11258 C C . ALA A 1 82 ? -6.533 4.598 -11.891 1.00 0.00 82 ALA A C 7
ATOM 11259 O O . ALA A 1 82 ? -7.333 3.744 -12.273 1.00 0.00 82 ALA A O 7
ATOM 11266 N N . VAL A 1 83 ? -5.477 4.313 -11.135 1.00 0.00 83 VAL A N 7
ATOM 11267 C CA . VAL A 1 83 ? -5.193 2.950 -10.701 1.00 0.00 83 VAL A CA 7
ATOM 11268 C C . VAL A 1 83 ? -6.458 2.256 -10.208 1.00 0.00 83 VAL A C 7
ATOM 11269 O O . VAL A 1 83 ? -6.847 1.210 -10.728 1.00 0.00 83 VAL A O 7
ATOM 11282 N N . VAL A 1 84 ? -7.096 2.845 -9.202 1.00 0.00 84 VAL A N 7
ATOM 11283 C CA . VAL A 1 84 ? -8.319 2.284 -8.640 1.00 0.00 84 VAL A CA 7
ATOM 11284 C C . VAL A 1 84 ? -9.324 1.946 -9.735 1.00 0.00 84 VAL A C 7
ATOM 11285 O O . VAL A 1 84 ? -10.176 1.074 -9.565 1.00 0.00 84 VAL A O 7
ATOM 11298 N N . LYS A 1 85 ? -9.218 2.643 -10.862 1.00 0.00 85 LYS A N 7
ATOM 11299 C CA . LYS A 1 85 ? -10.116 2.417 -11.989 1.00 0.00 85 LYS A CA 7
ATOM 11300 C C . LYS A 1 85 ? -9.669 1.210 -12.807 1.00 0.00 85 LYS A C 7
ATOM 11301 O O . LYS A 1 85 ? -10.491 0.504 -13.391 1.00 0.00 85 LYS A O 7
ATOM 11320 N N . LYS A 1 86 ? -8.361 0.977 -12.844 1.00 0.00 86 LYS A N 7
ATOM 11321 C CA . LYS A 1 86 ? -7.804 -0.147 -13.588 1.00 0.00 86 LYS A CA 7
ATOM 11322 C C . LYS A 1 86 ? -8.183 -1.473 -12.935 1.00 0.00 86 LYS A C 7
ATOM 11323 O O . LYS A 1 86 ? -8.256 -2.506 -13.602 1.00 0.00 86 LYS A O 7
ATOM 11342 N N . LEU A 1 87 ? -8.424 -1.436 -11.629 1.00 0.00 87 LEU A N 7
ATOM 11343 C CA . LEU A 1 87 ? -8.797 -2.635 -10.887 1.00 0.00 87 LEU A CA 7
ATOM 11344 C C . LEU A 1 87 ? -10.305 -2.858 -10.934 1.00 0.00 87 LEU A C 7
ATOM 11345 O O . LEU A 1 87 ? -10.771 -3.970 -11.180 1.00 0.00 87 LEU A O 7
ATOM 11361 N N . ASP A 1 88 ? -11.062 -1.792 -10.698 1.00 0.00 88 ASP A N 7
ATOM 11362 C CA . ASP A 1 88 ? -12.519 -1.870 -10.716 1.00 0.00 88 ASP A CA 7
ATOM 11363 C C . ASP A 1 88 ? -13.101 -0.906 -11.746 1.00 0.00 88 ASP A C 7
ATOM 11364 O O . ASP A 1 88 ? -13.377 0.258 -11.456 1.00 0.00 88 ASP A O 7
ATOM 11373 N N . PRO A 1 89 ? -13.292 -1.401 -12.978 1.00 0.00 89 PRO A N 7
ATOM 11374 C CA . PRO A 1 89 ? -13.843 -0.600 -14.075 1.00 0.00 89 PRO A CA 7
ATOM 11375 C C . PRO A 1 89 ? -15.319 -0.274 -13.871 1.00 0.00 89 PRO A C 7
ATOM 11376 O O . PRO A 1 89 ? -15.929 0.420 -14.683 1.00 0.00 89 PRO A O 7
ATOM 11387 N N . GLY A 1 90 ? -15.886 -0.779 -12.780 1.00 0.00 90 GLY A N 7
ATOM 11388 C CA . GLY A 1 90 ? -17.286 -0.530 -12.489 1.00 0.00 90 GLY A CA 7
ATOM 11389 C C . GLY A 1 90 ? -17.476 0.420 -11.323 1.00 0.00 90 GLY A C 7
ATOM 11390 O O . GLY A 1 90 ? -18.291 0.169 -10.436 1.00 0.00 90 GLY A O 7
ATOM 11394 N N . TRP A 1 91 ? -16.720 1.512 -11.324 1.00 0.00 91 TRP A N 7
ATOM 11395 C CA . TRP A 1 91 ? -16.808 2.502 -10.256 1.00 0.00 91 TRP A CA 7
ATOM 11396 C C . TRP A 1 91 ? -17.373 3.818 -10.779 1.00 0.00 91 TRP A C 7
ATOM 11397 O O . TRP A 1 91 ? -16.729 4.512 -11.565 1.00 0.00 91 TRP A O 7
ATOM 11418 N N . ASN A 1 92 ? -18.581 4.156 -10.338 1.00 0.00 92 ASN A N 7
ATOM 11419 C CA . ASN A 1 92 ? -19.233 5.389 -10.763 1.00 0.00 92 ASN A CA 7
ATOM 11420 C C . ASN A 1 92 ? -19.337 6.376 -9.604 1.00 0.00 92 ASN A C 7
ATOM 11421 O O . ASN A 1 92 ? -20.318 6.399 -8.862 1.00 0.00 92 ASN A O 7
ATOM 11432 N N . PRO A 1 93 ? -18.300 7.213 -9.445 1.00 0.00 93 PRO A N 7
ATOM 11433 C CA . PRO A 1 93 ? -18.251 8.219 -8.380 1.00 0.00 93 PRO A CA 7
ATOM 11434 C C . PRO A 1 93 ? -19.254 9.346 -8.601 1.00 0.00 93 PRO A C 7
ATOM 11435 O O . PRO A 1 93 ? -19.658 10.023 -7.656 1.00 0.00 93 PRO A O 7
ATOM 11446 N N . GLN A 1 94 ? -19.651 9.542 -9.854 1.00 0.00 94 GLN A N 7
ATOM 11447 C CA . GLN A 1 94 ? -20.606 10.588 -10.198 1.00 0.00 94 GLN A CA 7
ATOM 11448 C C . GLN A 1 94 ? -21.913 9.987 -10.704 1.00 0.00 94 GLN A C 7
ATOM 11449 O O . GLN A 1 94 ? -22.095 9.797 -11.907 1.00 0.00 94 GLN A O 7
ATOM 11463 N N . ILE A 1 95 ? -22.820 9.690 -9.779 1.00 0.00 95 ILE A N 7
ATOM 11464 C CA . ILE A 1 95 ? -24.110 9.111 -10.133 1.00 0.00 95 ILE A CA 7
ATOM 11465 C C . ILE A 1 95 ? -25.129 10.198 -10.458 1.00 0.00 95 ILE A C 7
ATOM 11466 O O . ILE A 1 95 ? -25.295 11.169 -9.720 1.00 0.00 95 ILE A O 7
ATOM 11482 N N . PRO A 1 96 ? -25.831 10.031 -11.589 1.00 0.00 96 PRO A N 7
ATOM 11483 C CA . PRO A 1 96 ? -26.848 10.986 -12.037 1.00 0.00 96 PRO A CA 7
ATOM 11484 C C . PRO A 1 96 ? -28.088 10.971 -11.150 1.00 0.00 96 PRO A C 7
ATOM 11485 O O . PRO A 1 96 ? -28.596 12.022 -10.761 1.00 0.00 96 PRO A O 7
ATOM 11496 N N . GLU A 1 97 ? -28.570 9.773 -10.833 1.00 0.00 97 GLU A N 7
ATOM 11497 C CA . GLU A 1 97 ? -29.751 9.623 -9.992 1.00 0.00 97 GLU A CA 7
ATOM 11498 C C . GLU A 1 97 ? -29.691 10.570 -8.796 1.00 0.00 97 GLU A C 7
ATOM 11499 O O . GLU A 1 97 ? -28.645 11.147 -8.498 1.00 0.00 97 GLU A O 7
ATOM 11511 N N . LYS A 1 98 ? -30.821 10.726 -8.115 1.00 0.00 98 LYS A N 7
ATOM 11512 C CA . LYS A 1 98 ? -30.900 11.601 -6.952 1.00 0.00 98 LYS A CA 7
ATOM 11513 C C . LYS A 1 98 ? -31.270 10.812 -5.700 1.00 0.00 98 LYS A C 7
ATOM 11514 O O . LYS A 1 98 ? -32.316 10.165 -5.648 1.00 0.00 98 LYS A O 7
ATOM 11533 N N . LYS A 1 99 ? -30.405 10.869 -4.693 1.00 0.00 99 LYS A N 7
ATOM 11534 C CA . LYS A 1 99 ? -30.642 10.162 -3.440 1.00 0.00 99 LYS A CA 7
ATOM 11535 C C . LYS A 1 99 ? -30.112 10.963 -2.255 1.00 0.00 99 LYS A C 7
ATOM 11536 O O . LYS A 1 99 ? -29.127 11.689 -2.375 1.00 0.00 99 LYS A O 7
ATOM 11555 N N . GLY A 1 100 ? -30.773 10.823 -1.109 1.00 0.00 100 GLY A N 7
ATOM 11556 C CA . GLY A 1 100 ? -30.353 11.539 0.081 1.00 0.00 100 GLY A CA 7
ATOM 11557 C C . GLY A 1 100 ? -31.525 12.054 0.892 1.00 0.00 100 GLY A C 7
ATOM 11558 O O . GLY A 1 100 ? -31.809 13.253 0.895 1.00 0.00 100 GLY A O 7
ATOM 11562 N N . LYS A 1 101 ? -32.210 11.148 1.580 1.00 0.00 101 LYS A N 7
ATOM 11563 C CA . LYS A 1 101 ? -33.359 11.516 2.399 1.00 0.00 101 LYS A CA 7
ATOM 11564 C C . LYS A 1 101 ? -32.998 12.634 3.372 1.00 0.00 101 LYS A C 7
ATOM 11565 O O . LYS A 1 101 ? -31.824 12.951 3.558 1.00 0.00 101 LYS A O 7
ATOM 11584 N N . GLU A 1 102 ? -34.016 13.225 3.991 1.00 0.00 102 GLU A N 7
ATOM 11585 C CA . GLU A 1 102 ? -33.804 14.306 4.946 1.00 0.00 102 GLU A CA 7
ATOM 11586 C C . GLU A 1 102 ? -33.875 13.788 6.380 1.00 0.00 102 GLU A C 7
ATOM 11587 O O . GLU A 1 102 ? -34.889 13.230 6.799 1.00 0.00 102 GLU A O 7
ATOM 11599 N N . ALA A 1 103 ? -32.792 13.977 7.125 1.00 0.00 103 ALA A N 7
ATOM 11600 C CA . ALA A 1 103 ? -32.731 13.531 8.512 1.00 0.00 103 ALA A CA 7
ATOM 11601 C C . ALA A 1 103 ? -34.074 13.721 9.209 1.00 0.00 103 ALA A C 7
ATOM 11602 O O . ALA A 1 103 ? -34.532 12.847 9.944 1.00 0.00 103 ALA A O 7
ATOM 11609 N N . SER A 1 104 ? -34.701 14.869 8.972 1.00 0.00 104 SER A N 7
ATOM 11610 C CA . SER A 1 104 ? -35.990 15.176 9.581 1.00 0.00 104 SER A CA 7
ATOM 11611 C C . SER A 1 104 ? -37.025 15.525 8.516 1.00 0.00 104 SER A C 7
ATOM 11612 O O . SER A 1 104 ? -38.109 14.946 8.474 1.00 0.00 104 SER A O 7
ATOM 11620 N N . GLY A 1 105 ? -36.680 16.478 7.656 1.00 0.00 105 GLY A N 7
ATOM 11621 C CA . GLY A 1 105 ? -37.589 16.890 6.602 1.00 0.00 105 GLY A CA 7
ATOM 11622 C C . GLY A 1 105 ? -37.996 18.345 6.722 1.00 0.00 105 GLY A C 7
ATOM 11623 O O . GLY A 1 105 ? -37.353 19.239 6.171 1.00 0.00 105 GLY A O 7
ATOM 11627 N N . PRO A 1 106 ? -39.089 18.600 7.456 1.00 0.00 106 PRO A N 7
ATOM 11628 C CA . PRO A 1 106 ? -39.606 19.956 7.663 1.00 0.00 106 PRO A CA 7
ATOM 11629 C C . PRO A 1 106 ? -38.694 20.794 8.552 1.00 0.00 106 PRO A C 7
ATOM 11630 O O . PRO A 1 106 ? -38.965 21.968 8.805 1.00 0.00 106 PRO A O 7
ATOM 11641 N N . SER A 1 107 ? -37.610 20.185 9.023 1.00 0.00 107 SER A N 7
ATOM 11642 C CA . SER A 1 107 ? -36.660 20.874 9.887 1.00 0.00 107 SER A CA 7
ATOM 11643 C C . SER A 1 107 ? -37.269 21.142 11.260 1.00 0.00 107 SER A C 7
ATOM 11644 O O . SER A 1 107 ? -37.280 22.278 11.736 1.00 0.00 107 SER A O 7
ATOM 11652 N N . SER A 1 108 ? -37.775 20.088 11.892 1.00 0.00 108 SER A N 7
ATOM 11653 C CA . SER A 1 108 ? -38.390 20.209 13.209 1.00 0.00 108 SER A CA 7
ATOM 11654 C C . SER A 1 108 ? -37.327 20.365 14.292 1.00 0.00 108 SER A C 7
ATOM 11655 O O . SER A 1 108 ? -37.483 21.154 15.223 1.00 0.00 108 SER A O 7
ATOM 11663 N N . GLY A 1 109 ? -36.244 19.604 14.164 1.00 0.00 109 GLY A N 7
ATOM 11664 C CA . GLY A 1 109 ? -35.170 19.671 15.138 1.00 0.00 109 GLY A CA 7
ATOM 11665 C C . GLY A 1 109 ? -34.186 20.785 14.840 1.00 0.00 109 GLY A C 7
ATOM 11666 O O . GLY A 1 109 ? -33.098 20.537 14.320 1.00 0.00 109 GLY A O 7
ATOM 11670 N N . GLY A 1 1 ? -21.681 26.542 -7.676 1.00 0.00 1 GLY A N 8
ATOM 11671 C CA . GLY A 1 1 ? -22.537 27.123 -6.658 1.00 0.00 1 GLY A CA 8
ATOM 11672 C C . GLY A 1 1 ? -21.752 27.655 -5.476 1.00 0.00 1 GLY A C 8
ATOM 11673 O O . GLY A 1 1 ? -21.819 27.103 -4.378 1.00 0.00 1 GLY A O 8
ATOM 11677 N N . SER A 1 2 ? -21.003 28.730 -5.700 1.00 0.00 2 SER A N 8
ATOM 11678 C CA . SER A 1 2 ? -20.197 29.334 -4.645 1.00 0.00 2 SER A CA 8
ATOM 11679 C C . SER A 1 2 ? -19.119 28.368 -4.165 1.00 0.00 2 SER A C 8
ATOM 11680 O O . SER A 1 2 ? -18.847 28.268 -2.969 1.00 0.00 2 SER A O 8
ATOM 11688 N N . SER A 1 3 ? -18.508 27.657 -5.107 1.00 0.00 3 SER A N 8
ATOM 11689 C CA . SER A 1 3 ? -17.461 26.695 -4.782 1.00 0.00 3 SER A CA 8
ATOM 11690 C C . SER A 1 3 ? -16.223 26.927 -5.641 1.00 0.00 3 SER A C 8
ATOM 11691 O O . SER A 1 3 ? -16.325 27.196 -6.837 1.00 0.00 3 SER A O 8
ATOM 11699 N N . GLY A 1 4 ? -15.051 26.821 -5.021 1.00 0.00 4 GLY A N 8
ATOM 11700 C CA . GLY A 1 4 ? -13.809 27.023 -5.744 1.00 0.00 4 GLY A CA 8
ATOM 11701 C C . GLY A 1 4 ? -13.551 25.936 -6.769 1.00 0.00 4 GLY A C 8
ATOM 11702 O O . GLY A 1 4 ? -14.297 25.799 -7.739 1.00 0.00 4 GLY A O 8
ATOM 11706 N N . SER A 1 5 ? -12.492 25.162 -6.556 1.00 0.00 5 SER A N 8
ATOM 11707 C CA . SER A 1 5 ? -12.135 24.086 -7.472 1.00 0.00 5 SER A CA 8
ATOM 11708 C C . SER A 1 5 ? -12.406 22.723 -6.842 1.00 0.00 5 SER A C 8
ATOM 11709 O O . SER A 1 5 ? -11.712 22.307 -5.914 1.00 0.00 5 SER A O 8
ATOM 11717 N N . SER A 1 6 ? -13.420 22.033 -7.353 1.00 0.00 6 SER A N 8
ATOM 11718 C CA . SER A 1 6 ? -13.787 20.718 -6.838 1.00 0.00 6 SER A CA 8
ATOM 11719 C C . SER A 1 6 ? -13.957 19.717 -7.977 1.00 0.00 6 SER A C 8
ATOM 11720 O O . SER A 1 6 ? -14.947 19.753 -8.706 1.00 0.00 6 SER A O 8
ATOM 11728 N N . GLY A 1 7 ? -12.983 18.824 -8.122 1.00 0.00 7 GLY A N 8
ATOM 11729 C CA . GLY A 1 7 ? -13.043 17.825 -9.173 1.00 0.00 7 GLY A CA 8
ATOM 11730 C C . GLY A 1 7 ? -12.017 16.725 -8.987 1.00 0.00 7 GLY A C 8
ATOM 11731 O O . GLY A 1 7 ? -12.369 15.584 -8.684 1.00 0.00 7 GLY A O 8
ATOM 11735 N N . LEU A 1 8 ? -10.747 17.065 -9.169 1.00 0.00 8 LEU A N 8
ATOM 11736 C CA . LEU A 1 8 ? -9.666 16.097 -9.020 1.00 0.00 8 LEU A CA 8
ATOM 11737 C C . LEU A 1 8 ? -9.542 15.638 -7.571 1.00 0.00 8 LEU A C 8
ATOM 11738 O O . LEU A 1 8 ? -9.311 14.460 -7.300 1.00 0.00 8 LEU A O 8
ATOM 11754 N N . ALA A 1 9 ? -9.698 16.576 -6.643 1.00 0.00 9 ALA A N 8
ATOM 11755 C CA . ALA A 1 9 ? -9.607 16.268 -5.221 1.00 0.00 9 ALA A CA 8
ATOM 11756 C C . ALA A 1 9 ? -10.763 15.377 -4.778 1.00 0.00 9 ALA A C 8
ATOM 11757 O O . ALA A 1 9 ? -10.552 14.324 -4.178 1.00 0.00 9 ALA A O 8
ATOM 11764 N N . GLU A 1 10 ? -11.984 15.808 -5.078 1.00 0.00 10 GLU A N 8
ATOM 11765 C CA . GLU A 1 10 ? -13.174 15.049 -4.708 1.00 0.00 10 GLU A CA 8
ATOM 11766 C C . GLU A 1 10 ? -12.935 13.551 -4.872 1.00 0.00 10 GLU A C 8
ATOM 11767 O O . GLU A 1 10 ? -13.201 12.765 -3.961 1.00 0.00 10 GLU A O 8
ATOM 11779 N N . LEU A 1 11 ? -12.434 13.162 -6.038 1.00 0.00 11 LEU A N 8
ATOM 11780 C CA . LEU A 1 11 ? -12.160 11.757 -6.323 1.00 0.00 11 LEU A CA 8
ATOM 11781 C C . LEU A 1 11 ? -11.124 11.197 -5.354 1.00 0.00 11 LEU A C 8
ATOM 11782 O O . LEU A 1 11 ? -11.212 10.044 -4.932 1.00 0.00 11 LEU A O 8
ATOM 11798 N N . PHE A 1 12 ? -10.143 12.022 -5.002 1.00 0.00 12 PHE A N 8
ATOM 11799 C CA . PHE A 1 12 ? -9.091 11.610 -4.081 1.00 0.00 12 PHE A CA 8
ATOM 11800 C C . PHE A 1 12 ? -9.671 11.258 -2.715 1.00 0.00 12 PHE A C 8
ATOM 11801 O O . PHE A 1 12 ? -9.132 10.414 -1.999 1.00 0.00 12 PHE A O 8
ATOM 11818 N N . GLU A 1 13 ? -10.773 11.911 -2.360 1.00 0.00 13 GLU A N 8
ATOM 11819 C CA . GLU A 1 13 ? -11.426 11.667 -1.079 1.00 0.00 13 GLU A CA 8
ATOM 11820 C C . GLU A 1 13 ? -12.277 10.402 -1.134 1.00 0.00 13 GLU A C 8
ATOM 11821 O O . GLU A 1 13 ? -12.211 9.556 -0.242 1.00 0.00 13 GLU A O 8
ATOM 11833 N N . LYS A 1 14 ? -13.077 10.279 -2.188 1.00 0.00 14 LYS A N 8
ATOM 11834 C CA . LYS A 1 14 ? -13.942 9.118 -2.362 1.00 0.00 14 LYS A CA 8
ATOM 11835 C C . LYS A 1 14 ? -13.125 7.879 -2.713 1.00 0.00 14 LYS A C 8
ATOM 11836 O O . LYS A 1 14 ? -13.195 6.862 -2.023 1.00 0.00 14 LYS A O 8
ATOM 11855 N N . ALA A 1 15 ? -12.350 7.972 -3.789 1.00 0.00 15 ALA A N 8
ATOM 11856 C CA . ALA A 1 15 ? -11.518 6.860 -4.229 1.00 0.00 15 ALA A CA 8
ATOM 11857 C C . ALA A 1 15 ? -10.879 6.149 -3.041 1.00 0.00 15 ALA A C 8
ATOM 11858 O O . ALA A 1 15 ? -10.771 4.923 -3.023 1.00 0.00 15 ALA A O 8
ATOM 11865 N N . ALA A 1 16 ? -10.455 6.926 -2.050 1.00 0.00 16 ALA A N 8
ATOM 11866 C CA . ALA A 1 16 ? -9.828 6.370 -0.857 1.00 0.00 16 ALA A CA 8
ATOM 11867 C C . ALA A 1 16 ? -10.715 5.310 -0.213 1.00 0.00 16 ALA A C 8
ATOM 11868 O O . ALA A 1 16 ? -10.243 4.239 0.166 1.00 0.00 16 ALA A O 8
ATOM 11875 N N . ALA A 1 17 ? -12.003 5.617 -0.093 1.00 0.00 17 ALA A N 8
ATOM 11876 C CA . ALA A 1 17 ? -12.956 4.690 0.504 1.00 0.00 17 ALA A CA 8
ATOM 11877 C C . ALA A 1 17 ? -13.082 3.419 -0.330 1.00 0.00 17 ALA A C 8
ATOM 11878 O O . ALA A 1 17 ? -13.436 2.358 0.185 1.00 0.00 17 ALA A O 8
ATOM 11885 N N . HIS A 1 18 ? -12.792 3.534 -1.622 1.00 0.00 18 HIS A N 8
ATOM 11886 C CA . HIS A 1 18 ? -12.873 2.394 -2.529 1.00 0.00 18 HIS A CA 8
ATOM 11887 C C . HIS A 1 18 ? -11.647 1.497 -2.385 1.00 0.00 18 HIS A C 8
ATOM 11888 O O . HIS A 1 18 ? -11.736 0.278 -2.534 1.00 0.00 18 HIS A O 8
ATOM 11903 N N . LEU A 1 19 ? -10.504 2.109 -2.095 1.00 0.00 19 LEU A N 8
ATOM 11904 C CA . LEU A 1 19 ? -9.259 1.366 -1.931 1.00 0.00 19 LEU A CA 8
ATOM 11905 C C . LEU A 1 19 ? -9.470 0.138 -1.051 1.00 0.00 19 LEU A C 8
ATOM 11906 O O . LEU A 1 19 ? -9.008 -0.956 -1.376 1.00 0.00 19 LEU A O 8
ATOM 11922 N N . GLN A 1 20 ? -10.171 0.327 0.062 1.00 0.00 20 GLN A N 8
ATOM 11923 C CA . GLN A 1 20 ? -10.443 -0.767 0.987 1.00 0.00 20 GLN A CA 8
ATOM 11924 C C . GLN A 1 20 ? -11.268 -1.858 0.313 1.00 0.00 20 GLN A C 8
ATOM 11925 O O . GLN A 1 20 ? -11.186 -3.029 0.681 1.00 0.00 20 GLN A O 8
ATOM 11939 N N . GLY A 1 21 ? -12.063 -1.465 -0.678 1.00 0.00 21 GLY A N 8
ATOM 11940 C CA . GLY A 1 21 ? -12.891 -2.422 -1.388 1.00 0.00 21 GLY A CA 8
ATOM 11941 C C . GLY A 1 21 ? -12.167 -3.062 -2.556 1.00 0.00 21 GLY A C 8
ATOM 11942 O O . GLY A 1 21 ? -12.620 -4.071 -3.099 1.00 0.00 21 GLY A O 8
ATOM 11946 N N . LEU A 1 22 ? -11.041 -2.475 -2.945 1.00 0.00 22 LEU A N 8
ATOM 11947 C CA . LEU A 1 22 ? -10.252 -2.994 -4.057 1.00 0.00 22 LEU A CA 8
ATOM 11948 C C . LEU A 1 22 ? -8.962 -3.636 -3.558 1.00 0.00 22 LEU A C 8
ATOM 11949 O O . LEU A 1 22 ? -8.020 -3.838 -4.325 1.00 0.00 22 LEU A O 8
ATOM 11965 N N . ILE A 1 23 ? -8.927 -3.957 -2.269 1.00 0.00 23 ILE A N 8
ATOM 11966 C CA . ILE A 1 23 ? -7.754 -4.579 -1.668 1.00 0.00 23 ILE A CA 8
ATOM 11967 C C . ILE A 1 23 ? -7.547 -5.992 -2.204 1.00 0.00 23 ILE A C 8
ATOM 11968 O O . ILE A 1 23 ? -6.415 -6.424 -2.420 1.00 0.00 23 ILE A O 8
ATOM 11984 N N . GLN A 1 24 ? -8.647 -6.705 -2.418 1.00 0.00 24 GLN A N 8
ATOM 11985 C CA . GLN A 1 24 ? -8.586 -8.069 -2.930 1.00 0.00 24 GLN A CA 8
ATOM 11986 C C . GLN A 1 24 ? -8.165 -8.082 -4.396 1.00 0.00 24 GLN A C 8
ATOM 11987 O O . GLN A 1 24 ? -7.699 -9.099 -4.910 1.00 0.00 24 GLN A O 8
ATOM 12001 N N . VAL A 1 25 ? -8.333 -6.945 -5.065 1.00 0.00 25 VAL A N 8
ATOM 12002 C CA . VAL A 1 25 ? -7.970 -6.825 -6.472 1.00 0.00 25 VAL A CA 8
ATOM 12003 C C . VAL A 1 25 ? -6.661 -6.062 -6.638 1.00 0.00 25 VAL A C 8
ATOM 12004 O O . VAL A 1 25 ? -6.056 -6.072 -7.710 1.00 0.00 25 VAL A O 8
ATOM 12017 N N . ALA A 1 26 ? -6.228 -5.400 -5.570 1.00 0.00 26 ALA A N 8
ATOM 12018 C CA . ALA A 1 26 ? -4.989 -4.633 -5.597 1.00 0.00 26 ALA A CA 8
ATOM 12019 C C . ALA A 1 26 ? -3.813 -5.471 -5.105 1.00 0.00 26 ALA A C 8
ATOM 12020 O O . ALA A 1 26 ? -3.951 -6.265 -4.175 1.00 0.00 26 ALA A O 8
ATOM 12027 N N . SER A 1 27 ? -2.658 -5.289 -5.736 1.00 0.00 27 SER A N 8
ATOM 12028 C CA . SER A 1 27 ? -1.459 -6.032 -5.366 1.00 0.00 27 SER A CA 8
ATOM 12029 C C . SER A 1 27 ? -0.648 -5.269 -4.322 1.00 0.00 27 SER A C 8
ATOM 12030 O O . SER A 1 27 ? -0.592 -4.040 -4.341 1.00 0.00 27 SER A O 8
ATOM 12038 N N . ARG A 1 28 ? -0.022 -6.009 -3.413 1.00 0.00 28 ARG A N 8
ATOM 12039 C CA . ARG A 1 28 ? 0.785 -5.404 -2.360 1.00 0.00 28 ARG A CA 8
ATOM 12040 C C . ARG A 1 28 ? 1.503 -4.159 -2.873 1.00 0.00 28 ARG A C 8
ATOM 12041 O O . ARG A 1 28 ? 1.596 -3.152 -2.172 1.00 0.00 28 ARG A O 8
ATOM 12062 N N . GLU A 1 29 ? 2.010 -4.238 -4.099 1.00 0.00 29 GLU A N 8
ATOM 12063 C CA . GLU A 1 29 ? 2.721 -3.118 -4.705 1.00 0.00 29 GLU A CA 8
ATOM 12064 C C . GLU A 1 29 ? 1.787 -1.930 -4.915 1.00 0.00 29 GLU A C 8
ATOM 12065 O O . GLU A 1 29 ? 2.128 -0.794 -4.587 1.00 0.00 29 GLU A O 8
ATOM 12077 N N . GLN A 1 30 ? 0.608 -2.202 -5.466 1.00 0.00 30 GLN A N 8
ATOM 12078 C CA . GLN A 1 30 ? -0.375 -1.156 -5.722 1.00 0.00 30 GLN A CA 8
ATOM 12079 C C . GLN A 1 30 ? -0.784 -0.465 -4.425 1.00 0.00 30 GLN A C 8
ATOM 12080 O O . GLN A 1 30 ? -0.913 0.759 -4.376 1.00 0.00 30 GLN A O 8
ATOM 12094 N N . LEU A 1 31 ? -0.986 -1.256 -3.378 1.00 0.00 31 LEU A N 8
ATOM 12095 C CA . LEU A 1 31 ? -1.381 -0.720 -2.080 1.00 0.00 31 LEU A CA 8
ATOM 12096 C C . LEU A 1 31 ? -0.415 0.369 -1.623 1.00 0.00 31 LEU A C 8
ATOM 12097 O O . LEU A 1 31 ? -0.817 1.341 -0.982 1.00 0.00 31 LEU A O 8
ATOM 12113 N N . LEU A 1 32 ? 0.859 0.201 -1.959 1.00 0.00 32 LEU A N 8
ATOM 12114 C CA . LEU A 1 32 ? 1.883 1.170 -1.586 1.00 0.00 32 LEU A CA 8
ATOM 12115 C C . LEU A 1 32 ? 1.891 2.352 -2.550 1.00 0.00 32 LEU A C 8
ATOM 12116 O O . LEU A 1 32 ? 1.986 3.506 -2.132 1.00 0.00 32 LEU A O 8
ATOM 12132 N N . TYR A 1 33 ? 1.789 2.057 -3.841 1.00 0.00 33 TYR A N 8
ATOM 12133 C CA . TYR A 1 33 ? 1.785 3.095 -4.864 1.00 0.00 33 TYR A CA 8
ATOM 12134 C C . TYR A 1 33 ? 0.831 4.225 -4.490 1.00 0.00 33 TYR A C 8
ATOM 12135 O O . TYR A 1 33 ? 1.090 5.394 -4.782 1.00 0.00 33 TYR A O 8
ATOM 12153 N N . LEU A 1 34 ? -0.272 3.869 -3.841 1.00 0.00 34 LEU A N 8
ATOM 12154 C CA . LEU A 1 34 ? -1.266 4.853 -3.424 1.00 0.00 34 LEU A CA 8
ATOM 12155 C C . LEU A 1 34 ? -0.863 5.509 -2.107 1.00 0.00 34 LEU A C 8
ATOM 12156 O O . LEU A 1 34 ? -1.281 6.628 -1.806 1.00 0.00 34 LEU A O 8
ATOM 12172 N N . TYR A 1 35 ? -0.048 4.808 -1.328 1.00 0.00 35 TYR A N 8
ATOM 12173 C CA . TYR A 1 35 ? 0.411 5.322 -0.043 1.00 0.00 35 TYR A CA 8
ATOM 12174 C C . TYR A 1 35 ? 1.366 6.496 -0.236 1.00 0.00 35 TYR A C 8
ATOM 12175 O O . TYR A 1 35 ? 1.287 7.498 0.475 1.00 0.00 35 TYR A O 8
ATOM 12193 N N . ALA A 1 36 ? 2.268 6.364 -1.203 1.00 0.00 36 ALA A N 8
ATOM 12194 C CA . ALA A 1 36 ? 3.237 7.414 -1.492 1.00 0.00 36 ALA A CA 8
ATOM 12195 C C . ALA A 1 36 ? 2.541 8.692 -1.947 1.00 0.00 36 ALA A C 8
ATOM 12196 O O . ALA A 1 36 ? 2.643 9.731 -1.294 1.00 0.00 36 ALA A O 8
ATOM 12203 N N . ARG A 1 37 ? 1.836 8.609 -3.071 1.00 0.00 37 ARG A N 8
ATOM 12204 C CA . ARG A 1 37 ? 1.126 9.761 -3.614 1.00 0.00 37 ARG A CA 8
ATOM 12205 C C . ARG A 1 37 ? 0.266 10.424 -2.542 1.00 0.00 37 ARG A C 8
ATOM 12206 O O . ARG A 1 37 ? 0.321 11.639 -2.351 1.00 0.00 37 ARG A O 8
ATOM 12227 N N . TYR A 1 38 ? -0.528 9.618 -1.845 1.00 0.00 38 TYR A N 8
ATOM 12228 C CA . TYR A 1 38 ? -1.401 10.127 -0.794 1.00 0.00 38 TYR A CA 8
ATOM 12229 C C . TYR A 1 38 ? -0.606 10.917 0.241 1.00 0.00 38 TYR A C 8
ATOM 12230 O O . TYR A 1 38 ? -1.052 11.958 0.723 1.00 0.00 38 TYR A O 8
ATOM 12248 N N . LYS A 1 39 ? 0.577 10.414 0.578 1.00 0.00 39 LYS A N 8
ATOM 12249 C CA . LYS A 1 39 ? 1.438 11.070 1.554 1.00 0.00 39 LYS A CA 8
ATOM 12250 C C . LYS A 1 39 ? 2.122 12.289 0.943 1.00 0.00 39 LYS A C 8
ATOM 12251 O O . LYS A 1 39 ? 2.658 13.134 1.659 1.00 0.00 39 LYS A O 8
ATOM 12270 N N . GLN A 1 40 ? 2.097 12.374 -0.383 1.00 0.00 40 GLN A N 8
ATOM 12271 C CA . GLN A 1 40 ? 2.714 13.490 -1.089 1.00 0.00 40 GLN A CA 8
ATOM 12272 C C . GLN A 1 40 ? 1.729 14.643 -1.251 1.00 0.00 40 GLN A C 8
ATOM 12273 O O . GLN A 1 40 ? 2.111 15.812 -1.200 1.00 0.00 40 GLN A O 8
ATOM 12287 N N . VAL A 1 41 ? 0.458 14.306 -1.448 1.00 0.00 41 VAL A N 8
ATOM 12288 C CA . VAL A 1 41 ? -0.582 15.313 -1.617 1.00 0.00 41 VAL A CA 8
ATOM 12289 C C . VAL A 1 41 ? -0.970 15.933 -0.280 1.00 0.00 41 VAL A C 8
ATOM 12290 O O . VAL A 1 41 ? -1.454 17.064 -0.224 1.00 0.00 41 VAL A O 8
ATOM 12303 N N . LYS A 1 42 ? -0.754 15.186 0.797 1.00 0.00 42 LYS A N 8
ATOM 12304 C CA . LYS A 1 42 ? -1.078 15.662 2.137 1.00 0.00 42 LYS A CA 8
ATOM 12305 C C . LYS A 1 42 ? 0.113 16.381 2.762 1.00 0.00 42 LYS A C 8
ATOM 12306 O O . LYS A 1 42 ? -0.010 17.511 3.234 1.00 0.00 42 LYS A O 8
ATOM 12325 N N . VAL A 1 43 ? 1.266 15.720 2.760 1.00 0.00 43 VAL A N 8
ATOM 12326 C CA . VAL A 1 43 ? 2.480 16.297 3.324 1.00 0.00 43 VAL A CA 8
ATOM 12327 C C . VAL A 1 43 ? 3.287 17.031 2.259 1.00 0.00 43 VAL A C 8
ATOM 12328 O O . VAL A 1 43 ? 3.401 18.255 2.284 1.00 0.00 43 VAL A O 8
ATOM 12341 N N . GLY A 1 44 ? 3.845 16.272 1.320 1.00 0.00 44 GLY A N 8
ATOM 12342 C CA . GLY A 1 44 ? 4.634 16.866 0.257 1.00 0.00 44 GLY A CA 8
ATOM 12343 C C . GLY A 1 44 ? 6.072 16.386 0.264 1.00 0.00 44 GLY A C 8
ATOM 12344 O O . GLY A 1 44 ? 6.332 15.187 0.353 1.00 0.00 44 GLY A O 8
ATOM 12348 N N . ASN A 1 45 ? 7.008 17.324 0.169 1.00 0.00 45 ASN A N 8
ATOM 12349 C CA . ASN A 1 45 ? 8.428 16.990 0.162 1.00 0.00 45 ASN A CA 8
ATOM 12350 C C . ASN A 1 45 ? 8.804 16.191 1.406 1.00 0.00 45 ASN A C 8
ATOM 12351 O O . ASN A 1 45 ? 8.673 16.676 2.531 1.00 0.00 45 ASN A O 8
ATOM 12362 N N . CYS A 1 46 ? 9.272 14.966 1.196 1.00 0.00 46 CYS A N 8
ATOM 12363 C CA . CYS A 1 46 ? 9.668 14.099 2.301 1.00 0.00 46 CYS A CA 8
ATOM 12364 C C . CYS A 1 46 ? 10.365 14.898 3.396 1.00 0.00 46 CYS A C 8
ATOM 12365 O O . CYS A 1 46 ? 11.341 15.602 3.139 1.00 0.00 46 CYS A O 8
ATOM 12373 N N . ASN A 1 47 ? 9.856 14.786 4.619 1.00 0.00 47 ASN A N 8
ATOM 12374 C CA . ASN A 1 47 ? 10.429 15.500 5.754 1.00 0.00 47 ASN A CA 8
ATOM 12375 C C . ASN A 1 47 ? 10.659 14.557 6.931 1.00 0.00 47 ASN A C 8
ATOM 12376 O O . ASN A 1 47 ? 10.535 14.951 8.091 1.00 0.00 47 ASN A O 8
ATOM 12387 N N . THR A 1 48 ? 10.995 13.308 6.624 1.00 0.00 48 THR A N 8
ATOM 12388 C CA . THR A 1 48 ? 11.242 12.308 7.655 1.00 0.00 48 THR A CA 8
ATOM 12389 C C . THR A 1 48 ? 12.558 11.578 7.410 1.00 0.00 48 THR A C 8
ATOM 12390 O O . THR A 1 48 ? 13.002 11.415 6.273 1.00 0.00 48 THR A O 8
ATOM 12401 N N . PRO A 1 49 ? 13.197 11.127 8.499 1.00 0.00 49 PRO A N 8
ATOM 12402 C CA . PRO A 1 49 ? 14.471 10.406 8.427 1.00 0.00 49 PRO A CA 8
ATOM 12403 C C . PRO A 1 49 ? 14.317 9.015 7.822 1.00 0.00 49 PRO A C 8
ATOM 12404 O O . PRO A 1 49 ? 13.268 8.384 7.950 1.00 0.00 49 PRO A O 8
ATOM 12415 N N . LYS A 1 50 ? 15.369 8.542 7.162 1.00 0.00 50 LYS A N 8
ATOM 12416 C CA . LYS A 1 50 ? 15.352 7.225 6.537 1.00 0.00 50 LYS A CA 8
ATOM 12417 C C . LYS A 1 50 ? 15.175 6.129 7.583 1.00 0.00 50 LYS A C 8
ATOM 12418 O O . LYS A 1 50 ? 15.865 6.094 8.602 1.00 0.00 50 LYS A O 8
ATOM 12437 N N . PRO A 1 51 ? 14.231 5.212 7.328 1.00 0.00 51 PRO A N 8
ATOM 12438 C CA . PRO A 1 51 ? 13.944 4.097 8.235 1.00 0.00 51 PRO A CA 8
ATOM 12439 C C . PRO A 1 51 ? 15.071 3.070 8.266 1.00 0.00 51 PRO A C 8
ATOM 12440 O O . PRO A 1 51 ? 15.689 2.781 7.242 1.00 0.00 51 PRO A O 8
ATOM 12451 N N . SER A 1 52 ? 15.333 2.522 9.449 1.00 0.00 52 SER A N 8
ATOM 12452 C CA . SER A 1 52 ? 16.389 1.529 9.614 1.00 0.00 52 SER A CA 8
ATOM 12453 C C . SER A 1 52 ? 16.257 0.419 8.576 1.00 0.00 52 SER A C 8
ATOM 12454 O O . SER A 1 52 ? 15.155 0.093 8.135 1.00 0.00 52 SER A O 8
ATOM 12462 N N . PHE A 1 53 ? 17.390 -0.158 8.190 1.00 0.00 53 PHE A N 8
ATOM 12463 C CA . PHE A 1 53 ? 17.404 -1.232 7.203 1.00 0.00 53 PHE A CA 8
ATOM 12464 C C . PHE A 1 53 ? 16.508 -2.386 7.643 1.00 0.00 53 PHE A C 8
ATOM 12465 O O . PHE A 1 53 ? 15.757 -2.944 6.843 1.00 0.00 53 PHE A O 8
ATOM 12482 N N . PHE A 1 54 ? 16.595 -2.740 8.921 1.00 0.00 54 PHE A N 8
ATOM 12483 C CA . PHE A 1 54 ? 15.794 -3.829 9.469 1.00 0.00 54 PHE A CA 8
ATOM 12484 C C . PHE A 1 54 ? 14.306 -3.573 9.252 1.00 0.00 54 PHE A C 8
ATOM 12485 O O . PHE A 1 54 ? 13.570 -4.456 8.811 1.00 0.00 54 PHE A O 8
ATOM 12502 N N . ASP A 1 55 ? 13.870 -2.357 9.564 1.00 0.00 55 ASP A N 8
ATOM 12503 C CA . ASP A 1 55 ? 12.469 -1.983 9.403 1.00 0.00 55 ASP A CA 8
ATOM 12504 C C . ASP A 1 55 ? 12.097 -1.893 7.927 1.00 0.00 55 ASP A C 8
ATOM 12505 O O . ASP A 1 55 ? 12.008 -0.802 7.363 1.00 0.00 55 ASP A O 8
ATOM 12514 N N . PHE A 1 56 ? 11.882 -3.048 7.305 1.00 0.00 56 PHE A N 8
ATOM 12515 C CA . PHE A 1 56 ? 11.521 -3.100 5.893 1.00 0.00 56 PHE A CA 8
ATOM 12516 C C . PHE A 1 56 ? 10.132 -2.511 5.664 1.00 0.00 56 PHE A C 8
ATOM 12517 O O . PHE A 1 56 ? 9.967 -1.571 4.887 1.00 0.00 56 PHE A O 8
ATOM 12534 N N . GLU A 1 57 ? 9.138 -3.070 6.347 1.00 0.00 57 GLU A N 8
ATOM 12535 C CA . GLU A 1 57 ? 7.764 -2.601 6.217 1.00 0.00 57 GLU A CA 8
ATOM 12536 C C . GLU A 1 57 ? 7.719 -1.081 6.081 1.00 0.00 57 GLU A C 8
ATOM 12537 O O . GLU A 1 57 ? 7.116 -0.548 5.151 1.00 0.00 57 GLU A O 8
ATOM 12549 N N . GLY A 1 58 ? 8.361 -0.389 7.018 1.00 0.00 58 GLY A N 8
ATOM 12550 C CA . GLY A 1 58 ? 8.381 1.061 6.985 1.00 0.00 58 GLY A CA 8
ATOM 12551 C C . GLY A 1 58 ? 9.351 1.605 5.954 1.00 0.00 58 GLY A C 8
ATOM 12552 O O . GLY A 1 58 ? 9.246 2.759 5.539 1.00 0.00 58 GLY A O 8
ATOM 12556 N N . LYS A 1 59 ? 10.300 0.772 5.541 1.00 0.00 59 LYS A N 8
ATOM 12557 C CA . LYS A 1 59 ? 11.294 1.174 4.552 1.00 0.00 59 LYS A CA 8
ATOM 12558 C C . LYS A 1 59 ? 10.653 1.356 3.180 1.00 0.00 59 LYS A C 8
ATOM 12559 O O . LYS A 1 59 ? 10.766 2.418 2.569 1.00 0.00 59 LYS A O 8
ATOM 12578 N N . GLN A 1 60 ? 9.981 0.313 2.703 1.00 0.00 60 GLN A N 8
ATOM 12579 C CA . GLN A 1 60 ? 9.322 0.360 1.403 1.00 0.00 60 GLN A CA 8
ATOM 12580 C C . GLN A 1 60 ? 8.397 1.568 1.304 1.00 0.00 60 GLN A C 8
ATOM 12581 O O . GLN A 1 60 ? 8.420 2.303 0.316 1.00 0.00 60 GLN A O 8
ATOM 12595 N N . LYS A 1 61 ? 7.583 1.769 2.334 1.00 0.00 61 LYS A N 8
ATOM 12596 C CA . LYS A 1 61 ? 6.649 2.889 2.365 1.00 0.00 61 LYS A CA 8
ATOM 12597 C C . LYS A 1 61 ? 7.395 4.220 2.327 1.00 0.00 61 LYS A C 8
ATOM 12598 O O . LYS A 1 61 ? 7.009 5.137 1.602 1.00 0.00 61 LYS A O 8
ATOM 12617 N N . TRP A 1 62 ? 8.463 4.316 3.109 1.00 0.00 62 TRP A N 8
ATOM 12618 C CA . TRP A 1 62 ? 9.263 5.535 3.163 1.00 0.00 62 TRP A CA 8
ATOM 12619 C C . TRP A 1 62 ? 9.884 5.839 1.804 1.00 0.00 62 TRP A C 8
ATOM 12620 O O . TRP A 1 62 ? 9.836 6.973 1.330 1.00 0.00 62 TRP A O 8
ATOM 12641 N N . GLU A 1 63 ? 10.466 4.818 1.183 1.00 0.00 63 GLU A N 8
ATOM 12642 C CA . GLU A 1 63 ? 11.097 4.978 -0.122 1.00 0.00 63 GLU A CA 8
ATOM 12643 C C . GLU A 1 63 ? 10.094 5.488 -1.153 1.00 0.00 63 GLU A C 8
ATOM 12644 O O . GLU A 1 63 ? 10.255 6.576 -1.706 1.00 0.00 63 GLU A O 8
ATOM 12656 N N . ALA A 1 64 ? 9.059 4.694 -1.405 1.00 0.00 64 ALA A N 8
ATOM 12657 C CA . ALA A 1 64 ? 8.028 5.065 -2.368 1.00 0.00 64 ALA A CA 8
ATOM 12658 C C . ALA A 1 64 ? 7.705 6.553 -2.279 1.00 0.00 64 ALA A C 8
ATOM 12659 O O . ALA A 1 64 ? 7.845 7.287 -3.257 1.00 0.00 64 ALA A O 8
ATOM 12666 N N . TRP A 1 65 ? 7.271 6.990 -1.102 1.00 0.00 65 TRP A N 8
ATOM 12667 C CA . TRP A 1 65 ? 6.926 8.390 -0.887 1.00 0.00 65 TRP A CA 8
ATOM 12668 C C . TRP A 1 65 ? 8.150 9.284 -1.055 1.00 0.00 65 TRP A C 8
ATOM 12669 O O . TRP A 1 65 ? 8.066 10.366 -1.637 1.00 0.00 65 TRP A O 8
ATOM 12690 N N . LYS A 1 66 ? 9.287 8.826 -0.543 1.00 0.00 66 LYS A N 8
ATOM 12691 C CA . LYS A 1 66 ? 10.530 9.583 -0.638 1.00 0.00 66 LYS A CA 8
ATOM 12692 C C . LYS A 1 66 ? 10.821 9.972 -2.083 1.00 0.00 66 LYS A C 8
ATOM 12693 O O . LYS A 1 66 ? 11.065 11.140 -2.384 1.00 0.00 66 LYS A O 8
ATOM 12712 N N . ALA A 1 67 ? 10.792 8.986 -2.974 1.00 0.00 67 ALA A N 8
ATOM 12713 C CA . ALA A 1 67 ? 11.049 9.227 -4.389 1.00 0.00 67 ALA A CA 8
ATOM 12714 C C . ALA A 1 67 ? 10.274 10.441 -4.889 1.00 0.00 67 ALA A C 8
ATOM 12715 O O . ALA A 1 67 ? 10.703 11.124 -5.820 1.00 0.00 67 ALA A O 8
ATOM 12722 N N . LEU A 1 68 ? 9.131 10.705 -4.266 1.00 0.00 68 LEU A N 8
ATOM 12723 C CA . LEU A 1 68 ? 8.295 11.837 -4.648 1.00 0.00 68 LEU A CA 8
ATOM 12724 C C . LEU A 1 68 ? 8.718 13.101 -3.907 1.00 0.00 68 LEU A C 8
ATOM 12725 O O . LEU A 1 68 ? 7.889 13.795 -3.320 1.00 0.00 68 LEU A O 8
ATOM 12741 N N . GLY A 1 69 ? 10.014 13.395 -3.940 1.00 0.00 69 GLY A N 8
ATOM 12742 C CA . GLY A 1 69 ? 10.524 14.577 -3.269 1.00 0.00 69 GLY A CA 8
ATOM 12743 C C . GLY A 1 69 ? 9.987 15.861 -3.869 1.00 0.00 69 GLY A C 8
ATOM 12744 O O . GLY A 1 69 ? 9.423 16.696 -3.162 1.00 0.00 69 GLY A O 8
ATOM 12748 N N . ASP A 1 70 ? 10.164 16.021 -5.176 1.00 0.00 70 ASP A N 8
ATOM 12749 C CA . ASP A 1 70 ? 9.693 17.214 -5.871 1.00 0.00 70 ASP A CA 8
ATOM 12750 C C . ASP A 1 70 ? 8.425 16.915 -6.664 1.00 0.00 70 ASP A C 8
ATOM 12751 O O . ASP A 1 70 ? 8.243 17.415 -7.774 1.00 0.00 70 ASP A O 8
ATOM 12760 N N . SER A 1 71 ? 7.551 16.097 -6.086 1.00 0.00 71 SER A N 8
ATOM 12761 C CA . SER A 1 71 ? 6.301 15.728 -6.741 1.00 0.00 71 SER A CA 8
ATOM 12762 C C . SER A 1 71 ? 5.238 16.801 -6.526 1.00 0.00 71 SER A C 8
ATOM 12763 O O . SER A 1 71 ? 5.492 17.823 -5.889 1.00 0.00 71 SER A O 8
ATOM 12771 N N . SER A 1 72 ? 4.045 16.559 -7.061 1.00 0.00 72 SER A N 8
ATOM 12772 C CA . SER A 1 72 ? 2.943 17.505 -6.931 1.00 0.00 72 SER A CA 8
ATOM 12773 C C . SER A 1 72 ? 1.716 16.830 -6.327 1.00 0.00 72 SER A C 8
ATOM 12774 O O . SER A 1 72 ? 1.514 15.622 -6.455 1.00 0.00 72 SER A O 8
ATOM 12782 N N . PRO A 1 73 ? 0.875 17.627 -5.651 1.00 0.00 73 PRO A N 8
ATOM 12783 C CA . PRO A 1 73 ? -0.347 17.130 -5.013 1.00 0.00 73 PRO A CA 8
ATOM 12784 C C . PRO A 1 73 ? -1.404 16.714 -6.031 1.00 0.00 73 PRO A C 8
ATOM 12785 O O . PRO A 1 73 ? -1.947 15.611 -5.960 1.00 0.00 73 PRO A O 8
ATOM 12796 N N . SER A 1 74 ? -1.690 17.602 -6.977 1.00 0.00 74 SER A N 8
ATOM 12797 C CA . SER A 1 74 ? -2.685 17.328 -8.007 1.00 0.00 74 SER A CA 8
ATOM 12798 C C . SER A 1 74 ? -2.223 16.196 -8.921 1.00 0.00 74 SER A C 8
ATOM 12799 O O . SER A 1 74 ? -3.026 15.376 -9.364 1.00 0.00 74 SER A O 8
ATOM 12807 N N . GLN A 1 75 ? -0.923 16.160 -9.196 1.00 0.00 75 GLN A N 8
ATOM 12808 C CA . GLN A 1 75 ? -0.354 15.130 -10.057 1.00 0.00 75 GLN A CA 8
ATOM 12809 C C . GLN A 1 75 ? -0.327 13.781 -9.347 1.00 0.00 75 GLN A C 8
ATOM 12810 O O . GLN A 1 75 ? -0.271 12.732 -9.988 1.00 0.00 75 GLN A O 8
ATOM 12824 N N . ALA A 1 76 ? -0.366 13.816 -8.019 1.00 0.00 76 ALA A N 8
ATOM 12825 C CA . ALA A 1 76 ? -0.347 12.596 -7.221 1.00 0.00 76 ALA A CA 8
ATOM 12826 C C . ALA A 1 76 ? -1.732 11.961 -7.156 1.00 0.00 76 ALA A C 8
ATOM 12827 O O . ALA A 1 76 ? -1.862 10.747 -7.005 1.00 0.00 76 ALA A O 8
ATOM 12834 N N . MET A 1 77 ? -2.764 12.791 -7.271 1.00 0.00 77 MET A N 8
ATOM 12835 C CA . MET A 1 77 ? -4.140 12.310 -7.225 1.00 0.00 77 MET A CA 8
ATOM 12836 C C . MET A 1 77 ? -4.547 11.700 -8.563 1.00 0.00 77 MET A C 8
ATOM 12837 O O . MET A 1 77 ? -5.372 10.789 -8.614 1.00 0.00 77 MET A O 8
ATOM 12851 N N . GLN A 1 78 ? -3.963 12.210 -9.643 1.00 0.00 78 GLN A N 8
ATOM 12852 C CA . GLN A 1 78 ? -4.267 11.715 -10.981 1.00 0.00 78 GLN A CA 8
ATOM 12853 C C . GLN A 1 78 ? -4.021 10.213 -11.074 1.00 0.00 78 GLN A C 8
ATOM 12854 O O . GLN A 1 78 ? -4.905 9.453 -11.469 1.00 0.00 78 GLN A O 8
ATOM 12868 N N . GLU A 1 79 ? -2.813 9.792 -10.710 1.00 0.00 79 GLU A N 8
ATOM 12869 C CA . GLU A 1 79 ? -2.451 8.380 -10.755 1.00 0.00 79 GLU A CA 8
ATOM 12870 C C . GLU A 1 79 ? -3.087 7.619 -9.595 1.00 0.00 79 GLU A C 8
ATOM 12871 O O . GLU A 1 79 ? -3.540 6.485 -9.756 1.00 0.00 79 GLU A O 8
ATOM 12883 N N . TYR A 1 80 ? -3.115 8.249 -8.426 1.00 0.00 80 TYR A N 8
ATOM 12884 C CA . TYR A 1 80 ? -3.692 7.631 -7.238 1.00 0.00 80 TYR A CA 8
ATOM 12885 C C . TYR A 1 80 ? -5.117 7.158 -7.507 1.00 0.00 80 TYR A C 8
ATOM 12886 O O . TYR A 1 80 ? -5.536 6.106 -7.023 1.00 0.00 80 TYR A O 8
ATOM 12904 N N . ILE A 1 81 ? -5.857 7.943 -8.283 1.00 0.00 81 ILE A N 8
ATOM 12905 C CA . ILE A 1 81 ? -7.235 7.606 -8.618 1.00 0.00 81 ILE A CA 8
ATOM 12906 C C . ILE A 1 81 ? -7.292 6.623 -9.783 1.00 0.00 81 ILE A C 8
ATOM 12907 O O . ILE A 1 81 ? -7.789 5.506 -9.642 1.00 0.00 81 ILE A O 8
ATOM 12923 N N . ALA A 1 82 ? -6.778 7.047 -10.933 1.00 0.00 82 ALA A N 8
ATOM 12924 C CA . ALA A 1 82 ? -6.767 6.204 -12.122 1.00 0.00 82 ALA A CA 8
ATOM 12925 C C . ALA A 1 82 ? -6.609 4.733 -11.750 1.00 0.00 82 ALA A C 8
ATOM 12926 O O . ALA A 1 82 ? -7.436 3.898 -12.117 1.00 0.00 82 ALA A O 8
ATOM 12933 N N . VAL A 1 83 ? -5.543 4.423 -11.020 1.00 0.00 83 VAL A N 8
ATOM 12934 C CA . VAL A 1 83 ? -5.277 3.053 -10.598 1.00 0.00 83 VAL A CA 8
ATOM 12935 C C . VAL A 1 83 ? -6.546 2.380 -10.085 1.00 0.00 83 VAL A C 8
ATOM 12936 O O . VAL A 1 83 ? -6.963 1.342 -10.600 1.00 0.00 83 VAL A O 8
ATOM 12949 N N . VAL A 1 84 ? -7.157 2.978 -9.068 1.00 0.00 84 VAL A N 8
ATOM 12950 C CA . VAL A 1 84 ? -8.380 2.438 -8.485 1.00 0.00 84 VAL A CA 8
ATOM 12951 C C . VAL A 1 84 ? -9.410 2.125 -9.564 1.00 0.00 84 VAL A C 8
ATOM 12952 O O . VAL A 1 84 ? -10.281 1.274 -9.379 1.00 0.00 84 VAL A O 8
ATOM 12965 N N . LYS A 1 85 ? -9.306 2.817 -10.693 1.00 0.00 85 LYS A N 8
ATOM 12966 C CA . LYS A 1 85 ? -10.227 2.613 -11.805 1.00 0.00 85 LYS A CA 8
ATOM 12967 C C . LYS A 1 85 ? -9.821 1.397 -12.631 1.00 0.00 85 LYS A C 8
ATOM 12968 O O . LYS A 1 85 ? -10.672 0.683 -13.164 1.00 0.00 85 LYS A O 8
ATOM 12987 N N . LYS A 1 86 ? -8.517 1.164 -12.733 1.00 0.00 86 LYS A N 8
ATOM 12988 C CA . LYS A 1 86 ? -7.998 0.032 -13.491 1.00 0.00 86 LYS A CA 8
ATOM 12989 C C . LYS A 1 86 ? -8.401 -1.288 -12.842 1.00 0.00 86 LYS A C 8
ATOM 12990 O O . LYS A 1 86 ? -8.506 -2.315 -13.514 1.00 0.00 86 LYS A O 8
ATOM 13009 N N . LEU A 1 87 ? -8.626 -1.254 -11.533 1.00 0.00 87 LEU A N 8
ATOM 13010 C CA . LEU A 1 87 ? -9.019 -2.449 -10.793 1.00 0.00 87 LEU A CA 8
ATOM 13011 C C . LEU A 1 87 ? -10.532 -2.638 -10.829 1.00 0.00 87 LEU A C 8
ATOM 13012 O O . LEU A 1 87 ? -11.023 -3.752 -11.013 1.00 0.00 87 LEU A O 8
ATOM 13028 N N . ASP A 1 88 ? -11.264 -1.544 -10.655 1.00 0.00 88 ASP A N 8
ATOM 13029 C CA . ASP A 1 88 ? -12.722 -1.589 -10.671 1.00 0.00 88 ASP A CA 8
ATOM 13030 C C . ASP A 1 88 ? -13.289 -0.491 -11.566 1.00 0.00 88 ASP A C 8
ATOM 13031 O O . ASP A 1 88 ? -13.519 0.639 -11.134 1.00 0.00 88 ASP A O 8
ATOM 13040 N N . PRO A 1 89 ? -13.521 -0.829 -12.843 1.00 0.00 89 PRO A N 8
ATOM 13041 C CA . PRO A 1 89 ? -14.064 0.114 -13.825 1.00 0.00 89 PRO A CA 8
ATOM 13042 C C . PRO A 1 89 ? -15.523 0.461 -13.550 1.00 0.00 89 PRO A C 8
ATOM 13043 O O . PRO A 1 89 ? -16.052 1.431 -14.091 1.00 0.00 89 PRO A O 8
ATOM 13054 N N . GLY A 1 90 ? -16.168 -0.338 -12.706 1.00 0.00 90 GLY A N 8
ATOM 13055 C CA . GLY A 1 90 ? -17.560 -0.098 -12.374 1.00 0.00 90 GLY A CA 8
ATOM 13056 C C . GLY A 1 90 ? -17.723 0.914 -11.257 1.00 0.00 90 GLY A C 8
ATOM 13057 O O . GLY A 1 90 ? -18.720 0.894 -10.534 1.00 0.00 90 GLY A O 8
ATOM 13061 N N . TRP A 1 91 ? -16.743 1.798 -11.113 1.00 0.00 91 TRP A N 8
ATOM 13062 C CA . TRP A 1 91 ? -16.782 2.820 -10.074 1.00 0.00 91 TRP A CA 8
ATOM 13063 C C . TRP A 1 91 ? -17.133 4.182 -10.664 1.00 0.00 91 TRP A C 8
ATOM 13064 O O . TRP A 1 91 ? -16.478 4.654 -11.593 1.00 0.00 91 TRP A O 8
ATOM 13085 N N . ASN A 1 92 ? -18.170 4.809 -10.118 1.00 0.00 92 ASN A N 8
ATOM 13086 C CA . ASN A 1 92 ? -18.607 6.118 -10.591 1.00 0.00 92 ASN A CA 8
ATOM 13087 C C . ASN A 1 92 ? -18.837 7.070 -9.421 1.00 0.00 92 ASN A C 8
ATOM 13088 O O . ASN A 1 92 ? -19.914 7.115 -8.827 1.00 0.00 92 ASN A O 8
ATOM 13099 N N . PRO A 1 93 ? -17.801 7.852 -9.082 1.00 0.00 93 PRO A N 8
ATOM 13100 C CA . PRO A 1 93 ? -17.865 8.819 -7.982 1.00 0.00 93 PRO A CA 8
ATOM 13101 C C . PRO A 1 93 ? -18.778 9.998 -8.300 1.00 0.00 93 PRO A C 8
ATOM 13102 O O . PRO A 1 93 ? -19.567 10.427 -7.460 1.00 0.00 93 PRO A O 8
ATOM 13113 N N . GLN A 1 94 ? -18.663 10.518 -9.518 1.00 0.00 94 GLN A N 8
ATOM 13114 C CA . GLN A 1 94 ? -19.478 11.648 -9.946 1.00 0.00 94 GLN A CA 8
ATOM 13115 C C . GLN A 1 94 ? -20.755 11.171 -10.629 1.00 0.00 94 GLN A C 8
ATOM 13116 O O . GLN A 1 94 ? -20.733 10.756 -11.788 1.00 0.00 94 GLN A O 8
ATOM 13130 N N . ILE A 1 95 ? -21.867 11.233 -9.903 1.00 0.00 95 ILE A N 8
ATOM 13131 C CA . ILE A 1 95 ? -23.153 10.807 -10.440 1.00 0.00 95 ILE A CA 8
ATOM 13132 C C . ILE A 1 95 ? -24.244 11.825 -10.124 1.00 0.00 95 ILE A C 8
ATOM 13133 O O . ILE A 1 95 ? -24.423 12.245 -8.981 1.00 0.00 95 ILE A O 8
ATOM 13149 N N . PRO A 1 96 ? -24.993 12.230 -11.160 1.00 0.00 96 PRO A N 8
ATOM 13150 C CA . PRO A 1 96 ? -26.082 13.202 -11.018 1.00 0.00 96 PRO A CA 8
ATOM 13151 C C . PRO A 1 96 ? -27.272 12.631 -10.254 1.00 0.00 96 PRO A C 8
ATOM 13152 O O . PRO A 1 96 ? -27.846 13.299 -9.395 1.00 0.00 96 PRO A O 8
ATOM 13163 N N . GLU A 1 97 ? -27.636 11.393 -10.574 1.00 0.00 97 GLU A N 8
ATOM 13164 C CA . GLU A 1 97 ? -28.759 10.734 -9.917 1.00 0.00 97 GLU A CA 8
ATOM 13165 C C . GLU A 1 97 ? -28.607 10.784 -8.400 1.00 0.00 97 GLU A C 8
ATOM 13166 O O . GLU A 1 97 ? -27.499 10.916 -7.879 1.00 0.00 97 GLU A O 8
ATOM 13178 N N . LYS A 1 98 ? -29.728 10.678 -7.695 1.00 0.00 98 LYS A N 8
ATOM 13179 C CA . LYS A 1 98 ? -29.722 10.710 -6.237 1.00 0.00 98 LYS A CA 8
ATOM 13180 C C . LYS A 1 98 ? -30.414 9.477 -5.663 1.00 0.00 98 LYS A C 8
ATOM 13181 O O . LYS A 1 98 ? -31.610 9.271 -5.870 1.00 0.00 98 LYS A O 8
ATOM 13200 N N . LYS A 1 99 ? -29.655 8.662 -4.939 1.00 0.00 99 LYS A N 8
ATOM 13201 C CA . LYS A 1 99 ? -30.195 7.451 -4.332 1.00 0.00 99 LYS A CA 8
ATOM 13202 C C . LYS A 1 99 ? -29.417 7.080 -3.074 1.00 0.00 99 LYS A C 8
ATOM 13203 O O . LYS A 1 99 ? -28.286 6.601 -3.149 1.00 0.00 99 LYS A O 8
ATOM 13222 N N . GLY A 1 100 ? -30.032 7.302 -1.916 1.00 0.00 100 GLY A N 8
ATOM 13223 C CA . GLY A 1 100 ? -29.383 6.984 -0.658 1.00 0.00 100 GLY A CA 8
ATOM 13224 C C . GLY A 1 100 ? -29.692 7.997 0.427 1.00 0.00 100 GLY A C 8
ATOM 13225 O O . GLY A 1 100 ? -29.511 7.723 1.613 1.00 0.00 100 GLY A O 8
ATOM 13229 N N . LYS A 1 101 ? -30.158 9.173 0.020 1.00 0.00 101 LYS A N 8
ATOM 13230 C CA . LYS A 1 101 ? -30.492 10.232 0.965 1.00 0.00 101 LYS A CA 8
ATOM 13231 C C . LYS A 1 101 ? -31.994 10.268 1.232 1.00 0.00 101 LYS A C 8
ATOM 13232 O O . LYS A 1 101 ? -32.630 11.314 1.107 1.00 0.00 101 LYS A O 8
ATOM 13251 N N . GLU A 1 102 ? -32.552 9.120 1.602 1.00 0.00 102 GLU A N 8
ATOM 13252 C CA . GLU A 1 102 ? -33.979 9.022 1.887 1.00 0.00 102 GLU A CA 8
ATOM 13253 C C . GLU A 1 102 ? -34.222 8.815 3.380 1.00 0.00 102 GLU A C 8
ATOM 13254 O O . GLU A 1 102 ? -34.447 7.694 3.833 1.00 0.00 102 GLU A O 8
ATOM 13266 N N . ALA A 1 103 ? -34.174 9.906 4.138 1.00 0.00 103 ALA A N 8
ATOM 13267 C CA . ALA A 1 103 ? -34.391 9.846 5.578 1.00 0.00 103 ALA A CA 8
ATOM 13268 C C . ALA A 1 103 ? -35.725 9.185 5.905 1.00 0.00 103 ALA A C 8
ATOM 13269 O O . ALA A 1 103 ? -36.776 9.822 5.843 1.00 0.00 103 ALA A O 8
ATOM 13276 N N . SER A 1 104 ? -35.675 7.903 6.253 1.00 0.00 104 SER A N 8
ATOM 13277 C CA . SER A 1 104 ? -36.881 7.154 6.586 1.00 0.00 104 SER A CA 8
ATOM 13278 C C . SER A 1 104 ? -36.533 5.857 7.311 1.00 0.00 104 SER A C 8
ATOM 13279 O O . SER A 1 104 ? -35.544 5.200 6.990 1.00 0.00 104 SER A O 8
ATOM 13287 N N . GLY A 1 105 ? -37.354 5.496 8.293 1.00 0.00 105 GLY A N 8
ATOM 13288 C CA . GLY A 1 105 ? -37.117 4.281 9.049 1.00 0.00 105 GLY A CA 8
ATOM 13289 C C . GLY A 1 105 ? -38.401 3.552 9.393 1.00 0.00 105 GLY A C 8
ATOM 13290 O O . GLY A 1 105 ? -39.054 2.961 8.533 1.00 0.00 105 GLY A O 8
ATOM 13294 N N . PRO A 1 106 ? -38.780 3.587 10.679 1.00 0.00 106 PRO A N 8
ATOM 13295 C CA . PRO A 1 106 ? -39.996 2.929 11.164 1.00 0.00 106 PRO A CA 8
ATOM 13296 C C . PRO A 1 106 ? -41.264 3.617 10.670 1.00 0.00 106 PRO A C 8
ATOM 13297 O O . PRO A 1 106 ? -41.207 4.698 10.083 1.00 0.00 106 PRO A O 8
ATOM 13308 N N . SER A 1 107 ? -42.408 2.985 10.913 1.00 0.00 107 SER A N 8
ATOM 13309 C CA . SER A 1 107 ? -43.690 3.535 10.489 1.00 0.00 107 SER A CA 8
ATOM 13310 C C . SER A 1 107 ? -44.360 4.293 11.632 1.00 0.00 107 SER A C 8
ATOM 13311 O O . SER A 1 107 ? -44.914 3.690 12.551 1.00 0.00 107 SER A O 8
ATOM 13319 N N . SER A 1 108 ? -44.305 5.619 11.566 1.00 0.00 108 SER A N 8
ATOM 13320 C CA . SER A 1 108 ? -44.903 6.461 12.596 1.00 0.00 108 SER A CA 8
ATOM 13321 C C . SER A 1 108 ? -46.380 6.127 12.781 1.00 0.00 108 SER A C 8
ATOM 13322 O O . SER A 1 108 ? -46.977 5.429 11.963 1.00 0.00 108 SER A O 8
ATOM 13330 N N . GLY A 1 109 ? -46.964 6.633 13.863 1.00 0.00 109 GLY A N 8
ATOM 13331 C CA . GLY A 1 109 ? -48.366 6.378 14.137 1.00 0.00 109 GLY A CA 8
ATOM 13332 C C . GLY A 1 109 ? -49.083 7.600 14.677 1.00 0.00 109 GLY A C 8
ATOM 13333 O O . GLY A 1 109 ? -48.493 8.674 14.789 1.00 0.00 109 GLY A O 8
ATOM 13337 N N . GLY A 1 1 ? -18.978 15.600 -28.738 1.00 0.00 1 GLY A N 9
ATOM 13338 C CA . GLY A 1 1 ? -19.109 16.685 -27.784 1.00 0.00 1 GLY A CA 9
ATOM 13339 C C . GLY A 1 1 ? -18.535 16.336 -26.426 1.00 0.00 1 GLY A C 9
ATOM 13340 O O . GLY A 1 1 ? -19.272 16.194 -25.450 1.00 0.00 1 GLY A O 9
ATOM 13344 N N . SER A 1 2 ? -17.215 16.197 -26.361 1.00 0.00 2 SER A N 9
ATOM 13345 C CA . SER A 1 2 ? -16.542 15.856 -25.113 1.00 0.00 2 SER A CA 9
ATOM 13346 C C . SER A 1 2 ? -16.620 17.013 -24.121 1.00 0.00 2 SER A C 9
ATOM 13347 O O . SER A 1 2 ? -16.370 18.166 -24.474 1.00 0.00 2 SER A O 9
ATOM 13355 N N . SER A 1 3 ? -16.968 16.696 -22.878 1.00 0.00 3 SER A N 9
ATOM 13356 C CA . SER A 1 3 ? -17.083 17.709 -21.835 1.00 0.00 3 SER A CA 9
ATOM 13357 C C . SER A 1 3 ? -16.141 17.402 -20.675 1.00 0.00 3 SER A C 9
ATOM 13358 O O . SER A 1 3 ? -15.533 16.334 -20.619 1.00 0.00 3 SER A O 9
ATOM 13366 N N . GLY A 1 4 ? -16.026 18.349 -19.748 1.00 0.00 4 GLY A N 9
ATOM 13367 C CA . GLY A 1 4 ? -15.156 18.163 -18.601 1.00 0.00 4 GLY A CA 9
ATOM 13368 C C . GLY A 1 4 ? -15.705 18.812 -17.346 1.00 0.00 4 GLY A C 9
ATOM 13369 O O . GLY A 1 4 ? -16.510 19.740 -17.420 1.00 0.00 4 GLY A O 9
ATOM 13373 N N . SER A 1 5 ? -15.270 18.322 -16.190 1.00 0.00 5 SER A N 9
ATOM 13374 C CA . SER A 1 5 ? -15.727 18.857 -14.912 1.00 0.00 5 SER A CA 9
ATOM 13375 C C . SER A 1 5 ? -14.552 19.083 -13.966 1.00 0.00 5 SER A C 9
ATOM 13376 O O . SER A 1 5 ? -13.880 18.137 -13.556 1.00 0.00 5 SER A O 9
ATOM 13384 N N . SER A 1 6 ? -14.310 20.345 -13.624 1.00 0.00 6 SER A N 9
ATOM 13385 C CA . SER A 1 6 ? -13.214 20.697 -12.729 1.00 0.00 6 SER A CA 9
ATOM 13386 C C . SER A 1 6 ? -13.372 20.006 -11.378 1.00 0.00 6 SER A C 9
ATOM 13387 O O . SER A 1 6 ? -14.428 20.076 -10.752 1.00 0.00 6 SER A O 9
ATOM 13395 N N . GLY A 1 7 ? -12.311 19.337 -10.935 1.00 0.00 7 GLY A N 9
ATOM 13396 C CA . GLY A 1 7 ? -12.351 18.642 -9.662 1.00 0.00 7 GLY A CA 9
ATOM 13397 C C . GLY A 1 7 ? -11.421 17.446 -9.625 1.00 0.00 7 GLY A C 9
ATOM 13398 O O . GLY A 1 7 ? -11.847 16.311 -9.844 1.00 0.00 7 GLY A O 9
ATOM 13402 N N . LEU A 1 8 ? -10.146 17.698 -9.349 1.00 0.00 8 LEU A N 9
ATOM 13403 C CA . LEU A 1 8 ? -9.151 16.633 -9.286 1.00 0.00 8 LEU A CA 9
ATOM 13404 C C . LEU A 1 8 ? -9.106 16.012 -7.893 1.00 0.00 8 LEU A C 9
ATOM 13405 O O . LEU A 1 8 ? -8.879 14.812 -7.745 1.00 0.00 8 LEU A O 9
ATOM 13421 N N . ALA A 1 9 ? -9.325 16.838 -6.876 1.00 0.00 9 ALA A N 9
ATOM 13422 C CA . ALA A 1 9 ? -9.314 16.370 -5.495 1.00 0.00 9 ALA A CA 9
ATOM 13423 C C . ALA A 1 9 ? -10.597 15.618 -5.160 1.00 0.00 9 ALA A C 9
ATOM 13424 O O . ALA A 1 9 ? -10.556 14.497 -4.654 1.00 0.00 9 ALA A O 9
ATOM 13431 N N . GLU A 1 10 ? -11.735 16.244 -5.445 1.00 0.00 10 GLU A N 9
ATOM 13432 C CA . GLU A 1 10 ? -13.031 15.633 -5.171 1.00 0.00 10 GLU A CA 9
ATOM 13433 C C . GLU A 1 10 ? -12.979 14.124 -5.395 1.00 0.00 10 GLU A C 9
ATOM 13434 O O . GLU A 1 10 ? -13.576 13.352 -4.643 1.00 0.00 10 GLU A O 9
ATOM 13446 N N . LEU A 1 11 ? -12.263 13.711 -6.435 1.00 0.00 11 LEU A N 9
ATOM 13447 C CA . LEU A 1 11 ? -12.133 12.295 -6.760 1.00 0.00 11 LEU A CA 9
ATOM 13448 C C . LEU A 1 11 ? -11.171 11.602 -5.800 1.00 0.00 11 LEU A C 9
ATOM 13449 O O . LEU A 1 11 ? -11.445 10.504 -5.315 1.00 0.00 11 LEU A O 9
ATOM 13465 N N . PHE A 1 12 ? -10.044 12.251 -5.528 1.00 0.00 12 PHE A N 9
ATOM 13466 C CA . PHE A 1 12 ? -9.041 11.698 -4.625 1.00 0.00 12 PHE A CA 9
ATOM 13467 C C . PHE A 1 12 ? -9.692 11.163 -3.353 1.00 0.00 12 PHE A C 9
ATOM 13468 O O . PHE A 1 12 ? -9.292 10.123 -2.830 1.00 0.00 12 PHE A O 9
ATOM 13485 N N . GLU A 1 13 ? -10.695 11.882 -2.861 1.00 0.00 13 GLU A N 9
ATOM 13486 C CA . GLU A 1 13 ? -11.400 11.480 -1.649 1.00 0.00 13 GLU A CA 9
ATOM 13487 C C . GLU A 1 13 ? -12.225 10.220 -1.892 1.00 0.00 13 GLU A C 9
ATOM 13488 O O . GLU A 1 13 ? -12.055 9.210 -1.209 1.00 0.00 13 GLU A O 9
ATOM 13500 N N . LYS A 1 14 ? -13.121 10.286 -2.871 1.00 0.00 14 LYS A N 9
ATOM 13501 C CA . LYS A 1 14 ? -13.974 9.152 -3.207 1.00 0.00 14 LYS A CA 9
ATOM 13502 C C . LYS A 1 14 ? -13.144 7.889 -3.411 1.00 0.00 14 LYS A C 9
ATOM 13503 O O . LYS A 1 14 ? -13.407 6.856 -2.796 1.00 0.00 14 LYS A O 9
ATOM 13522 N N . ALA A 1 15 ? -12.140 7.980 -4.277 1.00 0.00 15 ALA A N 9
ATOM 13523 C CA . ALA A 1 15 ? -11.269 6.845 -4.559 1.00 0.00 15 ALA A CA 9
ATOM 13524 C C . ALA A 1 15 ? -10.755 6.214 -3.269 1.00 0.00 15 ALA A C 9
ATOM 13525 O O . ALA A 1 15 ? -10.868 5.005 -3.071 1.00 0.00 15 ALA A O 9
ATOM 13532 N N . ALA A 1 16 ? -10.190 7.041 -2.396 1.00 0.00 16 ALA A N 9
ATOM 13533 C CA . ALA A 1 16 ? -9.660 6.563 -1.125 1.00 0.00 16 ALA A CA 9
ATOM 13534 C C . ALA A 1 16 ? -10.632 5.599 -0.452 1.00 0.00 16 ALA A C 9
ATOM 13535 O O . ALA A 1 16 ? -10.239 4.529 0.011 1.00 0.00 16 ALA A O 9
ATOM 13542 N N . ALA A 1 17 ? -11.902 5.987 -0.401 1.00 0.00 17 ALA A N 9
ATOM 13543 C CA . ALA A 1 17 ? -12.930 5.157 0.214 1.00 0.00 17 ALA A CA 9
ATOM 13544 C C . ALA A 1 17 ? -13.105 3.846 -0.546 1.00 0.00 17 ALA A C 9
ATOM 13545 O O . ALA A 1 17 ? -13.490 2.829 0.031 1.00 0.00 17 ALA A O 9
ATOM 13552 N N . HIS A 1 18 ? -12.820 3.878 -1.844 1.00 0.00 18 HIS A N 9
ATOM 13553 C CA . HIS A 1 18 ? -12.946 2.692 -2.684 1.00 0.00 18 HIS A CA 9
ATOM 13554 C C . HIS A 1 18 ? -11.781 1.735 -2.451 1.00 0.00 18 HIS A C 9
ATOM 13555 O O . HIS A 1 18 ? -11.930 0.518 -2.570 1.00 0.00 18 HIS A O 9
ATOM 13570 N N . LEU A 1 19 ? -10.622 2.293 -2.120 1.00 0.00 19 LEU A N 9
ATOM 13571 C CA . LEU A 1 19 ? -9.430 1.489 -1.871 1.00 0.00 19 LEU A CA 9
ATOM 13572 C C . LEU A 1 19 ? -9.751 0.305 -0.964 1.00 0.00 19 LEU A C 9
ATOM 13573 O O . LEU A 1 19 ? -9.382 -0.831 -1.259 1.00 0.00 19 LEU A O 9
ATOM 13589 N N . GLN A 1 20 ? -10.440 0.581 0.138 1.00 0.00 20 GLN A N 9
ATOM 13590 C CA . GLN A 1 20 ? -10.812 -0.463 1.086 1.00 0.00 20 GLN A CA 9
ATOM 13591 C C . GLN A 1 20 ? -11.582 -1.581 0.392 1.00 0.00 20 GLN A C 9
ATOM 13592 O O . GLN A 1 20 ? -11.532 -2.736 0.811 1.00 0.00 20 GLN A O 9
ATOM 13606 N N . GLY A 1 21 ? -12.296 -1.228 -0.673 1.00 0.00 21 GLY A N 9
ATOM 13607 C CA . GLY A 1 21 ? -13.068 -2.213 -1.409 1.00 0.00 21 GLY A CA 9
ATOM 13608 C C . GLY A 1 21 ? -12.255 -2.896 -2.490 1.00 0.00 21 GLY A C 9
ATOM 13609 O O . GLY A 1 21 ? -12.660 -3.932 -3.021 1.00 0.00 21 GLY A O 9
ATOM 13613 N N . LEU A 1 22 ? -11.106 -2.316 -2.820 1.00 0.00 22 LEU A N 9
ATOM 13614 C CA . LEU A 1 22 ? -10.234 -2.875 -3.847 1.00 0.00 22 LEU A CA 9
ATOM 13615 C C . LEU A 1 22 ? -9.001 -3.521 -3.223 1.00 0.00 22 LEU A C 9
ATOM 13616 O O . LEU A 1 22 ? -8.019 -3.799 -3.911 1.00 0.00 22 LEU A O 9
ATOM 13632 N N . ILE A 1 23 ? -9.061 -3.757 -1.917 1.00 0.00 23 ILE A N 9
ATOM 13633 C CA . ILE A 1 23 ? -7.950 -4.373 -1.201 1.00 0.00 23 ILE A CA 9
ATOM 13634 C C . ILE A 1 23 ? -7.714 -5.802 -1.678 1.00 0.00 23 ILE A C 9
ATOM 13635 O O . ILE A 1 23 ? -6.580 -6.280 -1.696 1.00 0.00 23 ILE A O 9
ATOM 13651 N N . GLN A 1 24 ? -8.791 -6.477 -2.066 1.00 0.00 24 GLN A N 9
ATOM 13652 C CA . GLN A 1 24 ? -8.700 -7.851 -2.544 1.00 0.00 24 GLN A CA 9
ATOM 13653 C C . GLN A 1 24 ? -8.158 -7.896 -3.969 1.00 0.00 24 GLN A C 9
ATOM 13654 O O . GLN A 1 24 ? -7.644 -8.921 -4.417 1.00 0.00 24 GLN A O 9
ATOM 13668 N N . VAL A 1 25 ? -8.277 -6.778 -4.678 1.00 0.00 25 VAL A N 9
ATOM 13669 C CA . VAL A 1 25 ? -7.799 -6.690 -6.053 1.00 0.00 25 VAL A CA 9
ATOM 13670 C C . VAL A 1 25 ? -6.475 -5.938 -6.126 1.00 0.00 25 VAL A C 9
ATOM 13671 O O . VAL A 1 25 ? -5.780 -5.983 -7.141 1.00 0.00 25 VAL A O 9
ATOM 13684 N N . ALA A 1 26 ? -6.131 -5.248 -5.044 1.00 0.00 26 ALA A N 9
ATOM 13685 C CA . ALA A 1 26 ? -4.889 -4.489 -4.985 1.00 0.00 26 ALA A CA 9
ATOM 13686 C C . ALA A 1 26 ? -3.732 -5.363 -4.512 1.00 0.00 26 ALA A C 9
ATOM 13687 O O . ALA A 1 26 ? -3.826 -6.027 -3.479 1.00 0.00 26 ALA A O 9
ATOM 13694 N N . SER A 1 27 ? -2.644 -5.360 -5.274 1.00 0.00 27 SER A N 9
ATOM 13695 C CA . SER A 1 27 ? -1.471 -6.157 -4.935 1.00 0.00 27 SER A CA 9
ATOM 13696 C C . SER A 1 27 ? -0.616 -5.448 -3.889 1.00 0.00 27 SER A C 9
ATOM 13697 O O . SER A 1 27 ? -0.583 -4.219 -3.828 1.00 0.00 27 SER A O 9
ATOM 13705 N N . ARG A 1 28 ? 0.074 -6.232 -3.067 1.00 0.00 28 ARG A N 9
ATOM 13706 C CA . ARG A 1 28 ? 0.928 -5.681 -2.022 1.00 0.00 28 ARG A CA 9
ATOM 13707 C C . ARG A 1 28 ? 1.640 -4.422 -2.509 1.00 0.00 28 ARG A C 9
ATOM 13708 O O . ARG A 1 28 ? 1.767 -3.445 -1.772 1.00 0.00 28 ARG A O 9
ATOM 13729 N N . GLU A 1 29 ? 2.102 -4.454 -3.756 1.00 0.00 29 GLU A N 9
ATOM 13730 C CA . GLU A 1 29 ? 2.802 -3.316 -4.340 1.00 0.00 29 GLU A CA 9
ATOM 13731 C C . GLU A 1 29 ? 1.849 -2.144 -4.557 1.00 0.00 29 GLU A C 9
ATOM 13732 O O . GLU A 1 29 ? 2.179 -0.999 -4.252 1.00 0.00 29 GLU A O 9
ATOM 13744 N N . GLN A 1 30 ? 0.666 -2.441 -5.086 1.00 0.00 30 GLN A N 9
ATOM 13745 C CA . GLN A 1 30 ? -0.334 -1.412 -5.345 1.00 0.00 30 GLN A CA 9
ATOM 13746 C C . GLN A 1 30 ? -0.708 -0.680 -4.060 1.00 0.00 30 GLN A C 9
ATOM 13747 O O . GLN A 1 30 ? -0.844 0.544 -4.048 1.00 0.00 30 GLN A O 9
ATOM 13761 N N . LEU A 1 31 ? -0.872 -1.437 -2.981 1.00 0.00 31 LEU A N 9
ATOM 13762 C CA . LEU A 1 31 ? -1.231 -0.860 -1.689 1.00 0.00 31 LEU A CA 9
ATOM 13763 C C . LEU A 1 31 ? -0.299 0.294 -1.331 1.00 0.00 31 LEU A C 9
ATOM 13764 O O . LEU A 1 31 ? -0.744 1.343 -0.864 1.00 0.00 31 LEU A O 9
ATOM 13780 N N . LEU A 1 32 ? 0.995 0.094 -1.555 1.00 0.00 32 LEU A N 9
ATOM 13781 C CA . LEU A 1 32 ? 1.990 1.118 -1.258 1.00 0.00 32 LEU A CA 9
ATOM 13782 C C . LEU A 1 32 ? 1.862 2.296 -2.218 1.00 0.00 32 LEU A C 9
ATOM 13783 O O . LEU A 1 32 ? 1.727 3.444 -1.794 1.00 0.00 32 LEU A O 9
ATOM 13799 N N . TYR A 1 33 ? 1.904 2.004 -3.514 1.00 0.00 33 TYR A N 9
ATOM 13800 C CA . TYR A 1 33 ? 1.793 3.039 -4.534 1.00 0.00 33 TYR A CA 9
ATOM 13801 C C . TYR A 1 33 ? 0.830 4.137 -4.095 1.00 0.00 33 TYR A C 9
ATOM 13802 O O . TYR A 1 33 ? 1.190 5.314 -4.049 1.00 0.00 33 TYR A O 9
ATOM 13820 N N . LEU A 1 34 ? -0.397 3.743 -3.771 1.00 0.00 34 LEU A N 9
ATOM 13821 C CA . LEU A 1 34 ? -1.415 4.693 -3.333 1.00 0.00 34 LEU A CA 9
ATOM 13822 C C . LEU A 1 34 ? -0.953 5.453 -2.095 1.00 0.00 34 LEU A C 9
ATOM 13823 O O . LEU A 1 34 ? -1.231 6.643 -1.945 1.00 0.00 34 LEU A O 9
ATOM 13839 N N . TYR A 1 35 ? -0.246 4.759 -1.210 1.00 0.00 35 TYR A N 9
ATOM 13840 C CA . TYR A 1 35 ? 0.255 5.369 0.016 1.00 0.00 35 TYR A CA 9
ATOM 13841 C C . TYR A 1 35 ? 1.308 6.429 -0.293 1.00 0.00 35 TYR A C 9
ATOM 13842 O O . TYR A 1 35 ? 1.264 7.537 0.240 1.00 0.00 35 TYR A O 9
ATOM 13860 N N . ALA A 1 36 ? 2.253 6.079 -1.159 1.00 0.00 36 ALA A N 9
ATOM 13861 C CA . ALA A 1 36 ? 3.316 7.000 -1.542 1.00 0.00 36 ALA A CA 9
ATOM 13862 C C . ALA A 1 36 ? 2.753 8.371 -1.899 1.00 0.00 36 ALA A C 9
ATOM 13863 O O . ALA A 1 36 ? 2.998 9.355 -1.200 1.00 0.00 36 ALA A O 9
ATOM 13870 N N . ARG A 1 37 ? 1.998 8.430 -2.991 1.00 0.00 37 ARG A N 9
ATOM 13871 C CA . ARG A 1 37 ? 1.401 9.681 -3.441 1.00 0.00 37 ARG A CA 9
ATOM 13872 C C . ARG A 1 37 ? 0.412 10.215 -2.409 1.00 0.00 37 ARG A C 9
ATOM 13873 O O . ARG A 1 37 ? 0.493 11.372 -1.997 1.00 0.00 37 ARG A O 9
ATOM 13894 N N . TYR A 1 38 ? -0.520 9.364 -1.996 1.00 0.00 38 TYR A N 9
ATOM 13895 C CA . TYR A 1 38 ? -1.526 9.750 -1.014 1.00 0.00 38 TYR A CA 9
ATOM 13896 C C . TYR A 1 38 ? -0.892 10.513 0.145 1.00 0.00 38 TYR A C 9
ATOM 13897 O O . TYR A 1 38 ? -1.440 11.507 0.624 1.00 0.00 38 TYR A O 9
ATOM 13915 N N . LYS A 1 39 ? 0.267 10.042 0.591 1.00 0.00 39 LYS A N 9
ATOM 13916 C CA . LYS A 1 39 ? 0.980 10.679 1.692 1.00 0.00 39 LYS A CA 9
ATOM 13917 C C . LYS A 1 39 ? 1.689 11.945 1.222 1.00 0.00 39 LYS A C 9
ATOM 13918 O O . LYS A 1 39 ? 1.948 12.851 2.013 1.00 0.00 39 LYS A O 9
ATOM 13937 N N . GLN A 1 40 ? 1.997 12.000 -0.070 1.00 0.00 40 GLN A N 9
ATOM 13938 C CA . GLN A 1 40 ? 2.674 13.156 -0.645 1.00 0.00 40 GLN A CA 9
ATOM 13939 C C . GLN A 1 40 ? 1.706 14.321 -0.825 1.00 0.00 40 GLN A C 9
ATOM 13940 O O . GLN A 1 40 ? 2.073 15.481 -0.640 1.00 0.00 40 GLN A O 9
ATOM 13954 N N . VAL A 1 41 ? 0.468 14.003 -1.189 1.00 0.00 41 VAL A N 9
ATOM 13955 C CA . VAL A 1 41 ? -0.554 15.023 -1.393 1.00 0.00 41 VAL A CA 9
ATOM 13956 C C . VAL A 1 41 ? -1.094 15.535 -0.063 1.00 0.00 41 VAL A C 9
ATOM 13957 O O . VAL A 1 41 ? -1.624 16.643 0.020 1.00 0.00 41 VAL A O 9
ATOM 13970 N N . LYS A 1 42 ? -0.955 14.722 0.978 1.00 0.00 42 LYS A N 9
ATOM 13971 C CA . LYS A 1 42 ? -1.427 15.091 2.307 1.00 0.00 42 LYS A CA 9
ATOM 13972 C C . LYS A 1 42 ? -0.332 15.807 3.094 1.00 0.00 42 LYS A C 9
ATOM 13973 O O . LYS A 1 42 ? -0.586 16.814 3.755 1.00 0.00 42 LYS A O 9
ATOM 13992 N N . VAL A 1 43 ? 0.886 15.281 3.016 1.00 0.00 43 VAL A N 9
ATOM 13993 C CA . VAL A 1 43 ? 2.019 15.871 3.718 1.00 0.00 43 VAL A CA 9
ATOM 13994 C C . VAL A 1 43 ? 2.897 16.676 2.766 1.00 0.00 43 VAL A C 9
ATOM 13995 O O . VAL A 1 43 ? 2.985 17.898 2.871 1.00 0.00 43 VAL A O 9
ATOM 14008 N N . GLY A 1 44 ? 3.545 15.980 1.837 1.00 0.00 44 GLY A N 9
ATOM 14009 C CA . GLY A 1 44 ? 4.408 16.647 0.879 1.00 0.00 44 GLY A CA 9
ATOM 14010 C C . GLY A 1 44 ? 5.816 16.085 0.877 1.00 0.00 44 GLY A C 9
ATOM 14011 O O . GLY A 1 44 ? 6.015 14.893 0.648 1.00 0.00 44 GLY A O 9
ATOM 14015 N N . ASN A 1 45 ? 6.795 16.947 1.131 1.00 0.00 45 ASN A N 9
ATOM 14016 C CA . ASN A 1 45 ? 8.193 16.530 1.156 1.00 0.00 45 ASN A CA 9
ATOM 14017 C C . ASN A 1 45 ? 8.428 15.479 2.237 1.00 0.00 45 ASN A C 9
ATOM 14018 O O . ASN A 1 45 ? 7.981 15.634 3.374 1.00 0.00 45 ASN A O 9
ATOM 14029 N N . CYS A 1 46 ? 9.132 14.413 1.875 1.00 0.00 46 CYS A N 9
ATOM 14030 C CA . CYS A 1 46 ? 9.428 13.337 2.814 1.00 0.00 46 CYS A CA 9
ATOM 14031 C C . CYS A 1 46 ? 10.550 13.738 3.765 1.00 0.00 46 CYS A C 9
ATOM 14032 O O . CYS A 1 46 ? 11.548 13.030 3.896 1.00 0.00 46 CYS A O 9
ATOM 14040 N N . ASN A 1 47 ? 10.380 14.878 4.426 1.00 0.00 47 ASN A N 9
ATOM 14041 C CA . ASN A 1 47 ? 11.380 15.374 5.364 1.00 0.00 47 ASN A CA 9
ATOM 14042 C C . ASN A 1 47 ? 11.717 14.317 6.411 1.00 0.00 47 ASN A C 9
ATOM 14043 O O . ASN A 1 47 ? 12.832 14.276 6.932 1.00 0.00 47 ASN A O 9
ATOM 14054 N N . THR A 1 48 ? 10.746 13.461 6.713 1.00 0.00 48 THR A N 9
ATOM 14055 C CA . THR A 1 48 ? 10.939 12.403 7.697 1.00 0.00 48 THR A CA 9
ATOM 14056 C C . THR A 1 48 ? 12.276 11.700 7.494 1.00 0.00 48 THR A C 9
ATOM 14057 O O . THR A 1 48 ? 12.791 11.603 6.380 1.00 0.00 48 THR A O 9
ATOM 14068 N N . PRO A 1 49 ? 12.854 11.196 8.595 1.00 0.00 49 PRO A N 9
ATOM 14069 C CA . PRO A 1 49 ? 14.139 10.492 8.563 1.00 0.00 49 PRO A CA 9
ATOM 14070 C C . PRO A 1 49 ? 14.039 9.135 7.875 1.00 0.00 49 PRO A C 9
ATOM 14071 O O . PRO A 1 49 ? 13.005 8.469 7.938 1.00 0.00 49 PRO A O 9
ATOM 14082 N N . LYS A 1 50 ? 15.120 8.728 7.218 1.00 0.00 50 LYS A N 9
ATOM 14083 C CA . LYS A 1 50 ? 15.156 7.449 6.519 1.00 0.00 50 LYS A CA 9
ATOM 14084 C C . LYS A 1 50 ? 15.037 6.289 7.502 1.00 0.00 50 LYS A C 9
ATOM 14085 O O . LYS A 1 50 ? 15.683 6.263 8.550 1.00 0.00 50 LYS A O 9
ATOM 14104 N N . PRO A 1 51 ? 14.194 5.304 7.158 1.00 0.00 51 PRO A N 9
ATOM 14105 C CA . PRO A 1 51 ? 13.973 4.122 7.996 1.00 0.00 51 PRO A CA 9
ATOM 14106 C C . PRO A 1 51 ? 15.189 3.202 8.032 1.00 0.00 51 PRO A C 9
ATOM 14107 O O . PRO A 1 51 ? 16.004 3.199 7.110 1.00 0.00 51 PRO A O 9
ATOM 14118 N N . SER A 1 52 ? 15.303 2.421 9.102 1.00 0.00 52 SER A N 9
ATOM 14119 C CA . SER A 1 52 ? 16.421 1.499 9.260 1.00 0.00 52 SER A CA 9
ATOM 14120 C C . SER A 1 52 ? 16.325 0.353 8.257 1.00 0.00 52 SER A C 9
ATOM 14121 O O . SER A 1 52 ? 15.234 -0.024 7.829 1.00 0.00 52 SER A O 9
ATOM 14129 N N . PHE A 1 53 ? 17.477 -0.197 7.885 1.00 0.00 53 PHE A N 9
ATOM 14130 C CA . PHE A 1 53 ? 17.524 -1.299 6.931 1.00 0.00 53 PHE A CA 9
ATOM 14131 C C . PHE A 1 53 ? 16.630 -2.450 7.384 1.00 0.00 53 PHE A C 9
ATOM 14132 O O . PHE A 1 53 ? 15.954 -3.082 6.573 1.00 0.00 53 PHE A O 9
ATOM 14149 N N . PHE A 1 54 ? 16.632 -2.715 8.686 1.00 0.00 54 PHE A N 9
ATOM 14150 C CA . PHE A 1 54 ? 15.823 -3.790 9.249 1.00 0.00 54 PHE A CA 9
ATOM 14151 C C . PHE A 1 54 ? 14.348 -3.594 8.911 1.00 0.00 54 PHE A C 9
ATOM 14152 O O . PHE A 1 54 ? 13.737 -4.429 8.244 1.00 0.00 54 PHE A O 9
ATOM 14169 N N . ASP A 1 55 ? 13.783 -2.486 9.377 1.00 0.00 55 ASP A N 9
ATOM 14170 C CA . ASP A 1 55 ? 12.380 -2.179 9.124 1.00 0.00 55 ASP A CA 9
ATOM 14171 C C . ASP A 1 55 ? 12.106 -2.079 7.627 1.00 0.00 55 ASP A C 9
ATOM 14172 O O . ASP A 1 55 ? 12.147 -0.992 7.050 1.00 0.00 55 ASP A O 9
ATOM 14181 N N . PHE A 1 56 ? 11.829 -3.219 7.004 1.00 0.00 56 PHE A N 9
ATOM 14182 C CA . PHE A 1 56 ? 11.551 -3.260 5.573 1.00 0.00 56 PHE A CA 9
ATOM 14183 C C . PHE A 1 56 ? 10.208 -2.606 5.261 1.00 0.00 56 PHE A C 9
ATOM 14184 O O . PHE A 1 56 ? 10.145 -1.601 4.554 1.00 0.00 56 PHE A O 9
ATOM 14201 N N . GLU A 1 57 ? 9.136 -3.185 5.793 1.00 0.00 57 GLU A N 9
ATOM 14202 C CA . GLU A 1 57 ? 7.795 -2.660 5.570 1.00 0.00 57 GLU A CA 9
ATOM 14203 C C . GLU A 1 57 ? 7.813 -1.136 5.496 1.00 0.00 57 GLU A C 9
ATOM 14204 O O . GLU A 1 57 ? 7.203 -0.540 4.609 1.00 0.00 57 GLU A O 9
ATOM 14216 N N . GLY A 1 58 ? 8.516 -0.511 6.435 1.00 0.00 58 GLY A N 9
ATOM 14217 C CA . GLY A 1 58 ? 8.601 0.937 6.459 1.00 0.00 58 GLY A CA 9
ATOM 14218 C C . GLY A 1 58 ? 9.532 1.482 5.394 1.00 0.00 58 GLY A C 9
ATOM 14219 O O . GLY A 1 58 ? 9.274 2.535 4.812 1.00 0.00 58 GLY A O 9
ATOM 14223 N N . LYS A 1 59 ? 10.620 0.763 5.140 1.00 0.00 59 LYS A N 9
ATOM 14224 C CA . LYS A 1 59 ? 11.595 1.179 4.138 1.00 0.00 59 LYS A CA 9
ATOM 14225 C C . LYS A 1 59 ? 10.904 1.570 2.836 1.00 0.00 59 LYS A C 9
ATOM 14226 O O . LYS A 1 59 ? 10.945 2.729 2.425 1.00 0.00 59 LYS A O 9
ATOM 14245 N N . GLN A 1 60 ? 10.270 0.595 2.192 1.00 0.00 60 GLN A N 9
ATOM 14246 C CA . GLN A 1 60 ? 9.569 0.838 0.937 1.00 0.00 60 GLN A CA 9
ATOM 14247 C C . GLN A 1 60 ? 8.635 2.037 1.058 1.00 0.00 60 GLN A C 9
ATOM 14248 O O . GLN A 1 60 ? 8.588 2.894 0.175 1.00 0.00 60 GLN A O 9
ATOM 14262 N N . LYS A 1 61 ? 7.891 2.092 2.158 1.00 0.00 61 LYS A N 9
ATOM 14263 C CA . LYS A 1 61 ? 6.958 3.187 2.397 1.00 0.00 61 LYS A CA 9
ATOM 14264 C C . LYS A 1 61 ? 7.665 4.535 2.304 1.00 0.00 61 LYS A C 9
ATOM 14265 O O . LYS A 1 61 ? 7.205 5.441 1.608 1.00 0.00 61 LYS A O 9
ATOM 14284 N N . TRP A 1 62 ? 8.784 4.661 3.008 1.00 0.00 62 TRP A N 9
ATOM 14285 C CA . TRP A 1 62 ? 9.554 5.899 3.004 1.00 0.00 62 TRP A CA 9
ATOM 14286 C C . TRP A 1 62 ? 10.087 6.203 1.608 1.00 0.00 62 TRP A C 9
ATOM 14287 O O . TRP A 1 62 ? 9.991 7.333 1.130 1.00 0.00 62 TRP A O 9
ATOM 14308 N N . GLU A 1 63 ? 10.649 5.188 0.959 1.00 0.00 63 GLU A N 9
ATOM 14309 C CA . GLU A 1 63 ? 11.197 5.349 -0.383 1.00 0.00 63 GLU A CA 9
ATOM 14310 C C . GLU A 1 63 ? 10.121 5.819 -1.357 1.00 0.00 63 GLU A C 9
ATOM 14311 O O . GLU A 1 63 ? 10.178 6.937 -1.869 1.00 0.00 63 GLU A O 9
ATOM 14323 N N . ALA A 1 64 ? 9.142 4.957 -1.609 1.00 0.00 64 ALA A N 9
ATOM 14324 C CA . ALA A 1 64 ? 8.052 5.283 -2.521 1.00 0.00 64 ALA A CA 9
ATOM 14325 C C . ALA A 1 64 ? 7.629 6.741 -2.370 1.00 0.00 64 ALA A C 9
ATOM 14326 O O . ALA A 1 64 ? 7.587 7.488 -3.348 1.00 0.00 64 ALA A O 9
ATOM 14333 N N . TRP A 1 65 ? 7.316 7.137 -1.142 1.00 0.00 65 TRP A N 9
ATOM 14334 C CA . TRP A 1 65 ? 6.895 8.506 -0.865 1.00 0.00 65 TRP A CA 9
ATOM 14335 C C . TRP A 1 65 ? 8.062 9.475 -1.014 1.00 0.00 65 TRP A C 9
ATOM 14336 O O . TRP A 1 65 ? 7.881 10.625 -1.417 1.00 0.00 65 TRP A O 9
ATOM 14357 N N . LYS A 1 66 ? 9.261 9.005 -0.688 1.00 0.00 66 LYS A N 9
ATOM 14358 C CA . LYS A 1 66 ? 10.460 9.830 -0.787 1.00 0.00 66 LYS A CA 9
ATOM 14359 C C . LYS A 1 66 ? 10.691 10.283 -2.225 1.00 0.00 66 LYS A C 9
ATOM 14360 O O . LYS A 1 66 ? 10.880 11.470 -2.489 1.00 0.00 66 LYS A O 9
ATOM 14379 N N . ALA A 1 67 ? 10.673 9.330 -3.152 1.00 0.00 67 ALA A N 9
ATOM 14380 C CA . ALA A 1 67 ? 10.877 9.633 -4.563 1.00 0.00 67 ALA A CA 9
ATOM 14381 C C . ALA A 1 67 ? 10.080 10.864 -4.981 1.00 0.00 67 ALA A C 9
ATOM 14382 O O . ALA A 1 67 ? 10.534 11.659 -5.806 1.00 0.00 67 ALA A O 9
ATOM 14389 N N . LEU A 1 68 ? 8.891 11.016 -4.408 1.00 0.00 68 LEU A N 9
ATOM 14390 C CA . LEU A 1 68 ? 8.031 12.151 -4.722 1.00 0.00 68 LEU A CA 9
ATOM 14391 C C . LEU A 1 68 ? 8.419 13.374 -3.898 1.00 0.00 68 LEU A C 9
ATOM 14392 O O . LEU A 1 68 ? 7.581 13.974 -3.226 1.00 0.00 68 LEU A O 9
ATOM 14408 N N . GLY A 1 69 ? 9.696 13.739 -3.955 1.00 0.00 69 GLY A N 9
ATOM 14409 C CA . GLY A 1 69 ? 10.173 14.890 -3.211 1.00 0.00 69 GLY A CA 9
ATOM 14410 C C . GLY A 1 69 ? 9.661 16.200 -3.777 1.00 0.00 69 GLY A C 9
ATOM 14411 O O . GLY A 1 69 ? 8.904 16.914 -3.120 1.00 0.00 69 GLY A O 9
ATOM 14415 N N . ASP A 1 70 ? 10.075 16.517 -4.999 1.00 0.00 70 ASP A N 9
ATOM 14416 C CA . ASP A 1 70 ? 9.654 17.750 -5.653 1.00 0.00 70 ASP A CA 9
ATOM 14417 C C . ASP A 1 70 ? 8.396 17.521 -6.486 1.00 0.00 70 ASP A C 9
ATOM 14418 O O . ASP A 1 70 ? 8.089 18.298 -7.390 1.00 0.00 70 ASP A O 9
ATOM 14427 N N . SER A 1 71 ? 7.674 16.449 -6.175 1.00 0.00 71 SER A N 9
ATOM 14428 C CA . SER A 1 71 ? 6.452 16.115 -6.897 1.00 0.00 71 SER A CA 9
ATOM 14429 C C . SER A 1 71 ? 5.333 17.093 -6.553 1.00 0.00 71 SER A C 9
ATOM 14430 O O . SER A 1 71 ? 5.536 18.048 -5.804 1.00 0.00 71 SER A O 9
ATOM 14438 N N . SER A 1 72 ? 4.149 16.846 -7.106 1.00 0.00 72 SER A N 9
ATOM 14439 C CA . SER A 1 72 ? 2.997 17.705 -6.861 1.00 0.00 72 SER A CA 9
ATOM 14440 C C . SER A 1 72 ? 1.833 16.903 -6.287 1.00 0.00 72 SER A C 9
ATOM 14441 O O . SER A 1 72 ? 1.765 15.680 -6.416 1.00 0.00 72 SER A O 9
ATOM 14449 N N . PRO A 1 73 ? 0.895 17.606 -5.636 1.00 0.00 73 PRO A N 9
ATOM 14450 C CA . PRO A 1 73 ? -0.284 16.982 -5.029 1.00 0.00 73 PRO A CA 9
ATOM 14451 C C . PRO A 1 73 ? -1.263 16.455 -6.073 1.00 0.00 73 PRO A C 9
ATOM 14452 O O . PRO A 1 73 ? -1.685 15.300 -6.015 1.00 0.00 73 PRO A O 9
ATOM 14463 N N . SER A 1 74 ? -1.621 17.308 -7.027 1.00 0.00 74 SER A N 9
ATOM 14464 C CA . SER A 1 74 ? -2.553 16.929 -8.082 1.00 0.00 74 SER A CA 9
ATOM 14465 C C . SER A 1 74 ? -1.987 15.788 -8.922 1.00 0.00 74 SER A C 9
ATOM 14466 O O . SER A 1 74 ? -2.671 14.799 -9.184 1.00 0.00 74 SER A O 9
ATOM 14474 N N . GLN A 1 75 ? -0.735 15.934 -9.341 1.00 0.00 75 GLN A N 9
ATOM 14475 C CA . GLN A 1 75 ? -0.077 14.916 -10.152 1.00 0.00 75 GLN A CA 9
ATOM 14476 C C . GLN A 1 75 ? -0.037 13.579 -9.420 1.00 0.00 75 GLN A C 9
ATOM 14477 O O . GLN A 1 75 ? 0.211 12.537 -10.025 1.00 0.00 75 GLN A O 9
ATOM 14491 N N . ALA A 1 76 ? -0.281 13.618 -8.114 1.00 0.00 76 ALA A N 9
ATOM 14492 C CA . ALA A 1 76 ? -0.274 12.409 -7.300 1.00 0.00 76 ALA A CA 9
ATOM 14493 C C . ALA A 1 76 ? -1.671 11.806 -7.200 1.00 0.00 76 ALA A C 9
ATOM 14494 O O . ALA A 1 76 ? -1.826 10.594 -7.051 1.00 0.00 76 ALA A O 9
ATOM 14501 N N . MET A 1 77 ? -2.686 12.660 -7.282 1.00 0.00 77 MET A N 9
ATOM 14502 C CA . MET A 1 77 ? -4.071 12.210 -7.201 1.00 0.00 77 MET A CA 9
ATOM 14503 C C . MET A 1 77 ? -4.512 11.568 -8.513 1.00 0.00 77 MET A C 9
ATOM 14504 O O . MET A 1 77 ? -5.403 10.719 -8.529 1.00 0.00 77 MET A O 9
ATOM 14518 N N . GLN A 1 78 ? -3.882 11.980 -9.608 1.00 0.00 78 GLN A N 9
ATOM 14519 C CA . GLN A 1 78 ? -4.211 11.444 -10.924 1.00 0.00 78 GLN A CA 9
ATOM 14520 C C . GLN A 1 78 ? -3.910 9.951 -10.995 1.00 0.00 78 GLN A C 9
ATOM 14521 O O . GLN A 1 78 ? -4.719 9.169 -11.492 1.00 0.00 78 GLN A O 9
ATOM 14535 N N . GLU A 1 79 ? -2.740 9.564 -10.496 1.00 0.00 79 GLU A N 9
ATOM 14536 C CA . GLU A 1 79 ? -2.333 8.164 -10.505 1.00 0.00 79 GLU A CA 9
ATOM 14537 C C . GLU A 1 79 ? -3.032 7.387 -9.393 1.00 0.00 79 GLU A C 9
ATOM 14538 O O . GLU A 1 79 ? -3.383 6.219 -9.563 1.00 0.00 79 GLU A O 9
ATOM 14550 N N . TYR A 1 80 ? -3.229 8.043 -8.255 1.00 0.00 80 TYR A N 9
ATOM 14551 C CA . TYR A 1 80 ? -3.883 7.414 -7.113 1.00 0.00 80 TYR A CA 9
ATOM 14552 C C . TYR A 1 80 ? -5.296 6.965 -7.474 1.00 0.00 80 TYR A C 9
ATOM 14553 O O . TYR A 1 80 ? -5.826 6.018 -6.891 1.00 0.00 80 TYR A O 9
ATOM 14571 N N . ILE A 1 81 ? -5.899 7.650 -8.439 1.00 0.00 81 ILE A N 9
ATOM 14572 C CA . ILE A 1 81 ? -7.249 7.322 -8.880 1.00 0.00 81 ILE A CA 9
ATOM 14573 C C . ILE A 1 81 ? -7.225 6.298 -10.010 1.00 0.00 81 ILE A C 9
ATOM 14574 O O . ILE A 1 81 ? -7.687 5.169 -9.848 1.00 0.00 81 ILE A O 9
ATOM 14590 N N . ALA A 1 82 ? -6.681 6.700 -11.154 1.00 0.00 82 ALA A N 9
ATOM 14591 C CA . ALA A 1 82 ? -6.592 5.816 -12.309 1.00 0.00 82 ALA A CA 9
ATOM 14592 C C . ALA A 1 82 ? -6.402 4.366 -11.878 1.00 0.00 82 ALA A C 9
ATOM 14593 O O . ALA A 1 82 ? -7.189 3.491 -12.241 1.00 0.00 82 ALA A O 9
ATOM 14600 N N . VAL A 1 83 ? -5.351 4.117 -11.103 1.00 0.00 83 VAL A N 9
ATOM 14601 C CA . VAL A 1 83 ? -5.057 2.772 -10.622 1.00 0.00 83 VAL A CA 9
ATOM 14602 C C . VAL A 1 83 ? -6.323 2.072 -10.141 1.00 0.00 83 VAL A C 9
ATOM 14603 O O . VAL A 1 83 ? -6.686 1.008 -10.642 1.00 0.00 83 VAL A O 9
ATOM 14616 N N . VAL A 1 84 ? -6.992 2.677 -9.164 1.00 0.00 84 VAL A N 9
ATOM 14617 C CA . VAL A 1 84 ? -8.219 2.113 -8.615 1.00 0.00 84 VAL A CA 9
ATOM 14618 C C . VAL A 1 84 ? -9.203 1.753 -9.723 1.00 0.00 84 VAL A C 9
ATOM 14619 O O . VAL A 1 84 ? -10.065 0.891 -9.548 1.00 0.00 84 VAL A O 9
ATOM 14632 N N . LYS A 1 85 ? -9.068 2.418 -10.865 1.00 0.00 85 LYS A N 9
ATOM 14633 C CA . LYS A 1 85 ? -9.943 2.169 -12.004 1.00 0.00 85 LYS A CA 9
ATOM 14634 C C . LYS A 1 85 ? -9.572 0.863 -12.700 1.00 0.00 85 LYS A C 9
ATOM 14635 O O . LYS A 1 85 ? -10.443 0.104 -13.124 1.00 0.00 85 LYS A O 9
ATOM 14654 N N . LYS A 1 86 ? -8.273 0.607 -12.812 1.00 0.00 86 LYS A N 9
ATOM 14655 C CA . LYS A 1 86 ? -7.785 -0.609 -13.453 1.00 0.00 86 LYS A CA 9
ATOM 14656 C C . LYS A 1 86 ? -8.192 -1.845 -12.658 1.00 0.00 86 LYS A C 9
ATOM 14657 O O . LYS A 1 86 ? -8.403 -2.918 -13.223 1.00 0.00 86 LYS A O 9
ATOM 14676 N N . LEU A 1 87 ? -8.302 -1.687 -11.343 1.00 0.00 87 LEU A N 9
ATOM 14677 C CA . LEU A 1 87 ? -8.685 -2.790 -10.469 1.00 0.00 87 LEU A CA 9
ATOM 14678 C C . LEU A 1 87 ? -10.196 -3.001 -10.490 1.00 0.00 87 LEU A C 9
ATOM 14679 O O . LEU A 1 87 ? -10.676 -4.130 -10.389 1.00 0.00 87 LEU A O 9
ATOM 14695 N N . ASP A 1 88 ? -10.939 -1.908 -10.623 1.00 0.00 88 ASP A N 9
ATOM 14696 C CA . ASP A 1 88 ? -12.395 -1.973 -10.660 1.00 0.00 88 ASP A CA 9
ATOM 14697 C C . ASP A 1 88 ? -12.948 -1.125 -11.801 1.00 0.00 88 ASP A C 9
ATOM 14698 O O . ASP A 1 88 ? -13.176 0.077 -11.659 1.00 0.00 88 ASP A O 9
ATOM 14707 N N . PRO A 1 89 ? -13.169 -1.763 -12.960 1.00 0.00 89 PRO A N 9
ATOM 14708 C CA . PRO A 1 89 ? -13.697 -1.086 -14.148 1.00 0.00 89 PRO A CA 9
ATOM 14709 C C . PRO A 1 89 ? -15.157 -0.678 -13.981 1.00 0.00 89 PRO A C 9
ATOM 14710 O O . PRO A 1 89 ? -15.704 0.055 -14.804 1.00 0.00 89 PRO A O 9
ATOM 14721 N N . GLY A 1 90 ? -15.783 -1.157 -12.911 1.00 0.00 90 GLY A N 9
ATOM 14722 C CA . GLY A 1 90 ? -17.174 -0.831 -12.656 1.00 0.00 90 GLY A CA 9
ATOM 14723 C C . GLY A 1 90 ? -17.333 0.237 -11.593 1.00 0.00 90 GLY A C 9
ATOM 14724 O O . GLY A 1 90 ? -18.125 0.083 -10.663 1.00 0.00 90 GLY A O 9
ATOM 14728 N N . TRP A 1 91 ? -16.579 1.322 -11.728 1.00 0.00 91 TRP A N 9
ATOM 14729 C CA . TRP A 1 91 ? -16.639 2.420 -10.770 1.00 0.00 91 TRP A CA 9
ATOM 14730 C C . TRP A 1 91 ? -17.048 3.719 -11.455 1.00 0.00 91 TRP A C 9
ATOM 14731 O O . TRP A 1 91 ? -16.443 4.125 -12.446 1.00 0.00 91 TRP A O 9
ATOM 14752 N N . ASN A 1 92 ? -18.078 4.367 -10.920 1.00 0.00 92 ASN A N 9
ATOM 14753 C CA . ASN A 1 92 ? -18.567 5.621 -11.481 1.00 0.00 92 ASN A CA 9
ATOM 14754 C C . ASN A 1 92 ? -18.778 6.661 -10.386 1.00 0.00 92 ASN A C 9
ATOM 14755 O O . ASN A 1 92 ? -19.881 6.839 -9.868 1.00 0.00 92 ASN A O 9
ATOM 14766 N N . PRO A 1 93 ? -17.696 7.367 -10.023 1.00 0.00 93 PRO A N 9
ATOM 14767 C CA . PRO A 1 93 ? -17.738 8.403 -8.987 1.00 0.00 93 PRO A CA 9
ATOM 14768 C C . PRO A 1 93 ? -18.515 9.637 -9.432 1.00 0.00 93 PRO A C 9
ATOM 14769 O O . PRO A 1 93 ? -18.676 10.588 -8.667 1.00 0.00 93 PRO A O 9
ATOM 14780 N N . GLN A 1 94 ? -18.993 9.614 -10.672 1.00 0.00 94 GLN A N 9
ATOM 14781 C CA . GLN A 1 94 ? -19.753 10.733 -11.217 1.00 0.00 94 GLN A CA 9
ATOM 14782 C C . GLN A 1 94 ? -20.386 10.361 -12.554 1.00 0.00 94 GLN A C 9
ATOM 14783 O O . GLN A 1 94 ? -19.686 10.055 -13.519 1.00 0.00 94 GLN A O 9
ATOM 14797 N N . ILE A 1 95 ? -21.714 10.389 -12.602 1.00 0.00 95 ILE A N 9
ATOM 14798 C CA . ILE A 1 95 ? -22.440 10.055 -13.821 1.00 0.00 95 ILE A CA 9
ATOM 14799 C C . ILE A 1 95 ? -22.821 11.312 -14.596 1.00 0.00 95 ILE A C 9
ATOM 14800 O O . ILE A 1 95 ? -23.377 12.264 -14.049 1.00 0.00 95 ILE A O 9
ATOM 14816 N N . PRO A 1 96 ? -22.516 11.316 -15.902 1.00 0.00 96 PRO A N 9
ATOM 14817 C CA . PRO A 1 96 ? -22.819 12.449 -16.782 1.00 0.00 96 PRO A CA 9
ATOM 14818 C C . PRO A 1 96 ? -24.315 12.606 -17.030 1.00 0.00 96 PRO A C 9
ATOM 14819 O O . PRO A 1 96 ? -24.855 13.708 -16.942 1.00 0.00 96 PRO A O 9
ATOM 14830 N N . GLU A 1 97 ? -24.979 11.496 -17.340 1.00 0.00 97 GLU A N 9
ATOM 14831 C CA . GLU A 1 97 ? -26.413 11.513 -17.601 1.00 0.00 97 GLU A CA 9
ATOM 14832 C C . GLU A 1 97 ? -27.150 12.327 -16.542 1.00 0.00 97 GLU A C 9
ATOM 14833 O O . GLU A 1 97 ? -26.671 12.484 -15.418 1.00 0.00 97 GLU A O 9
ATOM 14845 N N . LYS A 1 98 ? -28.318 12.844 -16.907 1.00 0.00 98 LYS A N 9
ATOM 14846 C CA . LYS A 1 98 ? -29.123 13.642 -15.990 1.00 0.00 98 LYS A CA 9
ATOM 14847 C C . LYS A 1 98 ? -30.457 12.961 -15.704 1.00 0.00 98 LYS A C 9
ATOM 14848 O O . LYS A 1 98 ? -30.890 12.081 -16.449 1.00 0.00 98 LYS A O 9
ATOM 14867 N N . LYS A 1 99 ? -31.106 13.373 -14.620 1.00 0.00 99 LYS A N 9
ATOM 14868 C CA . LYS A 1 99 ? -32.393 12.805 -14.236 1.00 0.00 99 LYS A CA 9
ATOM 14869 C C . LYS A 1 99 ? -33.542 13.593 -14.856 1.00 0.00 99 LYS A C 9
ATOM 14870 O O . LYS A 1 99 ? -33.618 14.813 -14.716 1.00 0.00 99 LYS A O 9
ATOM 14889 N N . GLY A 1 100 ? -34.437 12.887 -15.540 1.00 0.00 100 GLY A N 9
ATOM 14890 C CA . GLY A 1 100 ? -35.571 13.537 -16.170 1.00 0.00 100 GLY A CA 9
ATOM 14891 C C . GLY A 1 100 ? -36.352 14.405 -15.202 1.00 0.00 100 GLY A C 9
ATOM 14892 O O . GLY A 1 100 ? -36.540 15.598 -15.439 1.00 0.00 100 GLY A O 9
ATOM 14896 N N . LYS A 1 101 ? -36.812 13.804 -14.110 1.00 0.00 101 LYS A N 9
ATOM 14897 C CA . LYS A 1 101 ? -37.578 14.528 -13.102 1.00 0.00 101 LYS A CA 9
ATOM 14898 C C . LYS A 1 101 ? -36.723 15.603 -12.438 1.00 0.00 101 LYS A C 9
ATOM 14899 O O . LYS A 1 101 ? -36.087 15.356 -11.413 1.00 0.00 101 LYS A O 9
ATOM 14918 N N . GLU A 1 102 ? -36.715 16.795 -13.026 1.00 0.00 102 GLU A N 9
ATOM 14919 C CA . GLU A 1 102 ? -35.938 17.906 -12.489 1.00 0.00 102 GLU A CA 9
ATOM 14920 C C . GLU A 1 102 ? -36.526 19.243 -12.931 1.00 0.00 102 GLU A C 9
ATOM 14921 O O . GLU A 1 102 ? -36.427 19.621 -14.098 1.00 0.00 102 GLU A O 9
ATOM 14933 N N . ALA A 1 103 ? -37.137 19.955 -11.989 1.00 0.00 103 ALA A N 9
ATOM 14934 C CA . ALA A 1 103 ? -37.738 21.250 -12.279 1.00 0.00 103 ALA A CA 9
ATOM 14935 C C . ALA A 1 103 ? -36.886 22.043 -13.264 1.00 0.00 103 ALA A C 9
ATOM 14936 O O . ALA A 1 103 ? -35.718 22.330 -12.998 1.00 0.00 103 ALA A O 9
ATOM 14943 N N . SER A 1 104 ? -37.476 22.394 -14.402 1.00 0.00 104 SER A N 9
ATOM 14944 C CA . SER A 1 104 ? -36.769 23.150 -15.429 1.00 0.00 104 SER A CA 9
ATOM 14945 C C . SER A 1 104 ? -37.545 24.406 -15.810 1.00 0.00 104 SER A C 9
ATOM 14946 O O . SER A 1 104 ? -38.338 24.398 -16.751 1.00 0.00 104 SER A O 9
ATOM 14954 N N . GLY A 1 105 ? -37.311 25.487 -15.072 1.00 0.00 105 GLY A N 9
ATOM 14955 C CA . GLY A 1 105 ? -37.995 26.736 -15.347 1.00 0.00 105 GLY A CA 9
ATOM 14956 C C . GLY A 1 105 ? -39.451 26.705 -14.924 1.00 0.00 105 GLY A C 9
ATOM 14957 O O . GLY A 1 105 ? -40.210 25.812 -15.302 1.00 0.00 105 GLY A O 9
ATOM 14961 N N . PRO A 1 106 ? -39.860 27.699 -14.121 1.00 0.00 106 PRO A N 9
ATOM 14962 C CA . PRO A 1 106 ? -41.236 27.803 -13.629 1.00 0.00 106 PRO A CA 9
ATOM 14963 C C . PRO A 1 106 ? -42.222 28.161 -14.736 1.00 0.00 106 PRO A C 9
ATOM 14964 O O . PRO A 1 106 ? -41.849 28.765 -15.741 1.00 0.00 106 PRO A O 9
ATOM 14975 N N . SER A 1 107 ? -43.483 27.784 -14.544 1.00 0.00 107 SER A N 9
ATOM 14976 C CA . SER A 1 107 ? -44.522 28.063 -15.528 1.00 0.00 107 SER A CA 9
ATOM 14977 C C . SER A 1 107 ? -44.548 29.546 -15.886 1.00 0.00 107 SER A C 9
ATOM 14978 O O . SER A 1 107 ? -45.051 30.370 -15.123 1.00 0.00 107 SER A O 9
ATOM 14986 N N . SER A 1 108 ? -44.002 29.877 -17.051 1.00 0.00 108 SER A N 9
ATOM 14987 C CA . SER A 1 108 ? -43.959 31.260 -17.510 1.00 0.00 108 SER A CA 9
ATOM 14988 C C . SER A 1 108 ? -44.671 31.411 -18.851 1.00 0.00 108 SER A C 9
ATOM 14989 O O . SER A 1 108 ? -44.381 30.690 -19.805 1.00 0.00 108 SER A O 9
ATOM 14997 N N . GLY A 1 109 ? -45.605 32.355 -18.915 1.00 0.00 109 GLY A N 9
ATOM 14998 C CA . GLY A 1 109 ? -46.345 32.584 -20.142 1.00 0.00 109 GLY A CA 9
ATOM 14999 C C . GLY A 1 109 ? -45.507 33.264 -21.206 1.00 0.00 109 GLY A C 9
ATOM 15000 O O . GLY A 1 109 ? -44.674 34.117 -20.898 1.00 0.00 109 GLY A O 9
ATOM 15004 N N . GLY A 1 1 ? -9.973 28.150 -23.405 1.00 0.00 1 GLY A N 10
ATOM 15005 C CA . GLY A 1 1 ? -9.983 26.871 -22.719 1.00 0.00 1 GLY A CA 10
ATOM 15006 C C . GLY A 1 1 ? -11.290 26.125 -22.901 1.00 0.00 1 GLY A C 10
ATOM 15007 O O . GLY A 1 1 ? -12.328 26.544 -22.390 1.00 0.00 1 GLY A O 10
ATOM 15011 N N . SER A 1 2 ? -11.240 25.017 -23.634 1.00 0.00 2 SER A N 10
ATOM 15012 C CA . SER A 1 2 ? -12.431 24.214 -23.888 1.00 0.00 2 SER A CA 10
ATOM 15013 C C . SER A 1 2 ? -12.622 23.166 -22.796 1.00 0.00 2 SER A C 10
ATOM 15014 O O . SER A 1 2 ? -13.720 22.998 -22.266 1.00 0.00 2 SER A O 10
ATOM 15022 N N . SER A 1 3 ? -11.543 22.463 -22.464 1.00 0.00 3 SER A N 10
ATOM 15023 C CA . SER A 1 3 ? -11.592 21.428 -21.438 1.00 0.00 3 SER A CA 10
ATOM 15024 C C . SER A 1 3 ? -10.186 21.060 -20.971 1.00 0.00 3 SER A C 10
ATOM 15025 O O . SER A 1 3 ? -9.201 21.341 -21.652 1.00 0.00 3 SER A O 10
ATOM 15033 N N . GLY A 1 4 ? -10.103 20.428 -19.804 1.00 0.00 4 GLY A N 10
ATOM 15034 C CA . GLY A 1 4 ? -8.816 20.030 -19.266 1.00 0.00 4 GLY A CA 10
ATOM 15035 C C . GLY A 1 4 ? -8.947 19.105 -18.072 1.00 0.00 4 GLY A C 10
ATOM 15036 O O . GLY A 1 4 ? -9.226 17.917 -18.228 1.00 0.00 4 GLY A O 10
ATOM 15040 N N . SER A 1 5 ? -8.743 19.651 -16.877 1.00 0.00 5 SER A N 10
ATOM 15041 C CA . SER A 1 5 ? -8.835 18.865 -15.653 1.00 0.00 5 SER A CA 10
ATOM 15042 C C . SER A 1 5 ? -9.460 19.683 -14.527 1.00 0.00 5 SER A C 10
ATOM 15043 O O . SER A 1 5 ? -8.879 20.663 -14.061 1.00 0.00 5 SER A O 10
ATOM 15051 N N . SER A 1 6 ? -10.649 19.274 -14.096 1.00 0.00 6 SER A N 10
ATOM 15052 C CA . SER A 1 6 ? -11.356 19.971 -13.028 1.00 0.00 6 SER A CA 10
ATOM 15053 C C . SER A 1 6 ? -11.612 19.039 -11.847 1.00 0.00 6 SER A C 10
ATOM 15054 O O . SER A 1 6 ? -11.548 17.817 -11.981 1.00 0.00 6 SER A O 10
ATOM 15062 N N . GLY A 1 7 ? -11.903 19.625 -10.690 1.00 0.00 7 GLY A N 10
ATOM 15063 C CA . GLY A 1 7 ? -12.164 18.834 -9.502 1.00 0.00 7 GLY A CA 10
ATOM 15064 C C . GLY A 1 7 ? -11.306 17.586 -9.437 1.00 0.00 7 GLY A C 10
ATOM 15065 O O . GLY A 1 7 ? -11.780 16.482 -9.709 1.00 0.00 7 GLY A O 10
ATOM 15069 N N . LEU A 1 8 ? -10.039 17.760 -9.076 1.00 0.00 8 LEU A N 10
ATOM 15070 C CA . LEU A 1 8 ? -9.111 16.639 -8.977 1.00 0.00 8 LEU A CA 10
ATOM 15071 C C . LEU A 1 8 ? -9.092 16.071 -7.561 1.00 0.00 8 LEU A C 10
ATOM 15072 O O . LEU A 1 8 ? -8.997 14.859 -7.369 1.00 0.00 8 LEU A O 10
ATOM 15088 N N . ALA A 1 9 ? -9.185 16.955 -6.573 1.00 0.00 9 ALA A N 10
ATOM 15089 C CA . ALA A 1 9 ? -9.183 16.542 -5.175 1.00 0.00 9 ALA A CA 10
ATOM 15090 C C . ALA A 1 9 ? -10.439 15.746 -4.836 1.00 0.00 9 ALA A C 10
ATOM 15091 O O . ALA A 1 9 ? -10.357 14.613 -4.364 1.00 0.00 9 ALA A O 10
ATOM 15098 N N . GLU A 1 10 ? -11.599 16.348 -5.081 1.00 0.00 10 GLU A N 10
ATOM 15099 C CA . GLU A 1 10 ? -12.872 15.694 -4.799 1.00 0.00 10 GLU A CA 10
ATOM 15100 C C . GLU A 1 10 ? -12.804 14.205 -5.129 1.00 0.00 10 GLU A C 10
ATOM 15101 O O . GLU A 1 10 ? -13.249 13.364 -4.348 1.00 0.00 10 GLU A O 10
ATOM 15113 N N . LEU A 1 11 ? -12.243 13.888 -6.291 1.00 0.00 11 LEU A N 10
ATOM 15114 C CA . LEU A 1 11 ? -12.116 12.502 -6.726 1.00 0.00 11 LEU A CA 10
ATOM 15115 C C . LEU A 1 11 ? -11.124 11.744 -5.849 1.00 0.00 11 LEU A C 10
ATOM 15116 O O . LEU A 1 11 ? -11.326 10.571 -5.535 1.00 0.00 11 LEU A O 10
ATOM 15132 N N . PHE A 1 12 ? -10.052 12.424 -5.455 1.00 0.00 12 PHE A N 10
ATOM 15133 C CA . PHE A 1 12 ? -9.029 11.816 -4.612 1.00 0.00 12 PHE A CA 10
ATOM 15134 C C . PHE A 1 12 ? -9.632 11.301 -3.309 1.00 0.00 12 PHE A C 10
ATOM 15135 O O . PHE A 1 12 ? -9.167 10.310 -2.747 1.00 0.00 12 PHE A O 10
ATOM 15152 N N . GLU A 1 13 ? -10.670 11.983 -2.834 1.00 0.00 13 GLU A N 10
ATOM 15153 C CA . GLU A 1 13 ? -11.336 11.595 -1.597 1.00 0.00 13 GLU A CA 10
ATOM 15154 C C . GLU A 1 13 ? -12.225 10.374 -1.816 1.00 0.00 13 GLU A C 10
ATOM 15155 O O . GLU A 1 13 ? -12.152 9.396 -1.072 1.00 0.00 13 GLU A O 10
ATOM 15167 N N . LYS A 1 14 ? -13.065 10.438 -2.844 1.00 0.00 14 LYS A N 10
ATOM 15168 C CA . LYS A 1 14 ? -13.968 9.339 -3.164 1.00 0.00 14 LYS A CA 10
ATOM 15169 C C . LYS A 1 14 ? -13.191 8.049 -3.407 1.00 0.00 14 LYS A C 10
ATOM 15170 O O . LYS A 1 14 ? -13.463 7.024 -2.783 1.00 0.00 14 LYS A O 10
ATOM 15189 N N . ALA A 1 15 ? -12.223 8.109 -4.314 1.00 0.00 15 ALA A N 10
ATOM 15190 C CA . ALA A 1 15 ? -11.404 6.946 -4.636 1.00 0.00 15 ALA A CA 10
ATOM 15191 C C . ALA A 1 15 ? -10.862 6.290 -3.371 1.00 0.00 15 ALA A C 10
ATOM 15192 O O . ALA A 1 15 ? -10.940 5.072 -3.210 1.00 0.00 15 ALA A O 10
ATOM 15199 N N . ALA A 1 16 ? -10.312 7.104 -2.476 1.00 0.00 16 ALA A N 10
ATOM 15200 C CA . ALA A 1 16 ? -9.759 6.602 -1.225 1.00 0.00 16 ALA A CA 10
ATOM 15201 C C . ALA A 1 16 ? -10.717 5.623 -0.554 1.00 0.00 16 ALA A C 10
ATOM 15202 O O . ALA A 1 16 ? -10.315 4.542 -0.126 1.00 0.00 16 ALA A O 10
ATOM 15209 N N . ALA A 1 17 ? -11.985 6.011 -0.466 1.00 0.00 17 ALA A N 10
ATOM 15210 C CA . ALA A 1 17 ? -13.000 5.166 0.152 1.00 0.00 17 ALA A CA 10
ATOM 15211 C C . ALA A 1 17 ? -13.173 3.862 -0.620 1.00 0.00 17 ALA A C 10
ATOM 15212 O O . ALA A 1 17 ? -13.584 2.847 -0.057 1.00 0.00 17 ALA A O 10
ATOM 15219 N N . HIS A 1 18 ? -12.858 3.897 -1.910 1.00 0.00 18 HIS A N 10
ATOM 15220 C CA . HIS A 1 18 ? -12.979 2.717 -2.759 1.00 0.00 18 HIS A CA 10
ATOM 15221 C C . HIS A 1 18 ? -11.809 1.764 -2.534 1.00 0.00 18 HIS A C 10
ATOM 15222 O O . HIS A 1 18 ? -11.954 0.547 -2.659 1.00 0.00 18 HIS A O 10
ATOM 15237 N N . LEU A 1 19 ? -10.651 2.324 -2.203 1.00 0.00 19 LEU A N 10
ATOM 15238 C CA . LEU A 1 19 ? -9.456 1.524 -1.961 1.00 0.00 19 LEU A CA 10
ATOM 15239 C C . LEU A 1 19 ? -9.768 0.339 -1.052 1.00 0.00 19 LEU A C 10
ATOM 15240 O O . LEU A 1 19 ? -9.428 -0.801 -1.365 1.00 0.00 19 LEU A O 10
ATOM 15256 N N . GLN A 1 20 ? -10.419 0.619 0.073 1.00 0.00 20 GLN A N 10
ATOM 15257 C CA . GLN A 1 20 ? -10.778 -0.424 1.026 1.00 0.00 20 GLN A CA 10
ATOM 15258 C C . GLN A 1 20 ? -11.628 -1.501 0.360 1.00 0.00 20 GLN A C 10
ATOM 15259 O O . GLN A 1 20 ? -11.667 -2.644 0.813 1.00 0.00 20 GLN A O 10
ATOM 15273 N N . GLY A 1 21 ? -12.309 -1.128 -0.719 1.00 0.00 21 GLY A N 10
ATOM 15274 C CA . GLY A 1 21 ? -13.149 -2.073 -1.430 1.00 0.00 21 GLY A CA 10
ATOM 15275 C C . GLY A 1 21 ? -12.405 -2.792 -2.538 1.00 0.00 21 GLY A C 10
ATOM 15276 O O . GLY A 1 21 ? -12.894 -3.782 -3.084 1.00 0.00 21 GLY A O 10
ATOM 15280 N N . LEU A 1 22 ? -11.220 -2.293 -2.873 1.00 0.00 22 LEU A N 10
ATOM 15281 C CA . LEU A 1 22 ? -10.407 -2.893 -3.925 1.00 0.00 22 LEU A CA 10
ATOM 15282 C C . LEU A 1 22 ? -9.175 -3.575 -3.338 1.00 0.00 22 LEU A C 10
ATOM 15283 O O . LEU A 1 22 ? -8.237 -3.913 -4.062 1.00 0.00 22 LEU A O 10
ATOM 15299 N N . ILE A 1 23 ? -9.184 -3.775 -2.025 1.00 0.00 23 ILE A N 10
ATOM 15300 C CA . ILE A 1 23 ? -8.069 -4.419 -1.343 1.00 0.00 23 ILE A CA 10
ATOM 15301 C C . ILE A 1 23 ? -7.848 -5.834 -1.865 1.00 0.00 23 ILE A C 10
ATOM 15302 O O . ILE A 1 23 ? -6.716 -6.312 -1.930 1.00 0.00 23 ILE A O 10
ATOM 15318 N N . GLN A 1 24 ? -8.937 -6.498 -2.239 1.00 0.00 24 GLN A N 10
ATOM 15319 C CA . GLN A 1 24 ? -8.862 -7.859 -2.757 1.00 0.00 24 GLN A CA 10
ATOM 15320 C C . GLN A 1 24 ? -8.246 -7.876 -4.152 1.00 0.00 24 GLN A C 10
ATOM 15321 O O . GLN A 1 24 ? -7.709 -8.893 -4.592 1.00 0.00 24 GLN A O 10
ATOM 15335 N N . VAL A 1 25 ? -8.328 -6.744 -4.844 1.00 0.00 25 VAL A N 10
ATOM 15336 C CA . VAL A 1 25 ? -7.778 -6.629 -6.189 1.00 0.00 25 VAL A CA 10
ATOM 15337 C C . VAL A 1 25 ? -6.468 -5.848 -6.183 1.00 0.00 25 VAL A C 10
ATOM 15338 O O . VAL A 1 25 ? -5.728 -5.850 -7.166 1.00 0.00 25 VAL A O 10
ATOM 15351 N N . ALA A 1 26 ? -6.190 -5.181 -5.068 1.00 0.00 26 ALA A N 10
ATOM 15352 C CA . ALA A 1 26 ? -4.968 -4.397 -4.932 1.00 0.00 26 ALA A CA 10
ATOM 15353 C C . ALA A 1 26 ? -3.826 -5.250 -4.391 1.00 0.00 26 ALA A C 10
ATOM 15354 O O . ALA A 1 26 ? -3.85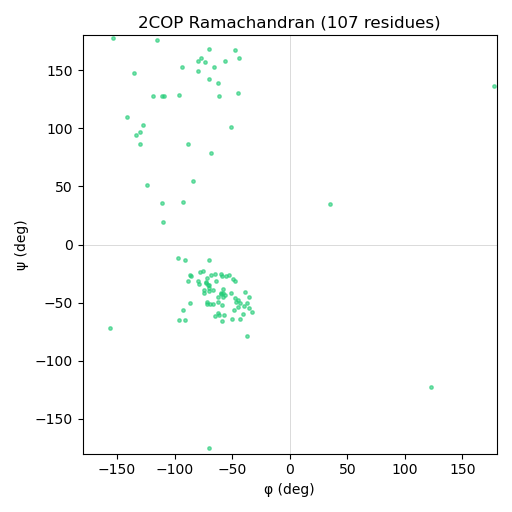1 -5.677 -3.237 1.00 0.00 26 ALA A O 10
ATOM 15361 N N . SER A 1 27 ? -2.826 -5.494 -5.232 1.00 0.00 27 SER A N 10
ATOM 15362 C CA . SER A 1 27 ? -1.676 -6.300 -4.839 1.00 0.00 27 SER A CA 10
ATOM 15363 C C . SER A 1 27 ? -0.832 -5.571 -3.798 1.00 0.00 27 SER A C 10
ATOM 15364 O O . SER A 1 27 ? -0.848 -4.342 -3.720 1.00 0.00 27 SER A O 10
ATOM 15372 N N . ARG A 1 28 ? -0.095 -6.337 -3.001 1.00 0.00 28 ARG A N 10
ATOM 15373 C CA . ARG A 1 28 ? 0.755 -5.766 -1.964 1.00 0.00 28 ARG A CA 10
ATOM 15374 C C . ARG A 1 28 ? 1.430 -4.489 -2.456 1.00 0.00 28 ARG A C 10
ATOM 15375 O O . ARG A 1 28 ? 1.601 -3.534 -1.699 1.00 0.00 28 ARG A O 10
ATOM 15396 N N . GLU A 1 29 ? 1.813 -4.481 -3.730 1.00 0.00 29 GLU A N 10
ATOM 15397 C CA . GLU A 1 29 ? 2.470 -3.323 -4.322 1.00 0.00 29 GLU A CA 10
ATOM 15398 C C . GLU A 1 29 ? 1.488 -2.167 -4.490 1.00 0.00 29 GLU A C 10
ATOM 15399 O O . GLU A 1 29 ? 1.766 -1.040 -4.081 1.00 0.00 29 GLU A O 10
ATOM 15411 N N . GLN A 1 30 ? 0.341 -2.456 -5.095 1.00 0.00 30 GLN A N 10
ATOM 15412 C CA . GLN A 1 30 ? -0.682 -1.441 -5.318 1.00 0.00 30 GLN A CA 10
ATOM 15413 C C . GLN A 1 30 ? -0.993 -0.689 -4.028 1.00 0.00 30 GLN A C 10
ATOM 15414 O O . GLN A 1 30 ? -1.162 0.531 -4.033 1.00 0.00 30 GLN A O 10
ATOM 15428 N N . LEU A 1 31 ? -1.070 -1.425 -2.925 1.00 0.00 31 LEU A N 10
ATOM 15429 C CA . LEU A 1 31 ? -1.362 -0.828 -1.626 1.00 0.00 31 LEU A CA 10
ATOM 15430 C C . LEU A 1 31 ? -0.388 0.304 -1.315 1.00 0.00 31 LEU A C 10
ATOM 15431 O O . LEU A 1 31 ? -0.792 1.384 -0.882 1.00 0.00 31 LEU A O 10
ATOM 15447 N N . LEU A 1 32 ? 0.896 0.051 -1.541 1.00 0.00 32 LEU A N 10
ATOM 15448 C CA . LEU A 1 32 ? 1.929 1.049 -1.288 1.00 0.00 32 LEU A CA 10
ATOM 15449 C C . LEU A 1 32 ? 1.831 2.200 -2.285 1.00 0.00 32 LEU A C 10
ATOM 15450 O O . LEU A 1 32 ? 1.756 3.366 -1.897 1.00 0.00 32 LEU A O 10
ATOM 15466 N N . TYR A 1 33 ? 1.829 1.863 -3.570 1.00 0.00 33 TYR A N 10
ATOM 15467 C CA . TYR A 1 33 ? 1.739 2.868 -4.623 1.00 0.00 33 TYR A CA 10
ATOM 15468 C C . TYR A 1 33 ? 0.811 4.006 -4.212 1.00 0.00 33 TYR A C 10
ATOM 15469 O O . TYR A 1 33 ? 1.204 5.174 -4.208 1.00 0.00 33 TYR A O 10
ATOM 15487 N N . LEU A 1 34 ? -0.424 3.659 -3.866 1.00 0.00 34 LEU A N 10
ATOM 15488 C CA . LEU A 1 34 ? -1.410 4.650 -3.452 1.00 0.00 34 LEU A CA 10
ATOM 15489 C C . LEU A 1 34 ? -0.951 5.385 -2.197 1.00 0.00 34 LEU A C 10
ATOM 15490 O O . LEU A 1 34 ? -1.246 6.566 -2.014 1.00 0.00 34 LEU A O 10
ATOM 15506 N N . TYR A 1 35 ? -0.224 4.680 -1.338 1.00 0.00 35 TYR A N 10
ATOM 15507 C CA . TYR A 1 35 ? 0.277 5.265 -0.100 1.00 0.00 35 TYR A CA 10
ATOM 15508 C C . TYR A 1 35 ? 1.360 6.299 -0.386 1.00 0.00 35 TYR A C 10
ATOM 15509 O O . TYR A 1 35 ? 1.374 7.380 0.203 1.00 0.00 35 TYR A O 10
ATOM 15527 N N . ALA A 1 36 ? 2.268 5.960 -1.295 1.00 0.00 36 ALA A N 10
ATOM 15528 C CA . ALA A 1 36 ? 3.355 6.859 -1.663 1.00 0.00 36 ALA A CA 10
ATOM 15529 C C . ALA A 1 36 ? 2.822 8.236 -2.045 1.00 0.00 36 ALA A C 10
ATOM 15530 O O . ALA A 1 36 ? 3.110 9.231 -1.379 1.00 0.00 36 ALA A O 10
ATOM 15537 N N . ARG A 1 37 ? 2.046 8.287 -3.123 1.00 0.00 37 ARG A N 10
ATOM 15538 C CA . ARG A 1 37 ? 1.475 9.542 -3.595 1.00 0.00 37 ARG A CA 10
ATOM 15539 C C . ARG A 1 37 ? 0.501 10.116 -2.570 1.00 0.00 37 ARG A C 10
ATOM 15540 O O . ARG A 1 37 ? 0.503 11.318 -2.302 1.00 0.00 37 ARG A O 10
ATOM 15561 N N . TYR A 1 38 ? -0.330 9.250 -2.001 1.00 0.00 38 TYR A N 10
ATOM 15562 C CA . TYR A 1 38 ? -1.311 9.671 -1.008 1.00 0.00 38 TYR A CA 10
ATOM 15563 C C . TYR A 1 38 ? -0.644 10.453 0.119 1.00 0.00 38 TYR A C 10
ATOM 15564 O O . TYR A 1 38 ? -1.214 11.404 0.654 1.00 0.00 38 TYR A O 10
ATOM 15582 N N . LYS A 1 39 ? 0.570 10.046 0.476 1.00 0.00 39 LYS A N 10
ATOM 15583 C CA . LYS A 1 39 ? 1.318 10.708 1.538 1.00 0.00 39 LYS A CA 10
ATOM 15584 C C . LYS A 1 39 ? 1.982 11.981 1.023 1.00 0.00 39 LYS A C 10
ATOM 15585 O O . LYS A 1 39 ? 2.220 12.918 1.785 1.00 0.00 39 LYS A O 10
ATOM 15604 N N . GLN A 1 40 ? 2.275 12.009 -0.273 1.00 0.00 40 GLN A N 10
ATOM 15605 C CA . GLN A 1 40 ? 2.909 13.169 -0.887 1.00 0.00 40 GLN A CA 10
ATOM 15606 C C . GLN A 1 40 ? 1.919 14.320 -1.028 1.00 0.00 40 GLN A C 10
ATOM 15607 O O . GLN A 1 40 ? 2.303 15.489 -1.002 1.00 0.00 40 GLN A O 10
ATOM 15621 N N . VAL A 1 41 ? 0.643 13.981 -1.178 1.00 0.00 41 VAL A N 10
ATOM 15622 C CA . VAL A 1 41 ? -0.403 14.987 -1.323 1.00 0.00 41 VAL A CA 10
ATOM 15623 C C . VAL A 1 41 ? -0.886 15.477 0.038 1.00 0.00 41 VAL A C 10
ATOM 15624 O O . VAL A 1 41 ? -1.335 16.615 0.177 1.00 0.00 41 VAL A O 10
ATOM 15637 N N . LYS A 1 42 ? -0.789 14.611 1.041 1.00 0.00 42 LYS A N 10
ATOM 15638 C CA . LYS A 1 42 ? -1.214 14.955 2.393 1.00 0.00 42 LYS A CA 10
ATOM 15639 C C . LYS A 1 42 ? -0.086 15.636 3.161 1.00 0.00 42 LYS A C 10
ATOM 15640 O O . LYS A 1 42 ? -0.311 16.605 3.886 1.00 0.00 42 LYS A O 10
ATOM 15659 N N . VAL A 1 43 ? 1.130 15.124 2.996 1.00 0.00 43 VAL A N 10
ATOM 15660 C CA . VAL A 1 43 ? 2.294 15.685 3.671 1.00 0.00 43 VAL A CA 10
ATOM 15661 C C . VAL A 1 43 ? 3.078 16.606 2.743 1.00 0.00 43 VAL A C 10
ATOM 15662 O O . VAL A 1 43 ? 3.158 17.812 2.972 1.00 0.00 43 VAL A O 10
ATOM 15675 N N . GLY A 1 44 ? 3.654 16.028 1.693 1.00 0.00 44 GLY A N 10
ATOM 15676 C CA . GLY A 1 44 ? 4.424 16.812 0.745 1.00 0.00 44 GLY A CA 10
ATOM 15677 C C . GLY A 1 44 ? 5.874 16.376 0.675 1.00 0.00 44 GLY A C 10
ATOM 15678 O O . GLY A 1 44 ? 6.178 15.188 0.777 1.00 0.00 44 GLY A O 10
ATOM 15682 N N . ASN A 1 45 ? 6.772 17.340 0.499 1.00 0.00 45 ASN A N 10
ATOM 15683 C CA . ASN A 1 45 ? 8.199 17.049 0.413 1.00 0.00 45 ASN A CA 10
ATOM 15684 C C . ASN A 1 45 ? 8.644 16.164 1.573 1.00 0.00 45 ASN A C 10
ATOM 15685 O O . ASN A 1 45 ? 8.570 16.562 2.736 1.00 0.00 45 ASN A O 10
ATOM 15696 N N . CYS A 1 46 ? 9.107 14.962 1.248 1.00 0.00 46 CYS A N 10
ATOM 15697 C CA . CYS A 1 46 ? 9.565 14.019 2.263 1.00 0.00 46 CYS A CA 10
ATOM 15698 C C . CYS A 1 46 ? 10.290 14.745 3.392 1.00 0.00 46 CYS A C 10
ATOM 15699 O O . CYS A 1 46 ? 11.484 15.022 3.298 1.00 0.00 46 CYS A O 10
ATOM 15707 N N . ASN A 1 47 ? 9.557 15.050 4.458 1.00 0.00 47 ASN A N 10
ATOM 15708 C CA . ASN A 1 47 ? 10.130 15.746 5.605 1.00 0.00 47 ASN A CA 10
ATOM 15709 C C . ASN A 1 47 ? 10.277 14.803 6.795 1.00 0.00 47 ASN A C 10
ATOM 15710 O O . ASN A 1 47 ? 10.263 15.234 7.949 1.00 0.00 47 ASN A O 10
ATOM 15721 N N . THR A 1 48 ? 10.419 13.513 6.507 1.00 0.00 48 THR A N 10
ATOM 15722 C CA . THR A 1 48 ? 10.568 12.508 7.553 1.00 0.00 48 THR A CA 10
ATOM 15723 C C . THR A 1 48 ? 11.915 11.803 7.449 1.00 0.00 48 THR A C 10
ATOM 15724 O O . THR A 1 48 ? 12.515 11.712 6.378 1.00 0.00 48 THR A O 10
ATOM 15735 N N . PRO A 1 49 ? 12.405 11.291 8.588 1.00 0.00 49 PRO A N 10
ATOM 15736 C CA . PRO A 1 49 ? 13.687 10.583 8.651 1.00 0.00 49 PRO A CA 10
ATOM 15737 C C . PRO A 1 49 ? 13.638 9.231 7.949 1.00 0.00 49 PRO A C 10
ATOM 15738 O O . PRO A 1 49 ? 12.595 8.576 7.912 1.00 0.00 49 PRO A O 10
ATOM 15749 N N . LYS A 1 50 ? 14.771 8.816 7.393 1.00 0.00 50 LYS A N 10
ATOM 15750 C CA . LYS A 1 50 ? 14.858 7.539 6.694 1.00 0.00 50 LYS A CA 10
ATOM 15751 C C . LYS A 1 50 ? 14.784 6.374 7.676 1.00 0.00 50 LYS A C 10
ATOM 15752 O O . LYS A 1 50 ? 15.376 6.402 8.755 1.00 0.00 50 LYS A O 10
ATOM 15771 N N . PRO A 1 51 ? 14.041 5.325 7.294 1.00 0.00 51 PRO A N 10
ATOM 15772 C CA . PRO A 1 51 ? 13.874 4.129 8.126 1.00 0.00 51 PRO A CA 10
ATOM 15773 C C . PRO A 1 51 ? 15.156 3.310 8.228 1.00 0.00 51 PRO A C 10
ATOM 15774 O O . PRO A 1 51 ? 16.070 3.466 7.418 1.00 0.00 51 PRO A O 10
ATOM 15785 N N . SER A 1 52 ? 15.217 2.436 9.228 1.00 0.00 52 SER A N 10
ATOM 15786 C CA . SER A 1 52 ? 16.389 1.594 9.438 1.00 0.00 52 SER A CA 10
ATOM 15787 C C . SER A 1 52 ? 16.550 0.595 8.297 1.00 0.00 52 SER A C 10
ATOM 15788 O O . SER A 1 52 ? 15.669 0.456 7.448 1.00 0.00 52 SER A O 10
ATOM 15796 N N . PHE A 1 53 ? 17.683 -0.100 8.283 1.00 0.00 53 PHE A N 10
ATOM 15797 C CA . PHE A 1 53 ? 17.962 -1.087 7.246 1.00 0.00 53 PHE A CA 10
ATOM 15798 C C . PHE A 1 53 ? 17.165 -2.365 7.484 1.00 0.00 53 PHE A C 10
ATOM 15799 O O . PHE A 1 53 ? 16.698 -3.004 6.540 1.00 0.00 53 PHE A O 10
ATOM 15816 N N . PHE A 1 54 ? 17.012 -2.734 8.751 1.00 0.00 54 PHE A N 10
ATOM 15817 C CA . PHE A 1 54 ? 16.273 -3.937 9.114 1.00 0.00 54 PHE A CA 10
ATOM 15818 C C . PHE A 1 54 ? 14.778 -3.752 8.867 1.00 0.00 54 PHE A C 10
ATOM 15819 O O . PHE A 1 54 ? 14.101 -4.658 8.382 1.00 0.00 54 PHE A O 10
ATOM 15836 N N . ASP A 1 55 ? 14.271 -2.572 9.206 1.00 0.00 55 ASP A N 10
ATOM 15837 C CA . ASP A 1 55 ? 12.857 -2.266 9.021 1.00 0.00 55 ASP A CA 10
ATOM 15838 C C . ASP A 1 55 ? 12.518 -2.136 7.539 1.00 0.00 55 ASP A C 10
ATOM 15839 O O . ASP A 1 55 ? 12.428 -1.030 7.007 1.00 0.00 55 ASP A O 10
ATOM 15848 N N . PHE A 1 56 ? 12.332 -3.274 6.879 1.00 0.00 56 PHE A N 10
ATOM 15849 C CA . PHE A 1 56 ? 12.005 -3.288 5.457 1.00 0.00 56 PHE A CA 10
ATOM 15850 C C . PHE A 1 56 ? 10.606 -2.729 5.216 1.00 0.00 56 PHE A C 10
ATOM 15851 O O . PHE A 1 56 ? 10.431 -1.768 4.468 1.00 0.00 56 PHE A O 10
ATOM 15868 N N . GLU A 1 57 ? 9.612 -3.340 5.854 1.00 0.00 57 GLU A N 10
ATOM 15869 C CA . GLU A 1 57 ? 8.229 -2.905 5.707 1.00 0.00 57 GLU A CA 10
ATOM 15870 C C . GLU A 1 57 ? 8.145 -1.385 5.596 1.00 0.00 57 GLU A C 10
ATOM 15871 O O . GLU A 1 57 ? 7.538 -0.852 4.669 1.00 0.00 57 GLU A O 10
ATOM 15883 N N . GLY A 1 58 ? 8.761 -0.693 6.550 1.00 0.00 58 GLY A N 10
ATOM 15884 C CA . GLY A 1 58 ? 8.745 0.758 6.542 1.00 0.00 58 GLY A CA 10
ATOM 15885 C C . GLY A 1 58 ? 9.680 1.343 5.502 1.00 0.00 58 GLY A C 10
ATOM 15886 O O . GLY A 1 58 ? 9.466 2.455 5.018 1.00 0.00 58 GLY A O 10
ATOM 15890 N N . LYS A 1 59 ? 10.722 0.593 5.157 1.00 0.00 59 LYS A N 10
ATOM 15891 C CA . LYS A 1 59 ? 11.694 1.043 4.168 1.00 0.00 59 LYS A CA 10
ATOM 15892 C C . LYS A 1 59 ? 11.007 1.411 2.857 1.00 0.00 59 LYS A C 10
ATOM 15893 O O . LYS A 1 59 ? 11.102 2.547 2.394 1.00 0.00 59 LYS A O 10
ATOM 15912 N N . GLN A 1 60 ? 10.314 0.443 2.266 1.00 0.00 60 GLN A N 10
ATOM 15913 C CA . GLN A 1 60 ? 9.610 0.668 1.009 1.00 0.00 60 GLN A CA 10
ATOM 15914 C C . GLN A 1 60 ? 8.719 1.902 1.096 1.00 0.00 60 GLN A C 10
ATOM 15915 O O . GLN A 1 60 ? 8.753 2.769 0.222 1.00 0.00 60 GLN A O 10
ATOM 15929 N N . LYS A 1 61 ? 7.921 1.976 2.156 1.00 0.00 61 LYS A N 10
ATOM 15930 C CA . LYS A 1 61 ? 7.021 3.105 2.360 1.00 0.00 61 LYS A CA 10
ATOM 15931 C C . LYS A 1 61 ? 7.767 4.428 2.222 1.00 0.00 61 LYS A C 10
ATOM 15932 O O . LYS A 1 61 ? 7.521 5.196 1.292 1.00 0.00 61 LYS A O 10
ATOM 15951 N N . TRP A 1 62 ? 8.679 4.686 3.152 1.00 0.00 62 TRP A N 10
ATOM 15952 C CA . TRP A 1 62 ? 9.463 5.917 3.133 1.00 0.00 62 TRP A CA 10
ATOM 15953 C C . TRP A 1 62 ? 10.107 6.131 1.768 1.00 0.00 62 TRP A C 10
ATOM 15954 O O . TRP A 1 62 ? 10.194 7.258 1.284 1.00 0.00 62 TRP A O 10
ATOM 15975 N N . GLU A 1 63 ? 10.557 5.041 1.153 1.00 0.00 63 GLU A N 10
ATOM 15976 C CA . GLU A 1 63 ? 11.194 5.112 -0.157 1.00 0.00 63 GLU A CA 10
ATOM 15977 C C . GLU A 1 63 ? 10.209 5.603 -1.214 1.00 0.00 63 GLU A C 10
ATOM 15978 O O . GLU A 1 63 ? 10.316 6.728 -1.702 1.00 0.00 63 GLU A O 10
ATOM 15990 N N . ALA A 1 64 ? 9.252 4.750 -1.564 1.00 0.00 64 ALA A N 10
ATOM 15991 C CA . ALA A 1 64 ? 8.248 5.096 -2.563 1.00 0.00 64 ALA A CA 10
ATOM 15992 C C . ALA A 1 64 ? 7.840 6.561 -2.446 1.00 0.00 64 ALA A C 10
ATOM 15993 O O . ALA A 1 64 ? 7.880 7.306 -3.425 1.00 0.00 64 ALA A O 10
ATOM 16000 N N . TRP A 1 65 ? 7.448 6.967 -1.244 1.00 0.00 65 TRP A N 10
ATOM 16001 C CA . TRP A 1 65 ? 7.032 8.343 -1.000 1.00 0.00 65 TRP A CA 10
ATOM 16002 C C . TRP A 1 65 ? 8.208 9.302 -1.151 1.00 0.00 65 TRP A C 10
ATOM 16003 O O . TRP A 1 65 ? 8.081 10.364 -1.762 1.00 0.00 65 TRP A O 10
ATOM 16024 N N . LYS A 1 66 ? 9.351 8.922 -0.592 1.00 0.00 66 LYS A N 10
ATOM 16025 C CA . LYS A 1 66 ? 10.551 9.748 -0.665 1.00 0.00 66 LYS A CA 10
ATOM 16026 C C . LYS A 1 66 ? 10.828 10.177 -2.103 1.00 0.00 66 LYS A C 10
ATOM 16027 O O . LYS A 1 66 ? 11.076 11.352 -2.373 1.00 0.00 66 LYS A O 10
ATOM 16046 N N . ALA A 1 67 ? 10.785 9.217 -3.021 1.00 0.00 67 ALA A N 10
ATOM 16047 C CA . ALA A 1 67 ? 11.028 9.497 -4.431 1.00 0.00 67 ALA A CA 10
ATOM 16048 C C . ALA A 1 67 ? 10.209 10.694 -4.902 1.00 0.00 67 ALA A C 10
ATOM 16049 O O . ALA A 1 67 ? 10.597 11.396 -5.837 1.00 0.00 67 ALA A O 10
ATOM 16056 N N . LEU A 1 68 ? 9.073 10.921 -4.250 1.00 0.00 68 LEU A N 10
ATOM 16057 C CA . LEU A 1 68 ? 8.198 12.034 -4.604 1.00 0.00 68 LEU A CA 10
ATOM 16058 C C . LEU A 1 68 ? 8.587 13.296 -3.840 1.00 0.00 68 LEU A C 10
ATOM 16059 O O . LEU A 1 68 ? 7.740 13.955 -3.238 1.00 0.00 68 LEU A O 10
ATOM 16075 N N . GLY A 1 69 ? 9.874 13.628 -3.871 1.00 0.00 69 GLY A N 10
ATOM 16076 C CA . GLY A 1 69 ? 10.352 14.811 -3.180 1.00 0.00 69 GLY A CA 10
ATOM 16077 C C . GLY A 1 69 ? 9.676 16.078 -3.665 1.00 0.00 69 GLY A C 10
ATOM 16078 O O . GLY A 1 69 ? 8.958 16.734 -2.911 1.00 0.00 69 GLY A O 10
ATOM 16082 N N . ASP A 1 70 ? 9.907 16.425 -4.927 1.00 0.00 70 ASP A N 10
ATOM 16083 C CA . ASP A 1 70 ? 9.316 17.622 -5.511 1.00 0.00 70 ASP A CA 10
ATOM 16084 C C . ASP A 1 70 ? 8.131 17.264 -6.403 1.00 0.00 70 ASP A C 10
ATOM 16085 O O . ASP A 1 70 ? 8.001 17.776 -7.515 1.00 0.00 70 ASP A O 10
ATOM 16094 N N . SER A 1 71 ? 7.271 16.380 -5.908 1.00 0.00 71 SER A N 10
ATOM 16095 C CA . SER A 1 71 ? 6.100 15.948 -6.662 1.00 0.00 71 SER A CA 10
ATOM 16096 C C . SER A 1 71 ? 4.854 16.706 -6.212 1.00 0.00 71 SER A C 10
ATOM 16097 O O . SER A 1 71 ? 4.574 16.808 -5.017 1.00 0.00 71 SER A O 10
ATOM 16105 N N . SER A 1 72 ? 4.111 17.237 -7.177 1.00 0.00 72 SER A N 10
ATOM 16106 C CA . SER A 1 72 ? 2.898 17.990 -6.881 1.00 0.00 72 SER A CA 10
ATOM 16107 C C . SER A 1 72 ? 1.823 17.079 -6.294 1.00 0.00 72 SER A C 10
ATOM 16108 O O . SER A 1 72 ? 1.837 15.862 -6.477 1.00 0.00 72 SER A O 10
ATOM 16116 N N . PRO A 1 73 ? 0.868 17.682 -5.571 1.00 0.00 73 PRO A N 10
ATOM 16117 C CA . PRO A 1 73 ? -0.232 16.946 -4.942 1.00 0.00 73 PRO A CA 10
ATOM 16118 C C . PRO A 1 73 ? -1.219 16.393 -5.964 1.00 0.00 73 PRO A C 10
ATOM 16119 O O . PRO A 1 73 ? -1.554 15.209 -5.940 1.00 0.00 73 PRO A O 10
ATOM 16130 N N . SER A 1 74 ? -1.680 17.258 -6.862 1.00 0.00 74 SER A N 10
ATOM 16131 C CA . SER A 1 74 ? -2.632 16.856 -7.892 1.00 0.00 74 SER A CA 10
ATOM 16132 C C . SER A 1 74 ? -2.066 15.722 -8.741 1.00 0.00 74 SER A C 10
ATOM 16133 O O . SER A 1 74 ? -2.730 14.711 -8.965 1.00 0.00 74 SER A O 10
ATOM 16141 N N . GLN A 1 75 ? -0.836 15.900 -9.211 1.00 0.00 75 GLN A N 10
ATOM 16142 C CA . GLN A 1 75 ? -0.181 14.893 -10.037 1.00 0.00 75 GLN A CA 10
ATOM 16143 C C . GLN A 1 75 ? -0.152 13.543 -9.328 1.00 0.00 75 GLN A C 10
ATOM 16144 O O . GLN A 1 75 ? -0.070 12.496 -9.969 1.00 0.00 75 GLN A O 10
ATOM 16158 N N . ALA A 1 76 ? -0.219 13.575 -8.001 1.00 0.00 76 ALA A N 10
ATOM 16159 C CA . ALA A 1 76 ? -0.202 12.354 -7.205 1.00 0.00 76 ALA A CA 10
ATOM 16160 C C . ALA A 1 76 ? -1.596 11.743 -7.108 1.00 0.00 76 ALA A C 10
ATOM 16161 O O . ALA A 1 76 ? -1.745 10.526 -7.009 1.00 0.00 76 ALA A O 10
ATOM 16168 N N . MET A 1 77 ? -2.615 12.597 -7.135 1.00 0.00 77 MET A N 10
ATOM 16169 C CA . MET A 1 77 ? -3.997 12.140 -7.050 1.00 0.00 77 MET A CA 10
ATOM 16170 C C . MET A 1 77 ? -4.447 11.522 -8.370 1.00 0.00 77 MET A C 10
ATOM 16171 O O . MET A 1 77 ? -5.303 10.638 -8.392 1.00 0.00 77 MET A O 10
ATOM 16185 N N . GLN A 1 78 ? -3.866 11.994 -9.468 1.00 0.00 78 GLN A N 10
ATOM 16186 C CA . GLN A 1 78 ? -4.209 11.489 -10.792 1.00 0.00 78 GLN A CA 10
ATOM 16187 C C . GLN A 1 78 ? -3.919 9.995 -10.896 1.00 0.00 78 GLN A C 10
ATOM 16188 O O . GLN A 1 78 ? -4.767 9.218 -11.333 1.00 0.00 78 GLN A O 10
ATOM 16202 N N . GLU A 1 79 ? -2.715 9.602 -10.493 1.00 0.00 79 GLU A N 10
ATOM 16203 C CA . GLU A 1 79 ? -2.313 8.201 -10.542 1.00 0.00 79 GLU A CA 10
ATOM 16204 C C . GLU A 1 79 ? -2.985 7.402 -9.429 1.00 0.00 79 GLU A C 10
ATOM 16205 O O . GLU A 1 79 ? -3.308 6.227 -9.602 1.00 0.00 79 GLU A O 10
ATOM 16217 N N . TYR A 1 80 ? -3.192 8.049 -8.288 1.00 0.00 80 TYR A N 10
ATOM 16218 C CA . TYR A 1 80 ? -3.822 7.399 -7.144 1.00 0.00 80 TYR A CA 10
ATOM 16219 C C . TYR A 1 80 ? -5.251 6.981 -7.476 1.00 0.00 80 TYR A C 10
ATOM 16220 O O . TYR A 1 80 ? -5.764 6.002 -6.934 1.00 0.00 80 TYR A O 10
ATOM 16238 N N . ILE A 1 81 ? -5.888 7.730 -8.369 1.00 0.00 81 ILE A N 10
ATOM 16239 C CA . ILE A 1 81 ? -7.257 7.437 -8.775 1.00 0.00 81 ILE A CA 10
ATOM 16240 C C . ILE A 1 81 ? -7.287 6.447 -9.934 1.00 0.00 81 ILE A C 10
ATOM 16241 O O . ILE A 1 81 ? -7.753 5.318 -9.788 1.00 0.00 81 ILE A O 10
ATOM 16257 N N . ALA A 1 82 ? -6.785 6.879 -11.087 1.00 0.00 82 ALA A N 10
ATOM 16258 C CA . ALA A 1 82 ? -6.751 6.030 -12.271 1.00 0.00 82 ALA A CA 10
ATOM 16259 C C . ALA A 1 82 ? -6.555 4.566 -11.891 1.00 0.00 82 ALA A C 10
ATOM 16260 O O . ALA A 1 82 ? -7.366 3.709 -12.244 1.00 0.00 82 ALA A O 10
ATOM 16267 N N . VAL A 1 83 ? -5.474 4.286 -11.170 1.00 0.00 83 VAL A N 10
ATOM 16268 C CA . VAL A 1 83 ? -5.173 2.925 -10.742 1.00 0.00 83 VAL A CA 10
ATOM 16269 C C . VAL A 1 83 ? -6.423 2.220 -10.228 1.00 0.00 83 VAL A C 10
ATOM 16270 O O . VAL A 1 83 ? -6.830 1.187 -10.759 1.00 0.00 83 VAL A O 10
ATOM 16283 N N . VAL A 1 84 ? -7.031 2.787 -9.190 1.00 0.00 84 VAL A N 10
ATOM 16284 C CA . VAL A 1 84 ? -8.237 2.215 -8.604 1.00 0.00 84 VAL A CA 10
ATOM 16285 C C . VAL A 1 84 ? -9.273 1.900 -9.677 1.00 0.00 84 VAL A C 10
ATOM 16286 O O . VAL A 1 84 ? -10.144 1.051 -9.486 1.00 0.00 84 VAL A O 10
ATOM 16299 N N . LYS A 1 85 ? -9.174 2.591 -10.808 1.00 0.00 85 LYS A N 10
ATOM 16300 C CA . LYS A 1 85 ? -10.101 2.386 -11.914 1.00 0.00 85 LYS A CA 10
ATOM 16301 C C . LYS A 1 85 ? -9.764 1.108 -12.677 1.00 0.00 85 LYS A C 10
ATOM 16302 O O . LYS A 1 85 ? -10.655 0.363 -13.084 1.00 0.00 85 LYS A O 10
ATOM 16321 N N . LYS A 1 86 ? -8.472 0.861 -12.865 1.00 0.00 86 LYS A N 10
ATOM 16322 C CA . LYS A 1 86 ? -8.016 -0.328 -13.575 1.00 0.00 86 LYS A CA 10
ATOM 16323 C C . LYS A 1 86 ? -8.410 -1.596 -12.824 1.00 0.00 86 LYS A C 10
ATOM 16324 O O . LYS A 1 86 ? -8.649 -2.641 -13.431 1.00 0.00 86 LYS A O 10
ATOM 16343 N N . LEU A 1 87 ? -8.478 -1.497 -11.501 1.00 0.00 87 LEU A N 10
ATOM 16344 C CA . LEU A 1 87 ? -8.844 -2.636 -10.666 1.00 0.00 87 LEU A CA 10
ATOM 16345 C C . LEU A 1 87 ? -10.352 -2.865 -10.690 1.00 0.00 87 LEU A C 10
ATOM 16346 O O . LEU A 1 87 ? -10.816 -4.004 -10.739 1.00 0.00 87 LEU A O 10
ATOM 16362 N N . ASP A 1 88 ? -11.111 -1.775 -10.656 1.00 0.00 88 ASP A N 10
ATOM 16363 C CA . ASP A 1 88 ? -12.567 -1.857 -10.677 1.00 0.00 88 ASP A CA 10
ATOM 16364 C C . ASP A 1 88 ? -13.154 -0.850 -11.661 1.00 0.00 88 ASP A C 10
ATOM 16365 O O . ASP A 1 88 ? -13.376 0.317 -11.336 1.00 0.00 88 ASP A O 10
ATOM 16374 N N . PRO A 1 89 ? -13.411 -1.309 -12.895 1.00 0.00 89 PRO A N 10
ATOM 16375 C CA . PRO A 1 89 ? -13.975 -0.465 -13.952 1.00 0.00 89 PRO A CA 10
ATOM 16376 C C . PRO A 1 89 ? -15.428 -0.091 -13.683 1.00 0.00 89 PRO A C 10
ATOM 16377 O O . PRO A 1 89 ? -15.979 0.802 -14.325 1.00 0.00 89 PRO A O 10
ATOM 16388 N N . GLY A 1 90 ? -16.044 -0.780 -12.727 1.00 0.00 90 GLY A N 10
ATOM 16389 C CA . GLY A 1 90 ? -17.429 -0.506 -12.389 1.00 0.00 90 GLY A CA 10
ATOM 16390 C C . GLY A 1 90 ? -17.566 0.590 -11.350 1.00 0.00 90 GLY A C 10
ATOM 16391 O O . GLY A 1 90 ? -18.383 0.488 -10.436 1.00 0.00 90 GLY A O 10
ATOM 16395 N N . TRP A 1 91 ? -16.763 1.638 -11.490 1.00 0.00 91 TRP A N 10
ATOM 16396 C CA . TRP A 1 91 ? -16.797 2.756 -10.553 1.00 0.00 91 TRP A CA 10
ATOM 16397 C C . TRP A 1 91 ? -17.116 4.061 -11.275 1.00 0.00 91 TRP A C 10
ATOM 16398 O O . TRP A 1 91 ? -16.452 4.422 -12.245 1.00 0.00 91 TRP A O 10
ATOM 16419 N N . ASN A 1 92 ? -18.137 4.763 -10.795 1.00 0.00 92 ASN A N 10
ATOM 16420 C CA . ASN A 1 92 ? -18.544 6.029 -11.396 1.00 0.00 92 ASN A CA 10
ATOM 16421 C C . ASN A 1 92 ? -18.775 7.090 -10.324 1.00 0.00 92 ASN A C 10
ATOM 16422 O O . ASN A 1 92 ? -19.891 7.295 -9.848 1.00 0.00 92 ASN A O 10
ATOM 16433 N N . PRO A 1 93 ? -17.694 7.783 -9.936 1.00 0.00 93 PRO A N 10
ATOM 16434 C CA . PRO A 1 93 ? -17.752 8.836 -8.918 1.00 0.00 93 PRO A CA 10
ATOM 16435 C C . PRO A 1 93 ? -18.492 10.076 -9.408 1.00 0.00 93 PRO A C 10
ATOM 16436 O O . PRO A 1 93 ? -19.278 10.672 -8.673 1.00 0.00 93 PRO A O 10
ATOM 16447 N N . GLN A 1 94 ? -18.235 10.459 -10.655 1.00 0.00 94 GLN A N 10
ATOM 16448 C CA . GLN A 1 94 ? -18.877 11.628 -11.243 1.00 0.00 94 GLN A CA 10
ATOM 16449 C C . GLN A 1 94 ? -19.755 11.231 -12.424 1.00 0.00 94 GLN A C 10
ATOM 16450 O O . GLN A 1 94 ? -19.253 10.882 -13.493 1.00 0.00 94 GLN A O 10
ATOM 16464 N N . ILE A 1 95 ? -21.067 11.287 -12.225 1.00 0.00 95 ILE A N 10
ATOM 16465 C CA . ILE A 1 95 ? -22.015 10.933 -13.275 1.00 0.00 95 ILE A CA 10
ATOM 16466 C C . ILE A 1 95 ? -22.512 12.175 -14.007 1.00 0.00 95 ILE A C 10
ATOM 16467 O O . ILE A 1 95 ? -23.005 13.127 -13.403 1.00 0.00 95 ILE A O 10
ATOM 16483 N N . PRO A 1 96 ? -22.381 12.166 -15.342 1.00 0.00 96 PRO A N 10
ATOM 16484 C CA . PRO A 1 96 ? -22.813 13.283 -16.188 1.00 0.00 96 PRO A CA 10
ATOM 16485 C C . PRO A 1 96 ? -24.331 13.418 -16.239 1.00 0.00 96 PRO A C 10
ATOM 16486 O O . PRO A 1 96 ? -24.873 14.505 -16.044 1.00 0.00 96 PRO A O 10
ATOM 16497 N N . GLU A 1 97 ? -25.011 12.306 -16.502 1.00 0.00 97 GLU A N 10
ATOM 16498 C CA . GLU A 1 97 ? -26.467 12.302 -16.579 1.00 0.00 97 GLU A CA 10
ATOM 16499 C C . GLU A 1 97 ? -27.077 13.024 -15.381 1.00 0.00 97 GLU A C 10
ATOM 16500 O O . GLU A 1 97 ? -26.377 13.377 -14.432 1.00 0.00 97 GLU A O 10
ATOM 16512 N N . LYS A 1 98 ? -28.387 13.242 -15.433 1.00 0.00 98 LYS A N 10
ATOM 16513 C CA . LYS A 1 98 ? -29.094 13.921 -14.354 1.00 0.00 98 LYS A CA 10
ATOM 16514 C C . LYS A 1 98 ? -29.635 12.917 -13.341 1.00 0.00 98 LYS A C 10
ATOM 16515 O O . LYS A 1 98 ? -30.772 13.032 -12.883 1.00 0.00 98 LYS A O 10
ATOM 16534 N N . LYS A 1 99 ? -28.812 11.932 -12.994 1.00 0.00 99 LYS A N 10
ATOM 16535 C CA . LYS A 1 99 ? -29.206 10.909 -12.033 1.00 0.00 99 LYS A CA 10
ATOM 16536 C C . LYS A 1 99 ? -28.026 10.009 -11.682 1.00 0.00 99 LYS A C 10
ATOM 16537 O O . LYS A 1 99 ? -27.021 9.981 -12.392 1.00 0.00 99 LYS A O 10
ATOM 16556 N N . GLY A 1 100 ? -28.155 9.273 -10.582 1.00 0.00 100 GLY A N 10
ATOM 16557 C CA . GLY A 1 100 ? -27.092 8.381 -10.158 1.00 0.00 100 GLY A CA 10
ATOM 16558 C C . GLY A 1 100 ? -26.140 9.039 -9.178 1.00 0.00 100 GLY A C 10
ATOM 16559 O O . GLY A 1 100 ? -24.922 8.903 -9.297 1.00 0.00 100 GLY A O 10
ATOM 16563 N N . LYS A 1 101 ? -26.695 9.756 -8.207 1.00 0.00 101 LYS A N 10
ATOM 16564 C CA . LYS A 1 101 ? -25.889 10.438 -7.202 1.00 0.00 101 LYS A CA 10
ATOM 16565 C C . LYS A 1 101 ? -26.523 10.315 -5.820 1.00 0.00 101 LYS A C 10
ATOM 16566 O O . LYS A 1 101 ? -27.546 9.653 -5.654 1.00 0.00 101 LYS A O 10
ATOM 16585 N N . GLU A 1 102 ? -25.908 10.958 -4.832 1.00 0.00 102 GLU A N 10
ATOM 16586 C CA . GLU A 1 102 ? -26.414 10.920 -3.465 1.00 0.00 102 GLU A CA 10
ATOM 16587 C C . GLU A 1 102 ? -27.610 11.854 -3.302 1.00 0.00 102 GLU A C 10
ATOM 16588 O O . GLU A 1 102 ? -27.570 13.010 -3.722 1.00 0.00 102 GLU A O 10
ATOM 16600 N N . ALA A 1 103 ? -28.672 11.343 -2.688 1.00 0.00 103 ALA A N 10
ATOM 16601 C CA . ALA A 1 103 ? -29.879 12.130 -2.467 1.00 0.00 103 ALA A CA 10
ATOM 16602 C C . ALA A 1 103 ? -29.536 13.576 -2.126 1.00 0.00 103 ALA A C 10
ATOM 16603 O O . ALA A 1 103 ? -28.946 13.855 -1.083 1.00 0.00 103 ALA A O 10
ATOM 16610 N N . SER A 1 104 ? -29.909 14.493 -3.014 1.00 0.00 104 SER A N 10
ATOM 16611 C CA . SER A 1 104 ? -29.636 15.911 -2.809 1.00 0.00 104 SER A CA 10
ATOM 16612 C C . SER A 1 104 ? -30.502 16.769 -3.726 1.00 0.00 104 SER A C 10
ATOM 16613 O O . SER A 1 104 ? -31.063 16.279 -4.705 1.00 0.00 104 SER A O 10
ATOM 16621 N N . GLY A 1 105 ? -30.606 18.054 -3.400 1.00 0.00 105 GLY A N 10
ATOM 16622 C CA . GLY A 1 105 ? -31.405 18.960 -4.204 1.00 0.00 105 GLY A CA 10
ATOM 16623 C C . GLY A 1 105 ? -31.507 20.342 -3.589 1.00 0.00 105 GLY A C 10
ATOM 16624 O O . GLY A 1 105 ? -32.472 20.668 -2.897 1.00 0.00 105 GLY A O 10
ATOM 16628 N N . PRO A 1 106 ? -30.493 21.183 -3.842 1.00 0.00 106 PRO A N 10
ATOM 16629 C CA . PRO A 1 106 ? -30.449 22.551 -3.317 1.00 0.00 106 PRO A CA 10
ATOM 16630 C C . PRO A 1 106 ? -31.489 23.455 -3.968 1.00 0.00 106 PRO A C 10
ATOM 16631 O O . PRO A 1 106 ? -32.130 23.075 -4.948 1.00 0.00 106 PRO A O 10
ATOM 16642 N N . SER A 1 107 ? -31.651 24.654 -3.418 1.00 0.00 107 SER A N 10
ATOM 16643 C CA . SER A 1 107 ? -32.617 25.612 -3.945 1.00 0.00 107 SER A CA 10
ATOM 16644 C C . SER A 1 107 ? -31.926 26.654 -4.820 1.00 0.00 107 SER A C 10
ATOM 16645 O O . SER A 1 107 ? -31.106 27.437 -4.342 1.00 0.00 107 SER A O 10
ATOM 16653 N N . SER A 1 108 ? -32.265 26.656 -6.105 1.00 0.00 108 SER A N 10
ATOM 16654 C CA . SER A 1 108 ? -31.676 27.598 -7.050 1.00 0.00 108 SER A CA 10
ATOM 16655 C C . SER A 1 108 ? -32.477 27.639 -8.348 1.00 0.00 108 SER A C 10
ATOM 16656 O O . SER A 1 108 ? -32.431 26.706 -9.148 1.00 0.00 108 SER A O 10
ATOM 16664 N N . GLY A 1 109 ? -33.213 28.728 -8.548 1.00 0.00 109 GLY A N 10
ATOM 16665 C CA . GLY A 1 109 ? -34.014 28.872 -9.749 1.00 0.00 109 GLY A CA 10
ATOM 16666 C C . GLY A 1 109 ? -35.446 28.415 -9.549 1.00 0.00 109 GLY A C 10
ATOM 16667 O O . GLY A 1 109 ? -36.095 28.796 -8.576 1.00 0.00 109 GLY A O 10
ATOM 16671 N N . GLY A 1 1 ? -7.400 20.234 -24.500 1.00 0.00 1 GLY A N 11
ATOM 16672 C CA . GLY A 1 1 ? -7.404 21.238 -23.453 1.00 0.00 1 GLY A CA 11
ATOM 16673 C C . GLY A 1 1 ? -6.599 20.814 -22.240 1.00 0.00 1 GLY A C 11
ATOM 16674 O O . GLY A 1 1 ? -5.534 20.212 -22.373 1.00 0.00 1 GLY A O 11
ATOM 16678 N N . SER A 1 2 ? -7.109 21.130 -21.054 1.00 0.00 2 SER A N 11
ATOM 16679 C CA . SER A 1 2 ? -6.428 20.783 -19.812 1.00 0.00 2 SER A CA 11
ATOM 16680 C C . SER A 1 2 ? -7.414 20.723 -18.650 1.00 0.00 2 SER A C 11
ATOM 16681 O O . SER A 1 2 ? -8.587 21.066 -18.798 1.00 0.00 2 SER A O 11
ATOM 16689 N N . SER A 1 3 ? -6.929 20.286 -17.492 1.00 0.00 3 SER A N 11
ATOM 16690 C CA . SER A 1 3 ? -7.768 20.177 -16.304 1.00 0.00 3 SER A CA 11
ATOM 16691 C C . SER A 1 3 ? -8.689 21.386 -16.177 1.00 0.00 3 SER A C 11
ATOM 16692 O O . SER A 1 3 ? -8.231 22.513 -15.997 1.00 0.00 3 SER A O 11
ATOM 16700 N N . GLY A 1 4 ? -9.993 21.141 -16.272 1.00 0.00 4 GLY A N 11
ATOM 16701 C CA . GLY A 1 4 ? -10.959 22.218 -16.166 1.00 0.00 4 GLY A CA 11
ATOM 16702 C C . GLY A 1 4 ? -11.721 22.187 -14.855 1.00 0.00 4 GLY A C 11
ATOM 16703 O O . GLY A 1 4 ? -11.133 21.991 -13.792 1.00 0.00 4 GLY A O 11
ATOM 16707 N N . SER A 1 5 ? -13.034 22.382 -14.931 1.00 0.00 5 SER A N 11
ATOM 16708 C CA . SER A 1 5 ? -13.877 22.380 -13.741 1.00 0.00 5 SER A CA 11
ATOM 16709 C C . SER A 1 5 ? -13.744 21.063 -12.983 1.00 0.00 5 SER A C 11
ATOM 16710 O O . SER A 1 5 ? -13.522 21.050 -11.773 1.00 0.00 5 SER A O 11
ATOM 16718 N N . SER A 1 6 ? -13.882 19.955 -13.705 1.00 0.00 6 SER A N 11
ATOM 16719 C CA . SER A 1 6 ? -13.782 18.632 -13.102 1.00 0.00 6 SER A CA 11
ATOM 16720 C C . SER A 1 6 ? -12.740 18.620 -11.987 1.00 0.00 6 SER A C 11
ATOM 16721 O O . SER A 1 6 ? -11.538 18.595 -12.246 1.00 0.00 6 SER A O 11
ATOM 16729 N N . GLY A 1 7 ? -13.212 18.640 -10.744 1.00 0.00 7 GLY A N 11
ATOM 16730 C CA . GLY A 1 7 ? -12.310 18.631 -9.608 1.00 0.00 7 GLY A CA 11
ATOM 16731 C C . GLY A 1 7 ? -11.479 17.366 -9.537 1.00 0.00 7 GLY A C 11
ATOM 16732 O O . GLY A 1 7 ? -11.973 16.273 -9.815 1.00 0.00 7 GLY A O 11
ATOM 16736 N N . LEU A 1 8 ? -10.212 17.513 -9.165 1.00 0.00 8 LEU A N 11
ATOM 16737 C CA . LEU A 1 8 ? -9.308 16.372 -9.060 1.00 0.00 8 LEU A CA 11
ATOM 16738 C C . LEU A 1 8 ? -9.307 15.807 -7.643 1.00 0.00 8 LEU A C 11
ATOM 16739 O O . LEU A 1 8 ? -9.222 14.595 -7.448 1.00 0.00 8 LEU A O 11
ATOM 16755 N N . ALA A 1 9 ? -9.406 16.693 -6.658 1.00 0.00 9 ALA A N 11
ATOM 16756 C CA . ALA A 1 9 ? -9.421 16.282 -5.260 1.00 0.00 9 ALA A CA 11
ATOM 16757 C C . ALA A 1 9 ? -10.716 15.555 -4.915 1.00 0.00 9 ALA A C 11
ATOM 16758 O O . ALA A 1 9 ? -10.692 14.449 -4.375 1.00 0.00 9 ALA A O 11
ATOM 16765 N N . GLU A 1 10 ? -11.844 16.183 -5.230 1.00 0.00 10 GLU A N 11
ATOM 16766 C CA . GLU A 1 10 ? -13.149 15.594 -4.952 1.00 0.00 10 GLU A CA 11
ATOM 16767 C C . GLU A 1 10 ? -13.113 14.080 -5.136 1.00 0.00 10 GLU A C 11
ATOM 16768 O O . GLU A 1 10 ? -13.681 13.332 -4.338 1.00 0.00 10 GLU A O 11
ATOM 16780 N N . LEU A 1 11 ? -12.442 13.634 -6.193 1.00 0.00 11 LEU A N 11
ATOM 16781 C CA . LEU A 1 11 ? -12.332 12.209 -6.483 1.00 0.00 11 LEU A CA 11
ATOM 16782 C C . LEU A 1 11 ? -11.334 11.537 -5.545 1.00 0.00 11 LEU A C 11
ATOM 16783 O O . LEU A 1 11 ? -11.606 10.471 -4.993 1.00 0.00 11 LEU A O 11
ATOM 16799 N N . PHE A 1 12 ? -10.179 12.170 -5.366 1.00 0.00 12 PHE A N 11
ATOM 16800 C CA . PHE A 1 12 ? -9.141 11.635 -4.493 1.00 0.00 12 PHE A CA 11
ATOM 16801 C C . PHE A 1 12 ? -9.732 11.174 -3.164 1.00 0.00 12 PHE A C 11
ATOM 16802 O O . PHE A 1 12 ? -9.210 10.262 -2.524 1.00 0.00 12 PHE A O 11
ATOM 16819 N N . GLU A 1 13 ? -10.825 11.813 -2.756 1.00 0.00 13 GLU A N 11
ATOM 16820 C CA . GLU A 1 13 ? -11.486 11.469 -1.503 1.00 0.00 13 GLU A CA 11
ATOM 16821 C C . GLU A 1 13 ? -12.289 10.180 -1.647 1.00 0.00 13 GLU A C 11
ATOM 16822 O O . GLU A 1 13 ? -12.117 9.238 -0.873 1.00 0.00 13 GLU A O 11
ATOM 16834 N N . LYS A 1 14 ? -13.168 10.145 -2.643 1.00 0.00 14 LYS A N 11
ATOM 16835 C CA . LYS A 1 14 ? -13.998 8.973 -2.891 1.00 0.00 14 LYS A CA 11
ATOM 16836 C C . LYS A 1 14 ? -13.137 7.744 -3.163 1.00 0.00 14 LYS A C 11
ATOM 16837 O O . LYS A 1 14 ? -13.350 6.682 -2.578 1.00 0.00 14 LYS A O 11
ATOM 16856 N N . ALA A 1 15 ? -12.162 7.896 -4.053 1.00 0.00 15 ALA A N 11
ATOM 16857 C CA . ALA A 1 15 ? -11.266 6.799 -4.400 1.00 0.00 15 ALA A CA 11
ATOM 16858 C C . ALA A 1 15 ? -10.705 6.132 -3.149 1.00 0.00 15 ALA A C 11
ATOM 16859 O O . ALA A 1 15 ? -10.762 4.911 -3.006 1.00 0.00 15 ALA A O 11
ATOM 16866 N N . ALA A 1 16 ? -10.161 6.942 -2.246 1.00 0.00 16 ALA A N 11
ATOM 16867 C CA . ALA A 1 16 ? -9.591 6.430 -1.006 1.00 0.00 16 ALA A CA 11
ATOM 16868 C C . ALA A 1 16 ? -10.551 5.467 -0.316 1.00 0.00 16 ALA A C 11
ATOM 16869 O O . ALA A 1 16 ? -10.136 4.444 0.228 1.00 0.00 16 ALA A O 11
ATOM 16876 N N . ALA A 1 17 ? -11.837 5.802 -0.342 1.00 0.00 17 ALA A N 11
ATOM 16877 C CA . ALA A 1 17 ? -12.857 4.967 0.280 1.00 0.00 17 ALA A CA 11
ATOM 16878 C C . ALA A 1 17 ? -13.044 3.664 -0.490 1.00 0.00 17 ALA A C 11
ATOM 16879 O O . ALA A 1 17 ? -13.370 2.628 0.091 1.00 0.00 17 ALA A O 11
ATOM 16886 N N . HIS A 1 18 ? -12.837 3.722 -1.802 1.00 0.00 18 HIS A N 11
ATOM 16887 C CA . HIS A 1 18 ? -12.984 2.547 -2.652 1.00 0.00 18 HIS A CA 11
ATOM 16888 C C . HIS A 1 18 ? -11.785 1.614 -2.501 1.00 0.00 18 HIS A C 11
ATOM 16889 O O . HIS A 1 18 ? -11.912 0.396 -2.634 1.00 0.00 18 HIS A O 11
ATOM 16904 N N . LEU A 1 19 ? -10.622 2.194 -2.224 1.00 0.00 19 LEU A N 11
ATOM 16905 C CA . LEU A 1 19 ? -9.400 1.415 -2.056 1.00 0.00 19 LEU A CA 11
ATOM 16906 C C . LEU A 1 19 ? -9.646 0.202 -1.164 1.00 0.00 19 LEU A C 11
ATOM 16907 O O . LEU A 1 19 ? -9.261 -0.916 -1.503 1.00 0.00 19 LEU A O 11
ATOM 16923 N N . GLN A 1 20 ? -10.291 0.433 -0.025 1.00 0.00 20 GLN A N 11
ATOM 16924 C CA . GLN A 1 20 ? -10.589 -0.641 0.914 1.00 0.00 20 GLN A CA 11
ATOM 16925 C C . GLN A 1 20 ? -11.361 -1.765 0.230 1.00 0.00 20 GLN A C 11
ATOM 16926 O O . GLN A 1 20 ? -11.221 -2.934 0.586 1.00 0.00 20 GLN A O 11
ATOM 16940 N N . GLY A 1 21 ? -12.176 -1.401 -0.755 1.00 0.00 21 GLY A N 11
ATOM 16941 C CA . GLY A 1 21 ? -12.959 -2.389 -1.474 1.00 0.00 21 GLY A CA 11
ATOM 16942 C C . GLY A 1 21 ? -12.196 -3.004 -2.631 1.00 0.00 21 GLY A C 11
ATOM 16943 O O . GLY A 1 21 ? -12.632 -3.997 -3.214 1.00 0.00 21 GLY A O 11
ATOM 16947 N N . LEU A 1 22 ? -11.055 -2.412 -2.965 1.00 0.00 22 LEU A N 11
ATOM 16948 C CA . LEU A 1 22 ? -10.229 -2.906 -4.062 1.00 0.00 22 LEU A CA 11
ATOM 16949 C C . LEU A 1 22 ? -8.982 -3.606 -3.532 1.00 0.00 22 LEU A C 11
ATOM 16950 O O . LEU A 1 22 ? -8.041 -3.868 -4.281 1.00 0.00 22 LEU A O 11
ATOM 16966 N N . ILE A 1 23 ? -8.983 -3.907 -2.238 1.00 0.00 23 ILE A N 11
ATOM 16967 C CA . ILE A 1 23 ? -7.853 -4.579 -1.610 1.00 0.00 23 ILE A CA 11
ATOM 16968 C C . ILE A 1 23 ? -7.686 -5.995 -2.150 1.00 0.00 23 ILE A C 11
ATOM 16969 O O . ILE A 1 23 ? -6.566 -6.482 -2.305 1.00 0.00 23 ILE A O 11
ATOM 16985 N N . GLN A 1 24 ? -8.807 -6.649 -2.438 1.00 0.00 24 GLN A N 11
ATOM 16986 C CA . GLN A 1 24 ? -8.783 -8.009 -2.963 1.00 0.00 24 GLN A CA 11
ATOM 16987 C C . GLN A 1 24 ? -8.240 -8.033 -4.388 1.00 0.00 24 GLN A C 11
ATOM 16988 O O . GLN A 1 24 ? -7.817 -9.077 -4.884 1.00 0.00 24 GLN A O 11
ATOM 17002 N N . VAL A 1 25 ? -8.256 -6.876 -5.042 1.00 0.00 25 VAL A N 11
ATOM 17003 C CA . VAL A 1 25 ? -7.765 -6.764 -6.410 1.00 0.00 25 VAL A CA 11
ATOM 17004 C C . VAL A 1 25 ? -6.475 -5.954 -6.466 1.00 0.00 25 VAL A C 11
ATOM 17005 O O . VAL A 1 25 ? -5.804 -5.905 -7.497 1.00 0.00 25 VAL A O 11
ATOM 17018 N N . ALA A 1 26 ? -6.132 -5.319 -5.350 1.00 0.00 26 ALA A N 11
ATOM 17019 C CA . ALA A 1 26 ? -4.921 -4.512 -5.271 1.00 0.00 26 ALA A CA 11
ATOM 17020 C C . ALA A 1 26 ? -3.756 -5.324 -4.714 1.00 0.00 26 ALA A C 11
ATOM 17021 O O . ALA A 1 26 ? -3.838 -5.870 -3.613 1.00 0.00 26 ALA A O 11
ATOM 17028 N N . SER A 1 27 ? -2.673 -5.400 -5.481 1.00 0.00 27 SER A N 11
ATOM 17029 C CA . SER A 1 27 ? -1.493 -6.149 -5.065 1.00 0.00 27 SER A CA 11
ATOM 17030 C C . SER A 1 27 ? -0.677 -5.357 -4.048 1.00 0.00 27 SER A C 11
ATOM 17031 O O . SER A 1 27 ? -0.728 -4.128 -4.018 1.00 0.00 27 SER A O 11
ATOM 17039 N N . ARG A 1 28 ? 0.075 -6.072 -3.217 1.00 0.00 28 ARG A N 11
ATOM 17040 C CA . ARG A 1 28 ? 0.901 -5.437 -2.198 1.00 0.00 28 ARG A CA 11
ATOM 17041 C C . ARG A 1 28 ? 1.500 -4.133 -2.717 1.00 0.00 28 ARG A C 11
ATOM 17042 O O . ARG A 1 28 ? 1.380 -3.088 -2.080 1.00 0.00 28 ARG A O 11
ATOM 17063 N N . GLU A 1 29 ? 2.144 -4.205 -3.878 1.00 0.00 29 GLU A N 11
ATOM 17064 C CA . GLU A 1 29 ? 2.762 -3.030 -4.481 1.00 0.00 29 GLU A CA 11
ATOM 17065 C C . GLU A 1 29 ? 1.739 -1.915 -4.673 1.00 0.00 29 GLU A C 11
ATOM 17066 O O . GLU A 1 29 ? 2.007 -0.754 -4.365 1.00 0.00 29 GLU A O 11
ATOM 17078 N N . GLN A 1 30 ? 0.567 -2.276 -5.184 1.00 0.00 30 GLN A N 11
ATOM 17079 C CA . GLN A 1 30 ? -0.496 -1.306 -5.418 1.00 0.00 30 GLN A CA 11
ATOM 17080 C C . GLN A 1 30 ? -0.832 -0.547 -4.138 1.00 0.00 30 GLN A C 11
ATOM 17081 O O . GLN A 1 30 ? -0.858 0.684 -4.123 1.00 0.00 30 GLN A O 11
ATOM 17095 N N . LEU A 1 31 ? -1.088 -1.289 -3.066 1.00 0.00 31 LEU A N 11
ATOM 17096 C CA . LEU A 1 31 ? -1.422 -0.686 -1.781 1.00 0.00 31 LEU A CA 11
ATOM 17097 C C . LEU A 1 31 ? -0.435 0.420 -1.425 1.00 0.00 31 LEU A C 11
ATOM 17098 O O . LEU A 1 31 ? -0.826 1.488 -0.950 1.00 0.00 31 LEU A O 11
ATOM 17114 N N . LEU A 1 32 ? 0.847 0.160 -1.658 1.00 0.00 32 LEU A N 11
ATOM 17115 C CA . LEU A 1 32 ? 1.891 1.135 -1.365 1.00 0.00 32 LEU A CA 11
ATOM 17116 C C . LEU A 1 32 ? 1.841 2.300 -2.348 1.00 0.00 32 LEU A C 11
ATOM 17117 O O . LEU A 1 32 ? 1.791 3.463 -1.946 1.00 0.00 32 LEU A O 11
ATOM 17133 N N . TYR A 1 33 ? 1.852 1.980 -3.637 1.00 0.00 33 TYR A N 11
ATOM 17134 C CA . TYR A 1 33 ? 1.808 3.000 -4.678 1.00 0.00 33 TYR A CA 11
ATOM 17135 C C . TYR A 1 33 ? 0.843 4.120 -4.303 1.00 0.00 33 TYR A C 11
ATOM 17136 O O . TYR A 1 33 ? 1.125 5.299 -4.521 1.00 0.00 33 TYR A O 11
ATOM 17154 N N . LEU A 1 34 ? -0.298 3.744 -3.735 1.00 0.00 34 LEU A N 11
ATOM 17155 C CA . LEU A 1 34 ? -1.307 4.715 -3.328 1.00 0.00 34 LEU A CA 11
ATOM 17156 C C . LEU A 1 34 ? -0.905 5.404 -2.028 1.00 0.00 34 LEU A C 11
ATOM 17157 O O . LEU A 1 34 ? -1.233 6.570 -1.804 1.00 0.00 34 LEU A O 11
ATOM 17173 N N . TYR A 1 35 ? -0.192 4.677 -1.175 1.00 0.00 35 TYR A N 11
ATOM 17174 C CA . TYR A 1 35 ? 0.255 5.219 0.103 1.00 0.00 35 TYR A CA 11
ATOM 17175 C C . TYR A 1 35 ? 1.205 6.394 -0.105 1.00 0.00 35 TYR A C 11
ATOM 17176 O O . TYR A 1 35 ? 0.947 7.505 0.357 1.00 0.00 35 TYR A O 11
ATOM 17194 N N . ALA A 1 36 ? 2.306 6.139 -0.805 1.00 0.00 36 ALA A N 11
ATOM 17195 C CA . ALA A 1 36 ? 3.294 7.175 -1.078 1.00 0.00 36 ALA A CA 11
ATOM 17196 C C . ALA A 1 36 ? 2.623 8.472 -1.518 1.00 0.00 36 ALA A C 11
ATOM 17197 O O . ALA A 1 36 ? 2.645 9.470 -0.797 1.00 0.00 36 ALA A O 11
ATOM 17204 N N . ARG A 1 37 ? 2.028 8.451 -2.707 1.00 0.00 37 ARG A N 11
ATOM 17205 C CA . ARG A 1 37 ? 1.352 9.626 -3.244 1.00 0.00 37 ARG A CA 11
ATOM 17206 C C . ARG A 1 37 ? 0.456 10.267 -2.189 1.00 0.00 37 ARG A C 11
ATOM 17207 O O . ARG A 1 37 ? 0.526 11.473 -1.949 1.00 0.00 37 ARG A O 11
ATOM 17228 N N . TYR A 1 38 ? -0.387 9.453 -1.562 1.00 0.00 38 TYR A N 11
ATOM 17229 C CA . TYR A 1 38 ? -1.299 9.941 -0.535 1.00 0.00 38 TYR A CA 11
ATOM 17230 C C . TYR A 1 38 ? -0.554 10.772 0.505 1.00 0.00 38 TYR A C 11
ATOM 17231 O O . TYR A 1 38 ? -0.980 11.872 0.860 1.00 0.00 38 TYR A O 11
ATOM 17249 N N . LYS A 1 39 ? 0.562 10.239 0.991 1.00 0.00 39 LYS A N 11
ATOM 17250 C CA . LYS A 1 39 ? 1.369 10.930 1.989 1.00 0.00 39 LYS A CA 11
ATOM 17251 C C . LYS A 1 39 ? 2.020 12.176 1.395 1.00 0.00 39 LYS A C 11
ATOM 17252 O O . LYS A 1 39 ? 2.478 13.054 2.125 1.00 0.00 39 LYS A O 11
ATOM 17271 N N . GLN A 1 40 ? 2.055 12.244 0.068 1.00 0.00 40 GLN A N 11
ATOM 17272 C CA . GLN A 1 40 ? 2.649 13.383 -0.622 1.00 0.00 40 GLN A CA 11
ATOM 17273 C C . GLN A 1 40 ? 1.642 14.519 -0.763 1.00 0.00 40 GLN A C 11
ATOM 17274 O O . GLN A 1 40 ? 1.967 15.683 -0.528 1.00 0.00 40 GLN A O 11
ATOM 17288 N N . VAL A 1 41 ? 0.418 14.174 -1.149 1.00 0.00 41 VAL A N 11
ATOM 17289 C CA . VAL A 1 41 ? -0.638 15.165 -1.321 1.00 0.00 41 VAL A CA 11
ATOM 17290 C C . VAL A 1 41 ? -1.083 15.733 0.022 1.00 0.00 41 VAL A C 11
ATOM 17291 O O . VAL A 1 41 ? -1.565 16.863 0.102 1.00 0.00 41 VAL A O 11
ATOM 17304 N N . LYS A 1 42 ? -0.917 14.942 1.076 1.00 0.00 42 LYS A N 11
ATOM 17305 C CA . LYS A 1 42 ? -1.300 15.365 2.418 1.00 0.00 42 LYS A CA 11
ATOM 17306 C C . LYS A 1 42 ? -0.171 16.146 3.085 1.00 0.00 42 LYS A C 11
ATOM 17307 O O . LYS A 1 42 ? -0.374 17.260 3.566 1.00 0.00 42 LYS A O 11
ATOM 17326 N N . VAL A 1 43 ? 1.019 15.554 3.108 1.00 0.00 43 VAL A N 11
ATOM 17327 C CA . VAL A 1 43 ? 2.180 16.195 3.713 1.00 0.00 43 VAL A CA 11
ATOM 17328 C C . VAL A 1 43 ? 2.939 17.034 2.691 1.00 0.00 43 VAL A C 11
ATOM 17329 O O . VAL A 1 43 ? 2.991 18.259 2.794 1.00 0.00 43 VAL A O 11
ATOM 17342 N N . GLY A 1 44 ? 3.527 16.365 1.704 1.00 0.00 44 GLY A N 11
ATOM 17343 C CA . GLY A 1 44 ? 4.276 17.065 0.677 1.00 0.00 44 GLY A CA 11
ATOM 17344 C C . GLY A 1 44 ? 5.668 16.497 0.485 1.00 0.00 44 GLY A C 11
ATOM 17345 O O . GLY A 1 44 ? 5.864 15.284 0.548 1.00 0.00 44 GLY A O 11
ATOM 17349 N N . ASN A 1 45 ? 6.637 17.376 0.248 1.00 0.00 45 ASN A N 11
ATOM 17350 C CA . ASN A 1 45 ? 8.018 16.954 0.043 1.00 0.00 45 ASN A CA 11
ATOM 17351 C C . ASN A 1 45 ? 8.509 16.114 1.218 1.00 0.00 45 ASN A C 11
ATOM 17352 O O . ASN A 1 45 ? 8.619 16.605 2.342 1.00 0.00 45 ASN A O 11
ATOM 17363 N N . CYS A 1 46 ? 8.805 14.847 0.950 1.00 0.00 46 CYS A N 11
ATOM 17364 C CA . CYS A 1 46 ? 9.285 13.938 1.984 1.00 0.00 46 CYS A CA 11
ATOM 17365 C C . CYS A 1 46 ? 10.251 14.649 2.927 1.00 0.00 46 CYS A C 11
ATOM 17366 O O . CYS A 1 46 ? 11.234 15.245 2.489 1.00 0.00 46 CYS A O 11
ATOM 17374 N N . ASN A 1 47 ? 9.963 14.581 4.222 1.00 0.00 47 ASN A N 11
ATOM 17375 C CA . ASN A 1 47 ? 10.805 15.220 5.227 1.00 0.00 47 ASN A CA 11
ATOM 17376 C C . ASN A 1 47 ? 11.231 14.219 6.296 1.00 0.00 47 ASN A C 11
ATOM 17377 O O . ASN A 1 47 ? 12.339 14.295 6.828 1.00 0.00 47 ASN A O 11
ATOM 17388 N N . THR A 1 48 ? 10.343 13.279 6.607 1.00 0.00 48 THR A N 11
ATOM 17389 C CA . THR A 1 48 ? 10.626 12.263 7.613 1.00 0.00 48 THR A CA 11
ATOM 17390 C C . THR A 1 48 ? 11.989 11.622 7.378 1.00 0.00 48 THR A C 11
ATOM 17391 O O . THR A 1 48 ? 12.460 11.504 6.247 1.00 0.00 48 THR A O 11
ATOM 17402 N N . PRO A 1 49 ? 12.640 11.196 8.471 1.00 0.00 49 PRO A N 11
ATOM 17403 C CA . PRO A 1 49 ? 13.958 10.558 8.409 1.00 0.00 49 PRO A CA 11
ATOM 17404 C C . PRO A 1 49 ? 13.901 9.169 7.781 1.00 0.00 49 PRO A C 11
ATOM 17405 O O . PRO A 1 49 ? 12.910 8.452 7.924 1.00 0.00 49 PRO A O 11
ATOM 17416 N N . LYS A 1 50 ? 14.970 8.795 7.086 1.00 0.00 50 LYS A N 11
ATOM 17417 C CA . LYS A 1 50 ? 15.043 7.491 6.438 1.00 0.00 50 LYS A CA 11
ATOM 17418 C C . LYS A 1 50 ? 14.927 6.366 7.462 1.00 0.00 50 LYS A C 11
ATOM 17419 O O . LYS A 1 50 ? 15.604 6.359 8.491 1.00 0.00 50 LYS A O 11
ATOM 17438 N N . PRO A 1 51 ? 14.051 5.392 7.176 1.00 0.00 51 PRO A N 11
ATOM 17439 C CA . PRO A 1 51 ? 13.829 4.243 8.060 1.00 0.00 51 PRO A CA 11
ATOM 17440 C C . PRO A 1 51 ? 15.023 3.295 8.090 1.00 0.00 51 PRO A C 11
ATOM 17441 O O . PRO A 1 51 ? 15.826 3.264 7.158 1.00 0.00 51 PRO A O 11
ATOM 17452 N N . SER A 1 52 ? 15.132 2.523 9.167 1.00 0.00 52 SER A N 11
ATOM 17453 C CA . SER A 1 52 ? 16.230 1.576 9.319 1.00 0.00 52 SER A CA 11
ATOM 17454 C C . SER A 1 52 ? 16.205 0.531 8.208 1.00 0.00 52 SER A C 11
ATOM 17455 O O . SER A 1 52 ? 15.205 0.379 7.506 1.00 0.00 52 SER A O 11
ATOM 17463 N N . PHE A 1 53 ? 17.313 -0.187 8.055 1.00 0.00 53 PHE A N 11
ATOM 17464 C CA . PHE A 1 53 ? 17.420 -1.217 7.029 1.00 0.00 53 PHE A CA 11
ATOM 17465 C C . PHE A 1 53 ? 16.619 -2.457 7.417 1.00 0.00 53 PHE A C 11
ATOM 17466 O O . PHE A 1 53 ? 15.909 -3.034 6.594 1.00 0.00 53 PHE A O 11
ATOM 17483 N N . PHE A 1 54 ? 16.740 -2.860 8.678 1.00 0.00 54 PHE A N 11
ATOM 17484 C CA . PHE A 1 54 ? 16.029 -4.032 9.176 1.00 0.00 54 PHE A CA 11
ATOM 17485 C C . PHE A 1 54 ? 14.525 -3.780 9.215 1.00 0.00 54 PHE A C 11
ATOM 17486 O O . PHE A 1 54 ? 13.732 -4.711 9.364 1.00 0.00 54 PHE A O 11
ATOM 17503 N N . ASP A 1 55 ? 14.139 -2.516 9.080 1.00 0.00 55 ASP A N 11
ATOM 17504 C CA . ASP A 1 55 ? 12.730 -2.141 9.098 1.00 0.00 55 ASP A CA 11
ATOM 17505 C C . ASP A 1 55 ? 12.194 -1.970 7.680 1.00 0.00 55 ASP A C 11
ATOM 17506 O O . ASP A 1 55 ? 11.941 -0.852 7.231 1.00 0.00 55 ASP A O 11
ATOM 17515 N N . PHE A 1 56 ? 12.025 -3.086 6.979 1.00 0.00 56 PHE A N 11
ATOM 17516 C CA . PHE A 1 56 ? 11.521 -3.060 5.611 1.00 0.00 56 PHE A CA 11
ATOM 17517 C C . PHE A 1 56 ? 10.082 -2.554 5.570 1.00 0.00 56 PHE A C 11
ATOM 17518 O O . PHE A 1 56 ? 9.769 -1.602 4.856 1.00 0.00 56 PHE A O 11
ATOM 17535 N N . GLU A 1 57 ? 9.213 -3.199 6.341 1.00 0.00 57 GLU A N 11
ATOM 17536 C CA . GLU A 1 57 ? 7.807 -2.815 6.392 1.00 0.00 57 GLU A CA 11
ATOM 17537 C C . GLU A 1 57 ? 7.651 -1.302 6.273 1.00 0.00 57 GLU A C 11
ATOM 17538 O O . GLU A 1 57 ? 6.790 -0.811 5.544 1.00 0.00 57 GLU A O 11
ATOM 17550 N N . GLY A 1 58 ? 8.492 -0.567 6.995 1.00 0.00 58 GLY A N 11
ATOM 17551 C CA . GLY A 1 58 ? 8.431 0.882 6.958 1.00 0.00 58 GLY A CA 11
ATOM 17552 C C . GLY A 1 58 ? 9.347 1.473 5.904 1.00 0.00 58 GLY A C 11
ATOM 17553 O O . GLY A 1 58 ? 9.163 2.615 5.480 1.00 0.00 58 GLY A O 11
ATOM 17557 N N . LYS A 1 59 ? 10.338 0.696 5.481 1.00 0.00 59 LYS A N 11
ATOM 17558 C CA . LYS A 1 59 ? 11.287 1.149 4.470 1.00 0.00 59 LYS A CA 11
ATOM 17559 C C . LYS A 1 59 ? 10.585 1.409 3.142 1.00 0.00 59 LYS A C 11
ATOM 17560 O O . LYS A 1 59 ? 10.482 2.552 2.698 1.00 0.00 59 LYS A O 11
ATOM 17579 N N . GLN A 1 60 ? 10.103 0.341 2.513 1.00 0.00 60 GLN A N 11
ATOM 17580 C CA . GLN A 1 60 ? 9.409 0.456 1.236 1.00 0.00 60 GLN A CA 11
ATOM 17581 C C . GLN A 1 60 ? 8.511 1.688 1.213 1.00 0.00 60 GLN A C 11
ATOM 17582 O O . GLN A 1 60 ? 8.538 2.472 0.264 1.00 0.00 60 GLN A O 11
ATOM 17596 N N . LYS A 1 61 ? 7.713 1.852 2.263 1.00 0.00 61 LYS A N 11
ATOM 17597 C CA . LYS A 1 61 ? 6.806 2.989 2.365 1.00 0.00 61 LYS A CA 11
ATOM 17598 C C . LYS A 1 61 ? 7.559 4.304 2.189 1.00 0.00 61 LYS A C 11
ATOM 17599 O O . LYS A 1 61 ? 7.247 5.095 1.299 1.00 0.00 61 LYS A O 11
ATOM 17618 N N . TRP A 1 62 ? 8.552 4.530 3.041 1.00 0.00 62 TRP A N 11
ATOM 17619 C CA . TRP A 1 62 ? 9.351 5.749 2.978 1.00 0.00 62 TRP A CA 11
ATOM 17620 C C . TRP A 1 62 ? 9.849 6.001 1.559 1.00 0.00 62 TRP A C 11
ATOM 17621 O O . TRP A 1 62 ? 9.522 7.018 0.949 1.00 0.00 62 TRP A O 11
ATOM 17642 N N . GLU A 1 63 ? 10.640 5.067 1.040 1.00 0.00 63 GLU A N 11
ATOM 17643 C CA . GLU A 1 63 ? 11.183 5.191 -0.308 1.00 0.00 63 GLU A CA 11
ATOM 17644 C C . GLU A 1 63 ? 10.123 5.710 -1.276 1.00 0.00 63 GLU A C 11
ATOM 17645 O O . GLU A 1 63 ? 10.248 6.806 -1.820 1.00 0.00 63 GLU A O 11
ATOM 17657 N N . ALA A 1 64 ? 9.081 4.913 -1.486 1.00 0.00 64 ALA A N 11
ATOM 17658 C CA . ALA A 1 64 ? 7.998 5.291 -2.386 1.00 0.00 64 ALA A CA 11
ATOM 17659 C C . ALA A 1 64 ? 7.634 6.762 -2.218 1.00 0.00 64 ALA A C 11
ATOM 17660 O O . ALA A 1 64 ? 7.533 7.502 -3.196 1.00 0.00 64 ALA A O 11
ATOM 17667 N N . TRP A 1 65 ? 7.437 7.179 -0.972 1.00 0.00 65 TRP A N 11
ATOM 17668 C CA . TRP A 1 65 ? 7.082 8.563 -0.677 1.00 0.00 65 TRP A CA 11
ATOM 17669 C C . TRP A 1 65 ? 8.292 9.479 -0.827 1.00 0.00 65 TRP A C 11
ATOM 17670 O O . TRP A 1 65 ? 8.150 10.688 -1.008 1.00 0.00 65 TRP A O 11
ATOM 17691 N N . LYS A 1 66 ? 9.483 8.895 -0.750 1.00 0.00 66 LYS A N 11
ATOM 17692 C CA . LYS A 1 66 ? 10.719 9.658 -0.879 1.00 0.00 66 LYS A CA 11
ATOM 17693 C C . LYS A 1 66 ? 10.968 10.050 -2.332 1.00 0.00 66 LYS A C 11
ATOM 17694 O O . LYS A 1 66 ? 11.267 11.205 -2.631 1.00 0.00 66 LYS A O 11
ATOM 17713 N N . ALA A 1 67 ? 10.842 9.080 -3.231 1.00 0.00 67 ALA A N 11
ATOM 17714 C CA . ALA A 1 67 ? 11.050 9.324 -4.653 1.00 0.00 67 ALA A CA 11
ATOM 17715 C C . ALA A 1 67 ? 10.287 10.561 -5.115 1.00 0.00 67 ALA A C 11
ATOM 17716 O O . ALA A 1 67 ? 10.682 11.224 -6.075 1.00 0.00 67 ALA A O 11
ATOM 17723 N N . LEU A 1 68 ? 9.193 10.867 -4.426 1.00 0.00 68 LEU A N 11
ATOM 17724 C CA . LEU A 1 68 ? 8.374 12.025 -4.766 1.00 0.00 68 LEU A CA 11
ATOM 17725 C C . LEU A 1 68 ? 8.913 13.288 -4.101 1.00 0.00 68 LEU A C 11
ATOM 17726 O O . LEU A 1 68 ? 8.170 14.029 -3.459 1.00 0.00 68 LEU A O 11
ATOM 17742 N N . GLY A 1 69 ? 10.211 13.526 -4.261 1.00 0.00 69 GLY A N 11
ATOM 17743 C CA . GLY A 1 69 ? 10.827 14.701 -3.672 1.00 0.00 69 GLY A CA 11
ATOM 17744 C C . GLY A 1 69 ? 10.365 15.988 -4.326 1.00 0.00 69 GLY A C 11
ATOM 17745 O O . GLY A 1 69 ? 9.983 16.937 -3.642 1.00 0.00 69 GLY A O 11
ATOM 17749 N N . ASP A 1 70 ? 10.401 16.021 -5.653 1.00 0.00 70 ASP A N 11
ATOM 17750 C CA . ASP A 1 70 ? 9.983 17.202 -6.400 1.00 0.00 70 ASP A CA 11
ATOM 17751 C C . ASP A 1 70 ? 8.663 16.948 -7.123 1.00 0.00 70 ASP A C 11
ATOM 17752 O O . ASP A 1 70 ? 8.460 17.412 -8.245 1.00 0.00 70 ASP A O 11
ATOM 17761 N N . SER A 1 71 ? 7.771 16.209 -6.473 1.00 0.00 71 SER A N 11
ATOM 17762 C CA . SER A 1 71 ? 6.473 15.889 -7.055 1.00 0.00 71 SER A CA 11
ATOM 17763 C C . SER A 1 71 ? 5.420 16.907 -6.627 1.00 0.00 71 SER A C 11
ATOM 17764 O O . SER A 1 71 ? 5.718 17.859 -5.906 1.00 0.00 71 SER A O 11
ATOM 17772 N N . SER A 1 72 ? 4.187 16.698 -7.077 1.00 0.00 72 SER A N 11
ATOM 17773 C CA . SER A 1 72 ? 3.089 17.599 -6.745 1.00 0.00 72 SER A CA 11
ATOM 17774 C C . SER A 1 72 ? 1.914 16.828 -6.151 1.00 0.00 72 SER A C 11
ATOM 17775 O O . SER A 1 72 ? 1.773 15.619 -6.339 1.00 0.00 72 SER A O 11
ATOM 17783 N N . PRO A 1 73 ? 1.050 17.543 -5.416 1.00 0.00 73 PRO A N 11
ATOM 17784 C CA . PRO A 1 73 ? -0.128 16.947 -4.779 1.00 0.00 73 PRO A CA 11
ATOM 17785 C C . PRO A 1 73 ? -1.187 16.529 -5.794 1.00 0.00 73 PRO A C 11
ATOM 17786 O O . PRO A 1 73 ? -1.671 15.397 -5.769 1.00 0.00 73 PRO A O 11
ATOM 17797 N N . SER A 1 74 ? -1.541 17.449 -6.685 1.00 0.00 74 SER A N 11
ATOM 17798 C CA . SER A 1 74 ? -2.545 17.176 -7.707 1.00 0.00 74 SER A CA 11
ATOM 17799 C C . SER A 1 74 ? -2.072 16.076 -8.653 1.00 0.00 74 SER A C 11
ATOM 17800 O O . SER A 1 74 ? -2.875 15.293 -9.161 1.00 0.00 74 SER A O 11
ATOM 17808 N N . GLN A 1 75 ? -0.765 16.024 -8.884 1.00 0.00 75 GLN A N 11
ATOM 17809 C CA . GLN A 1 75 ? -0.184 15.021 -9.769 1.00 0.00 75 GLN A CA 11
ATOM 17810 C C . GLN A 1 75 ? -0.181 13.647 -9.106 1.00 0.00 75 GLN A C 11
ATOM 17811 O O . GLN A 1 75 ? -0.103 12.622 -9.782 1.00 0.00 75 GLN A O 11
ATOM 17825 N N . ALA A 1 76 ? -0.265 13.635 -7.780 1.00 0.00 76 ALA A N 11
ATOM 17826 C CA . ALA A 1 76 ? -0.273 12.388 -7.027 1.00 0.00 76 ALA A CA 11
ATOM 17827 C C . ALA A 1 76 ? -1.677 11.797 -6.957 1.00 0.00 76 ALA A C 11
ATOM 17828 O O . ALA A 1 76 ? -1.845 10.586 -6.822 1.00 0.00 76 ALA A O 11
ATOM 17835 N N . MET A 1 77 ? -2.683 12.661 -7.050 1.00 0.00 77 MET A N 11
ATOM 17836 C CA . MET A 1 77 ? -4.073 12.224 -6.998 1.00 0.00 77 MET A CA 11
ATOM 17837 C C . MET A 1 77 ? -4.490 11.581 -8.317 1.00 0.00 77 MET A C 11
ATOM 17838 O O . MET A 1 77 ? -5.282 10.639 -8.335 1.00 0.00 77 MET A O 11
ATOM 17852 N N . GLN A 1 78 ? -3.952 12.096 -9.418 1.00 0.00 78 GLN A N 11
ATOM 17853 C CA . GLN A 1 78 ? -4.271 11.572 -10.741 1.00 0.00 78 GLN A CA 11
ATOM 17854 C C . GLN A 1 78 ? -3.952 10.083 -10.827 1.00 0.00 78 GLN A C 11
ATOM 17855 O O . GLN A 1 78 ? -4.830 9.266 -11.102 1.00 0.00 78 GLN A O 11
ATOM 17869 N N . GLU A 1 79 ? -2.690 9.738 -10.590 1.00 0.00 79 GLU A N 11
ATOM 17870 C CA . GLU A 1 79 ? -2.257 8.347 -10.643 1.00 0.00 79 GLU A CA 11
ATOM 17871 C C . GLU A 1 79 ? -2.885 7.538 -9.512 1.00 0.00 79 GLU A C 11
ATOM 17872 O O . GLU A 1 79 ? -3.173 6.351 -9.669 1.00 0.00 79 GLU A O 11
ATOM 17884 N N . TYR A 1 80 ? -3.094 8.188 -8.373 1.00 0.00 80 TYR A N 11
ATOM 17885 C CA . TYR A 1 80 ? -3.685 7.530 -7.214 1.00 0.00 80 TYR A CA 11
ATOM 17886 C C . TYR A 1 80 ? -5.107 7.066 -7.517 1.00 0.00 80 TYR A C 11
ATOM 17887 O O . TYR A 1 80 ? -5.575 6.067 -6.971 1.00 0.00 80 TYR A O 11
ATOM 17905 N N . ILE A 1 81 ? -5.787 7.799 -8.392 1.00 0.00 81 ILE A N 11
ATOM 17906 C CA . ILE A 1 81 ? -7.154 7.463 -8.770 1.00 0.00 81 ILE A CA 11
ATOM 17907 C C . ILE A 1 81 ? -7.176 6.475 -9.930 1.00 0.00 81 ILE A C 11
ATOM 17908 O O . ILE A 1 81 ? -7.636 5.342 -9.786 1.00 0.00 81 ILE A O 11
ATOM 17924 N N . ALA A 1 82 ? -6.676 6.911 -11.082 1.00 0.00 82 ALA A N 11
ATOM 17925 C CA . ALA A 1 82 ? -6.634 6.063 -12.267 1.00 0.00 82 ALA A CA 11
ATOM 17926 C C . ALA A 1 82 ? -6.430 4.600 -11.888 1.00 0.00 82 ALA A C 11
ATOM 17927 O O . ALA A 1 82 ? -7.226 3.736 -12.257 1.00 0.00 82 ALA A O 11
ATOM 17934 N N . VAL A 1 83 ? -5.358 4.328 -11.150 1.00 0.00 83 VAL A N 11
ATOM 17935 C CA . VAL A 1 83 ? -5.050 2.969 -10.722 1.00 0.00 83 VAL A CA 11
ATOM 17936 C C . VAL A 1 83 ? -6.295 2.262 -10.199 1.00 0.00 83 VAL A C 11
ATOM 17937 O O . VAL A 1 83 ? -6.685 1.212 -10.710 1.00 0.00 83 VAL A O 11
ATOM 17950 N N . VAL A 1 84 ? -6.916 2.844 -9.179 1.00 0.00 84 VAL A N 11
ATOM 17951 C CA . VAL A 1 84 ? -8.119 2.271 -8.587 1.00 0.00 84 VAL A CA 11
ATOM 17952 C C . VAL A 1 84 ? -9.145 1.921 -9.660 1.00 0.00 84 VAL A C 11
ATOM 17953 O O . VAL A 1 84 ? -10.020 1.082 -9.447 1.00 0.00 84 VAL A O 11
ATOM 17966 N N . LYS A 1 85 ? -9.031 2.568 -10.814 1.00 0.00 85 LYS A N 11
ATOM 17967 C CA . LYS A 1 85 ? -9.946 2.325 -11.922 1.00 0.00 85 LYS A CA 11
ATOM 17968 C C . LYS A 1 85 ? -9.569 1.050 -12.670 1.00 0.00 85 LYS A C 11
ATOM 17969 O O . LYS A 1 85 ? -10.436 0.262 -13.051 1.00 0.00 85 LYS A O 11
ATOM 17988 N N . LYS A 1 86 ? -8.272 0.852 -12.876 1.00 0.00 86 LYS A N 11
ATOM 17989 C CA . LYS A 1 86 ? -7.779 -0.329 -13.575 1.00 0.00 86 LYS A CA 11
ATOM 17990 C C . LYS A 1 86 ? -8.151 -1.602 -12.822 1.00 0.00 86 LYS A C 11
ATOM 17991 O O . LYS A 1 86 ? -8.318 -2.664 -13.422 1.00 0.00 86 LYS A O 11
ATOM 18010 N N . LEU A 1 87 ? -8.280 -1.488 -11.505 1.00 0.00 87 LEU A N 11
ATOM 18011 C CA . LEU A 1 87 ? -8.634 -2.630 -10.669 1.00 0.00 87 LEU A CA 11
ATOM 18012 C C . LEU A 1 87 ? -10.138 -2.879 -10.696 1.00 0.00 87 LEU A C 11
ATOM 18013 O O . LEU A 1 87 ? -10.587 -4.024 -10.768 1.00 0.00 87 LEU A O 11
ATOM 18029 N N . ASP A 1 88 ? -10.912 -1.801 -10.640 1.00 0.00 88 ASP A N 11
ATOM 18030 C CA . ASP A 1 88 ? -12.367 -1.902 -10.661 1.00 0.00 88 ASP A CA 11
ATOM 18031 C C . ASP A 1 88 ? -12.964 -0.935 -11.679 1.00 0.00 88 ASP A C 11
ATOM 18032 O O . ASP A 1 88 ? -13.220 0.233 -11.386 1.00 0.00 88 ASP A O 11
ATOM 18041 N N . PRO A 1 89 ? -13.191 -1.431 -12.905 1.00 0.00 89 PRO A N 11
ATOM 18042 C CA . PRO A 1 89 ? -13.759 -0.628 -13.991 1.00 0.00 89 PRO A CA 11
ATOM 18043 C C . PRO A 1 89 ? -15.226 -0.284 -13.752 1.00 0.00 89 PRO A C 11
ATOM 18044 O O . PRO A 1 89 ? -15.822 0.490 -14.498 1.00 0.00 89 PRO A O 11
ATOM 18055 N N . GLY A 1 90 ? -15.802 -0.867 -12.704 1.00 0.00 90 GLY A N 11
ATOM 18056 C CA . GLY A 1 90 ? -17.194 -0.609 -12.385 1.00 0.00 90 GLY A CA 11
ATOM 18057 C C . GLY A 1 90 ? -17.356 0.401 -11.267 1.00 0.00 90 GLY A C 11
ATOM 18058 O O . GLY A 1 90 ? -18.264 0.285 -10.444 1.00 0.00 90 GLY A O 11
ATOM 18062 N N . TRP A 1 91 ? -16.473 1.392 -11.235 1.00 0.00 91 TRP A N 11
ATOM 18063 C CA . TRP A 1 91 ? -16.520 2.426 -10.208 1.00 0.00 91 TRP A CA 11
ATOM 18064 C C . TRP A 1 91 ? -17.049 3.737 -10.779 1.00 0.00 91 TRP A C 11
ATOM 18065 O O . TRP A 1 91 ? -16.435 4.331 -11.664 1.00 0.00 91 TRP A O 11
ATOM 18086 N N . ASN A 1 92 ? -18.191 4.183 -10.266 1.00 0.00 92 ASN A N 11
ATOM 18087 C CA . ASN A 1 92 ? -18.802 5.425 -10.726 1.00 0.00 92 ASN A CA 11
ATOM 18088 C C . ASN A 1 92 ? -18.923 6.428 -9.583 1.00 0.00 92 ASN A C 11
ATOM 18089 O O . ASN A 1 92 ? -19.962 6.542 -8.932 1.00 0.00 92 ASN A O 11
ATOM 18100 N N . PRO A 1 93 ? -17.837 7.174 -9.332 1.00 0.00 93 PRO A N 11
ATOM 18101 C CA . PRO A 1 93 ? -17.797 8.181 -8.268 1.00 0.00 93 PRO A CA 11
ATOM 18102 C C . PRO A 1 93 ? -18.674 9.389 -8.580 1.00 0.00 93 PRO A C 11
ATOM 18103 O O . PRO A 1 93 ? -19.140 10.079 -7.673 1.00 0.00 93 PRO A O 11
ATOM 18114 N N . GLN A 1 94 ? -18.895 9.637 -9.866 1.00 0.00 94 GLN A N 11
ATOM 18115 C CA . GLN A 1 94 ? -19.717 10.762 -10.296 1.00 0.00 94 GLN A CA 11
ATOM 18116 C C . GLN A 1 94 ? -21.057 10.281 -10.843 1.00 0.00 94 GLN A C 11
ATOM 18117 O O . GLN A 1 94 ? -21.115 9.631 -11.887 1.00 0.00 94 GLN A O 11
ATOM 18131 N N . ILE A 1 95 ? -22.131 10.603 -10.130 1.00 0.00 95 ILE A N 11
ATOM 18132 C CA . ILE A 1 95 ? -23.470 10.203 -10.545 1.00 0.00 95 ILE A CA 11
ATOM 18133 C C . ILE A 1 95 ? -24.397 11.410 -10.647 1.00 0.00 95 ILE A C 11
ATOM 18134 O O . ILE A 1 95 ? -24.559 12.181 -9.701 1.00 0.00 95 ILE A O 11
ATOM 18150 N N . PRO A 1 96 ? -25.023 11.578 -11.822 1.00 0.00 96 PRO A N 11
ATOM 18151 C CA . PRO A 1 96 ? -25.947 12.687 -12.075 1.00 0.00 96 PRO A CA 11
ATOM 18152 C C . PRO A 1 96 ? -27.247 12.549 -11.291 1.00 0.00 96 PRO A C 11
ATOM 18153 O O . PRO A 1 96 ? -27.677 13.484 -10.616 1.00 0.00 96 PRO A O 11
ATOM 18164 N N . GLU A 1 97 ? -27.868 11.378 -11.384 1.00 0.00 97 GLU A N 11
ATOM 18165 C CA . GLU A 1 97 ? -29.120 11.119 -10.683 1.00 0.00 97 GLU A CA 11
ATOM 18166 C C . GLU A 1 97 ? -29.058 11.640 -9.249 1.00 0.00 97 GLU A C 11
ATOM 18167 O O . GLU A 1 97 ? -27.981 11.752 -8.663 1.00 0.00 97 GLU A O 11
ATOM 18179 N N . LYS A 1 98 ? -30.221 11.957 -8.691 1.00 0.00 98 LYS A N 11
ATOM 18180 C CA . LYS A 1 98 ? -30.302 12.466 -7.327 1.00 0.00 98 LYS A CA 11
ATOM 18181 C C . LYS A 1 98 ? -30.254 11.323 -6.317 1.00 0.00 98 LYS A C 11
ATOM 18182 O O . LYS A 1 98 ? -30.320 11.547 -5.108 1.00 0.00 98 LYS A O 11
ATOM 18201 N N . LYS A 1 99 ? -30.136 10.100 -6.820 1.00 0.00 99 LYS A N 11
ATOM 18202 C CA . LYS A 1 99 ? -30.075 8.922 -5.963 1.00 0.00 99 LYS A CA 11
ATOM 18203 C C . LYS A 1 99 ? -29.841 7.660 -6.787 1.00 0.00 99 LYS A C 11
ATOM 18204 O O . LYS A 1 99 ? -30.002 7.665 -8.006 1.00 0.00 99 LYS A O 11
ATOM 18223 N N . GLY A 1 100 ? -29.459 6.580 -6.112 1.00 0.00 100 GLY A N 11
ATOM 18224 C CA . GLY A 1 100 ? -29.210 5.326 -6.798 1.00 0.00 100 GLY A CA 11
ATOM 18225 C C . GLY A 1 100 ? -29.569 4.120 -5.952 1.00 0.00 100 GLY A C 11
ATOM 18226 O O . GLY A 1 100 ? -28.851 3.120 -5.946 1.00 0.00 100 GLY A O 11
ATOM 18230 N N . LYS A 1 101 ? -30.683 4.214 -5.234 1.00 0.00 101 LYS A N 11
ATOM 18231 C CA . LYS A 1 101 ? -31.138 3.123 -4.380 1.00 0.00 101 LYS A CA 11
ATOM 18232 C C . LYS A 1 101 ? -32.622 2.845 -4.595 1.00 0.00 101 LYS A C 11
ATOM 18233 O O . LYS A 1 101 ? -33.413 3.767 -4.787 1.00 0.00 101 LYS A O 11
ATOM 18252 N N . GLU A 1 102 ? -32.991 1.568 -4.561 1.00 0.00 102 GLU A N 11
ATOM 18253 C CA . GLU A 1 102 ? -34.381 1.170 -4.752 1.00 0.00 102 GLU A CA 11
ATOM 18254 C C . GLU A 1 102 ? -35.139 1.190 -3.428 1.00 0.00 102 GLU A C 11
ATOM 18255 O O . GLU A 1 102 ? -35.266 0.165 -2.759 1.00 0.00 102 GLU A O 11
ATOM 18267 N N . ALA A 1 103 ? -35.640 2.363 -3.057 1.00 0.00 103 ALA A N 11
ATOM 18268 C CA . ALA A 1 103 ? -36.387 2.517 -1.815 1.00 0.00 103 ALA A CA 11
ATOM 18269 C C . ALA A 1 103 ? -37.835 2.072 -1.986 1.00 0.00 103 ALA A C 11
ATOM 18270 O O . ALA A 1 103 ? -38.692 2.857 -2.391 1.00 0.00 103 ALA A O 11
ATOM 18277 N N . SER A 1 104 ? -38.102 0.807 -1.677 1.00 0.00 104 SER A N 11
ATOM 18278 C CA . SER A 1 104 ? -39.446 0.256 -1.801 1.00 0.00 104 SER A CA 11
ATOM 18279 C C . SER A 1 104 ? -40.039 0.574 -3.171 1.00 0.00 104 SER A C 11
ATOM 18280 O O . SER A 1 104 ? -41.224 0.880 -3.291 1.00 0.00 104 SER A O 11
ATOM 18288 N N . GLY A 1 105 ? -39.203 0.500 -4.202 1.00 0.00 105 GLY A N 11
ATOM 18289 C CA . GLY A 1 105 ? -39.661 0.783 -5.550 1.00 0.00 105 GLY A CA 11
ATOM 18290 C C . GLY A 1 105 ? -40.678 -0.229 -6.041 1.00 0.00 105 GLY A C 11
ATOM 18291 O O . GLY A 1 105 ? -40.980 -1.214 -5.367 1.00 0.00 105 GLY A O 11
ATOM 18295 N N . PRO A 1 106 ? -41.226 0.012 -7.241 1.00 0.00 106 PRO A N 11
ATOM 18296 C CA . PRO A 1 106 ? -42.224 -0.874 -7.848 1.00 0.00 106 PRO A CA 11
ATOM 18297 C C . PRO A 1 106 ? -41.627 -2.210 -8.279 1.00 0.00 106 PRO A C 11
ATOM 18298 O O . PRO A 1 106 ? -40.464 -2.500 -7.999 1.00 0.00 106 PRO A O 11
ATOM 18309 N N . SER A 1 107 ? -42.431 -3.019 -8.961 1.00 0.00 107 SER A N 11
ATOM 18310 C CA . SER A 1 107 ? -41.984 -4.326 -9.428 1.00 0.00 107 SER A CA 11
ATOM 18311 C C . SER A 1 107 ? -41.780 -4.322 -10.940 1.00 0.00 107 SER A C 11
ATOM 18312 O O . SER A 1 107 ? -40.757 -4.791 -11.440 1.00 0.00 107 SER A O 11
ATOM 18320 N N . SER A 1 108 ? -42.760 -3.790 -11.662 1.00 0.00 108 SER A N 11
ATOM 18321 C CA . SER A 1 108 ? -42.692 -3.728 -13.117 1.00 0.00 108 SER A CA 11
ATOM 18322 C C . SER A 1 108 ? -41.489 -2.905 -13.570 1.00 0.00 108 SER A C 11
ATOM 18323 O O . SER A 1 108 ? -41.100 -1.940 -12.913 1.00 0.00 108 SER A O 11
ATOM 18331 N N . GLY A 1 109 ? -40.903 -3.296 -14.698 1.00 0.00 109 GLY A N 11
ATOM 18332 C CA . GLY A 1 109 ? -39.751 -2.585 -15.220 1.00 0.00 109 GLY A CA 11
ATOM 18333 C C . GLY A 1 109 ? -38.701 -3.520 -15.786 1.00 0.00 109 GLY A C 11
ATOM 18334 O O . GLY A 1 109 ? -37.750 -3.888 -15.096 1.00 0.00 109 GLY A O 11
ATOM 18338 N N . GLY A 1 1 ? -26.246 25.095 -17.984 1.00 0.00 1 GLY A N 12
ATOM 18339 C CA . GLY A 1 1 ? -24.846 24.774 -17.777 1.00 0.00 1 GLY A CA 12
ATOM 18340 C C . GLY A 1 1 ? -24.555 24.335 -16.356 1.00 0.00 1 GLY A C 12
ATOM 18341 O O . GLY A 1 1 ? -23.845 25.020 -15.620 1.00 0.00 1 GLY A O 12
ATOM 18345 N N . SER A 1 2 ? -25.107 23.190 -15.968 1.00 0.00 2 SER A N 12
ATOM 18346 C CA . SER A 1 2 ? -24.908 22.662 -14.623 1.00 0.00 2 SER A CA 12
ATOM 18347 C C . SER A 1 2 ? -23.426 22.638 -14.263 1.00 0.00 2 SER A C 12
ATOM 18348 O O . SER A 1 2 ? -22.563 22.801 -15.126 1.00 0.00 2 SER A O 12
ATOM 18356 N N . SER A 1 3 ? -23.138 22.434 -12.981 1.00 0.00 3 SER A N 12
ATOM 18357 C CA . SER A 1 3 ? -21.760 22.392 -12.505 1.00 0.00 3 SER A CA 12
ATOM 18358 C C . SER A 1 3 ? -20.850 21.726 -13.532 1.00 0.00 3 SER A C 12
ATOM 18359 O O . SER A 1 3 ? -21.059 20.574 -13.910 1.00 0.00 3 SER A O 12
ATOM 18367 N N . GLY A 1 4 ? -19.837 22.462 -13.981 1.00 0.00 4 GLY A N 12
ATOM 18368 C CA . GLY A 1 4 ? -18.909 21.928 -14.961 1.00 0.00 4 GLY A CA 12
ATOM 18369 C C . GLY A 1 4 ? -17.479 22.360 -14.701 1.00 0.00 4 GLY A C 12
ATOM 18370 O O . GLY A 1 4 ? -16.912 23.142 -15.464 1.00 0.00 4 GLY A O 12
ATOM 18374 N N . SER A 1 5 ? -16.896 21.851 -13.620 1.00 0.00 5 SER A N 12
ATOM 18375 C CA . SER A 1 5 ? -15.526 22.194 -13.259 1.00 0.00 5 SER A CA 12
ATOM 18376 C C . SER A 1 5 ? -14.659 20.941 -13.165 1.00 0.00 5 SER A C 12
ATOM 18377 O O . SER A 1 5 ? -15.170 19.829 -13.033 1.00 0.00 5 SER A O 12
ATOM 18385 N N . SER A 1 6 ? -13.346 21.131 -13.235 1.00 0.00 6 SER A N 12
ATOM 18386 C CA . SER A 1 6 ? -12.407 20.018 -13.163 1.00 0.00 6 SER A CA 12
ATOM 18387 C C . SER A 1 6 ? -11.918 19.811 -11.732 1.00 0.00 6 SER A C 12
ATOM 18388 O O . SER A 1 6 ? -11.021 20.510 -11.264 1.00 0.00 6 SER A O 12
ATOM 18396 N N . GLY A 1 7 ? -12.517 18.845 -11.042 1.00 0.00 7 GLY A N 12
ATOM 18397 C CA . GLY A 1 7 ? -12.131 18.563 -9.672 1.00 0.00 7 GLY A CA 12
ATOM 18398 C C . GLY A 1 7 ? -11.394 17.246 -9.537 1.00 0.00 7 GLY A C 12
ATOM 18399 O O . GLY A 1 7 ? -11.974 16.178 -9.736 1.00 0.00 7 GLY A O 12
ATOM 18403 N N . LEU A 1 8 ? -10.111 17.319 -9.200 1.00 0.00 8 LEU A N 12
ATOM 18404 C CA . LEU A 1 8 ? -9.292 16.122 -9.040 1.00 0.00 8 LEU A CA 12
ATOM 18405 C C . LEU A 1 8 ? -9.325 15.629 -7.597 1.00 0.00 8 LEU A C 12
ATOM 18406 O O . LEU A 1 8 ? -9.357 14.425 -7.343 1.00 0.00 8 LEU A O 12
ATOM 18422 N N . ALA A 1 9 ? -9.318 16.567 -6.656 1.00 0.00 9 ALA A N 12
ATOM 18423 C CA . ALA A 1 9 ? -9.351 16.228 -5.239 1.00 0.00 9 ALA A CA 12
ATOM 18424 C C . ALA A 1 9 ? -10.649 15.514 -4.875 1.00 0.00 9 ALA A C 12
ATOM 18425 O O . ALA A 1 9 ? -10.631 14.459 -4.244 1.00 0.00 9 ALA A O 12
ATOM 18432 N N . GLU A 1 10 ? -11.773 16.098 -5.278 1.00 0.00 10 GLU A N 12
ATOM 18433 C CA . GLU A 1 10 ? -13.080 15.517 -4.993 1.00 0.00 10 GLU A CA 12
ATOM 18434 C C . GLU A 1 10 ? -13.062 14.007 -5.207 1.00 0.00 10 GLU A C 12
ATOM 18435 O O . GLU A 1 10 ? -13.699 13.255 -4.467 1.00 0.00 10 GLU A O 12
ATOM 18447 N N . LEU A 1 11 ? -12.330 13.568 -6.225 1.00 0.00 11 LEU A N 12
ATOM 18448 C CA . LEU A 1 11 ? -12.228 12.147 -6.539 1.00 0.00 11 LEU A CA 12
ATOM 18449 C C . LEU A 1 11 ? -11.221 11.458 -5.625 1.00 0.00 11 LEU A C 12
ATOM 18450 O O . LEU A 1 11 ? -11.461 10.351 -5.142 1.00 0.00 11 LEU A O 12
ATOM 18466 N N . PHE A 1 12 ? -10.093 12.121 -5.389 1.00 0.00 12 PHE A N 12
ATOM 18467 C CA . PHE A 1 12 ? -9.049 11.573 -4.532 1.00 0.00 12 PHE A CA 12
ATOM 18468 C C . PHE A 1 12 ? -9.632 11.087 -3.208 1.00 0.00 12 PHE A C 12
ATOM 18469 O O . PHE A 1 12 ? -9.250 10.034 -2.699 1.00 0.00 12 PHE A O 12
ATOM 18486 N N . GLU A 1 13 ? -10.559 11.865 -2.656 1.00 0.00 13 GLU A N 12
ATOM 18487 C CA . GLU A 1 13 ? -11.193 11.515 -1.390 1.00 0.00 13 GLU A CA 12
ATOM 18488 C C . GLU A 1 13 ? -12.013 10.235 -1.528 1.00 0.00 13 GLU A C 12
ATOM 18489 O O . GLU A 1 13 ? -11.812 9.272 -0.787 1.00 0.00 13 GLU A O 12
ATOM 18501 N N . LYS A 1 14 ? -12.938 10.232 -2.482 1.00 0.00 14 LYS A N 12
ATOM 18502 C CA . LYS A 1 14 ? -13.789 9.071 -2.719 1.00 0.00 14 LYS A CA 12
ATOM 18503 C C . LYS A 1 14 ? -12.949 7.823 -2.971 1.00 0.00 14 LYS A C 12
ATOM 18504 O O . LYS A 1 14 ? -13.080 6.823 -2.267 1.00 0.00 14 LYS A O 12
ATOM 18523 N N . ALA A 1 15 ? -12.086 7.891 -3.979 1.00 0.00 15 ALA A N 12
ATOM 18524 C CA . ALA A 1 15 ? -11.222 6.767 -4.322 1.00 0.00 15 ALA A CA 12
ATOM 18525 C C . ALA A 1 15 ? -10.648 6.115 -3.069 1.00 0.00 15 ALA A C 12
ATOM 18526 O O . ALA A 1 15 ? -10.698 4.895 -2.915 1.00 0.00 15 ALA A O 12
ATOM 18533 N N . ALA A 1 16 ? -10.102 6.935 -2.178 1.00 0.00 16 ALA A N 12
ATOM 18534 C CA . ALA A 1 16 ? -9.519 6.437 -0.938 1.00 0.00 16 ALA A CA 12
ATOM 18535 C C . ALA A 1 16 ? -10.446 5.434 -0.259 1.00 0.00 16 ALA A C 12
ATOM 18536 O O . ALA A 1 16 ? -10.013 4.366 0.170 1.00 0.00 16 ALA A O 12
ATOM 18543 N N . ALA A 1 17 ? -11.724 5.787 -0.165 1.00 0.00 17 ALA A N 12
ATOM 18544 C CA . ALA A 1 17 ? -12.712 4.918 0.461 1.00 0.00 17 ALA A CA 12
ATOM 18545 C C . ALA A 1 17 ? -12.883 3.624 -0.328 1.00 0.00 17 ALA A C 12
ATOM 18546 O O . ALA A 1 17 ? -13.139 2.565 0.245 1.00 0.00 17 ALA A O 12
ATOM 18553 N N . HIS A 1 18 ? -12.740 3.717 -1.646 1.00 0.00 18 HIS A N 12
ATOM 18554 C CA . HIS A 1 18 ? -12.879 2.553 -2.514 1.00 0.00 18 HIS A CA 12
ATOM 18555 C C . HIS A 1 18 ? -11.692 1.608 -2.349 1.00 0.00 18 HIS A C 12
ATOM 18556 O O . HIS A 1 18 ? -11.832 0.390 -2.477 1.00 0.00 18 HIS A O 12
ATOM 18571 N N . LEU A 1 19 ? -10.525 2.175 -2.065 1.00 0.00 19 LEU A N 12
ATOM 18572 C CA . LEU A 1 19 ? -9.314 1.383 -1.882 1.00 0.00 19 LEU A CA 12
ATOM 18573 C C . LEU A 1 19 ? -9.582 0.176 -0.989 1.00 0.00 19 LEU A C 12
ATOM 18574 O O . LEU A 1 19 ? -9.267 -0.957 -1.351 1.00 0.00 19 LEU A O 12
ATOM 18590 N N . GLN A 1 20 ? -10.166 0.428 0.178 1.00 0.00 20 GLN A N 12
ATOM 18591 C CA . GLN A 1 20 ? -10.478 -0.639 1.122 1.00 0.00 20 GLN A CA 12
ATOM 18592 C C . GLN A 1 20 ? -11.318 -1.725 0.458 1.00 0.00 20 GLN A C 12
ATOM 18593 O O . GLN A 1 20 ? -11.251 -2.893 0.836 1.00 0.00 20 GLN A O 12
ATOM 18607 N N . GLY A 1 21 ? -12.111 -1.330 -0.533 1.00 0.00 21 GLY A N 12
ATOM 18608 C CA . GLY A 1 21 ? -12.954 -2.281 -1.233 1.00 0.00 21 GLY A CA 12
ATOM 18609 C C . GLY A 1 21 ? -12.240 -2.942 -2.396 1.00 0.00 21 GLY A C 12
ATOM 18610 O O . GLY A 1 21 ? -12.721 -3.934 -2.946 1.00 0.00 21 GLY A O 12
ATOM 18614 N N . LEU A 1 22 ? -11.091 -2.393 -2.773 1.00 0.00 22 LEU A N 12
ATOM 18615 C CA . LEU A 1 22 ? -10.310 -2.934 -3.879 1.00 0.00 22 LEU A CA 12
ATOM 18616 C C . LEU A 1 22 ? -9.050 -3.627 -3.369 1.00 0.00 22 LEU A C 12
ATOM 18617 O O . LEU A 1 22 ? -8.116 -3.877 -4.131 1.00 0.00 22 LEU A O 12
ATOM 18633 N N . ILE A 1 23 ? -9.034 -3.936 -2.077 1.00 0.00 23 ILE A N 12
ATOM 18634 C CA . ILE A 1 23 ? -7.890 -4.603 -1.466 1.00 0.00 23 ILE A CA 12
ATOM 18635 C C . ILE A 1 23 ? -7.756 -6.036 -1.969 1.00 0.00 23 ILE A C 12
ATOM 18636 O O . ILE A 1 23 ? -6.649 -6.552 -2.113 1.00 0.00 23 ILE A O 12
ATOM 18652 N N . GLN A 1 24 ? -8.892 -6.672 -2.237 1.00 0.00 24 GLN A N 12
ATOM 18653 C CA . GLN A 1 24 ? -8.901 -8.046 -2.726 1.00 0.00 24 GLN A CA 12
ATOM 18654 C C . GLN A 1 24 ? -8.445 -8.109 -4.179 1.00 0.00 24 GLN A C 12
ATOM 18655 O O . GLN A 1 24 ? -8.088 -9.174 -4.683 1.00 0.00 24 GLN A O 12
ATOM 18669 N N . VAL A 1 25 ? -8.459 -6.962 -4.850 1.00 0.00 25 VAL A N 12
ATOM 18670 C CA . VAL A 1 25 ? -8.046 -6.886 -6.246 1.00 0.00 25 VAL A CA 12
ATOM 18671 C C . VAL A 1 25 ? -6.697 -6.189 -6.383 1.00 0.00 25 VAL A C 12
ATOM 18672 O O . VAL A 1 25 ? -6.014 -6.331 -7.397 1.00 0.00 25 VAL A O 12
ATOM 18685 N N . ALA A 1 26 ? -6.320 -5.436 -5.355 1.00 0.00 26 ALA A N 12
ATOM 18686 C CA . ALA A 1 26 ? -5.051 -4.718 -5.360 1.00 0.00 26 ALA A CA 12
ATOM 18687 C C . ALA A 1 26 ? -3.907 -5.623 -4.914 1.00 0.00 26 ALA A C 12
ATOM 18688 O O . ALA A 1 26 ? -4.100 -6.532 -4.107 1.00 0.00 26 ALA A O 12
ATOM 18695 N N . SER A 1 27 ? -2.715 -5.367 -5.444 1.00 0.00 27 SER A N 12
ATOM 18696 C CA . SER A 1 27 ? -1.541 -6.162 -5.104 1.00 0.00 27 SER A CA 12
ATOM 18697 C C . SER A 1 27 ? -0.633 -5.404 -4.140 1.00 0.00 27 SER A C 12
ATOM 18698 O O . SER A 1 27 ? -0.636 -4.173 -4.106 1.00 0.00 27 SER A O 12
ATOM 18706 N N . ARG A 1 28 ? 0.143 -6.148 -3.359 1.00 0.00 28 ARG A N 12
ATOM 18707 C CA . ARG A 1 28 ? 1.055 -5.548 -2.394 1.00 0.00 28 ARG A CA 12
ATOM 18708 C C . ARG A 1 28 ? 1.632 -4.241 -2.930 1.00 0.00 28 ARG A C 12
ATOM 18709 O O . ARG A 1 28 ? 1.711 -3.246 -2.211 1.00 0.00 28 ARG A O 12
ATOM 18730 N N . GLU A 1 29 ? 2.032 -4.253 -4.198 1.00 0.00 29 GLU A N 12
ATOM 18731 C CA . GLU A 1 29 ? 2.602 -3.068 -4.829 1.00 0.00 29 GLU A CA 12
ATOM 18732 C C . GLU A 1 29 ? 1.604 -1.914 -4.821 1.00 0.00 29 GLU A C 12
ATOM 18733 O O . GLU A 1 29 ? 1.843 -0.880 -4.198 1.00 0.00 29 GLU A O 12
ATOM 18745 N N . GLN A 1 30 ? 0.488 -2.099 -5.517 1.00 0.00 30 GLN A N 12
ATOM 18746 C CA . GLN A 1 30 ? -0.545 -1.073 -5.591 1.00 0.00 30 GLN A CA 12
ATOM 18747 C C . GLN A 1 30 ? -0.798 -0.456 -4.220 1.00 0.00 30 GLN A C 12
ATOM 18748 O O . GLN A 1 30 ? -0.808 0.767 -4.070 1.00 0.00 30 GLN A O 12
ATOM 18762 N N . LEU A 1 31 ? -1.004 -1.308 -3.222 1.00 0.00 31 LEU A N 12
ATOM 18763 C CA . LEU A 1 31 ? -1.257 -0.846 -1.862 1.00 0.00 31 LEU A CA 12
ATOM 18764 C C . LEU A 1 31 ? -0.263 0.238 -1.460 1.00 0.00 31 LEU A C 12
ATOM 18765 O O . LEU A 1 31 ? -0.600 1.161 -0.718 1.00 0.00 31 LEU A O 12
ATOM 18781 N N . LEU A 1 32 ? 0.964 0.121 -1.956 1.00 0.00 32 LEU A N 12
ATOM 18782 C CA . LEU A 1 32 ? 2.009 1.093 -1.651 1.00 0.00 32 LEU A CA 12
ATOM 18783 C C . LEU A 1 32 ? 1.929 2.291 -2.591 1.00 0.00 32 LEU A C 12
ATOM 18784 O O . LEU A 1 32 ? 1.990 3.441 -2.155 1.00 0.00 32 LEU A O 12
ATOM 18800 N N . TYR A 1 33 ? 1.791 2.014 -3.883 1.00 0.00 33 TYR A N 12
ATOM 18801 C CA . TYR A 1 33 ? 1.704 3.069 -4.886 1.00 0.00 33 TYR A CA 12
ATOM 18802 C C . TYR A 1 33 ? 0.721 4.153 -4.452 1.00 0.00 33 TYR A C 12
ATOM 18803 O O . TYR A 1 33 ? 0.945 5.341 -4.687 1.00 0.00 33 TYR A O 12
ATOM 18821 N N . LEU A 1 34 ? -0.367 3.735 -3.815 1.00 0.00 34 LEU A N 12
ATOM 18822 C CA . LEU A 1 34 ? -1.385 4.669 -3.345 1.00 0.00 34 LEU A CA 12
ATOM 18823 C C . LEU A 1 34 ? -0.972 5.304 -2.022 1.00 0.00 34 LEU A C 12
ATOM 18824 O O . LEU A 1 34 ? -1.433 6.391 -1.673 1.00 0.00 34 LEU A O 12
ATOM 18840 N N . TYR A 1 35 ? -0.100 4.620 -1.290 1.00 0.00 35 TYR A N 12
ATOM 18841 C CA . TYR A 1 35 ? 0.375 5.118 -0.004 1.00 0.00 35 TYR A CA 12
ATOM 18842 C C . TYR A 1 35 ? 1.340 6.284 -0.194 1.00 0.00 35 TYR A C 12
ATOM 18843 O O . TYR A 1 35 ? 1.236 7.307 0.482 1.00 0.00 35 TYR A O 12
ATOM 18861 N N . ALA A 1 36 ? 2.279 6.121 -1.121 1.00 0.00 36 ALA A N 12
ATOM 18862 C CA . ALA A 1 36 ? 3.262 7.160 -1.403 1.00 0.00 36 ALA A CA 12
ATOM 18863 C C . ALA A 1 36 ? 2.584 8.447 -1.861 1.00 0.00 36 ALA A C 12
ATOM 18864 O O . ALA A 1 36 ? 2.657 9.473 -1.184 1.00 0.00 36 ALA A O 12
ATOM 18871 N N . ARG A 1 37 ? 1.926 8.386 -3.014 1.00 0.00 37 ARG A N 12
ATOM 18872 C CA . ARG A 1 37 ? 1.237 9.547 -3.563 1.00 0.00 37 ARG A CA 12
ATOM 18873 C C . ARG A 1 37 ? 0.344 10.197 -2.510 1.00 0.00 37 ARG A C 12
ATOM 18874 O O . ARG A 1 37 ? 0.300 11.422 -2.388 1.00 0.00 37 ARG A O 12
ATOM 18895 N N . TYR A 1 38 ? -0.367 9.370 -1.753 1.00 0.00 38 TYR A N 12
ATOM 18896 C CA . TYR A 1 38 ? -1.262 9.863 -0.712 1.00 0.00 38 TYR A CA 12
ATOM 18897 C C . TYR A 1 38 ? -0.497 10.689 0.317 1.00 0.00 38 TYR A C 12
ATOM 18898 O O . TYR A 1 38 ? -0.939 11.765 0.722 1.00 0.00 38 TYR A O 12
ATOM 18916 N N . LYS A 1 39 ? 0.655 10.178 0.738 1.00 0.00 39 LYS A N 12
ATOM 18917 C CA . LYS A 1 39 ? 1.486 10.866 1.719 1.00 0.00 39 LYS A CA 12
ATOM 18918 C C . LYS A 1 39 ? 2.138 12.102 1.108 1.00 0.00 39 LYS A C 12
ATOM 18919 O O . LYS A 1 39 ? 2.667 12.953 1.823 1.00 0.00 39 LYS A O 12
ATOM 18938 N N . GLN A 1 40 ? 2.097 12.194 -0.218 1.00 0.00 40 GLN A N 12
ATOM 18939 C CA . GLN A 1 40 ? 2.684 13.327 -0.923 1.00 0.00 40 GLN A CA 12
ATOM 18940 C C . GLN A 1 40 ? 1.686 14.475 -1.035 1.00 0.00 40 GLN A C 12
ATOM 18941 O O . GLN A 1 40 ? 2.047 15.642 -0.883 1.00 0.00 40 GLN A O 12
ATOM 18955 N N . VAL A 1 41 ? 0.429 14.136 -1.302 1.00 0.00 41 VAL A N 12
ATOM 18956 C CA . VAL A 1 41 ? -0.622 15.139 -1.434 1.00 0.00 41 VAL A CA 12
ATOM 18957 C C . VAL A 1 41 ? -0.964 15.756 -0.082 1.00 0.00 41 VAL A C 12
ATOM 18958 O O . VAL A 1 41 ? -1.439 16.890 -0.007 1.00 0.00 41 VAL A O 12
ATOM 18971 N N . LYS A 1 42 ? -0.720 15.003 0.985 1.00 0.00 42 LYS A N 12
ATOM 18972 C CA . LYS A 1 42 ? -1.001 15.475 2.335 1.00 0.00 42 LYS A CA 12
ATOM 18973 C C . LYS A 1 42 ? 0.204 16.207 2.917 1.00 0.00 42 LYS A C 12
ATOM 18974 O O . LYS A 1 42 ? 0.085 17.334 3.399 1.00 0.00 42 LYS A O 12
ATOM 18993 N N . VAL A 1 43 ? 1.364 15.560 2.867 1.00 0.00 43 VAL A N 12
ATOM 18994 C CA . VAL A 1 43 ? 2.592 16.151 3.387 1.00 0.00 43 VAL A CA 12
ATOM 18995 C C . VAL A 1 43 ? 3.286 16.998 2.326 1.00 0.00 43 VAL A C 12
ATOM 18996 O O . VAL A 1 43 ? 3.355 18.221 2.439 1.00 0.00 43 VAL A O 12
ATOM 19009 N N . GLY A 1 44 ? 3.801 16.337 1.293 1.00 0.00 44 GLY A N 12
ATOM 19010 C CA . GLY A 1 44 ? 4.484 17.044 0.226 1.00 0.00 44 GLY A CA 12
ATOM 19011 C C . GLY A 1 44 ? 5.950 16.671 0.128 1.00 0.00 44 GLY A C 12
ATOM 19012 O O . GLY A 1 44 ? 6.294 15.613 -0.397 1.00 0.00 44 GLY A O 12
ATOM 19016 N N . ASN A 1 45 ? 6.816 17.543 0.633 1.00 0.00 45 ASN A N 12
ATOM 19017 C CA . ASN A 1 45 ? 8.253 17.301 0.598 1.00 0.00 45 ASN A CA 12
ATOM 19018 C C . ASN A 1 45 ? 8.677 16.378 1.736 1.00 0.00 45 ASN A C 12
ATOM 19019 O O . ASN A 1 45 ? 8.623 16.754 2.908 1.00 0.00 45 ASN A O 12
ATOM 19030 N N . CYS A 1 46 ? 9.099 15.169 1.384 1.00 0.00 46 CYS A N 12
ATOM 19031 C CA . CYS A 1 46 ? 9.533 14.191 2.376 1.00 0.00 46 CYS A CA 12
ATOM 19032 C C . CYS A 1 46 ? 10.375 14.854 3.461 1.00 0.00 46 CYS A C 12
ATOM 19033 O O . CYS A 1 46 ? 11.478 15.331 3.200 1.00 0.00 46 CYS A O 12
ATOM 19041 N N . ASN A 1 47 ? 9.845 14.881 4.680 1.00 0.00 47 ASN A N 12
ATOM 19042 C CA . ASN A 1 47 ? 10.547 15.487 5.805 1.00 0.00 47 ASN A CA 12
ATOM 19043 C C . ASN A 1 47 ? 10.690 14.496 6.955 1.00 0.00 47 ASN A C 12
ATOM 19044 O O . ASN A 1 47 ? 10.594 14.866 8.126 1.00 0.00 47 ASN A O 12
ATOM 19055 N N . THR A 1 48 ? 10.921 13.231 6.614 1.00 0.00 48 THR A N 12
ATOM 19056 C CA . THR A 1 48 ? 11.078 12.186 7.617 1.00 0.00 48 THR A CA 12
ATOM 19057 C C . THR A 1 48 ? 12.430 11.495 7.485 1.00 0.00 48 THR A C 12
ATOM 19058 O O . THR A 1 48 ? 12.970 11.339 6.389 1.00 0.00 48 THR A O 12
ATOM 19069 N N . PRO A 1 49 ? 12.992 11.068 8.626 1.00 0.00 49 PRO A N 12
ATOM 19070 C CA . PRO A 1 49 ? 14.288 10.385 8.663 1.00 0.00 49 PRO A CA 12
ATOM 19071 C C . PRO A 1 49 ? 14.224 8.987 8.056 1.00 0.00 49 PRO A C 12
ATOM 19072 O O . PRO A 1 49 ? 13.238 8.270 8.225 1.00 0.00 49 PRO A O 12
ATOM 19083 N N . LYS A 1 50 ? 15.283 8.604 7.350 1.00 0.00 50 LYS A N 12
ATOM 19084 C CA . LYS A 1 50 ? 15.349 7.291 6.720 1.00 0.00 50 LYS A CA 12
ATOM 19085 C C . LYS A 1 50 ? 15.093 6.185 7.739 1.00 0.00 50 LYS A C 12
ATOM 19086 O O . LYS A 1 50 ? 15.700 6.141 8.809 1.00 0.00 50 LYS A O 12
ATOM 19105 N N . PRO A 1 51 ? 14.174 5.269 7.400 1.00 0.00 51 PRO A N 12
ATOM 19106 C CA . PRO A 1 51 ? 13.818 4.145 8.272 1.00 0.00 51 PRO A CA 12
ATOM 19107 C C . PRO A 1 51 ? 14.942 3.120 8.383 1.00 0.00 51 PRO A C 12
ATOM 19108 O O . PRO A 1 51 ? 15.782 3.006 7.490 1.00 0.00 51 PRO A O 12
ATOM 19119 N N . SER A 1 52 ? 14.951 2.375 9.484 1.00 0.00 52 SER A N 12
ATOM 19120 C CA . SER A 1 52 ? 15.974 1.362 9.713 1.00 0.00 52 SER A CA 12
ATOM 19121 C C . SER A 1 52 ? 16.037 0.380 8.547 1.00 0.00 52 SER A C 12
ATOM 19122 O O . SER A 1 52 ? 15.068 0.217 7.805 1.00 0.00 52 SER A O 12
ATOM 19130 N N . PHE A 1 53 ? 17.185 -0.271 8.391 1.00 0.00 53 PHE A N 12
ATOM 19131 C CA . PHE A 1 53 ? 17.377 -1.236 7.314 1.00 0.00 53 PHE A CA 12
ATOM 19132 C C . PHE A 1 53 ? 16.514 -2.475 7.535 1.00 0.00 53 PHE A C 12
ATOM 19133 O O . PHE A 1 53 ? 15.901 -2.992 6.601 1.00 0.00 53 PHE A O 12
ATOM 19150 N N . PHE A 1 54 ? 16.472 -2.946 8.777 1.00 0.00 54 PHE A N 12
ATOM 19151 C CA . PHE A 1 54 ? 15.686 -4.125 9.121 1.00 0.00 54 PHE A CA 12
ATOM 19152 C C . PHE A 1 54 ? 14.194 -3.853 8.951 1.00 0.00 54 PHE A C 12
ATOM 19153 O O . PHE A 1 54 ? 13.426 -4.746 8.592 1.00 0.00 54 PHE A O 12
ATOM 19170 N N . ASP A 1 55 ? 13.792 -2.614 9.212 1.00 0.00 55 ASP A N 12
ATOM 19171 C CA . ASP A 1 55 ? 12.392 -2.223 9.088 1.00 0.00 55 ASP A CA 12
ATOM 19172 C C . ASP A 1 55 ? 12.005 -2.048 7.622 1.00 0.00 55 ASP A C 12
ATOM 19173 O O . ASP A 1 55 ? 11.886 -0.926 7.131 1.00 0.00 55 ASP A O 12
ATOM 19182 N N . PHE A 1 56 ? 11.810 -3.166 6.930 1.00 0.00 56 PHE A N 12
ATOM 19183 C CA . PHE A 1 56 ? 11.438 -3.136 5.520 1.00 0.00 56 PHE A CA 12
ATOM 19184 C C . PHE A 1 56 ? 10.046 -2.538 5.337 1.00 0.00 56 PHE A C 12
ATOM 19185 O O . PHE A 1 56 ? 9.872 -1.553 4.620 1.00 0.00 56 PHE A O 12
ATOM 19202 N N . GLU A 1 57 ? 9.058 -3.141 5.992 1.00 0.00 57 GLU A N 12
ATOM 19203 C CA . GLU A 1 57 ? 7.682 -2.669 5.900 1.00 0.00 57 GLU A CA 12
ATOM 19204 C C . GLU A 1 57 ? 7.631 -1.144 5.865 1.00 0.00 57 GLU A C 12
ATOM 19205 O O . GLU A 1 57 ? 6.931 -0.553 5.044 1.00 0.00 57 GLU A O 12
ATOM 19217 N N . GLY A 1 58 ? 8.379 -0.512 6.765 1.00 0.00 58 GLY A N 12
ATOM 19218 C CA . GLY A 1 58 ? 8.405 0.938 6.822 1.00 0.00 58 GLY A CA 12
ATOM 19219 C C . GLY A 1 58 ? 9.345 1.542 5.797 1.00 0.00 58 GLY A C 12
ATOM 19220 O O . GLY A 1 58 ? 9.200 2.704 5.418 1.00 0.00 58 GLY A O 12
ATOM 19224 N N . LYS A 1 59 ? 10.314 0.751 5.348 1.00 0.00 59 LYS A N 12
ATOM 19225 C CA . LYS A 1 59 ? 11.283 1.213 4.361 1.00 0.00 59 LYS A CA 12
ATOM 19226 C C . LYS A 1 59 ? 10.610 1.468 3.016 1.00 0.00 59 LYS A C 12
ATOM 19227 O O . LYS A 1 59 ? 10.547 2.605 2.550 1.00 0.00 59 LYS A O 12
ATOM 19246 N N . GLN A 1 60 ? 10.109 0.403 2.399 1.00 0.00 60 GLN A N 12
ATOM 19247 C CA . GLN A 1 60 ? 9.440 0.513 1.108 1.00 0.00 60 GLN A CA 12
ATOM 19248 C C . GLN A 1 60 ? 8.578 1.769 1.047 1.00 0.00 60 GLN A C 12
ATOM 19249 O O . GLN A 1 60 ? 8.671 2.555 0.103 1.00 0.00 60 GLN A O 12
ATOM 19263 N N . LYS A 1 61 ? 7.737 1.954 2.059 1.00 0.00 61 LYS A N 12
ATOM 19264 C CA . LYS A 1 61 ? 6.858 3.115 2.122 1.00 0.00 61 LYS A CA 12
ATOM 19265 C C . LYS A 1 61 ? 7.661 4.410 2.066 1.00 0.00 61 LYS A C 12
ATOM 19266 O O . LYS A 1 61 ? 7.513 5.203 1.136 1.00 0.00 61 LYS A O 12
ATOM 19285 N N . TRP A 1 62 ? 8.513 4.617 3.064 1.00 0.00 62 TRP A N 12
ATOM 19286 C CA . TRP A 1 62 ? 9.341 5.815 3.127 1.00 0.00 62 TRP A CA 12
ATOM 19287 C C . TRP A 1 62 ? 9.946 6.130 1.763 1.00 0.00 62 TRP A C 12
ATOM 19288 O O . TRP A 1 62 ? 9.955 7.282 1.330 1.00 0.00 62 TRP A O 12
ATOM 19309 N N . GLU A 1 63 ? 10.451 5.100 1.092 1.00 0.00 63 GLU A N 12
ATOM 19310 C CA . GLU A 1 63 ? 11.059 5.269 -0.223 1.00 0.00 63 GLU A CA 12
ATOM 19311 C C . GLU A 1 63 ? 10.050 5.831 -1.220 1.00 0.00 63 GLU A C 12
ATOM 19312 O O . GLU A 1 63 ? 10.171 6.972 -1.665 1.00 0.00 63 GLU A O 12
ATOM 19324 N N . ALA A 1 64 ? 9.055 5.021 -1.567 1.00 0.00 64 ALA A N 12
ATOM 19325 C CA . ALA A 1 64 ? 8.024 5.438 -2.510 1.00 0.00 64 ALA A CA 12
ATOM 19326 C C . ALA A 1 64 ? 7.719 6.925 -2.369 1.00 0.00 64 ALA A C 12
ATOM 19327 O O . ALA A 1 64 ? 7.756 7.671 -3.347 1.00 0.00 64 ALA A O 12
ATOM 19334 N N . TRP A 1 65 ? 7.417 7.348 -1.146 1.00 0.00 65 TRP A N 12
ATOM 19335 C CA . TRP A 1 65 ? 7.105 8.748 -0.878 1.00 0.00 65 TRP A CA 12
ATOM 19336 C C . TRP A 1 65 ? 8.355 9.614 -0.983 1.00 0.00 65 TRP A C 12
ATOM 19337 O O . TRP A 1 65 ? 8.299 10.746 -1.464 1.00 0.00 65 TRP A O 12
ATOM 19358 N N . LYS A 1 66 ? 9.482 9.076 -0.531 1.00 0.00 66 LYS A N 12
ATOM 19359 C CA . LYS A 1 66 ? 10.747 9.800 -0.575 1.00 0.00 66 LYS A CA 12
ATOM 19360 C C . LYS A 1 66 ? 11.065 10.254 -1.996 1.00 0.00 66 LYS A C 12
ATOM 19361 O O . LYS A 1 66 ? 11.558 11.361 -2.209 1.00 0.00 66 LYS A O 12
ATOM 19380 N N . ALA A 1 67 ? 10.779 9.391 -2.966 1.00 0.00 67 ALA A N 12
ATOM 19381 C CA . ALA A 1 67 ? 11.031 9.705 -4.366 1.00 0.00 67 ALA A CA 12
ATOM 19382 C C . ALA A 1 67 ? 10.243 10.934 -4.804 1.00 0.00 67 ALA A C 12
ATOM 19383 O O . ALA A 1 67 ? 10.706 11.719 -5.633 1.00 0.00 67 ALA A O 12
ATOM 19390 N N . LEU A 1 68 ? 9.050 11.097 -4.243 1.00 0.00 68 LEU A N 12
ATOM 19391 C CA . LEU A 1 68 ? 8.196 12.232 -4.576 1.00 0.00 68 LEU A CA 12
ATOM 19392 C C . LEU A 1 68 ? 8.635 13.483 -3.822 1.00 0.00 68 LEU A C 12
ATOM 19393 O O . LEU A 1 68 ? 7.833 14.126 -3.145 1.00 0.00 68 LEU A O 12
ATOM 19409 N N . GLY A 1 69 ? 9.914 13.825 -3.946 1.00 0.00 69 GLY A N 12
ATOM 19410 C CA . GLY A 1 69 ? 10.437 14.999 -3.273 1.00 0.00 69 GLY A CA 12
ATOM 19411 C C . GLY A 1 69 ? 10.165 16.277 -4.041 1.00 0.00 69 GLY A C 12
ATOM 19412 O O . GLY A 1 69 ? 10.086 17.357 -3.456 1.00 0.00 69 GLY A O 12
ATOM 19416 N N . ASP A 1 70 ? 10.024 16.156 -5.357 1.00 0.00 70 ASP A N 12
ATOM 19417 C CA . ASP A 1 70 ? 9.760 17.310 -6.207 1.00 0.00 70 ASP A CA 12
ATOM 19418 C C . ASP A 1 70 ? 8.482 17.110 -7.015 1.00 0.00 70 ASP A C 12
ATOM 19419 O O . ASP A 1 70 ? 8.315 17.693 -8.086 1.00 0.00 70 ASP A O 12
ATOM 19428 N N . SER A 1 71 ? 7.583 16.281 -6.494 1.00 0.00 71 SER A N 12
ATOM 19429 C CA . SER A 1 71 ? 6.321 16.000 -7.169 1.00 0.00 71 SER A CA 12
ATOM 19430 C C . SER A 1 71 ? 5.236 16.974 -6.721 1.00 0.00 71 SER A C 12
ATOM 19431 O O . SER A 1 71 ? 5.497 17.901 -5.954 1.00 0.00 71 SER A O 12
ATOM 19439 N N . SER A 1 72 ? 4.018 16.756 -7.205 1.00 0.00 72 SER A N 12
ATOM 19440 C CA . SER A 1 72 ? 2.892 17.616 -6.858 1.00 0.00 72 SER A CA 12
ATOM 19441 C C . SER A 1 72 ? 1.752 16.802 -6.253 1.00 0.00 72 SER A C 12
ATOM 19442 O O . SER A 1 72 ? 1.650 15.591 -6.448 1.00 0.00 72 SER A O 12
ATOM 19450 N N . PRO A 1 73 ? 0.874 17.482 -5.502 1.00 0.00 73 PRO A N 12
ATOM 19451 C CA . PRO A 1 73 ? -0.275 16.844 -4.854 1.00 0.00 73 PRO A CA 12
ATOM 19452 C C . PRO A 1 73 ? -1.332 16.396 -5.858 1.00 0.00 73 PRO A C 12
ATOM 19453 O O . PRO A 1 73 ? -1.779 15.249 -5.833 1.00 0.00 73 PRO A O 12
ATOM 19464 N N . SER A 1 74 ? -1.727 17.307 -6.741 1.00 0.00 74 SER A N 12
ATOM 19465 C CA . SER A 1 74 ? -2.733 17.006 -7.752 1.00 0.00 74 SER A CA 12
ATOM 19466 C C . SER A 1 74 ? -2.239 15.923 -8.706 1.00 0.00 74 SER A C 12
ATOM 19467 O O . SER A 1 74 ? -3.009 15.066 -9.140 1.00 0.00 74 SER A O 12
ATOM 19475 N N . GLN A 1 75 ? -0.950 15.969 -9.026 1.00 0.00 75 GLN A N 12
ATOM 19476 C CA . GLN A 1 75 ? -0.353 14.992 -9.929 1.00 0.00 75 GLN A CA 12
ATOM 19477 C C . GLN A 1 75 ? -0.285 13.616 -9.274 1.00 0.00 75 GLN A C 12
ATOM 19478 O O . GLN A 1 75 ? -0.177 12.598 -9.957 1.00 0.00 75 GLN A O 12
ATOM 19492 N N . ALA A 1 76 ? -0.348 13.594 -7.947 1.00 0.00 76 ALA A N 12
ATOM 19493 C CA . ALA A 1 76 ? -0.296 12.343 -7.201 1.00 0.00 76 ALA A CA 12
ATOM 19494 C C . ALA A 1 76 ? -1.669 11.684 -7.136 1.00 0.00 76 ALA A C 12
ATOM 19495 O O . ALA A 1 76 ? -1.778 10.461 -7.060 1.00 0.00 76 ALA A O 12
ATOM 19502 N N . MET A 1 77 ? -2.715 12.503 -7.165 1.00 0.00 77 MET A N 12
ATOM 19503 C CA . MET A 1 77 ? -4.083 11.999 -7.110 1.00 0.00 77 MET A CA 12
ATOM 19504 C C . MET A 1 77 ? -4.486 11.375 -8.443 1.00 0.00 77 MET A C 12
ATOM 19505 O O . MET A 1 77 ? -5.232 10.397 -8.479 1.00 0.00 77 MET A O 12
ATOM 19519 N N . GLN A 1 78 ? -3.987 11.947 -9.534 1.00 0.00 78 GLN A N 12
ATOM 19520 C CA . GLN A 1 78 ? -4.297 11.446 -10.868 1.00 0.00 78 GLN A CA 12
ATOM 19521 C C . GLN A 1 78 ? -4.018 9.950 -10.966 1.00 0.00 78 GLN A C 12
ATOM 19522 O O . GLN A 1 78 ? -4.900 9.166 -11.313 1.00 0.00 78 GLN A O 12
ATOM 19536 N N . GLU A 1 79 ? -2.784 9.561 -10.658 1.00 0.00 79 GLU A N 12
ATOM 19537 C CA . GLU A 1 79 ? -2.389 8.159 -10.714 1.00 0.00 79 GLU A CA 12
ATOM 19538 C C . GLU A 1 79 ? -3.029 7.368 -9.576 1.00 0.00 79 GLU A C 12
ATOM 19539 O O . GLU A 1 79 ? -3.382 6.200 -9.739 1.00 0.00 79 GLU A O 12
ATOM 19551 N N . TYR A 1 80 ? -3.175 8.013 -8.424 1.00 0.00 80 TYR A N 12
ATOM 19552 C CA . TYR A 1 80 ? -3.769 7.371 -7.258 1.00 0.00 80 TYR A CA 12
ATOM 19553 C C . TYR A 1 80 ? -5.195 6.917 -7.554 1.00 0.00 80 TYR A C 12
ATOM 19554 O O . TYR A 1 80 ? -5.663 5.913 -7.016 1.00 0.00 80 TYR A O 12
ATOM 19572 N N . ILE A 1 81 ? -5.880 7.663 -8.413 1.00 0.00 81 ILE A N 12
ATOM 19573 C CA . ILE A 1 81 ? -7.252 7.337 -8.783 1.00 0.00 81 ILE A CA 12
ATOM 19574 C C . ILE A 1 81 ? -7.289 6.335 -9.931 1.00 0.00 81 ILE A C 12
ATOM 19575 O O . ILE A 1 81 ? -7.749 5.205 -9.768 1.00 0.00 81 ILE A O 12
ATOM 19591 N N . ALA A 1 82 ? -6.799 6.756 -11.093 1.00 0.00 82 ALA A N 12
ATOM 19592 C CA . ALA A 1 82 ? -6.772 5.894 -12.268 1.00 0.00 82 ALA A CA 12
ATOM 19593 C C . ALA A 1 82 ? -6.569 4.435 -11.874 1.00 0.00 82 ALA A C 12
ATOM 19594 O O . ALA A 1 82 ? -7.380 3.572 -12.209 1.00 0.00 82 ALA A O 12
ATOM 19601 N N . VAL A 1 83 ? -5.480 4.165 -11.161 1.00 0.00 83 VAL A N 12
ATOM 19602 C CA . VAL A 1 83 ? -5.170 2.810 -10.721 1.00 0.00 83 VAL A CA 12
ATOM 19603 C C . VAL A 1 83 ? -6.411 2.112 -10.176 1.00 0.00 83 VAL A C 12
ATOM 19604 O O . VAL A 1 83 ? -6.805 1.052 -10.663 1.00 0.00 83 VAL A O 12
ATOM 19617 N N . VAL A 1 84 ? -7.026 2.714 -9.162 1.00 0.00 84 VAL A N 12
ATOM 19618 C CA . VAL A 1 84 ? -8.224 2.151 -8.552 1.00 0.00 84 VAL A CA 12
ATOM 19619 C C . VAL A 1 84 ? -9.273 1.817 -9.606 1.00 0.00 84 VAL A C 12
ATOM 19620 O O . VAL A 1 84 ? -10.137 0.967 -9.391 1.00 0.00 84 VAL A O 12
ATOM 19633 N N . LYS A 1 85 ? -9.191 2.490 -10.749 1.00 0.00 85 LYS A N 12
ATOM 19634 C CA . LYS A 1 85 ? -10.132 2.264 -11.840 1.00 0.00 85 LYS A CA 12
ATOM 19635 C C . LYS A 1 85 ? -9.812 0.966 -12.574 1.00 0.00 85 LYS A C 12
ATOM 19636 O O . LYS A 1 85 ? -10.713 0.234 -12.984 1.00 0.00 85 LYS A O 12
ATOM 19655 N N . LYS A 1 86 ? -8.523 0.684 -12.734 1.00 0.00 86 LYS A N 12
ATOM 19656 C CA . LYS A 1 86 ? -8.083 -0.528 -13.416 1.00 0.00 86 LYS A CA 12
ATOM 19657 C C . LYS A 1 86 ? -8.457 -1.770 -12.613 1.00 0.00 86 LYS A C 12
ATOM 19658 O O . LYS A 1 86 ? -8.713 -2.833 -13.179 1.00 0.00 86 LYS A O 12
ATOM 19677 N N . LEU A 1 87 ? -8.489 -1.628 -11.293 1.00 0.00 87 LEU A N 12
ATOM 19678 C CA . LEU A 1 87 ? -8.834 -2.738 -10.412 1.00 0.00 87 LEU A CA 12
ATOM 19679 C C . LEU A 1 87 ? -10.335 -3.008 -10.438 1.00 0.00 87 LEU A C 12
ATOM 19680 O O . LEU A 1 87 ? -10.767 -4.156 -10.547 1.00 0.00 87 LEU A O 12
ATOM 19696 N N . ASP A 1 88 ? -11.124 -1.944 -10.339 1.00 0.00 88 ASP A N 12
ATOM 19697 C CA . ASP A 1 88 ? -12.577 -2.066 -10.354 1.00 0.00 88 ASP A CA 12
ATOM 19698 C C . ASP A 1 88 ? -13.189 -1.135 -11.397 1.00 0.00 88 ASP A C 12
ATOM 19699 O O . ASP A 1 88 ? -13.320 0.071 -11.188 1.00 0.00 88 ASP A O 12
ATOM 19708 N N . PRO A 1 89 ? -13.572 -1.707 -12.548 1.00 0.00 89 PRO A N 12
ATOM 19709 C CA . PRO A 1 89 ? -14.175 -0.947 -13.647 1.00 0.00 89 PRO A CA 12
ATOM 19710 C C . PRO A 1 89 ? -15.579 -0.457 -13.310 1.00 0.00 89 PRO A C 12
ATOM 19711 O O . PRO A 1 89 ? -16.098 0.459 -13.948 1.00 0.00 89 PRO A O 12
ATOM 19722 N N . GLY A 1 90 ? -16.190 -1.073 -12.302 1.00 0.00 90 GLY A N 12
ATOM 19723 C CA . GLY A 1 90 ? -17.529 -0.684 -11.898 1.00 0.00 90 GLY A CA 12
ATOM 19724 C C . GLY A 1 90 ? -17.525 0.265 -10.716 1.00 0.00 90 GLY A C 12
ATOM 19725 O O . GLY A 1 90 ? -18.225 0.040 -9.729 1.00 0.00 90 GLY A O 12
ATOM 19729 N N . TRP A 1 91 ? -16.735 1.327 -10.816 1.00 0.00 91 TRP A N 12
ATOM 19730 C CA . TRP A 1 91 ? -16.642 2.313 -9.745 1.00 0.00 91 TRP A CA 12
ATOM 19731 C C . TRP A 1 91 ? -17.366 3.600 -10.125 1.00 0.00 91 TRP A C 12
ATOM 19732 O O . TRP A 1 91 ? -17.085 4.197 -11.163 1.00 0.00 91 TRP A O 12
ATOM 19753 N N . ASN A 1 92 ? -18.300 4.021 -9.278 1.00 0.00 92 ASN A N 12
ATOM 19754 C CA . ASN A 1 92 ? -19.066 5.237 -9.527 1.00 0.00 92 ASN A CA 12
ATOM 19755 C C . ASN A 1 92 ? -18.905 6.226 -8.376 1.00 0.00 92 ASN A C 12
ATOM 19756 O O . ASN A 1 92 ? -19.684 6.238 -7.423 1.00 0.00 92 ASN A O 12
ATOM 19767 N N . PRO A 1 93 ? -17.871 7.075 -8.466 1.00 0.00 93 PRO A N 12
ATOM 19768 C CA . PRO A 1 93 ? -17.584 8.084 -7.442 1.00 0.00 93 PRO A CA 12
ATOM 19769 C C . PRO A 1 93 ? -18.624 9.199 -7.419 1.00 0.00 93 PRO A C 12
ATOM 19770 O O . PRO A 1 93 ? -18.864 9.814 -6.381 1.00 0.00 93 PRO A O 12
ATOM 19781 N N . GLN A 1 94 ? -19.238 9.453 -8.570 1.00 0.00 94 GLN A N 12
ATOM 19782 C CA . GLN A 1 94 ? -20.253 10.494 -8.681 1.00 0.00 94 GLN A CA 12
ATOM 19783 C C . GLN A 1 94 ? -21.654 9.902 -8.574 1.00 0.00 94 GLN A C 12
ATOM 19784 O O . GLN A 1 94 ? -22.291 9.605 -9.585 1.00 0.00 94 GLN A O 12
ATOM 19798 N N . ILE A 1 95 ? -22.128 9.734 -7.344 1.00 0.00 95 ILE A N 12
ATOM 19799 C CA . ILE A 1 95 ? -23.454 9.178 -7.107 1.00 0.00 95 ILE A CA 12
ATOM 19800 C C . ILE A 1 95 ? -24.403 10.237 -6.556 1.00 0.00 95 ILE A C 12
ATOM 19801 O O . ILE A 1 95 ? -24.125 10.894 -5.553 1.00 0.00 95 ILE A O 12
ATOM 19817 N N . PRO A 1 96 ? -25.553 10.407 -7.225 1.00 0.00 96 PRO A N 12
ATOM 19818 C CA . PRO A 1 96 ? -26.569 11.383 -6.819 1.00 0.00 96 PRO A CA 12
ATOM 19819 C C . PRO A 1 96 ? -27.268 10.988 -5.523 1.00 0.00 96 PRO A C 12
ATOM 19820 O O . PRO A 1 96 ? -27.459 11.816 -4.633 1.00 0.00 96 PRO A O 12
ATOM 19831 N N . GLU A 1 97 ? -27.646 9.717 -5.423 1.00 0.00 97 GLU A N 12
ATOM 19832 C CA . GLU A 1 97 ? -28.324 9.214 -4.234 1.00 0.00 97 GLU A CA 12
ATOM 19833 C C . GLU A 1 97 ? -27.692 9.781 -2.966 1.00 0.00 97 GLU A C 12
ATOM 19834 O O . GLU A 1 97 ? -26.497 10.078 -2.933 1.00 0.00 97 GLU A O 12
ATOM 19846 N N . LYS A 1 98 ? -28.502 9.929 -1.924 1.00 0.00 98 LYS A N 12
ATOM 19847 C CA . LYS A 1 98 ? -28.025 10.460 -0.652 1.00 0.00 98 LYS A CA 12
ATOM 19848 C C . LYS A 1 98 ? -27.955 9.362 0.404 1.00 0.00 98 LYS A C 12
ATOM 19849 O O . LYS A 1 98 ? -28.937 8.661 0.652 1.00 0.00 98 LYS A O 12
ATOM 19868 N N . LYS A 1 99 ? -26.790 9.217 1.025 1.00 0.00 99 LYS A N 12
ATOM 19869 C CA . LYS A 1 99 ? -26.592 8.206 2.057 1.00 0.00 99 LYS A CA 12
ATOM 19870 C C . LYS A 1 99 ? -27.353 6.928 1.719 1.00 0.00 99 LYS A C 12
ATOM 19871 O O . LYS A 1 99 ? -28.064 6.377 2.559 1.00 0.00 99 LYS A O 12
ATOM 19890 N N . GLY A 1 100 ? -27.198 6.461 0.484 1.00 0.00 100 GLY A N 12
ATOM 19891 C CA . GLY A 1 100 ? -27.876 5.250 0.059 1.00 0.00 100 GLY A CA 12
ATOM 19892 C C . GLY A 1 100 ? -26.939 4.061 -0.029 1.00 0.00 100 GLY A C 12
ATOM 19893 O O . GLY A 1 100 ? -26.999 3.282 -0.980 1.00 0.00 100 GLY A O 12
ATOM 19897 N N . LYS A 1 101 ? -26.068 3.922 0.965 1.00 0.00 101 LYS A N 12
ATOM 19898 C CA . LYS A 1 101 ? -25.114 2.820 0.998 1.00 0.00 101 LYS A CA 12
ATOM 19899 C C . LYS A 1 101 ? -25.191 2.072 2.325 1.00 0.00 101 LYS A C 12
ATOM 19900 O O . LYS A 1 101 ? -25.421 2.674 3.373 1.00 0.00 101 LYS A O 12
ATOM 19919 N N . GLU A 1 102 ? -24.995 0.758 2.271 1.00 0.00 102 GLU A N 12
ATOM 19920 C CA . GLU A 1 102 ? -25.043 -0.070 3.470 1.00 0.00 102 GLU A CA 12
ATOM 19921 C C . GLU A 1 102 ? -23.911 0.293 4.427 1.00 0.00 102 GLU A C 12
ATOM 19922 O O . GLU A 1 102 ? -22.888 0.840 4.016 1.00 0.00 102 GLU A O 12
ATOM 19934 N N . ALA A 1 103 ? -24.103 -0.016 5.705 1.00 0.00 103 ALA A N 12
ATOM 19935 C CA . ALA A 1 103 ? -23.099 0.276 6.721 1.00 0.00 103 ALA A CA 12
ATOM 19936 C C . ALA A 1 103 ? -23.372 -0.503 8.003 1.00 0.00 103 ALA A C 12
ATOM 19937 O O . ALA A 1 103 ? -24.495 -0.945 8.245 1.00 0.00 103 ALA A O 12
ATOM 19944 N N . SER A 1 104 ? -22.338 -0.669 8.821 1.00 0.00 104 SER A N 12
ATOM 19945 C CA . SER A 1 104 ? -22.466 -1.400 10.077 1.00 0.00 104 SER A CA 12
ATOM 19946 C C . SER A 1 104 ? -21.669 -0.718 11.185 1.00 0.00 104 SER A C 12
ATOM 19947 O O . SER A 1 104 ? -20.877 0.188 10.929 1.00 0.00 104 SER A O 12
ATOM 19955 N N . GLY A 1 105 ? -21.886 -1.161 12.420 1.00 0.00 105 GLY A N 12
ATOM 19956 C CA . GLY A 1 105 ? -21.182 -0.584 13.550 1.00 0.00 105 GLY A CA 12
ATOM 19957 C C . GLY A 1 105 ? -21.749 0.761 13.960 1.00 0.00 105 GLY A C 12
ATOM 19958 O O . GLY A 1 105 ? -22.910 1.075 13.698 1.00 0.00 105 GLY A O 12
ATOM 19962 N N . PRO A 1 106 ? -20.918 1.580 14.622 1.00 0.00 106 PRO A N 12
ATOM 19963 C CA . PRO A 1 106 ? -21.322 2.911 15.085 1.00 0.00 106 PRO A CA 12
ATOM 19964 C C . PRO A 1 106 ? -21.526 3.889 13.932 1.00 0.00 106 PRO A C 12
ATOM 19965 O O . PRO A 1 106 ? -21.203 3.585 12.784 1.00 0.00 106 PRO A O 12
ATOM 19976 N N . SER A 1 107 ? -22.063 5.063 14.246 1.00 0.00 107 SER A N 12
ATOM 19977 C CA . SER A 1 107 ? -22.313 6.084 13.236 1.00 0.00 107 SER A CA 12
ATOM 19978 C C . SER A 1 107 ? -21.827 7.449 13.711 1.00 0.00 107 SER A C 12
ATOM 19979 O O . SER A 1 107 ? -21.292 7.581 14.812 1.00 0.00 107 SER A O 12
ATOM 19987 N N . SER A 1 108 ? -22.016 8.463 12.872 1.00 0.00 108 SER A N 12
ATOM 19988 C CA . SER A 1 108 ? -21.593 9.819 13.204 1.00 0.00 108 SER A CA 12
ATOM 19989 C C . SER A 1 108 ? -22.792 10.761 13.270 1.00 0.00 108 SER A C 12
ATOM 19990 O O . SER A 1 108 ? -23.653 10.751 12.391 1.00 0.00 108 SER A O 12
ATOM 19998 N N . GLY A 1 109 ? -22.840 11.575 14.320 1.00 0.00 109 GLY A N 12
ATOM 19999 C CA . GLY A 1 109 ? -23.936 12.512 14.483 1.00 0.00 109 GLY A CA 12
ATOM 20000 C C . GLY A 1 109 ? -23.568 13.686 15.369 1.00 0.00 109 GLY A C 12
ATOM 20001 O O . GLY A 1 109 ? -22.420 14.130 15.376 1.00 0.00 109 GLY A O 12
ATOM 20005 N N . GLY A 1 1 ? -26.054 27.667 -17.139 1.00 0.00 1 GLY A N 13
ATOM 20006 C CA . GLY A 1 1 ? -25.918 26.232 -16.969 1.00 0.00 1 GLY A CA 13
ATOM 20007 C C . GLY A 1 1 ? -24.509 25.824 -16.588 1.00 0.00 1 GLY A C 13
ATOM 20008 O O . GLY A 1 1 ? -23.536 26.403 -17.071 1.00 0.00 1 GLY A O 13
ATOM 20012 N N . SER A 1 2 ? -24.398 24.826 -15.717 1.00 0.00 2 SER A N 13
ATOM 20013 C CA . SER A 1 2 ? -23.098 24.345 -15.266 1.00 0.00 2 SER A CA 13
ATOM 20014 C C . SER A 1 2 ? -23.248 23.086 -14.419 1.00 0.00 2 SER A C 13
ATOM 20015 O O . SER A 1 2 ? -24.276 22.877 -13.774 1.00 0.00 2 SER A O 13
ATOM 20023 N N . SER A 1 3 ? -22.215 22.249 -14.425 1.00 0.00 3 SER A N 13
ATOM 20024 C CA . SER A 1 3 ? -22.233 21.007 -13.660 1.00 0.00 3 SER A CA 13
ATOM 20025 C C . SER A 1 3 ? -20.958 20.860 -12.835 1.00 0.00 3 SER A C 13
ATOM 20026 O O . SER A 1 3 ? -21.009 20.562 -11.642 1.00 0.00 3 SER A O 13
ATOM 20034 N N . GLY A 1 4 ? -19.815 21.071 -13.480 1.00 0.00 4 GLY A N 13
ATOM 20035 C CA . GLY A 1 4 ? -18.543 20.957 -12.791 1.00 0.00 4 GLY A CA 13
ATOM 20036 C C . GLY A 1 4 ? -17.518 20.176 -13.590 1.00 0.00 4 GLY A C 13
ATOM 20037 O O . GLY A 1 4 ? -17.673 18.974 -13.804 1.00 0.00 4 GLY A O 13
ATOM 20041 N N . SER A 1 5 ? -16.469 20.861 -14.035 1.00 0.00 5 SER A N 13
ATOM 20042 C CA . SER A 1 5 ? -15.418 20.224 -14.820 1.00 0.00 5 SER A CA 13
ATOM 20043 C C . SER A 1 5 ? -14.210 19.898 -13.947 1.00 0.00 5 SER A C 13
ATOM 20044 O O . SER A 1 5 ? -13.744 18.759 -13.913 1.00 0.00 5 SER A O 13
ATOM 20052 N N . SER A 1 6 ? -13.707 20.907 -13.243 1.00 0.00 6 SER A N 13
ATOM 20053 C CA . SER A 1 6 ? -12.551 20.730 -12.372 1.00 0.00 6 SER A CA 13
ATOM 20054 C C . SER A 1 6 ? -12.982 20.269 -10.984 1.00 0.00 6 SER A C 13
ATOM 20055 O O . SER A 1 6 ? -13.973 20.750 -10.437 1.00 0.00 6 SER A O 13
ATOM 20063 N N . GLY A 1 7 ? -12.228 19.330 -10.418 1.00 0.00 7 GLY A N 13
ATOM 20064 C CA . GLY A 1 7 ? -12.547 18.818 -9.098 1.00 0.00 7 GLY A CA 13
ATOM 20065 C C . GLY A 1 7 ? -11.838 17.514 -8.795 1.00 0.00 7 GLY A C 13
ATOM 20066 O O . GLY A 1 7 ? -12.442 16.577 -8.270 1.00 0.00 7 GLY A O 13
ATOM 20070 N N . LEU A 1 8 ? -10.553 17.450 -9.127 1.00 0.00 8 LEU A N 13
ATOM 20071 C CA . LEU A 1 8 ? -9.760 16.249 -8.889 1.00 0.00 8 LEU A CA 13
ATOM 20072 C C . LEU A 1 8 ? -9.849 15.818 -7.428 1.00 0.00 8 LEU A C 13
ATOM 20073 O O . LEU A 1 8 ? -10.033 14.639 -7.129 1.00 0.00 8 LEU A O 13
ATOM 20089 N N . ALA A 1 9 ? -9.719 16.783 -6.523 1.00 0.00 9 ALA A N 13
ATOM 20090 C CA . ALA A 1 9 ? -9.789 16.504 -5.094 1.00 0.00 9 ALA A CA 13
ATOM 20091 C C . ALA A 1 9 ? -10.998 15.636 -4.763 1.00 0.00 9 ALA A C 13
ATOM 20092 O O . ALA A 1 9 ? -10.856 14.531 -4.241 1.00 0.00 9 ALA A O 13
ATOM 20099 N N . GLU A 1 10 ? -12.188 16.145 -5.069 1.00 0.00 10 GLU A N 13
ATOM 20100 C CA . GLU A 1 10 ? -13.422 15.416 -4.801 1.00 0.00 10 GLU A CA 13
ATOM 20101 C C . GLU A 1 10 ? -13.221 13.916 -4.999 1.00 0.00 10 GLU A C 13
ATOM 20102 O O . GLU A 1 10 ? -13.524 13.116 -4.113 1.00 0.00 10 GLU A O 13
ATOM 20114 N N . LEU A 1 11 ? -12.709 13.543 -6.166 1.00 0.00 11 LEU A N 13
ATOM 20115 C CA . LEU A 1 11 ? -12.467 12.139 -6.482 1.00 0.00 11 LEU A CA 13
ATOM 20116 C C . LEU A 1 11 ? -11.418 11.544 -5.549 1.00 0.00 11 LEU A C 13
ATOM 20117 O O . LEU A 1 11 ? -11.647 10.513 -4.916 1.00 0.00 11 LEU A O 13
ATOM 20133 N N . PHE A 1 12 ? -10.265 12.201 -5.467 1.00 0.00 12 PHE A N 13
ATOM 20134 C CA . PHE A 1 12 ? -9.180 11.738 -4.611 1.00 0.00 12 PHE A CA 13
ATOM 20135 C C . PHE A 1 12 ? -9.726 11.135 -3.319 1.00 0.00 12 PHE A C 13
ATOM 20136 O O . PHE A 1 12 ? -9.184 10.160 -2.801 1.00 0.00 12 PHE A O 13
ATOM 20153 N N . GLU A 1 13 ? -10.801 11.724 -2.807 1.00 0.00 13 GLU A N 13
ATOM 20154 C CA . GLU A 1 13 ? -11.420 11.246 -1.575 1.00 0.00 13 GLU A CA 13
ATOM 20155 C C . GLU A 1 13 ? -12.275 10.010 -1.840 1.00 0.00 13 GLU A C 13
ATOM 20156 O O . GLU A 1 13 ? -12.092 8.968 -1.211 1.00 0.00 13 GLU A O 13
ATOM 20168 N N . LYS A 1 14 ? -13.210 10.135 -2.776 1.00 0.00 14 LYS A N 13
ATOM 20169 C CA . LYS A 1 14 ? -14.094 9.030 -3.126 1.00 0.00 14 LYS A CA 13
ATOM 20170 C C . LYS A 1 14 ? -13.298 7.750 -3.364 1.00 0.00 14 LYS A C 13
ATOM 20171 O O . LYS A 1 14 ? -13.596 6.706 -2.784 1.00 0.00 14 LYS A O 13
ATOM 20190 N N . ALA A 1 15 ? -12.285 7.840 -4.219 1.00 0.00 15 ALA A N 13
ATOM 20191 C CA . ALA A 1 15 ? -11.444 6.691 -4.531 1.00 0.00 15 ALA A CA 13
ATOM 20192 C C . ALA A 1 15 ? -10.868 6.072 -3.261 1.00 0.00 15 ALA A C 13
ATOM 20193 O O . ALA A 1 15 ? -10.957 4.863 -3.053 1.00 0.00 15 ALA A O 13
ATOM 20200 N N . ALA A 1 16 ? -10.275 6.910 -2.417 1.00 0.00 16 ALA A N 13
ATOM 20201 C CA . ALA A 1 16 ? -9.685 6.446 -1.168 1.00 0.00 16 ALA A CA 13
ATOM 20202 C C . ALA A 1 16 ? -10.607 5.460 -0.458 1.00 0.00 16 ALA A C 13
ATOM 20203 O O . ALA A 1 16 ? -10.167 4.410 0.008 1.00 0.00 16 ALA A O 13
ATOM 20210 N N . ALA A 1 17 ? -11.888 5.805 -0.380 1.00 0.00 17 ALA A N 13
ATOM 20211 C CA . ALA A 1 17 ? -12.872 4.950 0.271 1.00 0.00 17 ALA A CA 13
ATOM 20212 C C . ALA A 1 17 ? -13.040 3.635 -0.482 1.00 0.00 17 ALA A C 13
ATOM 20213 O O . ALA A 1 17 ? -13.362 2.605 0.111 1.00 0.00 17 ALA A O 13
ATOM 20220 N N . HIS A 1 18 ? -12.822 3.677 -1.793 1.00 0.00 18 HIS A N 13
ATOM 20221 C CA . HIS A 1 18 ? -12.950 2.488 -2.628 1.00 0.00 18 HIS A CA 13
ATOM 20222 C C . HIS A 1 18 ? -11.741 1.573 -2.460 1.00 0.00 18 HIS A C 13
ATOM 20223 O O . HIS A 1 18 ? -11.848 0.353 -2.597 1.00 0.00 18 HIS A O 13
ATOM 20238 N N . LEU A 1 19 ? -10.591 2.169 -2.163 1.00 0.00 19 LEU A N 13
ATOM 20239 C CA . LEU A 1 19 ? -9.361 1.408 -1.977 1.00 0.00 19 LEU A CA 13
ATOM 20240 C C . LEU A 1 19 ? -9.594 0.211 -1.061 1.00 0.00 19 LEU A C 13
ATOM 20241 O O . LEU A 1 19 ? -9.183 -0.907 -1.369 1.00 0.00 19 LEU A O 13
ATOM 20257 N N . GLN A 1 20 ? -10.258 0.454 0.065 1.00 0.00 20 GLN A N 13
ATOM 20258 C CA . GLN A 1 20 ? -10.547 -0.605 1.025 1.00 0.00 20 GLN A CA 13
ATOM 20259 C C . GLN A 1 20 ? -11.328 -1.737 0.367 1.00 0.00 20 GLN A C 13
ATOM 20260 O O . GLN A 1 20 ? -11.254 -2.887 0.797 1.00 0.00 20 GLN A O 13
ATOM 20274 N N . GLY A 1 21 ? -12.077 -1.403 -0.680 1.00 0.00 21 GLY A N 13
ATOM 20275 C CA . GLY A 1 21 ? -12.861 -2.404 -1.380 1.00 0.00 21 GLY A CA 13
ATOM 20276 C C . GLY A 1 21 ? -12.088 -3.064 -2.505 1.00 0.00 21 GLY A C 13
ATOM 20277 O O . GLY A 1 21 ? -12.522 -4.077 -3.056 1.00 0.00 21 GLY A O 13
ATOM 20281 N N . LEU A 1 22 ? -10.941 -2.489 -2.850 1.00 0.00 22 LEU A N 13
ATOM 20282 C CA . LEU A 1 22 ? -10.106 -3.026 -3.918 1.00 0.00 22 LEU A CA 13
ATOM 20283 C C . LEU A 1 22 ? -8.836 -3.654 -3.353 1.00 0.00 22 LEU A C 13
ATOM 20284 O O . LEU A 1 22 ? -7.893 -3.941 -4.091 1.00 0.00 22 LEU A O 13
ATOM 20300 N N . ILE A 1 23 ? -8.819 -3.865 -2.042 1.00 0.00 23 ILE A N 13
ATOM 20301 C CA . ILE A 1 23 ? -7.666 -4.461 -1.379 1.00 0.00 23 ILE A CA 13
ATOM 20302 C C . ILE A 1 23 ? -7.423 -5.883 -1.873 1.00 0.00 23 ILE A C 13
ATOM 20303 O O . ILE A 1 23 ? -6.280 -6.326 -1.980 1.00 0.00 23 ILE A O 13
ATOM 20319 N N . GLN A 1 24 ? -8.506 -6.593 -2.173 1.00 0.00 24 GLN A N 13
ATOM 20320 C CA . GLN A 1 24 ? -8.410 -7.965 -2.657 1.00 0.00 24 GLN A CA 13
ATOM 20321 C C . GLN A 1 24 ? -7.881 -8.002 -4.087 1.00 0.00 24 GLN A C 13
ATOM 20322 O O . GLN A 1 24 ? -7.348 -9.016 -4.537 1.00 0.00 24 GLN A O 13
ATOM 20336 N N . VAL A 1 25 ? -8.031 -6.888 -4.798 1.00 0.00 25 VAL A N 13
ATOM 20337 C CA . VAL A 1 25 ? -7.568 -6.793 -6.177 1.00 0.00 25 VAL A CA 13
ATOM 20338 C C . VAL A 1 25 ? -6.275 -5.990 -6.268 1.00 0.00 25 VAL A C 13
ATOM 20339 O O . VAL A 1 25 ? -5.601 -5.995 -7.297 1.00 0.00 25 VAL A O 13
ATOM 20352 N N . ALA A 1 26 ? -5.936 -5.300 -5.184 1.00 0.00 26 ALA A N 13
ATOM 20353 C CA . ALA A 1 26 ? -4.723 -4.493 -5.140 1.00 0.00 26 ALA A CA 13
ATOM 20354 C C . ALA A 1 26 ? -3.575 -5.263 -4.496 1.00 0.00 26 ALA A C 13
ATOM 20355 O O . ALA A 1 26 ? -3.686 -5.728 -3.362 1.00 0.00 26 ALA A O 13
ATOM 20362 N N . SER A 1 27 ? -2.473 -5.395 -5.228 1.00 0.00 27 SER A N 13
ATOM 20363 C CA . SER A 1 27 ? -1.306 -6.113 -4.730 1.00 0.00 27 SER A CA 13
ATOM 20364 C C . SER A 1 27 ? -0.558 -5.281 -3.693 1.00 0.00 27 SER A C 13
ATOM 20365 O O . SER A 1 27 ? -0.668 -4.055 -3.668 1.00 0.00 27 SER A O 13
ATOM 20373 N N . ARG A 1 28 ? 0.203 -5.957 -2.838 1.00 0.00 28 ARG A N 13
ATOM 20374 C CA . ARG A 1 28 ? 0.968 -5.281 -1.797 1.00 0.00 28 ARG A CA 13
ATOM 20375 C C . ARG A 1 28 ? 1.656 -4.036 -2.350 1.00 0.00 28 ARG A C 13
ATOM 20376 O O . ARG A 1 28 ? 1.798 -3.033 -1.652 1.00 0.00 28 ARG A O 13
ATOM 20397 N N . GLU A 1 29 ? 2.082 -4.111 -3.607 1.00 0.00 29 GLU A N 13
ATOM 20398 C CA . GLU A 1 29 ? 2.756 -2.990 -4.252 1.00 0.00 29 GLU A CA 13
ATOM 20399 C C . GLU A 1 29 ? 1.770 -1.869 -4.565 1.00 0.00 29 GLU A C 13
ATOM 20400 O O . GLU A 1 29 ? 2.052 -0.696 -4.324 1.00 0.00 29 GLU A O 13
ATOM 20412 N N . GLN A 1 30 ? 0.613 -2.239 -5.105 1.00 0.00 30 GLN A N 13
ATOM 20413 C CA . GLN A 1 30 ? -0.414 -1.265 -5.453 1.00 0.00 30 GLN A CA 13
ATOM 20414 C C . GLN A 1 30 ? -0.860 -0.482 -4.222 1.00 0.00 30 GLN A C 13
ATOM 20415 O O . GLN A 1 30 ? -1.154 0.712 -4.306 1.00 0.00 30 GLN A O 13
ATOM 20429 N N . LEU A 1 31 ? -0.908 -1.160 -3.081 1.00 0.00 31 LEU A N 13
ATOM 20430 C CA . LEU A 1 31 ? -1.319 -0.527 -1.832 1.00 0.00 31 LEU A CA 13
ATOM 20431 C C . LEU A 1 31 ? -0.356 0.591 -1.446 1.00 0.00 31 LEU A C 13
ATOM 20432 O O . LEU A 1 31 ? -0.763 1.607 -0.881 1.00 0.00 31 LEU A O 13
ATOM 20448 N N . LEU A 1 32 ? 0.921 0.398 -1.756 1.00 0.00 32 LEU A N 13
ATOM 20449 C CA . LEU A 1 32 ? 1.942 1.392 -1.444 1.00 0.00 32 LEU A CA 13
ATOM 20450 C C . LEU A 1 32 ? 1.913 2.538 -2.450 1.00 0.00 32 LEU A C 13
ATOM 20451 O O . LEU A 1 32 ? 2.013 3.707 -2.077 1.00 0.00 32 LEU A O 13
ATOM 20467 N N . TYR A 1 33 ? 1.772 2.196 -3.725 1.00 0.00 33 TYR A N 13
ATOM 20468 C CA . TYR A 1 33 ? 1.728 3.196 -4.785 1.00 0.00 33 TYR A CA 13
ATOM 20469 C C . TYR A 1 33 ? 0.738 4.306 -4.447 1.00 0.00 33 TYR A C 13
ATOM 20470 O O . TYR A 1 33 ? 0.989 5.481 -4.715 1.00 0.00 33 TYR A O 13
ATOM 20488 N N . LEU A 1 34 ? -0.389 3.923 -3.856 1.00 0.00 34 LEU A N 13
ATOM 20489 C CA . LEU A 1 34 ? -1.420 4.885 -3.479 1.00 0.00 34 LEU A CA 13
ATOM 20490 C C . LEU A 1 34 ? -1.102 5.524 -2.131 1.00 0.00 34 LEU A C 13
ATOM 20491 O O . LEU A 1 34 ? -1.613 6.595 -1.805 1.00 0.00 34 LEU A O 13
ATOM 20507 N N . TYR A 1 35 ? -0.253 4.860 -1.354 1.00 0.00 35 TYR A N 13
ATOM 20508 C CA . TYR A 1 35 ? 0.133 5.363 -0.041 1.00 0.00 35 TYR A CA 13
ATOM 20509 C C . TYR A 1 35 ? 1.135 6.507 -0.169 1.00 0.00 35 TYR A C 13
ATOM 20510 O O . TYR A 1 35 ? 0.980 7.556 0.456 1.00 0.00 35 TYR A O 13
ATOM 20528 N N . ALA A 1 36 ? 2.163 6.296 -0.984 1.00 0.00 36 ALA A N 13
ATOM 20529 C CA . ALA A 1 36 ? 3.190 7.308 -1.197 1.00 0.00 36 ALA A CA 13
ATOM 20530 C C . ALA A 1 36 ? 2.581 8.606 -1.717 1.00 0.00 36 ALA A C 13
ATOM 20531 O O . ALA A 1 36 ? 2.684 9.652 -1.076 1.00 0.00 36 ALA A O 13
ATOM 20538 N N . ARG A 1 37 ? 1.947 8.531 -2.883 1.00 0.00 37 ARG A N 13
ATOM 20539 C CA . ARG A 1 37 ? 1.323 9.701 -3.490 1.00 0.00 37 ARG A CA 13
ATOM 20540 C C . ARG A 1 37 ? 0.364 10.375 -2.512 1.00 0.00 37 ARG A C 13
ATOM 20541 O O . ARG A 1 37 ? 0.357 11.598 -2.378 1.00 0.00 37 ARG A O 13
ATOM 20562 N N . TYR A 1 38 ? -0.443 9.567 -1.833 1.00 0.00 38 TYR A N 13
ATOM 20563 C CA . TYR A 1 38 ? -1.408 10.085 -0.870 1.00 0.00 38 TYR A CA 13
ATOM 20564 C C . TYR A 1 38 ? -0.715 10.925 0.198 1.00 0.00 38 TYR A C 13
ATOM 20565 O O . TYR A 1 38 ? -1.273 11.903 0.695 1.00 0.00 38 TYR A O 13
ATOM 20583 N N . LYS A 1 39 ? 0.507 10.535 0.547 1.00 0.00 39 LYS A N 13
ATOM 20584 C CA . LYS A 1 39 ? 1.280 11.252 1.555 1.00 0.00 39 LYS A CA 13
ATOM 20585 C C . LYS A 1 39 ? 1.947 12.485 0.954 1.00 0.00 39 LYS A C 13
ATOM 20586 O O . LYS A 1 39 ? 2.321 13.410 1.673 1.00 0.00 39 LYS A O 13
ATOM 20605 N N . GLN A 1 40 ? 2.090 12.490 -0.367 1.00 0.00 40 GLN A N 13
ATOM 20606 C CA . GLN A 1 40 ? 2.711 13.610 -1.063 1.00 0.00 40 GLN A CA 13
ATOM 20607 C C . GLN A 1 40 ? 1.716 14.750 -1.258 1.00 0.00 40 GLN A C 13
ATOM 20608 O O . GLN A 1 40 ? 2.091 15.922 -1.259 1.00 0.00 40 GLN A O 13
ATOM 20622 N N . VAL A 1 41 ? 0.445 14.397 -1.424 1.00 0.00 41 VAL A N 13
ATOM 20623 C CA . VAL A 1 41 ? -0.605 15.390 -1.619 1.00 0.00 41 VAL A CA 13
ATOM 20624 C C . VAL A 1 41 ? -1.055 15.981 -0.288 1.00 0.00 41 VAL A C 13
ATOM 20625 O O . VAL A 1 41 ? -1.597 17.086 -0.238 1.00 0.00 41 VAL A O 13
ATOM 20638 N N . LYS A 1 42 ? -0.827 15.240 0.791 1.00 0.00 42 LYS A N 13
ATOM 20639 C CA . LYS A 1 42 ? -1.208 15.690 2.124 1.00 0.00 42 LYS A CA 13
ATOM 20640 C C . LYS A 1 42 ? -0.020 16.321 2.845 1.00 0.00 42 LYS A C 13
ATOM 20641 O O . LYS A 1 42 ? -0.107 17.444 3.341 1.00 0.00 42 LYS A O 13
ATOM 20660 N N . VAL A 1 43 ? 1.090 15.591 2.898 1.00 0.00 43 VAL A N 13
ATOM 20661 C CA . VAL A 1 43 ? 2.296 16.080 3.555 1.00 0.00 43 VAL A CA 13
ATOM 20662 C C . VAL A 1 43 ? 3.141 16.916 2.601 1.00 0.00 43 VAL A C 13
ATOM 20663 O O . VAL A 1 43 ? 3.265 18.129 2.764 1.00 0.00 43 VAL A O 13
ATOM 20676 N N . GLY A 1 44 ? 3.722 16.257 1.603 1.00 0.00 44 GLY A N 13
ATOM 20677 C CA . GLY A 1 44 ? 4.549 16.955 0.636 1.00 0.00 44 GLY A CA 13
ATOM 20678 C C . GLY A 1 44 ? 5.986 16.472 0.646 1.00 0.00 44 GLY A C 13
ATOM 20679 O O . GLY A 1 44 ? 6.251 15.299 0.902 1.00 0.00 44 GLY A O 13
ATOM 20683 N N . ASN A 1 45 ? 6.916 17.379 0.364 1.00 0.00 45 ASN A N 13
ATOM 20684 C CA . ASN A 1 45 ? 8.334 17.038 0.340 1.00 0.00 45 ASN A CA 13
ATOM 20685 C C . ASN A 1 45 ? 8.708 16.180 1.544 1.00 0.00 45 ASN A C 13
ATOM 20686 O O . ASN A 1 45 ? 8.451 16.553 2.689 1.00 0.00 45 ASN A O 13
ATOM 20697 N N . CYS A 1 46 ? 9.315 15.029 1.277 1.00 0.00 46 CYS A N 13
ATOM 20698 C CA . CYS A 1 46 ? 9.725 14.117 2.339 1.00 0.00 46 CYS A CA 13
ATOM 20699 C C . CYS A 1 46 ? 10.432 14.870 3.461 1.00 0.00 46 CYS A C 13
ATOM 20700 O O . CYS A 1 46 ? 11.474 15.487 3.247 1.00 0.00 46 CYS A O 13
ATOM 20708 N N . ASN A 1 47 ? 9.855 14.817 4.657 1.00 0.00 47 ASN A N 13
ATOM 20709 C CA . ASN A 1 47 ? 10.428 15.497 5.813 1.00 0.00 47 ASN A CA 13
ATOM 20710 C C . ASN A 1 47 ? 10.594 14.533 6.984 1.00 0.00 47 ASN A C 13
ATOM 20711 O O . ASN A 1 47 ? 10.350 14.891 8.137 1.00 0.00 47 ASN A O 13
ATOM 20722 N N . THR A 1 48 ? 11.011 13.307 6.681 1.00 0.00 48 THR A N 13
ATOM 20723 C CA . THR A 1 48 ? 11.209 12.291 7.707 1.00 0.00 48 THR A CA 13
ATOM 20724 C C . THR A 1 48 ? 12.511 11.532 7.484 1.00 0.00 48 THR A C 13
ATOM 20725 O O . THR A 1 48 ? 13.002 11.408 6.362 1.00 0.00 48 THR A O 13
ATOM 20736 N N . PRO A 1 49 ? 13.086 11.008 8.577 1.00 0.00 49 PRO A N 13
ATOM 20737 C CA . PRO A 1 49 ? 14.340 10.250 8.526 1.00 0.00 49 PRO A CA 13
ATOM 20738 C C . PRO A 1 49 ? 14.170 8.895 7.847 1.00 0.00 49 PRO A C 13
ATOM 20739 O O . PRO A 1 49 ? 13.107 8.278 7.924 1.00 0.00 49 PRO A O 13
ATOM 20750 N N . LYS A 1 50 ? 15.225 8.437 7.181 1.00 0.00 50 LYS A N 13
ATOM 20751 C CA . LYS A 1 50 ? 15.194 7.153 6.488 1.00 0.00 50 LYS A CA 13
ATOM 20752 C C . LYS A 1 50 ? 15.119 6.000 7.484 1.00 0.00 50 LYS A C 13
ATOM 20753 O O . LYS A 1 50 ? 15.790 5.994 8.516 1.00 0.00 50 LYS A O 13
ATOM 20772 N N . PRO A 1 51 ? 14.284 4.999 7.168 1.00 0.00 51 PRO A N 13
ATOM 20773 C CA . PRO A 1 51 ? 14.103 3.820 8.021 1.00 0.00 51 PRO A CA 13
ATOM 20774 C C . PRO A 1 51 ? 15.334 2.921 8.036 1.00 0.00 51 PRO A C 13
ATOM 20775 O O . PRO A 1 51 ? 16.218 3.049 7.189 1.00 0.00 51 PRO A O 13
ATOM 20786 N N . SER A 1 52 ? 15.385 2.010 9.003 1.00 0.00 52 SER A N 13
ATOM 20787 C CA . SER A 1 52 ? 16.509 1.091 9.129 1.00 0.00 52 SER A CA 13
ATOM 20788 C C . SER A 1 52 ? 16.315 -0.131 8.236 1.00 0.00 52 SER A C 13
ATOM 20789 O O . SER A 1 52 ? 15.190 -0.579 8.012 1.00 0.00 52 SER A O 13
ATOM 20797 N N . PHE A 1 53 ? 17.420 -0.666 7.727 1.00 0.00 53 PHE A N 13
ATOM 20798 C CA . PHE A 1 53 ? 17.373 -1.836 6.858 1.00 0.00 53 PHE A CA 13
ATOM 20799 C C . PHE A 1 53 ? 16.452 -2.906 7.435 1.00 0.00 53 PHE A C 13
ATOM 20800 O O . PHE A 1 53 ? 15.699 -3.552 6.706 1.00 0.00 53 PHE A O 13
ATOM 20817 N N . PHE A 1 54 ? 16.519 -3.089 8.750 1.00 0.00 54 PHE A N 13
ATOM 20818 C CA . PHE A 1 54 ? 15.693 -4.082 9.426 1.00 0.00 54 PHE A CA 13
ATOM 20819 C C . PHE A 1 54 ? 14.211 -3.820 9.176 1.00 0.00 54 PHE A C 13
ATOM 20820 O O . PHE A 1 54 ? 13.486 -4.695 8.703 1.00 0.00 54 PHE A O 13
ATOM 20837 N N . ASP A 1 55 ? 13.769 -2.609 9.497 1.00 0.00 55 ASP A N 13
ATOM 20838 C CA . ASP A 1 55 ? 12.374 -2.229 9.306 1.00 0.00 55 ASP A CA 13
ATOM 20839 C C . ASP A 1 55 ? 12.029 -2.154 7.822 1.00 0.00 55 ASP A C 13
ATOM 20840 O O . ASP A 1 55 ? 12.052 -1.080 7.222 1.00 0.00 55 ASP A O 13
ATOM 20849 N N . PHE A 1 56 ? 11.710 -3.303 7.236 1.00 0.00 56 PHE A N 13
ATOM 20850 C CA . PHE A 1 56 ? 11.362 -3.369 5.821 1.00 0.00 56 PHE A CA 13
ATOM 20851 C C . PHE A 1 56 ? 10.034 -2.666 5.555 1.00 0.00 56 PHE A C 13
ATOM 20852 O O . PHE A 1 56 ? 9.972 -1.706 4.788 1.00 0.00 56 PHE A O 13
ATOM 20869 N N . GLU A 1 57 ? 8.975 -3.153 6.193 1.00 0.00 57 GLU A N 13
ATOM 20870 C CA . GLU A 1 57 ? 7.648 -2.572 6.024 1.00 0.00 57 GLU A CA 13
ATOM 20871 C C . GLU A 1 57 ? 7.732 -1.055 5.882 1.00 0.00 57 GLU A C 13
ATOM 20872 O O . GLU A 1 57 ? 7.083 -0.465 5.019 1.00 0.00 57 GLU A O 13
ATOM 20884 N N . GLY A 1 58 ? 8.537 -0.430 6.736 1.00 0.00 58 GLY A N 13
ATOM 20885 C CA . GLY A 1 58 ? 8.691 1.012 6.690 1.00 0.00 58 GLY A CA 13
ATOM 20886 C C . GLY A 1 58 ? 9.615 1.461 5.575 1.00 0.00 58 GLY A C 13
ATOM 20887 O O . GLY A 1 58 ? 9.452 2.550 5.024 1.00 0.00 58 GLY A O 13
ATOM 20891 N N . LYS A 1 59 ? 10.589 0.621 5.242 1.00 0.00 59 LYS A N 13
ATOM 20892 C CA . LYS A 1 59 ? 11.544 0.936 4.185 1.00 0.00 59 LYS A CA 13
ATOM 20893 C C . LYS A 1 59 ? 10.823 1.295 2.890 1.00 0.00 59 LYS A C 13
ATOM 20894 O O . LYS A 1 59 ? 10.918 2.424 2.409 1.00 0.00 59 LYS A O 13
ATOM 20913 N N . GLN A 1 60 ? 10.103 0.328 2.331 1.00 0.00 60 GLN A N 13
ATOM 20914 C CA . GLN A 1 60 ? 9.366 0.543 1.092 1.00 0.00 60 GLN A CA 13
ATOM 20915 C C . GLN A 1 60 ? 8.499 1.794 1.184 1.00 0.00 60 GLN A C 13
ATOM 20916 O O . GLN A 1 60 ? 8.488 2.624 0.275 1.00 0.00 60 GLN A O 13
ATOM 20930 N N . LYS A 1 61 ? 7.772 1.923 2.289 1.00 0.00 61 LYS A N 13
ATOM 20931 C CA . LYS A 1 61 ? 6.901 3.073 2.502 1.00 0.00 61 LYS A CA 13
ATOM 20932 C C . LYS A 1 61 ? 7.674 4.378 2.340 1.00 0.00 61 LYS A C 13
ATOM 20933 O O . LYS A 1 61 ? 7.350 5.200 1.482 1.00 0.00 61 LYS A O 13
ATOM 20952 N N . TRP A 1 62 ? 8.697 4.562 3.167 1.00 0.00 62 TRP A N 13
ATOM 20953 C CA . TRP A 1 62 ? 9.517 5.767 3.114 1.00 0.00 62 TRP A CA 13
ATOM 20954 C C . TRP A 1 62 ? 10.053 5.998 1.705 1.00 0.00 62 TRP A C 13
ATOM 20955 O O . TRP A 1 62 ? 10.018 7.117 1.194 1.00 0.00 62 TRP A O 13
ATOM 20976 N N . GLU A 1 63 ? 10.549 4.933 1.083 1.00 0.00 63 GLU A N 13
ATOM 20977 C CA . GLU A 1 63 ? 11.093 5.022 -0.267 1.00 0.00 63 GLU A CA 13
ATOM 20978 C C . GLU A 1 63 ? 10.041 5.535 -1.245 1.00 0.00 63 GLU A C 13
ATOM 20979 O O . GLU A 1 63 ? 10.137 6.655 -1.746 1.00 0.00 63 GLU A O 13
ATOM 20991 N N . ALA A 1 64 ? 9.036 4.707 -1.512 1.00 0.00 64 ALA A N 13
ATOM 20992 C CA . ALA A 1 64 ? 7.964 5.076 -2.428 1.00 0.00 64 ALA A CA 13
ATOM 20993 C C . ALA A 1 64 ? 7.628 6.559 -2.310 1.00 0.00 64 ALA A C 13
ATOM 20994 O O . ALA A 1 64 ? 7.604 7.281 -3.307 1.00 0.00 64 ALA A O 13
ATOM 21001 N N . TRP A 1 65 ? 7.367 7.005 -1.087 1.00 0.00 65 TRP A N 13
ATOM 21002 C CA . TRP A 1 65 ? 7.030 8.403 -0.840 1.00 0.00 65 TRP A CA 13
ATOM 21003 C C . TRP A 1 65 ? 8.257 9.294 -0.995 1.00 0.00 65 TRP A C 13
ATOM 21004 O O . TRP A 1 65 ? 8.148 10.456 -1.389 1.00 0.00 65 TRP A O 13
ATOM 21025 N N . LYS A 1 66 ? 9.426 8.744 -0.684 1.00 0.00 66 LYS A N 13
ATOM 21026 C CA . LYS A 1 66 ? 10.675 9.488 -0.790 1.00 0.00 66 LYS A CA 13
ATOM 21027 C C . LYS A 1 66 ? 10.943 9.897 -2.235 1.00 0.00 66 LYS A C 13
ATOM 21028 O O . LYS A 1 66 ? 11.392 11.012 -2.501 1.00 0.00 66 LYS A O 13
ATOM 21047 N N . ALA A 1 67 ? 10.664 8.989 -3.164 1.00 0.00 67 ALA A N 13
ATOM 21048 C CA . ALA A 1 67 ? 10.872 9.257 -4.581 1.00 0.00 67 ALA A CA 13
ATOM 21049 C C . ALA A 1 67 ? 10.137 10.521 -5.015 1.00 0.00 67 ALA A C 13
ATOM 21050 O O . ALA A 1 67 ? 10.577 11.227 -5.923 1.00 0.00 67 ALA A O 13
ATOM 21057 N N . LEU A 1 68 ? 9.015 10.800 -4.361 1.00 0.00 68 LEU A N 13
ATOM 21058 C CA . LEU A 1 68 ? 8.217 11.980 -4.679 1.00 0.00 68 LEU A CA 13
ATOM 21059 C C . LEU A 1 68 ? 8.744 13.208 -3.944 1.00 0.00 68 LEU A C 13
ATOM 21060 O O . LEU A 1 68 ? 7.993 13.908 -3.267 1.00 0.00 68 LEU A O 13
ATOM 21076 N N . GLY A 1 69 ? 10.041 13.464 -4.085 1.00 0.00 69 GLY A N 13
ATOM 21077 C CA . GLY A 1 69 ? 10.646 14.610 -3.430 1.00 0.00 69 GLY A CA 13
ATOM 21078 C C . GLY A 1 69 ? 9.825 15.873 -3.597 1.00 0.00 69 GLY A C 13
ATOM 21079 O O . GLY A 1 69 ? 9.153 16.312 -2.664 1.00 0.00 69 GLY A O 13
ATOM 21083 N N . ASP A 1 70 ? 9.881 16.460 -4.787 1.00 0.00 70 ASP A N 13
ATOM 21084 C CA . ASP A 1 70 ? 9.138 17.681 -5.073 1.00 0.00 70 ASP A CA 13
ATOM 21085 C C . ASP A 1 70 ? 8.028 17.417 -6.086 1.00 0.00 70 ASP A C 13
ATOM 21086 O O . ASP A 1 70 ? 7.911 18.118 -7.091 1.00 0.00 70 ASP A O 13
ATOM 21095 N N . SER A 1 71 ? 7.215 16.401 -5.814 1.00 0.00 71 SER A N 13
ATOM 21096 C CA . SER A 1 71 ? 6.117 16.041 -6.704 1.00 0.00 71 SER A CA 13
ATOM 21097 C C . SER A 1 71 ? 4.837 16.774 -6.312 1.00 0.00 71 SER A C 13
ATOM 21098 O O . SER A 1 71 ? 4.488 16.848 -5.134 1.00 0.00 71 SER A O 13
ATOM 21106 N N . SER A 1 72 ? 4.143 17.314 -7.308 1.00 0.00 72 SER A N 13
ATOM 21107 C CA . SER A 1 72 ? 2.904 18.044 -7.069 1.00 0.00 72 SER A CA 13
ATOM 21108 C C . SER A 1 72 ? 1.841 17.129 -6.470 1.00 0.00 72 SER A C 13
ATOM 21109 O O . SER A 1 72 ? 1.852 15.913 -6.662 1.00 0.00 72 SER A O 13
ATOM 21117 N N . PRO A 1 73 ? 0.899 17.726 -5.725 1.00 0.00 73 PRO A N 13
ATOM 21118 C CA . PRO A 1 73 ? -0.190 16.984 -5.082 1.00 0.00 73 PRO A CA 13
ATOM 21119 C C . PRO A 1 73 ? -1.195 16.439 -6.091 1.00 0.00 73 PRO A C 13
ATOM 21120 O O . PRO A 1 73 ? -1.539 15.257 -6.062 1.00 0.00 73 PRO A O 13
ATOM 21131 N N . SER A 1 74 ? -1.662 17.307 -6.982 1.00 0.00 74 SER A N 13
ATOM 21132 C CA . SER A 1 74 ? -2.631 16.913 -7.999 1.00 0.00 74 SER A CA 13
ATOM 21133 C C . SER A 1 74 ? -2.079 15.786 -8.867 1.00 0.00 74 SER A C 13
ATOM 21134 O O . SER A 1 74 ? -2.748 14.779 -9.094 1.00 0.00 74 SER A O 13
ATOM 21142 N N . GLN A 1 75 ? -0.853 15.965 -9.349 1.00 0.00 75 GLN A N 13
ATOM 21143 C CA . GLN A 1 75 ? -0.211 14.964 -10.193 1.00 0.00 75 GLN A CA 13
ATOM 21144 C C . GLN A 1 75 ? -0.170 13.609 -9.494 1.00 0.00 75 GLN A C 13
ATOM 21145 O O . GLN A 1 75 ? -0.042 12.570 -10.142 1.00 0.00 75 GLN A O 13
ATOM 21159 N N . ALA A 1 76 ? -0.278 13.628 -8.170 1.00 0.00 76 ALA A N 13
ATOM 21160 C CA . ALA A 1 76 ? -0.254 12.401 -7.384 1.00 0.00 76 ALA A CA 13
ATOM 21161 C C . ALA A 1 76 ? -1.651 11.801 -7.261 1.00 0.00 76 ALA A C 13
ATOM 21162 O O . ALA A 1 76 ? -1.808 10.584 -7.168 1.00 0.00 76 ALA A O 13
ATOM 21169 N N . MET A 1 77 ? -2.662 12.663 -7.262 1.00 0.00 77 MET A N 13
ATOM 21170 C CA . MET A 1 77 ? -4.046 12.217 -7.150 1.00 0.00 77 MET A CA 13
ATOM 21171 C C . MET A 1 77 ? -4.519 11.583 -8.455 1.00 0.00 77 MET A C 13
ATOM 21172 O O . MET A 1 77 ? -5.333 10.660 -8.446 1.00 0.00 77 MET A O 13
ATOM 21186 N N . GLN A 1 78 ? -4.004 12.084 -9.572 1.00 0.00 78 GLN A N 13
ATOM 21187 C CA . GLN A 1 78 ? -4.376 11.566 -10.884 1.00 0.00 78 GLN A CA 13
ATOM 21188 C C . GLN A 1 78 ? -4.067 10.076 -10.988 1.00 0.00 78 GLN A C 13
ATOM 21189 O O . GLN A 1 78 ? -4.891 9.294 -11.459 1.00 0.00 78 GLN A O 13
ATOM 21203 N N . GLU A 1 79 ? -2.873 9.692 -10.546 1.00 0.00 79 GLU A N 13
ATOM 21204 C CA . GLU A 1 79 ? -2.456 8.295 -10.591 1.00 0.00 79 GLU A CA 13
ATOM 21205 C C . GLU A 1 79 ? -3.115 7.494 -9.473 1.00 0.00 79 GLU A C 13
ATOM 21206 O O . GLU A 1 79 ? -3.577 6.373 -9.687 1.00 0.00 79 GLU A O 13
ATOM 21218 N N . TYR A 1 80 ? -3.154 8.077 -8.280 1.00 0.00 80 TYR A N 13
ATOM 21219 C CA . TYR A 1 80 ? -3.754 7.417 -7.126 1.00 0.00 80 TYR A CA 13
ATOM 21220 C C . TYR A 1 80 ? -5.185 6.984 -7.428 1.00 0.00 80 TYR A C 13
ATOM 21221 O O . TYR A 1 80 ? -5.659 5.968 -6.919 1.00 0.00 80 TYR A O 13
ATOM 21239 N N . ILE A 1 81 ? -5.868 7.762 -8.262 1.00 0.00 81 ILE A N 13
ATOM 21240 C CA . ILE A 1 81 ? -7.244 7.459 -8.634 1.00 0.00 81 ILE A CA 13
ATOM 21241 C C . ILE A 1 81 ? -7.294 6.506 -9.824 1.00 0.00 81 ILE A C 13
ATOM 21242 O O . ILE A 1 81 ? -7.746 5.368 -9.701 1.00 0.00 81 ILE A O 13
ATOM 21258 N N . ALA A 1 82 ? -6.826 6.979 -10.974 1.00 0.00 82 ALA A N 13
ATOM 21259 C CA . ALA A 1 82 ? -6.814 6.168 -12.185 1.00 0.00 82 ALA A CA 13
ATOM 21260 C C . ALA A 1 82 ? -6.594 4.695 -11.857 1.00 0.00 82 ALA A C 13
ATOM 21261 O O . ALA A 1 82 ? -7.401 3.840 -12.223 1.00 0.00 82 ALA A O 13
ATOM 21268 N N . VAL A 1 83 ? -5.497 4.404 -11.166 1.00 0.00 83 VAL A N 13
ATOM 21269 C CA . VAL A 1 83 ? -5.171 3.034 -10.788 1.00 0.00 83 VAL A CA 13
ATOM 21270 C C . VAL A 1 83 ? -6.397 2.307 -10.247 1.00 0.00 83 VAL A C 13
ATOM 21271 O O . VAL A 1 83 ? -6.805 1.274 -10.779 1.00 0.00 83 VAL A O 13
ATOM 21284 N N . VAL A 1 84 ? -6.982 2.853 -9.186 1.00 0.00 84 VAL A N 13
ATOM 21285 C CA . VAL A 1 84 ? -8.164 2.258 -8.573 1.00 0.00 84 VAL A CA 13
ATOM 21286 C C . VAL A 1 84 ? -9.215 1.917 -9.623 1.00 0.00 84 VAL A C 13
ATOM 21287 O O . VAL A 1 84 ? -10.073 1.062 -9.405 1.00 0.00 84 VAL A O 13
ATOM 21300 N N . LYS A 1 85 ? -9.142 2.591 -10.766 1.00 0.00 85 LYS A N 13
ATOM 21301 C CA . LYS A 1 85 ? -10.085 2.359 -11.853 1.00 0.00 85 LYS A CA 13
ATOM 21302 C C . LYS A 1 85 ? -9.707 1.113 -12.646 1.00 0.00 85 LYS A C 13
ATOM 21303 O O . LYS A 1 85 ? -10.574 0.372 -13.111 1.00 0.00 85 LYS A O 13
ATOM 21322 N N . LYS A 1 86 ? -8.406 0.884 -12.796 1.00 0.00 86 LYS A N 13
ATOM 21323 C CA . LYS A 1 86 ? -7.911 -0.274 -13.529 1.00 0.00 86 LYS A CA 13
ATOM 21324 C C . LYS A 1 86 ? -8.252 -1.568 -12.797 1.00 0.00 86 LYS A C 13
ATOM 21325 O O . LYS A 1 86 ? -8.430 -2.617 -13.419 1.00 0.00 86 LYS A O 13
ATOM 21344 N N . LEU A 1 87 ? -8.343 -1.488 -11.474 1.00 0.00 87 LEU A N 13
ATOM 21345 C CA . LEU A 1 87 ? -8.664 -2.653 -10.657 1.00 0.00 87 LEU A CA 13
ATOM 21346 C C . LEU A 1 87 ? -10.164 -2.930 -10.670 1.00 0.00 87 LEU A C 13
ATOM 21347 O O . LEU A 1 87 ? -10.592 -4.083 -10.725 1.00 0.00 87 LEU A O 13
ATOM 21363 N N . ASP A 1 88 ? -10.958 -1.865 -10.621 1.00 0.00 88 ASP A N 13
ATOM 21364 C CA . ASP A 1 88 ? -12.410 -1.993 -10.631 1.00 0.00 88 ASP A CA 13
ATOM 21365 C C . ASP A 1 88 ? -13.037 -1.005 -11.609 1.00 0.00 88 ASP A C 13
ATOM 21366 O O . ASP A 1 88 ? -13.332 0.141 -11.268 1.00 0.00 88 ASP A O 13
ATOM 21375 N N . PRO A 1 89 ? -13.243 -1.455 -12.855 1.00 0.00 89 PRO A N 13
ATOM 21376 C CA . PRO A 1 89 ? -13.836 -0.626 -13.909 1.00 0.00 89 PRO A CA 13
ATOM 21377 C C . PRO A 1 89 ? -15.313 -0.342 -13.661 1.00 0.00 89 PRO A C 13
ATOM 21378 O O . PRO A 1 89 ? -15.978 0.296 -14.476 1.00 0.00 89 PRO A O 13
ATOM 21389 N N . GLY A 1 90 ? -15.822 -0.821 -12.530 1.00 0.00 90 GLY A N 13
ATOM 21390 C CA . GLY A 1 90 ? -17.218 -0.608 -12.196 1.00 0.00 90 GLY A CA 13
ATOM 21391 C C . GLY A 1 90 ? -17.398 0.375 -11.057 1.00 0.00 90 GLY A C 13
ATOM 21392 O O . GLY A 1 90 ? -18.321 0.242 -10.253 1.00 0.00 90 GLY A O 13
ATOM 21396 N N . TRP A 1 91 ? -16.514 1.364 -10.986 1.00 0.00 91 TRP A N 13
ATOM 21397 C CA . TRP A 1 91 ? -16.579 2.373 -9.935 1.00 0.00 91 TRP A CA 13
ATOM 21398 C C . TRP A 1 91 ? -17.042 3.714 -10.496 1.00 0.00 91 TRP A C 13
ATOM 21399 O O . TRP A 1 91 ? -16.584 4.146 -11.552 1.00 0.00 91 TRP A O 13
ATOM 21420 N N . ASN A 1 92 ? -17.953 4.366 -9.780 1.00 0.00 92 ASN A N 13
ATOM 21421 C CA . ASN A 1 92 ? -18.478 5.658 -10.208 1.00 0.00 92 ASN A CA 13
ATOM 21422 C C . ASN A 1 92 ? -18.598 6.615 -9.025 1.00 0.00 92 ASN A C 13
ATOM 21423 O O . ASN A 1 92 ? -19.305 6.352 -8.052 1.00 0.00 92 ASN A O 13
ATOM 21434 N N . PRO A 1 93 ? -17.891 7.751 -9.109 1.00 0.00 93 PRO A N 13
ATOM 21435 C CA . PRO A 1 93 ? -17.902 8.771 -8.056 1.00 0.00 93 PRO A CA 13
ATOM 21436 C C . PRO A 1 93 ? -19.241 9.495 -7.965 1.00 0.00 93 PRO A C 13
ATOM 21437 O O . PRO A 1 93 ? -19.657 9.914 -6.885 1.00 0.00 93 PRO A O 13
ATOM 21448 N N . GLN A 1 94 ? -19.910 9.637 -9.104 1.00 0.00 94 GLN A N 13
ATOM 21449 C CA . GLN A 1 94 ? -21.202 10.311 -9.151 1.00 0.00 94 GLN A CA 13
ATOM 21450 C C . GLN A 1 94 ? -22.333 9.345 -8.814 1.00 0.00 94 GLN A C 13
ATOM 21451 O O . GLN A 1 94 ? -22.955 8.766 -9.705 1.00 0.00 94 GLN A O 13
ATOM 21465 N N . ILE A 1 95 ? -22.594 9.176 -7.522 1.00 0.00 95 ILE A N 13
ATOM 21466 C CA . ILE A 1 95 ? -23.651 8.280 -7.068 1.00 0.00 95 ILE A CA 13
ATOM 21467 C C . ILE A 1 95 ? -24.620 9.001 -6.137 1.00 0.00 95 ILE A C 13
ATOM 21468 O O . ILE A 1 95 ? -24.233 9.564 -5.112 1.00 0.00 95 ILE A O 13
ATOM 21484 N N . PRO A 1 96 ? -25.911 8.983 -6.498 1.00 0.00 96 PRO A N 13
ATOM 21485 C CA . PRO A 1 96 ? -26.964 9.628 -5.707 1.00 0.00 96 PRO A CA 13
ATOM 21486 C C . PRO A 1 96 ? -27.221 8.908 -4.388 1.00 0.00 96 PRO A C 13
ATOM 21487 O O . PRO A 1 96 ? -27.511 9.540 -3.372 1.00 0.00 96 PRO A O 13
ATOM 21498 N N . GLU A 1 97 ? -27.113 7.583 -4.411 1.00 0.00 97 GLU A N 13
ATOM 21499 C CA . GLU A 1 97 ? -27.335 6.779 -3.215 1.00 0.00 97 GLU A CA 13
ATOM 21500 C C . GLU A 1 97 ? -26.592 7.366 -2.018 1.00 0.00 97 GLU A C 13
ATOM 21501 O O . GLU A 1 97 ? -25.614 8.096 -2.178 1.00 0.00 97 GLU A O 13
ATOM 21513 N N . LYS A 1 98 ? -27.064 7.041 -0.819 1.00 0.00 98 LYS A N 13
ATOM 21514 C CA . LYS A 1 98 ? -26.446 7.535 0.406 1.00 0.00 98 LYS A CA 13
ATOM 21515 C C . LYS A 1 98 ? -25.754 6.403 1.160 1.00 0.00 98 LYS A C 13
ATOM 21516 O O . LYS A 1 98 ? -26.346 5.777 2.039 1.00 0.00 98 LYS A O 13
ATOM 21535 N N . LYS A 1 99 ? -24.498 6.148 0.811 1.00 0.00 99 LYS A N 13
ATOM 21536 C CA . LYS A 1 99 ? -23.724 5.094 1.456 1.00 0.00 99 LYS A CA 13
ATOM 21537 C C . LYS A 1 99 ? -22.292 5.552 1.717 1.00 0.00 99 LYS A C 13
ATOM 21538 O O . LYS A 1 99 ? -21.571 5.923 0.793 1.00 0.00 99 LYS A O 13
ATOM 21557 N N . GLY A 1 100 ? -21.888 5.522 2.984 1.00 0.00 100 GLY A N 13
ATOM 21558 C CA . GLY A 1 100 ? -20.544 5.936 3.343 1.00 0.00 100 GLY A CA 13
ATOM 21559 C C . GLY A 1 100 ? -20.503 7.337 3.921 1.00 0.00 100 GLY A C 13
ATOM 21560 O O . GLY A 1 100 ? -20.980 8.287 3.300 1.00 0.00 100 GLY A O 13
ATOM 21564 N N . LYS A 1 101 ? -19.934 7.466 5.114 1.00 0.00 101 LYS A N 13
ATOM 21565 C CA . LYS A 1 101 ? -19.833 8.761 5.778 1.00 0.00 101 LYS A CA 13
ATOM 21566 C C . LYS A 1 101 ? -18.700 9.591 5.182 1.00 0.00 101 LYS A C 13
ATOM 21567 O O . LYS A 1 101 ? -18.938 10.631 4.568 1.00 0.00 101 LYS A O 13
ATOM 21586 N N . GLU A 1 102 ? -17.470 9.123 5.365 1.00 0.00 102 GLU A N 13
ATOM 21587 C CA . GLU A 1 102 ? -16.301 9.823 4.845 1.00 0.00 102 GLU A CA 13
ATOM 21588 C C . GLU A 1 102 ? -16.202 11.227 5.433 1.00 0.00 102 GLU A C 13
ATOM 21589 O O . GLU A 1 102 ? -16.117 12.213 4.701 1.00 0.00 102 GLU A O 13
ATOM 21601 N N . ALA A 1 103 ? -16.212 11.309 6.759 1.00 0.00 103 ALA A N 13
ATOM 21602 C CA . ALA A 1 103 ? -16.122 12.591 7.446 1.00 0.00 103 ALA A CA 13
ATOM 21603 C C . ALA A 1 103 ? -15.001 13.447 6.866 1.00 0.00 103 ALA A C 13
ATOM 21604 O O . ALA A 1 103 ? -13.827 13.086 6.946 1.00 0.00 103 ALA A O 13
ATOM 21611 N N . SER A 1 104 ? -15.371 14.582 6.281 1.00 0.00 104 SER A N 13
ATOM 21612 C CA . SER A 1 104 ? -14.397 15.486 5.683 1.00 0.00 104 SER A CA 13
ATOM 21613 C C . SER A 1 104 ? -13.458 16.052 6.744 1.00 0.00 104 SER A C 13
ATOM 21614 O O . SER A 1 104 ? -13.754 16.009 7.937 1.00 0.00 104 SER A O 13
ATOM 21622 N N . GLY A 1 105 ? -12.323 16.583 6.299 1.00 0.00 105 GLY A N 13
ATOM 21623 C CA . GLY A 1 105 ? -11.357 17.150 7.222 1.00 0.00 105 GLY A CA 13
ATOM 21624 C C . GLY A 1 105 ? -10.428 18.143 6.552 1.00 0.00 105 GLY A C 13
ATOM 21625 O O . GLY A 1 105 ? -10.325 18.200 5.326 1.00 0.00 105 GLY A O 13
ATOM 21629 N N . PRO A 1 106 ? -9.733 18.951 7.366 1.00 0.00 106 PRO A N 13
ATOM 21630 C CA . PRO A 1 106 ? -8.797 19.963 6.866 1.00 0.00 106 PRO A CA 13
ATOM 21631 C C . PRO A 1 106 ? -7.546 19.343 6.253 1.00 0.00 106 PRO A C 13
ATOM 21632 O O . PRO A 1 106 ? -7.024 18.348 6.757 1.00 0.00 106 PRO A O 13
ATOM 21643 N N . SER A 1 107 ? -7.070 19.936 5.163 1.00 0.00 107 SER A N 13
ATOM 21644 C CA . SER A 1 107 ? -5.882 19.439 4.479 1.00 0.00 107 SER A CA 13
ATOM 21645 C C . SER A 1 107 ? -5.084 20.589 3.872 1.00 0.00 107 SER A C 13
ATOM 21646 O O . SER A 1 107 ? -5.646 21.480 3.234 1.00 0.00 107 SER A O 13
ATOM 21654 N N . SER A 1 108 ? -3.771 20.563 4.075 1.00 0.00 108 SER A N 13
ATOM 21655 C CA . SER A 1 108 ? -2.895 21.604 3.551 1.00 0.00 108 SER A CA 13
ATOM 21656 C C . SER A 1 108 ? -1.920 21.030 2.528 1.00 0.00 108 SER A C 13
ATOM 21657 O O . SER A 1 108 ? -1.886 19.822 2.296 1.00 0.00 108 SER A O 13
ATOM 21665 N N . GLY A 1 109 ? -1.126 21.906 1.919 1.00 0.00 109 GLY A N 13
ATOM 21666 C CA . GLY A 1 109 ? -0.161 21.468 0.928 1.00 0.00 109 GLY A CA 13
ATOM 21667 C C . GLY A 1 109 ? 0.685 22.610 0.399 1.00 0.00 109 GLY A C 13
ATOM 21668 O O . GLY A 1 109 ? 1.436 22.441 -0.562 1.00 0.00 109 GLY A O 13
ATOM 21672 N N . GLY A 1 1 ? -10.924 16.160 -25.438 1.00 0.00 1 GLY A N 14
ATOM 21673 C CA . GLY A 1 1 ? -11.286 17.367 -24.717 1.00 0.00 1 GLY A CA 14
ATOM 21674 C C . GLY A 1 1 ? -11.792 17.076 -23.318 1.00 0.00 1 GLY A C 14
ATOM 21675 O O . GLY A 1 1 ? -11.544 16.001 -22.772 1.00 0.00 1 GLY A O 14
ATOM 21679 N N . SER A 1 2 ? -12.503 18.037 -22.736 1.00 0.00 2 SER A N 14
ATOM 21680 C CA . SER A 1 2 ? -13.040 17.881 -21.389 1.00 0.00 2 SER A CA 14
ATOM 21681 C C . SER A 1 2 ? -14.548 18.111 -21.376 1.00 0.00 2 SER A C 14
ATOM 21682 O O . SER A 1 2 ? -15.038 19.115 -21.893 1.00 0.00 2 SER A O 14
ATOM 21690 N N . SER A 1 3 ? -15.279 17.174 -20.782 1.00 0.00 3 SER A N 14
ATOM 21691 C CA . SER A 1 3 ? -16.732 17.271 -20.704 1.00 0.00 3 SER A CA 14
ATOM 21692 C C . SER A 1 3 ? -17.194 17.353 -19.252 1.00 0.00 3 SER A C 14
ATOM 21693 O O . SER A 1 3 ? -17.644 16.364 -18.675 1.00 0.00 3 SER A O 14
ATOM 21701 N N . GLY A 1 4 ? -17.078 18.542 -18.667 1.00 0.00 4 GLY A N 14
ATOM 21702 C CA . GLY A 1 4 ? -17.487 18.732 -17.287 1.00 0.00 4 GLY A CA 14
ATOM 21703 C C . GLY A 1 4 ? -16.843 17.732 -16.348 1.00 0.00 4 GLY A C 14
ATOM 21704 O O . GLY A 1 4 ? -15.754 17.227 -16.620 1.00 0.00 4 GLY A O 14
ATOM 21708 N N . SER A 1 5 ? -17.517 17.446 -15.239 1.00 0.00 5 SER A N 14
ATOM 21709 C CA . SER A 1 5 ? -17.001 16.503 -14.253 1.00 0.00 5 SER A CA 14
ATOM 21710 C C . SER A 1 5 ? -15.511 16.729 -14.013 1.00 0.00 5 SER A C 14
ATOM 21711 O O . SER A 1 5 ? -14.716 15.790 -14.051 1.00 0.00 5 SER A O 14
ATOM 21719 N N . SER A 1 6 ? -15.141 17.982 -13.766 1.00 0.00 6 SER A N 14
ATOM 21720 C CA . SER A 1 6 ? -13.747 18.333 -13.524 1.00 0.00 6 SER A CA 14
ATOM 21721 C C . SER A 1 6 ? -13.464 18.435 -12.028 1.00 0.00 6 SER A C 14
ATOM 21722 O O . SER A 1 6 ? -13.455 19.526 -11.460 1.00 0.00 6 SER A O 14
ATOM 21730 N N . GLY A 1 7 ? -13.233 17.288 -11.396 1.00 0.00 7 GLY A N 14
ATOM 21731 C CA . GLY A 1 7 ? -12.954 17.269 -9.972 1.00 0.00 7 GLY A CA 14
ATOM 21732 C C . GLY A 1 7 ? -11.939 16.208 -9.595 1.00 0.00 7 GLY A C 14
ATOM 21733 O O . GLY A 1 7 ? -12.273 15.028 -9.489 1.00 0.00 7 GLY A O 14
ATOM 21737 N N . LEU A 1 8 ? -10.695 16.628 -9.393 1.00 0.00 8 LEU A N 14
ATOM 21738 C CA . LEU A 1 8 ? -9.626 15.705 -9.026 1.00 0.00 8 LEU A CA 14
ATOM 21739 C C . LEU A 1 8 ? -9.663 15.393 -7.534 1.00 0.00 8 LEU A C 14
ATOM 21740 O O . LEU A 1 8 ? -9.922 14.259 -7.133 1.00 0.00 8 LEU A O 14
ATOM 21756 N N . ALA A 1 9 ? -9.406 16.409 -6.716 1.00 0.00 9 ALA A N 14
ATOM 21757 C CA . ALA A 1 9 ? -9.414 16.244 -5.268 1.00 0.00 9 ALA A CA 14
ATOM 21758 C C . ALA A 1 9 ? -10.649 15.476 -4.810 1.00 0.00 9 ALA A C 14
ATOM 21759 O O . ALA A 1 9 ? -10.540 14.477 -4.098 1.00 0.00 9 ALA A O 14
ATOM 21766 N N . GLU A 1 10 ? -11.821 15.948 -5.221 1.00 0.00 10 GLU A N 14
ATOM 21767 C CA . GLU A 1 10 ? -13.076 15.305 -4.851 1.00 0.00 10 GLU A CA 14
ATOM 21768 C C . GLU A 1 10 ? -12.915 13.788 -4.796 1.00 0.00 10 GLU A C 14
ATOM 21769 O O . GLU A 1 10 ? -13.149 13.164 -3.761 1.00 0.00 10 GLU A O 14
ATOM 21781 N N . LEU A 1 11 ? -12.513 13.202 -5.919 1.00 0.00 11 LEU A N 14
ATOM 21782 C CA . LEU A 1 11 ? -12.321 11.758 -6.001 1.00 0.00 11 LEU A CA 14
ATOM 21783 C C . LEU A 1 11 ? -11.324 11.281 -4.949 1.00 0.00 11 LEU A C 14
ATOM 21784 O O . LEU A 1 11 ? -11.624 10.390 -4.154 1.00 0.00 11 LEU A O 14
ATOM 21800 N N . PHE A 1 12 ? -10.139 11.882 -4.949 1.00 0.00 12 PHE A N 14
ATOM 21801 C CA . PHE A 1 12 ? -9.099 11.519 -3.993 1.00 0.00 12 PHE A CA 14
ATOM 21802 C C . PHE A 1 12 ? -9.706 11.129 -2.649 1.00 0.00 12 PHE A C 14
ATOM 21803 O O . PHE A 1 12 ? -9.210 10.231 -1.970 1.00 0.00 12 PHE A O 14
ATOM 21820 N N . GLU A 1 13 ? -10.783 11.811 -2.273 1.00 0.00 13 GLU A N 14
ATOM 21821 C CA . GLU A 1 13 ? -11.458 11.537 -1.010 1.00 0.00 13 GLU A CA 14
ATOM 21822 C C . GLU A 1 13 ? -12.302 10.270 -1.108 1.00 0.00 13 GLU A C 14
ATOM 21823 O O . GLU A 1 13 ? -12.266 9.415 -0.222 1.00 0.00 13 GLU A O 14
ATOM 21835 N N . LYS A 1 14 ? -13.063 10.156 -2.191 1.00 0.00 14 LYS A N 14
ATOM 21836 C CA . LYS A 1 14 ? -13.917 8.994 -2.408 1.00 0.00 14 LYS A CA 14
ATOM 21837 C C . LYS A 1 14 ? -13.085 7.762 -2.749 1.00 0.00 14 LYS A C 14
ATOM 21838 O O . LYS A 1 14 ? -13.172 6.736 -2.076 1.00 0.00 14 LYS A O 14
ATOM 21857 N N . ALA A 1 15 ? -12.277 7.872 -3.799 1.00 0.00 15 ALA A N 14
ATOM 21858 C CA . ALA A 1 15 ? -11.426 6.769 -4.227 1.00 0.00 15 ALA A CA 14
ATOM 21859 C C . ALA A 1 15 ? -10.778 6.079 -3.031 1.00 0.00 15 ALA A C 14
ATOM 21860 O O . ALA A 1 15 ? -10.689 4.853 -2.984 1.00 0.00 15 ALA A O 14
ATOM 21867 N N . ALA A 1 16 ? -10.328 6.876 -2.067 1.00 0.00 16 ALA A N 14
ATOM 21868 C CA . ALA A 1 16 ? -9.689 6.341 -0.871 1.00 0.00 16 ALA A CA 14
ATOM 21869 C C . ALA A 1 16 ? -10.561 5.277 -0.212 1.00 0.00 16 ALA A C 14
ATOM 21870 O O . ALA A 1 16 ? -10.073 4.218 0.182 1.00 0.00 16 ALA A O 14
ATOM 21877 N N . ALA A 1 17 ? -11.853 5.566 -0.096 1.00 0.00 17 ALA A N 14
ATOM 21878 C CA . ALA A 1 17 ? -12.793 4.634 0.514 1.00 0.00 17 ALA A CA 14
ATOM 21879 C C . ALA A 1 17 ? -12.922 3.362 -0.318 1.00 0.00 17 ALA A C 14
ATOM 21880 O O . ALA A 1 17 ? -13.148 2.277 0.220 1.00 0.00 17 ALA A O 14
ATOM 21887 N N . HIS A 1 18 ? -12.777 3.502 -1.632 1.00 0.00 18 HIS A N 14
ATOM 21888 C CA . HIS A 1 18 ? -12.878 2.364 -2.538 1.00 0.00 18 HIS A CA 14
ATOM 21889 C C . HIS A 1 18 ? -11.666 1.448 -2.396 1.00 0.00 18 HIS A C 14
ATOM 21890 O O . HIS A 1 18 ? -11.776 0.229 -2.540 1.00 0.00 18 HIS A O 14
ATOM 21905 N N . LEU A 1 19 ? -10.512 2.041 -2.113 1.00 0.00 19 LEU A N 14
ATOM 21906 C CA . LEU A 1 19 ? -9.279 1.278 -1.952 1.00 0.00 19 LEU A CA 14
ATOM 21907 C C . LEU A 1 19 ? -9.517 0.029 -1.109 1.00 0.00 19 LEU A C 14
ATOM 21908 O O . LEU A 1 19 ? -9.188 -1.082 -1.523 1.00 0.00 19 LEU A O 14
ATOM 21924 N N . GLN A 1 20 ? -10.092 0.221 0.074 1.00 0.00 20 GLN A N 14
ATOM 21925 C CA . GLN A 1 20 ? -10.376 -0.891 0.974 1.00 0.00 20 GLN A CA 14
ATOM 21926 C C . GLN A 1 20 ? -11.220 -1.953 0.277 1.00 0.00 20 GLN A C 14
ATOM 21927 O O . GLN A 1 20 ? -11.162 -3.132 0.623 1.00 0.00 20 GLN A O 14
ATOM 21941 N N . GLY A 1 21 ? -12.007 -1.526 -0.707 1.00 0.00 21 GLY A N 14
ATOM 21942 C CA . GLY A 1 21 ? -12.852 -2.453 -1.435 1.00 0.00 21 GLY A CA 14
ATOM 21943 C C . GLY A 1 21 ? -12.141 -3.081 -2.617 1.00 0.00 21 GLY A C 14
ATOM 21944 O O . GLY A 1 21 ? -12.636 -4.039 -3.212 1.00 0.00 21 GLY A O 14
ATOM 21948 N N . LEU A 1 22 ? -10.976 -2.541 -2.960 1.00 0.00 22 LEU A N 14
ATOM 21949 C CA . LEU A 1 22 ? -10.195 -3.054 -4.080 1.00 0.00 22 LEU A CA 14
ATOM 21950 C C . LEU A 1 22 ? -8.913 -3.720 -3.590 1.00 0.00 22 LEU A C 14
ATOM 21951 O O . LEU A 1 22 ? -7.989 -3.958 -4.368 1.00 0.00 22 LEU A O 14
ATOM 21967 N N . ILE A 1 23 ? -8.866 -4.020 -2.296 1.00 0.00 23 ILE A N 14
ATOM 21968 C CA . ILE A 1 23 ? -7.699 -4.663 -1.704 1.00 0.00 23 ILE A CA 14
ATOM 21969 C C . ILE A 1 23 ? -7.486 -6.057 -2.284 1.00 0.00 23 ILE A C 14
ATOM 21970 O O . ILE A 1 23 ? -6.351 -6.512 -2.429 1.00 0.00 23 ILE A O 14
ATOM 21986 N N . GLN A 1 24 ? -8.584 -6.729 -2.615 1.00 0.00 24 GLN A N 14
ATOM 21987 C CA . GLN A 1 24 ? -8.516 -8.071 -3.180 1.00 0.00 24 GLN A CA 14
ATOM 21988 C C . GLN A 1 24 ? -8.045 -8.028 -4.630 1.00 0.00 24 GLN A C 14
ATOM 21989 O O . GLN A 1 24 ? -7.556 -9.024 -5.165 1.00 0.00 24 GLN A O 14
ATOM 22003 N N . VAL A 1 25 ? -8.195 -6.868 -5.262 1.00 0.00 25 VAL A N 14
ATOM 22004 C CA . VAL A 1 25 ? -7.785 -6.695 -6.650 1.00 0.00 25 VAL A CA 14
ATOM 22005 C C . VAL A 1 25 ? -6.485 -5.903 -6.744 1.00 0.00 25 VAL A C 14
ATOM 22006 O O . VAL A 1 25 ? -5.832 -5.884 -7.786 1.00 0.00 25 VAL A O 14
ATOM 22019 N N . ALA A 1 26 ? -6.116 -5.250 -5.647 1.00 0.00 26 ALA A N 14
ATOM 22020 C CA . ALA A 1 26 ? -4.893 -4.458 -5.604 1.00 0.00 26 ALA A CA 14
ATOM 22021 C C . ALA A 1 26 ? -3.717 -5.291 -5.103 1.00 0.00 26 ALA A C 14
ATOM 22022 O O . ALA A 1 26 ? -3.801 -5.934 -4.057 1.00 0.00 26 ALA A O 14
ATOM 22029 N N . SER A 1 27 ? -2.622 -5.274 -5.857 1.00 0.00 27 SER A N 14
ATOM 22030 C CA . SER A 1 27 ? -1.431 -6.031 -5.491 1.00 0.00 27 SER A CA 14
ATOM 22031 C C . SER A 1 27 ? -0.659 -5.325 -4.381 1.00 0.00 27 SER A C 14
ATOM 22032 O O . SER A 1 27 ? -0.632 -4.096 -4.312 1.00 0.00 27 SER A O 14
ATOM 22040 N N . ARG A 1 28 ? -0.031 -6.112 -3.513 1.00 0.00 28 ARG A N 14
ATOM 22041 C CA . ARG A 1 28 ? 0.741 -5.564 -2.405 1.00 0.00 28 ARG A CA 14
ATOM 22042 C C . ARG A 1 28 ? 1.437 -4.269 -2.814 1.00 0.00 28 ARG A C 14
ATOM 22043 O O . ARG A 1 28 ? 1.472 -3.304 -2.051 1.00 0.00 28 ARG A O 14
ATOM 22064 N N . GLU A 1 29 ? 1.989 -4.257 -4.024 1.00 0.00 29 GLU A N 14
ATOM 22065 C CA . GLU A 1 29 ? 2.685 -3.080 -4.533 1.00 0.00 29 GLU A CA 14
ATOM 22066 C C . GLU A 1 29 ? 1.717 -1.915 -4.720 1.00 0.00 29 GLU A C 14
ATOM 22067 O O . GLU A 1 29 ? 1.968 -0.806 -4.248 1.00 0.00 29 GLU A O 14
ATOM 22079 N N . GLN A 1 30 ? 0.613 -2.176 -5.412 1.00 0.00 30 GLN A N 14
ATOM 22080 C CA . GLN A 1 30 ? -0.391 -1.148 -5.663 1.00 0.00 30 GLN A CA 14
ATOM 22081 C C . GLN A 1 30 ? -0.813 -0.471 -4.363 1.00 0.00 30 GLN A C 14
ATOM 22082 O O . GLN A 1 30 ? -0.945 0.753 -4.303 1.00 0.00 30 GLN A O 14
ATOM 22096 N N . LEU A 1 31 ? -1.023 -1.272 -3.325 1.00 0.00 31 LEU A N 14
ATOM 22097 C CA . LEU A 1 31 ? -1.431 -0.750 -2.026 1.00 0.00 31 LEU A CA 14
ATOM 22098 C C . LEU A 1 31 ? -0.505 0.376 -1.577 1.00 0.00 31 LEU A C 14
ATOM 22099 O O . LEU A 1 31 ? -0.958 1.395 -1.053 1.00 0.00 31 LEU A O 14
ATOM 22115 N N . LEU A 1 32 ? 0.793 0.187 -1.787 1.00 0.00 32 LEU A N 14
ATOM 22116 C CA . LEU A 1 32 ? 1.783 1.188 -1.406 1.00 0.00 32 LEU A CA 14
ATOM 22117 C C . LEU A 1 32 ? 1.766 2.367 -2.374 1.00 0.00 32 LEU A C 14
ATOM 22118 O O . LEU A 1 32 ? 1.774 3.526 -1.957 1.00 0.00 32 LEU A O 14
ATOM 22134 N N . TYR A 1 33 ? 1.740 2.064 -3.667 1.00 0.00 33 TYR A N 14
ATOM 22135 C CA . TYR A 1 33 ? 1.721 3.098 -4.694 1.00 0.00 33 TYR A CA 14
ATOM 22136 C C . TYR A 1 33 ? 0.747 4.214 -4.327 1.00 0.00 33 TYR A C 14
ATOM 22137 O O . TYR A 1 33 ? 1.028 5.394 -4.539 1.00 0.00 33 TYR A O 14
ATOM 22155 N N . LEU A 1 34 ? -0.399 3.831 -3.775 1.00 0.00 34 LEU A N 14
ATOM 22156 C CA . LEU A 1 34 ? -1.416 4.797 -3.376 1.00 0.00 34 LEU A CA 14
ATOM 22157 C C . LEU A 1 34 ? -1.033 5.483 -2.068 1.00 0.00 34 LEU A C 14
ATOM 22158 O O . LEU A 1 34 ? -1.418 6.626 -1.819 1.00 0.00 34 LEU A O 14
ATOM 22174 N N . TYR A 1 35 ? -0.272 4.779 -1.238 1.00 0.00 35 TYR A N 14
ATOM 22175 C CA . TYR A 1 35 ? 0.163 5.320 0.044 1.00 0.00 35 TYR A CA 14
ATOM 22176 C C . TYR A 1 35 ? 1.145 6.469 -0.155 1.00 0.00 35 TYR A C 14
ATOM 22177 O O . TYR A 1 35 ? 0.991 7.541 0.431 1.00 0.00 35 TYR A O 14
ATOM 22195 N N . ALA A 1 36 ? 2.156 6.238 -0.987 1.00 0.00 36 ALA A N 14
ATOM 22196 C CA . ALA A 1 36 ? 3.163 7.255 -1.266 1.00 0.00 36 ALA A CA 14
ATOM 22197 C C . ALA A 1 36 ? 2.517 8.549 -1.750 1.00 0.00 36 ALA A C 14
ATOM 22198 O O . ALA A 1 36 ? 2.564 9.570 -1.065 1.00 0.00 36 ALA A O 14
ATOM 22205 N N . ARG A 1 37 ? 1.916 8.498 -2.934 1.00 0.00 37 ARG A N 14
ATOM 22206 C CA . ARG A 1 37 ? 1.263 9.667 -3.510 1.00 0.00 37 ARG A CA 14
ATOM 22207 C C . ARG A 1 37 ? 0.368 10.352 -2.481 1.00 0.00 37 ARG A C 14
ATOM 22208 O O . ARG A 1 37 ? 0.463 11.561 -2.267 1.00 0.00 37 ARG A O 14
ATOM 22229 N N . TYR A 1 38 ? -0.501 9.571 -1.848 1.00 0.00 38 TYR A N 14
ATOM 22230 C CA . TYR A 1 38 ? -1.415 10.103 -0.844 1.00 0.00 38 TYR A CA 14
ATOM 22231 C C . TYR A 1 38 ? -0.657 10.888 0.222 1.00 0.00 38 TYR A C 14
ATOM 22232 O O . TYR A 1 38 ? -1.069 11.978 0.618 1.00 0.00 38 TYR A O 14
ATOM 22250 N N . LYS A 1 39 ? 0.456 10.325 0.682 1.00 0.00 39 LYS A N 14
ATOM 22251 C CA . LYS A 1 39 ? 1.275 10.971 1.701 1.00 0.00 39 LYS A CA 14
ATOM 22252 C C . LYS A 1 39 ? 2.013 12.174 1.124 1.00 0.00 39 LYS A C 14
ATOM 22253 O O . LYS A 1 39 ? 2.563 12.989 1.864 1.00 0.00 39 LYS A O 14
ATOM 22272 N N . GLN A 1 40 ? 2.020 12.278 -0.201 1.00 0.00 40 GLN A N 14
ATOM 22273 C CA . GLN A 1 40 ? 2.691 13.383 -0.877 1.00 0.00 40 GLN A CA 14
ATOM 22274 C C . GLN A 1 40 ? 1.746 14.567 -1.054 1.00 0.00 40 GLN A C 14
ATOM 22275 O O . GLN A 1 40 ? 2.138 15.720 -0.876 1.00 0.00 40 GLN A O 14
ATOM 22289 N N . VAL A 1 41 ? 0.498 14.274 -1.406 1.00 0.00 41 VAL A N 14
ATOM 22290 C CA . VAL A 1 41 ? -0.504 15.314 -1.607 1.00 0.00 41 VAL A CA 14
ATOM 22291 C C . VAL A 1 41 ? -0.904 15.955 -0.283 1.00 0.00 41 VAL A C 14
ATOM 22292 O O . VAL A 1 41 ? -1.341 17.105 -0.244 1.00 0.00 41 VAL A O 14
ATOM 22305 N N . LYS A 1 42 ? -0.752 15.202 0.802 1.00 0.00 42 LYS A N 14
ATOM 22306 C CA . LYS A 1 42 ? -1.095 15.696 2.130 1.00 0.00 42 LYS A CA 14
ATOM 22307 C C . LYS A 1 42 ? 0.101 16.383 2.781 1.00 0.00 42 LYS A C 14
ATOM 22308 O O . LYS A 1 42 ? -0.015 17.492 3.302 1.00 0.00 42 LYS A O 14
ATOM 22327 N N . VAL A 1 43 ? 1.251 15.717 2.747 1.00 0.00 43 VAL A N 14
ATOM 22328 C CA . VAL A 1 43 ? 2.469 16.265 3.332 1.00 0.00 43 VAL A CA 14
ATOM 22329 C C . VAL A 1 43 ? 3.308 16.984 2.281 1.00 0.00 43 VAL A C 14
ATOM 22330 O O . VAL A 1 43 ? 3.494 18.198 2.345 1.00 0.00 43 VAL A O 14
ATOM 22343 N N . GLY A 1 44 ? 3.811 16.225 1.313 1.00 0.00 44 GLY A N 14
ATOM 22344 C CA . GLY A 1 44 ? 4.624 16.807 0.261 1.00 0.00 44 GLY A CA 14
ATOM 22345 C C . GLY A 1 44 ? 6.036 16.256 0.247 1.00 0.00 44 GLY A C 14
ATOM 22346 O O . GLY A 1 44 ? 6.236 15.042 0.230 1.00 0.00 44 GLY A O 14
ATOM 22350 N N . ASN A 1 45 ? 7.019 17.151 0.253 1.00 0.00 45 ASN A N 14
ATOM 22351 C CA . ASN A 1 45 ? 8.420 16.747 0.239 1.00 0.00 45 ASN A CA 14
ATOM 22352 C C . ASN A 1 45 ? 8.748 15.876 1.448 1.00 0.00 45 ASN A C 14
ATOM 22353 O O . ASN A 1 45 ? 8.699 16.337 2.589 1.00 0.00 45 ASN A O 14
ATOM 22364 N N . CYS A 1 46 ? 9.082 14.617 1.190 1.00 0.00 46 CYS A N 14
ATOM 22365 C CA . CYS A 1 46 ? 9.418 13.681 2.257 1.00 0.00 46 CYS A CA 14
ATOM 22366 C C . CYS A 1 46 ? 10.571 14.211 3.102 1.00 0.00 46 CYS A C 14
ATOM 22367 O O . CYS A 1 46 ? 11.738 14.061 2.742 1.00 0.00 46 CYS A O 14
ATOM 22375 N N . ASN A 1 47 ? 10.236 14.833 4.228 1.00 0.00 47 ASN A N 14
ATOM 22376 C CA . ASN A 1 47 ? 11.244 15.388 5.124 1.00 0.00 47 ASN A CA 14
ATOM 22377 C C . ASN A 1 47 ? 11.695 14.348 6.146 1.00 0.00 47 ASN A C 14
ATOM 22378 O O . ASN A 1 47 ? 12.875 14.269 6.489 1.00 0.00 47 ASN A O 14
ATOM 22389 N N . THR A 1 48 ? 10.747 13.552 6.630 1.00 0.00 48 THR A N 14
ATOM 22390 C CA . THR A 1 48 ? 11.045 12.518 7.613 1.00 0.00 48 THR A CA 14
ATOM 22391 C C . THR A 1 48 ? 12.361 11.819 7.293 1.00 0.00 48 THR A C 14
ATOM 22392 O O . THR A 1 48 ? 12.731 11.640 6.132 1.00 0.00 48 THR A O 14
ATOM 22403 N N . PRO A 1 49 ? 13.088 11.413 8.345 1.00 0.00 49 PRO A N 14
ATOM 22404 C CA . PRO A 1 49 ? 14.374 10.726 8.201 1.00 0.00 49 PRO A CA 14
ATOM 22405 C C . PRO A 1 49 ? 14.219 9.316 7.641 1.00 0.00 49 PRO A C 14
ATOM 22406 O O . PRO A 1 49 ? 13.166 8.694 7.781 1.00 0.00 49 PRO A O 14
ATOM 22417 N N . LYS A 1 50 ? 15.274 8.818 7.005 1.00 0.00 50 LYS A N 14
ATOM 22418 C CA . LYS A 1 50 ? 15.256 7.480 6.424 1.00 0.00 50 LYS A CA 14
ATOM 22419 C C . LYS A 1 50 ? 15.062 6.421 7.504 1.00 0.00 50 LYS A C 14
ATOM 22420 O O . LYS A 1 50 ? 15.699 6.449 8.558 1.00 0.00 50 LYS A O 14
ATOM 22439 N N . PRO A 1 51 ? 14.163 5.462 7.239 1.00 0.00 51 PRO A N 14
ATOM 22440 C CA . PRO A 1 51 ? 13.866 4.373 8.175 1.00 0.00 51 PRO A CA 14
ATOM 22441 C C . PRO A 1 51 ? 15.023 3.389 8.305 1.00 0.00 51 PRO A C 14
ATOM 22442 O O . PRO A 1 51 ? 15.995 3.455 7.552 1.00 0.00 51 PRO A O 14
ATOM 22453 N N . SER A 1 52 ? 14.912 2.476 9.265 1.00 0.00 52 SER A N 14
ATOM 22454 C CA . SER A 1 52 ? 15.951 1.480 9.496 1.00 0.00 52 SER A CA 14
ATOM 22455 C C . SER A 1 52 ? 15.971 0.445 8.374 1.00 0.00 52 SER A C 14
ATOM 22456 O O . SER A 1 52 ? 14.953 0.193 7.729 1.00 0.00 52 SER A O 14
ATOM 22464 N N . PHE A 1 53 ? 17.137 -0.151 8.148 1.00 0.00 53 PHE A N 14
ATOM 22465 C CA . PHE A 1 53 ? 17.291 -1.157 7.104 1.00 0.00 53 PHE A CA 14
ATOM 22466 C C . PHE A 1 53 ? 16.436 -2.385 7.402 1.00 0.00 53 PHE A C 14
ATOM 22467 O O . PHE A 1 53 ? 15.826 -2.963 6.502 1.00 0.00 53 PHE A O 14
ATOM 22484 N N . PHE A 1 54 ? 16.397 -2.778 8.671 1.00 0.00 54 PHE A N 14
ATOM 22485 C CA . PHE A 1 54 ? 15.618 -3.938 9.088 1.00 0.00 54 PHE A CA 14
ATOM 22486 C C . PHE A 1 54 ? 14.123 -3.670 8.944 1.00 0.00 54 PHE A C 14
ATOM 22487 O O . PHE A 1 54 ? 13.368 -4.530 8.490 1.00 0.00 54 PHE A O 14
ATOM 22504 N N . ASP A 1 55 ? 13.703 -2.471 9.334 1.00 0.00 55 ASP A N 14
ATOM 22505 C CA . ASP A 1 55 ? 12.298 -2.089 9.248 1.00 0.00 55 ASP A CA 14
ATOM 22506 C C . ASP A 1 55 ? 11.855 -1.970 7.793 1.00 0.00 55 ASP A C 14
ATOM 22507 O O . ASP A 1 55 ? 11.793 -0.872 7.240 1.00 0.00 55 ASP A O 14
ATOM 22516 N N . PHE A 1 56 ? 11.549 -3.108 7.179 1.00 0.00 56 PHE A N 14
ATOM 22517 C CA . PHE A 1 56 ? 11.114 -3.132 5.787 1.00 0.00 56 PHE A CA 14
ATOM 22518 C C . PHE A 1 56 ? 9.765 -2.437 5.627 1.00 0.00 56 PHE A C 14
ATOM 22519 O O . PHE A 1 56 ? 9.649 -1.444 4.910 1.00 0.00 56 PHE A O 14
ATOM 22536 N N . GLU A 1 57 ? 8.749 -2.968 6.299 1.00 0.00 57 GLU A N 14
ATOM 22537 C CA . GLU A 1 57 ? 7.408 -2.400 6.230 1.00 0.00 57 GLU A CA 14
ATOM 22538 C C . GLU A 1 57 ? 7.466 -0.880 6.114 1.00 0.00 57 GLU A C 14
ATOM 22539 O O . GLU A 1 57 ? 6.844 -0.289 5.233 1.00 0.00 57 GLU A O 14
ATOM 22551 N N . GLY A 1 58 ? 8.220 -0.252 7.012 1.00 0.00 58 GLY A N 14
ATOM 22552 C CA . GLY A 1 58 ? 8.346 1.194 6.994 1.00 0.00 58 GLY A CA 14
ATOM 22553 C C . GLY A 1 58 ? 9.273 1.681 5.898 1.00 0.00 58 GLY A C 14
ATOM 22554 O O . GLY A 1 58 ? 9.063 2.752 5.327 1.00 0.00 58 GLY A O 14
ATOM 22558 N N . LYS A 1 59 ? 10.303 0.896 5.603 1.00 0.00 59 LYS A N 14
ATOM 22559 C CA . LYS A 1 59 ? 11.267 1.252 4.569 1.00 0.00 59 LYS A CA 14
ATOM 22560 C C . LYS A 1 59 ? 10.568 1.495 3.235 1.00 0.00 59 LYS A C 14
ATOM 22561 O O . LYS A 1 59 ? 10.578 2.610 2.714 1.00 0.00 59 LYS A O 14
ATOM 22580 N N . GLN A 1 60 ? 9.962 0.446 2.690 1.00 0.00 60 GLN A N 14
ATOM 22581 C CA . GLN A 1 60 ? 9.258 0.547 1.417 1.00 0.00 60 GLN A CA 14
ATOM 22582 C C . GLN A 1 60 ? 8.342 1.766 1.397 1.00 0.00 60 GLN A C 14
ATOM 22583 O O . GLN A 1 60 ? 8.268 2.485 0.400 1.00 0.00 60 GLN A O 14
ATOM 22597 N N . LYS A 1 61 ? 7.644 1.993 2.504 1.00 0.00 61 LYS A N 14
ATOM 22598 C CA . LYS A 1 61 ? 6.732 3.125 2.616 1.00 0.00 61 LYS A CA 14
ATOM 22599 C C . LYS A 1 61 ? 7.477 4.444 2.435 1.00 0.00 61 LYS A C 14
ATOM 22600 O O . LYS A 1 61 ? 7.136 5.247 1.567 1.00 0.00 61 LYS A O 14
ATOM 22619 N N . TRP A 1 62 ? 8.497 4.659 3.259 1.00 0.00 62 TRP A N 14
ATOM 22620 C CA . TRP A 1 62 ? 9.291 5.880 3.189 1.00 0.00 62 TRP A CA 14
ATOM 22621 C C . TRP A 1 62 ? 9.858 6.081 1.787 1.00 0.00 62 TRP A C 14
ATOM 22622 O O . TRP A 1 62 ? 9.784 7.176 1.230 1.00 0.00 62 TRP A O 14
ATOM 22643 N N . GLU A 1 63 ? 10.421 5.017 1.223 1.00 0.00 63 GLU A N 14
ATOM 22644 C CA . GLU A 1 63 ? 11.001 5.079 -0.113 1.00 0.00 63 GLU A CA 14
ATOM 22645 C C . GLU A 1 63 ? 9.978 5.587 -1.126 1.00 0.00 63 GLU A C 14
ATOM 22646 O O . GLU A 1 63 ? 10.107 6.691 -1.654 1.00 0.00 63 GLU A O 14
ATOM 22658 N N . ALA A 1 64 ? 8.963 4.771 -1.393 1.00 0.00 64 ALA A N 14
ATOM 22659 C CA . ALA A 1 64 ? 7.918 5.137 -2.340 1.00 0.00 64 ALA A CA 14
ATOM 22660 C C . ALA A 1 64 ? 7.555 6.613 -2.215 1.00 0.00 64 ALA A C 14
ATOM 22661 O O . ALA A 1 64 ? 7.510 7.337 -3.209 1.00 0.00 64 ALA A O 14
ATOM 22668 N N . TRP A 1 65 ? 7.296 7.051 -0.988 1.00 0.00 65 TRP A N 14
ATOM 22669 C CA . TRP A 1 65 ? 6.936 8.441 -0.733 1.00 0.00 65 TRP A CA 14
ATOM 22670 C C . TRP A 1 65 ? 8.158 9.347 -0.834 1.00 0.00 65 TRP A C 14
ATOM 22671 O O . TRP A 1 65 ? 8.037 10.542 -1.106 1.00 0.00 65 TRP A O 14
ATOM 22692 N N . LYS A 1 66 ? 9.336 8.772 -0.615 1.00 0.00 66 LYS A N 14
ATOM 22693 C CA . LYS A 1 66 ? 10.581 9.527 -0.682 1.00 0.00 66 LYS A CA 14
ATOM 22694 C C . LYS A 1 66 ? 10.902 9.920 -2.121 1.00 0.00 66 LYS A C 14
ATOM 22695 O O . LYS A 1 66 ? 11.272 11.061 -2.395 1.00 0.00 66 LYS A O 14
ATOM 22714 N N . ALA A 1 67 ? 10.757 8.967 -3.036 1.00 0.00 67 ALA A N 14
ATOM 22715 C CA . ALA A 1 67 ? 11.028 9.214 -4.446 1.00 0.00 67 ALA A CA 14
ATOM 22716 C C . ALA A 1 67 ? 10.254 10.428 -4.949 1.00 0.00 67 ALA A C 14
ATOM 22717 O O . ALA A 1 67 ? 10.603 11.020 -5.972 1.00 0.00 67 ALA A O 14
ATOM 22724 N N . LEU A 1 68 ? 9.201 10.793 -4.227 1.00 0.00 68 LEU A N 14
ATOM 22725 C CA . LEU A 1 68 ? 8.376 11.937 -4.600 1.00 0.00 68 LEU A CA 14
ATOM 22726 C C . LEU A 1 68 ? 8.857 13.206 -3.904 1.00 0.00 68 LEU A C 14
ATOM 22727 O O . LEU A 1 68 ? 8.073 13.920 -3.281 1.00 0.00 68 LEU A O 14
ATOM 22743 N N . GLY A 1 69 ? 10.154 13.481 -4.016 1.00 0.00 69 GLY A N 14
ATOM 22744 C CA . GLY A 1 69 ? 10.717 14.665 -3.394 1.00 0.00 69 GLY A CA 14
ATOM 22745 C C . GLY A 1 69 ? 10.210 15.948 -4.023 1.00 0.00 69 GLY A C 14
ATOM 22746 O O . GLY A 1 69 ? 9.762 16.856 -3.323 1.00 0.00 69 GLY A O 14
ATOM 22750 N N . ASP A 1 70 ? 10.281 16.023 -5.348 1.00 0.00 70 ASP A N 14
ATOM 22751 C CA . ASP A 1 70 ? 9.826 17.205 -6.072 1.00 0.00 70 ASP A CA 14
ATOM 22752 C C . ASP A 1 70 ? 8.542 16.909 -6.841 1.00 0.00 70 ASP A C 14
ATOM 22753 O O . ASP A 1 70 ? 8.370 17.354 -7.975 1.00 0.00 70 ASP A O 14
ATOM 22762 N N . SER A 1 71 ? 7.643 16.155 -6.215 1.00 0.00 71 SER A N 14
ATOM 22763 C CA . SER A 1 71 ? 6.377 15.796 -6.842 1.00 0.00 71 SER A CA 14
ATOM 22764 C C . SER A 1 71 ? 5.311 16.850 -6.557 1.00 0.00 71 SER A C 14
ATOM 22765 O O . SER A 1 71 ? 5.579 17.858 -5.903 1.00 0.00 71 SER A O 14
ATOM 22773 N N . SER A 1 72 ? 4.102 16.608 -7.052 1.00 0.00 72 SER A N 14
ATOM 22774 C CA . SER A 1 72 ? 2.995 17.537 -6.855 1.00 0.00 72 SER A CA 14
ATOM 22775 C C . SER A 1 72 ? 1.795 16.828 -6.236 1.00 0.00 72 SER A C 14
ATOM 22776 O O . SER A 1 72 ? 1.631 15.613 -6.351 1.00 0.00 72 SER A O 14
ATOM 22784 N N . PRO A 1 73 ? 0.933 17.605 -5.562 1.00 0.00 73 PRO A N 14
ATOM 22785 C CA . PRO A 1 73 ? -0.269 17.074 -4.911 1.00 0.00 73 PRO A CA 14
ATOM 22786 C C . PRO A 1 73 ? -1.318 16.614 -5.918 1.00 0.00 73 PRO A C 14
ATOM 22787 O O . PRO A 1 73 ? -1.830 15.498 -5.829 1.00 0.00 73 PRO A O 14
ATOM 22798 N N . SER A 1 74 ? -1.634 17.481 -6.875 1.00 0.00 74 SER A N 14
ATOM 22799 C CA . SER A 1 74 ? -2.625 17.164 -7.896 1.00 0.00 74 SER A CA 14
ATOM 22800 C C . SER A 1 74 ? -2.136 16.033 -8.795 1.00 0.00 74 SER A C 14
ATOM 22801 O O . SER A 1 74 ? -2.903 15.143 -9.163 1.00 0.00 74 SER A O 14
ATOM 22809 N N . GLN A 1 75 ? -0.854 16.075 -9.145 1.00 0.00 75 GLN A N 14
ATOM 22810 C CA . GLN A 1 75 ? -0.263 15.054 -10.002 1.00 0.00 75 GLN A CA 14
ATOM 22811 C C . GLN A 1 75 ? -0.213 13.707 -9.288 1.00 0.00 75 GLN A C 14
ATOM 22812 O O . GLN A 1 75 ? -0.192 12.656 -9.928 1.00 0.00 75 GLN A O 14
ATOM 22826 N N . ALA A 1 76 ? -0.194 13.747 -7.960 1.00 0.00 76 ALA A N 14
ATOM 22827 C CA . ALA A 1 76 ? -0.148 12.529 -7.160 1.00 0.00 76 ALA A CA 14
ATOM 22828 C C . ALA A 1 76 ? -1.533 11.905 -7.031 1.00 0.00 76 ALA A C 14
ATOM 22829 O O . ALA A 1 76 ? -1.663 10.700 -6.818 1.00 0.00 76 ALA A O 14
ATOM 22836 N N . MET A 1 77 ? -2.565 12.733 -7.160 1.00 0.00 77 MET A N 14
ATOM 22837 C CA . MET A 1 77 ? -3.940 12.260 -7.058 1.00 0.00 77 MET A CA 14
ATOM 22838 C C . MET A 1 77 ? -4.410 11.663 -8.381 1.00 0.00 77 MET A C 14
ATOM 22839 O O . MET A 1 77 ? -5.273 10.786 -8.405 1.00 0.00 77 MET A O 14
ATOM 22853 N N . GLN A 1 78 ? -3.836 12.145 -9.479 1.00 0.00 78 GLN A N 14
ATOM 22854 C CA . GLN A 1 78 ? -4.198 11.659 -10.806 1.00 0.00 78 GLN A CA 14
ATOM 22855 C C . GLN A 1 78 ? -3.913 10.166 -10.935 1.00 0.00 78 GLN A C 14
ATOM 22856 O O . GLN A 1 78 ? -4.786 9.391 -11.323 1.00 0.00 78 GLN A O 14
ATOM 22870 N N . GLU A 1 79 ? -2.687 9.772 -10.607 1.00 0.00 79 GLU A N 14
ATOM 22871 C CA . GLU A 1 79 ? -2.288 8.372 -10.687 1.00 0.00 79 GLU A CA 14
ATOM 22872 C C . GLU A 1 79 ? -2.861 7.575 -9.519 1.00 0.00 79 GLU A C 14
ATOM 22873 O O . GLU A 1 79 ? -3.198 6.399 -9.661 1.00 0.00 79 GLU A O 14
ATOM 22885 N N . TYR A 1 80 ? -2.968 8.223 -8.364 1.00 0.00 80 TYR A N 14
ATOM 22886 C CA . TYR A 1 80 ? -3.497 7.575 -7.170 1.00 0.00 80 TYR A CA 14
ATOM 22887 C C . TYR A 1 80 ? -4.939 7.126 -7.387 1.00 0.00 80 TYR A C 14
ATOM 22888 O O . TYR A 1 80 ? -5.355 6.077 -6.895 1.00 0.00 80 TYR A O 14
ATOM 22906 N N . ILE A 1 81 ? -5.696 7.928 -8.128 1.00 0.00 81 ILE A N 14
ATOM 22907 C CA . ILE A 1 81 ? -7.091 7.614 -8.413 1.00 0.00 81 ILE A CA 14
ATOM 22908 C C . ILE A 1 81 ? -7.208 6.646 -9.585 1.00 0.00 81 ILE A C 14
ATOM 22909 O O . ILE A 1 81 ? -7.695 5.526 -9.432 1.00 0.00 81 ILE A O 14
ATOM 22925 N N . ALA A 1 82 ? -6.757 7.085 -10.755 1.00 0.00 82 ALA A N 14
ATOM 22926 C CA . ALA A 1 82 ? -6.807 6.256 -11.953 1.00 0.00 82 ALA A CA 14
ATOM 22927 C C . ALA A 1 82 ? -6.636 4.781 -11.608 1.00 0.00 82 ALA A C 14
ATOM 22928 O O . ALA A 1 82 ? -7.497 3.957 -11.917 1.00 0.00 82 ALA A O 14
ATOM 22935 N N . VAL A 1 83 ? -5.519 4.454 -10.965 1.00 0.00 83 VAL A N 14
ATOM 22936 C CA . VAL A 1 83 ? -5.235 3.078 -10.577 1.00 0.00 83 VAL A CA 14
ATOM 22937 C C . VAL A 1 83 ? -6.495 2.375 -10.083 1.00 0.00 83 VAL A C 14
ATOM 22938 O O . VAL A 1 83 ? -6.915 1.363 -10.644 1.00 0.00 83 VAL A O 14
ATOM 22951 N N . VAL A 1 84 ? -7.094 2.919 -9.029 1.00 0.00 84 VAL A N 14
ATOM 22952 C CA . VAL A 1 84 ? -8.308 2.346 -8.459 1.00 0.00 84 VAL A CA 14
ATOM 22953 C C . VAL A 1 84 ? -9.342 2.061 -9.542 1.00 0.00 84 VAL A C 14
ATOM 22954 O O . VAL A 1 84 ? -10.118 1.111 -9.441 1.00 0.00 84 VAL A O 14
ATOM 22967 N N . LYS A 1 85 ? -9.348 2.891 -10.580 1.00 0.00 85 LYS A N 14
ATOM 22968 C CA . LYS A 1 85 ? -10.285 2.729 -11.685 1.00 0.00 85 LYS A CA 14
ATOM 22969 C C . LYS A 1 85 ? -9.886 1.553 -12.570 1.00 0.00 85 LYS A C 14
ATOM 22970 O O . LYS A 1 85 ? -10.740 0.852 -13.113 1.00 0.00 85 LYS A O 14
ATOM 22989 N N . LYS A 1 86 ? -8.582 1.340 -12.709 1.00 0.00 86 LYS A N 14
ATOM 22990 C CA . LYS A 1 86 ? -8.068 0.247 -13.526 1.00 0.00 86 LYS A CA 14
ATOM 22991 C C . LYS A 1 86 ? -8.474 -1.104 -12.945 1.00 0.00 86 LYS A C 14
ATOM 22992 O O . LYS A 1 86 ? -8.631 -2.083 -13.675 1.00 0.00 86 LYS A O 14
ATOM 23011 N N . LEU A 1 87 ? -8.644 -1.149 -11.628 1.00 0.00 87 LEU A N 14
ATOM 23012 C CA . LEU A 1 87 ? -9.034 -2.380 -10.949 1.00 0.00 87 LEU A CA 14
ATOM 23013 C C . LEU A 1 87 ? -10.550 -2.549 -10.956 1.00 0.00 87 LEU A C 14
ATOM 23014 O O . LEU A 1 87 ? -11.061 -3.645 -11.184 1.00 0.00 87 LEU A O 14
ATOM 23030 N N . ASP A 1 88 ? -11.263 -1.456 -10.708 1.00 0.00 88 ASP A N 14
ATOM 23031 C CA . ASP A 1 88 ? -12.721 -1.482 -10.688 1.00 0.00 88 ASP A CA 14
ATOM 23032 C C . ASP A 1 88 ? -13.295 -0.300 -11.464 1.00 0.00 88 ASP A C 14
ATOM 23033 O O . ASP A 1 88 ? -13.448 0.803 -10.939 1.00 0.00 88 ASP A O 14
ATOM 23042 N N . PRO A 1 89 ? -13.621 -0.534 -12.744 1.00 0.00 89 PRO A N 14
ATOM 23043 C CA . PRO A 1 89 ? -14.183 0.499 -13.619 1.00 0.00 89 PRO A CA 14
ATOM 23044 C C . PRO A 1 89 ? -15.605 0.881 -13.225 1.00 0.00 89 PRO A C 14
ATOM 23045 O O . PRO A 1 89 ? -16.093 1.952 -13.584 1.00 0.00 89 PRO A O 14
ATOM 23056 N N . GLY A 1 90 ? -16.267 -0.002 -12.483 1.00 0.00 90 GLY A N 14
ATOM 23057 C CA . GLY A 1 90 ? -17.627 0.262 -12.052 1.00 0.00 90 GLY A CA 14
ATOM 23058 C C . GLY A 1 90 ? -17.683 1.063 -10.767 1.00 0.00 90 GLY A C 14
ATOM 23059 O O . GLY A 1 90 ? -18.504 0.787 -9.891 1.00 0.00 90 GLY A O 14
ATOM 23063 N N . TRP A 1 91 ? -16.809 2.055 -10.652 1.00 0.00 91 TRP A N 14
ATOM 23064 C CA . TRP A 1 91 ? -16.761 2.898 -9.462 1.00 0.00 91 TRP A CA 14
ATOM 23065 C C . TRP A 1 91 ? -17.394 4.258 -9.733 1.00 0.00 91 TRP A C 14
ATOM 23066 O O . TRP A 1 91 ? -16.941 5.002 -10.602 1.00 0.00 91 TRP A O 14
ATOM 23087 N N . ASN A 1 92 ? -18.444 4.578 -8.984 1.00 0.00 92 ASN A N 14
ATOM 23088 C CA . ASN A 1 92 ? -19.139 5.850 -9.144 1.00 0.00 92 ASN A CA 14
ATOM 23089 C C . ASN A 1 92 ? -19.022 6.697 -7.881 1.00 0.00 92 ASN A C 14
ATOM 23090 O O . ASN A 1 92 ? -19.780 6.537 -6.924 1.00 0.00 92 ASN A O 14
ATOM 23101 N N . PRO A 1 93 ? -18.050 7.621 -7.877 1.00 0.00 93 PRO A N 14
ATOM 23102 C CA . PRO A 1 93 ? -17.810 8.513 -6.738 1.00 0.00 93 PRO A CA 14
ATOM 23103 C C . PRO A 1 93 ? -18.923 9.541 -6.563 1.00 0.00 93 PRO A C 14
ATOM 23104 O O . PRO A 1 93 ? -19.346 9.825 -5.443 1.00 0.00 93 PRO A O 14
ATOM 23115 N N . GLN A 1 94 ? -19.392 10.094 -7.677 1.00 0.00 94 GLN A N 14
ATOM 23116 C CA . GLN A 1 94 ? -20.455 11.091 -7.645 1.00 0.00 94 GLN A CA 14
ATOM 23117 C C . GLN A 1 94 ? -21.819 10.439 -7.851 1.00 0.00 94 GLN A C 14
ATOM 23118 O O . GLN A 1 94 ? -22.189 10.094 -8.974 1.00 0.00 94 GLN A O 14
ATOM 23132 N N . ILE A 1 95 ? -22.560 10.273 -6.761 1.00 0.00 95 ILE A N 14
ATOM 23133 C CA . ILE A 1 95 ? -23.883 9.663 -6.823 1.00 0.00 95 ILE A CA 14
ATOM 23134 C C . ILE A 1 95 ? -24.952 10.615 -6.297 1.00 0.00 95 ILE A C 14
ATOM 23135 O O . ILE A 1 95 ? -24.833 11.182 -5.211 1.00 0.00 95 ILE A O 14
ATOM 23151 N N . PRO A 1 96 ? -26.023 10.794 -7.084 1.00 0.00 96 PRO A N 14
ATOM 23152 C CA . PRO A 1 96 ? -27.136 11.674 -6.717 1.00 0.00 96 PRO A CA 14
ATOM 23153 C C . PRO A 1 96 ? -27.958 11.119 -5.558 1.00 0.00 96 PRO A C 14
ATOM 23154 O O . PRO A 1 96 ? -28.351 11.857 -4.656 1.00 0.00 96 PRO A O 14
ATOM 23165 N N . GLU A 1 97 ? -28.212 9.814 -5.591 1.00 0.00 97 GLU A N 14
ATOM 23166 C CA . GLU A 1 97 ? -28.987 9.162 -4.543 1.00 0.00 97 GLU A CA 14
ATOM 23167 C C . GLU A 1 97 ? -28.366 9.412 -3.171 1.00 0.00 97 GLU A C 14
ATOM 23168 O O . GLU A 1 97 ? -27.144 9.428 -3.023 1.00 0.00 97 GLU A O 14
ATOM 23180 N N . LYS A 1 98 ? -29.218 9.608 -2.170 1.00 0.00 98 LYS A N 14
ATOM 23181 C CA . LYS A 1 98 ? -28.756 9.857 -0.810 1.00 0.00 98 LYS A CA 14
ATOM 23182 C C . LYS A 1 98 ? -28.388 8.551 -0.112 1.00 0.00 98 LYS A C 14
ATOM 23183 O O . LYS A 1 98 ? -29.106 7.556 -0.216 1.00 0.00 98 LYS A O 14
ATOM 23202 N N . LYS A 1 99 ? -27.267 8.562 0.601 1.00 0.00 99 LYS A N 14
ATOM 23203 C CA . LYS A 1 99 ? -26.806 7.380 1.319 1.00 0.00 99 LYS A CA 14
ATOM 23204 C C . LYS A 1 99 ? -27.879 6.871 2.276 1.00 0.00 99 LYS A C 14
ATOM 23205 O O . LYS A 1 99 ? -28.687 7.645 2.786 1.00 0.00 99 LYS A O 14
ATOM 23224 N N . GLY A 1 100 ? -27.879 5.563 2.517 1.00 0.00 100 GLY A N 14
ATOM 23225 C CA . GLY A 1 100 ? -28.856 4.974 3.414 1.00 0.00 100 GLY A CA 14
ATOM 23226 C C . GLY A 1 100 ? -29.977 4.275 2.671 1.00 0.00 100 GLY A C 14
ATOM 23227 O O . GLY A 1 100 ? -30.756 4.914 1.963 1.00 0.00 100 GLY A O 14
ATOM 23231 N N . LYS A 1 101 ? -30.060 2.959 2.831 1.00 0.00 101 LYS A N 14
ATOM 23232 C CA . LYS A 1 101 ? -31.094 2.171 2.170 1.00 0.00 101 LYS A CA 14
ATOM 23233 C C . LYS A 1 101 ? -32.401 2.220 2.955 1.00 0.00 101 LYS A C 14
ATOM 23234 O O . LYS A 1 101 ? -32.395 2.272 4.184 1.00 0.00 101 LYS A O 14
ATOM 23253 N N . GLU A 1 102 ? -33.519 2.202 2.236 1.00 0.00 102 GLU A N 14
ATOM 23254 C CA . GLU A 1 102 ? -34.833 2.244 2.867 1.00 0.00 102 GLU A CA 14
ATOM 23255 C C . GLU A 1 102 ? -34.893 3.341 3.926 1.00 0.00 102 GLU A C 14
ATOM 23256 O O . GLU A 1 102 ? -35.639 3.238 4.899 1.00 0.00 102 GLU A O 14
ATOM 23268 N N . ALA A 1 103 ? -34.100 4.389 3.730 1.00 0.00 103 ALA A N 14
ATOM 23269 C CA . ALA A 1 103 ? -34.063 5.505 4.667 1.00 0.00 103 ALA A CA 14
ATOM 23270 C C . ALA A 1 103 ? -35.281 6.407 4.494 1.00 0.00 103 ALA A C 14
ATOM 23271 O O . ALA A 1 103 ? -35.973 6.724 5.462 1.00 0.00 103 ALA A O 14
ATOM 23278 N N . SER A 1 104 ? -35.536 6.818 3.256 1.00 0.00 104 SER A N 14
ATOM 23279 C CA . SER A 1 104 ? -36.667 7.688 2.958 1.00 0.00 104 SER A CA 14
ATOM 23280 C C . SER A 1 104 ? -37.215 7.408 1.562 1.00 0.00 104 SER A C 14
ATOM 23281 O O . SER A 1 104 ? -36.696 6.558 0.839 1.00 0.00 104 SER A O 14
ATOM 23289 N N . GLY A 1 105 ? -38.268 8.129 1.190 1.00 0.00 105 GLY A N 14
ATOM 23290 C CA . GLY A 1 105 ? -38.870 7.944 -0.118 1.00 0.00 105 GLY A CA 14
ATOM 23291 C C . GLY A 1 105 ? -39.032 9.249 -0.871 1.00 0.00 105 GLY A C 14
ATOM 23292 O O . GLY A 1 105 ? -39.043 10.332 -0.285 1.00 0.00 105 GLY A O 14
ATOM 23296 N N . PRO A 1 106 ? -39.161 9.156 -2.203 1.00 0.00 106 PRO A N 14
ATOM 23297 C CA . PRO A 1 106 ? -39.325 10.330 -3.066 1.00 0.00 106 PRO A CA 14
ATOM 23298 C C . PRO A 1 106 ? -40.683 10.999 -2.884 1.00 0.00 106 PRO A C 14
ATOM 23299 O O . PRO A 1 106 ? -40.769 12.213 -2.704 1.00 0.00 106 PRO A O 14
ATOM 23310 N N . SER A 1 107 ? -41.743 10.198 -2.930 1.00 0.00 107 SER A N 14
ATOM 23311 C CA . SER A 1 107 ? -43.098 10.713 -2.772 1.00 0.00 107 SER A CA 14
ATOM 23312 C C . SER A 1 107 ? -43.129 11.863 -1.770 1.00 0.00 107 SER A C 14
ATOM 23313 O O . SER A 1 107 ? -42.492 11.802 -0.719 1.00 0.00 107 SER A O 14
ATOM 23321 N N . SER A 1 108 ? -43.875 12.911 -2.104 1.00 0.00 108 SER A N 14
ATOM 23322 C CA . SER A 1 108 ? -43.987 14.077 -1.235 1.00 0.00 108 SER A CA 14
ATOM 23323 C C . SER A 1 108 ? -45.450 14.433 -0.990 1.00 0.00 108 SER A C 14
ATOM 23324 O O . SER A 1 108 ? -46.286 14.327 -1.886 1.00 0.00 108 SER A O 14
ATOM 23332 N N . GLY A 1 109 ? -45.753 14.856 0.234 1.00 0.00 109 GLY A N 14
ATOM 23333 C CA . GLY A 1 109 ? -47.115 15.221 0.578 1.00 0.00 109 GLY A CA 14
ATOM 23334 C C . GLY A 1 109 ? -47.742 14.257 1.565 1.00 0.00 109 GLY A C 14
ATOM 23335 O O . GLY A 1 109 ? -47.044 13.467 2.200 1.00 0.00 109 GLY A O 14
ATOM 23339 N N . GLY A 1 1 ? -17.174 28.804 -23.700 1.00 0.00 1 GLY A N 15
ATOM 23340 C CA . GLY A 1 1 ? -16.996 27.676 -22.804 1.00 0.00 1 GLY A CA 15
ATOM 23341 C C . GLY A 1 1 ? -15.644 27.688 -22.118 1.00 0.00 1 GLY A C 15
ATOM 23342 O O . GLY A 1 1 ? -14.880 28.644 -22.254 1.00 0.00 1 GLY A O 15
ATOM 23346 N N . SER A 1 2 ? -15.349 26.625 -21.377 1.00 0.00 2 SER A N 15
ATOM 23347 C CA . SER A 1 2 ? -14.082 26.519 -20.663 1.00 0.00 2 SER A CA 15
ATOM 23348 C C . SER A 1 2 ? -13.664 25.060 -20.511 1.00 0.00 2 SER A C 15
ATOM 23349 O O . SER A 1 2 ? -14.467 24.149 -20.711 1.00 0.00 2 SER A O 15
ATOM 23357 N N . SER A 1 3 ? -12.401 24.846 -20.155 1.00 0.00 3 SER A N 15
ATOM 23358 C CA . SER A 1 3 ? -11.874 23.498 -19.980 1.00 0.00 3 SER A CA 15
ATOM 23359 C C . SER A 1 3 ? -12.562 22.793 -18.815 1.00 0.00 3 SER A C 15
ATOM 23360 O O . SER A 1 3 ? -12.591 23.302 -17.696 1.00 0.00 3 SER A O 15
ATOM 23368 N N . GLY A 1 4 ? -13.117 21.616 -19.088 1.00 0.00 4 GLY A N 15
ATOM 23369 C CA . GLY A 1 4 ? -13.798 20.859 -18.055 1.00 0.00 4 GLY A CA 15
ATOM 23370 C C . GLY A 1 4 ? -12.837 20.241 -17.059 1.00 0.00 4 GLY A C 15
ATOM 23371 O O . GLY A 1 4 ? -12.069 20.948 -16.406 1.00 0.00 4 GLY A O 15
ATOM 23375 N N . SER A 1 5 ? -12.878 18.918 -16.942 1.00 0.00 5 SER A N 15
ATOM 23376 C CA . SER A 1 5 ? -12.007 18.205 -16.014 1.00 0.00 5 SER A CA 15
ATOM 23377 C C . SER A 1 5 ? -11.816 19.002 -14.728 1.00 0.00 5 SER A C 15
ATOM 23378 O O . SER A 1 5 ? -10.693 19.180 -14.256 1.00 0.00 5 SER A O 15
ATOM 23386 N N . SER A 1 6 ? -12.921 19.479 -14.164 1.00 0.00 6 SER A N 15
ATOM 23387 C CA . SER A 1 6 ? -12.876 20.261 -12.934 1.00 0.00 6 SER A CA 15
ATOM 23388 C C . SER A 1 6 ? -13.205 19.390 -11.725 1.00 0.00 6 SER A C 15
ATOM 23389 O O . SER A 1 6 ? -14.104 18.551 -11.776 1.00 0.00 6 SER A O 15
ATOM 23397 N N . GLY A 1 7 ? -12.469 19.596 -10.637 1.00 0.00 7 GLY A N 15
ATOM 23398 C CA . GLY A 1 7 ? -12.697 18.823 -9.430 1.00 0.00 7 GLY A CA 15
ATOM 23399 C C . GLY A 1 7 ? -11.893 17.538 -9.404 1.00 0.00 7 GLY A C 15
ATOM 23400 O O . GLY A 1 7 ? -12.435 16.454 -9.623 1.00 0.00 7 GLY A O 15
ATOM 23404 N N . LEU A 1 8 ? -10.597 17.658 -9.139 1.00 0.00 8 LEU A N 15
ATOM 23405 C CA . LEU A 1 8 ? -9.716 16.496 -9.087 1.00 0.00 8 LEU A CA 15
ATOM 23406 C C . LEU A 1 8 ? -9.661 15.917 -7.677 1.00 0.00 8 LEU A C 15
ATOM 23407 O O . LEU A 1 8 ? -9.786 14.708 -7.486 1.00 0.00 8 LEU A O 15
ATOM 23423 N N . ALA A 1 9 ? -9.475 16.790 -6.691 1.00 0.00 9 ALA A N 15
ATOM 23424 C CA . ALA A 1 9 ? -9.408 16.366 -5.298 1.00 0.00 9 ALA A CA 15
ATOM 23425 C C . ALA A 1 9 ? -10.666 15.604 -4.895 1.00 0.00 9 ALA A C 15
ATOM 23426 O O . ALA A 1 9 ? -10.589 14.483 -4.393 1.00 0.00 9 ALA A O 15
ATOM 23433 N N . GLU A 1 10 ? -11.823 16.221 -5.117 1.00 0.00 10 GLU A N 15
ATOM 23434 C CA . GLU A 1 10 ? -13.097 15.600 -4.774 1.00 0.00 10 GLU A CA 15
ATOM 23435 C C . GLU A 1 10 ? -13.048 14.092 -5.008 1.00 0.00 10 GLU A C 15
ATOM 23436 O O . GLU A 1 10 ? -13.588 13.313 -4.222 1.00 0.00 10 GLU A O 15
ATOM 23448 N N . LEU A 1 11 ? -12.397 13.689 -6.094 1.00 0.00 11 LEU A N 15
ATOM 23449 C CA . LEU A 1 11 ? -12.277 12.275 -6.432 1.00 0.00 11 LEU A CA 15
ATOM 23450 C C . LEU A 1 11 ? -11.277 11.579 -5.516 1.00 0.00 11 LEU A C 15
ATOM 23451 O O . LEU A 1 11 ? -11.549 10.500 -4.988 1.00 0.00 11 LEU A O 15
ATOM 23467 N N . PHE A 1 12 ? -10.119 12.204 -5.328 1.00 0.00 12 PHE A N 15
ATOM 23468 C CA . PHE A 1 12 ? -9.078 11.645 -4.474 1.00 0.00 12 PHE A CA 15
ATOM 23469 C C . PHE A 1 12 ? -9.668 11.128 -3.164 1.00 0.00 12 PHE A C 15
ATOM 23470 O O . PHE A 1 12 ? -9.240 10.100 -2.642 1.00 0.00 12 PHE A O 15
ATOM 23487 N N . GLU A 1 13 ? -10.652 11.852 -2.640 1.00 0.00 13 GLU A N 15
ATOM 23488 C CA . GLU A 1 13 ? -11.300 11.468 -1.391 1.00 0.00 13 GLU A CA 15
ATOM 23489 C C . GLU A 1 13 ? -12.121 10.195 -1.573 1.00 0.00 13 GLU A C 15
ATOM 23490 O O . GLU A 1 13 ? -11.923 9.207 -0.865 1.00 0.00 13 GLU A O 15
ATOM 23502 N N . LYS A 1 14 ? -13.045 10.225 -2.528 1.00 0.00 14 LYS A N 15
ATOM 23503 C CA . LYS A 1 14 ? -13.898 9.076 -2.805 1.00 0.00 14 LYS A CA 15
ATOM 23504 C C . LYS A 1 14 ? -13.060 7.842 -3.126 1.00 0.00 14 LYS A C 15
ATOM 23505 O O . LYS A 1 14 ? -13.202 6.800 -2.486 1.00 0.00 14 LYS A O 15
ATOM 23524 N N . ALA A 1 15 ? -12.186 7.968 -4.119 1.00 0.00 15 ALA A N 15
ATOM 23525 C CA . ALA A 1 15 ? -11.323 6.864 -4.521 1.00 0.00 15 ALA A CA 15
ATOM 23526 C C . ALA A 1 15 ? -10.734 6.156 -3.305 1.00 0.00 15 ALA A C 15
ATOM 23527 O O . ALA A 1 15 ? -10.813 4.934 -3.188 1.00 0.00 15 ALA A O 15
ATOM 23534 N N . ALA A 1 16 ? -10.143 6.933 -2.403 1.00 0.00 16 ALA A N 15
ATOM 23535 C CA . ALA A 1 16 ? -9.542 6.380 -1.195 1.00 0.00 16 ALA A CA 15
ATOM 23536 C C . ALA A 1 16 ? -10.495 5.414 -0.500 1.00 0.00 16 ALA A C 15
ATOM 23537 O O . ALA A 1 16 ? -10.093 4.336 -0.064 1.00 0.00 16 ALA A O 15
ATOM 23544 N N . ALA A 1 17 ? -11.761 5.808 -0.400 1.00 0.00 17 ALA A N 15
ATOM 23545 C CA . ALA A 1 17 ? -12.771 4.976 0.241 1.00 0.00 17 ALA A CA 15
ATOM 23546 C C . ALA A 1 17 ? -12.963 3.665 -0.515 1.00 0.00 17 ALA A C 15
ATOM 23547 O O . ALA A 1 17 ? -13.242 2.626 0.085 1.00 0.00 17 ALA A O 15
ATOM 23554 N N . HIS A 1 18 ? -12.814 3.721 -1.835 1.00 0.00 18 HIS A N 15
ATOM 23555 C CA . HIS A 1 18 ? -12.971 2.537 -2.672 1.00 0.00 18 HIS A CA 15
ATOM 23556 C C . HIS A 1 18 ? -11.806 1.572 -2.473 1.00 0.00 18 HIS A C 15
ATOM 23557 O O . HIS A 1 18 ? -11.981 0.354 -2.513 1.00 0.00 18 HIS A O 15
ATOM 23572 N N . LEU A 1 19 ? -10.617 2.124 -2.260 1.00 0.00 19 LEU A N 15
ATOM 23573 C CA . LEU A 1 19 ? -9.422 1.313 -2.056 1.00 0.00 19 LEU A CA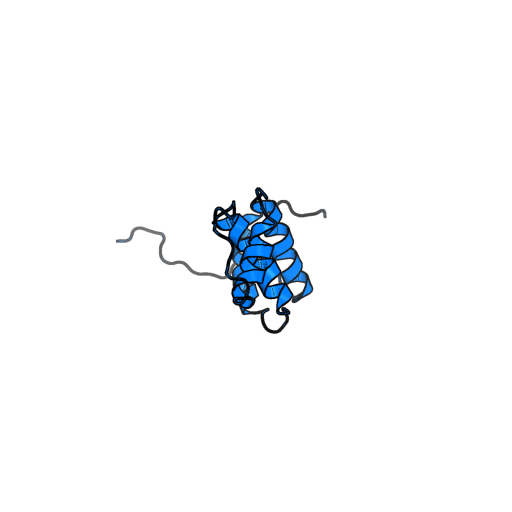 15
ATOM 23574 C C . LEU A 1 19 ? -9.723 0.116 -1.160 1.00 0.00 19 LEU A C 15
ATOM 23575 O O . LEU A 1 19 ? -9.439 -1.027 -1.519 1.00 0.00 19 LEU A O 15
ATOM 23591 N N . GLN A 1 20 ? -10.302 0.386 0.005 1.00 0.00 20 GLN A N 15
ATOM 23592 C CA . GLN A 1 20 ? -10.644 -0.670 0.951 1.00 0.00 20 GLN A CA 15
ATOM 23593 C C . GLN A 1 20 ? -11.433 -1.780 0.266 1.00 0.00 20 GLN A C 15
ATOM 23594 O O . GLN A 1 20 ? -11.298 -2.954 0.608 1.00 0.00 20 GLN A O 15
ATOM 23608 N N . GLY A 1 21 ? -12.260 -1.400 -0.704 1.00 0.00 21 GLY A N 15
ATOM 23609 C CA . GLY A 1 21 ? -13.059 -2.376 -1.422 1.00 0.00 21 GLY A CA 15
ATOM 23610 C C . GLY A 1 21 ? -12.296 -3.030 -2.556 1.00 0.00 21 GLY A C 15
ATOM 23611 O O . GLY A 1 21 ? -12.721 -4.055 -3.091 1.00 0.00 21 GLY A O 15
ATOM 23615 N N . LEU A 1 22 ? -11.167 -2.436 -2.927 1.00 0.00 22 LEU A N 15
ATOM 23616 C CA . LEU A 1 22 ? -10.342 -2.967 -4.007 1.00 0.00 22 LEU A CA 15
ATOM 23617 C C . LEU A 1 22 ? -9.079 -3.622 -3.457 1.00 0.00 22 LEU A C 15
ATOM 23618 O O . LEU A 1 22 ? -8.140 -3.904 -4.201 1.00 0.00 22 LEU A O 15
ATOM 23634 N N . ILE A 1 23 ? -9.065 -3.863 -2.150 1.00 0.00 23 ILE A N 15
ATOM 23635 C CA . ILE A 1 23 ? -7.920 -4.488 -1.501 1.00 0.00 23 ILE A CA 15
ATOM 23636 C C . ILE A 1 23 ? -7.714 -5.913 -2.003 1.00 0.00 23 ILE A C 15
ATOM 23637 O O . ILE A 1 23 ? -6.588 -6.409 -2.048 1.00 0.00 23 ILE A O 15
ATOM 23653 N N . GLN A 1 24 ? -8.809 -6.566 -2.380 1.00 0.00 24 GLN A N 15
ATOM 23654 C CA . GLN A 1 24 ? -8.748 -7.934 -2.880 1.00 0.00 24 GLN A CA 15
ATOM 23655 C C . GLN A 1 24 ? -8.249 -7.966 -4.321 1.00 0.00 24 GLN A C 15
ATOM 23656 O O . GLN A 1 24 ? -7.766 -8.992 -4.799 1.00 0.00 24 GLN A O 15
ATOM 23670 N N . VAL A 1 25 ? -8.370 -6.835 -5.009 1.00 0.00 25 VAL A N 15
ATOM 23671 C CA . VAL A 1 25 ? -7.931 -6.732 -6.395 1.00 0.00 25 VAL A CA 15
ATOM 23672 C C . VAL A 1 25 ? -6.589 -6.016 -6.495 1.00 0.00 25 VAL A C 15
ATOM 23673 O O . VAL A 1 25 ? -5.908 -6.091 -7.517 1.00 0.00 25 VAL A O 15
ATOM 23686 N N . ALA A 1 26 ? -6.214 -5.321 -5.426 1.00 0.00 26 ALA A N 15
ATOM 23687 C CA . ALA A 1 26 ? -4.952 -4.592 -5.392 1.00 0.00 26 ALA A CA 15
ATOM 23688 C C . ALA A 1 26 ? -3.838 -5.452 -4.805 1.00 0.00 26 ALA A C 15
ATOM 23689 O O . ALA A 1 26 ? -4.005 -6.065 -3.751 1.00 0.00 26 ALA A O 15
ATOM 23696 N N . SER A 1 27 ? -2.702 -5.491 -5.493 1.00 0.00 27 SER A N 15
ATOM 23697 C CA . SER A 1 27 ? -1.561 -6.280 -5.042 1.00 0.00 27 SER A CA 15
ATOM 23698 C C . SER A 1 27 ? -0.733 -5.502 -4.024 1.00 0.00 27 SER A C 15
ATOM 23699 O O . SER A 1 27 ? -0.698 -4.272 -4.045 1.00 0.00 27 SER A O 15
ATOM 23707 N N . ARG A 1 28 ? -0.066 -6.230 -3.134 1.00 0.00 28 ARG A N 15
ATOM 23708 C CA . ARG A 1 28 ? 0.762 -5.610 -2.106 1.00 0.00 28 ARG A CA 15
ATOM 23709 C C . ARG A 1 28 ? 1.461 -4.366 -2.649 1.00 0.00 28 ARG A C 15
ATOM 23710 O O . ARG A 1 28 ? 1.482 -3.322 -1.999 1.00 0.00 28 ARG A O 15
ATOM 23731 N N . GLU A 1 29 ? 2.032 -4.488 -3.843 1.00 0.00 29 GLU A N 15
ATOM 23732 C CA . GLU A 1 29 ? 2.733 -3.375 -4.471 1.00 0.00 29 GLU A CA 15
ATOM 23733 C C . GLU A 1 29 ? 1.772 -2.229 -4.776 1.00 0.00 29 GLU A C 15
ATOM 23734 O O . GLU A 1 29 ? 2.092 -1.062 -4.556 1.00 0.00 29 GLU A O 15
ATOM 23746 N N . GLN A 1 30 ? 0.593 -2.574 -5.285 1.00 0.00 30 GLN A N 15
ATOM 23747 C CA . GLN A 1 30 ? -0.414 -1.575 -5.622 1.00 0.00 30 GLN A CA 15
ATOM 23748 C C . GLN A 1 30 ? -0.834 -0.787 -4.386 1.00 0.00 30 GLN A C 15
ATOM 23749 O O . GLN A 1 30 ? -1.100 0.414 -4.463 1.00 0.00 30 GLN A O 15
ATOM 23763 N N . LEU A 1 31 ? -0.892 -1.468 -3.247 1.00 0.00 31 LEU A N 15
ATOM 23764 C CA . LEU A 1 31 ? -1.280 -0.832 -1.993 1.00 0.00 31 LEU A CA 15
ATOM 23765 C C . LEU A 1 31 ? -0.335 0.316 -1.650 1.00 0.00 31 LEU A C 15
ATOM 23766 O O . LEU A 1 31 ? -0.774 1.411 -1.297 1.00 0.00 31 LEU A O 15
ATOM 23782 N N . LEU A 1 32 ? 0.964 0.058 -1.758 1.00 0.00 32 LEU A N 15
ATOM 23783 C CA . LEU A 1 32 ? 1.972 1.070 -1.461 1.00 0.00 32 LEU A CA 15
ATOM 23784 C C . LEU A 1 32 ? 1.867 2.243 -2.430 1.00 0.00 32 LEU A C 15
ATOM 23785 O O . LEU A 1 32 ? 1.812 3.402 -2.016 1.00 0.00 32 LEU A O 15
ATOM 23801 N N . TYR A 1 33 ? 1.837 1.936 -3.722 1.00 0.00 33 TYR A N 15
ATOM 23802 C CA . TYR A 1 33 ? 1.739 2.965 -4.751 1.00 0.00 33 TYR A CA 15
ATOM 23803 C C . TYR A 1 33 ? 0.739 4.044 -4.348 1.00 0.00 33 TYR A C 15
ATOM 23804 O O . TYR A 1 33 ? 1.012 5.238 -4.473 1.00 0.00 33 TYR A O 15
ATOM 23822 N N . LEU A 1 34 ? -0.421 3.615 -3.863 1.00 0.00 34 LEU A N 15
ATOM 23823 C CA . LEU A 1 34 ? -1.464 4.543 -3.441 1.00 0.00 34 LEU A CA 15
ATOM 23824 C C . LEU A 1 34 ? -1.064 5.263 -2.157 1.00 0.00 34 LEU A C 15
ATOM 23825 O O . LEU A 1 34 ? -1.504 6.384 -1.899 1.00 0.00 34 LEU A O 15
ATOM 23841 N N . TYR A 1 35 ? -0.226 4.614 -1.357 1.00 0.00 35 TYR A N 15
ATOM 23842 C CA . TYR A 1 35 ? 0.233 5.192 -0.100 1.00 0.00 35 TYR A CA 15
ATOM 23843 C C . TYR A 1 35 ? 1.231 6.319 -0.351 1.00 0.00 35 TYR A C 15
ATOM 23844 O O . TYR A 1 35 ? 1.058 7.436 0.135 1.00 0.00 35 TYR A O 15
ATOM 23862 N N . ALA A 1 36 ? 2.276 6.015 -1.114 1.00 0.00 36 ALA A N 15
ATOM 23863 C CA . ALA A 1 36 ? 3.301 7.001 -1.433 1.00 0.00 36 ALA A CA 15
ATOM 23864 C C . ALA A 1 36 ? 2.676 8.344 -1.797 1.00 0.00 36 ALA A C 15
ATOM 23865 O O . ALA A 1 36 ? 2.800 9.318 -1.054 1.00 0.00 36 ALA A O 15
ATOM 23872 N N . ARG A 1 37 ? 2.007 8.389 -2.944 1.00 0.00 37 ARG A N 15
ATOM 23873 C CA . ARG A 1 37 ? 1.365 9.613 -3.407 1.00 0.00 37 ARG A CA 15
ATOM 23874 C C . ARG A 1 37 ? 0.478 10.208 -2.317 1.00 0.00 37 ARG A C 15
ATOM 23875 O O . ARG A 1 37 ? 0.580 11.392 -1.997 1.00 0.00 37 ARG A O 15
ATOM 23896 N N . TYR A 1 38 ? -0.391 9.378 -1.751 1.00 0.00 38 TYR A N 15
ATOM 23897 C CA . TYR A 1 38 ? -1.297 9.822 -0.698 1.00 0.00 38 TYR A CA 15
ATOM 23898 C C . TYR A 1 38 ? -0.548 10.617 0.367 1.00 0.00 38 TYR A C 15
ATOM 23899 O O . TYR A 1 38 ? -1.104 11.523 0.988 1.00 0.00 38 TYR A O 15
ATOM 23917 N N . LYS A 1 39 ? 0.718 10.271 0.572 1.00 0.00 39 LYS A N 15
ATOM 23918 C CA . LYS A 1 39 ? 1.547 10.952 1.560 1.00 0.00 39 LYS A CA 15
ATOM 23919 C C . LYS A 1 39 ? 2.122 12.245 0.989 1.00 0.00 39 LYS A C 15
ATOM 23920 O O . LYS A 1 39 ? 2.358 13.205 1.722 1.00 0.00 39 LYS A O 15
ATOM 23939 N N . GLN A 1 40 ? 2.344 12.261 -0.321 1.00 0.00 40 GLN A N 15
ATOM 23940 C CA . GLN A 1 40 ? 2.890 13.437 -0.988 1.00 0.00 40 GLN A CA 15
ATOM 23941 C C . GLN A 1 40 ? 1.826 14.518 -1.145 1.00 0.00 40 GLN A C 15
ATOM 23942 O O . GLN A 1 40 ? 2.138 15.707 -1.201 1.00 0.00 40 GLN A O 15
ATOM 23956 N N . VAL A 1 41 ? 0.567 14.096 -1.215 1.00 0.00 41 VAL A N 15
ATOM 23957 C CA . VAL A 1 41 ? -0.544 15.029 -1.365 1.00 0.00 41 VAL A CA 15
ATOM 23958 C C . VAL A 1 41 ? -1.032 15.523 -0.008 1.00 0.00 41 VAL A C 15
ATOM 23959 O O . VAL A 1 41 ? -1.588 16.616 0.104 1.00 0.00 41 VAL A O 15
ATOM 23972 N N . LYS A 1 42 ? -0.821 14.712 1.023 1.00 0.00 42 LYS A N 15
ATOM 23973 C CA . LYS A 1 42 ? -1.238 15.066 2.374 1.00 0.00 42 LYS A CA 15
ATOM 23974 C C . LYS A 1 42 ? -0.103 15.745 3.133 1.00 0.00 42 LYS A C 15
ATOM 23975 O O . LYS A 1 42 ? -0.276 16.831 3.688 1.00 0.00 42 LYS A O 15
ATOM 23994 N N . VAL A 1 43 ? 1.060 15.100 3.152 1.00 0.00 43 VAL A N 15
ATOM 23995 C CA . VAL A 1 43 ? 2.224 15.644 3.841 1.00 0.00 43 VAL A CA 15
ATOM 23996 C C . VAL A 1 43 ? 2.948 16.666 2.972 1.00 0.00 43 VAL A C 15
ATOM 23997 O O . VAL A 1 43 ? 2.928 17.863 3.257 1.00 0.00 43 VAL A O 15
ATOM 24010 N N . GLY A 1 44 ? 3.588 16.186 1.910 1.00 0.00 44 GLY A N 15
ATOM 24011 C CA . GLY A 1 44 ? 4.310 17.072 1.016 1.00 0.00 44 GLY A CA 15
ATOM 24012 C C . GLY A 1 44 ? 5.711 16.577 0.716 1.00 0.00 44 GLY A C 15
ATOM 24013 O O . GLY A 1 44 ? 5.888 15.498 0.153 1.00 0.00 44 GLY A O 15
ATOM 24017 N N . ASN A 1 45 ? 6.709 17.370 1.093 1.00 0.00 45 ASN A N 15
ATOM 24018 C CA . ASN A 1 45 ? 8.103 17.007 0.859 1.00 0.00 45 ASN A CA 15
ATOM 24019 C C . ASN A 1 45 ? 8.593 16.022 1.915 1.00 0.00 45 ASN A C 15
ATOM 24020 O O . ASN A 1 45 ? 8.523 16.296 3.114 1.00 0.00 45 ASN A O 15
ATOM 24031 N N . CYS A 1 46 ? 9.089 14.876 1.462 1.00 0.00 46 CYS A N 15
ATOM 24032 C CA . CYS A 1 46 ? 9.592 13.849 2.368 1.00 0.00 46 CYS A CA 15
ATOM 24033 C C . CYS A 1 46 ? 10.638 14.425 3.316 1.00 0.00 46 CYS A C 15
ATOM 24034 O O . CYS A 1 46 ? 11.837 14.357 3.049 1.00 0.00 46 CYS A O 15
ATOM 24042 N N . ASN A 1 47 ? 10.176 14.995 4.425 1.00 0.00 47 ASN A N 15
ATOM 24043 C CA . ASN A 1 47 ? 11.072 15.585 5.412 1.00 0.00 47 ASN A CA 15
ATOM 24044 C C . ASN A 1 47 ? 11.300 14.630 6.580 1.00 0.00 47 ASN A C 15
ATOM 24045 O O . ASN A 1 47 ? 11.516 15.058 7.714 1.00 0.00 47 ASN A O 15
ATOM 24056 N N . THR A 1 48 ? 11.253 13.333 6.294 1.00 0.00 48 THR A N 15
ATOM 24057 C CA . THR A 1 48 ? 11.454 12.317 7.319 1.00 0.00 48 THR A CA 15
ATOM 24058 C C . THR A 1 48 ? 12.766 11.571 7.105 1.00 0.00 48 THR A C 15
ATOM 24059 O O . THR A 1 48 ? 13.228 11.390 5.979 1.00 0.00 48 THR A O 15
ATOM 24070 N N . PRO A 1 49 ? 13.382 11.126 8.211 1.00 0.00 49 PRO A N 15
ATOM 24071 C CA . PRO A 1 49 ? 14.650 10.392 8.169 1.00 0.00 49 PRO A CA 15
ATOM 24072 C C . PRO A 1 49 ? 14.491 8.995 7.577 1.00 0.00 49 PRO A C 15
ATOM 24073 O O . PRO A 1 49 ? 13.407 8.413 7.615 1.00 0.00 49 PRO A O 15
ATOM 24084 N N . LYS A 1 50 ? 15.579 8.462 7.031 1.00 0.00 50 LYS A N 15
ATOM 24085 C CA . LYS A 1 50 ? 15.562 7.133 6.432 1.00 0.00 50 LYS A CA 15
ATOM 24086 C C . LYS A 1 50 ? 15.354 6.060 7.496 1.00 0.00 50 LYS A C 15
ATOM 24087 O O . LYS A 1 50 ? 16.054 6.010 8.507 1.00 0.00 50 LYS A O 15
ATOM 24106 N N . PRO A 1 51 ? 14.369 5.178 7.264 1.00 0.00 51 PRO A N 15
ATOM 24107 C CA . PRO A 1 51 ? 14.048 4.089 8.190 1.00 0.00 51 PRO A CA 15
ATOM 24108 C C . PRO A 1 51 ? 15.132 3.017 8.224 1.00 0.00 51 PRO A C 15
ATOM 24109 O O . PRO A 1 51 ? 15.644 2.606 7.182 1.00 0.00 51 PRO A O 15
ATOM 24120 N N . SER A 1 52 ? 15.478 2.569 9.426 1.00 0.00 52 SER A N 15
ATOM 24121 C CA . SER A 1 52 ? 16.505 1.547 9.595 1.00 0.00 52 SER A CA 15
ATOM 24122 C C . SER A 1 52 ? 16.255 0.367 8.660 1.00 0.00 52 SER A C 15
ATOM 24123 O O . SER A 1 52 ? 15.112 -0.025 8.429 1.00 0.00 52 SER A O 15
ATOM 24131 N N . PHE A 1 53 ? 17.335 -0.194 8.126 1.00 0.00 53 PHE A N 15
ATOM 24132 C CA . PHE A 1 53 ? 17.235 -1.329 7.215 1.00 0.00 53 PHE A CA 15
ATOM 24133 C C . PHE A 1 53 ? 16.351 -2.424 7.805 1.00 0.00 53 PHE A C 15
ATOM 24134 O O . PHE A 1 53 ? 15.588 -3.074 7.091 1.00 0.00 53 PHE A O 15
ATOM 24151 N N . PHE A 1 54 ? 16.461 -2.623 9.115 1.00 0.00 54 PHE A N 15
ATOM 24152 C CA . PHE A 1 54 ? 15.674 -3.640 9.802 1.00 0.00 54 PHE A CA 15
ATOM 24153 C C . PHE A 1 54 ? 14.181 -3.407 9.590 1.00 0.00 54 PHE A C 15
ATOM 24154 O O . PHE A 1 54 ? 13.423 -4.347 9.347 1.00 0.00 54 PHE A O 15
ATOM 24171 N N . ASP A 1 55 ? 13.765 -2.149 9.685 1.00 0.00 55 ASP A N 15
ATOM 24172 C CA . ASP A 1 55 ? 12.363 -1.791 9.504 1.00 0.00 55 ASP A CA 15
ATOM 24173 C C . ASP A 1 55 ? 11.992 -1.780 8.024 1.00 0.00 55 ASP A C 15
ATOM 24174 O O . ASP A 1 55 ? 11.989 -0.730 7.382 1.00 0.00 55 ASP A O 15
ATOM 24183 N N . PHE A 1 56 ? 11.681 -2.956 7.488 1.00 0.00 56 PHE A N 15
ATOM 24184 C CA . PHE A 1 56 ? 11.311 -3.083 6.084 1.00 0.00 56 PHE A CA 15
ATOM 24185 C C . PHE A 1 56 ? 9.933 -2.479 5.828 1.00 0.00 56 PHE A C 15
ATOM 24186 O O . PHE A 1 56 ? 9.786 -1.567 5.015 1.00 0.00 56 PHE A O 15
ATOM 24203 N N . GLU A 1 57 ? 8.928 -2.995 6.528 1.00 0.00 57 GLU A N 15
ATOM 24204 C CA . GLU A 1 57 ? 7.562 -2.508 6.375 1.00 0.00 57 GLU A CA 15
ATOM 24205 C C . GLU A 1 57 ? 7.544 -0.997 6.160 1.00 0.00 57 GLU A C 15
ATOM 24206 O O . GLU A 1 57 ? 6.803 -0.488 5.320 1.00 0.00 57 GLU A O 15
ATOM 24218 N N . GLY A 1 58 ? 8.367 -0.286 6.926 1.00 0.00 58 GLY A N 15
ATOM 24219 C CA . GLY A 1 58 ? 8.430 1.159 6.804 1.00 0.00 58 GLY A CA 15
ATOM 24220 C C . GLY A 1 58 ? 9.385 1.608 5.717 1.00 0.00 58 GLY A C 15
ATOM 24221 O O . GLY A 1 58 ? 9.218 2.681 5.137 1.00 0.00 58 GLY A O 15
ATOM 24225 N N . LYS A 1 59 ? 10.392 0.786 5.439 1.00 0.00 59 LYS A N 15
ATOM 24226 C CA . LYS A 1 59 ? 11.380 1.103 4.415 1.00 0.00 59 LYS A CA 15
ATOM 24227 C C . LYS A 1 59 ? 10.702 1.409 3.083 1.00 0.00 59 LYS A C 15
ATOM 24228 O O . LYS A 1 59 ? 10.751 2.539 2.597 1.00 0.00 59 LYS A O 15
ATOM 24247 N N . GLN A 1 60 ? 10.071 0.396 2.498 1.00 0.00 60 GLN A N 15
ATOM 24248 C CA . GLN A 1 60 ? 9.383 0.559 1.223 1.00 0.00 60 GLN A CA 15
ATOM 24249 C C . GLN A 1 60 ? 8.639 1.889 1.171 1.00 0.00 60 GLN A C 15
ATOM 24250 O O . GLN A 1 60 ? 8.850 2.696 0.266 1.00 0.00 60 GLN A O 15
ATOM 24264 N N . LYS A 1 61 ? 7.767 2.112 2.148 1.00 0.00 61 LYS A N 15
ATOM 24265 C CA . LYS A 1 61 ? 6.991 3.344 2.216 1.00 0.00 61 LYS A CA 15
ATOM 24266 C C . LYS A 1 61 ? 7.893 4.564 2.055 1.00 0.00 61 LYS A C 15
ATOM 24267 O O . LYS A 1 61 ? 7.781 5.306 1.078 1.00 0.00 61 LYS A O 15
ATOM 24286 N N . TRP A 1 62 ? 8.786 4.765 3.017 1.00 0.00 62 TRP A N 15
ATOM 24287 C CA . TRP A 1 62 ? 9.708 5.895 2.980 1.00 0.00 62 TRP A CA 15
ATOM 24288 C C . TRP A 1 62 ? 10.259 6.102 1.574 1.00 0.00 62 TRP A C 15
ATOM 24289 O O . TRP A 1 62 ? 10.272 7.221 1.062 1.00 0.00 62 TRP A O 15
ATOM 24310 N N . GLU A 1 63 ? 10.714 5.017 0.955 1.00 0.00 63 GLU A N 15
ATOM 24311 C CA . GLU A 1 63 ? 11.266 5.082 -0.393 1.00 0.00 63 GLU A CA 15
ATOM 24312 C C . GLU A 1 63 ? 10.222 5.584 -1.385 1.00 0.00 63 GLU A C 15
ATOM 24313 O O . GLU A 1 63 ? 10.310 6.707 -1.881 1.00 0.00 63 GLU A O 15
ATOM 24325 N N . ALA A 1 64 ? 9.234 4.743 -1.672 1.00 0.00 64 ALA A N 15
ATOM 24326 C CA . ALA A 1 64 ? 8.172 5.100 -2.603 1.00 0.00 64 ALA A CA 15
ATOM 24327 C C . ALA A 1 64 ? 7.785 6.568 -2.458 1.00 0.00 64 ALA A C 15
ATOM 24328 O O . ALA A 1 64 ? 7.748 7.310 -3.439 1.00 0.00 64 ALA A O 15
ATOM 24335 N N . TRP A 1 65 ? 7.497 6.980 -1.229 1.00 0.00 65 TRP A N 15
ATOM 24336 C CA . TRP A 1 65 ? 7.112 8.360 -0.956 1.00 0.00 65 TRP A CA 15
ATOM 24337 C C . TRP A 1 65 ? 8.303 9.299 -1.115 1.00 0.00 65 TRP A C 15
ATOM 24338 O O . TRP A 1 65 ? 8.150 10.446 -1.535 1.00 0.00 65 TRP A O 15
ATOM 24359 N N . LYS A 1 66 ? 9.489 8.805 -0.776 1.00 0.00 66 LYS A N 15
ATOM 24360 C CA . LYS A 1 66 ? 10.707 9.600 -0.883 1.00 0.00 66 LYS A CA 15
ATOM 24361 C C . LYS A 1 66 ? 10.950 10.032 -2.325 1.00 0.00 66 LYS A C 15
ATOM 24362 O O . LYS A 1 66 ? 11.283 11.187 -2.589 1.00 0.00 66 LYS A O 15
ATOM 24381 N N . ALA A 1 67 ? 10.780 9.098 -3.255 1.00 0.00 67 ALA A N 15
ATOM 24382 C CA . ALA A 1 67 ? 10.978 9.385 -4.671 1.00 0.00 67 ALA A CA 15
ATOM 24383 C C . ALA A 1 67 ? 10.212 10.635 -5.090 1.00 0.00 67 ALA A C 15
ATOM 24384 O O . ALA A 1 67 ? 10.627 11.353 -6.000 1.00 0.00 67 ALA A O 15
ATOM 24391 N N . LEU A 1 68 ? 9.093 10.889 -4.421 1.00 0.00 68 LEU A N 15
ATOM 24392 C CA . LEU A 1 68 ? 8.268 12.054 -4.725 1.00 0.00 68 LEU A CA 15
ATOM 24393 C C . LEU A 1 68 ? 8.829 13.307 -4.060 1.00 0.00 68 LEU A C 15
ATOM 24394 O O . LEU A 1 68 ? 8.117 14.017 -3.350 1.00 0.00 68 LEU A O 15
ATOM 24410 N N . GLY A 1 69 ? 10.110 13.573 -4.296 1.00 0.00 69 GLY A N 15
ATOM 24411 C CA . GLY A 1 69 ? 10.744 14.742 -3.714 1.00 0.00 69 GLY A CA 15
ATOM 24412 C C . GLY A 1 69 ? 9.957 16.013 -3.964 1.00 0.00 69 GLY A C 15
ATOM 24413 O O . GLY A 1 69 ? 9.282 16.520 -3.067 1.00 0.00 69 GLY A O 15
ATOM 24417 N N . ASP A 1 70 ? 10.043 16.531 -5.184 1.00 0.00 70 ASP A N 15
ATOM 24418 C CA . ASP A 1 70 ? 9.334 17.752 -5.549 1.00 0.00 70 ASP A CA 15
ATOM 24419 C C . ASP A 1 70 ? 8.113 17.435 -6.407 1.00 0.00 70 ASP A C 15
ATOM 24420 O O . ASP A 1 70 ? 7.936 18.002 -7.485 1.00 0.00 70 ASP A O 15
ATOM 24429 N N . SER A 1 71 ? 7.275 16.525 -5.922 1.00 0.00 71 SER A N 15
ATOM 24430 C CA . SER A 1 71 ? 6.073 16.129 -6.646 1.00 0.00 71 SER A CA 15
ATOM 24431 C C . SER A 1 71 ? 4.872 16.956 -6.199 1.00 0.00 71 SER A C 15
ATOM 24432 O O . SER A 1 71 ? 4.780 17.362 -5.041 1.00 0.00 71 SER A O 15
ATOM 24440 N N . SER A 1 72 ? 3.952 17.202 -7.127 1.00 0.00 72 SER A N 15
ATOM 24441 C CA . SER A 1 72 ? 2.757 17.984 -6.831 1.00 0.00 72 SER A CA 15
ATOM 24442 C C . SER A 1 72 ? 1.645 17.091 -6.290 1.00 0.00 72 SER A C 15
ATOM 24443 O O . SER A 1 72 ? 1.628 15.879 -6.502 1.00 0.00 72 SER A O 15
ATOM 24451 N N . PRO A 1 73 ? 0.691 17.705 -5.573 1.00 0.00 73 PRO A N 15
ATOM 24452 C CA . PRO A 1 73 ? -0.444 16.986 -4.986 1.00 0.00 73 PRO A CA 15
ATOM 24453 C C . PRO A 1 73 ? -1.423 16.487 -6.044 1.00 0.00 73 PRO A C 15
ATOM 24454 O O . PRO A 1 73 ? -1.792 15.313 -6.056 1.00 0.00 73 PRO A O 15
ATOM 24465 N N . SER A 1 74 ? -1.839 17.386 -6.930 1.00 0.00 74 SER A N 15
ATOM 24466 C CA . SER A 1 74 ? -2.777 17.036 -7.990 1.00 0.00 74 SER A CA 15
ATOM 24467 C C . SER A 1 74 ? -2.202 15.945 -8.888 1.00 0.00 74 SER A C 15
ATOM 24468 O O . SER A 1 74 ? -2.931 15.086 -9.382 1.00 0.00 74 SER A O 15
ATOM 24476 N N . GLN A 1 75 ? -0.889 15.987 -9.093 1.00 0.00 75 GLN A N 15
ATOM 24477 C CA . GLN A 1 75 ? -0.216 15.003 -9.931 1.00 0.00 75 GLN A CA 15
ATOM 24478 C C . GLN A 1 75 ? -0.212 13.632 -9.265 1.00 0.00 75 GLN A C 15
ATOM 24479 O O . GLN A 1 75 ? -0.096 12.606 -9.935 1.00 0.00 75 GLN A O 15
ATOM 24493 N N . ALA A 1 76 ? -0.339 13.622 -7.942 1.00 0.00 76 ALA A N 15
ATOM 24494 C CA . ALA A 1 76 ? -0.351 12.376 -7.185 1.00 0.00 76 ALA A CA 15
ATOM 24495 C C . ALA A 1 76 ? -1.759 11.795 -7.107 1.00 0.00 76 ALA A C 15
ATOM 24496 O O . ALA A 1 76 ? -1.935 10.585 -6.969 1.00 0.00 76 ALA A O 15
ATOM 24503 N N . MET A 1 77 ? -2.759 12.666 -7.195 1.00 0.00 77 MET A N 15
ATOM 24504 C CA . MET A 1 77 ? -4.152 12.239 -7.134 1.00 0.00 77 MET A CA 15
ATOM 24505 C C . MET A 1 77 ? -4.612 11.693 -8.482 1.00 0.00 77 MET A C 15
ATOM 24506 O O . MET A 1 77 ? -5.404 10.753 -8.543 1.00 0.00 77 MET A O 15
ATOM 24520 N N . GLN A 1 78 ? -4.111 12.289 -9.560 1.00 0.00 78 GLN A N 15
ATOM 24521 C CA . GLN A 1 78 ? -4.472 11.862 -10.906 1.00 0.00 78 GLN A CA 15
ATOM 24522 C C . GLN A 1 78 ? -4.244 10.365 -11.082 1.00 0.00 78 GLN A C 15
ATOM 24523 O O . GLN A 1 78 ? -5.144 9.635 -11.495 1.00 0.00 78 GLN A O 15
ATOM 24537 N N . GLU A 1 79 ? -3.033 9.915 -10.768 1.00 0.00 79 GLU A N 15
ATOM 24538 C CA . GLU A 1 79 ? -2.686 8.504 -10.893 1.00 0.00 79 GLU A CA 15
ATOM 24539 C C . GLU A 1 79 ? -3.304 7.690 -9.760 1.00 0.00 79 GLU A C 15
ATOM 24540 O O . GLU A 1 79 ? -3.766 6.567 -9.969 1.00 0.00 79 GLU A O 15
ATOM 24552 N N . TYR A 1 80 ? -3.308 8.262 -8.562 1.00 0.00 80 TYR A N 15
ATOM 24553 C CA . TYR A 1 80 ? -3.866 7.589 -7.395 1.00 0.00 80 TYR A CA 15
ATOM 24554 C C . TYR A 1 80 ? -5.271 7.068 -7.686 1.00 0.00 80 TYR A C 15
ATOM 24555 O O . TYR A 1 80 ? -5.682 6.033 -7.161 1.00 0.00 80 TYR A O 15
ATOM 24573 N N . ILE A 1 81 ? -6.000 7.793 -8.528 1.00 0.00 81 ILE A N 15
ATOM 24574 C CA . ILE A 1 81 ? -7.357 7.404 -8.891 1.00 0.00 81 ILE A CA 15
ATOM 24575 C C . ILE A 1 81 ? -7.353 6.400 -10.039 1.00 0.00 81 ILE A C 15
ATOM 24576 O O . ILE A 1 81 ? -7.832 5.276 -9.896 1.00 0.00 81 ILE A O 15
ATOM 24592 N N . ALA A 1 82 ? -6.807 6.814 -11.178 1.00 0.00 82 ALA A N 15
ATOM 24593 C CA . ALA A 1 82 ? -6.736 5.950 -12.349 1.00 0.00 82 ALA A CA 15
ATOM 24594 C C . ALA A 1 82 ? -6.561 4.490 -11.945 1.00 0.00 82 ALA A C 15
ATOM 24595 O O . ALA A 1 82 ? -7.373 3.635 -12.300 1.00 0.00 82 ALA A O 15
ATOM 24602 N N . VAL A 1 83 ? -5.495 4.210 -11.201 1.00 0.00 83 VAL A N 15
ATOM 24603 C CA . VAL A 1 83 ? -5.214 2.854 -10.748 1.00 0.00 83 VAL A CA 15
ATOM 24604 C C . VAL A 1 83 ? -6.477 2.173 -10.234 1.00 0.00 83 VAL A C 15
ATOM 24605 O O . VAL A 1 83 ? -6.868 1.113 -10.723 1.00 0.00 83 VAL A O 15
ATOM 24618 N N . VAL A 1 84 ? -7.113 2.789 -9.242 1.00 0.00 84 VAL A N 15
ATOM 24619 C CA . VAL A 1 84 ? -8.334 2.244 -8.662 1.00 0.00 84 VAL A CA 15
ATOM 24620 C C . VAL A 1 84 ? -9.338 1.868 -9.745 1.00 0.00 84 VAL A C 15
ATOM 24621 O O . VAL A 1 84 ? -10.190 1.002 -9.546 1.00 0.00 84 VAL A O 15
ATOM 24634 N N . LYS A 1 85 ? -9.233 2.526 -10.895 1.00 0.00 85 LYS A N 15
ATOM 24635 C CA . LYS A 1 85 ? -10.130 2.261 -12.014 1.00 0.00 85 LYS A CA 15
ATOM 24636 C C . LYS A 1 85 ? -9.687 1.022 -12.785 1.00 0.00 85 LYS A C 15
ATOM 24637 O O . LYS A 1 85 ? -10.515 0.269 -13.299 1.00 0.00 85 LYS A O 15
ATOM 24656 N N . LYS A 1 86 ? -8.377 0.815 -12.861 1.00 0.00 86 LYS A N 15
ATOM 24657 C CA . LYS A 1 86 ? -7.823 -0.335 -13.566 1.00 0.00 86 LYS A CA 15
ATOM 24658 C C . LYS A 1 86 ? -8.203 -1.637 -12.868 1.00 0.00 86 LYS A C 15
ATOM 24659 O O . LYS A 1 86 ? -8.263 -2.695 -13.496 1.00 0.00 86 LYS A O 15
ATOM 24678 N N . LEU A 1 87 ? -8.459 -1.552 -11.568 1.00 0.00 87 LEU A N 15
ATOM 24679 C CA . LEU A 1 87 ? -8.835 -2.724 -10.784 1.00 0.00 87 LEU A CA 15
ATOM 24680 C C . LEU A 1 87 ? -10.349 -2.912 -10.778 1.00 0.00 87 LEU A C 15
ATOM 24681 O O . LEU A 1 87 ? -10.845 -4.034 -10.884 1.00 0.00 87 LEU A O 15
ATOM 24697 N N . ASP A 1 88 ? -11.077 -1.808 -10.656 1.00 0.00 88 ASP A N 15
ATOM 24698 C CA . ASP A 1 88 ? -12.534 -1.851 -10.640 1.00 0.00 88 ASP A CA 15
ATOM 24699 C C . ASP A 1 88 ? -13.119 -0.806 -11.586 1.00 0.00 88 ASP A C 15
ATOM 24700 O O . ASP A 1 88 ? -13.340 0.347 -11.217 1.00 0.00 88 ASP A O 15
ATOM 24709 N N . PRO A 1 89 ? -13.375 -1.217 -12.837 1.00 0.00 89 PRO A N 15
ATOM 24710 C CA . PRO A 1 89 ? -13.936 -0.333 -13.862 1.00 0.00 89 PRO A CA 15
ATOM 24711 C C . PRO A 1 89 ? -15.390 0.032 -13.580 1.00 0.00 89 PRO A C 15
ATOM 24712 O O . PRO A 1 89 ? -15.867 1.088 -13.994 1.00 0.00 89 PRO A O 15
ATOM 24723 N N . GLY A 1 90 ? -16.090 -0.850 -12.872 1.00 0.00 90 GLY A N 15
ATOM 24724 C CA . GLY A 1 90 ? -17.482 -0.602 -12.547 1.00 0.00 90 GLY A CA 15
ATOM 24725 C C . GLY A 1 90 ? -17.644 0.335 -11.367 1.00 0.00 90 GLY A C 15
ATOM 24726 O O . GLY A 1 90 ? -18.458 0.088 -10.476 1.00 0.00 90 GLY A O 15
ATOM 24730 N N . TRP A 1 91 ? -16.867 1.412 -11.358 1.00 0.00 91 TRP A N 15
ATOM 24731 C CA . TRP A 1 91 ? -16.927 2.389 -10.277 1.00 0.00 91 TRP A CA 15
ATOM 24732 C C . TRP A 1 91 ? -17.395 3.745 -10.793 1.00 0.00 91 TRP A C 15
ATOM 24733 O O . TRP A 1 91 ? -16.780 4.325 -11.686 1.00 0.00 91 TRP A O 15
ATOM 24754 N N . ASN A 1 92 ? -18.488 4.245 -10.225 1.00 0.00 92 ASN A N 15
ATOM 24755 C CA . ASN A 1 92 ? -19.038 5.533 -10.630 1.00 0.00 92 ASN A CA 15
ATOM 24756 C C . ASN A 1 92 ? -19.128 6.484 -9.440 1.00 0.00 92 ASN A C 15
ATOM 24757 O O . ASN A 1 92 ? -20.127 6.526 -8.721 1.00 0.00 92 ASN A O 15
ATOM 24768 N N . PRO A 1 93 ? -18.060 7.267 -9.226 1.00 0.00 93 PRO A N 15
ATOM 24769 C CA . PRO A 1 93 ? -17.994 8.233 -8.125 1.00 0.00 93 PRO A CA 15
ATOM 24770 C C . PRO A 1 93 ? -18.939 9.411 -8.330 1.00 0.00 93 PRO A C 15
ATOM 24771 O O . PRO A 1 93 ? -19.425 10.003 -7.367 1.00 0.00 93 PRO A O 15
ATOM 24782 N N . GLN A 1 94 ? -19.195 9.746 -9.591 1.00 0.00 94 GLN A N 15
ATOM 24783 C CA . GLN A 1 94 ? -20.083 10.855 -9.921 1.00 0.00 94 GLN A CA 15
ATOM 24784 C C . GLN A 1 94 ? -20.976 10.503 -11.106 1.00 0.00 94 GLN A C 15
ATOM 24785 O O . GLN A 1 94 ? -20.493 10.294 -12.219 1.00 0.00 94 GLN A O 15
ATOM 24799 N N . ILE A 1 95 ? -22.280 10.439 -10.859 1.00 0.00 95 ILE A N 15
ATOM 24800 C CA . ILE A 1 95 ? -23.240 10.113 -11.906 1.00 0.00 95 ILE A CA 15
ATOM 24801 C C . ILE A 1 95 ? -24.049 11.341 -12.312 1.00 0.00 95 ILE A C 15
ATOM 24802 O O . ILE A 1 95 ? -24.564 12.080 -11.473 1.00 0.00 95 ILE A O 15
ATOM 24818 N N . PRO A 1 96 ? -24.166 11.564 -13.629 1.00 0.00 96 PRO A N 15
ATOM 24819 C CA . PRO A 1 96 ? -24.913 12.700 -14.177 1.00 0.00 96 PRO A CA 15
ATOM 24820 C C . PRO A 1 96 ? -26.417 12.559 -13.968 1.00 0.00 96 PRO A C 15
ATOM 24821 O O . PRO A 1 96 ? -27.074 13.480 -13.486 1.00 0.00 96 PRO A O 15
ATOM 24832 N N . GLU A 1 97 ? -26.955 11.399 -14.334 1.00 0.00 97 GLU A N 15
ATOM 24833 C CA . GLU A 1 97 ? -28.382 11.140 -14.187 1.00 0.00 97 GLU A CA 15
ATOM 24834 C C . GLU A 1 97 ? -28.855 11.486 -12.778 1.00 0.00 97 GLU A C 15
ATOM 24835 O O . GLU A 1 97 ? -28.047 11.704 -11.875 1.00 0.00 97 GLU A O 15
ATOM 24847 N N . LYS A 1 98 ? -30.170 11.534 -12.597 1.00 0.00 98 LYS A N 15
ATOM 24848 C CA . LYS A 1 98 ? -30.754 11.852 -11.299 1.00 0.00 98 LYS A CA 15
ATOM 24849 C C . LYS A 1 98 ? -31.988 10.997 -11.033 1.00 0.00 98 LYS A C 15
ATOM 24850 O O . LYS A 1 98 ? -32.842 10.832 -11.905 1.00 0.00 98 LYS A O 15
ATOM 24869 N N . LYS A 1 99 ? -32.078 10.456 -9.823 1.00 0.00 99 LYS A N 15
ATOM 24870 C CA . LYS A 1 99 ? -33.210 9.620 -9.440 1.00 0.00 99 LYS A CA 15
ATOM 24871 C C . LYS A 1 99 ? -34.501 10.432 -9.409 1.00 0.00 99 LYS A C 15
ATOM 24872 O O . LYS A 1 99 ? -34.759 11.169 -8.458 1.00 0.00 99 LYS A O 15
ATOM 24891 N N . GLY A 1 100 ? -35.309 10.291 -10.455 1.00 0.00 100 GLY A N 15
ATOM 24892 C CA . GLY A 1 100 ? -36.563 11.017 -10.527 1.00 0.00 100 GLY A CA 15
ATOM 24893 C C . GLY A 1 100 ? -36.566 12.064 -11.623 1.00 0.00 100 GLY A C 15
ATOM 24894 O O . GLY A 1 100 ? -36.611 13.263 -11.348 1.00 0.00 100 GLY A O 15
ATOM 24898 N N . LYS A 1 101 ? -36.515 11.611 -12.871 1.00 0.00 101 LYS A N 15
ATOM 24899 C CA . LYS A 1 101 ? -36.511 12.516 -14.014 1.00 0.00 101 LYS A CA 15
ATOM 24900 C C . LYS A 1 101 ? -37.623 12.159 -14.995 1.00 0.00 101 LYS A C 15
ATOM 24901 O O . LYS A 1 101 ? -37.434 11.334 -15.888 1.00 0.00 101 LYS A O 15
ATOM 24920 N N . GLU A 1 102 ? -38.783 12.787 -14.823 1.00 0.00 102 GLU A N 15
ATOM 24921 C CA . GLU A 1 102 ? -39.924 12.534 -15.694 1.00 0.00 102 GLU A CA 15
ATOM 24922 C C . GLU A 1 102 ? -39.468 12.269 -17.126 1.00 0.00 102 GLU A C 15
ATOM 24923 O O . GLU A 1 102 ? -39.843 11.266 -17.732 1.00 0.00 102 GLU A O 15
ATOM 24935 N N . ALA A 1 103 ? -38.657 13.176 -17.659 1.00 0.00 103 ALA A N 15
ATOM 24936 C CA . ALA A 1 103 ? -38.148 13.041 -19.019 1.00 0.00 103 ALA A CA 15
ATOM 24937 C C . ALA A 1 103 ? -37.019 14.032 -19.284 1.00 0.00 103 ALA A C 15
ATOM 24938 O O . ALA A 1 103 ? -37.055 15.168 -18.813 1.00 0.00 103 ALA A O 15
ATOM 24945 N N . SER A 1 104 ? -36.018 13.593 -20.040 1.00 0.00 104 SER A N 15
ATOM 24946 C CA . SER A 1 104 ? -34.877 14.440 -20.364 1.00 0.00 104 SER A CA 15
ATOM 24947 C C . SER A 1 104 ? -34.684 14.538 -21.875 1.00 0.00 104 SER A C 15
ATOM 24948 O O . SER A 1 104 ? -33.881 13.811 -22.458 1.00 0.00 104 SER A O 15
ATOM 24956 N N . GLY A 1 105 ? -35.428 15.444 -22.502 1.00 0.00 105 GLY A N 15
ATOM 24957 C CA . GLY A 1 105 ? -35.325 15.621 -23.939 1.00 0.00 105 GLY A CA 15
ATOM 24958 C C . GLY A 1 105 ? -34.811 16.996 -24.318 1.00 0.00 105 GLY A C 15
ATOM 24959 O O . GLY A 1 105 ? -34.166 17.682 -23.525 1.00 0.00 105 GLY A O 15
ATOM 24963 N N . PRO A 1 106 ? -35.097 17.417 -25.559 1.00 0.00 106 PRO A N 15
ATOM 24964 C CA . PRO A 1 106 ? -34.668 18.722 -26.071 1.00 0.00 106 PRO A CA 15
ATOM 24965 C C . PRO A 1 106 ? -35.405 19.878 -25.403 1.00 0.00 106 PRO A C 15
ATOM 24966 O O . PRO A 1 106 ? -35.182 21.043 -25.733 1.00 0.00 106 PRO A O 15
ATOM 24977 N N . SER A 1 107 ? -36.285 19.548 -24.463 1.00 0.00 107 SER A N 15
ATOM 24978 C CA . SER A 1 107 ? -37.058 20.559 -23.751 1.00 0.00 107 SER A CA 15
ATOM 24979 C C . SER A 1 107 ? -36.214 21.803 -23.488 1.00 0.00 107 SER A C 15
ATOM 24980 O O . SER A 1 107 ? -34.992 21.723 -23.369 1.00 0.00 107 SER A O 15
ATOM 24988 N N . SER A 1 108 ? -36.877 22.951 -23.397 1.00 0.00 108 SER A N 15
ATOM 24989 C CA . SER A 1 108 ? -36.189 24.213 -23.152 1.00 0.00 108 SER A CA 15
ATOM 24990 C C . SER A 1 108 ? -35.095 24.040 -22.103 1.00 0.00 108 SER A C 15
ATOM 24991 O O . SER A 1 108 ? -33.952 24.448 -22.309 1.00 0.00 108 SER A O 15
ATOM 24999 N N . GLY A 1 109 ? -35.454 23.433 -20.976 1.00 0.00 109 GLY A N 15
ATOM 25000 C CA . GLY A 1 109 ? -34.493 23.216 -19.911 1.00 0.00 109 GLY A CA 15
ATOM 25001 C C . GLY A 1 109 ? -34.349 21.751 -19.548 1.00 0.00 109 GLY A C 15
ATOM 25002 O O . GLY A 1 109 ? -35.070 21.245 -18.689 1.00 0.00 109 GLY A O 15
ATOM 25006 N N . GLY A 1 1 ? -5.182 12.853 -18.855 1.00 0.00 1 GLY A N 16
ATOM 25007 C CA . GLY A 1 1 ? -6.240 13.835 -18.707 1.00 0.00 1 GLY A CA 16
ATOM 25008 C C . GLY A 1 1 ? -7.430 13.545 -19.600 1.00 0.00 1 GLY A C 16
ATOM 25009 O O . GLY A 1 1 ? -7.277 13.350 -20.805 1.00 0.00 1 GLY A O 16
ATOM 25013 N N . SER A 1 2 ? -8.619 13.515 -19.007 1.00 0.00 2 SER A N 16
ATOM 25014 C CA . SER A 1 2 ? -9.840 13.242 -19.756 1.00 0.00 2 SER A CA 16
ATOM 25015 C C . SER A 1 2 ? -10.742 14.471 -19.792 1.00 0.00 2 SER A C 16
ATOM 25016 O O . SER A 1 2 ? -10.756 15.272 -18.857 1.00 0.00 2 SER A O 16
ATOM 25024 N N . SER A 1 3 ? -11.495 14.613 -20.878 1.00 0.00 3 SER A N 16
ATOM 25025 C CA . SER A 1 3 ? -12.399 15.746 -21.039 1.00 0.00 3 SER A CA 16
ATOM 25026 C C . SER A 1 3 ? -13.564 15.656 -20.058 1.00 0.00 3 SER A C 16
ATOM 25027 O O . SER A 1 3 ? -13.821 14.602 -19.478 1.00 0.00 3 SER A O 16
ATOM 25035 N N . GLY A 1 4 ? -14.266 16.771 -19.879 1.00 0.00 4 GLY A N 16
ATOM 25036 C CA . GLY A 1 4 ? -15.396 16.797 -18.968 1.00 0.00 4 GLY A CA 16
ATOM 25037 C C . GLY A 1 4 ? -15.009 16.412 -17.554 1.00 0.00 4 GLY A C 16
ATOM 25038 O O . GLY A 1 4 ? -15.684 15.603 -16.917 1.00 0.00 4 GLY A O 16
ATOM 25042 N N . SER A 1 5 ? -13.919 16.991 -17.062 1.00 0.00 5 SER A N 16
ATOM 25043 C CA . SER A 1 5 ? -13.440 16.700 -15.715 1.00 0.00 5 SER A CA 16
ATOM 25044 C C . SER A 1 5 ? -12.957 17.971 -15.024 1.00 0.00 5 SER A C 16
ATOM 25045 O O . SER A 1 5 ? -12.473 18.898 -15.673 1.00 0.00 5 SER A O 16
ATOM 25053 N N . SER A 1 6 ? -13.091 18.005 -13.702 1.00 0.00 6 SER A N 16
ATOM 25054 C CA . SER A 1 6 ? -12.671 19.163 -12.921 1.00 0.00 6 SER A CA 16
ATOM 25055 C C . SER A 1 6 ? -12.817 18.892 -11.427 1.00 0.00 6 SER A C 16
ATOM 25056 O O . SER A 1 6 ? -13.898 18.551 -10.949 1.00 0.00 6 SER A O 16
ATOM 25064 N N . GLY A 1 7 ? -11.719 19.048 -10.693 1.00 0.00 7 GLY A N 16
ATOM 25065 C CA . GLY A 1 7 ? -11.745 18.816 -9.261 1.00 0.00 7 GLY A CA 16
ATOM 25066 C C . GLY A 1 7 ? -11.067 17.518 -8.871 1.00 0.00 7 GLY A C 16
ATOM 25067 O O . GLY A 1 7 ? -11.606 16.739 -8.083 1.00 0.00 7 GLY A O 16
ATOM 25071 N N . LEU A 1 8 ? -9.882 17.282 -9.424 1.00 0.00 8 LEU A N 16
ATOM 25072 C CA . LEU A 1 8 ? -9.129 16.068 -9.131 1.00 0.00 8 LEU A CA 16
ATOM 25073 C C . LEU A 1 8 ? -9.209 15.722 -7.647 1.00 0.00 8 LEU A C 16
ATOM 25074 O O . LEU A 1 8 ? -9.364 14.559 -7.278 1.00 0.00 8 LEU A O 16
ATOM 25090 N N . ALA A 1 9 ? -9.104 16.742 -6.801 1.00 0.00 9 ALA A N 16
ATOM 25091 C CA . ALA A 1 9 ? -9.168 16.546 -5.358 1.00 0.00 9 ALA A CA 16
ATOM 25092 C C . ALA A 1 9 ? -10.420 15.770 -4.964 1.00 0.00 9 ALA A C 16
ATOM 25093 O O . ALA A 1 9 ? -10.333 14.675 -4.410 1.00 0.00 9 ALA A O 16
ATOM 25100 N N . GLU A 1 10 ? -11.583 16.344 -5.255 1.00 0.00 10 GLU A N 16
ATOM 25101 C CA . GLU A 1 10 ? -12.853 15.705 -4.929 1.00 0.00 10 GLU A CA 16
ATOM 25102 C C . GLU A 1 10 ? -12.755 14.190 -5.086 1.00 0.00 10 GLU A C 16
ATOM 25103 O O . GLU A 1 10 ? -12.990 13.440 -4.138 1.00 0.00 10 GLU A O 16
ATOM 25115 N N . LEU A 1 11 ? -12.407 13.747 -6.289 1.00 0.00 11 LEU A N 16
ATOM 25116 C CA . LEU A 1 11 ? -12.278 12.322 -6.572 1.00 0.00 11 LEU A CA 16
ATOM 25117 C C . LEU A 1 11 ? -11.351 11.649 -5.565 1.00 0.00 11 LEU A C 16
ATOM 25118 O O . LEU A 1 11 ? -11.727 10.674 -4.914 1.00 0.00 11 LEU A O 16
ATOM 25134 N N . PHE A 1 12 ? -10.137 12.177 -5.441 1.00 0.00 12 PHE A N 16
ATOM 25135 C CA . PHE A 1 12 ? -9.156 11.628 -4.513 1.00 0.00 12 PHE A CA 16
ATOM 25136 C C . PHE A 1 12 ? -9.817 11.223 -3.199 1.00 0.00 12 PHE A C 16
ATOM 25137 O O . PHE A 1 12 ? -9.362 10.302 -2.521 1.00 0.00 12 PHE A O 16
ATOM 25154 N N . GLU A 1 13 ? -10.893 11.920 -2.845 1.00 0.00 13 GLU A N 16
ATOM 25155 C CA . GLU A 1 13 ? -11.616 11.635 -1.612 1.00 0.00 13 GLU A CA 16
ATOM 25156 C C . GLU A 1 13 ? -12.448 10.363 -1.750 1.00 0.00 13 GLU A C 16
ATOM 25157 O O . GLU A 1 13 ? -12.396 9.477 -0.898 1.00 0.00 13 GLU A O 16
ATOM 25169 N N . LYS A 1 14 ? -13.217 10.282 -2.831 1.00 0.00 14 LYS A N 16
ATOM 25170 C CA . LYS A 1 14 ? -14.061 9.120 -3.084 1.00 0.00 14 LYS A CA 16
ATOM 25171 C C . LYS A 1 14 ? -13.214 7.886 -3.378 1.00 0.00 14 LYS A C 16
ATOM 25172 O O . LYS A 1 14 ? -13.363 6.851 -2.729 1.00 0.00 14 LYS A O 16
ATOM 25191 N N . ALA A 1 15 ? -12.324 8.004 -4.357 1.00 0.00 15 ALA A N 16
ATOM 25192 C CA . ALA A 1 15 ? -11.451 6.899 -4.734 1.00 0.00 15 ALA A CA 16
ATOM 25193 C C . ALA A 1 15 ? -10.852 6.228 -3.502 1.00 0.00 15 ALA A C 16
ATOM 25194 O O . ALA A 1 15 ? -10.896 5.006 -3.365 1.00 0.00 15 ALA A O 16
ATOM 25201 N N . ALA A 1 16 ? -10.291 7.036 -2.608 1.00 0.00 16 ALA A N 16
ATOM 25202 C CA . ALA A 1 16 ? -9.684 6.521 -1.387 1.00 0.00 16 ALA A CA 16
ATOM 25203 C C . ALA A 1 16 ? -10.603 5.516 -0.699 1.00 0.00 16 ALA A C 16
ATOM 25204 O O . ALA A 1 16 ? -10.178 4.419 -0.339 1.00 0.00 16 ALA A O 16
ATOM 25211 N N . ALA A 1 17 ? -11.862 5.899 -0.520 1.00 0.00 17 ALA A N 16
ATOM 25212 C CA . ALA A 1 17 ? -12.841 5.031 0.124 1.00 0.00 17 ALA A CA 16
ATOM 25213 C C . ALA A 1 17 ? -12.970 3.705 -0.618 1.00 0.00 17 ALA A C 16
ATOM 25214 O O . ALA A 1 17 ? -13.226 2.665 -0.011 1.00 0.00 17 ALA A O 16
ATOM 25221 N N . HIS A 1 18 ? -12.792 3.750 -1.935 1.00 0.00 18 HIS A N 16
ATOM 25222 C CA . HIS A 1 18 ? -12.889 2.551 -2.760 1.00 0.00 18 HIS A CA 16
ATOM 25223 C C . HIS A 1 18 ? -11.706 1.621 -2.509 1.00 0.00 18 HIS A C 16
ATOM 25224 O O . HIS A 1 18 ? -11.844 0.398 -2.553 1.00 0.00 18 HIS A O 16
ATOM 25239 N N . LEU A 1 19 ? -10.543 2.208 -2.246 1.00 0.00 19 LEU A N 16
ATOM 25240 C CA . LEU A 1 19 ? -9.335 1.432 -1.988 1.00 0.00 19 LEU A CA 16
ATOM 25241 C C . LEU A 1 19 ? -9.633 0.249 -1.072 1.00 0.00 19 LEU A C 16
ATOM 25242 O O . LEU A 1 19 ? -9.323 -0.896 -1.401 1.00 0.00 19 LEU A O 16
ATOM 25258 N N . GLN A 1 20 ? -10.238 0.534 0.077 1.00 0.00 20 GLN A N 16
ATOM 25259 C CA . GLN A 1 20 ? -10.579 -0.507 1.039 1.00 0.00 20 GLN A CA 16
ATOM 25260 C C . GLN A 1 20 ? -11.405 -1.607 0.381 1.00 0.00 20 GLN A C 16
ATOM 25261 O O . GLN A 1 20 ? -11.337 -2.770 0.777 1.00 0.00 20 GLN A O 16
ATOM 25275 N N . GLY A 1 21 ? -12.187 -1.231 -0.627 1.00 0.00 21 GLY A N 16
ATOM 25276 C CA . GLY A 1 21 ? -13.016 -2.197 -1.323 1.00 0.00 21 GLY A CA 16
ATOM 25277 C C . GLY A 1 21 ? -12.283 -2.873 -2.465 1.00 0.00 21 GLY A C 16
ATOM 25278 O O . GLY A 1 21 ? -12.746 -3.883 -2.999 1.00 0.00 21 GLY A O 16
ATOM 25282 N N . LEU A 1 22 ? -11.137 -2.317 -2.843 1.00 0.00 22 LEU A N 16
ATOM 25283 C CA . LEU A 1 22 ? -10.339 -2.872 -3.930 1.00 0.00 22 LEU A CA 16
ATOM 25284 C C . LEU A 1 22 ? -9.078 -3.542 -3.393 1.00 0.00 22 LEU A C 16
ATOM 25285 O O . LEU A 1 22 ? -8.129 -3.787 -4.138 1.00 0.00 22 LEU A O 16
ATOM 25301 N N . ILE A 1 23 ? -9.077 -3.836 -2.098 1.00 0.00 23 ILE A N 16
ATOM 25302 C CA . ILE A 1 23 ? -7.934 -4.481 -1.463 1.00 0.00 23 ILE A CA 16
ATOM 25303 C C . ILE A 1 23 ? -7.746 -5.902 -1.983 1.00 0.00 23 ILE A C 16
ATOM 25304 O O . ILE A 1 23 ? -6.622 -6.338 -2.231 1.00 0.00 23 ILE A O 16
ATOM 25320 N N . GLN A 1 24 ? -8.854 -6.618 -2.146 1.00 0.00 24 GLN A N 16
ATOM 25321 C CA . GLN A 1 24 ? -8.810 -7.990 -2.638 1.00 0.00 24 GLN A CA 16
ATOM 25322 C C . GLN A 1 24 ? -8.306 -8.037 -4.077 1.00 0.00 24 GLN A C 16
ATOM 25323 O O . GLN A 1 24 ? -7.873 -9.083 -4.560 1.00 0.00 24 GLN A O 16
ATOM 25337 N N . VAL A 1 25 ? -8.366 -6.897 -4.757 1.00 0.00 25 VAL A N 16
ATOM 25338 C CA . VAL A 1 25 ? -7.915 -6.807 -6.140 1.00 0.00 25 VAL A CA 16
ATOM 25339 C C . VAL A 1 25 ? -6.584 -6.069 -6.238 1.00 0.00 25 VAL A C 16
ATOM 25340 O O . VAL A 1 25 ? -5.857 -6.207 -7.221 1.00 0.00 25 VAL A O 16
ATOM 25353 N N . ALA A 1 26 ? -6.271 -5.286 -5.211 1.00 0.00 26 ALA A N 16
ATOM 25354 C CA . ALA A 1 26 ? -5.027 -4.528 -5.179 1.00 0.00 26 ALA A CA 16
ATOM 25355 C C . ALA A 1 26 ? -3.881 -5.376 -4.638 1.00 0.00 26 ALA A C 16
ATOM 25356 O O . ALA A 1 26 ? -3.970 -5.930 -3.542 1.00 0.00 26 ALA A O 16
ATOM 25363 N N . SER A 1 27 ? -2.805 -5.474 -5.413 1.00 0.00 27 SER A N 16
ATOM 25364 C CA . SER A 1 27 ? -1.643 -6.259 -5.012 1.00 0.00 27 SER A CA 16
ATOM 25365 C C . SER A 1 27 ? -0.829 -5.523 -3.953 1.00 0.00 27 SER A C 16
ATOM 25366 O O . SER A 1 27 ? -0.802 -4.292 -3.920 1.00 0.00 27 SER A O 16
ATOM 25374 N N . ARG A 1 28 ? -0.167 -6.285 -3.089 1.00 0.00 28 ARG A N 16
ATOM 25375 C CA . ARG A 1 28 ? 0.647 -5.706 -2.027 1.00 0.00 28 ARG A CA 16
ATOM 25376 C C . ARG A 1 28 ? 1.377 -4.460 -2.520 1.00 0.00 28 ARG A C 16
ATOM 25377 O O . ARG A 1 28 ? 1.461 -3.457 -1.811 1.00 0.00 28 ARG A O 16
ATOM 25398 N N . GLU A 1 29 ? 1.904 -4.532 -3.738 1.00 0.00 29 GLU A N 16
ATOM 25399 C CA . GLU A 1 29 ? 2.628 -3.410 -4.324 1.00 0.00 29 GLU A CA 16
ATOM 25400 C C . GLU A 1 29 ? 1.678 -2.260 -4.650 1.00 0.00 29 GLU A C 16
ATOM 25401 O O . GLU A 1 29 ? 1.997 -1.094 -4.417 1.00 0.00 29 GLU A O 16
ATOM 25413 N N . GLN A 1 30 ? 0.512 -2.599 -5.190 1.00 0.00 30 GLN A N 16
ATOM 25414 C CA . GLN A 1 30 ? -0.483 -1.595 -5.549 1.00 0.00 30 GLN A CA 16
ATOM 25415 C C . GLN A 1 30 ? -0.907 -0.788 -4.326 1.00 0.00 30 GLN A C 16
ATOM 25416 O O . GLN A 1 30 ? -1.278 0.381 -4.439 1.00 0.00 30 GLN A O 16
ATOM 25430 N N . LEU A 1 31 ? -0.851 -1.419 -3.159 1.00 0.00 31 LEU A N 16
ATOM 25431 C CA . LEU A 1 31 ? -1.230 -0.759 -1.914 1.00 0.00 31 LEU A CA 16
ATOM 25432 C C . LEU A 1 31 ? -0.237 0.343 -1.557 1.00 0.00 31 LEU A C 16
ATOM 25433 O O . LEU A 1 31 ? -0.627 1.428 -1.125 1.00 0.00 31 LEU A O 16
ATOM 25449 N N . LEU A 1 32 ? 1.047 0.058 -1.744 1.00 0.00 32 LEU A N 16
ATOM 25450 C CA . LEU A 1 32 ? 2.096 1.026 -1.444 1.00 0.00 32 LEU A CA 16
ATOM 25451 C C . LEU A 1 32 ? 2.061 2.190 -2.430 1.00 0.00 32 LEU A C 16
ATOM 25452 O O . LEU A 1 32 ? 2.231 3.347 -2.045 1.00 0.00 32 LEU A O 16
ATOM 25468 N N . TYR A 1 33 ? 1.839 1.875 -3.701 1.00 0.00 33 TYR A N 16
ATOM 25469 C CA . TYR A 1 33 ? 1.782 2.895 -4.742 1.00 0.00 33 TYR A CA 16
ATOM 25470 C C . TYR A 1 33 ? 0.840 4.027 -4.344 1.00 0.00 33 TYR A C 16
ATOM 25471 O O . TYR A 1 33 ? 1.148 5.204 -4.539 1.00 0.00 33 TYR A O 16
ATOM 25489 N N . LEU A 1 34 ? -0.308 3.664 -3.784 1.00 0.00 34 LEU A N 16
ATOM 25490 C CA . LEU A 1 34 ? -1.296 4.649 -3.356 1.00 0.00 34 LEU A CA 16
ATOM 25491 C C . LEU A 1 34 ? -0.924 5.240 -2.001 1.00 0.00 34 LEU A C 16
ATOM 25492 O O . LEU A 1 34 ? -1.451 6.278 -1.599 1.00 0.00 34 LEU A O 16
ATOM 25508 N N . TYR A 1 35 ? -0.011 4.575 -1.301 1.00 0.00 35 TYR A N 16
ATOM 25509 C CA . TYR A 1 35 ? 0.432 5.035 0.010 1.00 0.00 35 TYR A CA 16
ATOM 25510 C C . TYR A 1 35 ? 1.403 6.204 -0.123 1.00 0.00 35 TYR A C 16
ATOM 25511 O O . TYR A 1 35 ? 1.337 7.170 0.636 1.00 0.00 35 TYR A O 16
ATOM 25529 N N . ALA A 1 36 ? 2.306 6.108 -1.094 1.00 0.00 36 ALA A N 16
ATOM 25530 C CA . ALA A 1 36 ? 3.290 7.157 -1.329 1.00 0.00 36 ALA A CA 16
ATOM 25531 C C . ALA A 1 36 ? 2.620 8.440 -1.809 1.00 0.00 36 ALA A C 16
ATOM 25532 O O . ALA A 1 36 ? 2.683 9.472 -1.141 1.00 0.00 36 ALA A O 16
ATOM 25539 N N . ARG A 1 37 ? 1.980 8.369 -2.972 1.00 0.00 37 ARG A N 16
ATOM 25540 C CA . ARG A 1 37 ? 1.300 9.526 -3.542 1.00 0.00 37 ARG A CA 16
ATOM 25541 C C . ARG A 1 37 ? 0.358 10.160 -2.523 1.00 0.00 37 ARG A C 16
ATOM 25542 O O . ARG A 1 37 ? 0.350 11.378 -2.343 1.00 0.00 37 ARG A O 16
ATOM 25563 N N . TYR A 1 38 ? -0.435 9.325 -1.859 1.00 0.00 38 TYR A N 16
ATOM 25564 C CA . TYR A 1 38 ? -1.384 9.804 -0.861 1.00 0.00 38 TYR A CA 16
ATOM 25565 C C . TYR A 1 38 ? -0.664 10.539 0.266 1.00 0.00 38 TYR A C 16
ATOM 25566 O O . TYR A 1 38 ? -1.146 11.554 0.770 1.00 0.00 38 TYR A O 16
ATOM 25584 N N . LYS A 1 39 ? 0.495 10.020 0.656 1.00 0.00 39 LYS A N 16
ATOM 25585 C CA . LYS A 1 39 ? 1.285 10.626 1.722 1.00 0.00 39 LYS A CA 16
ATOM 25586 C C . LYS A 1 39 ? 1.960 11.905 1.238 1.00 0.00 39 LYS A C 16
ATOM 25587 O O . LYS A 1 39 ? 2.474 12.686 2.039 1.00 0.00 39 LYS A O 16
ATOM 25606 N N . GLN A 1 40 ? 1.954 12.113 -0.074 1.00 0.00 40 GLN A N 16
ATOM 25607 C CA . GLN A 1 40 ? 2.565 13.298 -0.663 1.00 0.00 40 GLN A CA 16
ATOM 25608 C C . GLN A 1 40 ? 1.549 14.429 -0.789 1.00 0.00 40 GLN A C 16
ATOM 25609 O O . GLN A 1 40 ? 1.829 15.572 -0.428 1.00 0.00 40 GLN A O 16
ATOM 25623 N N . VAL A 1 41 ? 0.369 14.102 -1.305 1.00 0.00 41 VAL A N 16
ATOM 25624 C CA . VAL A 1 41 ? -0.690 15.090 -1.479 1.00 0.00 41 VAL A CA 16
ATOM 25625 C C . VAL A 1 41 ? -1.168 15.625 -0.134 1.00 0.00 41 VAL A C 16
ATOM 25626 O O . VAL A 1 41 ? -1.746 16.709 -0.054 1.00 0.00 41 VAL A O 16
ATOM 25639 N N . LYS A 1 42 ? -0.923 14.858 0.923 1.00 0.00 42 LYS A N 16
ATOM 25640 C CA . LYS A 1 42 ? -1.327 15.253 2.267 1.00 0.00 42 LYS A CA 16
ATOM 25641 C C . LYS A 1 42 ? -0.183 15.952 2.995 1.00 0.00 42 LYS A C 16
ATOM 25642 O O . LYS A 1 42 ? -0.350 17.050 3.527 1.00 0.00 42 LYS A O 16
ATOM 25661 N N . VAL A 1 43 ? 0.981 15.310 3.014 1.00 0.00 43 VAL A N 16
ATOM 25662 C CA . VAL A 1 43 ? 2.153 15.871 3.674 1.00 0.00 43 VAL A CA 16
ATOM 25663 C C . VAL A 1 43 ? 2.983 16.705 2.705 1.00 0.00 43 VAL A C 16
ATOM 25664 O O . VAL A 1 43 ? 3.183 17.901 2.913 1.00 0.00 43 VAL A O 16
ATOM 25677 N N . GLY A 1 44 ? 3.465 16.065 1.644 1.00 0.00 44 GLY A N 16
ATOM 25678 C CA . GLY A 1 44 ? 4.268 16.764 0.658 1.00 0.00 44 GLY A CA 16
ATOM 25679 C C . GLY A 1 44 ? 5.647 16.156 0.497 1.00 0.00 44 GLY A C 16
ATOM 25680 O O . GLY A 1 44 ? 5.797 14.935 0.483 1.00 0.00 44 GLY A O 16
ATOM 25684 N N . ASN A 1 45 ? 6.658 17.011 0.373 1.00 0.00 45 ASN A N 16
ATOM 25685 C CA . ASN A 1 45 ? 8.032 16.551 0.210 1.00 0.00 45 ASN A CA 16
ATOM 25686 C C . ASN A 1 45 ? 8.497 15.778 1.440 1.00 0.00 45 ASN A C 16
ATOM 25687 O O . ASN A 1 45 ? 8.593 16.333 2.535 1.00 0.00 45 ASN A O 16
ATOM 25698 N N . CYS A 1 46 ? 8.784 14.495 1.252 1.00 0.00 46 CYS A N 16
ATOM 25699 C CA . CYS A 1 46 ? 9.239 13.644 2.347 1.00 0.00 46 CYS A CA 16
ATOM 25700 C C . CYS A 1 46 ? 10.130 14.425 3.308 1.00 0.00 46 CYS A C 16
ATOM 25701 O O . CYS A 1 46 ? 11.175 14.943 2.918 1.00 0.00 46 CYS A O 16
ATOM 25709 N N . ASN A 1 47 ? 9.707 14.506 4.565 1.00 0.00 47 ASN A N 16
ATOM 25710 C CA . ASN A 1 47 ? 10.465 15.226 5.582 1.00 0.00 47 ASN A CA 16
ATOM 25711 C C . ASN A 1 47 ? 10.833 14.305 6.741 1.00 0.00 47 ASN A C 16
ATOM 25712 O O . ASN A 1 47 ? 10.811 14.711 7.903 1.00 0.00 47 ASN A O 16
ATOM 25723 N N . THR A 1 48 ? 11.172 13.061 6.416 1.00 0.00 48 THR A N 16
ATOM 25724 C CA . THR A 1 48 ? 11.543 12.081 7.429 1.00 0.00 48 THR A CA 16
ATOM 25725 C C . THR A 1 48 ? 12.848 11.382 7.065 1.00 0.00 48 THR A C 16
ATOM 25726 O O . THR A 1 48 ? 13.135 11.120 5.897 1.00 0.00 48 THR A O 16
ATOM 25737 N N . PRO A 1 49 ? 13.659 11.070 8.087 1.00 0.00 49 PRO A N 16
ATOM 25738 C CA . PRO A 1 49 ? 14.947 10.396 7.899 1.00 0.00 49 PRO A CA 16
ATOM 25739 C C . PRO A 1 49 ? 14.782 8.945 7.460 1.00 0.00 49 PRO A C 16
ATOM 25740 O O . PRO A 1 49 ? 13.819 8.277 7.835 1.00 0.00 49 PRO A O 16
ATOM 25751 N N . LYS A 1 50 ? 15.729 8.462 6.663 1.00 0.00 50 LYS A N 16
ATOM 25752 C CA . LYS A 1 50 ? 15.691 7.089 6.173 1.00 0.00 50 LYS A CA 16
ATOM 25753 C C . LYS A 1 50 ? 15.548 6.103 7.328 1.00 0.00 50 LYS A C 16
ATOM 25754 O O . LYS A 1 50 ? 16.309 6.130 8.296 1.00 0.00 50 LYS A O 16
ATOM 25773 N N . PRO A 1 51 ? 14.552 5.211 7.226 1.00 0.00 51 PRO A N 16
ATOM 25774 C CA . PRO A 1 51 ? 14.288 4.198 8.252 1.00 0.00 51 PRO A CA 16
ATOM 25775 C C . PRO A 1 51 ? 15.373 3.128 8.304 1.00 0.00 51 PRO A C 16
ATOM 25776 O O . PRO A 1 51 ? 16.112 2.933 7.339 1.00 0.00 51 PRO A O 16
ATOM 25787 N N . SER A 1 52 ? 15.464 2.437 9.436 1.00 0.00 52 SER A N 16
ATOM 25788 C CA . SER A 1 52 ? 16.461 1.389 9.614 1.00 0.00 52 SER A CA 16
ATOM 25789 C C . SER A 1 52 ? 16.401 0.382 8.469 1.00 0.00 52 SER A C 16
ATOM 25790 O O . SER A 1 52 ? 15.372 0.234 7.810 1.00 0.00 52 SER A O 16
ATOM 25798 N N . PHE A 1 53 ? 17.513 -0.309 8.238 1.00 0.00 53 PHE A N 16
ATOM 25799 C CA . PHE A 1 53 ? 17.589 -1.302 7.172 1.00 0.00 53 PHE A CA 16
ATOM 25800 C C . PHE A 1 53 ? 16.745 -2.527 7.510 1.00 0.00 53 PHE A C 16
ATOM 25801 O O . PHE A 1 53 ? 16.389 -3.312 6.630 1.00 0.00 53 PHE A O 16
ATOM 25818 N N . PHE A 1 54 ? 16.428 -2.686 8.791 1.00 0.00 54 PHE A N 16
ATOM 25819 C CA . PHE A 1 54 ? 15.628 -3.816 9.246 1.00 0.00 54 PHE A CA 16
ATOM 25820 C C . PHE A 1 54 ? 14.146 -3.578 8.973 1.00 0.00 54 PHE A C 16
ATOM 25821 O O . PHE A 1 54 ? 13.495 -4.368 8.288 1.00 0.00 54 PHE A O 16
ATOM 25838 N N . ASP A 1 55 ? 13.619 -2.486 9.514 1.00 0.00 55 ASP A N 16
ATOM 25839 C CA . ASP A 1 55 ? 12.214 -2.142 9.330 1.00 0.00 55 ASP A CA 16
ATOM 25840 C C . ASP A 1 55 ? 11.881 -1.994 7.848 1.00 0.00 55 ASP A C 16
ATOM 25841 O O . ASP A 1 55 ? 11.928 -0.893 7.298 1.00 0.00 55 ASP A O 16
ATOM 25850 N N . PHE A 1 56 ? 11.545 -3.109 7.208 1.00 0.00 56 PHE A N 16
ATOM 25851 C CA . PHE A 1 56 ? 11.206 -3.103 5.790 1.00 0.00 56 PHE A CA 16
ATOM 25852 C C . PHE A 1 56 ? 9.893 -2.364 5.547 1.00 0.00 56 PHE A C 16
ATOM 25853 O O . PHE A 1 56 ? 9.839 -1.415 4.766 1.00 0.00 56 PHE A O 16
ATOM 25870 N N . GLU A 1 57 ? 8.838 -2.809 6.222 1.00 0.00 57 GLU A N 16
ATOM 25871 C CA . GLU A 1 57 ? 7.525 -2.191 6.078 1.00 0.00 57 GLU A CA 16
ATOM 25872 C C . GLU A 1 57 ? 7.649 -0.677 5.934 1.00 0.00 57 GLU A C 16
ATOM 25873 O O . GLU A 1 57 ? 7.035 -0.074 5.054 1.00 0.00 57 GLU A O 16
ATOM 25885 N N . GLY A 1 58 ? 8.447 -0.068 6.806 1.00 0.00 58 GLY A N 16
ATOM 25886 C CA . GLY A 1 58 ? 8.637 1.370 6.760 1.00 0.00 58 GLY A CA 16
ATOM 25887 C C . GLY A 1 58 ? 9.591 1.794 5.660 1.00 0.00 58 GLY A C 16
ATOM 25888 O O . GLY A 1 58 ? 9.453 2.877 5.092 1.00 0.00 58 GLY A O 16
ATOM 25892 N N . LYS A 1 59 ? 10.562 0.939 5.360 1.00 0.00 59 LYS A N 16
ATOM 25893 C CA . LYS A 1 59 ? 11.544 1.229 4.321 1.00 0.00 59 LYS A CA 16
ATOM 25894 C C . LYS A 1 59 ? 10.860 1.476 2.980 1.00 0.00 59 LYS A C 16
ATOM 25895 O O . LYS A 1 59 ? 10.890 2.588 2.454 1.00 0.00 59 LYS A O 16
ATOM 25914 N N . GLN A 1 60 ? 10.244 0.432 2.434 1.00 0.00 60 GLN A N 16
ATOM 25915 C CA . GLN A 1 60 ? 9.553 0.537 1.155 1.00 0.00 60 GLN A CA 16
ATOM 25916 C C . GLN A 1 60 ? 8.703 1.803 1.098 1.00 0.00 60 GLN A C 16
ATOM 25917 O O . GLN A 1 60 ? 8.746 2.549 0.119 1.00 0.00 60 GLN A O 16
ATOM 25931 N N . LYS A 1 61 ? 7.931 2.039 2.153 1.00 0.00 61 LYS A N 16
ATOM 25932 C CA . LYS A 1 61 ? 7.071 3.215 2.224 1.00 0.00 61 LYS A CA 16
ATOM 25933 C C . LYS A 1 61 ? 7.893 4.496 2.128 1.00 0.00 61 LYS A C 16
ATOM 25934 O O . LYS A 1 61 ? 7.662 5.328 1.250 1.00 0.00 61 LYS A O 16
ATOM 25953 N N . TRP A 1 62 ? 8.852 4.648 3.034 1.00 0.00 62 TRP A N 16
ATOM 25954 C CA . TRP A 1 62 ? 9.708 5.828 3.050 1.00 0.00 62 TRP A CA 16
ATOM 25955 C C . TRP A 1 62 ? 10.194 6.167 1.644 1.00 0.00 62 TRP A C 16
ATOM 25956 O O . TRP A 1 62 ? 10.065 7.304 1.192 1.00 0.00 62 TRP A O 16
ATOM 25977 N N . GLU A 1 63 ? 10.751 5.173 0.960 1.00 0.00 63 GLU A N 16
ATOM 25978 C CA . GLU A 1 63 ? 11.256 5.369 -0.395 1.00 0.00 63 GLU A CA 16
ATOM 25979 C C . GLU A 1 63 ? 10.144 5.841 -1.327 1.00 0.00 63 GLU A C 16
ATOM 25980 O O . GLU A 1 63 ? 10.173 6.967 -1.824 1.00 0.00 63 GLU A O 16
ATOM 25992 N N . ALA A 1 64 ? 9.165 4.973 -1.559 1.00 0.00 64 ALA A N 16
ATOM 25993 C CA . ALA A 1 64 ? 8.043 5.301 -2.429 1.00 0.00 64 ALA A CA 16
ATOM 25994 C C . ALA A 1 64 ? 7.637 6.763 -2.274 1.00 0.00 64 ALA A C 16
ATOM 25995 O O . ALA A 1 64 ? 7.562 7.503 -3.255 1.00 0.00 64 ALA A O 16
ATOM 26002 N N . TRP A 1 65 ? 7.377 7.172 -1.038 1.00 0.00 65 TRP A N 16
ATOM 26003 C CA . TRP A 1 65 ? 6.978 8.546 -0.755 1.00 0.00 65 TRP A CA 16
ATOM 26004 C C . TRP A 1 65 ? 8.153 9.501 -0.930 1.00 0.00 65 TRP A C 16
ATOM 26005 O O . TRP A 1 65 ? 7.974 10.661 -1.302 1.00 0.00 65 TRP A O 16
ATOM 26026 N N . LYS A 1 66 ? 9.356 9.007 -0.659 1.00 0.00 66 LYS A N 16
ATOM 26027 C CA . LYS A 1 66 ? 10.563 9.816 -0.788 1.00 0.00 66 LYS A CA 16
ATOM 26028 C C . LYS A 1 66 ? 10.767 10.262 -2.232 1.00 0.00 66 LYS A C 16
ATOM 26029 O O . LYS A 1 66 ? 11.017 11.437 -2.499 1.00 0.00 66 LYS A O 16
ATOM 26048 N N . ALA A 1 67 ? 10.657 9.317 -3.160 1.00 0.00 67 ALA A N 16
ATOM 26049 C CA . ALA A 1 67 ? 10.826 9.615 -4.577 1.00 0.00 67 ALA A CA 16
ATOM 26050 C C . ALA A 1 67 ? 10.069 10.880 -4.966 1.00 0.00 67 ALA A C 16
ATOM 26051 O O . ALA A 1 67 ? 10.495 11.622 -5.853 1.00 0.00 67 ALA A O 16
ATOM 26058 N N . LEU A 1 68 ? 8.946 11.121 -4.300 1.00 0.00 68 LEU A N 16
ATOM 26059 C CA . LEU A 1 68 ? 8.129 12.298 -4.577 1.00 0.00 68 LEU A CA 16
ATOM 26060 C C . LEU A 1 68 ? 8.654 13.515 -3.823 1.00 0.00 68 LEU A C 16
ATOM 26061 O O . LEU A 1 68 ? 7.899 14.215 -3.149 1.00 0.00 68 LEU A O 16
ATOM 26077 N N . GLY A 1 69 ? 9.955 13.763 -3.942 1.00 0.00 69 GLY A N 16
ATOM 26078 C CA . GLY A 1 69 ? 10.559 14.898 -3.268 1.00 0.00 69 GLY A CA 16
ATOM 26079 C C . GLY A 1 69 ? 9.831 16.196 -3.554 1.00 0.00 69 GLY A C 16
ATOM 26080 O O . GLY A 1 69 ? 9.123 16.721 -2.694 1.00 0.00 69 GLY A O 16
ATOM 26084 N N . ASP A 1 70 ? 10.007 16.717 -4.763 1.00 0.00 70 ASP A N 16
ATOM 26085 C CA . ASP A 1 70 ? 9.362 17.964 -5.160 1.00 0.00 70 ASP A CA 16
ATOM 26086 C C . ASP A 1 70 ? 8.220 17.698 -6.135 1.00 0.00 70 ASP A C 16
ATOM 26087 O O . ASP A 1 70 ? 8.150 18.304 -7.204 1.00 0.00 70 ASP A O 16
ATOM 26096 N N . SER A 1 71 ? 7.328 16.786 -5.760 1.00 0.00 71 SER A N 16
ATOM 26097 C CA . SER A 1 71 ? 6.191 16.436 -6.605 1.00 0.00 71 SER A CA 16
ATOM 26098 C C . SER A 1 71 ? 4.930 17.162 -6.147 1.00 0.00 71 SER A C 16
ATOM 26099 O O . SER A 1 71 ? 4.764 17.454 -4.962 1.00 0.00 71 SER A O 16
ATOM 26107 N N . SER A 1 72 ? 4.044 17.452 -7.094 1.00 0.00 72 SER A N 16
ATOM 26108 C CA . SER A 1 72 ? 2.799 18.147 -6.790 1.00 0.00 72 SER A CA 16
ATOM 26109 C C . SER A 1 72 ? 1.760 17.181 -6.231 1.00 0.00 72 SER A C 16
ATOM 26110 O O . SER A 1 72 ? 1.823 15.970 -6.443 1.00 0.00 72 SER A O 16
ATOM 26118 N N . PRO A 1 73 ? 0.778 17.728 -5.500 1.00 0.00 73 PRO A N 16
ATOM 26119 C CA . PRO A 1 73 ? -0.295 16.933 -4.895 1.00 0.00 73 PRO A CA 16
ATOM 26120 C C . PRO A 1 73 ? -1.254 16.366 -5.936 1.00 0.00 73 PRO A C 16
ATOM 26121 O O . PRO A 1 73 ? -1.544 15.170 -5.940 1.00 0.00 73 PRO A O 16
ATOM 26132 N N . SER A 1 74 ? -1.743 17.232 -6.818 1.00 0.00 74 SER A N 16
ATOM 26133 C CA . SER A 1 74 ? -2.672 16.817 -7.863 1.00 0.00 74 SER A CA 16
ATOM 26134 C C . SER A 1 74 ? -2.055 15.729 -8.737 1.00 0.00 74 SER A C 16
ATOM 26135 O O . SER A 1 74 ? -2.704 14.732 -9.053 1.00 0.00 74 SER A O 16
ATOM 26143 N N . GLN A 1 75 ? -0.800 15.930 -9.124 1.00 0.00 75 GLN A N 16
ATOM 26144 C CA . GLN A 1 75 ? -0.096 14.967 -9.962 1.00 0.00 75 GLN A CA 16
ATOM 26145 C C . GLN A 1 75 ? -0.027 13.603 -9.284 1.00 0.00 75 GLN A C 16
ATOM 26146 O O . GLN A 1 75 ? 0.137 12.578 -9.945 1.00 0.00 75 GLN A O 16
ATOM 26160 N N . ALA A 1 76 ? -0.151 13.599 -7.961 1.00 0.00 76 ALA A N 16
ATOM 26161 C CA . ALA A 1 76 ? -0.104 12.361 -7.193 1.00 0.00 76 ALA A CA 16
ATOM 26162 C C . ALA A 1 76 ? -1.486 11.723 -7.094 1.00 0.00 76 ALA A C 16
ATOM 26163 O O . ALA A 1 76 ? -1.610 10.506 -6.961 1.00 0.00 76 ALA A O 16
ATOM 26170 N N . MET A 1 77 ? -2.522 12.554 -7.159 1.00 0.00 77 MET A N 16
ATOM 26171 C CA . MET A 1 77 ? -3.895 12.070 -7.077 1.00 0.00 77 MET A CA 16
ATOM 26172 C C . MET A 1 77 ? -4.354 11.506 -8.418 1.00 0.00 77 MET A C 16
ATOM 26173 O O . MET A 1 77 ? -5.242 10.656 -8.472 1.00 0.00 77 MET A O 16
ATOM 26187 N N . GLN A 1 78 ? -3.743 11.986 -9.496 1.00 0.00 78 GLN A N 16
ATOM 26188 C CA . GLN A 1 78 ? -4.091 11.530 -10.837 1.00 0.00 78 GLN A CA 16
ATOM 26189 C C . GLN A 1 78 ? -3.860 10.029 -10.978 1.00 0.00 78 GLN A C 16
ATOM 26190 O O . GLN A 1 78 ? -4.711 9.307 -11.497 1.00 0.00 78 GLN A O 16
ATOM 26204 N N . GLU A 1 79 ? -2.704 9.566 -10.513 1.00 0.00 79 GLU A N 16
ATOM 26205 C CA . GLU A 1 79 ? -2.362 8.151 -10.589 1.00 0.00 79 GLU A CA 16
ATOM 26206 C C . GLU A 1 79 ? -3.061 7.362 -9.485 1.00 0.00 79 GLU A C 16
ATOM 26207 O O . GLU A 1 79 ? -3.566 6.264 -9.717 1.00 0.00 79 GLU A O 16
ATOM 26219 N N . TYR A 1 80 ? -3.085 7.930 -8.285 1.00 0.00 80 TYR A N 16
ATOM 26220 C CA . TYR A 1 80 ? -3.718 7.280 -7.144 1.00 0.00 80 TYR A CA 16
ATOM 26221 C C . TYR A 1 80 ? -5.148 6.865 -7.479 1.00 0.00 80 TYR A C 16
ATOM 26222 O O . TYR A 1 80 ? -5.638 5.844 -6.995 1.00 0.00 80 TYR A O 16
ATOM 26240 N N . ILE A 1 81 ? -5.810 7.663 -8.309 1.00 0.00 81 ILE A N 16
ATOM 26241 C CA . ILE A 1 81 ? -7.182 7.379 -8.710 1.00 0.00 81 ILE A CA 16
ATOM 26242 C C . ILE A 1 81 ? -7.220 6.417 -9.893 1.00 0.00 81 ILE A C 16
ATOM 26243 O O . ILE A 1 81 ? -7.727 5.301 -9.782 1.00 0.00 81 ILE A O 16
ATOM 26259 N N . ALA A 1 82 ? -6.680 6.857 -11.024 1.00 0.00 82 ALA A N 16
ATOM 26260 C CA . ALA A 1 82 ? -6.649 6.034 -12.227 1.00 0.00 82 ALA A CA 16
ATOM 26261 C C . ALA A 1 82 ? -6.513 4.556 -11.877 1.00 0.00 82 ALA A C 16
ATOM 26262 O O . ALA A 1 82 ? -7.344 3.736 -12.267 1.00 0.00 82 ALA A O 16
ATOM 26269 N N . VAL A 1 83 ? -5.458 4.222 -11.140 1.00 0.00 83 VAL A N 16
ATOM 26270 C CA . VAL A 1 83 ? -5.213 2.842 -10.738 1.00 0.00 83 VAL A CA 16
ATOM 26271 C C . VAL A 1 83 ? -6.494 2.176 -10.249 1.00 0.00 83 VAL A C 16
ATOM 26272 O O . VAL A 1 83 ? -6.917 1.151 -10.782 1.00 0.00 83 VAL A O 16
ATOM 26285 N N . VAL A 1 84 ? -7.110 2.767 -9.229 1.00 0.00 84 VAL A N 16
ATOM 26286 C CA . VAL A 1 84 ? -8.345 2.233 -8.668 1.00 0.00 84 VAL A CA 16
ATOM 26287 C C . VAL A 1 84 ? -9.366 1.944 -9.763 1.00 0.00 84 VAL A C 16
ATOM 26288 O O . VAL A 1 84 ? -10.263 1.119 -9.588 1.00 0.00 84 VAL A O 16
ATOM 26301 N N . LYS A 1 85 ? -9.223 2.628 -10.893 1.00 0.00 85 LYS A N 16
ATOM 26302 C CA . LYS A 1 85 ? -10.131 2.444 -12.019 1.00 0.00 85 LYS A CA 16
ATOM 26303 C C . LYS A 1 85 ? -9.795 1.170 -12.787 1.00 0.00 85 LYS A C 16
ATOM 26304 O O . LYS A 1 85 ? -10.685 0.474 -13.276 1.00 0.00 85 LYS A O 16
ATOM 26323 N N . LYS A 1 86 ? -8.505 0.869 -12.888 1.00 0.00 86 LYS A N 16
ATOM 26324 C CA . LYS A 1 86 ? -8.050 -0.323 -13.594 1.00 0.00 86 LYS A CA 16
ATOM 26325 C C . LYS A 1 86 ? -8.469 -1.588 -12.851 1.00 0.00 86 LYS A C 16
ATOM 26326 O O . LYS A 1 86 ? -8.669 -2.640 -13.460 1.00 0.00 86 LYS A O 16
ATOM 26345 N N . LEU A 1 87 ? -8.601 -1.479 -11.534 1.00 0.00 87 LEU A N 16
ATOM 26346 C CA . LEU A 1 87 ? -8.998 -2.614 -10.708 1.00 0.00 87 LEU A CA 16
ATOM 26347 C C . LEU A 1 87 ? -10.512 -2.801 -10.730 1.00 0.00 87 LEU A C 16
ATOM 26348 O O . LEU A 1 87 ? -11.007 -3.923 -10.840 1.00 0.00 87 LEU A O 16
ATOM 26364 N N . ASP A 1 88 ? -11.240 -1.695 -10.628 1.00 0.00 88 ASP A N 16
ATOM 26365 C CA . ASP A 1 88 ? -12.698 -1.736 -10.640 1.00 0.00 88 ASP A CA 16
ATOM 26366 C C . ASP A 1 88 ? -13.263 -0.709 -11.616 1.00 0.00 88 ASP A C 16
ATOM 26367 O O . ASP A 1 88 ? -13.408 0.472 -11.299 1.00 0.00 88 ASP A O 16
ATOM 26376 N N . PRO A 1 89 ? -13.588 -1.166 -12.835 1.00 0.00 89 PRO A N 16
ATOM 26377 C CA . PRO A 1 89 ? -14.142 -0.304 -13.882 1.00 0.00 89 PRO A CA 16
ATOM 26378 C C . PRO A 1 89 ? -15.562 0.154 -13.567 1.00 0.00 89 PRO A C 16
ATOM 26379 O O . PRO A 1 89 ? -16.046 1.136 -14.126 1.00 0.00 89 PRO A O 16
ATOM 26390 N N . GLY A 1 90 ? -16.224 -0.566 -12.667 1.00 0.00 90 GLY A N 16
ATOM 26391 C CA . GLY A 1 90 ? -17.583 -0.218 -12.293 1.00 0.00 90 GLY A CA 16
ATOM 26392 C C . GLY A 1 90 ? -17.632 0.837 -11.206 1.00 0.00 90 GLY A C 16
ATOM 26393 O O . GLY A 1 90 ? -18.427 0.738 -10.271 1.00 0.00 90 GLY A O 16
ATOM 26397 N N . TRP A 1 91 ? -16.781 1.849 -11.327 1.00 0.00 91 TRP A N 16
ATOM 26398 C CA . TRP A 1 91 ? -16.730 2.927 -10.346 1.00 0.00 91 TRP A CA 16
ATOM 26399 C C . TRP A 1 91 ? -17.003 4.275 -11.004 1.00 0.00 91 TRP A C 16
ATOM 26400 O O . TRP A 1 91 ? -16.330 4.657 -11.960 1.00 0.00 91 TRP A O 16
ATOM 26421 N N . ASN A 1 92 ? -17.994 4.993 -10.484 1.00 0.00 92 ASN A N 16
ATOM 26422 C CA . ASN A 1 92 ? -18.355 6.299 -11.022 1.00 0.00 92 ASN A CA 16
ATOM 26423 C C . ASN A 1 92 ? -18.568 7.310 -9.899 1.00 0.00 92 ASN A C 16
ATOM 26424 O O . ASN A 1 92 ? -19.669 7.466 -9.371 1.00 0.00 92 ASN A O 16
ATOM 26435 N N . PRO A 1 93 ? -17.490 8.014 -9.524 1.00 0.00 93 PRO A N 16
ATOM 26436 C CA . PRO A 1 93 ? -17.533 9.023 -8.462 1.00 0.00 93 PRO A CA 16
ATOM 26437 C C . PRO A 1 93 ? -18.322 10.262 -8.871 1.00 0.00 93 PRO A C 16
ATOM 26438 O O . PRO A 1 93 ? -18.834 10.990 -8.021 1.00 0.00 93 PRO A O 16
ATOM 26449 N N . GLN A 1 94 ? -18.415 10.495 -10.176 1.00 0.00 94 GLN A N 16
ATOM 26450 C CA . GLN A 1 94 ? -19.142 11.647 -10.696 1.00 0.00 94 GLN A CA 16
ATOM 26451 C C . GLN A 1 94 ? -19.871 11.293 -11.988 1.00 0.00 94 GLN A C 16
ATOM 26452 O O . GLN A 1 94 ? -19.244 10.962 -12.995 1.00 0.00 94 GLN A O 16
ATOM 26466 N N . ILE A 1 95 ? -21.197 11.364 -11.952 1.00 0.00 95 ILE A N 16
ATOM 26467 C CA . ILE A 1 95 ? -22.011 11.051 -13.121 1.00 0.00 95 ILE A CA 16
ATOM 26468 C C . ILE A 1 95 ? -22.613 12.315 -13.725 1.00 0.00 95 ILE A C 16
ATOM 26469 O O . ILE A 1 95 ? -23.262 13.110 -13.044 1.00 0.00 95 ILE A O 16
ATOM 26485 N N . PRO A 1 96 ? -22.397 12.506 -15.035 1.00 0.00 96 PRO A N 16
ATOM 26486 C CA . PRO A 1 96 ? -22.913 13.670 -15.761 1.00 0.00 96 PRO A CA 16
ATOM 26487 C C . PRO A 1 96 ? -24.429 13.631 -15.917 1.00 0.00 96 PRO A C 16
ATOM 26488 O O . PRO A 1 96 ? -25.112 14.628 -15.682 1.00 0.00 96 PRO A O 16
ATOM 26499 N N . GLU A 1 97 ? -24.950 12.474 -16.314 1.00 0.00 97 GLU A N 16
ATOM 26500 C CA . GLU A 1 97 ? -26.386 12.307 -16.501 1.00 0.00 97 GLU A CA 16
ATOM 26501 C C . GLU A 1 97 ? -27.153 12.776 -15.268 1.00 0.00 97 GLU A C 16
ATOM 26502 O O . GLU A 1 97 ? -26.608 12.827 -14.165 1.00 0.00 97 GLU A O 16
ATOM 26514 N N . LYS A 1 98 ? -28.422 13.119 -15.463 1.00 0.00 98 LYS A N 16
ATOM 26515 C CA . LYS A 1 98 ? -29.266 13.583 -14.369 1.00 0.00 98 LYS A CA 16
ATOM 26516 C C . LYS A 1 98 ? -30.406 12.604 -14.107 1.00 0.00 98 LYS A C 16
ATOM 26517 O O . LYS A 1 98 ? -30.672 11.714 -14.916 1.00 0.00 98 LYS A O 16
ATOM 26536 N N . LYS A 1 99 ? -31.078 12.774 -12.973 1.00 0.00 99 LYS A N 16
ATOM 26537 C CA . LYS A 1 99 ? -32.191 11.907 -12.606 1.00 0.00 99 LYS A CA 16
ATOM 26538 C C . LYS A 1 99 ? -33.495 12.406 -13.219 1.00 0.00 99 LYS A C 16
ATOM 26539 O O . LYS A 1 99 ? -34.559 12.302 -12.610 1.00 0.00 99 LYS A O 16
ATOM 26558 N N . GLY A 1 100 ? -33.405 12.948 -14.430 1.00 0.00 100 GLY A N 16
ATOM 26559 C CA . GLY A 1 100 ? -34.585 13.455 -15.106 1.00 0.00 100 GLY A CA 16
ATOM 26560 C C . GLY A 1 100 ? -35.244 12.409 -15.983 1.00 0.00 100 GLY A C 16
ATOM 26561 O O . GLY A 1 100 ? -34.652 11.939 -16.955 1.00 0.00 100 GLY A O 16
ATOM 26565 N N . LYS A 1 101 ? -36.474 12.040 -15.640 1.00 0.00 101 LYS A N 16
ATOM 26566 C CA . LYS A 1 101 ? -37.215 11.043 -16.403 1.00 0.00 101 LYS A CA 16
ATOM 26567 C C . LYS A 1 101 ? -37.506 11.543 -17.814 1.00 0.00 101 LYS A C 16
ATOM 26568 O O . LYS A 1 101 ? -38.289 12.473 -18.004 1.00 0.00 101 LYS A O 16
ATOM 26587 N N . GLU A 1 102 ? -36.872 10.917 -18.801 1.00 0.00 102 GLU A N 16
ATOM 26588 C CA . GLU A 1 102 ? -37.064 11.300 -20.195 1.00 0.00 102 GLU A CA 16
ATOM 26589 C C . GLU A 1 102 ? -37.036 12.817 -20.352 1.00 0.00 102 GLU A C 16
ATOM 26590 O O . GLU A 1 102 ? -37.850 13.392 -21.074 1.00 0.00 102 GLU A O 16
ATOM 26602 N N . ALA A 1 103 ? -36.093 13.459 -19.670 1.00 0.00 103 ALA A N 16
ATOM 26603 C CA . ALA A 1 103 ? -35.957 14.909 -19.734 1.00 0.00 103 ALA A CA 16
ATOM 26604 C C . ALA A 1 103 ? -35.277 15.340 -21.029 1.00 0.00 103 ALA A C 16
ATOM 26605 O O . ALA A 1 103 ? -34.050 15.414 -21.102 1.00 0.00 103 ALA A O 16
ATOM 26612 N N . SER A 1 104 ? -36.080 15.623 -22.049 1.00 0.00 104 SER A N 16
ATOM 26613 C CA . SER A 1 104 ? -35.555 16.042 -23.343 1.00 0.00 104 SER A CA 16
ATOM 26614 C C . SER A 1 104 ? -36.324 17.247 -23.877 1.00 0.00 104 SER A C 16
ATOM 26615 O O . SER A 1 104 ? -37.539 17.344 -23.712 1.00 0.00 104 SER A O 16
ATOM 26623 N N . GLY A 1 105 ? -35.605 18.163 -24.519 1.00 0.00 105 GLY A N 16
ATOM 26624 C CA . GLY A 1 105 ? -36.235 19.349 -25.068 1.00 0.00 105 GLY A CA 16
ATOM 26625 C C . GLY A 1 105 ? -35.316 20.115 -25.999 1.00 0.00 105 GLY A C 16
ATOM 26626 O O . GLY A 1 105 ? -34.852 21.211 -25.685 1.00 0.00 105 GLY A O 16
ATOM 26630 N N . PRO A 1 106 ? -35.040 19.533 -27.176 1.00 0.00 106 PRO A N 16
ATOM 26631 C CA . PRO A 1 106 ? -34.167 20.150 -28.179 1.00 0.00 106 PRO A CA 16
ATOM 26632 C C . PRO A 1 106 ? -34.803 21.377 -28.824 1.00 0.00 106 PRO A C 16
ATOM 26633 O O . PRO A 1 106 ? -35.520 21.265 -29.819 1.00 0.00 106 PRO A O 16
ATOM 26644 N N . SER A 1 107 ? -34.535 22.546 -28.252 1.00 0.00 107 SER A N 16
ATOM 26645 C CA . SER A 1 107 ? -35.084 23.794 -28.771 1.00 0.00 107 SER A CA 16
ATOM 26646 C C . SER A 1 107 ? -36.609 23.746 -28.798 1.00 0.00 107 SER A C 16
ATOM 26647 O O . SER A 1 107 ? -37.237 24.181 -29.763 1.00 0.00 107 SER A O 16
ATOM 26655 N N . SER A 1 108 ? -37.197 23.215 -27.731 1.00 0.00 108 SER A N 16
ATOM 26656 C CA . SER A 1 108 ? -38.648 23.106 -27.633 1.00 0.00 108 SER A CA 16
ATOM 26657 C C . SER A 1 108 ? -39.187 24.007 -26.526 1.00 0.00 108 SER A C 16
ATOM 26658 O O . SER A 1 108 ? -39.107 23.672 -25.344 1.00 0.00 108 SER A O 16
ATOM 26666 N N . GLY A 1 109 ? -39.736 25.153 -26.918 1.00 0.00 109 GLY A N 16
ATOM 26667 C CA . GLY A 1 109 ? -40.280 26.085 -25.948 1.00 0.00 109 GLY A CA 16
ATOM 26668 C C . GLY A 1 109 ? -41.778 25.932 -25.773 1.00 0.00 109 GLY A C 16
ATOM 26669 O O . GLY A 1 109 ? -42.443 26.826 -25.251 1.00 0.00 109 GLY A O 16
ATOM 26673 N N . GLY A 1 1 ? -22.019 17.524 -21.933 1.00 0.00 1 GLY A N 17
ATOM 26674 C CA . GLY A 1 1 ? -20.928 18.479 -21.875 1.00 0.00 1 GLY A CA 17
ATOM 26675 C C . GLY A 1 1 ? -20.700 19.014 -20.475 1.00 0.00 1 GLY A C 17
ATOM 26676 O O . GLY A 1 1 ? -21.584 19.640 -19.891 1.00 0.00 1 GLY A O 17
ATOM 26680 N N . SER A 1 2 ? -19.511 18.765 -19.934 1.00 0.00 2 SER A N 17
ATOM 26681 C CA . SER A 1 2 ? -19.172 19.222 -18.592 1.00 0.00 2 SER A CA 17
ATOM 26682 C C . SER A 1 2 ? -19.498 20.703 -18.423 1.00 0.00 2 SER A C 17
ATOM 26683 O O . SER A 1 2 ? -19.821 21.393 -19.390 1.00 0.00 2 SER A O 17
ATOM 26691 N N . SER A 1 3 ? -19.413 21.184 -17.186 1.00 0.00 3 SER A N 17
ATOM 26692 C CA . SER A 1 3 ? -19.703 22.581 -16.888 1.00 0.00 3 SER A CA 17
ATOM 26693 C C . SER A 1 3 ? -18.528 23.239 -16.171 1.00 0.00 3 SER A C 17
ATOM 26694 O O . SER A 1 3 ? -18.231 22.920 -15.020 1.00 0.00 3 SER A O 17
ATOM 26702 N N . GLY A 1 4 ? -17.862 24.160 -16.861 1.00 0.00 4 GLY A N 17
ATOM 26703 C CA . GLY A 1 4 ? -16.726 24.849 -16.275 1.00 0.00 4 GLY A CA 17
ATOM 26704 C C . GLY A 1 4 ? -15.537 23.933 -16.068 1.00 0.00 4 GLY A C 17
ATOM 26705 O O . GLY A 1 4 ? -14.973 23.409 -17.029 1.00 0.00 4 GLY A O 17
ATOM 26709 N N . SER A 1 5 ? -15.152 23.740 -14.810 1.00 0.00 5 SER A N 17
ATOM 26710 C CA . SER A 1 5 ? -14.017 22.885 -14.480 1.00 0.00 5 SER A CA 17
ATOM 26711 C C . SER A 1 5 ? -14.471 21.659 -13.694 1.00 0.00 5 SER A C 17
ATOM 26712 O O . SER A 1 5 ? -15.632 21.558 -13.296 1.00 0.00 5 SER A O 17
ATOM 26720 N N . SER A 1 6 ? -13.547 20.730 -13.473 1.00 0.00 6 SER A N 17
ATOM 26721 C CA . SER A 1 6 ? -13.852 19.508 -12.737 1.00 0.00 6 SER A CA 17
ATOM 26722 C C . SER A 1 6 ? -12.955 19.375 -11.510 1.00 0.00 6 SER A C 17
ATOM 26723 O O . SER A 1 6 ? -11.740 19.547 -11.594 1.00 0.00 6 SER A O 17
ATOM 26731 N N . GLY A 1 7 ? -13.566 19.068 -10.369 1.00 0.00 7 GLY A N 17
ATOM 26732 C CA . GLY A 1 7 ? -12.809 18.917 -9.140 1.00 0.00 7 GLY A CA 17
ATOM 26733 C C . GLY A 1 7 ? -12.003 17.634 -9.110 1.00 0.00 7 GLY A C 17
ATOM 26734 O O . GLY A 1 7 ? -12.529 16.554 -9.384 1.00 0.00 7 GLY A O 17
ATOM 26738 N N . LEU A 1 8 ? -10.722 17.750 -8.778 1.00 0.00 8 LEU A N 17
ATOM 26739 C CA . LEU A 1 8 ? -9.840 16.589 -8.714 1.00 0.00 8 LEU A CA 17
ATOM 26740 C C . LEU A 1 8 ? -9.794 16.017 -7.301 1.00 0.00 8 LEU A C 17
ATOM 26741 O O . LEU A 1 8 ? -9.898 14.806 -7.107 1.00 0.00 8 LEU A O 17
ATOM 26757 N N . ALA A 1 9 ? -9.640 16.897 -6.317 1.00 0.00 9 ALA A N 17
ATOM 26758 C CA . ALA A 1 9 ? -9.584 16.480 -4.921 1.00 0.00 9 ALA A CA 17
ATOM 26759 C C . ALA A 1 9 ? -10.809 15.652 -4.546 1.00 0.00 9 ALA A C 17
ATOM 26760 O O . ALA A 1 9 ? -10.696 14.632 -3.869 1.00 0.00 9 ALA A O 17
ATOM 26767 N N . GLU A 1 10 ? -11.979 16.100 -4.992 1.00 0.00 10 GLU A N 17
ATOM 26768 C CA . GLU A 1 10 ? -13.225 15.401 -4.701 1.00 0.00 10 GLU A CA 17
ATOM 26769 C C . GLU A 1 10 ? -13.078 13.902 -4.949 1.00 0.00 10 GLU A C 17
ATOM 26770 O O . GLU A 1 10 ? -13.546 13.082 -4.159 1.00 0.00 10 GLU A O 17
ATOM 26782 N N . LEU A 1 11 ? -12.427 13.553 -6.053 1.00 0.00 11 LEU A N 17
ATOM 26783 C CA . LEU A 1 11 ? -12.218 12.153 -6.408 1.00 0.00 11 LEU A CA 17
ATOM 26784 C C . LEU A 1 11 ? -11.253 11.483 -5.436 1.00 0.00 11 LEU A C 17
ATOM 26785 O O . LEU A 1 11 ? -11.525 10.398 -4.922 1.00 0.00 11 LEU A O 17
ATOM 26801 N N . PHE A 1 12 ? -10.124 12.138 -5.185 1.00 0.00 12 PHE A N 17
ATOM 26802 C CA . PHE A 1 12 ? -9.117 11.607 -4.274 1.00 0.00 12 PHE A CA 17
ATOM 26803 C C . PHE A 1 12 ? -9.768 11.045 -3.013 1.00 0.00 12 PHE A C 17
ATOM 26804 O O . PHE A 1 12 ? -9.358 10.004 -2.501 1.00 0.00 12 PHE A O 17
ATOM 26821 N N . GLU A 1 13 ? -10.785 11.744 -2.518 1.00 0.00 13 GLU A N 17
ATOM 26822 C CA . GLU A 1 13 ? -11.492 11.315 -1.316 1.00 0.00 13 GLU A CA 17
ATOM 26823 C C . GLU A 1 13 ? -12.297 10.047 -1.582 1.00 0.00 13 GLU A C 17
ATOM 26824 O O . GLU A 1 13 ? -12.124 9.034 -0.902 1.00 0.00 13 GLU A O 17
ATOM 26836 N N . LYS A 1 14 ? -13.178 10.109 -2.574 1.00 0.00 14 LYS A N 17
ATOM 26837 C CA . LYS A 1 14 ? -14.011 8.966 -2.932 1.00 0.00 14 LYS A CA 17
ATOM 26838 C C . LYS A 1 14 ? -13.155 7.732 -3.199 1.00 0.00 14 LYS A C 17
ATOM 26839 O O . LYS A 1 14 ? -13.338 6.690 -2.571 1.00 0.00 14 LYS A O 17
ATOM 26858 N N . ALA A 1 15 ? -12.219 7.858 -4.134 1.00 0.00 15 ALA A N 17
ATOM 26859 C CA . ALA A 1 15 ? -11.333 6.754 -4.482 1.00 0.00 15 ALA A CA 17
ATOM 26860 C C . ALA A 1 15 ? -10.807 6.058 -3.231 1.00 0.00 15 ALA A C 17
ATOM 26861 O O . ALA A 1 15 ? -10.800 4.830 -3.149 1.00 0.00 15 ALA A O 17
ATOM 26868 N N . ALA A 1 16 ? -10.365 6.851 -2.260 1.00 0.00 16 ALA A N 17
ATOM 26869 C CA . ALA A 1 16 ? -9.838 6.310 -1.013 1.00 0.00 16 ALA A CA 17
ATOM 26870 C C . ALA A 1 16 ? -10.798 5.294 -0.406 1.00 0.00 16 ALA A C 17
ATOM 26871 O O . ALA A 1 16 ? -10.389 4.211 0.010 1.00 0.00 16 ALA A O 17
ATOM 26878 N N . ALA A 1 17 ? -12.077 5.652 -0.357 1.00 0.00 17 ALA A N 17
ATOM 26879 C CA . ALA A 1 17 ? -13.096 4.770 0.199 1.00 0.00 17 ALA A CA 17
ATOM 26880 C C . ALA A 1 17 ? -13.197 3.475 -0.600 1.00 0.00 17 ALA A C 17
ATOM 26881 O O . ALA A 1 17 ? -13.498 2.416 -0.049 1.00 0.00 17 ALA A O 17
ATOM 26888 N N . HIS A 1 18 ? -12.944 3.567 -1.902 1.00 0.00 18 HIS A N 17
ATOM 26889 C CA . HIS A 1 18 ? -13.007 2.402 -2.777 1.00 0.00 18 HIS A CA 17
ATOM 26890 C C . HIS A 1 18 ? -11.804 1.490 -2.554 1.00 0.00 18 HIS A C 17
ATOM 26891 O O . HIS A 1 18 ? -11.900 0.271 -2.704 1.00 0.00 18 HIS A O 17
ATOM 26906 N N . LEU A 1 19 ? -10.673 2.088 -2.198 1.00 0.00 19 LEU A N 17
ATOM 26907 C CA . LEU A 1 19 ? -9.451 1.329 -1.955 1.00 0.00 19 LEU A CA 17
ATOM 26908 C C . LEU A 1 19 ? -9.734 0.099 -1.100 1.00 0.00 19 LEU A C 17
ATOM 26909 O O . LEU A 1 19 ? -9.355 -1.017 -1.457 1.00 0.00 19 LEU A O 17
ATOM 26925 N N . GLN A 1 20 ? -10.404 0.310 0.028 1.00 0.00 20 GLN A N 17
ATOM 26926 C CA . GLN A 1 20 ? -10.740 -0.784 0.932 1.00 0.00 20 GLN A CA 17
ATOM 26927 C C . GLN A 1 20 ? -11.505 -1.881 0.200 1.00 0.00 20 GLN A C 17
ATOM 26928 O O . GLN A 1 20 ? -11.448 -3.050 0.579 1.00 0.00 20 GLN A O 17
ATOM 26942 N N . GLY A 1 21 ? -12.221 -1.496 -0.852 1.00 0.00 21 GLY A N 17
ATOM 26943 C CA . GLY A 1 21 ? -12.987 -2.459 -1.621 1.00 0.00 21 GLY A CA 17
ATOM 26944 C C . GLY A 1 21 ? -12.169 -3.107 -2.719 1.00 0.00 21 GLY A C 17
ATOM 26945 O O . GLY A 1 21 ? -12.568 -4.128 -3.282 1.00 0.00 21 GLY A O 17
ATOM 26949 N N . LEU A 1 22 ? -11.020 -2.515 -3.027 1.00 0.00 22 LEU A N 17
ATOM 26950 C CA . LEU A 1 22 ? -10.143 -3.040 -4.068 1.00 0.00 22 LEU A CA 17
ATOM 26951 C C . LEU A 1 22 ? -8.899 -3.680 -3.459 1.00 0.00 22 LEU A C 17
ATOM 26952 O O . LEU A 1 22 ? -7.886 -3.857 -4.136 1.00 0.00 22 LEU A O 17
ATOM 26968 N N . ILE A 1 23 ? -8.984 -4.025 -2.179 1.00 0.00 23 ILE A N 17
ATOM 26969 C CA . ILE A 1 23 ? -7.866 -4.648 -1.481 1.00 0.00 23 ILE A CA 17
ATOM 26970 C C . ILE A 1 23 ? -7.603 -6.054 -2.010 1.00 0.00 23 ILE A C 17
ATOM 26971 O O . ILE A 1 23 ? -6.456 -6.493 -2.088 1.00 0.00 23 ILE A O 17
ATOM 26987 N N . GLN A 1 24 ? -8.673 -6.754 -2.372 1.00 0.00 24 GLN A N 17
ATOM 26988 C CA . GLN A 1 24 ? -8.557 -8.111 -2.895 1.00 0.00 24 GLN A CA 17
ATOM 26989 C C . GLN A 1 24 ? -8.061 -8.098 -4.337 1.00 0.00 24 GLN A C 17
ATOM 26990 O O . GLN A 1 24 ? -7.569 -9.105 -4.845 1.00 0.00 24 GLN A O 17
ATOM 27004 N N . VAL A 1 25 ? -8.196 -6.950 -4.994 1.00 0.00 25 VAL A N 17
ATOM 27005 C CA . VAL A 1 25 ? -7.761 -6.805 -6.378 1.00 0.00 25 VAL A CA 17
ATOM 27006 C C . VAL A 1 25 ? -6.446 -6.039 -6.464 1.00 0.00 25 VAL A C 17
ATOM 27007 O O . VAL A 1 25 ? -5.749 -6.093 -7.476 1.00 0.00 25 VAL A O 17
ATOM 27020 N N . ALA A 1 26 ? -6.112 -5.325 -5.393 1.00 0.00 26 ALA A N 17
ATOM 27021 C CA . ALA A 1 26 ? -4.879 -4.549 -5.346 1.00 0.00 26 ALA A CA 17
ATOM 27022 C C . ALA A 1 26 ? -3.715 -5.398 -4.845 1.00 0.00 26 ALA A C 17
ATOM 27023 O O . ALA A 1 26 ? -3.793 -6.007 -3.778 1.00 0.00 26 ALA A O 17
ATOM 27030 N N . SER A 1 27 ? -2.637 -5.434 -5.621 1.00 0.00 27 SER A N 17
ATOM 27031 C CA . SER A 1 27 ? -1.459 -6.212 -5.258 1.00 0.00 27 SER A CA 17
ATOM 27032 C C . SER A 1 27 ? -0.678 -5.526 -4.141 1.00 0.00 27 SER A C 17
ATOM 27033 O O . SER A 1 27 ? -0.664 -4.298 -4.042 1.00 0.00 27 SER A O 17
ATOM 27041 N N . ARG A 1 28 ? -0.029 -6.327 -3.303 1.00 0.00 28 ARG A N 17
ATOM 27042 C CA . ARG A 1 28 ? 0.754 -5.798 -2.192 1.00 0.00 28 ARG A CA 17
ATOM 27043 C C . ARG A 1 28 ? 1.482 -4.521 -2.600 1.00 0.00 28 ARG A C 17
ATOM 27044 O O . ARG A 1 28 ? 1.632 -3.599 -1.799 1.00 0.00 28 ARG A O 17
ATOM 27065 N N . GLU A 1 29 ? 1.932 -4.475 -3.850 1.00 0.00 29 GLU A N 17
ATOM 27066 C CA . GLU A 1 29 ? 2.646 -3.312 -4.362 1.00 0.00 29 GLU A CA 17
ATOM 27067 C C . GLU A 1 29 ? 1.688 -2.149 -4.604 1.00 0.00 29 GLU A C 17
ATOM 27068 O O . GLU A 1 29 ? 1.989 -1.004 -4.269 1.00 0.00 29 GLU A O 17
ATOM 27080 N N . GLN A 1 30 ? 0.534 -2.453 -5.190 1.00 0.00 30 GLN A N 17
ATOM 27081 C CA . GLN A 1 30 ? -0.467 -1.433 -5.478 1.00 0.00 30 GLN A CA 17
ATOM 27082 C C . GLN A 1 30 ? -0.922 -0.740 -4.199 1.00 0.00 30 GLN A C 17
ATOM 27083 O O . GLN A 1 30 ? -1.242 0.450 -4.205 1.00 0.00 30 GLN A O 17
ATOM 27097 N N . LEU A 1 31 ? -0.950 -1.490 -3.103 1.00 0.00 31 LEU A N 17
ATOM 27098 C CA . LEU A 1 31 ? -1.367 -0.947 -1.814 1.00 0.00 31 LEU A CA 17
ATOM 27099 C C . LEU A 1 31 ? -0.440 0.181 -1.374 1.00 0.00 31 LEU A C 17
ATOM 27100 O O . LEU A 1 31 ? -0.883 1.169 -0.786 1.00 0.00 31 LEU A O 17
ATOM 27116 N N . LEU A 1 32 ? 0.848 0.029 -1.662 1.00 0.00 32 LEU A N 17
ATOM 27117 C CA . LEU A 1 32 ? 1.838 1.036 -1.297 1.00 0.00 32 LEU A CA 17
ATOM 27118 C C . LEU A 1 32 ? 1.773 2.231 -2.244 1.00 0.00 32 LEU A C 17
ATOM 27119 O O . LEU A 1 32 ? 1.672 3.377 -1.806 1.00 0.00 32 LEU A O 17
ATOM 27135 N N . TYR A 1 33 ? 1.829 1.954 -3.542 1.00 0.00 33 TYR A N 17
ATOM 27136 C CA . TYR A 1 33 ? 1.777 3.006 -4.550 1.00 0.00 33 TYR A CA 17
ATOM 27137 C C . TYR A 1 33 ? 0.813 4.113 -4.134 1.00 0.00 33 TYR A C 17
ATOM 27138 O O . TYR A 1 33 ? 1.172 5.291 -4.113 1.00 0.00 33 TYR A O 17
ATOM 27156 N N . LEU A 1 34 ? -0.414 3.725 -3.802 1.00 0.00 34 LEU A N 17
ATOM 27157 C CA . LEU A 1 34 ? -1.432 4.683 -3.385 1.00 0.00 34 LEU A CA 17
ATOM 27158 C C . LEU A 1 34 ? -0.974 5.466 -2.159 1.00 0.00 34 LEU A C 17
ATOM 27159 O O . LEU A 1 34 ? -1.257 6.657 -2.028 1.00 0.00 34 LEU A O 17
ATOM 27175 N N . TYR A 1 35 ? -0.262 4.790 -1.264 1.00 0.00 35 TYR A N 17
ATOM 27176 C CA . TYR A 1 35 ? 0.236 5.422 -0.048 1.00 0.00 35 TYR A CA 17
ATOM 27177 C C . TYR A 1 35 ? 1.273 6.491 -0.376 1.00 0.00 35 TYR A C 17
ATOM 27178 O O . TYR A 1 35 ? 1.156 7.638 0.055 1.00 0.00 35 TYR A O 17
ATOM 27196 N N . ALA A 1 36 ? 2.289 6.107 -1.141 1.00 0.00 36 ALA A N 17
ATOM 27197 C CA . ALA A 1 36 ? 3.346 7.032 -1.530 1.00 0.00 36 ALA A CA 17
ATOM 27198 C C . ALA A 1 36 ? 2.776 8.402 -1.880 1.00 0.00 36 ALA A C 17
ATOM 27199 O O . ALA A 1 36 ? 2.950 9.366 -1.135 1.00 0.00 36 ALA A O 17
ATOM 27206 N N . ARG A 1 37 ? 2.094 8.481 -3.018 1.00 0.00 37 ARG A N 17
ATOM 27207 C CA . ARG A 1 37 ? 1.499 9.734 -3.467 1.00 0.00 37 ARG A CA 17
ATOM 27208 C C . ARG A 1 37 ? 0.508 10.266 -2.436 1.00 0.00 37 ARG A C 17
ATOM 27209 O O . ARG A 1 37 ? 0.547 11.441 -2.071 1.00 0.00 37 ARG A O 17
ATOM 27230 N N . TYR A 1 38 ? -0.379 9.393 -1.971 1.00 0.00 38 TYR A N 17
ATOM 27231 C CA . TYR A 1 38 ? -1.382 9.775 -0.984 1.00 0.00 38 TYR A CA 17
ATOM 27232 C C . TYR A 1 38 ? -0.749 10.560 0.161 1.00 0.00 38 TYR A C 17
ATOM 27233 O O . TYR A 1 38 ? -1.371 11.451 0.739 1.00 0.00 38 TYR A O 17
ATOM 27251 N N . LYS A 1 39 ? 0.495 10.221 0.484 1.00 0.00 39 LYS A N 17
ATOM 27252 C CA . LYS A 1 39 ? 1.217 10.893 1.558 1.00 0.00 39 LYS A CA 17
ATOM 27253 C C . LYS A 1 39 ? 1.845 12.192 1.063 1.00 0.00 39 LYS A C 17
ATOM 27254 O O . LYS A 1 39 ? 1.987 13.151 1.821 1.00 0.00 39 LYS A O 17
ATOM 27273 N N . GLN A 1 40 ? 2.217 12.215 -0.213 1.00 0.00 40 GLN A N 17
ATOM 27274 C CA . GLN A 1 40 ? 2.829 13.397 -0.808 1.00 0.00 40 GLN A CA 17
ATOM 27275 C C . GLN A 1 40 ? 1.807 14.519 -0.962 1.00 0.00 40 GLN A C 17
ATOM 27276 O O . GLN A 1 40 ? 2.152 15.699 -0.896 1.00 0.00 40 GLN A O 17
ATOM 27290 N N . VAL A 1 41 ? 0.549 14.144 -1.168 1.00 0.00 41 VAL A N 17
ATOM 27291 C CA . VAL A 1 41 ? -0.523 15.119 -1.331 1.00 0.00 41 VAL A CA 17
ATOM 27292 C C . VAL A 1 41 ? -0.940 15.706 0.013 1.00 0.00 41 VAL A C 17
ATOM 27293 O O . VAL A 1 41 ? -1.500 16.801 0.077 1.00 0.00 41 VAL A O 17
ATOM 27306 N N . LYS A 1 42 ? -0.664 14.971 1.085 1.00 0.00 42 LYS A N 17
ATOM 27307 C CA . LYS A 1 42 ? -1.009 15.419 2.429 1.00 0.00 42 LYS A CA 17
ATOM 27308 C C . LYS A 1 42 ? 0.159 16.159 3.072 1.00 0.00 42 LYS A C 17
ATOM 27309 O O . LYS A 1 42 ? -0.001 17.267 3.584 1.00 0.00 42 LYS A O 17
ATOM 27328 N N . VAL A 1 43 ? 1.335 15.541 3.041 1.00 0.00 43 VAL A N 17
ATOM 27329 C CA . VAL A 1 43 ? 2.531 16.143 3.619 1.00 0.00 43 VAL A CA 17
ATOM 27330 C C . VAL A 1 43 ? 3.289 16.964 2.582 1.00 0.00 43 VAL A C 17
ATOM 27331 O O . VAL A 1 43 ? 3.319 18.192 2.648 1.00 0.00 43 VAL A O 17
ATOM 27344 N N . GLY A 1 44 ? 3.900 16.276 1.622 1.00 0.00 44 GLY A N 17
ATOM 27345 C CA . GLY A 1 44 ? 4.650 16.958 0.583 1.00 0.00 44 GLY A CA 17
ATOM 27346 C C . GLY A 1 44 ? 6.089 16.489 0.504 1.00 0.00 44 GLY A C 17
ATOM 27347 O O . GLY A 1 44 ? 6.353 15.295 0.368 1.00 0.00 44 GLY A O 17
ATOM 27351 N N . ASN A 1 45 ? 7.023 17.432 0.587 1.00 0.00 45 ASN A N 17
ATOM 27352 C CA . ASN A 1 45 ? 8.443 17.108 0.521 1.00 0.00 45 ASN A CA 17
ATOM 27353 C C . ASN A 1 45 ? 8.849 16.201 1.679 1.00 0.00 45 ASN A C 17
ATOM 27354 O O . ASN A 1 45 ? 8.832 16.613 2.839 1.00 0.00 45 ASN A O 17
ATOM 27365 N N . CYS A 1 46 ? 9.213 14.965 1.355 1.00 0.00 46 CYS A N 17
ATOM 27366 C CA . CYS A 1 46 ? 9.623 13.998 2.367 1.00 0.00 46 CYS A CA 17
ATOM 27367 C C . CYS A 1 46 ? 10.622 14.619 3.339 1.00 0.00 46 CYS A C 17
ATOM 27368 O O . CYS A 1 46 ? 11.821 14.661 3.068 1.00 0.00 46 CYS A O 17
ATOM 27376 N N . ASN A 1 47 ? 10.117 15.101 4.470 1.00 0.00 47 ASN A N 17
ATOM 27377 C CA . ASN A 1 47 ? 10.965 15.722 5.481 1.00 0.00 47 ASN A CA 17
ATOM 27378 C C . ASN A 1 47 ? 11.173 14.785 6.667 1.00 0.00 47 ASN A C 17
ATOM 27379 O O . ASN A 1 47 ? 11.220 15.221 7.818 1.00 0.00 47 ASN A O 17
ATOM 27390 N N . THR A 1 48 ? 11.296 13.493 6.379 1.00 0.00 48 THR A N 17
ATOM 27391 C CA . THR A 1 48 ? 11.498 12.493 7.421 1.00 0.00 48 THR A CA 17
ATOM 27392 C C . THR A 1 48 ? 12.788 11.714 7.192 1.00 0.00 48 THR A C 17
ATOM 27393 O O . THR A 1 48 ? 13.240 11.533 6.062 1.00 0.00 48 THR A O 17
ATOM 27404 N N . PRO A 1 49 ? 13.395 11.239 8.290 1.00 0.00 49 PRO A N 17
ATOM 27405 C CA . PRO A 1 49 ? 14.641 10.469 8.234 1.00 0.00 49 PRO A CA 17
ATOM 27406 C C . PRO A 1 49 ? 14.441 9.085 7.627 1.00 0.00 49 PRO A C 17
ATOM 27407 O O . PRO A 1 49 ? 13.358 8.507 7.715 1.00 0.00 49 PRO A O 17
ATOM 27418 N N . LYS A 1 50 ? 15.493 8.557 7.009 1.00 0.00 50 LYS A N 17
ATOM 27419 C CA . LYS A 1 50 ? 15.434 7.239 6.388 1.00 0.00 50 LYS A CA 17
ATOM 27420 C C . LYS A 1 50 ? 15.212 6.153 7.436 1.00 0.00 50 LYS A C 17
ATOM 27421 O O . LYS A 1 50 ? 15.843 6.138 8.492 1.00 0.00 50 LYS A O 17
ATOM 27440 N N . PRO A 1 51 ? 14.295 5.221 7.137 1.00 0.00 51 PRO A N 17
ATOM 27441 C CA . PRO A 1 51 ? 13.970 4.113 8.040 1.00 0.00 51 PRO A CA 17
ATOM 27442 C C . PRO A 1 51 ? 15.106 3.101 8.148 1.00 0.00 51 PRO A C 17
ATOM 27443 O O . PRO A 1 51 ? 15.877 2.917 7.206 1.00 0.00 51 PRO A O 17
ATOM 27454 N N . SER A 1 52 ? 15.202 2.447 9.301 1.00 0.00 52 SER A N 17
ATOM 27455 C CA . SER A 1 52 ? 16.247 1.456 9.533 1.00 0.00 52 SER A CA 17
ATOM 27456 C C . SER A 1 52 ? 16.072 0.256 8.606 1.00 0.00 52 SER A C 17
ATOM 27457 O O . SER A 1 52 ? 14.971 -0.019 8.129 1.00 0.00 52 SER A O 17
ATOM 27465 N N . PHE A 1 53 ? 17.166 -0.454 8.356 1.00 0.00 53 PHE A N 17
ATOM 27466 C CA . PHE A 1 53 ? 17.136 -1.624 7.486 1.00 0.00 53 PHE A CA 17
ATOM 27467 C C . PHE A 1 53 ? 16.128 -2.652 7.991 1.00 0.00 53 PHE A C 17
ATOM 27468 O O . PHE A 1 53 ? 15.312 -3.166 7.227 1.00 0.00 53 PHE A O 17
ATOM 27485 N N . PHE A 1 54 ? 16.193 -2.947 9.286 1.00 0.00 54 PHE A N 17
ATOM 27486 C CA . PHE A 1 54 ? 15.288 -3.915 9.895 1.00 0.00 54 PHE A CA 17
ATOM 27487 C C . PHE A 1 54 ? 13.837 -3.600 9.542 1.00 0.00 54 PHE A C 17
ATOM 27488 O O . PHE A 1 54 ? 13.087 -4.476 9.111 1.00 0.00 54 PHE A O 17
ATOM 27505 N N . ASP A 1 55 ? 13.449 -2.343 9.729 1.00 0.00 55 ASP A N 17
ATOM 27506 C CA . ASP A 1 55 ? 12.088 -1.911 9.431 1.00 0.00 55 ASP A CA 17
ATOM 27507 C C . ASP A 1 55 ? 11.832 -1.923 7.927 1.00 0.00 55 ASP A C 17
ATOM 27508 O O . ASP A 1 55 ? 11.805 -0.874 7.283 1.00 0.00 55 ASP A O 17
ATOM 27517 N N . PHE A 1 56 ? 11.644 -3.116 7.373 1.00 0.00 56 PHE A N 17
ATOM 27518 C CA . PHE A 1 56 ? 11.392 -3.265 5.945 1.00 0.00 56 PHE A CA 17
ATOM 27519 C C . PHE A 1 56 ? 10.074 -2.604 5.553 1.00 0.00 56 PHE A C 17
ATOM 27520 O O . PHE A 1 56 ? 10.031 -1.765 4.655 1.00 0.00 56 PHE A O 17
ATOM 27537 N N . GLU A 1 57 ? 9.000 -2.991 6.235 1.00 0.00 57 GLU A N 17
ATOM 27538 C CA . GLU A 1 57 ? 7.679 -2.438 5.957 1.00 0.00 57 GLU A CA 17
ATOM 27539 C C . GLU A 1 57 ? 7.756 -0.929 5.743 1.00 0.00 57 GLU A C 17
ATOM 27540 O O . GLU A 1 57 ? 7.343 -0.416 4.704 1.00 0.00 57 GLU A O 17
ATOM 27552 N N . GLY A 1 58 ? 8.289 -0.222 6.736 1.00 0.00 58 GLY A N 17
ATOM 27553 C CA . GLY A 1 58 ? 8.410 1.221 6.638 1.00 0.00 58 GLY A CA 17
ATOM 27554 C C . GLY A 1 58 ? 9.423 1.648 5.594 1.00 0.00 58 GLY A C 17
ATOM 27555 O O . GLY A 1 58 ? 9.315 2.732 5.020 1.00 0.00 58 GLY A O 17
ATOM 27559 N N . LYS A 1 59 ? 10.411 0.795 5.347 1.00 0.00 59 LYS A N 17
ATOM 27560 C CA . LYS A 1 59 ? 11.449 1.089 4.366 1.00 0.00 59 LYS A CA 17
ATOM 27561 C C . LYS A 1 59 ? 10.838 1.385 3.000 1.00 0.00 59 LYS A C 17
ATOM 27562 O O . LYS A 1 59 ? 11.040 2.463 2.441 1.00 0.00 59 LYS A O 17
ATOM 27581 N N . GLN A 1 60 ? 10.089 0.424 2.470 1.00 0.00 60 GLN A N 17
ATOM 27582 C CA . GLN A 1 60 ? 9.449 0.584 1.170 1.00 0.00 60 GLN A CA 17
ATOM 27583 C C . GLN A 1 60 ? 8.606 1.854 1.131 1.00 0.00 60 GLN A C 17
ATOM 27584 O O . GLN A 1 60 ? 8.688 2.638 0.185 1.00 0.00 60 GLN A O 17
ATOM 27598 N N . LYS A 1 61 ? 7.795 2.052 2.165 1.00 0.00 61 LYS A N 17
ATOM 27599 C CA . LYS A 1 61 ? 6.937 3.228 2.251 1.00 0.00 61 LYS A CA 17
ATOM 27600 C C . LYS A 1 61 ? 7.752 4.509 2.103 1.00 0.00 61 LYS A C 17
ATOM 27601 O O . LYS A 1 61 ? 7.529 5.294 1.183 1.00 0.00 61 LYS A O 17
ATOM 27620 N N . TRP A 1 62 ? 8.698 4.711 3.014 1.00 0.00 62 TRP A N 17
ATOM 27621 C CA . TRP A 1 62 ? 9.547 5.896 2.983 1.00 0.00 62 TRP A CA 17
ATOM 27622 C C . TRP A 1 62 ? 10.148 6.099 1.596 1.00 0.00 62 TRP A C 17
ATOM 27623 O O . TRP A 1 62 ? 10.208 7.222 1.096 1.00 0.00 62 TRP A O 17
ATOM 27644 N N . GLU A 1 63 ? 10.590 5.007 0.982 1.00 0.00 63 GLU A N 17
ATOM 27645 C CA . GLU A 1 63 ? 11.187 5.068 -0.348 1.00 0.00 63 GLU A CA 17
ATOM 27646 C C . GLU A 1 63 ? 10.192 5.619 -1.365 1.00 0.00 63 GLU A C 17
ATOM 27647 O O . GLU A 1 63 ? 10.379 6.710 -1.903 1.00 0.00 63 GLU A O 17
ATOM 27659 N N . ALA A 1 64 ? 9.135 4.856 -1.624 1.00 0.00 64 ALA A N 17
ATOM 27660 C CA . ALA A 1 64 ? 8.110 5.268 -2.576 1.00 0.00 64 ALA A CA 17
ATOM 27661 C C . ALA A 1 64 ? 7.785 6.750 -2.425 1.00 0.00 64 ALA A C 17
ATOM 27662 O O . ALA A 1 64 ? 7.828 7.507 -3.395 1.00 0.00 64 ALA A O 17
ATOM 27669 N N . TRP A 1 65 ? 7.460 7.158 -1.203 1.00 0.00 65 TRP A N 17
ATOM 27670 C CA . TRP A 1 65 ? 7.126 8.551 -0.927 1.00 0.00 65 TRP A CA 17
ATOM 27671 C C . TRP A 1 65 ? 8.352 9.445 -1.080 1.00 0.00 65 TRP A C 17
ATOM 27672 O O . TRP A 1 65 ? 8.244 10.595 -1.507 1.00 0.00 65 TRP A O 17
ATOM 27693 N N . LYS A 1 66 ? 9.516 8.910 -0.730 1.00 0.00 66 LYS A N 17
ATOM 27694 C CA . LYS A 1 66 ? 10.764 9.659 -0.831 1.00 0.00 66 LYS A CA 17
ATOM 27695 C C . LYS A 1 66 ? 11.038 10.068 -2.274 1.00 0.00 66 LYS A C 17
ATOM 27696 O O . LYS A 1 66 ? 11.511 11.173 -2.537 1.00 0.00 66 LYS A O 17
ATOM 27715 N N . ALA A 1 67 ? 10.736 9.170 -3.207 1.00 0.00 67 ALA A N 17
ATOM 27716 C CA . ALA A 1 67 ? 10.947 9.440 -4.623 1.00 0.00 67 ALA A CA 17
ATOM 27717 C C . ALA A 1 67 ? 10.165 10.671 -5.070 1.00 0.00 67 ALA A C 17
ATOM 27718 O O . ALA A 1 67 ? 10.560 11.362 -6.010 1.00 0.00 67 ALA A O 17
ATOM 27725 N N . LEU A 1 68 ? 9.054 10.938 -4.393 1.00 0.00 68 LEU A N 17
ATOM 27726 C CA . LEU A 1 68 ? 8.216 12.086 -4.721 1.00 0.00 68 LEU A CA 17
ATOM 27727 C C . LEU A 1 68 ? 8.682 13.332 -3.975 1.00 0.00 68 LEU A C 17
ATOM 27728 O O . LEU A 1 68 ? 7.903 13.976 -3.273 1.00 0.00 68 LEU A O 17
ATOM 27744 N N . GLY A 1 69 ? 9.959 13.668 -4.133 1.00 0.00 69 GLY A N 17
ATOM 27745 C CA . GLY A 1 69 ? 10.507 14.836 -3.470 1.00 0.00 69 GLY A CA 17
ATOM 27746 C C . GLY A 1 69 ? 10.121 16.129 -4.162 1.00 0.00 69 GLY A C 17
ATOM 27747 O O . GLY A 1 69 ? 9.852 17.136 -3.506 1.00 0.00 69 GLY A O 17
ATOM 27751 N N . ASP A 1 70 ? 10.096 16.103 -5.490 1.00 0.00 70 ASP A N 17
ATOM 27752 C CA . ASP A 1 70 ? 9.742 17.282 -6.272 1.00 0.00 70 ASP A CA 17
ATOM 27753 C C . ASP A 1 70 ? 8.428 17.065 -7.016 1.00 0.00 70 ASP A C 17
ATOM 27754 O O . ASP A 1 70 ? 8.248 17.553 -8.132 1.00 0.00 70 ASP A O 17
ATOM 27763 N N . SER A 1 71 ? 7.514 16.331 -6.391 1.00 0.00 71 SER A N 17
ATOM 27764 C CA . SER A 1 71 ? 6.218 16.045 -6.997 1.00 0.00 71 SER A CA 17
ATOM 27765 C C . SER A 1 71 ? 5.167 17.046 -6.527 1.00 0.00 71 SER A C 17
ATOM 27766 O O . SER A 1 71 ? 5.460 17.950 -5.745 1.00 0.00 71 SER A O 17
ATOM 27774 N N . SER A 1 72 ? 3.940 16.878 -7.011 1.00 0.00 72 SER A N 17
ATOM 27775 C CA . SER A 1 72 ? 2.845 17.768 -6.645 1.00 0.00 72 SER A CA 17
ATOM 27776 C C . SER A 1 72 ? 1.661 16.976 -6.097 1.00 0.00 72 SER A C 17
ATOM 27777 O O . SER A 1 72 ? 1.538 15.769 -6.308 1.00 0.00 72 SER A O 17
ATOM 27785 N N . PRO A 1 73 ? 0.769 17.670 -5.376 1.00 0.00 73 PRO A N 17
ATOM 27786 C CA . PRO A 1 73 ? -0.421 17.054 -4.782 1.00 0.00 73 PRO A CA 17
ATOM 27787 C C . PRO A 1 73 ? -1.446 16.641 -5.834 1.00 0.00 73 PRO A C 17
ATOM 27788 O O . PRO A 1 73 ? -1.917 15.504 -5.843 1.00 0.00 73 PRO A O 17
ATOM 27799 N N . SER A 1 74 ? -1.786 17.573 -6.719 1.00 0.00 74 SER A N 17
ATOM 27800 C CA . SER A 1 74 ? -2.757 17.306 -7.774 1.00 0.00 74 SER A CA 17
ATOM 27801 C C . SER A 1 74 ? -2.252 16.217 -8.715 1.00 0.00 74 SER A C 17
ATOM 27802 O O . SER A 1 74 ? -3.023 15.377 -9.179 1.00 0.00 74 SER A O 17
ATOM 27810 N N . GLN A 1 75 ? -0.953 16.239 -8.993 1.00 0.00 75 GLN A N 17
ATOM 27811 C CA . GLN A 1 75 ? -0.345 15.254 -9.879 1.00 0.00 75 GLN A CA 17
ATOM 27812 C C . GLN A 1 75 ? -0.293 13.882 -9.215 1.00 0.00 75 GLN A C 17
ATOM 27813 O O . GLN A 1 75 ? -0.199 12.858 -9.890 1.00 0.00 75 GLN A O 17
ATOM 27827 N N . ALA A 1 76 ? -0.354 13.870 -7.887 1.00 0.00 76 ALA A N 17
ATOM 27828 C CA . ALA A 1 76 ? -0.316 12.624 -7.132 1.00 0.00 76 ALA A CA 17
ATOM 27829 C C . ALA A 1 76 ? -1.694 11.972 -7.079 1.00 0.00 76 ALA A C 17
ATOM 27830 O O . ALA A 1 76 ? -1.809 10.751 -6.978 1.00 0.00 76 ALA A O 17
ATOM 27837 N N . MET A 1 77 ? -2.735 12.794 -7.146 1.00 0.00 77 MET A N 17
ATOM 27838 C CA . MET A 1 77 ? -4.105 12.296 -7.106 1.00 0.00 77 MET A CA 17
ATOM 27839 C C . MET A 1 77 ? -4.493 11.663 -8.438 1.00 0.00 77 MET A C 17
ATOM 27840 O O . MET A 1 77 ? -5.214 10.666 -8.475 1.00 0.00 77 MET A O 17
ATOM 27854 N N . GLN A 1 78 ? -4.010 12.249 -9.529 1.00 0.00 78 GLN A N 17
ATOM 27855 C CA . GLN A 1 78 ? -4.308 11.741 -10.863 1.00 0.00 78 GLN A CA 17
ATOM 27856 C C . GLN A 1 78 ? -3.967 10.259 -10.971 1.00 0.00 78 GLN A C 17
ATOM 27857 O O . GLN A 1 78 ? -4.739 9.473 -11.519 1.00 0.00 78 GLN A O 17
ATOM 27871 N N . GLU A 1 79 ? -2.805 9.884 -10.444 1.00 0.00 79 GLU A N 17
ATOM 27872 C CA . GLU A 1 79 ? -2.362 8.495 -10.482 1.00 0.00 79 GLU A CA 17
ATOM 27873 C C . GLU A 1 79 ? -3.019 7.684 -9.369 1.00 0.00 79 GLU A C 17
ATOM 27874 O O . GLU A 1 79 ? -3.353 6.513 -9.554 1.00 0.00 79 GLU A O 17
ATOM 27886 N N . TYR A 1 80 ? -3.202 8.314 -8.214 1.00 0.00 80 TYR A N 17
ATOM 27887 C CA . TYR A 1 80 ? -3.816 7.651 -7.070 1.00 0.00 80 TYR A CA 17
ATOM 27888 C C . TYR A 1 80 ? -5.238 7.204 -7.398 1.00 0.00 80 TYR A C 17
ATOM 27889 O O . TYR A 1 80 ? -5.734 6.221 -6.848 1.00 0.00 80 TYR A O 17
ATOM 27907 N N . ILE A 1 81 ? -5.887 7.934 -8.299 1.00 0.00 81 ILE A N 17
ATOM 27908 C CA . ILE A 1 81 ? -7.250 7.613 -8.703 1.00 0.00 81 ILE A CA 17
ATOM 27909 C C . ILE A 1 81 ? -7.262 6.622 -9.862 1.00 0.00 81 ILE A C 17
ATOM 27910 O O . ILE A 1 81 ? -7.718 5.488 -9.717 1.00 0.00 81 ILE A O 17
ATOM 27926 N N . ALA A 1 82 ? -6.756 7.058 -11.011 1.00 0.00 82 ALA A N 17
ATOM 27927 C CA . ALA A 1 82 ? -6.705 6.208 -12.194 1.00 0.00 82 ALA A CA 17
ATOM 27928 C C . ALA A 1 82 ? -6.502 4.746 -11.811 1.00 0.00 82 ALA A C 17
ATOM 27929 O O . ALA A 1 82 ? -7.314 3.886 -12.152 1.00 0.00 82 ALA A O 17
ATOM 27936 N N . VAL A 1 83 ? -5.413 4.470 -11.100 1.00 0.00 83 VAL A N 17
ATOM 27937 C CA . VAL A 1 83 ? -5.103 3.112 -10.671 1.00 0.00 83 VAL A CA 17
ATOM 27938 C C . VAL A 1 83 ? -6.367 2.365 -10.258 1.00 0.00 83 VAL A C 17
ATOM 27939 O O . VAL A 1 83 ? -6.711 1.336 -1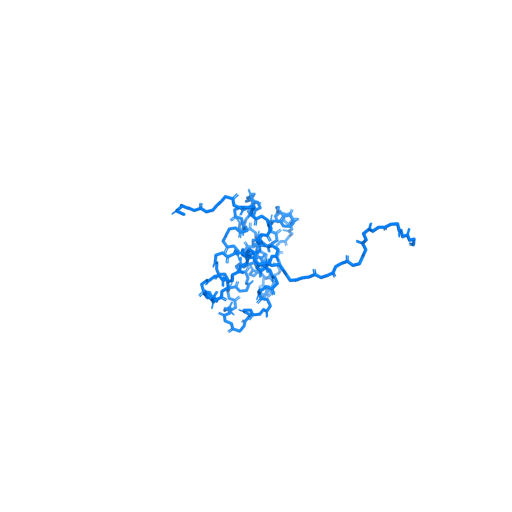0.840 1.00 0.00 83 VAL A O 17
ATOM 27952 N N . VAL A 1 84 ? -7.055 2.890 -9.249 1.00 0.00 84 VAL A N 17
ATOM 27953 C CA . VAL A 1 84 ? -8.282 2.274 -8.759 1.00 0.00 84 VAL A CA 17
ATOM 27954 C C . VAL A 1 84 ? -9.236 1.960 -9.906 1.00 0.00 84 VAL A C 17
ATOM 27955 O O . VAL A 1 84 ? -9.993 0.991 -9.851 1.00 0.00 84 VAL A O 17
ATOM 27968 N N . LYS A 1 85 ? -9.194 2.785 -10.946 1.00 0.00 85 LYS A N 17
ATOM 27969 C CA . LYS A 1 85 ? -10.053 2.596 -12.109 1.00 0.00 85 LYS A CA 17
ATOM 27970 C C . LYS A 1 85 ? -9.669 1.329 -12.868 1.00 0.00 85 LYS A C 17
ATOM 27971 O O . LYS A 1 85 ? -10.524 0.653 -13.441 1.00 0.00 85 LYS A O 17
ATOM 27990 N N . LYS A 1 86 ? -8.379 1.012 -12.867 1.00 0.00 86 LYS A N 17
ATOM 27991 C CA . LYS A 1 86 ? -7.881 -0.174 -13.552 1.00 0.00 86 LYS A CA 17
ATOM 27992 C C . LYS A 1 86 ? -8.300 -1.443 -12.817 1.00 0.00 86 LYS A C 17
ATOM 27993 O O . LYS A 1 86 ? -8.615 -2.459 -13.439 1.00 0.00 86 LYS A O 17
ATOM 28012 N N . LEU A 1 87 ? -8.303 -1.379 -11.490 1.00 0.00 87 LEU A N 17
ATOM 28013 C CA . LEU A 1 87 ? -8.685 -2.523 -10.669 1.00 0.00 87 LEU A CA 17
ATOM 28014 C C . LEU A 1 87 ? -10.170 -2.833 -10.826 1.00 0.00 87 LEU A C 17
ATOM 28015 O O . LEU A 1 87 ? -10.552 -3.973 -11.094 1.00 0.00 87 LEU A O 17
ATOM 28031 N N . ASP A 1 88 ? -11.004 -1.812 -10.658 1.00 0.00 88 ASP A N 17
ATOM 28032 C CA . ASP A 1 88 ? -12.447 -1.975 -10.784 1.00 0.00 88 ASP A CA 17
ATOM 28033 C C . ASP A 1 88 ? -12.992 -1.126 -11.929 1.00 0.00 88 ASP A C 17
ATOM 28034 O O . ASP A 1 88 ? -13.274 0.062 -11.774 1.00 0.00 88 ASP A O 17
ATOM 28043 N N . PRO A 1 89 ? -13.143 -1.749 -13.107 1.00 0.00 89 PRO A N 17
ATOM 28044 C CA . PRO A 1 89 ? -13.654 -1.070 -14.302 1.00 0.00 89 PRO A CA 17
ATOM 28045 C C . PRO A 1 89 ? -15.135 -0.725 -14.183 1.00 0.00 89 PRO A C 17
ATOM 28046 O O . PRO A 1 89 ? -15.731 -0.181 -15.111 1.00 0.00 89 PRO A O 17
ATOM 28057 N N . GLY A 1 90 ? -15.723 -1.046 -13.034 1.00 0.00 90 GLY A N 17
ATOM 28058 C CA . GLY A 1 90 ? -17.129 -0.762 -12.816 1.00 0.00 90 GLY A CA 17
ATOM 28059 C C . GLY A 1 90 ? -17.346 0.351 -11.810 1.00 0.00 90 GLY A C 17
ATOM 28060 O O . GLY A 1 90 ? -18.416 0.453 -11.210 1.00 0.00 90 GLY A O 17
ATOM 28064 N N . TRP A 1 91 ? -16.330 1.185 -11.624 1.00 0.00 91 TRP A N 17
ATOM 28065 C CA . TRP A 1 91 ? -16.414 2.295 -10.681 1.00 0.00 91 TRP A CA 17
ATOM 28066 C C . TRP A 1 91 ? -16.968 3.543 -11.359 1.00 0.00 91 TRP A C 17
ATOM 28067 O O . TRP A 1 91 ? -16.530 3.916 -12.447 1.00 0.00 91 TRP A O 17
ATOM 28088 N N . ASN A 1 92 ? -17.932 4.186 -10.709 1.00 0.00 92 ASN A N 17
ATOM 28089 C CA . ASN A 1 92 ? -18.546 5.394 -11.251 1.00 0.00 92 ASN A CA 17
ATOM 28090 C C . ASN A 1 92 ? -18.663 6.472 -10.178 1.00 0.00 92 ASN A C 17
ATOM 28091 O O . ASN A 1 92 ? -19.697 6.625 -9.527 1.00 0.00 92 ASN A O 17
ATOM 28102 N N . PRO A 1 93 ? -17.579 7.239 -9.988 1.00 0.00 93 PRO A N 17
ATOM 28103 C CA . PRO A 1 93 ? -17.535 8.317 -8.996 1.00 0.00 93 PRO A CA 17
ATOM 28104 C C . PRO A 1 93 ? -18.422 9.496 -9.382 1.00 0.00 93 PRO A C 17
ATOM 28105 O O . PRO A 1 93 ? -19.180 10.008 -8.559 1.00 0.00 93 PRO A O 17
ATOM 28116 N N . GLN A 1 94 ? -18.322 9.920 -10.638 1.00 0.00 94 GLN A N 17
ATOM 28117 C CA . GLN A 1 94 ? -19.116 11.039 -11.131 1.00 0.00 94 GLN A CA 17
ATOM 28118 C C . GLN A 1 94 ? -19.720 10.718 -12.495 1.00 0.00 94 GLN A C 17
ATOM 28119 O O . GLN A 1 94 ? -19.284 11.249 -13.517 1.00 0.00 94 GLN A O 17
ATOM 28133 N N . ILE A 1 95 ? -20.724 9.848 -12.502 1.00 0.00 95 ILE A N 17
ATOM 28134 C CA . ILE A 1 95 ? -21.388 9.458 -13.740 1.00 0.00 95 ILE A CA 17
ATOM 28135 C C . ILE A 1 95 ? -22.904 9.492 -13.585 1.00 0.00 95 ILE A C 17
ATOM 28136 O O . ILE A 1 95 ? -23.479 8.832 -12.719 1.00 0.00 95 ILE A O 17
ATOM 28152 N N . PRO A 1 96 ? -23.570 10.277 -14.445 1.00 0.00 96 PRO A N 17
ATOM 28153 C CA . PRO A 1 96 ? -25.029 10.414 -14.425 1.00 0.00 96 PRO A CA 17
ATOM 28154 C C . PRO A 1 96 ? -25.737 9.144 -14.885 1.00 0.00 96 PRO A C 17
ATOM 28155 O O . PRO A 1 96 ? -26.856 8.859 -14.462 1.00 0.00 96 PRO A O 17
ATOM 28166 N N . GLU A 1 97 ? -25.075 8.385 -15.753 1.00 0.00 97 GLU A N 17
ATOM 28167 C CA . GLU A 1 97 ? -25.643 7.145 -16.270 1.00 0.00 97 GLU A CA 17
ATOM 28168 C C . GLU A 1 97 ? -25.897 6.150 -15.141 1.00 0.00 97 GLU A C 17
ATOM 28169 O O . GLU A 1 97 ? -25.214 6.168 -14.117 1.00 0.00 97 GLU A O 17
ATOM 28181 N N . LYS A 1 98 ? -26.885 5.284 -15.335 1.00 0.00 98 LYS A N 17
ATOM 28182 C CA . LYS A 1 98 ? -27.231 4.280 -14.335 1.00 0.00 98 LYS A CA 17
ATOM 28183 C C . LYS A 1 98 ? -26.560 2.947 -14.648 1.00 0.00 98 LYS A C 17
ATOM 28184 O O . LYS A 1 98 ? -27.114 2.114 -15.366 1.00 0.00 98 LYS A O 17
ATOM 28203 N N . LYS A 1 99 ? -25.364 2.749 -14.104 1.00 0.00 99 LYS A N 17
ATOM 28204 C CA . LYS A 1 99 ? -24.618 1.516 -14.321 1.00 0.00 99 LYS A CA 17
ATOM 28205 C C . LYS A 1 99 ? -23.340 1.498 -13.488 1.00 0.00 99 LYS A C 17
ATOM 28206 O O . LYS A 1 99 ? -22.608 2.485 -13.437 1.00 0.00 99 LYS A O 17
ATOM 28225 N N . GLY A 1 100 ? -23.079 0.369 -12.837 1.00 0.00 100 GLY A N 17
ATOM 28226 C CA . GLY A 1 100 ? -21.888 0.244 -12.017 1.00 0.00 100 GLY A CA 17
ATOM 28227 C C . GLY A 1 100 ? -22.212 -0.055 -10.567 1.00 0.00 100 GLY A C 17
ATOM 28228 O O . GLY A 1 100 ? -22.536 -1.190 -10.216 1.00 0.00 100 GLY A O 17
ATOM 28232 N N . LYS A 1 101 ? -22.124 0.965 -9.720 1.00 0.00 101 LYS A N 17
ATOM 28233 C CA . LYS A 1 101 ? -22.410 0.806 -8.299 1.00 0.00 101 LYS A CA 17
ATOM 28234 C C . LYS A 1 101 ? -22.885 2.122 -7.690 1.00 0.00 101 LYS A C 17
ATOM 28235 O O . LYS A 1 101 ? -22.257 3.163 -7.873 1.00 0.00 101 LYS A O 17
ATOM 28254 N N . GLU A 1 102 ? -23.998 2.065 -6.964 1.00 0.00 102 GLU A N 17
ATOM 28255 C CA . GLU A 1 102 ? -24.556 3.253 -6.328 1.00 0.00 102 GLU A CA 17
ATOM 28256 C C . GLU A 1 102 ? -25.675 2.877 -5.361 1.00 0.00 102 GLU A C 17
ATOM 28257 O O . GLU A 1 102 ? -26.329 1.847 -5.522 1.00 0.00 102 GLU A O 17
ATOM 28269 N N . ALA A 1 103 ? -25.889 3.720 -4.357 1.00 0.00 103 ALA A N 17
ATOM 28270 C CA . ALA A 1 103 ? -26.929 3.478 -3.364 1.00 0.00 103 ALA A CA 17
ATOM 28271 C C . ALA A 1 103 ? -28.317 3.670 -3.966 1.00 0.00 103 ALA A C 17
ATOM 28272 O O . ALA A 1 103 ? -28.554 4.617 -4.716 1.00 0.00 103 ALA A O 17
ATOM 28279 N N . SER A 1 104 ? -29.231 2.763 -3.635 1.00 0.00 104 SER A N 17
ATOM 28280 C CA . SER A 1 104 ? -30.595 2.830 -4.146 1.00 0.00 104 SER A CA 17
ATOM 28281 C C . SER A 1 104 ? -31.394 3.910 -3.424 1.00 0.00 104 SER A C 17
ATOM 28282 O O . SER A 1 104 ? -31.376 3.995 -2.196 1.00 0.00 104 SER A O 17
ATOM 28290 N N . GLY A 1 105 ? -32.095 4.735 -4.195 1.00 0.00 105 GLY A N 17
ATOM 28291 C CA . GLY A 1 105 ? -32.891 5.799 -3.612 1.00 0.00 105 GLY A CA 17
ATOM 28292 C C . GLY A 1 105 ? -34.028 6.234 -4.516 1.00 0.00 105 GLY A C 17
ATOM 28293 O O . GLY A 1 105 ? -33.833 6.965 -5.488 1.00 0.00 105 GLY A O 17
ATOM 28297 N N . PRO A 1 106 ? -35.249 5.779 -4.198 1.00 0.00 106 PRO A N 17
ATOM 28298 C CA . PRO A 1 106 ? -36.446 6.113 -4.976 1.00 0.00 106 PRO A CA 17
ATOM 28299 C C . PRO A 1 106 ? -36.845 7.577 -4.827 1.00 0.00 106 PRO A C 17
ATOM 28300 O O . PRO A 1 106 ? -37.858 8.012 -5.375 1.00 0.00 106 PRO A O 17
ATOM 28311 N N . SER A 1 107 ? -36.043 8.331 -4.083 1.00 0.00 107 SER A N 17
ATOM 28312 C CA . SER A 1 107 ? -36.316 9.746 -3.860 1.00 0.00 107 SER A CA 17
ATOM 28313 C C . SER A 1 107 ? -36.929 10.384 -5.102 1.00 0.00 107 SER A C 17
ATOM 28314 O O . SER A 1 107 ? -36.476 10.149 -6.222 1.00 0.00 107 SER A O 17
ATOM 28322 N N . SER A 1 108 ? -37.963 11.194 -4.895 1.00 0.00 108 SER A N 17
ATOM 28323 C CA . SER A 1 108 ? -38.642 11.863 -5.998 1.00 0.00 108 SER A CA 17
ATOM 28324 C C . SER A 1 108 ? -39.187 13.219 -5.557 1.00 0.00 108 SER A C 17
ATOM 28325 O O . SER A 1 108 ? -39.189 13.544 -4.371 1.00 0.00 108 SER A O 17
ATOM 28333 N N . GLY A 1 109 ? -39.648 14.007 -6.524 1.00 0.00 109 GLY A N 17
ATOM 28334 C CA . GLY A 1 109 ? -40.189 15.318 -6.217 1.00 0.00 109 GLY A CA 17
ATOM 28335 C C . GLY A 1 109 ? -40.043 16.290 -7.372 1.00 0.00 109 GLY A C 17
ATOM 28336 O O . GLY A 1 109 ? -38.945 16.767 -7.655 1.00 0.00 109 GLY A O 17
ATOM 28340 N N . GLY A 1 1 ? -11.030 22.022 -18.254 1.00 0.00 1 GLY A N 18
ATOM 28341 C CA . GLY A 1 1 ? -12.254 21.405 -18.732 1.00 0.00 1 GLY A CA 18
ATOM 28342 C C . GLY A 1 1 ? -13.495 22.125 -18.244 1.00 0.00 1 GLY A C 18
ATOM 28343 O O . GLY A 1 1 ? -13.414 23.243 -17.735 1.00 0.00 1 GLY A O 18
ATOM 28347 N N . SER A 1 2 ? -14.649 21.483 -18.400 1.00 0.00 2 SER A N 18
ATOM 28348 C CA . SER A 1 2 ? -15.914 22.071 -17.976 1.00 0.00 2 SER A CA 18
ATOM 28349 C C . SER A 1 2 ? -16.599 21.193 -16.934 1.00 0.00 2 SER A C 18
ATOM 28350 O O . SER A 1 2 ? -16.965 21.660 -15.855 1.00 0.00 2 SER A O 18
ATOM 28358 N N . SER A 1 3 ? -16.769 19.916 -17.264 1.00 0.00 3 SER A N 18
ATOM 28359 C CA . SER A 1 3 ? -17.414 18.972 -16.359 1.00 0.00 3 SER A CA 18
ATOM 28360 C C . SER A 1 3 ? -16.517 18.668 -15.163 1.00 0.00 3 SER A C 18
ATOM 28361 O O . SER A 1 3 ? -15.499 17.990 -15.293 1.00 0.00 3 SER A O 18
ATOM 28369 N N . GLY A 1 4 ? -16.905 19.175 -13.997 1.00 0.00 4 GLY A N 18
ATOM 28370 C CA . GLY A 1 4 ? -16.126 18.948 -12.793 1.00 0.00 4 GLY A CA 18
ATOM 28371 C C . GLY A 1 4 ? -14.956 19.904 -12.670 1.00 0.00 4 GLY A C 18
ATOM 28372 O O . GLY A 1 4 ? -13.831 19.487 -12.397 1.00 0.00 4 GLY A O 18
ATOM 28376 N N . SER A 1 5 ? -15.222 21.191 -12.875 1.00 0.00 5 SER A N 18
ATOM 28377 C CA . SER A 1 5 ? -14.181 22.208 -12.790 1.00 0.00 5 SER A CA 18
ATOM 28378 C C . SER A 1 5 ? -13.312 21.996 -11.554 1.00 0.00 5 SER A C 18
ATOM 28379 O O . SER A 1 5 ? -13.818 21.881 -10.438 1.00 0.00 5 SER A O 18
ATOM 28387 N N . SER A 1 6 ? -12.000 21.945 -11.763 1.00 0.00 6 SER A N 18
ATOM 28388 C CA . SER A 1 6 ? -11.059 21.743 -10.667 1.00 0.00 6 SER A CA 18
ATOM 28389 C C . SER A 1 6 ? -11.614 20.749 -9.651 1.00 0.00 6 SER A C 18
ATOM 28390 O O . SER A 1 6 ? -11.485 20.942 -8.443 1.00 0.00 6 SER A O 18
ATOM 28398 N N . GLY A 1 7 ? -12.233 19.684 -10.152 1.00 0.00 7 GLY A N 18
ATOM 28399 C CA . GLY A 1 7 ? -12.800 18.675 -9.275 1.00 0.00 7 GLY A CA 18
ATOM 28400 C C . GLY A 1 7 ? -11.908 17.457 -9.141 1.00 0.00 7 GLY A C 18
ATOM 28401 O O . GLY A 1 7 ? -12.364 16.324 -9.296 1.00 0.00 7 GLY A O 18
ATOM 28405 N N . LEU A 1 8 ? -10.631 17.689 -8.854 1.00 0.00 8 LEU A N 18
ATOM 28406 C CA . LEU A 1 8 ? -9.672 16.601 -8.701 1.00 0.00 8 LEU A CA 18
ATOM 28407 C C . LEU A 1 8 ? -9.725 16.022 -7.291 1.00 0.00 8 LEU A C 18
ATOM 28408 O O . LEU A 1 8 ? -9.858 14.812 -7.111 1.00 0.00 8 LEU A O 18
ATOM 28424 N N . ALA A 1 9 ? -9.624 16.895 -6.294 1.00 0.00 9 ALA A N 18
ATOM 28425 C CA . ALA A 1 9 ? -9.665 16.471 -4.900 1.00 0.00 9 ALA A CA 18
ATOM 28426 C C . ALA A 1 9 ? -10.899 15.619 -4.622 1.00 0.00 9 ALA A C 18
ATOM 28427 O O . ALA A 1 9 ? -10.789 14.490 -4.146 1.00 0.00 9 ALA A O 18
ATOM 28434 N N . GLU A 1 10 ? -12.072 16.169 -4.921 1.00 0.00 10 GLU A N 18
ATOM 28435 C CA . GLU A 1 10 ? -13.326 15.458 -4.701 1.00 0.00 10 GLU A CA 18
ATOM 28436 C C . GLU A 1 10 ? -13.159 13.965 -4.967 1.00 0.00 10 GLU A C 18
ATOM 28437 O O . GLU A 1 10 ? -13.526 13.130 -4.139 1.00 0.00 10 GLU A O 18
ATOM 28449 N N . LEU A 1 11 ? -12.604 13.635 -6.128 1.00 0.00 11 LEU A N 18
ATOM 28450 C CA . LEU A 1 11 ? -12.388 12.243 -6.505 1.00 0.00 11 LEU A CA 18
ATOM 28451 C C . LEU A 1 11 ? -11.416 11.563 -5.546 1.00 0.00 11 LEU A C 18
ATOM 28452 O O . LEU A 1 11 ? -11.733 10.533 -4.951 1.00 0.00 11 LEU A O 18
ATOM 28468 N N . PHE A 1 12 ? -10.232 12.148 -5.399 1.00 0.00 12 PHE A N 18
ATOM 28469 C CA . PHE A 1 12 ? -9.214 11.600 -4.510 1.00 0.00 12 PHE A CA 18
ATOM 28470 C C . PHE A 1 12 ? -9.827 11.169 -3.181 1.00 0.00 12 PHE A C 18
ATOM 28471 O O . PHE A 1 12 ? -9.437 10.154 -2.606 1.00 0.00 12 PHE A O 18
ATOM 28488 N N . GLU A 1 13 ? -10.788 11.951 -2.698 1.00 0.00 13 GLU A N 18
ATOM 28489 C CA . GLU A 1 13 ? -11.454 11.652 -1.436 1.00 0.00 13 GLU A CA 18
ATOM 28490 C C . GLU A 1 13 ? -12.237 10.346 -1.530 1.00 0.00 13 GLU A C 18
ATOM 28491 O O . GLU A 1 13 ? -12.056 9.439 -0.717 1.00 0.00 13 GLU A O 18
ATOM 28503 N N . LYS A 1 14 ? -13.110 10.258 -2.528 1.00 0.00 14 LYS A N 18
ATOM 28504 C CA . LYS A 1 14 ? -13.922 9.064 -2.731 1.00 0.00 14 LYS A CA 18
ATOM 28505 C C . LYS A 1 14 ? -13.043 7.843 -2.981 1.00 0.00 14 LYS A C 18
ATOM 28506 O O . LYS A 1 14 ? -13.139 6.842 -2.272 1.00 0.00 14 LYS A O 18
ATOM 28525 N N . ALA A 1 15 ? -12.185 7.935 -3.992 1.00 0.00 15 ALA A N 18
ATOM 28526 C CA . ALA A 1 15 ? -11.285 6.839 -4.332 1.00 0.00 15 ALA A CA 18
ATOM 28527 C C . ALA A 1 15 ? -10.738 6.168 -3.077 1.00 0.00 15 ALA A C 18
ATOM 28528 O O . ALA A 1 15 ? -10.806 4.948 -2.934 1.00 0.00 15 ALA A O 18
ATOM 28535 N N . ALA A 1 16 ? -10.196 6.973 -2.169 1.00 0.00 16 ALA A N 18
ATOM 28536 C CA . ALA A 1 16 ? -9.638 6.457 -0.925 1.00 0.00 16 ALA A CA 18
ATOM 28537 C C . ALA A 1 16 ? -10.587 5.459 -0.271 1.00 0.00 16 ALA A C 18
ATOM 28538 O O . ALA A 1 16 ? -10.169 4.390 0.174 1.00 0.00 16 ALA A O 18
ATOM 28545 N N . ALA A 1 17 ? -11.866 5.814 -0.215 1.00 0.00 17 ALA A N 18
ATOM 28546 C CA . ALA A 1 17 ? -12.875 4.949 0.384 1.00 0.00 17 ALA A CA 18
ATOM 28547 C C . ALA A 1 17 ? -13.021 3.650 -0.403 1.00 0.00 17 ALA A C 18
ATOM 28548 O O . ALA A 1 17 ? -13.442 2.628 0.140 1.00 0.00 17 ALA A O 18
ATOM 28555 N N . HIS A 1 18 ? -12.670 3.697 -1.684 1.00 0.00 18 HIS A N 18
ATOM 28556 C CA . HIS A 1 18 ? -12.763 2.524 -2.546 1.00 0.00 18 HIS A CA 18
ATOM 28557 C C . HIS A 1 18 ? -11.567 1.600 -2.336 1.00 0.00 18 HIS A C 18
ATOM 28558 O O . HIS A 1 18 ? -11.687 0.379 -2.437 1.00 0.00 18 HIS A O 18
ATOM 28573 N N . LEU A 1 19 ? -10.413 2.191 -2.043 1.00 0.00 19 LEU A N 18
ATOM 28574 C CA . LEU A 1 19 ? -9.194 1.422 -1.820 1.00 0.00 19 LEU A CA 18
ATOM 28575 C C . LEU A 1 19 ? -9.468 0.215 -0.928 1.00 0.00 19 LEU A C 18
ATOM 28576 O O . LEU A 1 19 ? -9.027 -0.896 -1.219 1.00 0.00 19 LEU A O 18
ATOM 28592 N N . GLN A 1 20 ? -10.200 0.442 0.158 1.00 0.00 20 GLN A N 18
ATOM 28593 C CA . GLN A 1 20 ? -10.534 -0.628 1.091 1.00 0.00 20 GLN A CA 18
ATOM 28594 C C . GLN A 1 20 ? -11.378 -1.701 0.410 1.00 0.00 20 GLN A C 18
ATOM 28595 O O . GLN A 1 20 ? -11.318 -2.874 0.773 1.00 0.00 20 GLN A O 18
ATOM 28609 N N . GLY A 1 21 ? -12.164 -1.289 -0.580 1.00 0.00 21 GLY A N 18
ATOM 28610 C CA . GLY A 1 21 ? -13.009 -2.227 -1.295 1.00 0.00 21 GLY A CA 18
ATOM 28611 C C . GLY A 1 21 ? -12.299 -2.865 -2.473 1.00 0.00 21 GLY A C 18
ATOM 28612 O O . GLY A 1 21 ? -12.814 -3.802 -3.085 1.00 0.00 21 GLY A O 18
ATOM 28616 N N . LEU A 1 22 ? -11.114 -2.357 -2.793 1.00 0.00 22 LEU A N 18
ATOM 28617 C CA . LEU A 1 22 ? -10.332 -2.883 -3.907 1.00 0.00 22 LEU A CA 18
ATOM 28618 C C . LEU A 1 22 ? -9.070 -3.578 -3.407 1.00 0.00 22 LEU A C 18
ATOM 28619 O O . LEU A 1 22 ? -8.158 -3.864 -4.183 1.00 0.00 22 LEU A O 18
ATOM 28635 N N . ILE A 1 23 ? -9.026 -3.848 -2.106 1.00 0.00 23 ILE A N 18
ATOM 28636 C CA . ILE A 1 23 ? -7.877 -4.513 -1.504 1.00 0.00 23 ILE A CA 18
ATOM 28637 C C . ILE A 1 23 ? -7.706 -5.924 -2.056 1.00 0.00 23 ILE A C 18
ATOM 28638 O O . ILE A 1 23 ? -6.585 -6.402 -2.227 1.00 0.00 23 ILE A O 18
ATOM 28654 N N . GLN A 1 24 ? -8.826 -6.584 -2.334 1.00 0.00 24 GLN A N 18
ATOM 28655 C CA . GLN A 1 24 ? -8.800 -7.940 -2.869 1.00 0.00 24 GLN A CA 18
ATOM 28656 C C . GLN A 1 24 ? -8.297 -7.948 -4.308 1.00 0.00 24 GLN A C 18
ATOM 28657 O O . GLN A 1 24 ? -7.843 -8.976 -4.813 1.00 0.00 24 GLN A O 18
ATOM 28671 N N . VAL A 1 25 ? -8.381 -6.796 -4.966 1.00 0.00 25 VAL A N 18
ATOM 28672 C CA . VAL A 1 25 ? -7.933 -6.670 -6.348 1.00 0.00 25 VAL A CA 18
ATOM 28673 C C . VAL A 1 25 ? -6.601 -5.933 -6.430 1.00 0.00 25 VAL A C 18
ATOM 28674 O O . VAL A 1 25 ? -5.895 -6.015 -7.434 1.00 0.00 25 VAL A O 18
ATOM 28687 N N . ALA A 1 26 ? -6.264 -5.213 -5.365 1.00 0.00 26 ALA A N 18
ATOM 28688 C CA . ALA A 1 26 ? -5.015 -4.463 -5.315 1.00 0.00 26 ALA A CA 18
ATOM 28689 C C . ALA A 1 26 ? -3.858 -5.352 -4.873 1.00 0.00 26 ALA A C 18
ATOM 28690 O O . ALA A 1 26 ? -3.924 -6.001 -3.829 1.00 0.00 26 ALA A O 18
ATOM 28697 N N . SER A 1 27 ? -2.798 -5.378 -5.675 1.00 0.00 27 SER A N 18
ATOM 28698 C CA . SER A 1 27 ? -1.628 -6.192 -5.369 1.00 0.00 27 SER A CA 18
ATOM 28699 C C . SER A 1 27 ? -0.736 -5.498 -4.344 1.00 0.00 27 SER A C 18
ATOM 28700 O O . SER A 1 27 ? -0.770 -4.275 -4.202 1.00 0.00 27 SER A O 18
ATOM 28708 N N . ARG A 1 28 ? 0.061 -6.287 -3.632 1.00 0.00 28 ARG A N 18
ATOM 28709 C CA . ARG A 1 28 ? 0.961 -5.750 -2.618 1.00 0.00 28 ARG A CA 18
ATOM 28710 C C . ARG A 1 28 ? 1.485 -4.377 -3.030 1.00 0.00 28 ARG A C 18
ATOM 28711 O O . ARG A 1 28 ? 1.395 -3.415 -2.268 1.00 0.00 28 ARG A O 18
ATOM 28732 N N . GLU A 1 29 ? 2.032 -4.296 -4.239 1.00 0.00 29 GLU A N 18
ATOM 28733 C CA . GLU A 1 29 ? 2.571 -3.041 -4.749 1.00 0.00 29 GLU A CA 18
ATOM 28734 C C . GLU A 1 29 ? 1.522 -1.934 -4.690 1.00 0.00 29 GLU A C 18
ATOM 28735 O O . GLU A 1 29 ? 1.716 -0.918 -4.023 1.00 0.00 29 GLU A O 18
ATOM 28747 N N . GLN A 1 30 ? 0.413 -2.139 -5.392 1.00 0.00 30 GLN A N 18
ATOM 28748 C CA . GLN A 1 30 ? -0.666 -1.158 -5.419 1.00 0.00 30 GLN A CA 18
ATOM 28749 C C . GLN A 1 30 ? -0.865 -0.529 -4.045 1.00 0.00 30 GLN A C 18
ATOM 28750 O O . GLN A 1 30 ? -0.811 0.693 -3.895 1.00 0.00 30 GLN A O 18
ATOM 28764 N N . LEU A 1 31 ? -1.095 -1.370 -3.042 1.00 0.00 31 LEU A N 18
ATOM 28765 C CA . LEU A 1 31 ? -1.303 -0.896 -1.678 1.00 0.00 31 LEU A CA 18
ATOM 28766 C C . LEU A 1 31 ? -0.294 0.190 -1.320 1.00 0.00 31 LEU A C 18
ATOM 28767 O O . LEU A 1 31 ? -0.631 1.171 -0.655 1.00 0.00 31 LEU A O 18
ATOM 28783 N N . LEU A 1 32 ? 0.944 0.010 -1.765 1.00 0.00 32 LEU A N 18
ATOM 28784 C CA . LEU A 1 32 ? 2.003 0.977 -1.494 1.00 0.00 32 LEU A CA 18
ATOM 28785 C C . LEU A 1 32 ? 1.948 2.138 -2.481 1.00 0.00 32 LEU A C 18
ATOM 28786 O O . LEU A 1 32 ? 1.928 3.303 -2.085 1.00 0.00 32 LEU A O 18
ATOM 28802 N N . TYR A 1 33 ? 1.921 1.811 -3.769 1.00 0.00 33 TYR A N 18
ATOM 28803 C CA . TYR A 1 33 ? 1.868 2.827 -4.814 1.00 0.00 33 TYR A CA 18
ATOM 28804 C C . TYR A 1 33 ? 0.926 3.962 -4.423 1.00 0.00 33 TYR A C 18
ATOM 28805 O O . TYR A 1 33 ? 1.197 5.132 -4.696 1.00 0.00 33 TYR A O 18
ATOM 28823 N N . LEU A 1 34 ? -0.182 3.607 -3.781 1.00 0.00 34 LEU A N 18
ATOM 28824 C CA . LEU A 1 34 ? -1.166 4.595 -3.351 1.00 0.00 34 LEU A CA 18
ATOM 28825 C C . LEU A 1 34 ? -0.676 5.351 -2.120 1.00 0.00 34 LEU A C 18
ATOM 28826 O O . LEU A 1 34 ? -0.958 6.538 -1.956 1.00 0.00 34 LEU A O 18
ATOM 28842 N N . TYR A 1 35 ? 0.060 4.657 -1.260 1.00 0.00 35 TYR A N 18
ATOM 28843 C CA . TYR A 1 35 ? 0.589 5.262 -0.044 1.00 0.00 35 TYR A CA 18
ATOM 28844 C C . TYR A 1 35 ? 1.568 6.385 -0.375 1.00 0.00 35 TYR A C 18
ATOM 28845 O O . TYR A 1 35 ? 1.526 7.458 0.226 1.00 0.00 35 TYR A O 18
ATOM 28863 N N . ALA A 1 36 ? 2.448 6.128 -1.337 1.00 0.00 36 ALA A N 18
ATOM 28864 C CA . ALA A 1 36 ? 3.436 7.116 -1.752 1.00 0.00 36 ALA A CA 18
ATOM 28865 C C . ALA A 1 36 ? 2.765 8.420 -2.172 1.00 0.00 36 ALA A C 18
ATOM 28866 O O . ALA A 1 36 ? 2.970 9.462 -1.549 1.00 0.00 36 ALA A O 18
ATOM 28873 N N . ARG A 1 37 ? 1.965 8.355 -3.230 1.00 0.00 37 ARG A N 18
ATOM 28874 C CA . ARG A 1 37 ? 1.266 9.531 -3.733 1.00 0.00 37 ARG A CA 18
ATOM 28875 C C . ARG A 1 37 ? 0.349 10.118 -2.663 1.00 0.00 37 ARG A C 18
ATOM 28876 O O . ARG A 1 37 ? 0.388 11.318 -2.388 1.00 0.00 37 ARG A O 18
ATOM 28897 N N . TYR A 1 38 ? -0.474 9.265 -2.065 1.00 0.00 38 TYR A N 18
ATOM 28898 C CA . TYR A 1 38 ? -1.402 9.699 -1.027 1.00 0.00 38 TYR A CA 18
ATOM 28899 C C . TYR A 1 38 ? -0.677 10.491 0.056 1.00 0.00 38 TYR A C 18
ATOM 28900 O O . TYR A 1 38 ? -1.152 11.535 0.503 1.00 0.00 38 TYR A O 18
ATOM 28918 N N . LYS A 1 39 ? 0.479 9.987 0.475 1.00 0.00 39 LYS A N 18
ATOM 28919 C CA . LYS A 1 39 ? 1.274 10.645 1.504 1.00 0.00 39 LYS A CA 18
ATOM 28920 C C . LYS A 1 39 ? 1.944 11.900 0.955 1.00 0.00 39 LYS A C 18
ATOM 28921 O O . LYS A 1 39 ? 2.350 12.780 1.713 1.00 0.00 39 LYS A O 18
ATOM 28940 N N . GLN A 1 40 ? 2.055 11.975 -0.368 1.00 0.00 40 GLN A N 18
ATOM 28941 C CA . GLN A 1 40 ? 2.676 13.124 -1.017 1.00 0.00 40 GLN A CA 18
ATOM 28942 C C . GLN A 1 40 ? 1.689 14.280 -1.138 1.00 0.00 40 GLN A C 18
ATOM 28943 O O . GLN A 1 40 ? 2.071 15.447 -1.058 1.00 0.00 40 GLN A O 18
ATOM 28957 N N . VAL A 1 41 ? 0.416 13.947 -1.333 1.00 0.00 41 VAL A N 18
ATOM 28958 C CA . VAL A 1 41 ? -0.627 14.958 -1.464 1.00 0.00 41 VAL A CA 18
ATOM 28959 C C . VAL A 1 41 ? -0.999 15.543 -0.106 1.00 0.00 41 VAL A C 18
ATOM 28960 O O . VAL A 1 41 ? -1.467 16.678 -0.014 1.00 0.00 41 VAL A O 18
ATOM 28973 N N . LYS A 1 42 ? -0.789 14.760 0.947 1.00 0.00 42 LYS A N 18
ATOM 28974 C CA . LYS A 1 42 ? -1.101 15.199 2.301 1.00 0.00 42 LYS A CA 18
ATOM 28975 C C . LYS A 1 42 ? 0.079 15.943 2.918 1.00 0.00 42 LYS A C 18
ATOM 28976 O O . LYS A 1 42 ? -0.076 17.041 3.451 1.00 0.00 42 LYS A O 18
ATOM 28995 N N . VAL A 1 43 ? 1.260 15.337 2.840 1.00 0.00 43 VAL A N 18
ATOM 28996 C CA . VAL A 1 43 ? 2.468 15.943 3.388 1.00 0.00 43 VAL A CA 18
ATOM 28997 C C . VAL A 1 43 ? 3.164 16.817 2.350 1.00 0.00 43 VAL A C 18
ATOM 28998 O O . VAL A 1 43 ? 3.244 18.035 2.502 1.00 0.00 43 VAL A O 18
ATOM 29011 N N . GLY A 1 44 ? 3.665 16.185 1.293 1.00 0.00 44 GLY A N 18
ATOM 29012 C CA . GLY A 1 44 ? 4.348 16.921 0.244 1.00 0.00 44 GLY A CA 18
ATOM 29013 C C . GLY A 1 44 ? 5.807 16.529 0.117 1.00 0.00 44 GLY A C 18
ATOM 29014 O O . GLY A 1 44 ? 6.123 15.385 -0.206 1.00 0.00 44 GLY A O 18
ATOM 29018 N N . ASN A 1 45 ? 6.698 17.482 0.370 1.00 0.00 45 ASN A N 18
ATOM 29019 C CA . ASN A 1 45 ? 8.132 17.232 0.279 1.00 0.00 45 ASN A CA 18
ATOM 29020 C C . ASN A 1 45 ? 8.610 16.379 1.450 1.00 0.00 45 ASN A C 18
ATOM 29021 O O . ASN A 1 45 ? 8.740 16.866 2.574 1.00 0.00 45 ASN A O 18
ATOM 29032 N N . CYS A 1 46 ? 8.869 15.105 1.180 1.00 0.00 46 CYS A N 18
ATOM 29033 C CA . CYS A 1 46 ? 9.333 14.183 2.211 1.00 0.00 46 CYS A CA 18
ATOM 29034 C C . CYS A 1 46 ? 10.303 14.875 3.162 1.00 0.00 46 CYS A C 18
ATOM 29035 O O . CYS A 1 46 ? 11.413 15.241 2.776 1.00 0.00 46 CYS A O 18
ATOM 29043 N N . ASN A 1 47 ? 9.876 15.054 4.408 1.00 0.00 47 ASN A N 18
ATOM 29044 C CA . ASN A 1 47 ? 10.707 15.704 5.415 1.00 0.00 47 ASN A CA 18
ATOM 29045 C C . ASN A 1 47 ? 10.890 14.805 6.634 1.00 0.00 47 ASN A C 18
ATOM 29046 O O . ASN A 1 47 ? 10.933 15.280 7.769 1.00 0.00 47 ASN A O 18
ATOM 29057 N N . THR A 1 48 ? 10.998 13.503 6.390 1.00 0.00 48 THR A N 18
ATOM 29058 C CA . THR A 1 48 ? 11.175 12.536 7.467 1.00 0.00 48 THR A CA 18
ATOM 29059 C C . THR A 1 48 ? 12.513 11.816 7.344 1.00 0.00 48 THR A C 18
ATOM 29060 O O . THR A 1 48 ? 13.049 11.633 6.250 1.00 0.00 48 THR A O 18
ATOM 29071 N N . PRO A 1 49 ? 13.067 11.395 8.490 1.00 0.00 49 PRO A N 18
ATOM 29072 C CA . PRO A 1 49 ? 14.350 10.687 8.536 1.00 0.00 49 PRO A CA 18
ATOM 29073 C C . PRO A 1 49 ? 14.257 9.281 7.951 1.00 0.00 49 PRO A C 18
ATOM 29074 O O . PRO A 1 49 ? 13.248 8.595 8.115 1.00 0.00 49 PRO A O 18
ATOM 29085 N N . LYS A 1 50 ? 15.316 8.858 7.270 1.00 0.00 50 LYS A N 18
ATOM 29086 C CA . LYS A 1 50 ? 15.356 7.534 6.662 1.00 0.00 50 LYS A CA 18
ATOM 29087 C C . LYS A 1 50 ? 15.097 6.449 7.702 1.00 0.00 50 LYS A C 18
ATOM 29088 O O . LYS A 1 50 ? 15.633 6.478 8.810 1.00 0.00 50 LYS A O 18
ATOM 29107 N N . PRO A 1 51 ? 14.258 5.468 7.340 1.00 0.00 51 PRO A N 18
ATOM 29108 C CA . PRO A 1 51 ? 13.911 4.355 8.228 1.00 0.00 51 PRO A CA 18
ATOM 29109 C C . PRO A 1 51 ? 15.082 3.403 8.449 1.00 0.00 51 PRO A C 18
ATOM 29110 O O . PRO A 1 51 ? 16.145 3.562 7.849 1.00 0.00 51 PRO A O 18
ATOM 29121 N N . SER A 1 52 ? 14.880 2.415 9.315 1.00 0.00 52 SER A N 18
ATOM 29122 C CA . SER A 1 52 ? 15.921 1.440 9.618 1.00 0.00 52 SER A CA 18
ATOM 29123 C C . SER A 1 52 ? 16.069 0.432 8.482 1.00 0.00 52 SER A C 18
ATOM 29124 O O . SER A 1 52 ? 15.195 0.315 7.622 1.00 0.00 52 SER A O 18
ATOM 29132 N N . PHE A 1 53 ? 17.183 -0.293 8.484 1.00 0.00 53 PHE A N 18
ATOM 29133 C CA . PHE A 1 53 ? 17.448 -1.290 7.454 1.00 0.00 53 PHE A CA 18
ATOM 29134 C C . PHE A 1 53 ? 16.691 -2.584 7.741 1.00 0.00 53 PHE A C 18
ATOM 29135 O O . PHE A 1 53 ? 16.303 -3.306 6.823 1.00 0.00 53 PHE A O 18
ATOM 29152 N N . PHE A 1 54 ? 16.484 -2.869 9.022 1.00 0.00 54 PHE A N 18
ATOM 29153 C CA . PHE A 1 54 ? 15.775 -4.076 9.432 1.00 0.00 54 PHE A CA 18
ATOM 29154 C C . PHE A 1 54 ? 14.265 -3.880 9.332 1.00 0.00 54 PHE A C 18
ATOM 29155 O O . PHE A 1 54 ? 13.500 -4.844 9.353 1.00 0.00 54 PHE A O 18
ATOM 29172 N N . ASP A 1 55 ? 13.844 -2.625 9.224 1.00 0.00 55 ASP A N 18
ATOM 29173 C CA . ASP A 1 55 ? 12.426 -2.301 9.120 1.00 0.00 55 ASP A CA 18
ATOM 29174 C C . ASP A 1 55 ? 12.020 -2.098 7.663 1.00 0.00 55 ASP A C 18
ATOM 29175 O O . ASP A 1 55 ? 11.946 -0.967 7.181 1.00 0.00 55 ASP A O 18
ATOM 29184 N N . PHE A 1 56 ? 11.759 -3.199 6.968 1.00 0.00 56 PHE A N 18
ATOM 29185 C CA . PHE A 1 56 ? 11.362 -3.143 5.566 1.00 0.00 56 PHE A CA 18
ATOM 29186 C C . PHE A 1 56 ? 9.990 -2.493 5.414 1.00 0.00 56 PHE A C 18
ATOM 29187 O O . PHE A 1 56 ? 9.837 -1.501 4.702 1.00 0.00 56 PHE A O 18
ATOM 29204 N N . GLU A 1 57 ? 8.995 -3.060 6.089 1.00 0.00 57 GLU A N 18
ATOM 29205 C CA . GLU A 1 57 ? 7.636 -2.537 6.029 1.00 0.00 57 GLU A CA 18
ATOM 29206 C C . GLU A 1 57 ? 7.642 -1.012 5.971 1.00 0.00 57 GLU A C 18
ATOM 29207 O O . GLU A 1 57 ? 6.929 -0.408 5.170 1.00 0.00 57 GLU A O 18
ATOM 29219 N N . GLY A 1 58 ? 8.451 -0.396 6.827 1.00 0.00 58 GLY A N 18
ATOM 29220 C CA . GLY A 1 58 ? 8.535 1.052 6.858 1.00 0.00 58 GLY A CA 18
ATOM 29221 C C . GLY A 1 58 ? 9.521 1.598 5.844 1.00 0.00 58 GLY A C 18
ATOM 29222 O O . GLY A 1 58 ? 9.426 2.756 5.436 1.00 0.00 58 GLY A O 18
ATOM 29226 N N . LYS A 1 59 ? 10.470 0.763 5.436 1.00 0.00 59 LYS A N 18
ATOM 29227 C CA . LYS A 1 59 ? 11.479 1.168 4.464 1.00 0.00 59 LYS A CA 18
ATOM 29228 C C . LYS A 1 59 ? 10.847 1.426 3.100 1.00 0.00 59 LYS A C 18
ATOM 29229 O O . LYS A 1 59 ? 10.923 2.535 2.571 1.00 0.00 59 LYS A O 18
ATOM 29248 N N . GLN A 1 60 ? 10.222 0.396 2.537 1.00 0.00 60 GLN A N 18
ATOM 29249 C CA . GLN A 1 60 ? 9.576 0.514 1.235 1.00 0.00 60 GLN A CA 18
ATOM 29250 C C . GLN A 1 60 ? 8.666 1.736 1.187 1.00 0.00 60 GLN A C 18
ATOM 29251 O O . GLN A 1 60 ? 8.783 2.576 0.294 1.00 0.00 60 GLN A O 18
ATOM 29265 N N . LYS A 1 61 ? 7.759 1.831 2.153 1.00 0.00 61 LYS A N 18
ATOM 29266 C CA . LYS A 1 61 ? 6.829 2.951 2.223 1.00 0.00 61 LYS A CA 18
ATOM 29267 C C . LYS A 1 61 ? 7.572 4.281 2.157 1.00 0.00 61 LYS A C 18
ATOM 29268 O O . LYS A 1 61 ? 7.301 5.112 1.290 1.00 0.00 61 LYS A O 18
ATOM 29287 N N . TRP A 1 62 ? 8.512 4.475 3.076 1.00 0.00 62 TRP A N 18
ATOM 29288 C CA . TRP A 1 62 ? 9.296 5.704 3.120 1.00 0.00 62 TRP A CA 18
ATOM 29289 C C . TRP A 1 62 ? 9.936 5.990 1.766 1.00 0.00 62 TRP A C 18
ATOM 29290 O O . TRP A 1 62 ? 9.938 7.128 1.299 1.00 0.00 62 TRP A O 18
ATOM 29311 N N . GLU A 1 63 ? 10.478 4.950 1.141 1.00 0.00 63 GLU A N 18
ATOM 29312 C CA . GLU A 1 63 ? 11.122 5.091 -0.160 1.00 0.00 63 GLU A CA 18
ATOM 29313 C C . GLU A 1 63 ? 10.144 5.642 -1.194 1.00 0.00 63 GLU A C 18
ATOM 29314 O O . GLU A 1 63 ? 10.262 6.788 -1.628 1.00 0.00 63 GLU A O 18
ATOM 29326 N N . ALA A 1 64 ? 9.179 4.817 -1.585 1.00 0.00 64 ALA A N 18
ATOM 29327 C CA . ALA A 1 64 ? 8.179 5.220 -2.566 1.00 0.00 64 ALA A CA 18
ATOM 29328 C C . ALA A 1 64 ? 7.841 6.701 -2.428 1.00 0.00 64 ALA A C 18
ATOM 29329 O O . ALA A 1 64 ? 7.935 7.460 -3.392 1.00 0.00 64 ALA A O 18
ATOM 29336 N N . TRP A 1 65 ? 7.447 7.103 -1.226 1.00 0.00 65 TRP A N 18
ATOM 29337 C CA . TRP A 1 65 ? 7.094 8.493 -0.963 1.00 0.00 65 TRP A CA 18
ATOM 29338 C C . TRP A 1 65 ? 8.325 9.389 -1.029 1.00 0.00 65 TRP A C 18
ATOM 29339 O O . TRP A 1 65 ? 8.248 10.536 -1.470 1.00 0.00 65 TRP A O 18
ATOM 29360 N N . LYS A 1 66 ? 9.461 8.860 -0.587 1.00 0.00 66 LYS A N 18
ATOM 29361 C CA . LYS A 1 66 ? 10.711 9.611 -0.597 1.00 0.00 66 LYS A CA 18
ATOM 29362 C C . LYS A 1 66 ? 11.057 10.073 -2.010 1.00 0.00 66 LYS A C 18
ATOM 29363 O O . LYS A 1 66 ? 11.454 11.218 -2.218 1.00 0.00 66 LYS A O 18
ATOM 29382 N N . ALA A 1 67 ? 10.902 9.173 -2.976 1.00 0.00 67 ALA A N 18
ATOM 29383 C CA . ALA A 1 67 ? 11.195 9.489 -4.368 1.00 0.00 67 ALA A CA 18
ATOM 29384 C C . ALA A 1 67 ? 10.365 10.675 -4.848 1.00 0.00 67 ALA A C 18
ATOM 29385 O O . ALA A 1 67 ? 10.724 11.346 -5.817 1.00 0.00 67 ALA A O 18
ATOM 29392 N N . LEU A 1 68 ? 9.254 10.929 -4.165 1.00 0.00 68 LEU A N 18
ATOM 29393 C CA . LEU A 1 68 ? 8.372 12.034 -4.522 1.00 0.00 68 LEU A CA 18
ATOM 29394 C C . LEU A 1 68 ? 8.747 13.299 -3.757 1.00 0.00 68 LEU A C 18
ATOM 29395 O O . LEU A 1 68 ? 7.895 13.944 -3.147 1.00 0.00 68 LEU A O 18
ATOM 29411 N N . GLY A 1 69 ? 10.029 13.650 -3.795 1.00 0.00 69 GLY A N 18
ATOM 29412 C CA . GLY A 1 69 ? 10.494 14.838 -3.103 1.00 0.00 69 GLY A CA 18
ATOM 29413 C C . GLY A 1 69 ? 10.073 16.117 -3.799 1.00 0.00 69 GLY A C 18
ATOM 29414 O O . GLY A 1 69 ? 9.727 17.102 -3.147 1.00 0.00 69 GLY A O 18
ATOM 29418 N N . ASP A 1 70 ? 10.105 16.103 -5.127 1.00 0.00 70 ASP A N 18
ATOM 29419 C CA . ASP A 1 70 ? 9.724 17.271 -5.913 1.00 0.00 70 ASP A CA 18
ATOM 29420 C C . ASP A 1 70 ? 8.437 17.009 -6.688 1.00 0.00 70 ASP A C 18
ATOM 29421 O O . ASP A 1 70 ? 8.236 17.546 -7.778 1.00 0.00 70 ASP A O 18
ATOM 29430 N N . SER A 1 71 ? 7.568 16.179 -6.120 1.00 0.00 71 SER A N 18
ATOM 29431 C CA . SER A 1 71 ? 6.302 15.841 -6.760 1.00 0.00 71 SER A CA 18
ATOM 29432 C C . SER A 1 71 ? 5.228 16.868 -6.414 1.00 0.00 71 SER A C 18
ATOM 29433 O O . SER A 1 71 ? 5.484 17.831 -5.691 1.00 0.00 71 SER A O 18
ATOM 29441 N N . SER A 1 72 ? 4.025 16.655 -6.937 1.00 0.00 72 SER A N 18
ATOM 29442 C CA . SER A 1 72 ? 2.911 17.563 -6.688 1.00 0.00 72 SER A CA 18
ATOM 29443 C C . SER A 1 72 ? 1.709 16.809 -6.129 1.00 0.00 72 SER A C 18
ATOM 29444 O O . SER A 1 72 ? 1.552 15.604 -6.330 1.00 0.00 72 SER A O 18
ATOM 29452 N N . PRO A 1 73 ? 0.840 17.533 -5.409 1.00 0.00 73 PRO A N 18
ATOM 29453 C CA . PRO A 1 73 ? -0.364 16.954 -4.806 1.00 0.00 73 PRO A CA 18
ATOM 29454 C C . PRO A 1 73 ? -1.404 16.562 -5.849 1.00 0.00 73 PRO A C 18
ATOM 29455 O O . PRO A 1 73 ? -1.920 15.444 -5.836 1.00 0.00 73 PRO A O 18
ATOM 29466 N N . SER A 1 74 ? -1.708 17.488 -6.752 1.00 0.00 74 SER A N 18
ATOM 29467 C CA . SER A 1 74 ? -2.690 17.240 -7.801 1.00 0.00 74 SER A CA 18
ATOM 29468 C C . SER A 1 74 ? -2.194 16.167 -8.767 1.00 0.00 74 SER A C 18
ATOM 29469 O O . SER A 1 74 ? -2.980 15.377 -9.288 1.00 0.00 74 SER A O 18
ATOM 29477 N N . GLN A 1 75 ? -0.886 16.148 -8.998 1.00 0.00 75 GLN A N 18
ATOM 29478 C CA . GLN A 1 75 ? -0.285 15.174 -9.901 1.00 0.00 75 GLN A CA 18
ATOM 29479 C C . GLN A 1 75 ? -0.181 13.806 -9.235 1.00 0.00 75 GLN A C 18
ATOM 29480 O O . GLN A 1 75 ? 0.013 12.791 -9.905 1.00 0.00 75 GLN A O 18
ATOM 29494 N N . ALA A 1 76 ? -0.312 13.785 -7.913 1.00 0.00 76 ALA A N 18
ATOM 29495 C CA . ALA A 1 76 ? -0.235 12.542 -7.156 1.00 0.00 76 ALA A CA 18
ATOM 29496 C C . ALA A 1 76 ? -1.610 11.895 -7.022 1.00 0.00 76 ALA A C 18
ATOM 29497 O O . ALA A 1 76 ? -1.719 10.688 -6.806 1.00 0.00 76 ALA A O 18
ATOM 29504 N N . MET A 1 77 ? -2.655 12.705 -7.153 1.00 0.00 77 MET A N 18
ATOM 29505 C CA . MET A 1 77 ? -4.023 12.210 -7.047 1.00 0.00 77 MET A CA 18
ATOM 29506 C C . MET A 1 77 ? -4.452 11.517 -8.336 1.00 0.00 77 MET A C 18
ATOM 29507 O O . MET A 1 77 ? -5.084 10.462 -8.303 1.00 0.00 77 MET A O 18
ATOM 29521 N N . GLN A 1 78 ? -4.103 12.117 -9.470 1.00 0.00 78 GLN A N 18
ATOM 29522 C CA . GLN A 1 78 ? -4.454 11.557 -10.769 1.00 0.00 78 GLN A CA 18
ATOM 29523 C C . GLN A 1 78 ? -4.077 10.081 -10.846 1.00 0.00 78 GLN A C 18
ATOM 29524 O O . GLN A 1 78 ? -4.913 9.233 -11.152 1.00 0.00 78 GLN A O 18
ATOM 29538 N N . GLU A 1 79 ? -2.812 9.783 -10.565 1.00 0.00 79 GLU A N 18
ATOM 29539 C CA . GLU A 1 79 ? -2.325 8.410 -10.604 1.00 0.00 79 GLU A CA 18
ATOM 29540 C C . GLU A 1 79 ? -2.959 7.576 -9.494 1.00 0.00 79 GLU A C 18
ATOM 29541 O O . GLU A 1 79 ? -3.364 6.434 -9.715 1.00 0.00 79 GLU A O 18
ATOM 29553 N N . TYR A 1 80 ? -3.042 8.154 -8.302 1.00 0.00 80 TYR A N 18
ATOM 29554 C CA . TYR A 1 80 ? -3.625 7.465 -7.156 1.00 0.00 80 TYR A CA 18
ATOM 29555 C C . TYR A 1 80 ? -5.037 6.981 -7.472 1.00 0.00 80 TYR A C 18
ATOM 29556 O O . TYR A 1 80 ? -5.464 5.928 -6.998 1.00 0.00 80 TYR A O 18
ATOM 29574 N N . ILE A 1 81 ? -5.755 7.757 -8.277 1.00 0.00 81 ILE A N 18
ATOM 29575 C CA . ILE A 1 81 ? -7.118 7.408 -8.658 1.00 0.00 81 ILE A CA 18
ATOM 29576 C C . ILE A 1 81 ? -7.127 6.424 -9.823 1.00 0.00 81 ILE A C 18
ATOM 29577 O O . ILE A 1 81 ? -7.608 5.298 -9.694 1.00 0.00 81 ILE A O 18
ATOM 29593 N N . ALA A 1 82 ? -6.592 6.856 -10.960 1.00 0.00 82 ALA A N 18
ATOM 29594 C CA . ALA A 1 82 ? -6.535 6.012 -12.147 1.00 0.00 82 ALA A CA 18
ATOM 29595 C C . ALA A 1 82 ? -6.364 4.544 -11.769 1.00 0.00 82 ALA A C 18
ATOM 29596 O O . ALA A 1 82 ? -7.146 3.690 -12.187 1.00 0.00 82 ALA A O 18
ATOM 29603 N N . VAL A 1 83 ? -5.335 4.258 -10.977 1.00 0.00 83 VAL A N 18
ATOM 29604 C CA . VAL A 1 83 ? -5.062 2.893 -10.543 1.00 0.00 83 VAL A CA 18
ATOM 29605 C C . VAL A 1 83 ? -6.332 2.207 -10.052 1.00 0.00 83 VAL A C 18
ATOM 29606 O O . VAL A 1 83 ? -6.713 1.150 -10.554 1.00 0.00 83 VAL A O 18
ATOM 29619 N N . VAL A 1 84 ? -6.984 2.817 -9.067 1.00 0.00 84 VAL A N 18
ATOM 29620 C CA . VAL A 1 84 ? -8.213 2.266 -8.508 1.00 0.00 84 VAL A CA 18
ATOM 29621 C C . VAL A 1 84 ? -9.206 1.910 -9.609 1.00 0.00 84 VAL A C 18
ATOM 29622 O O . VAL A 1 84 ? -10.047 1.027 -9.440 1.00 0.00 84 VAL A O 18
ATOM 29635 N N . LYS A 1 85 ? -9.101 2.602 -10.739 1.00 0.00 85 LYS A N 18
ATOM 29636 C CA . LYS A 1 85 ? -9.988 2.358 -11.870 1.00 0.00 85 LYS A CA 18
ATOM 29637 C C . LYS A 1 85 ? -9.538 1.134 -12.661 1.00 0.00 85 LYS A C 18
ATOM 29638 O O . LYS A 1 85 ? -10.359 0.402 -13.214 1.00 0.00 85 LYS A O 18
ATOM 29657 N N . LYS A 1 86 ? -8.228 0.915 -12.709 1.00 0.00 86 LYS A N 18
ATOM 29658 C CA . LYS A 1 86 ? -7.668 -0.222 -13.429 1.00 0.00 86 LYS A CA 18
ATOM 29659 C C . LYS A 1 86 ? -8.061 -1.536 -12.761 1.00 0.00 86 LYS A C 18
ATOM 29660 O O . LYS A 1 86 ? -8.126 -2.580 -13.412 1.00 0.00 86 LYS A O 18
ATOM 29679 N N . LEU A 1 87 ? -8.323 -1.478 -11.460 1.00 0.00 87 LEU A N 18
ATOM 29680 C CA . LEU A 1 87 ? -8.712 -2.664 -10.704 1.00 0.00 87 LEU A CA 18
ATOM 29681 C C . LEU A 1 87 ? -10.223 -2.866 -10.747 1.00 0.00 87 LEU A C 18
ATOM 29682 O O . LEU A 1 87 ? -10.704 -3.980 -10.955 1.00 0.00 87 LEU A O 18
ATOM 29698 N N . ASP A 1 88 ? -10.965 -1.782 -10.553 1.00 0.00 88 ASP A N 18
ATOM 29699 C CA . ASP A 1 88 ? -12.422 -1.839 -10.572 1.00 0.00 88 ASP A CA 18
ATOM 29700 C C . ASP A 1 88 ? -12.994 -0.793 -11.523 1.00 0.00 88 ASP A C 18
ATOM 29701 O O . ASP A 1 88 ? -13.297 0.336 -11.135 1.00 0.00 88 ASP A O 18
ATOM 29710 N N . PRO A 1 89 ? -13.146 -1.173 -12.801 1.00 0.00 89 PRO A N 18
ATOM 29711 C CA . PRO A 1 89 ? -13.682 -0.282 -13.834 1.00 0.00 89 PRO A CA 18
ATOM 29712 C C . PRO A 1 89 ? -15.168 0.003 -13.640 1.00 0.00 89 PRO A C 18
ATOM 29713 O O . PRO A 1 89 ? -15.757 0.802 -14.367 1.00 0.00 89 PRO A O 18
ATOM 29724 N N . GLY A 1 90 ? -15.768 -0.656 -12.653 1.00 0.00 90 GLY A N 18
ATOM 29725 C CA . GLY A 1 90 ? -17.180 -0.458 -12.381 1.00 0.00 90 GLY A CA 18
ATOM 29726 C C . GLY A 1 90 ? -17.421 0.489 -11.222 1.00 0.00 90 GLY A C 18
ATOM 29727 O O . GLY A 1 90 ? -18.380 0.326 -10.468 1.00 0.00 90 GLY A O 18
ATOM 29731 N N . TRP A 1 91 ? -16.547 1.479 -11.079 1.00 0.00 91 TRP A N 18
ATOM 29732 C CA . TRP A 1 91 ? -16.669 2.455 -10.002 1.00 0.00 91 TRP A CA 18
ATOM 29733 C C . TRP A 1 91 ? -17.200 3.784 -10.529 1.00 0.00 91 TRP A C 18
ATOM 29734 O O . TRP A 1 91 ? -16.521 4.478 -11.285 1.00 0.00 91 TRP A O 18
ATOM 29755 N N . ASN A 1 92 ? -18.417 4.132 -10.124 1.00 0.00 92 ASN A N 18
ATOM 29756 C CA . ASN A 1 92 ? -19.038 5.379 -10.556 1.00 0.00 92 ASN A CA 18
ATOM 29757 C C . ASN A 1 92 ? -19.104 6.381 -9.408 1.00 0.00 92 ASN A C 18
ATOM 29758 O O . ASN A 1 92 ? -20.082 6.445 -8.663 1.00 0.00 92 ASN A O 18
ATOM 29769 N N . PRO A 1 93 ? -18.039 7.183 -9.261 1.00 0.00 93 PRO A N 18
ATOM 29770 C CA . PRO A 1 93 ? -17.952 8.197 -8.206 1.00 0.00 93 PRO A CA 18
ATOM 29771 C C . PRO A 1 93 ? -18.916 9.356 -8.435 1.00 0.00 93 PRO A C 18
ATOM 29772 O O . PRO A 1 93 ? -19.131 10.181 -7.548 1.00 0.00 93 PRO A O 18
ATOM 29783 N N . GLN A 1 94 ? -19.495 9.411 -9.631 1.00 0.00 94 GLN A N 18
ATOM 29784 C CA . GLN A 1 94 ? -20.436 10.470 -9.976 1.00 0.00 94 GLN A CA 18
ATOM 29785 C C . GLN A 1 94 ? -21.692 9.893 -10.620 1.00 0.00 94 GLN A C 18
ATOM 29786 O O . GLN A 1 94 ? -21.758 9.732 -11.839 1.00 0.00 94 GLN A O 18
ATOM 29800 N N . ILE A 1 95 ? -22.686 9.583 -9.794 1.00 0.00 95 ILE A N 18
ATOM 29801 C CA . ILE A 1 95 ? -23.940 9.025 -10.285 1.00 0.00 95 ILE A CA 18
ATOM 29802 C C . ILE A 1 95 ? -24.931 10.128 -10.641 1.00 0.00 95 ILE A C 18
ATOM 29803 O O . ILE A 1 95 ? -25.245 11.000 -9.831 1.00 0.00 95 ILE A O 18
ATOM 29819 N N . PRO A 1 96 ? -25.437 10.089 -11.882 1.00 0.00 96 PRO A N 18
ATOM 29820 C CA . PRO A 1 96 ? -26.402 11.077 -12.374 1.00 0.00 96 PRO A CA 18
ATOM 29821 C C . PRO A 1 96 ? -27.767 10.937 -11.708 1.00 0.00 96 PRO A C 18
ATOM 29822 O O . PRO A 1 96 ? -28.497 11.915 -11.557 1.00 0.00 96 PRO A O 18
ATOM 29833 N N . GLU A 1 97 ? -28.103 9.714 -11.310 1.00 0.00 97 GLU A N 18
ATOM 29834 C CA . GLU A 1 97 ? -29.380 9.447 -10.659 1.00 0.00 97 GLU A CA 18
ATOM 29835 C C . GLU A 1 97 ? -29.578 10.360 -9.453 1.00 0.00 97 GLU A C 18
ATOM 29836 O O . GLU A 1 97 ? -28.612 10.801 -8.829 1.00 0.00 97 GLU A O 18
ATOM 29848 N N . LYS A 1 98 ? -30.836 10.641 -9.130 1.00 0.00 98 LYS A N 18
ATOM 29849 C CA . LYS A 1 98 ? -31.162 11.501 -7.999 1.00 0.00 98 LYS A CA 18
ATOM 29850 C C . LYS A 1 98 ? -32.389 10.981 -7.257 1.00 0.00 98 LYS A C 18
ATOM 29851 O O . LYS A 1 98 ? -33.152 10.173 -7.787 1.00 0.00 98 LYS A O 18
ATOM 29870 N N . LYS A 1 99 ? -32.574 11.450 -6.027 1.00 0.00 99 LYS A N 18
ATOM 29871 C CA . LYS A 1 99 ? -33.710 11.035 -5.212 1.00 0.00 99 LYS A CA 18
ATOM 29872 C C . LYS A 1 99 ? -35.025 11.292 -5.941 1.00 0.00 99 LYS A C 18
ATOM 29873 O O . LYS A 1 99 ? -35.273 12.396 -6.425 1.00 0.00 99 LYS A O 18
ATOM 29892 N N . GLY A 1 100 ? -35.866 10.265 -6.014 1.00 0.00 100 GLY A N 18
ATOM 29893 C CA . GLY A 1 100 ? -37.147 10.401 -6.684 1.00 0.00 100 GLY A CA 18
ATOM 29894 C C . GLY A 1 100 ? -38.214 10.988 -5.782 1.00 0.00 100 GLY A C 18
ATOM 29895 O O . GLY A 1 100 ? -38.804 12.021 -6.096 1.00 0.00 100 GLY A O 18
ATOM 29899 N N . LYS A 1 101 ? -38.464 10.327 -4.656 1.00 0.00 101 LYS A N 18
ATOM 29900 C CA . LYS A 1 101 ? -39.467 10.788 -3.704 1.00 0.00 101 LYS A CA 18
ATOM 29901 C C . LYS A 1 101 ? -39.046 12.108 -3.067 1.00 0.00 101 LYS A C 18
ATOM 29902 O O . LYS A 1 101 ? -38.101 12.154 -2.280 1.00 0.00 101 LYS A O 18
ATOM 29921 N N . GLU A 1 102 ? -39.755 13.179 -3.410 1.00 0.00 102 GLU A N 18
ATOM 29922 C CA . GLU A 1 102 ? -39.454 14.500 -2.870 1.00 0.00 102 GLU A CA 18
ATOM 29923 C C . GLU A 1 102 ? -40.501 14.918 -1.842 1.00 0.00 102 GLU A C 18
ATOM 29924 O O . GLU A 1 102 ? -41.645 15.209 -2.188 1.00 0.00 102 GLU A O 18
ATOM 29936 N N . ALA A 1 103 ? -40.099 14.946 -0.575 1.00 0.00 103 ALA A N 18
ATOM 29937 C CA . ALA A 1 103 ? -41.001 15.330 0.504 1.00 0.00 103 ALA A CA 18
ATOM 29938 C C . ALA A 1 103 ? -41.573 16.724 0.271 1.00 0.00 103 ALA A C 18
ATOM 29939 O O . ALA A 1 103 ? -40.957 17.726 0.631 1.00 0.00 103 ALA A O 18
ATOM 29946 N N . SER A 1 104 ? -42.756 16.779 -0.333 1.00 0.00 104 SER A N 18
ATOM 29947 C CA . SER A 1 104 ? -43.410 18.051 -0.619 1.00 0.00 104 SER A CA 18
ATOM 29948 C C . SER A 1 104 ? -42.718 18.771 -1.772 1.00 0.00 104 SER A C 18
ATOM 29949 O O . SER A 1 104 ? -42.624 19.997 -1.786 1.00 0.00 104 SER A O 18
ATOM 29957 N N . GLY A 1 105 ? -42.233 17.997 -2.739 1.00 0.00 105 GLY A N 18
ATOM 29958 C CA . GLY A 1 105 ? -41.556 18.578 -3.884 1.00 0.00 105 GLY A CA 18
ATOM 29959 C C . GLY A 1 105 ? -42.281 18.306 -5.186 1.00 0.00 105 GLY A C 18
ATOM 29960 O O . GLY A 1 105 ? -42.119 17.253 -5.804 1.00 0.00 105 GLY A O 18
ATOM 29964 N N . PRO A 1 106 ? -43.106 19.270 -5.622 1.00 0.00 106 PRO A N 18
ATOM 29965 C CA . PRO A 1 106 ? -43.876 19.152 -6.863 1.00 0.00 106 PRO A CA 18
ATOM 29966 C C . PRO A 1 106 ? -42.991 19.213 -8.103 1.00 0.00 106 PRO A C 18
ATOM 29967 O O . PRO A 1 106 ? -43.465 19.036 -9.225 1.00 0.00 106 PRO A O 18
ATOM 29978 N N . SER A 1 107 ? -41.703 19.463 -7.893 1.00 0.00 107 SER A N 18
ATOM 29979 C CA . SER A 1 107 ? -40.752 19.550 -8.995 1.00 0.00 107 SER A CA 18
ATOM 29980 C C . SER A 1 107 ? -40.685 18.233 -9.761 1.00 0.00 107 SER A C 18
ATOM 29981 O O . SER A 1 107 ? -41.045 17.178 -9.237 1.00 0.00 107 SER A O 18
ATOM 29989 N N . SER A 1 108 ? -40.224 18.302 -11.006 1.00 0.00 108 SER A N 18
ATOM 29990 C CA . SER A 1 108 ? -40.113 17.115 -11.847 1.00 0.00 108 SER A CA 18
ATOM 29991 C C . SER A 1 108 ? -39.295 16.031 -11.153 1.00 0.00 108 SER A C 18
ATOM 29992 O O . SER A 1 108 ? -38.396 16.325 -10.365 1.00 0.00 108 SER A O 18
ATOM 30000 N N . GLY A 1 109 ? -39.613 14.775 -11.452 1.00 0.00 109 GLY A N 18
ATOM 30001 C CA . GLY A 1 109 ? -38.898 13.665 -10.849 1.00 0.00 109 GLY A CA 18
ATOM 30002 C C . GLY A 1 109 ? -37.882 13.050 -11.790 1.00 0.00 109 GLY A C 18
ATOM 30003 O O . GLY A 1 109 ? -37.919 13.290 -12.997 1.00 0.00 109 GLY A O 18
ATOM 30007 N N . GLY A 1 1 ? -11.792 10.193 -22.137 1.00 0.00 1 GLY A N 19
ATOM 30008 C CA . GLY A 1 1 ? -11.076 11.334 -22.676 1.00 0.00 1 GLY A CA 19
ATOM 30009 C C . GLY A 1 1 ? -11.833 12.634 -22.487 1.00 0.00 1 GLY A C 19
ATOM 30010 O O . GLY A 1 1 ? -12.939 12.797 -23.001 1.00 0.00 1 GLY A O 19
ATOM 30014 N N . SER A 1 2 ? -11.235 13.563 -21.747 1.00 0.00 2 SER A N 19
ATOM 30015 C CA . SER A 1 2 ? -11.862 14.853 -21.487 1.00 0.00 2 SER A CA 19
ATOM 30016 C C . SER A 1 2 ? -10.813 15.956 -21.388 1.00 0.00 2 SER A C 19
ATOM 30017 O O . SER A 1 2 ? -9.815 15.817 -20.680 1.00 0.00 2 SER A O 19
ATOM 30025 N N . SER A 1 3 ? -11.046 17.053 -22.102 1.00 0.00 3 SER A N 19
ATOM 30026 C CA . SER A 1 3 ? -10.121 18.179 -22.098 1.00 0.00 3 SER A CA 19
ATOM 30027 C C . SER A 1 3 ? -9.516 18.381 -20.712 1.00 0.00 3 SER A C 19
ATOM 30028 O O . SER A 1 3 ? -8.297 18.420 -20.553 1.00 0.00 3 SER A O 19
ATOM 30036 N N . GLY A 1 4 ? -10.381 18.509 -19.709 1.00 0.00 4 GLY A N 19
ATOM 30037 C CA . GLY A 1 4 ? -9.915 18.705 -18.349 1.00 0.00 4 GLY A CA 19
ATOM 30038 C C . GLY A 1 4 ? -10.984 18.396 -17.320 1.00 0.00 4 GLY A C 19
ATOM 30039 O O . GLY A 1 4 ? -11.843 19.231 -17.037 1.00 0.00 4 GLY A O 19
ATOM 30043 N N . SER A 1 5 ? -10.933 17.192 -16.759 1.00 0.00 5 SER A N 19
ATOM 30044 C CA . SER A 1 5 ? -11.908 16.773 -15.759 1.00 0.00 5 SER A CA 19
ATOM 30045 C C . SER A 1 5 ? -11.834 17.662 -14.522 1.00 0.00 5 SER A C 19
ATOM 30046 O O . SER A 1 5 ? -10.827 17.678 -13.814 1.00 0.00 5 SER A O 19
ATOM 30054 N N . SER A 1 6 ? -12.909 18.402 -14.268 1.00 0.00 6 SER A N 19
ATOM 30055 C CA . SER A 1 6 ? -12.966 19.298 -13.119 1.00 0.00 6 SER A CA 19
ATOM 30056 C C . SER A 1 6 ? -13.248 18.520 -11.837 1.00 0.00 6 SER A C 19
ATOM 30057 O O . SER A 1 6 ? -13.743 17.395 -11.877 1.00 0.00 6 SER A O 19
ATOM 30065 N N . GLY A 1 7 ? -12.928 19.129 -10.699 1.00 0.00 7 GLY A N 19
ATOM 30066 C CA . GLY A 1 7 ? -13.153 18.480 -9.421 1.00 0.00 7 GLY A CA 19
ATOM 30067 C C . GLY A 1 7 ? -12.304 17.236 -9.245 1.00 0.00 7 GLY A C 19
ATOM 30068 O O . GLY A 1 7 ? -12.811 16.116 -9.313 1.00 0.00 7 GLY A O 19
ATOM 30072 N N . LEU A 1 8 ? -11.010 17.432 -9.020 1.00 0.00 8 LEU A N 19
ATOM 30073 C CA . LEU A 1 8 ? -10.088 16.317 -8.835 1.00 0.00 8 LEU A CA 19
ATOM 30074 C C . LEU A 1 8 ? -10.035 15.891 -7.372 1.00 0.00 8 LEU A C 19
ATOM 30075 O O . LEU A 1 8 ? -10.454 14.789 -7.020 1.00 0.00 8 LEU A O 19
ATOM 30091 N N . ALA A 1 9 ? -9.517 16.773 -6.523 1.00 0.00 9 ALA A N 19
ATOM 30092 C CA . ALA A 1 9 ? -9.413 16.491 -5.097 1.00 0.00 9 ALA A CA 19
ATOM 30093 C C . ALA A 1 9 ? -10.613 15.688 -4.607 1.00 0.00 9 ALA A C 19
ATOM 30094 O O . ALA A 1 9 ? -10.460 14.590 -4.072 1.00 0.00 9 ALA A O 19
ATOM 30101 N N . GLU A 1 10 ? -11.807 16.242 -4.793 1.00 0.00 10 GLU A N 19
ATOM 30102 C CA . GLU A 1 10 ? -13.032 15.577 -4.368 1.00 0.00 10 GLU A CA 19
ATOM 30103 C C . GLU A 1 10 ? -12.924 14.066 -4.554 1.00 0.00 10 GLU A C 19
ATOM 30104 O O . GLU A 1 10 ? -13.252 13.293 -3.653 1.00 0.00 10 GLU A O 19
ATOM 30116 N N . LEU A 1 11 ? -12.461 13.652 -5.729 1.00 0.00 11 LEU A N 19
ATOM 30117 C CA . LEU A 1 11 ? -12.309 12.234 -6.035 1.00 0.00 11 LEU A CA 19
ATOM 30118 C C . LEU A 1 11 ? -11.239 11.599 -5.154 1.00 0.00 11 LEU A C 19
ATOM 30119 O O . LEU A 1 11 ? -11.480 10.583 -4.500 1.00 0.00 11 LEU A O 19
ATOM 30135 N N . PHE A 1 12 ? -10.056 12.204 -5.139 1.00 0.00 12 PHE A N 19
ATOM 30136 C CA . PHE A 1 12 ? -8.948 11.699 -4.337 1.00 0.00 12 PHE A CA 19
ATOM 30137 C C . PHE A 1 12 ? -9.441 11.200 -2.982 1.00 0.00 12 PHE A C 19
ATOM 30138 O O . PHE A 1 12 ? -8.953 10.196 -2.464 1.00 0.00 12 PHE A O 19
ATOM 30155 N N . GLU A 1 13 ? -10.411 11.910 -2.414 1.00 0.00 13 GLU A N 19
ATOM 30156 C CA . GLU A 1 13 ? -10.968 11.540 -1.118 1.00 0.00 13 GLU A CA 19
ATOM 30157 C C . GLU A 1 13 ? -11.827 10.284 -1.234 1.00 0.00 13 GLU A C 19
ATOM 30158 O O . GLU A 1 13 ? -11.586 9.287 -0.552 1.00 0.00 13 GLU A O 19
ATOM 30170 N N . LYS A 1 14 ? -12.832 10.339 -2.102 1.00 0.00 14 LYS A N 19
ATOM 30171 C CA . LYS A 1 14 ? -13.728 9.208 -2.310 1.00 0.00 14 LYS A CA 19
ATOM 30172 C C . LYS A 1 14 ? -12.939 7.940 -2.625 1.00 0.00 14 LYS A C 19
ATOM 30173 O O . LYS A 1 14 ? -13.101 6.917 -1.961 1.00 0.00 14 LYS A O 19
ATOM 30192 N N . ALA A 1 15 ? -12.086 8.017 -3.640 1.00 0.00 15 ALA A N 19
ATOM 30193 C CA . ALA A 1 15 ? -11.270 6.878 -4.041 1.00 0.00 15 ALA A CA 19
ATOM 30194 C C . ALA A 1 15 ? -10.617 6.218 -2.831 1.00 0.00 15 ALA A C 19
ATOM 30195 O O . ALA A 1 15 ? -10.646 4.996 -2.688 1.00 0.00 15 ALA A O 19
ATOM 30202 N N . ALA A 1 16 ? -10.029 7.034 -1.963 1.00 0.00 16 ALA A N 19
ATOM 30203 C CA . ALA A 1 16 ? -9.371 6.529 -0.764 1.00 0.00 16 ALA A CA 19
ATOM 30204 C C . ALA A 1 16 ? -10.246 5.507 -0.046 1.00 0.00 16 ALA A C 19
ATOM 30205 O O . ALA A 1 16 ? -9.782 4.428 0.322 1.00 0.00 16 ALA A O 19
ATOM 30212 N N . ALA A 1 17 ? -11.514 5.854 0.150 1.00 0.00 17 ALA A N 19
ATOM 30213 C CA . ALA A 1 17 ? -12.453 4.966 0.822 1.00 0.00 17 ALA A CA 19
ATOM 30214 C C . ALA A 1 17 ? -12.629 3.664 0.048 1.00 0.00 17 ALA A C 19
ATOM 30215 O O . ALA A 1 17 ? -12.904 2.615 0.631 1.00 0.00 17 ALA A O 19
ATOM 30222 N N . HIS A 1 18 ? -12.470 3.739 -1.270 1.00 0.00 18 HIS A N 19
ATOM 30223 C CA . HIS A 1 18 ? -12.612 2.566 -2.125 1.00 0.00 18 HIS A CA 19
ATOM 30224 C C . HIS A 1 18 ? -11.400 1.649 -1.995 1.00 0.00 18 HIS A C 19
ATOM 30225 O O . HIS A 1 18 ? -11.510 0.432 -2.145 1.00 0.00 18 HIS A O 19
ATOM 30240 N N . LEU A 1 19 ? -10.244 2.242 -1.717 1.00 0.00 19 LEU A N 19
ATOM 30241 C CA . LEU A 1 19 ? -9.009 1.478 -1.568 1.00 0.00 19 LEU A CA 19
ATOM 30242 C C . LEU A 1 19 ? -9.229 0.256 -0.681 1.00 0.00 19 LEU A C 19
ATOM 30243 O O . LEU A 1 19 ? -8.898 -0.866 -1.063 1.00 0.00 19 LEU A O 19
ATOM 30259 N N . GLN A 1 20 ? -9.790 0.483 0.502 1.00 0.00 20 GLN A N 19
ATOM 30260 C CA . GLN A 1 20 ? -10.055 -0.600 1.441 1.00 0.00 20 GLN A CA 19
ATOM 30261 C C . GLN A 1 20 ? -10.956 -1.658 0.812 1.00 0.00 20 GLN A C 19
ATOM 30262 O O . GLN A 1 20 ? -10.959 -2.814 1.232 1.00 0.00 20 GLN A O 19
ATOM 30276 N N . GLY A 1 21 ? -11.721 -1.252 -0.197 1.00 0.00 21 GLY A N 19
ATOM 30277 C CA . GLY A 1 21 ? -12.617 -2.177 -0.867 1.00 0.00 21 GLY A CA 19
ATOM 30278 C C . GLY A 1 21 ? -11.961 -2.868 -2.046 1.00 0.00 21 GLY A C 19
ATOM 30279 O O . GLY A 1 21 ? -12.510 -3.821 -2.601 1.00 0.00 21 GLY A O 19
ATOM 30283 N N . LEU A 1 22 ? -10.784 -2.387 -2.432 1.00 0.00 22 LEU A N 19
ATOM 30284 C CA . LEU A 1 22 ? -10.053 -2.963 -3.555 1.00 0.00 22 LEU A CA 19
ATOM 30285 C C . LEU A 1 22 ? -8.774 -3.644 -3.079 1.00 0.00 22 LEU A C 19
ATOM 30286 O O . LEU A 1 22 ? -7.857 -3.883 -3.866 1.00 0.00 22 LEU A O 19
ATOM 30302 N N . ILE A 1 23 ? -8.720 -3.955 -1.789 1.00 0.00 23 ILE A N 19
ATOM 30303 C CA . ILE A 1 23 ? -7.554 -4.611 -1.210 1.00 0.00 23 ILE A CA 19
ATOM 30304 C C . ILE A 1 23 ? -7.405 -6.034 -1.739 1.00 0.00 23 ILE A C 19
ATOM 30305 O O . ILE A 1 23 ? -6.291 -6.528 -1.910 1.00 0.00 23 ILE A O 19
ATOM 30321 N N . GLN A 1 24 ? -8.534 -6.684 -1.999 1.00 0.00 24 GLN A N 19
ATOM 30322 C CA . GLN A 1 24 ? -8.529 -8.050 -2.510 1.00 0.00 24 GLN A CA 19
ATOM 30323 C C . GLN A 1 24 ? -8.092 -8.082 -3.971 1.00 0.00 24 GLN A C 19
ATOM 30324 O O . GLN A 1 24 ? -7.715 -9.131 -4.495 1.00 0.00 24 GLN A O 19
ATOM 30338 N N . VAL A 1 25 ? -8.144 -6.926 -4.625 1.00 0.00 25 VAL A N 19
ATOM 30339 C CA . VAL A 1 25 ? -7.753 -6.821 -6.026 1.00 0.00 25 VAL A CA 19
ATOM 30340 C C . VAL A 1 25 ? -6.449 -6.045 -6.176 1.00 0.00 25 VAL A C 19
ATOM 30341 O O . VAL A 1 25 ? -5.809 -6.084 -7.226 1.00 0.00 25 VAL A O 19
ATOM 30354 N N . ALA A 1 26 ? -6.061 -5.342 -5.118 1.00 0.00 26 ALA A N 19
ATOM 30355 C CA . ALA A 1 26 ? -4.831 -4.558 -5.130 1.00 0.00 26 ALA A CA 19
ATOM 30356 C C . ALA A 1 26 ? -3.639 -5.402 -4.692 1.00 0.00 26 ALA A C 19
ATOM 30357 O O . ALA A 1 26 ? -3.699 -6.101 -3.681 1.00 0.00 26 ALA A O 19
ATOM 30364 N N . SER A 1 27 ? -2.556 -5.332 -5.460 1.00 0.00 27 SER A N 19
ATOM 30365 C CA . SER A 1 27 ? -1.350 -6.092 -5.153 1.00 0.00 27 SER A CA 19
ATOM 30366 C C . SER A 1 27 ? -0.496 -5.364 -4.120 1.00 0.00 27 SER A C 19
ATOM 30367 O O . SER A 1 27 ? -0.517 -4.135 -4.036 1.00 0.00 27 SER A O 19
ATOM 30375 N N . ARG A 1 28 ? 0.254 -6.130 -3.335 1.00 0.00 28 ARG A N 19
ATOM 30376 C CA . ARG A 1 28 ? 1.115 -5.559 -2.306 1.00 0.00 28 ARG A CA 19
ATOM 30377 C C . ARG A 1 28 ? 1.797 -4.291 -2.811 1.00 0.00 28 ARG A C 19
ATOM 30378 O O . ARG A 1 28 ? 2.002 -3.342 -2.055 1.00 0.00 28 ARG A O 19
ATOM 30399 N N . GLU A 1 29 ? 2.147 -4.283 -4.094 1.00 0.00 29 GLU A N 19
ATOM 30400 C CA . GLU A 1 29 ? 2.808 -3.133 -4.698 1.00 0.00 29 GLU A CA 19
ATOM 30401 C C . GLU A 1 29 ? 1.813 -2.003 -4.947 1.00 0.00 29 GLU A C 19
ATOM 30402 O O . GLU A 1 29 ? 2.090 -0.842 -4.646 1.00 0.00 29 GLU A O 19
ATOM 30414 N N . GLN A 1 30 ? 0.655 -2.352 -5.498 1.00 0.00 30 GLN A N 19
ATOM 30415 C CA . GLN A 1 30 ? -0.380 -1.368 -5.788 1.00 0.00 30 GLN A CA 19
ATOM 30416 C C . GLN A 1 30 ? -0.774 -0.604 -4.528 1.00 0.00 30 GLN A C 19
ATOM 30417 O O . GLN A 1 30 ? -1.061 0.593 -4.578 1.00 0.00 30 GLN A O 19
ATOM 30431 N N . LEU A 1 31 ? -0.786 -1.303 -3.398 1.00 0.00 31 LEU A N 19
ATOM 30432 C CA . LEU A 1 31 ? -1.145 -0.691 -2.124 1.00 0.00 31 LEU A CA 19
ATOM 30433 C C . LEU A 1 31 ? -0.186 0.443 -1.774 1.00 0.00 31 LEU A C 19
ATOM 30434 O O . LEU A 1 31 ? -0.605 1.505 -1.312 1.00 0.00 31 LEU A O 19
ATOM 30450 N N . LEU A 1 32 ? 1.102 0.211 -2.001 1.00 0.00 32 LEU A N 19
ATOM 30451 C CA . LEU A 1 32 ? 2.122 1.214 -1.712 1.00 0.00 32 LEU A CA 19
ATOM 30452 C C . LEU A 1 32 ? 2.075 2.347 -2.732 1.00 0.00 32 LEU A C 19
ATOM 30453 O O . LEU A 1 32 ? 2.157 3.522 -2.373 1.00 0.00 32 LEU A O 19
ATOM 30469 N N . TYR A 1 33 ? 1.939 1.987 -4.003 1.00 0.00 33 TYR A N 19
ATOM 30470 C CA . TYR A 1 33 ? 1.881 2.974 -5.075 1.00 0.00 33 TYR A CA 19
ATOM 30471 C C . TYR A 1 33 ? 0.941 4.120 -4.710 1.00 0.00 33 TYR A C 19
ATOM 30472 O O . TYR A 1 33 ? 1.210 5.281 -5.020 1.00 0.00 33 TYR A O 19
ATOM 30490 N N . LEU A 1 34 ? -0.161 3.785 -4.048 1.00 0.00 34 LEU A N 19
ATOM 30491 C CA . LEU A 1 34 ? -1.141 4.784 -3.639 1.00 0.00 34 LEU A CA 19
ATOM 30492 C C . LEU A 1 34 ? -0.699 5.489 -2.361 1.00 0.00 34 LEU A C 19
ATOM 30493 O O . LEU A 1 34 ? -1.048 6.646 -2.125 1.00 0.00 34 LEU A O 19
ATOM 30509 N N . TYR A 1 35 ? 0.072 4.785 -1.540 1.00 0.00 35 TYR A N 19
ATOM 30510 C CA . TYR A 1 35 ? 0.562 5.343 -0.285 1.00 0.00 35 TYR A CA 19
ATOM 30511 C C . TYR A 1 35 ? 1.547 6.479 -0.542 1.00 0.00 35 TYR A C 19
ATOM 30512 O O . TYR A 1 35 ? 1.408 7.573 0.005 1.00 0.00 35 TYR A O 19
ATOM 30530 N N . ALA A 1 36 ? 2.544 6.211 -1.380 1.00 0.00 36 ALA A N 19
ATOM 30531 C CA . ALA A 1 36 ? 3.552 7.210 -1.713 1.00 0.00 36 ALA A CA 19
ATOM 30532 C C . ALA A 1 36 ? 2.904 8.499 -2.209 1.00 0.00 36 ALA A C 19
ATOM 30533 O O . ALA A 1 36 ? 3.018 9.546 -1.572 1.00 0.00 36 ALA A O 19
ATOM 30540 N N . ARG A 1 37 ? 2.226 8.414 -3.349 1.00 0.00 37 ARG A N 19
ATOM 30541 C CA . ARG A 1 37 ? 1.563 9.575 -3.931 1.00 0.00 37 ARG A CA 19
ATOM 30542 C C . ARG A 1 37 ? 0.635 10.236 -2.916 1.00 0.00 37 ARG A C 19
ATOM 30543 O O . ARG A 1 37 ? 0.676 11.451 -2.721 1.00 0.00 37 ARG A O 19
ATOM 30564 N N . TYR A 1 38 ? -0.201 9.428 -2.273 1.00 0.00 38 TYR A N 19
ATOM 30565 C CA . TYR A 1 38 ? -1.142 9.935 -1.280 1.00 0.00 38 TYR A CA 19
ATOM 30566 C C . TYR A 1 38 ? -0.408 10.642 -0.145 1.00 0.00 38 TYR A C 19
ATOM 30567 O O . TYR A 1 38 ? -0.909 11.610 0.427 1.00 0.00 38 TYR A O 19
ATOM 30585 N N . LYS A 1 39 ? 0.785 10.151 0.176 1.00 0.00 39 LYS A N 19
ATOM 30586 C CA . LYS A 1 39 ? 1.591 10.734 1.241 1.00 0.00 39 LYS A CA 19
ATOM 30587 C C . LYS A 1 39 ? 2.309 11.989 0.755 1.00 0.00 39 LYS A C 19
ATOM 30588 O O . LYS A 1 39 ? 2.840 12.760 1.554 1.00 0.00 39 LYS A O 19
ATOM 30607 N N . GLN A 1 40 ? 2.321 12.187 -0.560 1.00 0.00 40 GLN A N 19
ATOM 30608 C CA . GLN A 1 40 ? 2.973 13.349 -1.151 1.00 0.00 40 GLN A CA 19
ATOM 30609 C C . GLN A 1 40 ? 1.973 14.477 -1.381 1.00 0.00 40 GLN A C 19
ATOM 30610 O O . GLN A 1 40 ? 2.347 15.647 -1.456 1.00 0.00 40 GLN A O 19
ATOM 30624 N N . VAL A 1 41 ? 0.698 14.117 -1.492 1.00 0.00 41 VAL A N 19
ATOM 30625 C CA . VAL A 1 41 ? -0.357 15.098 -1.712 1.00 0.00 41 VAL A CA 19
ATOM 30626 C C . VAL A 1 41 ? -0.895 15.634 -0.390 1.00 0.00 41 VAL A C 19
ATOM 30627 O O . VAL A 1 41 ? -1.374 16.765 -0.314 1.00 0.00 41 VAL A O 19
ATOM 30640 N N . LYS A 1 42 ? -0.811 14.814 0.652 1.00 0.00 42 LYS A N 19
ATOM 30641 C CA . LYS A 1 42 ? -1.287 15.204 1.974 1.00 0.00 42 LYS A CA 19
ATOM 30642 C C . LYS A 1 42 ? -0.201 15.947 2.746 1.00 0.00 42 LYS A C 19
ATOM 30643 O O . LYS A 1 42 ? -0.421 17.054 3.237 1.00 0.00 42 LYS A O 19
ATOM 30662 N N . VAL A 1 43 ? 0.973 15.331 2.848 1.00 0.00 43 VAL A N 19
ATOM 30663 C CA . VAL A 1 43 ? 2.094 15.935 3.558 1.00 0.00 43 VAL A CA 19
ATOM 30664 C C . VAL A 1 43 ? 2.916 16.825 2.632 1.00 0.00 43 VAL A C 19
ATOM 30665 O O . VAL A 1 43 ? 2.957 18.043 2.800 1.00 0.00 43 VAL A O 19
ATOM 30678 N N . GLY A 1 44 ? 3.569 16.207 1.653 1.00 0.00 44 GLY A N 19
ATOM 30679 C CA . GLY A 1 44 ? 4.381 16.958 0.713 1.00 0.00 44 GLY A CA 19
ATOM 30680 C C . GLY A 1 44 ? 5.819 16.479 0.677 1.00 0.00 44 GLY A C 19
ATOM 30681 O O . GLY A 1 44 ? 6.085 15.284 0.794 1.00 0.00 44 GLY A O 19
ATOM 30685 N N . ASN A 1 45 ? 6.749 17.415 0.513 1.00 0.00 45 ASN A N 19
ATOM 30686 C CA . ASN A 1 45 ? 8.167 17.081 0.459 1.00 0.00 45 ASN A CA 19
ATOM 30687 C C . ASN A 1 45 ? 8.559 16.181 1.627 1.00 0.00 45 ASN A C 19
ATOM 30688 O O . ASN A 1 45 ? 8.554 16.609 2.782 1.00 0.00 45 ASN A O 19
ATOM 30699 N N . CYS A 1 46 ? 8.898 14.935 1.318 1.00 0.00 46 CYS A N 19
ATOM 30700 C CA . CYS A 1 46 ? 9.293 13.974 2.342 1.00 0.00 46 CYS A CA 19
ATOM 30701 C C . CYS A 1 46 ? 10.292 14.594 3.313 1.00 0.00 46 CYS A C 19
ATOM 30702 O O . CYS A 1 46 ? 11.328 15.115 2.904 1.00 0.00 46 CYS A O 19
ATOM 30710 N N . ASN A 1 47 ? 9.972 14.534 4.602 1.00 0.00 47 ASN A N 19
ATOM 30711 C CA . ASN A 1 47 ? 10.841 15.091 5.632 1.00 0.00 47 ASN A CA 19
ATOM 30712 C C . ASN A 1 47 ? 11.145 14.053 6.707 1.00 0.00 47 ASN A C 19
ATOM 30713 O O . ASN A 1 47 ? 12.260 13.989 7.226 1.00 0.00 47 ASN A O 19
ATOM 30724 N N . THR A 1 48 ? 10.147 13.240 7.038 1.00 0.00 48 THR A N 19
ATOM 30725 C CA . THR A 1 48 ? 10.307 12.205 8.051 1.00 0.00 48 THR A CA 19
ATOM 30726 C C . THR A 1 48 ? 11.661 11.516 7.924 1.00 0.00 48 THR A C 19
ATOM 30727 O O . THR A 1 48 ? 12.267 11.478 6.853 1.00 0.00 48 THR A O 19
ATOM 30738 N N . PRO A 1 49 ? 12.149 10.958 9.042 1.00 0.00 49 PRO A N 19
ATOM 30739 C CA . PRO A 1 49 ? 13.437 10.260 9.081 1.00 0.00 49 PRO A CA 19
ATOM 30740 C C . PRO A 1 49 ? 13.403 8.939 8.319 1.00 0.00 49 PRO A C 19
ATOM 30741 O O . PRO A 1 49 ? 12.377 8.260 8.277 1.00 0.00 49 PRO A O 19
ATOM 30752 N N . LYS A 1 50 ? 14.532 8.579 7.718 1.00 0.00 50 LYS A N 19
ATOM 30753 C CA . LYS A 1 50 ? 14.633 7.339 6.959 1.00 0.00 50 LYS A CA 19
ATOM 30754 C C . LYS A 1 50 ? 14.507 6.127 7.877 1.00 0.00 50 LYS A C 19
ATOM 30755 O O . LYS A 1 50 ? 15.113 6.063 8.947 1.00 0.00 50 LYS A O 19
ATOM 30774 N N . PRO A 1 51 ? 13.702 5.142 7.451 1.00 0.00 51 PRO A N 19
ATOM 30775 C CA . PRO A 1 51 ? 13.479 3.914 8.219 1.00 0.00 51 PRO A CA 19
ATOM 30776 C C . PRO A 1 51 ? 14.715 3.021 8.256 1.00 0.00 51 PRO A C 19
ATOM 30777 O O . PRO A 1 51 ? 15.543 3.052 7.346 1.00 0.00 51 PRO A O 19
ATOM 30788 N N . SER A 1 52 ? 14.833 2.225 9.315 1.00 0.00 52 SER A N 19
ATOM 30789 C CA . SER A 1 52 ? 15.970 1.326 9.472 1.00 0.00 52 SER A CA 19
ATOM 30790 C C . SER A 1 52 ? 15.897 0.178 8.469 1.00 0.00 52 SER A C 19
ATOM 30791 O O . SER A 1 52 ? 14.829 -0.138 7.946 1.00 0.00 52 SER A O 19
ATOM 30799 N N . PHE A 1 53 ? 17.043 -0.442 8.205 1.00 0.00 53 PHE A N 19
ATOM 30800 C CA . PHE A 1 53 ? 17.111 -1.554 7.265 1.00 0.00 53 PHE A CA 19
ATOM 30801 C C . PHE A 1 53 ? 16.173 -2.681 7.686 1.00 0.00 53 PHE A C 19
ATOM 30802 O O . PHE A 1 53 ? 15.437 -3.231 6.867 1.00 0.00 53 PHE A O 19
ATOM 30819 N N . PHE A 1 54 ? 16.207 -3.021 8.971 1.00 0.00 54 PHE A N 19
ATOM 30820 C CA . PHE A 1 54 ? 15.361 -4.084 9.502 1.00 0.00 54 PHE A CA 19
ATOM 30821 C C . PHE A 1 54 ? 13.893 -3.826 9.177 1.00 0.00 54 PHE A C 19
ATOM 30822 O O . PHE A 1 54 ? 13.179 -4.722 8.726 1.00 0.00 54 PHE A O 19
ATOM 30839 N N . ASP A 1 55 ? 13.450 -2.595 9.409 1.00 0.00 55 ASP A N 19
ATOM 30840 C CA . ASP A 1 55 ? 12.067 -2.217 9.141 1.00 0.00 55 ASP A CA 19
ATOM 30841 C C . ASP A 1 55 ? 11.809 -2.130 7.640 1.00 0.00 55 ASP A C 19
ATOM 30842 O O . ASP A 1 55 ? 11.721 -1.038 7.077 1.00 0.00 55 ASP A O 19
ATOM 30851 N N . PHE A 1 56 ? 11.690 -3.287 6.997 1.00 0.00 56 PHE A N 19
ATOM 30852 C CA . PHE A 1 56 ? 11.445 -3.341 5.561 1.00 0.00 56 PHE A CA 19
ATOM 30853 C C . PHE A 1 56 ? 10.095 -2.718 5.215 1.00 0.00 56 PHE A C 19
ATOM 30854 O O . PHE A 1 56 ? 10.021 -1.758 4.450 1.00 0.00 56 PHE A O 19
ATOM 30871 N N . GLU A 1 57 ? 9.031 -3.273 5.786 1.00 0.00 57 GLU A N 19
ATOM 30872 C CA . GLU A 1 57 ? 7.684 -2.773 5.538 1.00 0.00 57 GLU A CA 19
ATOM 30873 C C . GLU A 1 57 ? 7.680 -1.251 5.430 1.00 0.00 57 GLU A C 19
ATOM 30874 O O . GLU A 1 57 ? 7.262 -0.690 4.417 1.00 0.00 57 GLU A O 19
ATOM 30886 N N . GLY A 1 58 ? 8.149 -0.587 6.482 1.00 0.00 58 GLY A N 19
ATOM 30887 C CA . GLY A 1 58 ? 8.190 0.864 6.486 1.00 0.00 58 GLY A CA 19
ATOM 30888 C C . GLY A 1 58 ? 9.180 1.418 5.482 1.00 0.00 58 GLY A C 19
ATOM 30889 O O . GLY A 1 58 ? 9.005 2.525 4.972 1.00 0.00 58 GLY A O 19
ATOM 30893 N N . LYS A 1 59 ? 10.225 0.648 5.196 1.00 0.00 59 LYS A N 19
ATOM 30894 C CA . LYS A 1 59 ? 11.249 1.068 4.246 1.00 0.00 59 LYS A CA 19
ATOM 30895 C C . LYS A 1 59 ? 10.630 1.403 2.893 1.00 0.00 59 LYS A C 19
ATOM 30896 O O . LYS A 1 59 ? 10.801 2.508 2.379 1.00 0.00 59 LYS A O 19
ATOM 30915 N N . GLN A 1 60 ? 9.910 0.442 2.322 1.00 0.00 60 GLN A N 19
ATOM 30916 C CA . GLN A 1 60 ? 9.265 0.637 1.029 1.00 0.00 60 GLN A CA 19
ATOM 30917 C C . GLN A 1 60 ? 8.334 1.844 1.061 1.00 0.00 60 GLN A C 19
ATOM 30918 O O . GLN A 1 60 ? 8.342 2.672 0.150 1.00 0.00 60 GLN A O 19
ATOM 30932 N N . LYS A 1 61 ? 7.532 1.939 2.116 1.00 0.00 61 LYS A N 19
ATOM 30933 C CA . LYS A 1 61 ? 6.595 3.045 2.269 1.00 0.00 61 LYS A CA 19
ATOM 30934 C C . LYS A 1 61 ? 7.322 4.385 2.222 1.00 0.00 61 LYS A C 19
ATOM 30935 O O . LYS A 1 61 ? 7.055 5.217 1.355 1.00 0.00 61 LYS A O 19
ATOM 30954 N N . TRP A 1 62 ? 8.242 4.586 3.159 1.00 0.00 62 TRP A N 19
ATOM 30955 C CA . TRP A 1 62 ? 9.009 5.825 3.223 1.00 0.00 62 TRP A CA 19
ATOM 30956 C C . TRP A 1 62 ? 9.697 6.109 1.892 1.00 0.00 62 TRP A C 19
ATOM 30957 O O . TRP A 1 62 ? 9.612 7.217 1.364 1.00 0.00 62 TRP A O 19
ATOM 30978 N N . GLU A 1 63 ? 10.377 5.101 1.355 1.00 0.00 63 GLU A N 19
ATOM 30979 C CA . GLU A 1 63 ? 11.080 5.244 0.086 1.00 0.00 63 GLU A CA 19
ATOM 30980 C C . GLU A 1 63 ? 10.139 5.753 -1.002 1.00 0.00 63 GLU A C 19
ATOM 30981 O O . GLU A 1 63 ? 10.237 6.901 -1.436 1.00 0.00 63 GLU A O 19
ATOM 30993 N N . ALA A 1 64 ? 9.227 4.891 -1.439 1.00 0.00 64 ALA A N 19
ATOM 30994 C CA . ALA A 1 64 ? 8.268 5.252 -2.475 1.00 0.00 64 ALA A CA 19
ATOM 30995 C C . ALA A 1 64 ? 7.869 6.720 -2.365 1.00 0.00 64 ALA A C 19
ATOM 30996 O O . ALA A 1 64 ? 7.934 7.465 -3.343 1.00 0.00 64 ALA A O 19
ATOM 31003 N N . TRP A 1 65 ? 7.456 7.128 -1.171 1.00 0.00 65 TRP A N 19
ATOM 31004 C CA . TRP A 1 65 ? 7.045 8.508 -0.935 1.00 0.00 65 TRP A CA 19
ATOM 31005 C C . TRP A 1 65 ? 8.225 9.461 -1.093 1.00 0.00 65 TRP A C 19
ATOM 31006 O O . TRP A 1 65 ? 8.085 10.552 -1.647 1.00 0.00 65 TRP A O 19
ATOM 31027 N N . LYS A 1 66 ? 9.387 9.044 -0.602 1.00 0.00 66 LYS A N 19
ATOM 31028 C CA . LYS A 1 66 ? 10.592 9.860 -0.690 1.00 0.00 66 LYS A CA 19
ATOM 31029 C C . LYS A 1 66 ? 10.894 10.231 -2.139 1.00 0.00 66 LYS A C 19
ATOM 31030 O O . LYS A 1 66 ? 11.181 11.387 -2.446 1.00 0.00 66 LYS A O 19
ATOM 31049 N N . ALA A 1 67 ? 10.825 9.243 -3.025 1.00 0.00 67 ALA A N 19
ATOM 31050 C CA . ALA A 1 67 ? 11.087 9.467 -4.441 1.00 0.00 67 ALA A CA 19
ATOM 31051 C C . ALA A 1 67 ? 10.321 10.681 -4.956 1.00 0.00 67 ALA A C 19
ATOM 31052 O O . ALA A 1 67 ? 10.780 11.380 -5.860 1.00 0.00 67 ALA A O 19
ATOM 31059 N N . LEU A 1 68 ? 9.151 10.926 -4.375 1.00 0.00 68 LEU A N 19
ATOM 31060 C CA . LEU A 1 68 ? 8.320 12.056 -4.776 1.00 0.00 68 LEU A CA 19
ATOM 31061 C C . LEU A 1 68 ? 8.719 13.320 -4.021 1.00 0.00 68 LEU A C 19
ATOM 31062 O O . LEU A 1 68 ? 7.890 13.954 -3.370 1.00 0.00 68 LEU A O 19
ATOM 31078 N N . GLY A 1 69 ? 9.995 13.682 -4.115 1.00 0.00 69 GLY A N 19
ATOM 31079 C CA . GLY A 1 69 ? 10.481 14.870 -3.438 1.00 0.00 69 GLY A CA 19
ATOM 31080 C C . GLY A 1 69 ? 9.578 16.068 -3.649 1.00 0.00 69 GLY A C 19
ATOM 31081 O O . GLY A 1 69 ? 8.789 16.421 -2.772 1.00 0.00 69 GLY A O 19
ATOM 31085 N N . ASP A 1 70 ? 9.693 16.696 -4.814 1.00 0.00 70 ASP A N 19
ATOM 31086 C CA . ASP A 1 70 ? 8.881 17.863 -5.137 1.00 0.00 70 ASP A CA 19
ATOM 31087 C C . ASP A 1 70 ? 7.850 17.527 -6.210 1.00 0.00 70 ASP A C 19
ATOM 31088 O O . ASP A 1 70 ? 7.777 18.189 -7.245 1.00 0.00 70 ASP A O 19
ATOM 31097 N N . SER A 1 71 ? 7.055 16.492 -5.957 1.00 0.00 71 SER A N 19
ATOM 31098 C CA . SER A 1 71 ? 6.031 16.064 -6.903 1.00 0.00 71 SER A CA 19
ATOM 31099 C C . SER A 1 71 ? 4.694 16.732 -6.595 1.00 0.00 71 SER A C 19
ATOM 31100 O O . SER A 1 71 ? 4.185 16.641 -5.479 1.00 0.00 71 SER A O 19
ATOM 31108 N N . SER A 1 72 ? 4.132 17.403 -7.595 1.00 0.00 72 SER A N 19
ATOM 31109 C CA . SER A 1 72 ? 2.856 18.090 -7.432 1.00 0.00 72 SER A CA 19
ATOM 31110 C C . SER A 1 72 ? 1.800 17.148 -6.863 1.00 0.00 72 SER A C 19
ATOM 31111 O O . SER A 1 72 ? 1.836 15.935 -7.072 1.00 0.00 72 SER A O 19
ATOM 31119 N N . PRO A 1 73 ? 0.836 17.717 -6.125 1.00 0.00 73 PRO A N 19
ATOM 31120 C CA . PRO A 1 73 ? -0.249 16.947 -5.509 1.00 0.00 73 PRO A CA 19
ATOM 31121 C C . PRO A 1 73 ? -1.228 16.398 -6.542 1.00 0.00 73 PRO A C 19
ATOM 31122 O O . PRO A 1 73 ? -1.536 15.207 -6.547 1.00 0.00 73 PRO A O 19
ATOM 31133 N N . SER A 1 74 ? -1.714 17.275 -7.415 1.00 0.00 74 SER A N 19
ATOM 31134 C CA . SER A 1 74 ? -2.660 16.878 -8.451 1.00 0.00 74 SER A CA 19
ATOM 31135 C C . SER A 1 74 ? -2.083 15.762 -9.316 1.00 0.00 74 SER A C 19
ATOM 31136 O O . SER A 1 74 ? -2.785 14.819 -9.678 1.00 0.00 74 SER A O 19
ATOM 31144 N N . GLN A 1 75 ? -0.800 15.878 -9.641 1.00 0.00 75 GLN A N 19
ATOM 31145 C CA . GLN A 1 75 ? -0.128 14.879 -10.464 1.00 0.00 75 GLN A CA 19
ATOM 31146 C C . GLN A 1 75 ? -0.041 13.542 -9.735 1.00 0.00 75 GLN A C 19
ATOM 31147 O O . GLN A 1 75 ? 0.154 12.498 -10.355 1.00 0.00 75 GLN A O 19
ATOM 31161 N N . ALA A 1 76 ? -0.185 13.584 -8.415 1.00 0.00 76 ALA A N 19
ATOM 31162 C CA . ALA A 1 76 ? -0.124 12.376 -7.601 1.00 0.00 76 ALA A CA 19
ATOM 31163 C C . ALA A 1 76 ? -1.519 11.821 -7.336 1.00 0.00 76 ALA A C 19
ATOM 31164 O O . ALA A 1 76 ? -1.677 10.651 -6.992 1.00 0.00 76 ALA A O 19
ATOM 31171 N N . MET A 1 77 ? -2.529 12.670 -7.498 1.00 0.00 77 MET A N 19
ATOM 31172 C CA . MET A 1 77 ? -3.912 12.264 -7.276 1.00 0.00 77 MET A CA 19
ATOM 31173 C C . MET A 1 77 ? -4.515 11.673 -8.546 1.00 0.00 77 MET A C 19
ATOM 31174 O O . MET A 1 77 ? -5.277 10.708 -8.491 1.00 0.00 77 MET A O 19
ATOM 31188 N N . GLN A 1 78 ? -4.170 12.260 -9.688 1.00 0.00 78 GLN A N 19
ATOM 31189 C CA . GLN A 1 78 ? -4.680 11.791 -10.972 1.00 0.00 78 GLN A CA 19
ATOM 31190 C C . GLN A 1 78 ? -4.397 10.304 -11.159 1.00 0.00 78 GLN A C 19
ATOM 31191 O O . GLN A 1 78 ? -5.286 9.535 -11.522 1.00 0.00 78 GLN A O 19
ATOM 31205 N N . GLU A 1 79 ? -3.153 9.907 -10.910 1.00 0.00 79 GLU A N 19
ATOM 31206 C CA . GLU A 1 79 ? -2.753 8.512 -11.053 1.00 0.00 79 GLU A CA 19
ATOM 31207 C C . GLU A 1 79 ? -3.263 7.677 -9.881 1.00 0.00 79 GLU A C 19
ATOM 31208 O O . GLU A 1 79 ? -3.759 6.566 -10.067 1.00 0.00 79 GLU A O 19
ATOM 31220 N N . TYR A 1 80 ? -3.136 8.221 -8.676 1.00 0.00 80 TYR A N 19
ATOM 31221 C CA . TYR A 1 80 ? -3.580 7.526 -7.474 1.00 0.00 80 TYR A CA 19
ATOM 31222 C C . TYR A 1 80 ? -5.024 7.056 -7.618 1.00 0.00 80 TYR A C 19
ATOM 31223 O O . TYR A 1 80 ? -5.414 6.032 -7.056 1.00 0.00 80 TYR A O 19
ATOM 31241 N N . ILE A 1 81 ? -5.812 7.811 -8.377 1.00 0.00 81 ILE A N 19
ATOM 31242 C CA . ILE A 1 81 ? -7.212 7.471 -8.597 1.00 0.00 81 ILE A CA 19
ATOM 31243 C C . ILE A 1 81 ? -7.363 6.478 -9.744 1.00 0.00 81 ILE A C 19
ATOM 31244 O O . ILE A 1 81 ? -7.832 5.357 -9.550 1.00 0.00 81 ILE A O 19
ATOM 31260 N N . ALA A 1 82 ? -6.959 6.896 -10.939 1.00 0.00 82 ALA A N 19
ATOM 31261 C CA . ALA A 1 82 ? -7.045 6.042 -12.117 1.00 0.00 82 ALA A CA 19
ATOM 31262 C C . ALA A 1 82 ? -6.842 4.576 -11.748 1.00 0.00 82 ALA A C 19
ATOM 31263 O O . ALA A 1 82 ? -7.688 3.730 -12.038 1.00 0.00 82 ALA A O 19
ATOM 31270 N N . VAL A 1 83 ? -5.715 4.283 -11.108 1.00 0.00 83 VAL A N 19
ATOM 31271 C CA . VAL A 1 83 ? -5.401 2.919 -10.699 1.00 0.00 83 VAL A CA 19
ATOM 31272 C C . VAL A 1 83 ? -6.616 2.237 -10.080 1.00 0.00 83 VAL A C 19
ATOM 31273 O O . VAL A 1 83 ? -7.057 1.186 -10.547 1.00 0.00 83 VAL A O 19
ATOM 31286 N N . VAL A 1 84 ? -7.154 2.842 -9.026 1.00 0.00 84 VAL A N 19
ATOM 31287 C CA . VAL A 1 84 ? -8.320 2.295 -8.344 1.00 0.00 84 VAL A CA 19
ATOM 31288 C C . VAL A 1 84 ? -9.427 1.952 -9.335 1.00 0.00 84 VAL A C 19
ATOM 31289 O O . VAL A 1 84 ? -10.270 1.095 -9.070 1.00 0.00 84 VAL A O 19
ATOM 31302 N N . LYS A 1 85 ? -9.419 2.628 -10.479 1.00 0.00 85 LYS A N 19
ATOM 31303 C CA . LYS A 1 85 ? -10.421 2.396 -11.512 1.00 0.00 85 LYS A CA 19
ATOM 31304 C C . LYS A 1 85 ? -10.066 1.170 -12.348 1.00 0.00 85 LYS A C 19
ATOM 31305 O O . LYS A 1 85 ? -10.945 0.418 -12.771 1.00 0.00 85 LYS A O 19
ATOM 31324 N N . LYS A 1 86 ? -8.773 0.972 -12.581 1.00 0.00 86 LYS A N 19
ATOM 31325 C CA . LYS A 1 86 ? -8.301 -0.165 -13.363 1.00 0.00 86 LYS A CA 19
ATOM 31326 C C . LYS A 1 86 ? -8.648 -1.481 -12.674 1.00 0.00 86 LYS A C 19
ATOM 31327 O O . LYS A 1 86 ? -8.792 -2.516 -13.326 1.00 0.00 86 LYS A O 19
ATOM 31346 N N . LEU A 1 87 ? -8.782 -1.435 -11.353 1.00 0.00 87 LEU A N 19
ATOM 31347 C CA . LEU A 1 87 ? -9.114 -2.623 -10.575 1.00 0.00 87 LEU A CA 19
ATOM 31348 C C . LEU A 1 87 ? -10.624 -2.826 -10.508 1.00 0.00 87 LEU A C 19
ATOM 31349 O O . LEU A 1 87 ? -11.124 -3.928 -10.737 1.00 0.00 87 LEU A O 19
ATOM 31365 N N . ASP A 1 88 ? -11.346 -1.756 -10.195 1.00 0.00 88 ASP A N 19
ATOM 31366 C CA . ASP A 1 88 ? -12.800 -1.815 -10.101 1.00 0.00 88 ASP A CA 19
ATOM 31367 C C . ASP A 1 88 ? -13.447 -0.787 -11.025 1.00 0.00 88 ASP A C 19
ATOM 31368 O O . ASP A 1 88 ? -13.646 0.372 -10.661 1.00 0.00 88 ASP A O 19
ATOM 31377 N N . PRO A 1 89 ? -13.782 -1.220 -12.249 1.00 0.00 89 PRO A N 19
ATOM 31378 C CA . PRO A 1 89 ? -14.411 -0.353 -13.250 1.00 0.00 89 PRO A CA 19
ATOM 31379 C C . PRO A 1 89 ? -15.843 0.015 -12.881 1.00 0.00 89 PRO A C 19
ATOM 31380 O O . PRO A 1 89 ? -16.454 0.880 -13.508 1.00 0.00 89 PRO A O 19
ATOM 31391 N N . GLY A 1 90 ? -16.375 -0.648 -11.858 1.00 0.00 90 GLY A N 19
ATOM 31392 C CA . GLY A 1 90 ? -17.733 -0.376 -11.423 1.00 0.00 90 GLY A CA 19
ATOM 31393 C C . GLY A 1 90 ? -17.781 0.508 -10.193 1.00 0.00 90 GLY A C 19
ATOM 31394 O O . GLY A 1 90 ? -18.444 0.179 -9.210 1.00 0.00 90 GLY A O 19
ATOM 31398 N N . TRP A 1 91 ? -17.075 1.632 -10.246 1.00 0.00 91 TRP A N 19
ATOM 31399 C CA . TRP A 1 91 ? -17.039 2.565 -9.126 1.00 0.00 91 TRP A CA 19
ATOM 31400 C C . TRP A 1 91 ? -17.617 3.918 -9.526 1.00 0.00 91 TRP A C 19
ATOM 31401 O O . TRP A 1 91 ? -17.138 4.555 -10.463 1.00 0.00 91 TRP A O 19
ATOM 31422 N N . ASN A 1 92 ? -18.649 4.352 -8.809 1.00 0.00 92 ASN A N 19
ATOM 31423 C CA . ASN A 1 92 ? -19.292 5.630 -9.090 1.00 0.00 92 ASN A CA 19
ATOM 31424 C C . ASN A 1 92 ? -19.193 6.565 -7.888 1.00 0.00 92 ASN A C 19
ATOM 31425 O O . ASN A 1 92 ? -19.739 6.299 -6.817 1.00 0.00 92 ASN A O 19
ATOM 31436 N N . PRO A 1 93 ? -18.480 7.687 -8.068 1.00 0.00 93 PRO A N 19
ATOM 31437 C CA . PRO A 1 93 ? -18.293 8.685 -7.011 1.00 0.00 93 PRO A CA 19
ATOM 31438 C C . PRO A 1 93 ? -19.580 9.437 -6.690 1.00 0.00 93 PRO A C 19
ATOM 31439 O O . PRO A 1 93 ? -19.887 9.692 -5.526 1.00 0.00 93 PRO A O 19
ATOM 31450 N N . GLN A 1 94 ? -20.329 9.789 -7.730 1.00 0.00 94 GLN A N 19
ATOM 31451 C CA . GLN A 1 94 ? -21.583 10.512 -7.558 1.00 0.00 94 GLN A CA 19
ATOM 31452 C C . GLN A 1 94 ? -22.769 9.553 -7.551 1.00 0.00 94 GLN A C 19
ATOM 31453 O O . GLN A 1 94 ? -23.256 9.146 -8.606 1.00 0.00 94 GLN A O 19
ATOM 31467 N N . ILE A 1 95 ? -23.228 9.196 -6.357 1.00 0.00 95 ILE A N 19
ATOM 31468 C CA . ILE A 1 95 ? -24.357 8.285 -6.214 1.00 0.00 95 ILE A CA 19
ATOM 31469 C C . ILE A 1 95 ? -25.664 9.052 -6.040 1.00 0.00 95 ILE A C 19
ATOM 31470 O O . ILE A 1 95 ? -25.817 9.869 -5.132 1.00 0.00 95 ILE A O 19
ATOM 31486 N N . PRO A 1 96 ? -26.630 8.783 -6.931 1.00 0.00 96 PRO A N 19
ATOM 31487 C CA . PRO A 1 96 ? -27.942 9.436 -6.896 1.00 0.00 96 PRO A CA 19
ATOM 31488 C C . PRO A 1 96 ? -28.781 8.989 -5.704 1.00 0.00 96 PRO A C 19
ATOM 31489 O O . PRO A 1 96 ? -29.332 9.814 -4.977 1.00 0.00 96 PRO A O 19
ATOM 31500 N N . GLU A 1 97 ? -28.872 7.677 -5.509 1.00 0.00 97 GLU A N 19
ATOM 31501 C CA . GLU A 1 97 ? -29.645 7.121 -4.404 1.00 0.00 97 GLU A CA 19
ATOM 31502 C C . GLU A 1 97 ? -29.033 7.512 -3.062 1.00 0.00 97 GLU A C 19
ATOM 31503 O O . GLU A 1 97 ? -27.938 8.073 -3.005 1.00 0.00 97 GLU A O 19
ATOM 31515 N N . LYS A 1 98 ? -29.748 7.212 -1.983 1.00 0.00 98 LYS A N 19
ATOM 31516 C CA . LYS A 1 98 ? -29.277 7.530 -0.640 1.00 0.00 98 LYS A CA 19
ATOM 31517 C C . LYS A 1 98 ? -28.860 8.994 -0.542 1.00 0.00 98 LYS A C 19
ATOM 31518 O O . LYS A 1 98 ? -27.736 9.306 -0.150 1.00 0.00 98 LYS A O 19
ATOM 31537 N N . LYS A 1 99 ? -29.774 9.890 -0.901 1.00 0.00 99 LYS A N 19
ATOM 31538 C CA . LYS A 1 99 ? -29.503 11.322 -0.852 1.00 0.00 99 LYS A CA 19
ATOM 31539 C C . LYS A 1 99 ? -30.275 11.983 0.286 1.00 0.00 99 LYS A C 19
ATOM 31540 O O . LYS A 1 99 ? -29.734 12.812 1.017 1.00 0.00 99 LYS A O 19
ATOM 31559 N N . GLY A 1 100 ? -31.543 11.609 0.430 1.00 0.00 100 GLY A N 19
ATOM 31560 C CA . GLY A 1 100 ? -32.368 12.175 1.482 1.00 0.00 100 GLY A CA 19
ATOM 31561 C C . GLY A 1 100 ? -33.840 11.864 1.294 1.00 0.00 100 GLY A C 19
ATOM 31562 O O . GLY A 1 100 ? -34.224 11.198 0.333 1.00 0.00 100 GLY A O 19
ATOM 31566 N N . LYS A 1 101 ? -34.667 12.346 2.216 1.00 0.00 101 LYS A N 19
ATOM 31567 C CA . LYS A 1 101 ? -36.105 12.116 2.150 1.00 0.00 101 LYS A CA 19
ATOM 31568 C C . LYS A 1 101 ? -36.871 13.430 2.254 1.00 0.00 101 LYS A C 19
ATOM 31569 O O . LYS A 1 101 ? -36.313 14.454 2.648 1.00 0.00 101 LYS A O 19
ATOM 31588 N N . GLU A 1 102 ? -38.152 13.393 1.901 1.00 0.00 102 GLU A N 19
ATOM 31589 C CA . GLU A 1 102 ? -38.994 14.583 1.956 1.00 0.00 102 GLU A CA 19
ATOM 31590 C C . GLU A 1 102 ? -39.529 14.806 3.368 1.00 0.00 102 GLU A C 19
ATOM 31591 O O . GLU A 1 102 ? -39.242 15.823 3.998 1.00 0.00 102 GLU A O 19
ATOM 31603 N N . ALA A 1 103 ? -40.308 13.847 3.858 1.00 0.00 103 ALA A N 19
ATOM 31604 C CA . ALA A 1 103 ? -40.881 13.937 5.195 1.00 0.00 103 ALA A CA 19
ATOM 31605 C C . ALA A 1 103 ? -40.975 12.561 5.846 1.00 0.00 103 ALA A C 19
ATOM 31606 O O . ALA A 1 103 ? -40.741 11.540 5.199 1.00 0.00 103 ALA A O 19
ATOM 31613 N N . SER A 1 104 ? -41.317 12.541 7.130 1.00 0.00 104 SER A N 19
ATOM 31614 C CA . SER A 1 104 ? -41.436 11.291 7.870 1.00 0.00 104 SER A CA 19
ATOM 31615 C C . SER A 1 104 ? -42.859 10.745 7.789 1.00 0.00 104 SER A C 19
ATOM 31616 O O . SER A 1 104 ? -43.757 11.217 8.484 1.00 0.00 104 SER A O 19
ATOM 31624 N N . GLY A 1 105 ? -43.055 9.746 6.933 1.00 0.00 105 GLY A N 19
ATOM 31625 C CA . GLY A 1 105 ? -44.370 9.152 6.775 1.00 0.00 105 GLY A CA 19
ATOM 31626 C C . GLY A 1 105 ? -45.247 9.932 5.815 1.00 0.00 105 GLY A C 19
ATOM 31627 O O . GLY A 1 105 ? -44.817 10.910 5.203 1.00 0.00 105 GLY A O 19
ATOM 31631 N N . PRO A 1 106 ? -46.507 9.495 5.671 1.00 0.00 106 PRO A N 19
ATOM 31632 C CA . PRO A 1 106 ? -47.472 10.144 4.779 1.00 0.00 106 PRO A CA 19
ATOM 31633 C C . PRO A 1 106 ? -47.902 11.515 5.288 1.00 0.00 106 PRO A C 19
ATOM 31634 O O . PRO A 1 106 ? -47.691 11.849 6.454 1.00 0.00 106 PRO A O 19
ATOM 31645 N N . SER A 1 107 ? -48.505 12.306 4.407 1.00 0.00 107 SER A N 19
ATOM 31646 C CA . SER A 1 107 ? -48.962 13.643 4.767 1.00 0.00 107 SER A CA 19
ATOM 31647 C C . SER A 1 107 ? -49.785 13.609 6.052 1.00 0.00 107 SER A C 19
ATOM 31648 O O . SER A 1 107 ? -49.587 14.427 6.950 1.00 0.00 107 SER A O 19
ATOM 31656 N N . SER A 1 108 ? -50.708 12.657 6.130 1.00 0.00 108 SER A N 19
ATOM 31657 C CA . SER A 1 108 ? -51.565 12.517 7.302 1.00 0.00 108 SER A CA 19
ATOM 31658 C C . SER A 1 108 ? -52.329 11.197 7.262 1.00 0.00 108 SER A C 19
ATOM 31659 O O . SER A 1 108 ? -53.175 10.983 6.395 1.00 0.00 108 SER A O 19
ATOM 31667 N N . GLY A 1 109 ? -52.022 10.314 8.207 1.00 0.00 109 GLY A N 19
ATOM 31668 C CA . GLY A 1 109 ? -52.688 9.025 8.263 1.00 0.00 109 GLY A CA 19
ATOM 31669 C C . GLY A 1 109 ? -53.467 8.830 9.549 1.00 0.00 109 GLY A C 19
ATOM 31670 O O . GLY A 1 109 ? -53.090 9.356 10.596 1.00 0.00 109 GLY A O 19
ATOM 31674 N N . GLY A 1 1 ? -4.684 24.152 -27.192 1.00 0.00 1 GLY A N 20
ATOM 31675 C CA . GLY A 1 1 ? -5.764 23.756 -26.306 1.00 0.00 1 GLY A CA 20
ATOM 31676 C C . GLY A 1 1 ? -5.500 22.426 -25.629 1.00 0.00 1 GLY A C 20
ATOM 31677 O O . GLY A 1 1 ? -4.504 21.762 -25.917 1.00 0.00 1 GLY A O 20
ATOM 31681 N N . SER A 1 2 ? -6.393 22.036 -24.725 1.00 0.00 2 SER A N 20
ATOM 31682 C CA . SER A 1 2 ? -6.249 20.779 -24.000 1.00 0.00 2 SER A CA 20
ATOM 31683 C C . SER A 1 2 ? -7.490 20.489 -23.163 1.00 0.00 2 SER A C 20
ATOM 31684 O O . SER A 1 2 ? -8.321 21.369 -22.939 1.00 0.00 2 SER A O 20
ATOM 31692 N N . SER A 1 3 ? -7.610 19.247 -22.703 1.00 0.00 3 SER A N 20
ATOM 31693 C CA . SER A 1 3 ? -8.752 18.839 -21.894 1.00 0.00 3 SER A CA 20
ATOM 31694 C C . SER A 1 3 ? -8.548 19.227 -20.432 1.00 0.00 3 SER A C 20
ATOM 31695 O O . SER A 1 3 ? -7.428 19.490 -19.998 1.00 0.00 3 SER A O 20
ATOM 31703 N N . GLY A 1 4 ? -9.642 19.260 -19.677 1.00 0.00 4 GLY A N 20
ATOM 31704 C CA . GLY A 1 4 ? -9.564 19.617 -18.273 1.00 0.00 4 GLY A CA 20
ATOM 31705 C C . GLY A 1 4 ? -10.612 18.911 -17.436 1.00 0.00 4 GLY A C 20
ATOM 31706 O O . GLY A 1 4 ? -11.497 18.243 -17.971 1.00 0.00 4 GLY A O 20
ATOM 31710 N N . SER A 1 5 ? -10.512 19.057 -16.119 1.00 0.00 5 SER A N 20
ATOM 31711 C CA . SER A 1 5 ? -11.456 18.423 -15.205 1.00 0.00 5 SER A CA 20
ATOM 31712 C C . SER A 1 5 ? -12.133 19.462 -14.316 1.00 0.00 5 SER A C 20
ATOM 31713 O O . SER A 1 5 ? -11.603 20.553 -14.104 1.00 0.00 5 SER A O 20
ATOM 31721 N N . SER A 1 6 ? -13.306 19.114 -13.798 1.00 0.00 6 SER A N 20
ATOM 31722 C CA . SER A 1 6 ? -14.058 20.017 -12.935 1.00 0.00 6 SER A CA 20
ATOM 31723 C C . SER A 1 6 ? -13.560 19.933 -11.495 1.00 0.00 6 SER A C 20
ATOM 31724 O O . SER A 1 6 ? -13.747 20.858 -10.707 1.00 0.00 6 SER A O 20
ATOM 31732 N N . GLY A 1 7 ? -12.922 18.815 -11.160 1.00 0.00 7 GLY A N 20
ATOM 31733 C CA . GLY A 1 7 ? -12.406 18.630 -9.817 1.00 0.00 7 GLY A CA 20
ATOM 31734 C C . GLY A 1 7 ? -11.622 17.341 -9.670 1.00 0.00 7 GLY A C 20
ATOM 31735 O O . GLY A 1 7 ? -12.166 16.250 -9.848 1.00 0.00 7 GLY A O 20
ATOM 31739 N N . LEU A 1 8 ? -10.340 17.464 -9.345 1.00 0.00 8 LEU A N 20
ATOM 31740 C CA . LEU A 1 8 ? -9.478 16.299 -9.175 1.00 0.00 8 LEU A CA 20
ATOM 31741 C C . LEU A 1 8 ? -9.444 15.855 -7.717 1.00 0.00 8 LEU A C 20
ATOM 31742 O O . LEU A 1 8 ? -9.474 14.661 -7.420 1.00 0.00 8 LEU A O 20
ATOM 31758 N N . ALA A 1 9 ? -9.382 16.824 -6.810 1.00 0.00 9 ALA A N 20
ATOM 31759 C CA . ALA A 1 9 ? -9.348 16.533 -5.382 1.00 0.00 9 ALA A CA 20
ATOM 31760 C C . ALA A 1 9 ? -10.582 15.747 -4.952 1.00 0.00 9 ALA A C 20
ATOM 31761 O O . ALA A 1 9 ? -10.474 14.613 -4.487 1.00 0.00 9 ALA A O 20
ATOM 31768 N N . GLU A 1 10 ? -11.752 16.357 -5.111 1.00 0.00 10 GLU A N 20
ATOM 31769 C CA . GLU A 1 10 ? -13.006 15.713 -4.737 1.00 0.00 10 GLU A CA 20
ATOM 31770 C C . GLU A 1 10 ? -12.960 14.217 -5.038 1.00 0.00 10 GLU A C 20
ATOM 31771 O O . GLU A 1 10 ? -13.454 13.400 -4.260 1.00 0.00 10 GLU A O 20
ATOM 31783 N N . LEU A 1 11 ? -12.364 13.866 -6.172 1.00 0.00 11 LEU A N 20
ATOM 31784 C CA . LEU A 1 11 ? -12.253 12.469 -6.577 1.00 0.00 11 LEU A CA 20
ATOM 31785 C C . LEU A 1 11 ? -11.289 11.713 -5.669 1.00 0.00 11 LEU A C 20
ATOM 31786 O O . LEU A 1 11 ? -11.595 10.619 -5.195 1.00 0.00 11 LEU A O 20
ATOM 31802 N N . PHE A 1 12 ? -10.124 12.306 -5.428 1.00 0.00 12 PHE A N 20
ATOM 31803 C CA . PHE A 1 12 ? -9.115 11.689 -4.574 1.00 0.00 12 PHE A CA 20
ATOM 31804 C C . PHE A 1 12 ? -9.733 11.198 -3.269 1.00 0.00 12 PHE A C 20
ATOM 31805 O O . PHE A 1 12 ? -9.342 10.159 -2.737 1.00 0.00 12 PHE A O 20
ATOM 31822 N N . GLU A 1 13 ? -10.701 11.953 -2.758 1.00 0.00 13 GLU A N 20
ATOM 31823 C CA . GLU A 1 13 ? -11.372 11.595 -1.514 1.00 0.00 13 GLU A CA 20
ATOM 31824 C C . GLU A 1 13 ? -12.247 10.360 -1.704 1.00 0.00 13 GLU A C 20
ATOM 31825 O O . GLU A 1 13 ? -12.191 9.417 -0.915 1.00 0.00 13 GLU A O 20
ATOM 31837 N N . LYS A 1 14 ? -13.057 10.372 -2.758 1.00 0.00 14 LYS A N 20
ATOM 31838 C CA . LYS A 1 14 ? -13.945 9.254 -3.054 1.00 0.00 14 LYS A CA 20
ATOM 31839 C C . LYS A 1 14 ? -13.147 7.980 -3.315 1.00 0.00 14 LYS A C 20
ATOM 31840 O O . LYS A 1 14 ? -13.385 6.948 -2.687 1.00 0.00 14 LYS A O 20
ATOM 31859 N N . ALA A 1 15 ? -12.199 8.060 -4.243 1.00 0.00 15 ALA A N 20
ATOM 31860 C CA . ALA A 1 15 ? -11.364 6.915 -4.583 1.00 0.00 15 ALA A CA 20
ATOM 31861 C C . ALA A 1 15 ? -10.795 6.259 -3.330 1.00 0.00 15 ALA A C 20
ATOM 31862 O O . ALA A 1 15 ? -10.854 5.040 -3.174 1.00 0.00 15 ALA A O 20
ATOM 31869 N N . ALA A 1 16 ? -10.242 7.076 -2.439 1.00 0.00 16 ALA A N 20
ATOM 31870 C CA . ALA A 1 16 ? -9.663 6.575 -1.199 1.00 0.00 16 ALA A CA 20
ATOM 31871 C C . ALA A 1 16 ? -10.595 5.576 -0.522 1.00 0.00 16 ALA A C 20
ATOM 31872 O O . ALA A 1 16 ? -10.172 4.494 -0.115 1.00 0.00 16 ALA A O 20
ATOM 31879 N N . ALA A 1 17 ? -11.866 5.947 -0.403 1.00 0.00 17 ALA A N 20
ATOM 31880 C CA . ALA A 1 17 ? -12.859 5.083 0.224 1.00 0.00 17 ALA A CA 20
ATOM 31881 C C . ALA A 1 17 ? -13.029 3.785 -0.559 1.00 0.00 17 ALA A C 20
ATOM 31882 O O . ALA A 1 17 ? -13.339 2.739 0.013 1.00 0.00 17 ALA A O 20
ATOM 31889 N N . HIS A 1 18 ? -12.825 3.859 -1.870 1.00 0.00 18 HIS A N 20
ATOM 31890 C CA . HIS A 1 18 ? -12.957 2.689 -2.732 1.00 0.00 18 HIS A CA 20
ATOM 31891 C C . HIS A 1 18 ? -11.763 1.754 -2.564 1.00 0.00 18 HIS A C 20
ATOM 31892 O O . HIS A 1 18 ? -11.886 0.539 -2.721 1.00 0.00 18 HIS A O 20
ATOM 31907 N N . LEU A 1 19 ? -10.608 2.329 -2.246 1.00 0.00 19 LEU A N 20
ATOM 31908 C CA . LEU A 1 19 ? -9.391 1.547 -2.058 1.00 0.00 19 LEU A CA 20
ATOM 31909 C C . LEU A 1 19 ? -9.654 0.334 -1.172 1.00 0.00 19 LEU A C 20
ATOM 31910 O O . LEU A 1 19 ? -9.336 -0.796 -1.541 1.00 0.00 19 LEU A O 20
ATOM 31926 N N . GLN A 1 20 ? -10.239 0.577 -0.003 1.00 0.00 20 GLN A N 20
ATOM 31927 C CA . GLN A 1 20 ? -10.546 -0.497 0.934 1.00 0.00 20 GLN A CA 20
ATOM 31928 C C . GLN A 1 20 ? -11.411 -1.565 0.274 1.00 0.00 20 GLN A C 20
ATOM 31929 O O . GLN A 1 20 ? -11.401 -2.726 0.681 1.00 0.00 20 GLN A O 20
ATOM 31943 N N . GLY A 1 21 ? -12.161 -1.164 -0.749 1.00 0.00 21 GLY A N 20
ATOM 31944 C CA . GLY A 1 21 ? -13.022 -2.099 -1.449 1.00 0.00 21 GLY A CA 20
ATOM 31945 C C . GLY A 1 21 ? -12.308 -2.808 -2.583 1.00 0.00 21 GLY A C 20
ATOM 31946 O O . GLY A 1 21 ? -12.823 -3.777 -3.141 1.00 0.00 21 GLY A O 20
ATOM 31950 N N . LEU A 1 22 ? -11.120 -2.322 -2.926 1.00 0.00 22 LEU A N 20
ATOM 31951 C CA . LEU A 1 22 ? -10.334 -2.915 -4.003 1.00 0.00 22 LEU A CA 20
ATOM 31952 C C . LEU A 1 22 ? -9.086 -3.599 -3.454 1.00 0.00 22 LEU A C 20
ATOM 31953 O O . LEU A 1 22 ? -8.140 -3.872 -4.193 1.00 0.00 22 LEU A O 20
ATOM 31969 N N . ILE A 1 23 ? -9.092 -3.873 -2.154 1.00 0.00 23 ILE A N 20
ATOM 31970 C CA . ILE A 1 23 ? -7.962 -4.529 -1.507 1.00 0.00 23 ILE A CA 20
ATOM 31971 C C . ILE A 1 23 ? -7.783 -5.952 -2.023 1.00 0.00 23 ILE A C 20
ATOM 31972 O O . ILE A 1 23 ? -6.660 -6.410 -2.231 1.00 0.00 23 ILE A O 20
ATOM 31988 N N . GLN A 1 24 ? -8.898 -6.646 -2.229 1.00 0.00 24 GLN A N 20
ATOM 31989 C CA . GLN A 1 24 ? -8.863 -8.018 -2.723 1.00 0.00 24 GLN A CA 20
ATOM 31990 C C . GLN A 1 24 ? -8.377 -8.065 -4.167 1.00 0.00 24 GLN A C 20
ATOM 31991 O O . GLN A 1 24 ? -7.958 -9.113 -4.659 1.00 0.00 24 GLN A O 20
ATOM 32005 N N . VAL A 1 25 ? -8.436 -6.922 -4.844 1.00 0.00 25 VAL A N 20
ATOM 32006 C CA . VAL A 1 25 ? -8.001 -6.832 -6.233 1.00 0.00 25 VAL A CA 20
ATOM 32007 C C . VAL A 1 25 ? -6.666 -6.105 -6.344 1.00 0.00 25 VAL A C 20
ATOM 32008 O O . VAL A 1 25 ? -5.987 -6.185 -7.368 1.00 0.00 25 VAL A O 20
ATOM 32021 N N . ALA A 1 26 ? -6.295 -5.394 -5.284 1.00 0.00 26 ALA A N 20
ATOM 32022 C CA . ALA A 1 26 ? -5.039 -4.654 -5.262 1.00 0.00 26 ALA A CA 20
ATOM 32023 C C . ALA A 1 26 ? -3.903 -5.517 -4.723 1.00 0.00 26 ALA A C 20
ATOM 32024 O O . ALA A 1 26 ? -4.022 -6.121 -3.657 1.00 0.00 26 ALA A O 20
ATOM 32031 N N . SER A 1 27 ? -2.803 -5.570 -5.467 1.00 0.00 27 SER A N 20
ATOM 32032 C CA . SER A 1 27 ? -1.646 -6.362 -5.065 1.00 0.00 27 SER A CA 20
ATOM 32033 C C . SER A 1 27 ? -0.803 -5.612 -4.039 1.00 0.00 27 SER A C 20
ATOM 32034 O O . SER A 1 27 ? -0.709 -4.385 -4.074 1.00 0.00 27 SER A O 20
ATOM 32042 N N . ARG A 1 28 ? -0.191 -6.359 -3.125 1.00 0.00 28 ARG A N 20
ATOM 32043 C CA . ARG A 1 28 ? 0.643 -5.765 -2.088 1.00 0.00 28 ARG A CA 20
ATOM 32044 C C . ARG A 1 28 ? 1.409 -4.561 -2.628 1.00 0.00 28 ARG A C 20
ATOM 32045 O O . ARG A 1 28 ? 1.705 -3.621 -1.892 1.00 0.00 28 ARG A O 20
ATOM 32066 N N . GLU A 1 29 ? 1.726 -4.599 -3.919 1.00 0.00 29 GLU A N 20
ATOM 32067 C CA . GLU A 1 29 ? 2.459 -3.511 -4.557 1.00 0.00 29 GLU A CA 20
ATOM 32068 C C . GLU A 1 29 ? 1.551 -2.306 -4.788 1.00 0.00 29 GLU A C 20
ATOM 32069 O O . GLU A 1 29 ? 1.900 -1.179 -4.440 1.00 0.00 29 GLU A O 20
ATOM 32081 N N . GLN A 1 30 ? 0.387 -2.555 -5.379 1.00 0.00 30 GLN A N 20
ATOM 32082 C CA . GLN A 1 30 ? -0.570 -1.491 -5.659 1.00 0.00 30 GLN A CA 20
ATOM 32083 C C . GLN A 1 30 ? -0.848 -0.667 -4.406 1.00 0.00 30 GLN A C 20
ATOM 32084 O O . GLN A 1 30 ? -0.817 0.564 -4.440 1.00 0.00 30 GLN A O 20
ATOM 32098 N N . LEU A 1 31 ? -1.121 -1.352 -3.301 1.00 0.00 31 LEU A N 20
ATOM 32099 C CA . LEU A 1 31 ? -1.406 -0.683 -2.037 1.00 0.00 31 LEU A CA 20
ATOM 32100 C C . LEU A 1 31 ? -0.385 0.416 -1.760 1.00 0.00 31 LEU A C 20
ATOM 32101 O O . LEU A 1 31 ? -0.747 1.570 -1.526 1.00 0.00 31 LEU A O 20
ATOM 32117 N N . LEU A 1 32 ? 0.892 0.051 -1.790 1.00 0.00 32 LEU A N 20
ATOM 32118 C CA . LEU A 1 32 ? 1.966 1.007 -1.545 1.00 0.00 32 LEU A CA 20
ATOM 32119 C C . LEU A 1 32 ? 1.924 2.146 -2.560 1.00 0.00 32 LEU A C 20
ATOM 32120 O O . LEU A 1 32 ? 2.004 3.319 -2.195 1.00 0.00 32 LEU A O 20
ATOM 32136 N N . TYR A 1 33 ? 1.797 1.792 -3.833 1.00 0.00 33 TYR A N 20
ATOM 32137 C CA . TYR A 1 33 ? 1.744 2.784 -4.901 1.00 0.00 33 TYR A CA 20
ATOM 32138 C C . TYR A 1 33 ? 0.840 3.951 -4.516 1.00 0.00 33 TYR A C 20
ATOM 32139 O O . TYR A 1 33 ? 1.173 5.113 -4.750 1.00 0.00 33 TYR A O 20
ATOM 32157 N N . LEU A 1 34 ? -0.306 3.633 -3.923 1.00 0.00 34 LEU A N 20
ATOM 32158 C CA . LEU A 1 34 ? -1.259 4.653 -3.503 1.00 0.00 34 LEU A CA 20
ATOM 32159 C C . LEU A 1 34 ? -0.810 5.318 -2.206 1.00 0.00 34 LEU A C 20
ATOM 32160 O O . LEU A 1 34 ? -1.162 6.466 -1.930 1.00 0.00 34 LEU A O 20
ATOM 32176 N N . TYR A 1 35 ? -0.030 4.591 -1.414 1.00 0.00 35 TYR A N 20
ATOM 32177 C CA . TYR A 1 35 ? 0.467 5.109 -0.145 1.00 0.00 35 TYR A CA 20
ATOM 32178 C C . TYR A 1 35 ? 1.416 6.282 -0.371 1.00 0.00 35 TYR A C 20
ATOM 32179 O O . TYR A 1 35 ? 1.241 7.356 0.204 1.00 0.00 35 TYR A O 20
ATOM 32197 N N . ALA A 1 36 ? 2.422 6.068 -1.213 1.00 0.00 36 ALA A N 20
ATOM 32198 C CA . ALA A 1 36 ? 3.398 7.107 -1.518 1.00 0.00 36 ALA A CA 20
ATOM 32199 C C . ALA A 1 36 ? 2.710 8.387 -1.979 1.00 0.00 36 ALA A C 20
ATOM 32200 O O . ALA A 1 36 ? 2.780 9.417 -1.308 1.00 0.00 36 ALA A O 20
ATOM 32207 N N . ARG A 1 37 ? 2.048 8.317 -3.129 1.00 0.00 37 ARG A N 20
ATOM 32208 C CA . ARG A 1 37 ? 1.350 9.472 -3.681 1.00 0.00 37 ARG A CA 20
ATOM 32209 C C . ARG A 1 37 ? 0.371 10.052 -2.664 1.00 0.00 37 ARG A C 20
ATOM 32210 O O . ARG A 1 37 ? 0.247 11.269 -2.531 1.00 0.00 37 ARG A O 20
ATOM 32231 N N . TYR A 1 38 ? -0.322 9.172 -1.949 1.00 0.00 38 TYR A N 20
ATOM 32232 C CA . TYR A 1 38 ? -1.292 9.597 -0.947 1.00 0.00 38 TYR A CA 20
ATOM 32233 C C . TYR A 1 38 ? -0.610 10.366 0.180 1.00 0.00 38 TYR A C 20
ATOM 32234 O O . TYR A 1 38 ? -1.173 11.309 0.735 1.00 0.00 38 TYR A O 20
ATOM 32252 N N . LYS A 1 39 ? 0.610 9.956 0.514 1.00 0.00 39 LYS A N 20
ATOM 32253 C CA . LYS A 1 39 ? 1.373 10.606 1.573 1.00 0.00 39 LYS A CA 20
ATOM 32254 C C . LYS A 1 39 ? 1.970 11.922 1.084 1.00 0.00 39 LYS A C 20
ATOM 32255 O O . LYS A 1 39 ? 2.325 12.786 1.884 1.00 0.00 39 LYS A O 20
ATOM 32274 N N . GLN A 1 40 ? 2.075 12.066 -0.233 1.00 0.00 40 GLN A N 20
ATOM 32275 C CA . GLN A 1 40 ? 2.628 13.277 -0.827 1.00 0.00 40 GLN A CA 20
ATOM 32276 C C . GLN A 1 40 ? 1.559 14.357 -0.956 1.00 0.00 40 GLN A C 20
ATOM 32277 O O . GLN A 1 40 ? 1.856 15.550 -0.894 1.00 0.00 40 GLN A O 20
ATOM 32291 N N . VAL A 1 41 ? 0.313 13.930 -1.138 1.00 0.00 41 VAL A N 20
ATOM 32292 C CA . VAL A 1 41 ? -0.801 14.861 -1.276 1.00 0.00 41 VAL A CA 20
ATOM 32293 C C . VAL A 1 41 ? -1.273 15.359 0.086 1.00 0.00 41 VAL A C 20
ATOM 32294 O O . VAL A 1 41 ? -1.828 16.452 0.201 1.00 0.00 41 VAL A O 20
ATOM 32307 N N . LYS A 1 42 ? -1.048 14.551 1.116 1.00 0.00 42 LYS A N 20
ATOM 32308 C CA . LYS A 1 42 ? -1.448 14.909 2.472 1.00 0.00 42 LYS A CA 20
ATOM 32309 C C . LYS A 1 42 ? -0.313 15.616 3.205 1.00 0.00 42 LYS A C 20
ATOM 32310 O O . LYS A 1 42 ? -0.517 16.656 3.831 1.00 0.00 42 LYS A O 20
ATOM 32329 N N . VAL A 1 43 ? 0.885 15.046 3.122 1.00 0.00 43 VAL A N 20
ATOM 32330 C CA . VAL A 1 43 ? 2.054 15.623 3.775 1.00 0.00 43 VAL A CA 20
ATOM 32331 C C . VAL A 1 43 ? 2.863 16.474 2.803 1.00 0.00 43 VAL A C 20
ATOM 32332 O O . VAL A 1 43 ? 2.949 17.693 2.951 1.00 0.00 43 VAL A O 20
ATOM 32345 N N . GLY A 1 44 ? 3.454 15.823 1.805 1.00 0.00 44 GLY A N 20
ATOM 32346 C CA . GLY A 1 44 ? 4.249 16.536 0.822 1.00 0.00 44 GLY A CA 20
ATOM 32347 C C . GLY A 1 44 ? 5.665 16.004 0.724 1.00 0.00 44 GLY A C 20
ATOM 32348 O O . GLY A 1 44 ? 5.910 14.826 0.978 1.00 0.00 44 GLY A O 20
ATOM 32352 N N . ASN A 1 45 ? 6.598 16.874 0.354 1.00 0.00 45 ASN A N 20
ATOM 32353 C CA . ASN A 1 45 ? 7.997 16.484 0.221 1.00 0.00 45 ASN A CA 20
ATOM 32354 C C . ASN A 1 45 ? 8.475 15.741 1.464 1.00 0.00 45 ASN A C 20
ATOM 32355 O O . ASN A 1 45 ? 8.540 16.311 2.554 1.00 0.00 45 ASN A O 20
ATOM 32366 N N . CYS A 1 46 ? 8.809 14.467 1.293 1.00 0.00 46 CYS A N 20
ATOM 32367 C CA . CYS A 1 46 ? 9.282 13.644 2.401 1.00 0.00 46 CYS A CA 20
ATOM 32368 C C . CYS A 1 46 ? 10.135 14.466 3.362 1.00 0.00 46 CYS A C 20
ATOM 32369 O O . CYS A 1 46 ? 11.117 15.088 2.959 1.00 0.00 46 CYS A O 20
ATOM 32377 N N . ASN A 1 47 ? 9.753 14.463 4.635 1.00 0.00 47 ASN A N 20
ATOM 32378 C CA . ASN A 1 47 ? 10.482 15.209 5.654 1.00 0.00 47 ASN A CA 20
ATOM 32379 C C . ASN A 1 47 ? 10.868 14.304 6.820 1.00 0.00 47 ASN A C 20
ATOM 32380 O O . ASN A 1 47 ? 10.863 14.726 7.977 1.00 0.00 47 ASN A O 20
ATOM 32391 N N . THR A 1 48 ? 11.203 13.056 6.507 1.00 0.00 48 THR A N 20
ATOM 32392 C CA . THR A 1 48 ? 11.591 12.091 7.528 1.00 0.00 48 THR A CA 20
ATOM 32393 C C . THR A 1 48 ? 12.928 11.442 7.190 1.00 0.00 48 THR A C 20
ATOM 32394 O O . THR A 1 48 ? 13.243 11.180 6.029 1.00 0.00 48 THR A O 20
ATOM 32405 N N . PRO A 1 49 ? 13.736 11.174 8.227 1.00 0.00 49 PRO A N 20
ATOM 32406 C CA . PRO A 1 49 ? 15.052 10.550 8.065 1.00 0.00 49 PRO A CA 20
ATOM 32407 C C . PRO A 1 49 ? 14.953 9.089 7.638 1.00 0.00 49 PRO A C 20
ATOM 32408 O O . PRO A 1 49 ? 14.043 8.371 8.052 1.00 0.00 49 PRO A O 20
ATOM 32419 N N . LYS A 1 50 ? 15.896 8.655 6.809 1.00 0.00 50 LYS A N 20
ATOM 32420 C CA . LYS A 1 50 ? 15.916 7.279 6.327 1.00 0.00 50 LYS A CA 20
ATOM 32421 C C . LYS A 1 50 ? 15.666 6.299 7.468 1.00 0.00 50 LYS A C 20
ATOM 32422 O O . LYS A 1 50 ? 16.318 6.344 8.512 1.00 0.00 50 LYS A O 20
ATOM 32441 N N . PRO A 1 51 ? 14.701 5.389 7.268 1.00 0.00 51 PRO A N 20
ATOM 32442 C CA . PRO A 1 51 ? 14.344 4.379 8.269 1.00 0.00 51 PRO A CA 20
ATOM 32443 C C . PRO A 1 51 ? 15.434 3.328 8.445 1.00 0.00 51 PRO A C 20
ATOM 32444 O O . PRO A 1 51 ? 16.405 3.294 7.690 1.00 0.00 51 PRO A O 20
ATOM 32455 N N . SER A 1 52 ? 15.267 2.470 9.447 1.00 0.00 52 SER A N 20
ATOM 32456 C CA . SER A 1 52 ? 16.238 1.419 9.724 1.00 0.00 52 SER A CA 20
ATOM 32457 C C . SER A 1 52 ? 16.146 0.306 8.685 1.00 0.00 52 SER A C 20
ATOM 32458 O O . SER A 1 52 ? 15.053 -0.129 8.320 1.00 0.00 52 SER A O 20
ATOM 32466 N N . PHE A 1 53 ? 17.301 -0.152 8.213 1.00 0.00 53 PHE A N 20
ATOM 32467 C CA . PHE A 1 53 ? 17.352 -1.214 7.215 1.00 0.00 53 PHE A CA 20
ATOM 32468 C C . PHE A 1 53 ? 16.430 -2.368 7.601 1.00 0.00 53 PHE A C 20
ATOM 32469 O O . PHE A 1 53 ? 15.777 -2.968 6.747 1.00 0.00 53 PHE A O 20
ATOM 32486 N N . PHE A 1 54 ? 16.384 -2.672 8.894 1.00 0.00 54 PHE A N 20
ATOM 32487 C CA . PHE A 1 54 ? 15.545 -3.755 9.394 1.00 0.00 54 PHE A CA 20
ATOM 32488 C C . PHE A 1 54 ? 14.069 -3.459 9.144 1.00 0.00 54 PHE A C 20
ATOM 32489 O O . PHE A 1 54 ? 13.331 -4.307 8.641 1.00 0.00 54 PHE A O 20
ATOM 32506 N N . ASP A 1 55 ? 13.645 -2.251 9.499 1.00 0.00 55 ASP A N 20
ATOM 32507 C CA . ASP A 1 55 ? 12.258 -1.842 9.313 1.00 0.00 55 ASP A CA 20
ATOM 32508 C C . ASP A 1 55 ? 11.898 -1.798 7.831 1.00 0.00 55 ASP A C 20
ATOM 32509 O O . ASP A 1 55 ? 11.918 -0.737 7.208 1.00 0.00 55 ASP A O 20
ATOM 32518 N N . PHE A 1 56 ? 11.571 -2.959 7.273 1.00 0.00 56 PHE A N 20
ATOM 32519 C CA . PHE A 1 56 ? 11.209 -3.054 5.864 1.00 0.00 56 PHE A CA 20
ATOM 32520 C C . PHE A 1 56 ? 9.886 -2.344 5.593 1.00 0.00 56 PHE A C 20
ATOM 32521 O O . PHE A 1 56 ? 9.779 -1.540 4.667 1.00 0.00 56 PHE A O 20
ATOM 32538 N N . GLU A 1 57 ? 8.880 -2.648 6.407 1.00 0.00 57 GLU A N 20
ATOM 32539 C CA . GLU A 1 57 ? 7.563 -2.040 6.255 1.00 0.00 57 GLU A CA 20
ATOM 32540 C C . GLU A 1 57 ? 7.679 -0.529 6.079 1.00 0.00 57 GLU A C 20
ATOM 32541 O O . GLU A 1 57 ? 7.015 0.061 5.228 1.00 0.00 57 GLU A O 20
ATOM 32553 N N . GLY A 1 58 ? 8.528 0.093 6.892 1.00 0.00 58 GLY A N 20
ATOM 32554 C CA . GLY A 1 58 ? 8.716 1.529 6.811 1.00 0.00 58 GLY A CA 20
ATOM 32555 C C . GLY A 1 58 ? 9.713 1.925 5.740 1.00 0.00 58 GLY A C 20
ATOM 32556 O O . GLY A 1 58 ? 9.693 3.054 5.249 1.00 0.00 58 GLY A O 20
ATOM 32560 N N . LYS A 1 59 ? 10.589 0.994 5.377 1.00 0.00 59 LYS A N 20
ATOM 32561 C CA . LYS A 1 59 ? 11.600 1.250 4.358 1.00 0.00 59 LYS A CA 20
ATOM 32562 C C . LYS A 1 59 ? 10.951 1.528 3.006 1.00 0.00 59 LYS A C 20
ATOM 32563 O O . LYS A 1 59 ? 11.062 2.630 2.469 1.00 0.00 59 LYS A O 20
ATOM 32582 N N . GLN A 1 60 ? 10.272 0.522 2.463 1.00 0.00 60 GLN A N 20
ATOM 32583 C CA . GLN A 1 60 ? 9.605 0.660 1.174 1.00 0.00 60 GLN A CA 20
ATOM 32584 C C . GLN A 1 60 ? 8.823 1.967 1.102 1.00 0.00 60 GLN A C 20
ATOM 32585 O O . GLN A 1 60 ? 9.033 2.781 0.202 1.00 0.00 60 GLN A O 20
ATOM 32599 N N . LYS A 1 61 ? 7.919 2.163 2.056 1.00 0.00 61 LYS A N 20
ATOM 32600 C CA . LYS A 1 61 ? 7.105 3.372 2.103 1.00 0.00 61 LYS A CA 20
ATOM 32601 C C . LYS A 1 61 ? 7.979 4.619 2.027 1.00 0.00 61 LYS A C 20
ATOM 32602 O O . LYS A 1 61 ? 7.905 5.382 1.063 1.00 0.00 61 LYS A O 20
ATOM 32621 N N . TRP A 1 62 ? 8.806 4.820 3.046 1.00 0.00 62 TRP A N 20
ATOM 32622 C CA . TRP A 1 62 ? 9.695 5.975 3.093 1.00 0.00 62 TRP A CA 20
ATOM 32623 C C . TRP A 1 62 ? 10.271 6.275 1.713 1.00 0.00 62 TRP A C 20
ATOM 32624 O O . TRP A 1 62 ? 10.252 7.418 1.258 1.00 0.00 62 TRP A O 20
ATOM 32645 N N . GLU A 1 63 ? 10.783 5.240 1.053 1.00 0.00 63 GLU A N 20
ATOM 32646 C CA . GLU A 1 63 ? 11.365 5.395 -0.275 1.00 0.00 63 GLU A CA 20
ATOM 32647 C C . GLU A 1 63 ? 10.316 5.870 -1.277 1.00 0.00 63 GLU A C 20
ATOM 32648 O O . GLU A 1 63 ? 10.404 6.978 -1.805 1.00 0.00 63 GLU A O 20
ATOM 32660 N N . ALA A 1 64 ? 9.325 5.023 -1.533 1.00 0.00 64 ALA A N 20
ATOM 32661 C CA . ALA A 1 64 ? 8.258 5.355 -2.470 1.00 0.00 64 ALA A CA 20
ATOM 32662 C C . ALA A 1 64 ? 7.841 6.815 -2.330 1.00 0.00 64 ALA A C 20
ATOM 32663 O O . ALA A 1 64 ? 7.798 7.554 -3.314 1.00 0.00 64 ALA A O 20
ATOM 32670 N N . TRP A 1 65 ? 7.534 7.223 -1.105 1.00 0.00 65 TRP A N 20
ATOM 32671 C CA . TRP A 1 65 ? 7.119 8.596 -0.838 1.00 0.00 65 TRP A CA 20
ATOM 32672 C C . TRP A 1 65 ? 8.302 9.552 -0.941 1.00 0.00 65 TRP A C 20
ATOM 32673 O O . TRP A 1 65 ? 8.138 10.726 -1.271 1.00 0.00 65 TRP A O 20
ATOM 32694 N N . LYS A 1 66 ? 9.496 9.042 -0.655 1.00 0.00 66 LYS A N 20
ATOM 32695 C CA . LYS A 1 66 ? 10.708 9.850 -0.717 1.00 0.00 66 LYS A CA 20
ATOM 32696 C C . LYS A 1 66 ? 10.993 10.294 -2.148 1.00 0.00 66 LYS A C 20
ATOM 32697 O O . LYS A 1 66 ? 11.254 11.470 -2.403 1.00 0.00 66 LYS A O 20
ATOM 32716 N N . ALA A 1 67 ? 10.941 9.347 -3.078 1.00 0.00 67 ALA A N 20
ATOM 32717 C CA . ALA A 1 67 ? 11.191 9.642 -4.484 1.00 0.00 67 ALA A CA 20
ATOM 32718 C C . ALA A 1 67 ? 10.348 10.822 -4.955 1.00 0.00 67 ALA A C 20
ATOM 32719 O O . ALA A 1 67 ? 10.688 11.490 -5.933 1.00 0.00 67 ALA A O 20
ATOM 32726 N N . LEU A 1 68 ? 9.248 11.074 -4.255 1.00 0.00 68 LEU A N 20
ATOM 32727 C CA . LEU A 1 68 ? 8.355 12.175 -4.603 1.00 0.00 68 LEU A CA 20
ATOM 32728 C C . LEU A 1 68 ? 8.714 13.435 -3.821 1.00 0.00 68 LEU A C 20
ATOM 32729 O O . LEU A 1 68 ? 7.861 14.039 -3.173 1.00 0.00 68 LEU A O 20
ATOM 32745 N N . GLY A 1 69 ? 9.983 13.825 -3.888 1.00 0.00 69 GLY A N 20
ATOM 32746 C CA . GLY A 1 69 ? 10.432 15.012 -3.183 1.00 0.00 69 GLY A CA 20
ATOM 32747 C C . GLY A 1 69 ? 10.008 16.292 -3.875 1.00 0.00 69 GLY A C 20
ATOM 32748 O O . GLY A 1 69 ? 9.649 17.271 -3.219 1.00 0.00 69 GLY A O 20
ATOM 32752 N N . ASP A 1 70 ? 10.050 16.287 -5.203 1.00 0.00 70 ASP A N 20
ATOM 32753 C CA . ASP A 1 70 ? 9.667 17.457 -5.984 1.00 0.00 70 ASP A CA 20
ATOM 32754 C C . ASP A 1 70 ? 8.375 17.199 -6.752 1.00 0.00 70 ASP A C 20
ATOM 32755 O O . ASP A 1 70 ? 8.179 17.720 -7.850 1.00 0.00 70 ASP A O 20
ATOM 32764 N N . SER A 1 71 ? 7.497 16.391 -6.168 1.00 0.00 71 SER A N 20
ATOM 32765 C CA . SER A 1 71 ? 6.225 16.059 -6.799 1.00 0.00 71 SER A CA 20
ATOM 32766 C C . SER A 1 71 ? 5.131 17.027 -6.358 1.00 0.00 71 SER A C 20
ATOM 32767 O O . SER A 1 71 ? 5.384 17.964 -5.602 1.00 0.00 71 SER A O 20
ATOM 32775 N N . SER A 1 72 ? 3.914 16.793 -6.838 1.00 0.00 72 SER A N 20
ATOM 32776 C CA . SER A 1 72 ? 2.781 17.645 -6.498 1.00 0.00 72 SER A CA 20
ATOM 32777 C C . SER A 1 72 ? 1.604 16.812 -5.999 1.00 0.00 72 SER A C 20
ATOM 32778 O O . SER A 1 72 ? 1.513 15.609 -6.246 1.00 0.00 72 SER A O 20
ATOM 32786 N N . PRO A 1 73 ? 0.680 17.465 -5.279 1.00 0.00 73 PRO A N 20
ATOM 32787 C CA . PRO A 1 73 ? -0.508 16.805 -4.731 1.00 0.00 73 PRO A CA 20
ATOM 32788 C C . PRO A 1 73 ? -1.499 16.399 -5.816 1.00 0.00 73 PRO A C 20
ATOM 32789 O O . PRO A 1 73 ? -1.944 15.252 -5.867 1.00 0.00 73 PRO A O 20
ATOM 32800 N N . SER A 1 74 ? -1.841 17.346 -6.684 1.00 0.00 74 SER A N 20
ATOM 32801 C CA . SER A 1 74 ? -2.782 17.088 -7.767 1.00 0.00 74 SER A CA 20
ATOM 32802 C C . SER A 1 74 ? -2.228 16.043 -8.730 1.00 0.00 74 SER A C 20
ATOM 32803 O O . SER A 1 74 ? -2.979 15.264 -9.316 1.00 0.00 74 SER A O 20
ATOM 32811 N N . GLN A 1 75 ? -0.908 16.034 -8.888 1.00 0.00 75 GLN A N 20
ATOM 32812 C CA . GLN A 1 75 ? -0.253 15.085 -9.781 1.00 0.00 75 GLN A CA 20
ATOM 32813 C C . GLN A 1 75 ? -0.207 13.694 -9.158 1.00 0.00 75 GLN A C 20
ATOM 32814 O O . GLN A 1 75 ? -0.027 12.696 -9.856 1.00 0.00 75 GLN A O 20
ATOM 32828 N N . ALA A 1 76 ? -0.371 13.635 -7.841 1.00 0.00 76 ALA A N 20
ATOM 32829 C CA . ALA A 1 76 ? -0.350 12.365 -7.124 1.00 0.00 76 ALA A CA 20
ATOM 32830 C C . ALA A 1 76 ? -1.745 11.754 -7.049 1.00 0.00 76 ALA A C 20
ATOM 32831 O O . ALA A 1 76 ? -1.895 10.543 -6.894 1.00 0.00 76 ALA A O 20
ATOM 32838 N N . MET A 1 77 ? -2.764 12.601 -7.160 1.00 0.00 77 MET A N 20
ATOM 32839 C CA . MET A 1 77 ? -4.147 12.143 -7.105 1.00 0.00 77 MET A CA 20
ATOM 32840 C C . MET A 1 77 ? -4.570 11.529 -8.436 1.00 0.00 77 MET A C 20
ATOM 32841 O O . MET A 1 77 ? -5.447 10.667 -8.480 1.00 0.00 77 MET A O 20
ATOM 32855 N N . GLN A 1 78 ? -3.941 11.979 -9.516 1.00 0.00 78 GLN A N 20
ATOM 32856 C CA . GLN A 1 78 ? -4.253 11.474 -10.848 1.00 0.00 78 GLN A CA 20
ATOM 32857 C C . GLN A 1 78 ? -3.937 9.986 -10.954 1.00 0.00 78 GLN A C 20
ATOM 32858 O O . GLN A 1 78 ? -4.740 9.206 -11.466 1.00 0.00 78 GLN A O 20
ATOM 32872 N N . GLU A 1 79 ? -2.762 9.599 -10.467 1.00 0.00 79 GLU A N 20
ATOM 32873 C CA . GLU A 1 79 ? -2.340 8.204 -10.508 1.00 0.00 79 GLU A CA 20
ATOM 32874 C C . GLU A 1 79 ? -3.012 7.399 -9.399 1.00 0.00 79 GLU A C 20
ATOM 32875 O O . GLU A 1 79 ? -3.367 6.235 -9.590 1.00 0.00 79 GLU A O 20
ATOM 32887 N N . TYR A 1 80 ? -3.184 8.027 -8.241 1.00 0.00 80 TYR A N 20
ATOM 32888 C CA . TYR A 1 80 ? -3.810 7.370 -7.101 1.00 0.00 80 TYR A CA 20
ATOM 32889 C C . TYR A 1 80 ? -5.250 6.979 -7.420 1.00 0.00 80 TYR A C 20
ATOM 32890 O O . TYR A 1 80 ? -5.789 6.031 -6.848 1.00 0.00 80 TYR A O 20
ATOM 32908 N N . ILE A 1 81 ? -5.866 7.717 -8.337 1.00 0.00 81 ILE A N 20
ATOM 32909 C CA . ILE A 1 81 ? -7.243 7.448 -8.734 1.00 0.00 81 ILE A CA 20
ATOM 32910 C C . ILE A 1 81 ? -7.295 6.483 -9.914 1.00 0.00 81 ILE A C 20
ATOM 32911 O O . ILE A 1 81 ? -7.766 5.353 -9.784 1.00 0.00 81 ILE A O 20
ATOM 32927 N N . ALA A 1 82 ? -6.808 6.936 -11.064 1.00 0.00 82 ALA A N 20
ATOM 32928 C CA . ALA A 1 82 ? -6.796 6.112 -12.266 1.00 0.00 82 ALA A CA 20
ATOM 32929 C C . ALA A 1 82 ? -6.603 4.639 -11.920 1.00 0.00 82 ALA A C 20
ATOM 32930 O O . ALA A 1 82 ? -7.421 3.793 -12.282 1.00 0.00 82 ALA A O 20
ATOM 32937 N N . VAL A 1 83 ? -5.514 4.339 -11.219 1.00 0.00 83 VAL A N 20
ATOM 32938 C CA . VAL A 1 83 ? -5.213 2.968 -10.823 1.00 0.00 83 VAL A CA 20
ATOM 32939 C C . VAL A 1 83 ? -6.458 2.262 -10.297 1.00 0.00 83 VAL A C 20
ATOM 32940 O O . VAL A 1 83 ? -6.859 1.219 -10.814 1.00 0.00 83 VAL A O 20
ATOM 32953 N N . VAL A 1 84 ? -7.067 2.839 -9.265 1.00 0.00 84 VAL A N 20
ATOM 32954 C CA . VAL A 1 84 ? -8.267 2.266 -8.669 1.00 0.00 84 VAL A CA 20
ATOM 32955 C C . VAL A 1 84 ? -9.313 1.950 -9.733 1.00 0.00 84 VAL A C 20
ATOM 32956 O O . VAL A 1 84 ? -10.171 1.089 -9.539 1.00 0.00 84 VAL A O 20
ATOM 32969 N N . LYS A 1 85 ? -9.234 2.652 -10.858 1.00 0.00 85 LYS A N 20
ATOM 32970 C CA . LYS A 1 85 ? -10.171 2.446 -11.956 1.00 0.00 85 LYS A CA 20
ATOM 32971 C C . LYS A 1 85 ? -9.840 1.170 -12.722 1.00 0.00 85 LYS A C 20
ATOM 32972 O O . LYS A 1 85 ? -10.733 0.476 -13.209 1.00 0.00 85 LYS A O 20
ATOM 32991 N N . LYS A 1 86 ? -8.551 0.864 -12.825 1.00 0.00 86 LYS A N 20
ATOM 32992 C CA . LYS A 1 86 ? -8.101 -0.331 -13.529 1.00 0.00 86 LYS A CA 20
ATOM 32993 C C . LYS A 1 86 ? -8.480 -1.592 -12.759 1.00 0.00 86 LYS A C 20
ATOM 32994 O O . LYS A 1 86 ? -8.746 -2.637 -13.353 1.00 0.00 86 LYS A O 20
ATOM 33013 N N . LEU A 1 87 ? -8.503 -1.486 -11.435 1.00 0.00 87 LEU A N 20
ATOM 33014 C CA . LEU A 1 87 ? -8.852 -2.618 -10.583 1.00 0.00 87 LEU A CA 20
ATOM 33015 C C . LEU A 1 87 ? -10.356 -2.869 -10.599 1.00 0.00 87 LEU A C 20
ATOM 33016 O O . LEU A 1 87 ? -10.804 -4.016 -10.596 1.00 0.00 87 LEU A O 20
ATOM 33032 N N . ASP A 1 88 ? -11.130 -1.790 -10.618 1.00 0.00 88 ASP A N 20
ATOM 33033 C CA . ASP A 1 88 ? -12.585 -1.893 -10.638 1.00 0.00 88 ASP A CA 20
ATOM 33034 C C . ASP A 1 88 ? -13.182 -0.945 -11.674 1.00 0.00 88 ASP A C 20
ATOM 33035 O O . ASP A 1 88 ? -13.440 0.228 -11.402 1.00 0.00 88 ASP A O 20
ATOM 33044 N N . PRO A 1 89 ? -13.408 -1.463 -12.890 1.00 0.00 89 PRO A N 20
ATOM 33045 C CA . PRO A 1 89 ? -13.977 -0.680 -13.991 1.00 0.00 89 PRO A CA 20
ATOM 33046 C C . PRO A 1 89 ? -15.444 -0.334 -13.758 1.00 0.00 89 PRO A C 20
ATOM 33047 O O . PRO A 1 89 ? -16.081 0.307 -14.594 1.00 0.00 89 PRO A O 20
ATOM 33058 N N . GLY A 1 90 ? -15.975 -0.763 -12.617 1.00 0.00 90 GLY A N 20
ATOM 33059 C CA . GLY A 1 90 ? -17.363 -0.488 -12.296 1.00 0.00 90 GLY A CA 20
ATOM 33060 C C . GLY A 1 90 ? -17.511 0.559 -11.209 1.00 0.00 90 GLY A C 20
ATOM 33061 O O . GLY A 1 90 ? -18.343 0.419 -10.313 1.00 0.00 90 GLY A O 20
ATOM 33065 N N . TRP A 1 91 ? -16.701 1.608 -11.288 1.00 0.00 91 TRP A N 20
ATOM 33066 C CA . TRP A 1 91 ? -16.744 2.682 -10.302 1.00 0.00 91 TRP A CA 20
ATOM 33067 C C . TRP A 1 91 ? -17.177 3.995 -10.945 1.00 0.00 91 TRP A C 20
ATOM 33068 O O . TRP A 1 91 ? -16.708 4.351 -12.025 1.00 0.00 91 TRP A O 20
ATOM 33089 N N . ASN A 1 92 ? -18.074 4.710 -10.275 1.00 0.00 92 ASN A N 20
ATOM 33090 C CA . ASN A 1 92 ? -18.570 5.984 -10.783 1.00 0.00 92 ASN A CA 20
ATOM 33091 C C . ASN A 1 92 ? -18.730 6.995 -9.651 1.00 0.00 92 ASN A C 20
ATOM 33092 O O . ASN A 1 92 ? -19.484 6.786 -8.701 1.00 0.00 92 ASN A O 20
ATOM 33103 N N . PRO A 1 93 ? -18.005 8.119 -9.756 1.00 0.00 93 PRO A N 20
ATOM 33104 C CA . PRO A 1 93 ? -18.050 9.186 -8.751 1.00 0.00 93 PRO A CA 20
ATOM 33105 C C . PRO A 1 93 ? -19.382 9.928 -8.754 1.00 0.00 93 PRO A C 20
ATOM 33106 O O . PRO A 1 93 ? -19.743 10.577 -7.772 1.00 0.00 93 PRO A O 20
ATOM 33117 N N . GLN A 1 94 ? -20.108 9.828 -9.863 1.00 0.00 94 GLN A N 20
ATOM 33118 C CA . GLN A 1 94 ? -21.401 10.492 -9.991 1.00 0.00 94 GLN A CA 20
ATOM 33119 C C . GLN A 1 94 ? -22.542 9.514 -9.733 1.00 0.00 94 GLN A C 20
ATOM 33120 O O . GLN A 1 94 ? -23.138 8.979 -10.669 1.00 0.00 94 GLN A O 20
ATOM 33134 N N . ILE A 1 95 ? -22.842 9.284 -8.459 1.00 0.00 95 ILE A N 20
ATOM 33135 C CA . ILE A 1 95 ? -23.912 8.371 -8.079 1.00 0.00 95 ILE A CA 20
ATOM 33136 C C . ILE A 1 95 ? -25.100 9.129 -7.496 1.00 0.00 95 ILE A C 20
ATOM 33137 O O . ILE A 1 95 ? -24.958 9.957 -6.595 1.00 0.00 95 ILE A O 20
ATOM 33153 N N . PRO A 1 96 ? -26.301 8.840 -8.018 1.00 0.00 96 PRO A N 20
ATOM 33154 C CA . PRO A 1 96 ? -27.538 9.482 -7.562 1.00 0.00 96 PRO A CA 20
ATOM 33155 C C . PRO A 1 96 ? -27.934 9.044 -6.157 1.00 0.00 96 PRO A C 20
ATOM 33156 O O . PRO A 1 96 ? -28.371 9.857 -5.344 1.00 0.00 96 PRO A O 20
ATOM 33167 N N . GLU A 1 97 ? -27.779 7.753 -5.878 1.00 0.00 97 GLU A N 20
ATOM 33168 C CA . GLU A 1 97 ? -28.122 7.208 -4.570 1.00 0.00 97 GLU A CA 20
ATOM 33169 C C . GLU A 1 97 ? -27.540 8.068 -3.452 1.00 0.00 97 GLU A C 20
ATOM 33170 O O . GLU A 1 97 ? -26.635 8.872 -3.679 1.00 0.00 97 GLU A O 20
ATOM 33182 N N . LYS A 1 98 ? -28.066 7.894 -2.245 1.00 0.00 98 LYS A N 20
ATOM 33183 C CA . LYS A 1 98 ? -27.600 8.653 -1.090 1.00 0.00 98 LYS A CA 20
ATOM 33184 C C . LYS A 1 98 ? -26.511 7.891 -0.342 1.00 0.00 98 LYS A C 20
ATOM 33185 O O . LYS A 1 98 ? -26.752 6.809 0.195 1.00 0.00 98 LYS A O 20
ATOM 33204 N N . LYS A 1 99 ? -25.311 8.461 -0.309 1.00 0.00 99 LYS A N 20
ATOM 33205 C CA . LYS A 1 99 ? -24.185 7.838 0.376 1.00 0.00 99 LYS A CA 20
ATOM 33206 C C . LYS A 1 99 ? -23.320 8.887 1.067 1.00 0.00 99 LYS A C 20
ATOM 33207 O O . LYS A 1 99 ? -23.333 10.059 0.695 1.00 0.00 99 LYS A O 20
ATOM 33226 N N . GLY A 1 100 ? -22.568 8.456 2.075 1.00 0.00 100 GLY A N 20
ATOM 33227 C CA . GLY A 1 100 ? -21.706 9.371 2.801 1.00 0.00 100 GLY A CA 20
ATOM 33228 C C . GLY A 1 100 ? -22.132 9.546 4.246 1.00 0.00 100 GLY A C 20
ATOM 33229 O O . GLY A 1 100 ? -23.306 9.384 4.579 1.00 0.00 100 GLY A O 20
ATOM 33233 N N . LYS A 1 101 ? -21.176 9.876 5.107 1.00 0.00 101 LYS A N 20
ATOM 33234 C CA . LYS A 1 101 ? -21.456 10.073 6.524 1.00 0.00 101 LYS A CA 20
ATOM 33235 C C . LYS A 1 101 ? -22.342 11.296 6.739 1.00 0.00 101 LYS A C 20
ATOM 33236 O O . LYS A 1 101 ? -23.128 11.345 7.684 1.00 0.00 101 LYS A O 20
ATOM 33255 N N . GLU A 1 102 ? -22.210 12.280 5.854 1.00 0.00 102 GLU A N 20
ATOM 33256 C CA . GLU A 1 102 ? -23.000 13.502 5.948 1.00 0.00 102 GLU A CA 20
ATOM 33257 C C . GLU A 1 102 ? -23.663 13.825 4.612 1.00 0.00 102 GLU A C 20
ATOM 33258 O O . GLU A 1 102 ? -23.081 13.608 3.550 1.00 0.00 102 GLU A O 20
ATOM 33270 N N . ALA A 1 103 ? -24.884 14.345 4.675 1.00 0.00 103 ALA A N 20
ATOM 33271 C CA . ALA A 1 103 ? -25.626 14.699 3.472 1.00 0.00 103 ALA A CA 20
ATOM 33272 C C . ALA A 1 103 ? -24.964 15.863 2.742 1.00 0.00 103 ALA A C 20
ATOM 33273 O O . ALA A 1 103 ? -24.517 15.721 1.604 1.00 0.00 103 ALA A O 20
ATOM 33280 N N . SER A 1 104 ? -24.906 17.015 3.404 1.00 0.00 104 SER A N 20
ATOM 33281 C CA . SER A 1 104 ? -24.303 18.205 2.816 1.00 0.00 104 SER A CA 20
ATOM 33282 C C . SER A 1 104 ? -23.387 18.901 3.818 1.00 0.00 104 SER A C 20
ATOM 33283 O O . SER A 1 104 ? -23.449 18.641 5.018 1.00 0.00 104 SER A O 20
ATOM 33291 N N . GLY A 1 105 ? -22.535 19.789 3.314 1.00 0.00 105 GLY A N 20
ATOM 33292 C CA . GLY A 1 105 ? -21.617 20.509 4.177 1.00 0.00 105 GLY A CA 20
ATOM 33293 C C . GLY A 1 105 ? -22.280 21.674 4.885 1.00 0.00 105 GLY A C 20
ATOM 33294 O O . GLY A 1 105 ? -23.000 22.468 4.279 1.00 0.00 105 GLY A O 20
ATOM 33298 N N . PRO A 1 106 ? -22.041 21.786 6.200 1.00 0.00 106 PRO A N 20
ATOM 33299 C CA . PRO A 1 106 ? -22.612 22.858 7.020 1.00 0.00 106 PRO A CA 20
ATOM 33300 C C . PRO A 1 106 ? -22.010 24.220 6.695 1.00 0.00 106 PRO A C 20
ATOM 33301 O O . PRO A 1 106 ? -22.614 25.258 6.966 1.00 0.00 106 PRO A O 20
ATOM 33312 N N . SER A 1 107 ? -20.816 24.211 6.111 1.00 0.00 107 SER A N 20
ATOM 33313 C CA . SER A 1 107 ? -20.131 25.446 5.751 1.00 0.00 107 SER A CA 20
ATOM 33314 C C . SER A 1 107 ? -21.129 26.514 5.313 1.00 0.00 107 SER A C 20
ATOM 33315 O O . SER A 1 107 ? -21.132 27.628 5.836 1.00 0.00 107 SER A O 20
ATOM 33323 N N . SER A 1 108 ? -21.976 26.164 4.351 1.00 0.00 108 SER A N 20
ATOM 33324 C CA . SER A 1 108 ? -22.978 27.092 3.839 1.00 0.00 108 SER A CA 20
ATOM 33325 C C . SER A 1 108 ? -24.012 27.421 4.912 1.00 0.00 108 SER A C 20
ATOM 33326 O O . SER A 1 108 ? -24.342 26.583 5.750 1.00 0.00 108 SER A O 20
ATOM 33334 N N . GLY A 1 109 ? -24.520 28.649 4.879 1.00 0.00 109 GLY A N 20
ATOM 33335 C CA . GLY A 1 109 ? -25.511 29.069 5.853 1.00 0.00 109 GLY A CA 20
ATOM 33336 C C . GLY A 1 109 ? -26.882 28.486 5.573 1.00 0.00 109 GLY A C 20
ATOM 33337 O O . GLY A 1 109 ? -27.038 27.649 4.684 1.00 0.00 109 GLY A O 20
#

GO terms:
  GO:0018377 protein myristoylation (P, IDA)
  GO:0008047 enzyme activator activity (F, EXP)
  GO:0005634 nucleus (C, IDA)
  GO:0005737 cytoplasm (C, IDA)
  GO:0000062 fatty-acyl-CoA binding (F, IMP)
  GO:0008289 lipid binding (F, IMP)
  GO:0005829 cytosol (C, TAS)
  GO:0005515 protein binding (F, IPI)
  GO:0005829 cytosol (C, IDA)

InterPro domains:
  IPR000582 Acyl-CoA-binding protein, ACBP [PF00887] (44-118)
  IPR000582 Acyl-CoA-binding protein, ACBP [PR00689] (43-58)
  IPR000582 Acyl-CoA-binding protein, ACBP [PR00689] (60-78)
  IPR000582 Acyl-CoA-binding protein, ACBP [PR00689] (83-98)
  IPR000582 Acyl-CoA-binding protein, ACBP [PR00689] (104-121)
  IPR000582 Acyl-CoA-binding protein, ACBP [PS51228] (42-127)
  IPR002110 Ankyrin repeat [PF12796] (166-255)
  IPR002110 Ankyrin repeat [PR01415] (192-207)
  IPR002110 Ankyrin repeat [PR01415] (240-254)
  IPR002110 Ankyrin repeat [PS50088] (191-223)
  IPR002110 Ankyrin repeat [PS50088] (224-256)
  IPR002110 Ankyrin repeat [SM00248] (191-220)
  IPR002110 Ankyrin repeat [SM00248] (224-253)
  IPR014352 FERM/acyl-CoA-binding protein superfamily [G3DSA:1.20.80.10] (37-143)
  IPR035984 Acyl-CoA binding protein superfamily [SSF47027] (42-126)
  IPR036770 Ankyrin repeat-containing domain superfamily [G3DSA:1.25.40.20] (151-228)
  IPR036770 Ankyrin repeat-containing domain superfamily [G3DSA:1.25.40.20] (229-270)
  IPR036770 Ankyrin repeat-containing domain superfamily [SSF48403] (160-262)

Nearest PDB structures (foldseek):
  2cop-assembly1_A  TM=8.575E-01  e=1.317E-14  Homo sapiens
  5h3g-assembly1_A  TM=8.516E-01  e=1.465E-05  Oryza sativa Japonica Group
  2cqu-assembly1_A  TM=7.266E-01  e=5.197E-06  Homo sapiens
  3flv-assembly1_A  TM=8.755E-01  e=1.291E-04  Homo sapiens
  5ijm-assembly1_A  TM=8.246E-01  e=1.026E-03  Leishmania major

CATH classification: 1.20.80.10

Organism: Homo sapiens (NCBI:txid9606)

Sequence (109 aa):
GSSGSSGLAELFEKAAAHLQGLIQVASREQLLYLYARYKQVKVGNCNTPKPSFFDFEGKQKWEAWKALGDSSPSQAMQEYIAVVKKLDPGWNPQIPEKKGKEASGPSSGGSSGSSGLAELFEKAAAHLQGLIQVASREQLLYLYARYKQVKVGNCNTPKPSFFDFEGKQKWEAWKALGDSSPSQAMQEYIAVVKKLDPGWNPQIPEKKGKEASGPSSGGSSGSSGLAELFEKAAAHLQGLIQVASREQLLYLYARYKQVKVGNCNTPKPSFFDFEGKQKWEAWKALGDSSPSQAMQEYIAVVKKLDPGWNPQIPEKKGKEASGPSSGGSSGSSGLAELFEKAAAHLQGLIQVASREQLLYLYARYKQVKVGNCNTPKPSFFDFEGKQKWEAWKALGDSSPSQAMQEYIAVVKKLDPGWNPQIPEKKGKEASGPSSGGSSGSSGLAELFEKAAAHLQGLIQVASREQLLYLYARYKQVKVGNCNTPKPSFFDFEGKQKWEAWKALGDSSPSQAMQEYIAVVKKLDPGWNPQIPEKKGKEASGPSSGGSSGSSGLAELFEKAAAHLQGLIQVASREQLLYLYARYKQVKVGNCNTPKPSFFDFEGKQKWEAWKALGDSSPSQAMQEYIAVVKKLDPGWNPQIPEKKGKEASGPSSGGSSGSSGLAELFEKAAAHLQGLIQVASREQLLYLYARYKQVKVGNCNTPKPSFFDFEGKQKWEAWKALGDSSPSQAMQEYIAVVKKLDPGWNPQIPEKKGKEASGPSSGGSSGSSGLAELFEKAAAHLQGLIQVASREQLLYLYARYKQVKVGNCNTPKPSFFDFEGKQKWEAWKALGDSSPSQAMQEYIAVVKKLDPGWNPQIPEKKGKEASGPSSGGSSGSSGLAELFEKAAAHLQGLIQVASREQLLYLYARYKQVKVGNCNTPKPSFFDFEGKQKWEAWKALGDSSPSQAMQEYIAVVKKLDPGWNPQIPEKKGKEASGPSSGGSSGSSGLAELFEKAAAHLQGLIQVASREQLLYLYARYKQVKVGNCNTPKPSFFDFEGKQKWEAWKALGDSSPSQAMQEYIAVVKKLDPGWNPQIPEKKGKEASGPSSGGSSGSSGLAELFEKAAAHLQGLIQVASREQLLYLYARYKQVKVGNCNTPKPSFFDFEGKQKWEAWKALGDSSPSQAMQEYIAVVKKLDPGWNPQIPEKKGKEASGPSSGGSSGSSGLAELFEKAAAHLQGLIQVASREQLLYLYARYKQVKVGNCNTPKPSFFDFEGKQKWEAWKALGDSSPSQAMQEYIAVVKKLDPGWNPQIPEKKGKEASGPSSGGSSGSSGLAELFEKAAAHLQGLIQVASREQLLYLYARYKQVKVGNCNTPKPSFFDFEGKQKWEAWKALGDSSPSQAMQEYIAVVKKLDPGWNPQIPEKKGKEASGPSSGGSSGSSGLAELFEKAAAHLQGLIQVASREQLLYLYARYKQVKVGNCNTPKPSFFDFEGKQKWEAWKALGDSSPSQAMQEYIAVVKKLDPGWNPQIPEKKGKEASGPSSGGSSGSSGLAELFEKAAAHLQGLIQVASREQLLYLYARYKQVKVGNCNTPKPSFFDFEGKQKWEAWKALGDSSPSQAMQEYIAVVKKLDPGWNPQIPEKKGKEASGPSSGGSSGSSGLAELFEKAAAHLQGLIQVASREQLLYLYARYKQVKVGNCNTPKPSFFDFEGKQKWEAWKALGDSSPSQAMQEYIAVVKKLDPGWNPQIPEKKGKEASGPSSGGSSGSSGLAELFEKAAAHLQGLIQVASREQLLYLYARYKQVKVGNCNTPKPSFFDFEGKQKWEAWKALGDSSPSQAMQEYIAVVKKLDPGWNPQIPEKKGKEASGPSSGGSSGSSGLAELFEKAAAHLQGLIQVASREQLLYLYARYKQVKVGNCNTPKPSFFDFEGKQKWEAWKALGDSSPSQAMQEYIAVVKKLDPGWNPQIPEKKGKEASGPSSGGSSGSSGLAELFEKAAAHLQGLIQVASREQLLYLYARYKQVKVGNCNTPKPSFFDFEGKQKWEAWKALGDSSPSQAMQEYIAVVKKLDPGWNPQIPEKKGKEASGPSSGGSSGSSGLAELFEKAAAHLQGLIQVASREQLLYLYARYKQVKVGNCNTPKPSFFDFEGKQKWEAWKALGDSSPSQAMQEYIAVVKKLDPGWNPQIPEKKGKEASGPSSG

Foldseek 3Di:
DDDDDPDLVLQLVVLVVCCVVLVVLADPVNVLLLLLLVCCLVPNQQDDDQDDPVPPVVRSNSVSNNVRRVPYNSRSSVCSRVVSCVSPVPDDPDDPDDDDPDRDDPVPD

Radius of gyration: 17.49 Å; Cα contacts (8 Å, |Δi|>4): 90; chains: 1; bounding box: 51×35×43 Å

Solvent-accessible surface area: 8113 Å² total; per-residue (Å²): 140,109,112,65,123,60,36,57,55,75,25,5,117,82,0,28,79,51,28,146,51,8,62,178,75,10,68,205,132,52,54,27,82,0,55,3,34,77,50,10,24,109,83,10,84,3,113,54,120,140,37,68,154,159,86,127,142,29,55,80,80,39,81,30,16,88,88,22,30,127,44,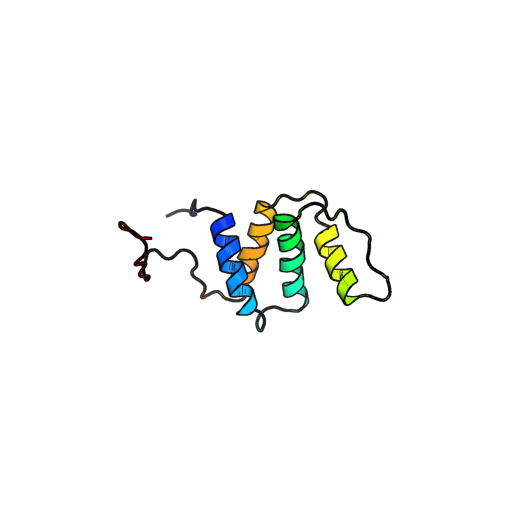49,66,47,114,3,25,103,72,2,15,33,12,0,102,149,37,37,123,65,36,102,32,131,92,132,113,190,179,72,179,147,80,98,64,108,123,102,130

Secondary structure (DSSP, 8-state):
-------SHHHHHHHHHHHTTSTTTS-HHHHHHHHHHHHHHHT-S--SPPPPSS-HHHHHHHHHHHS-TT--HHHHHHHHHHHHHHH-TT---------------SS--